Protein 2EQ8 (pdb70)

Radius of gyration: 49.79 Å; Cα contacts (8 Å, |Δi|>4): 4971; chains: 6; bounding box: 151×66×124 Å

CATH classification: 3.50.50.60 (+2 more: 3.50.50.60, 3.30.390.30)

Nearest PDB structures (foldseek):
  2eq6-assembly1_A  TM=1.001E+00  e=9.480E-101  Thermus thermophilus HB8
  6uzi-assembly2_D  TM=9.686E-01  e=4.906E-60  Elizabethkingia anophelis NUHP1
  6aon-assembly1_B  TM=9.543E-01  e=5.666E-57  Bordetella pertussis Tohama I
  1ojt-assembly1_A-2  TM=9.518E-01  e=1.299E-56  Neisseria meningitidis
  5x1y-assembly3_F  TM=9.286E-01  e=6.014E-50  Lysinibacillus sphaericus

Organism: Thermus thermophilus (strain ATCC 27634 / DSM 579 / HB8) (NCBI:txid300852)

Sequence (1918 aa):
MKTYDLIVIGTGPGGYHAAIRAAQLGLKVLAVEAGEVGGVCLNVGCIPTKALLHAAETLHHLKVAEGFGLKAKPELDLKKLGGWRDQVVKKLTGGVGTLLKGNGVELLRGFARLVGPKEVEVGGERYGAKSLILATGSEPLELKGFPFGEDVWDSTRALKVEEGLPKRLLVIGGGAVGLELGQVYRRLGAEVTLIEYMPEILPQGDPETAALLRRALEKEGIRVRTKTKAVGYEKKKDGLHVRLEPAEGGEGEEVVVDKVLVAVGRKPRTEGLGLEKAGVKVDERGFIRVNARMETSVPGVYAIGDAARPPLLAHKAMREGLIAAENAAGKDSAFDYQVPSVVYTSPEWAGVGLTEEEAKRAGYKVKVGKFPLAASGRALTLGGAEGMVKVVGDEETDLLLGVFIVGPQAGELIAEAALALEMGATLTDLALTVHPHPTLSESLMEAAEAFHKQAIHILNMKTYDLIVIGTGPGGYHAAIRAAQLGLKVLAVEAGEVGGVCLNVGCIPTKALLHAAETLHHLKVAEGFGLKAKPELDLKKLGGWRDQVVKKLTGGVGTLLKGNGVELLRGFARLVGPKEVEVGGERYGAKSLILATGSEPLELKGFPFGEDVWDSTRALKVEEGLPKRLLVIGGGAVGLELGQVYRRLGAEVTLIEYMPEILPQGDPETAALLRRALEKEGIRVRTKTKAVGYEKKKDGLHVRLEPAEGGEGEEVVVDKVLVAVGRKPRTEGLGLEKAGVKVDERGFIRVNARMETSVPGVYAIGDAARPPLLAHKAMREGLIAAENAAGKDSAFDYQVPSVVYTSPEWAGVGLTEEEAKRAGYKVKVGKFPLAASGRALTLGGAEGMVKVVGDEETDLLLGVFIVGPQAGELIAEAALALEMGATLTDLALTVHPHPTLSESLMEAAEAFHKQAIHILNPAAPSIRRLARELGVDLTRLRGTGLAGRITEEDVRRAAGMKTYDLIVIGTGPGGYHAAIRAAQLGLKVLAVEAGEVGGVCLNVGCIPTKALLHAAETLHHLKVAEGFGLKAKPELDLKKLGGWRDQVVKKLTGGVGTLLKGNGVELLRGFARLVGPKEVEVGGERYGAKSLILATGSEPLELKGFPFGEDVWDSTRALKVEEGLPKRLLVIGGGAVGLELGQVYRRLGAEVTLIEYMPEILPQGDPETAALLRRALEKEGIRVRTKTKAVGYEKKKDGLHVRLEPAEGGEGEEVVVDKVLVAVGRKPRTEGLGLEKAGVKVDERGFIRVNARMETSVPGVYAIGDAARPPLLAHKAMREGLIAAENAAGKDSAFDYQVPSVVYTSPEWAGVGLTEEEAKRAGYKVKVGKFPLAASGRALTLGGAEGMVKVVGDEETDLLLGVFIVGPQAGELIAEAALALEMGATLTDLALTVHPHPTLSESLMEAAEAFHKQAIHILNMKTYDLIVIGTGPGGYHAAIRAAQLGLKVLAVEAGEVGGVCLNVGCIPTKALLHAAETLHHLKVAEGFGLKAKPELDLKKLGGWRDQVVKKLTGGVGTLLKGNGVELLRGFARLVGPKEVEVGGERYGAKSLILATGSEPLELKGFPFGEDVWDSTRALKVEEGLPKRLLVIGGGAVGLELGQVYRRLGAEVTLIEYMPEILPQGDPETAALLRRALEKEGIRVRTKTKAVGYEKKKDGLHVRLEPAEGGEGEEVVVDKVLVAVGRKPRTEGLGLEKAGVKVDERGFIRVNARMETSVPGVYAIGDAARPPLLAHKAMREGLIAAENAAGKDSAFDYQVPSVVYTSPEWAGVGLTEEEAKRAGYKVKVGKFPLAASGRALTLGGAEGMVKVVGDEETDLLLGVFIVGPQAGELIAEAALALEMGATLTDLALTVHPHPTLSESLMEAAEAFHKQAIHILNPAAPSIRRLARELGVDLTRLRGTGLAGRITEEDVRRAAG

Structure (mmCIF, N/CA/C/O backbone):
data_2EQ8
#
_entry.id   2EQ8
#
_cell.length_a   85.758
_cell.length_b   104.082
_cell.length_c   112.856
_cell.angle_alpha   90.00
_cell.angle_beta   107.30
_cell.angle_gamma   90.00
#
_symmetry.space_group_name_H-M   'P 1 21 1'
#
loop_
_entity.id
_entity.type
_entity.pdbx_description
1 polymer 'Pyruvate dehydrogenase complex, dihydrolipoamide dehydrogenase E3 component'
2 polymer 'Pyruvate dehydrogenase complex, dihydrolipoamide acetyltransferase E2 component'
3 non-polymer 'FLAVIN-ADENINE DINUCLEOTIDE'
4 water water
#
loop_
_atom_site.group_PDB
_atom_site.id
_atom_site.type_symbol
_atom_site.label_atom_id
_atom_site.label_alt_id
_atom_site.label_comp_id
_atom_site.label_asym_id
_atom_site.label_entity_id
_atom_site.label_seq_id
_atom_site.pdbx_PDB_ins_code
_atom_site.Cartn_x
_atom_site.Cartn_y
_atom_site.Cartn_z
_atom_site.occupancy
_atom_site.B_iso_or_equiv
_atom_site.auth_seq_id
_atom_site.auth_comp_id
_atom_site.auth_asym_id
_atom_site.auth_atom_id
_atom_site.pdbx_PDB_model_num
ATOM 1 N N . MET A 1 4 ? -53.259 17.562 36.879 1.00 57.72 7 MET A N 1
ATOM 2 C CA . MET A 1 4 ? -52.414 16.469 36.323 1.00 57.41 7 MET A CA 1
ATOM 3 C C . MET A 1 4 ? -51.236 16.165 37.243 1.00 56.45 7 MET A C 1
ATOM 4 O O . MET A 1 4 ? -50.882 16.973 38.111 1.00 58.02 7 MET A O 1
ATOM 9 N N . LYS A 1 5 ? -50.651 14.986 37.034 1.00 54.22 8 LYS A N 1
ATOM 10 C CA . LYS A 1 5 ? -49.502 14.478 37.786 1.00 51.96 8 LYS A CA 1
ATOM 11 C C . LYS A 1 5 ? -49.654 12.980 38.015 1.00 48.85 8 LYS A C 1
ATOM 12 O O . LYS A 1 5 ? -50.523 12.543 38.769 1.00 48.65 8 LYS A O 1
ATOM 18 N N . THR A 1 6 ? -48.800 12.201 37.361 1.00 45.41 9 THR A N 1
ATOM 19 C CA . THR A 1 6 ? -48.837 10.749 37.476 1.00 42.63 9 THR A CA 1
ATOM 20 C C . THR A 1 6 ? -47.514 10.222 38.029 1.00 38.56 9 THR A C 1
ATOM 21 O O . THR A 1 6 ? -46.487 10.895 37.940 1.00 38.54 9 THR A O 1
ATOM 25 N N . TYR A 1 7 ? -47.534 9.020 38.598 1.00 32.94 10 TYR A N 1
ATOM 26 C CA . TYR A 1 7 ? -46.319 8.447 39.156 1.00 29.08 10 TYR A CA 1
ATOM 27 C C . TYR A 1 7 ? -46.077 7.004 38.742 1.00 27.24 10 TYR A C 1
ATOM 28 O O . TYR A 1 7 ? -47.015 6.245 38.512 1.00 25.25 10 TYR A O 1
ATOM 37 N N . ASP A 1 8 ? -44.803 6.642 38.639 1.00 23.89 11 ASP A N 1
ATOM 38 C CA . ASP A 1 8 ? -44.417 5.285 38.293 1.00 23.51 11 ASP A CA 1
ATOM 39 C C . ASP A 1 8 ? -44.363 4.503 39.593 1.00 22.26 11 ASP A C 1
ATOM 40 O O . ASP A 1 8 ? -44.581 3.291 39.614 1.00 21.68 11 ASP A O 1
ATOM 45 N N . LEU A 1 9 ? -44.078 5.214 40.680 1.00 20.71 12 LEU A N 1
ATOM 46 C CA . LEU A 1 9 ? -43.942 4.585 41.987 1.00 19.95 12 LEU A CA 1
ATOM 47 C C . LEU A 1 9 ? -44.350 5.472 43.159 1.00 20.62 12 LEU A C 1
ATOM 48 O O . LEU A 1 9 ? -44.066 6.669 43.186 1.00 21.29 12 LEU A O 1
ATOM 53 N N . ILE A 1 10 ? -45.031 4.867 44.123 1.00 22.09 13 ILE A N 1
ATOM 54 C CA . ILE A 1 10 ? -45.433 5.570 45.333 1.00 21.23 13 ILE A CA 1
ATOM 55 C C . ILE A 1 10 ? -44.792 4.803 46.479 1.00 20.69 13 ILE A C 1
ATOM 56 O O . ILE A 1 10 ? -44.961 3.588 46.590 1.00 19.80 13 ILE A O 1
ATOM 61 N N . VAL A 1 11 ? -44.032 5.510 47.307 1.00 20.27 14 VAL A N 1
ATOM 62 C CA . VAL A 1 11 ? -43.371 4.893 48.447 1.00 19.94 14 VAL A CA 1
ATOM 63 C C . VAL A 1 11 ? -44.035 5.433 49.701 1.00 19.71 14 VAL A C 1
ATOM 64 O O . VAL A 1 11 ? -44.098 6.644 49.907 1.00 19.36 14 VAL A O 1
ATOM 68 N N . ILE A 1 12 ? -44.539 4.532 50.532 1.00 19.45 15 ILE A N 1
ATOM 69 C CA . ILE A 1 12 ? -45.193 4.950 51.756 1.00 17.85 15 ILE A CA 1
ATOM 70 C C . ILE A 1 12 ? -44.204 4.822 52.902 1.00 17.58 15 ILE A C 1
ATOM 71 O O . ILE A 1 12 ? -43.879 3.715 53.337 1.00 18.27 15 ILE A O 1
ATOM 76 N N . GLY A 1 13 ? -43.726 5.973 53.368 1.00 17.84 16 GLY A N 1
ATOM 77 C CA . GLY A 1 13 ? -42.771 6.017 54.460 1.00 19.19 16 GLY A CA 1
ATOM 78 C C . GLY A 1 13 ? -41.422 6.511 53.985 1.00 17.51 16 GLY A C 1
ATOM 79 O O . GLY A 1 13 ? -40.947 6.089 52.931 1.00 18.26 16 GLY A O 1
ATOM 80 N N . THR A 1 14 ? -40.807 7.412 54.745 1.00 17.84 17 THR A N 1
ATOM 81 C CA . THR A 1 14 ? -39.499 7.935 54.374 1.00 18.60 17 THR A CA 1
ATOM 82 C C . THR A 1 14 ? -38.426 7.575 55.405 1.00 18.25 17 THR A C 1
ATOM 83 O O . THR A 1 14 ? -37.505 8.353 55.662 1.00 19.21 17 THR A O 1
ATOM 87 N N . GLY A 1 15 ? -38.560 6.397 56.004 1.00 18.69 18 GLY A N 1
ATOM 88 C CA . GLY A 1 15 ? -37.562 5.948 56.954 1.00 18.62 18 GLY A CA 1
ATOM 89 C C . GLY A 1 15 ? -36.372 5.474 56.139 1.00 18.64 18 GLY A C 1
ATOM 90 O O . GLY A 1 15 ? -36.332 5.721 54.929 1.00 19.98 18 GLY A O 1
ATOM 91 N N . PRO A 1 16 ? -35.388 4.795 56.749 1.00 19.45 19 PRO A N 1
ATOM 92 C CA . PRO A 1 16 ? -34.225 4.322 55.992 1.00 19.78 19 PRO A CA 1
ATOM 93 C C . PRO A 1 16 ? -34.622 3.532 54.748 1.00 20.79 19 PRO A C 1
ATOM 94 O O . PRO A 1 16 ? -34.062 3.732 53.668 1.00 20.02 19 PRO A O 1
ATOM 98 N N . GLY A 1 17 ? -35.589 2.635 54.907 1.00 20.47 20 GLY A N 1
ATOM 99 C CA . GLY A 1 17 ? -36.031 1.827 53.787 1.00 20.05 20 GLY A CA 1
ATOM 100 C C . GLY A 1 17 ? -36.683 2.667 52.705 1.00 19.41 20 GLY A C 1
ATOM 101 O O . GLY A 1 17 ? -36.270 2.641 51.548 1.00 17.99 20 GLY A O 1
ATOM 102 N N . GLY A 1 18 ? -37.696 3.429 53.102 1.00 20.57 21 GLY A N 1
ATOM 103 C CA . GLY A 1 18 ? -38.424 4.273 52.176 1.00 18.31 21 GLY A CA 1
ATOM 104 C C . GLY A 1 18 ? -37.615 5.308 51.413 1.00 18.96 21 GLY A C 1
ATOM 105 O O . GLY A 1 18 ? -37.746 5.409 50.188 1.00 18.72 21 GLY A O 1
ATOM 106 N N . TYR A 1 19 ? -36.777 6.082 52.096 1.00 17.29 22 TYR A N 1
ATOM 107 C CA . TYR A 1 19 ? -36.019 7.086 51.369 1.00 18.46 22 TYR A CA 1
ATOM 108 C C . TYR A 1 19 ? -34.939 6.470 50.486 1.00 18.86 22 TYR A C 1
ATOM 109 O O . TYR A 1 19 ? -34.543 7.062 49.485 1.00 19.12 22 TYR A O 1
ATOM 118 N N . HIS A 1 20 ? -34.489 5.263 50.824 1.00 17.92 23 HIS A N 1
ATOM 119 C CA . HIS A 1 20 ? -33.505 4.590 49.980 1.00 17.63 23 HIS A CA 1
ATOM 120 C C . HIS A 1 20 ? -34.227 4.061 48.741 1.00 16.70 23 HIS A C 1
ATOM 121 O O . HIS A 1 20 ? -33.686 4.073 47.634 1.00 16.26 23 HIS A O 1
ATOM 128 N N . ALA A 1 21 ? -35.457 3.596 48.931 1.00 16.78 24 ALA A N 1
ATOM 129 C CA . ALA A 1 21 ? -36.234 3.077 47.814 1.00 17.13 24 ALA A CA 1
ATOM 130 C C . ALA A 1 21 ? -36.600 4.211 46.863 1.00 19.67 24 ALA A C 1
ATOM 131 O O . ALA A 1 21 ? -36.504 4.067 45.643 1.00 21.09 24 ALA A O 1
ATOM 133 N N . ALA A 1 22 ? -37.017 5.340 47.426 1.00 18.85 25 ALA A N 1
ATOM 134 C CA . ALA A 1 22 ? -37.404 6.489 46.619 1.00 22.24 25 ALA A CA 1
ATOM 135 C C . ALA A 1 22 ? -36.229 7.008 45.800 1.00 22.36 25 ALA A C 1
ATOM 136 O O . ALA A 1 22 ? -36.352 7.237 44.594 1.00 20.70 25 ALA A O 1
ATOM 138 N N . ILE A 1 23 ? -35.089 7.192 46.461 1.00 21.40 26 ILE A N 1
ATOM 139 C CA . ILE A 1 23 ? -33.897 7.703 45.796 1.00 22.09 26 ILE A CA 1
ATOM 140 C C . ILE A 1 23 ? -33.349 6.780 44.715 1.00 21.81 26 ILE A C 1
ATOM 141 O O . ILE A 1 23 ? -33.026 7.236 43.620 1.00 22.37 26 ILE A O 1
ATOM 146 N N . ARG A 1 24 ? -33.251 5.485 45.005 1.00 21.60 27 ARG A N 1
ATOM 147 C CA . ARG A 1 24 ? -32.734 4.544 44.019 1.00 21.50 27 ARG A CA 1
ATOM 148 C C . ARG A 1 24 ? -33.678 4.475 42.812 1.00 20.99 27 ARG A C 1
ATOM 149 O O . ARG A 1 24 ? -33.233 4.413 41.669 1.00 20.41 27 ARG A O 1
ATOM 157 N N . ALA A 1 25 ? -34.981 4.511 43.071 1.00 21.75 28 ALA A N 1
ATOM 158 C CA . ALA A 1 25 ? -35.973 4.472 42.005 1.00 22.22 28 ALA A CA 1
ATOM 159 C C . ALA A 1 25 ? -35.796 5.701 41.117 1.00 23.13 28 ALA A C 1
ATOM 160 O O . ALA A 1 25 ? -35.844 5.610 39.888 1.00 21.42 28 ALA A O 1
ATOM 162 N N . ALA A 1 26 ? -35.583 6.853 41.743 1.00 22.86 29 ALA A N 1
ATOM 163 C CA . ALA A 1 26 ? -35.392 8.089 40.995 1.00 24.30 29 ALA A CA 1
ATOM 164 C C . ALA A 1 26 ? -34.122 8.013 40.152 1.00 25.45 29 ALA A C 1
ATOM 165 O O . ALA A 1 26 ? -34.082 8.523 39.032 1.00 27.07 29 ALA A O 1
ATOM 167 N N . GLN A 1 27 ? -33.087 7.372 40.689 1.00 25.59 30 GLN A N 1
ATOM 168 C CA . GLN A 1 27 ? -31.827 7.229 39.970 1.00 25.64 30 GLN A CA 1
ATOM 169 C C . GLN A 1 27 ? -32.015 6.356 38.735 1.00 26.10 30 GLN A C 1
ATOM 170 O O . GLN A 1 27 ? -31.323 6.536 37.733 1.00 25.71 30 GLN A O 1
ATOM 176 N N . LEU A 1 28 ? -32.948 5.411 38.810 1.00 24.93 31 LEU A N 1
ATOM 177 C CA . LEU A 1 28 ? -33.213 4.515 37.692 1.00 26.17 31 LEU A CA 1
ATOM 178 C C . LEU A 1 28 ? -34.251 5.071 36.705 1.00 27.18 31 LEU A C 1
ATOM 179 O O . LEU A 1 28 ? -34.714 4.364 35.807 1.00 27.00 31 LEU A O 1
ATOM 184 N N . GLY A 1 29 ? -34.608 6.339 36.880 1.00 26.25 32 GLY A N 1
ATOM 185 C CA . GLY A 1 29 ? -35.543 6.984 35.974 1.00 28.74 32 GLY A CA 1
ATOM 186 C C . GLY A 1 29 ? -37.031 6.921 36.256 1.00 28.71 32 GLY A C 1
ATOM 187 O O . GLY A 1 29 ? -37.825 7.215 35.366 1.00 30.02 32 GLY A O 1
ATOM 188 N N . LEU A 1 30 ? -37.427 6.556 37.472 1.00 28.51 33 LEU A N 1
ATOM 189 C CA . LEU A 1 30 ? -38.850 6.486 37.798 1.00 27.56 33 LEU A CA 1
ATOM 190 C C . LEU A 1 30 ? -39.339 7.787 38.424 1.00 29.15 33 LEU A C 1
ATOM 191 O O . LEU A 1 30 ? -38.576 8.477 39.099 1.00 29.95 33 LEU A O 1
ATOM 196 N N . LYS A 1 31 ? -40.603 8.134 38.180 1.00 28.73 34 LYS A N 1
ATOM 197 C CA . LYS A 1 31 ? -41.190 9.334 38.775 1.00 29.01 34 LYS A CA 1
ATOM 198 C C . LYS A 1 31 ? -41.735 8.840 40.108 1.00 27.57 34 LYS A C 1
ATOM 199 O O . LYS A 1 31 ? -42.643 8.012 40.145 1.00 23.92 34 LYS A O 1
ATOM 205 N N . VAL A 1 32 ? -41.192 9.368 41.196 1.00 26.59 35 VAL A N 1
ATOM 206 C CA . VAL A 1 32 ? -41.574 8.924 42.529 1.00 24.41 35 VAL A CA 1
ATOM 207 C C . VAL A 1 32 ? -42.345 9.897 43.402 1.00 24.09 35 VAL A C 1
ATOM 208 O O . VAL A 1 32 ? -42.106 11.098 43.387 1.00 24.80 35 VAL A O 1
ATOM 212 N N . LEU A 1 33 ? -43.275 9.343 44.170 1.00 23.62 36 LEU A N 1
ATOM 213 C CA . LEU A 1 33 ? -44.056 10.105 45.128 1.00 22.26 36 LEU A CA 1
ATOM 214 C C . LEU A 1 33 ? -43.772 9.396 46.450 1.00 21.56 36 LEU A C 1
ATOM 215 O O . LEU A 1 33 ? -43.981 8.188 46.570 1.00 19.63 36 LEU A O 1
ATOM 220 N N . ALA A 1 34 ? -43.263 10.135 47.424 1.00 20.92 37 ALA A N 1
ATOM 221 C CA . ALA A 1 34 ? -42.978 9.552 48.726 1.00 20.73 37 ALA A CA 1
ATOM 222 C C . ALA A 1 34 ? -43.955 10.179 49.711 1.00 20.76 37 ALA A C 1
ATOM 223 O O . ALA A 1 34 ? -44.112 11.395 49.747 1.00 19.53 37 ALA A O 1
ATOM 225 N N . VAL A 1 35 ? -44.626 9.345 50.496 1.00 19.68 38 VAL A N 1
ATOM 226 C CA . VAL A 1 35 ? -45.597 9.847 51.459 1.00 20.69 38 VAL A CA 1
ATOM 227 C C . VAL A 1 35 ? -45.071 9.629 52.875 1.00 20.49 38 VAL A C 1
ATOM 228 O O . VAL A 1 35 ? -44.596 8.544 53.204 1.00 17.64 38 VAL A O 1
ATOM 232 N N . GLU A 1 36 ? -45.158 10.663 53.705 1.00 21.55 39 GLU A N 1
ATOM 233 C CA . GLU A 1 36 ? -44.684 10.577 55.086 1.00 22.00 39 GLU A CA 1
ATOM 234 C C . GLU A 1 36 ? -45.715 11.174 56.043 1.00 21.28 39 GLU A C 1
ATOM 235 O O . GLU A 1 36 ? -46.064 12.348 55.933 1.00 22.82 39 GLU A O 1
ATOM 241 N N . ALA A 1 37 ? -46.196 10.358 56.978 1.00 21.74 40 ALA A N 1
ATOM 242 C CA . ALA A 1 37 ? -47.196 10.796 57.949 1.00 23.54 40 ALA A CA 1
ATOM 243 C C . ALA A 1 37 ? -46.621 11.613 59.104 1.00 24.23 40 ALA A C 1
ATOM 244 O O . ALA A 1 37 ? -47.344 12.373 59.750 1.00 24.70 40 ALA A O 1
ATOM 246 N N . GLY A 1 38 ? -45.331 11.451 59.371 1.00 24.22 41 GLY A N 1
ATOM 247 C CA . GLY A 1 38 ? -44.707 12.188 60.458 1.00 24.56 41 GLY A CA 1
ATOM 248 C C . GLY A 1 38 ? -43.423 12.879 60.042 1.00 24.31 41 GLY A C 1
ATOM 249 O O . GLY A 1 38 ? -43.399 13.613 59.057 1.00 24.28 41 GLY A O 1
ATOM 250 N N . GLU A 1 39 ? -42.347 12.644 60.786 1.00 24.08 42 GLU A N 1
ATOM 251 C CA . GLU A 1 39 ? -41.063 13.261 60.471 1.00 24.86 42 GLU A CA 1
ATOM 252 C C . GLU A 1 39 ? -40.288 12.497 59.405 1.00 24.01 42 GLU A C 1
ATOM 253 O O . GLU A 1 39 ? -40.207 11.270 59.441 1.00 24.19 42 GLU A O 1
ATOM 259 N N . VAL A 1 40 ? -39.731 13.230 58.447 1.00 22.76 43 VAL A N 1
ATOM 260 C CA . VAL A 1 40 ? -38.940 12.619 57.387 1.00 23.79 43 VAL A CA 1
ATOM 261 C C . VAL A 1 40 ? -37.733 11.946 58.046 1.00 22.74 43 VAL A C 1
ATOM 262 O O . VAL A 1 40 ? -37.177 12.468 59.013 1.00 22.44 43 VAL A O 1
ATOM 266 N N . GLY A 1 41 ? -37.344 10.781 57.541 1.00 23.57 44 GLY A N 1
ATOM 267 C CA . GLY A 1 41 ? -36.204 10.084 58.108 1.00 22.18 44 GLY A CA 1
ATOM 268 C C . GLY A 1 41 ? -36.602 8.868 58.914 1.00 21.09 44 GLY A C 1
ATOM 269 O O . GLY A 1 41 ? -35.781 7.992 59.176 1.00 20.78 44 GLY A O 1
ATOM 270 N N . GLY A 1 42 ? -37.866 8.814 59.315 1.00 20.34 45 GLY A N 1
ATOM 271 C CA . GLY A 1 42 ? -38.344 7.676 60.076 1.00 19.80 45 GLY A CA 1
ATOM 272 C C . GLY A 1 42 ? -37.800 7.553 61.487 1.00 20.12 45 GLY A C 1
ATOM 273 O O . GLY A 1 42 ? -37.239 8.501 62.054 1.00 18.68 45 GLY A O 1
ATOM 274 N N . VAL A 1 43 ? -37.963 6.360 62.047 1.00 20.09 46 VAL A N 1
ATOM 275 C CA . VAL A 1 43 ? -37.525 6.064 63.404 1.00 20.11 46 VAL A CA 1
ATOM 276 C C . VAL A 1 43 ? -36.017 6.194 63.628 1.00 20.57 46 VAL A C 1
ATOM 277 O O . VAL A 1 43 ? -35.584 6.861 64.569 1.00 20.28 46 VAL A O 1
ATOM 281 N N . CYS A 1 44 ? -35.219 5.568 62.768 1.00 17.82 47 CYS A N 1
ATOM 282 C CA . CYS A 1 44 ? -33.760 5.610 62.920 1.00 19.97 47 CYS A CA 1
ATOM 283 C C . CYS A 1 44 ? -33.174 7.008 63.116 1.00 20.29 47 CYS A C 1
ATOM 284 O O . CYS A 1 44 ? -32.377 7.222 64.028 1.00 20.19 47 CYS A O 1
ATOM 287 N N . LEU A 1 45 ? -33.567 7.957 62.271 1.00 20.25 48 LEU A N 1
ATOM 288 C CA . LEU A 1 45 ? -33.047 9.320 62.378 1.00 21.59 48 LEU A CA 1
ATOM 289 C C . LEU A 1 45 ? -33.720 10.183 63.443 1.00 20.34 48 LEU A C 1
ATOM 290 O O . LEU A 1 45 ? -33.077 11.037 64.053 1.00 22.44 48 LEU A O 1
ATOM 295 N N . ASN A 1 46 ? -35.008 9.954 63.672 1.00 20.80 49 ASN A N 1
ATOM 296 C CA . ASN A 1 46 ? -35.770 10.754 64.626 1.00 20.36 49 ASN A CA 1
ATOM 297 C C . ASN A 1 46 ? -35.826 10.302 66.076 1.00 20.23 49 ASN A C 1
ATOM 298 O O . ASN A 1 46 ? -35.616 11.112 66.984 1.00 19.51 49 ASN A O 1
ATOM 303 N N . VAL A 1 47 ? -36.128 9.029 66.302 1.00 19.67 50 VAL A N 1
ATOM 304 C CA . VAL A 1 47 ? -36.235 8.520 67.668 1.00 19.85 50 VAL A CA 1
ATOM 305 C C . VAL A 1 47 ? -35.592 7.150 67.850 1.00 19.66 50 VAL A C 1
ATOM 306 O O . VAL A 1 47 ? -35.937 6.412 68.772 1.00 21.08 50 VAL A O 1
ATOM 310 N N . GLY A 1 48 ? -34.654 6.813 66.975 1.00 18.55 51 GLY A N 1
ATOM 311 C CA . GLY A 1 48 ? -34.000 5.525 67.081 1.00 17.70 51 GLY A CA 1
ATOM 312 C C . GLY A 1 48 ? -32.484 5.596 67.093 1.00 19.19 51 GLY A C 1
ATOM 313 O O . GLY A 1 48 ? -31.877 6.125 68.020 1.00 18.73 51 GLY A O 1
ATOM 314 N N . CYS A 1 49 ? -31.878 5.058 66.042 1.00 18.55 52 CYS A N 1
ATOM 315 C CA . CYS A 1 49 ? -30.426 5.019 65.895 1.00 19.27 52 CYS A CA 1
ATOM 316 C C . CYS A 1 49 ? -29.673 6.289 66.279 1.00 20.33 52 CYS A C 1
ATOM 317 O O . CYS A 1 49 ? -28.831 6.299 67.175 1.00 19.99 52 CYS A O 1
ATOM 320 N N . ILE A 1 50 ? -29.954 7.343 65.526 1.00 18.40 53 ILE A N 1
ATOM 321 C CA . ILE A 1 50 ? -29.281 8.623 65.680 1.00 19.11 53 ILE A CA 1
ATOM 322 C C . ILE A 1 50 ? -29.320 9.266 67.064 1.00 17.85 53 ILE A C 1
ATOM 323 O O . ILE A 1 50 ? -28.271 9.510 67.659 1.00 19.22 53 ILE A O 1
ATOM 328 N N . PRO A 1 51 ? -30.517 9.563 67.593 1.00 16.72 54 PRO A N 1
ATOM 329 C CA . PRO A 1 51 ? -30.519 10.180 68.923 1.00 17.37 54 PRO A CA 1
ATOM 330 C C . PRO A 1 51 ? -29.921 9.268 69.996 1.00 16.88 54 PRO A C 1
ATOM 331 O O . PRO A 1 51 ? -29.297 9.739 70.944 1.00 17.14 54 PRO A O 1
ATOM 335 N N . THR A 1 52 ? -30.098 7.960 69.840 1.00 16.01 55 THR A N 1
ATOM 336 C CA . THR A 1 52 ? -29.557 7.025 70.816 1.00 15.99 55 THR A CA 1
ATOM 337 C C . THR A 1 52 ? -28.031 6.990 70.743 1.00 17.00 55 THR A C 1
ATOM 338 O O . THR A 1 52 ? -27.359 6.980 71.771 1.00 16.97 55 THR A O 1
ATOM 342 N N . LYS A 1 53 ? -27.484 6.982 69.530 1.00 15.19 56 LYS A N 1
ATOM 343 C CA . LYS A 1 53 ? -26.035 6.952 69.367 1.00 15.37 56 LYS A CA 1
ATOM 344 C C . LYS A 1 53 ? -25.399 8.258 69.848 1.00 17.03 56 LYS A C 1
ATOM 345 O O . LYS A 1 53 ? -24.266 8.264 70.335 1.00 14.86 56 LYS A O 1
ATOM 351 N N . ALA A 1 54 ? -26.128 9.364 69.713 1.00 16.20 57 ALA A N 1
ATOM 352 C CA . ALA A 1 54 ? -25.621 10.657 70.148 1.00 17.68 57 ALA A CA 1
ATOM 353 C C . ALA A 1 54 ? -25.522 10.664 71.670 1.00 17.99 57 ALA A C 1
ATOM 354 O O . ALA A 1 54 ? -24.535 11.127 72.237 1.00 19.87 57 ALA A O 1
ATOM 356 N N . LEU A 1 55 ? -26.549 10.150 72.331 1.00 16.89 58 LEU A N 1
ATOM 357 C CA . LEU A 1 55 ? -26.539 10.095 73.783 1.00 17.33 58 LEU A CA 1
ATOM 358 C C . LEU A 1 55 ? -25.428 9.157 74.253 1.00 16.12 58 LEU A C 1
ATOM 359 O O . LEU A 1 55 ? -24.705 9.472 75.195 1.00 16.90 58 LEU A O 1
ATOM 364 N N . LEU A 1 56 ? -25.288 8.011 73.590 1.00 16.28 59 LEU A N 1
ATOM 365 C CA . LEU A 1 56 ? -24.248 7.053 73.954 1.00 17.22 59 LEU A CA 1
ATOM 366 C C . LEU A 1 56 ? -22.857 7.665 73.833 1.00 17.61 59 LEU A C 1
ATOM 367 O O . LEU A 1 56 ? -21.979 7.395 74.657 1.00 17.81 59 LEU A O 1
ATOM 372 N N . HIS A 1 57 ? -22.646 8.488 72.810 1.00 15.02 60 HIS A N 1
ATOM 373 C CA . HIS A 1 57 ? -21.341 9.115 72.642 1.00 16.66 60 HIS A CA 1
ATOM 374 C C . HIS A 1 57 ? -21.044 10.092 73.772 1.00 15.80 60 HIS A C 1
ATOM 375 O O . HIS A 1 57 ? -19.932 10.128 74.289 1.00 19.39 60 HIS A O 1
ATOM 382 N N . ALA A 1 58 ? -22.034 10.901 74.135 1.00 17.02 61 ALA A N 1
ATOM 383 C CA . ALA A 1 58 ? -21.858 11.873 75.211 1.00 18.00 61 ALA A CA 1
ATOM 384 C C . ALA A 1 58 ? -21.529 11.156 76.514 1.00 17.41 61 ALA A C 1
ATOM 385 O O . ALA A 1 58 ? -20.630 11.566 77.247 1.00 18.85 61 ALA A O 1
ATOM 387 N N . ALA A 1 59 ? -22.264 10.087 76.796 1.00 18.46 62 ALA A N 1
ATOM 388 C CA . ALA A 1 59 ? -22.055 9.305 78.012 1.00 18.36 62 ALA A CA 1
ATOM 389 C C . ALA A 1 59 ? -20.673 8.652 78.033 1.00 18.45 62 ALA A C 1
ATOM 390 O O . ALA A 1 59 ? -20.009 8.619 79.072 1.00 18.75 62 ALA A O 1
ATOM 392 N N . GLU A 1 60 ? -20.234 8.138 76.886 1.00 17.09 63 GLU A N 1
ATOM 393 C CA . GLU A 1 60 ? -18.926 7.493 76.795 1.00 16.08 63 GLU A CA 1
ATOM 394 C C . GLU A 1 60 ? -17.814 8.522 76.956 1.00 15.00 63 GLU A C 1
ATOM 395 O O . GLU A 1 60 ? -16.758 8.228 77.518 1.00 14.57 63 GLU A O 1
ATOM 401 N N . THR A 1 61 ? -18.050 9.732 76.462 1.00 13.45 64 THR A N 1
ATOM 402 C CA . THR A 1 61 ? -17.055 10.783 76.569 1.00 12.98 64 THR A CA 1
ATOM 403 C C . THR A 1 61 ? -16.862 11.126 78.043 1.00 13.66 64 THR A C 1
ATOM 404 O O . THR A 1 61 ? -15.731 11.262 78.519 1.00 12.85 64 THR A O 1
ATOM 408 N N . LEU A 1 62 ? -17.974 11.261 78.756 1.00 14.75 65 LEU A N 1
ATOM 409 C CA . LEU A 1 62 ? -17.950 11.559 80.185 1.00 16.52 65 LEU A CA 1
ATOM 410 C C . LEU A 1 62 ? -17.315 10.389 80.939 1.00 17.02 65 LEU A C 1
ATOM 411 O O . LEU A 1 62 ? -16.408 10.570 81.746 1.00 15.69 65 LEU A O 1
ATOM 416 N N . HIS A 1 63 ? -17.802 9.186 80.661 1.00 17.73 66 HIS A N 1
ATOM 417 C CA . HIS A 1 63 ? -17.307 7.978 81.318 1.00 17.65 66 HIS A CA 1
ATOM 418 C C . HIS A 1 63 ? -15.808 7.750 81.175 1.00 18.19 66 HIS A C 1
ATOM 419 O O . HIS A 1 63 ? -15.134 7.422 82.149 1.00 18.03 66 HIS A O 1
ATOM 426 N N . HIS A 1 64 ? -15.279 7.913 79.966 1.00 17.77 67 HIS A N 1
ATOM 427 C CA . HIS A 1 64 ? -13.855 7.680 79.738 1.00 17.73 67 HIS A CA 1
ATOM 428 C C . HIS A 1 64 ? -12.925 8.627 80.495 1.00 16.25 67 HIS A C 1
ATOM 429 O O . HIS A 1 64 ? -11.734 8.348 80.629 1.00 15.71 67 HIS A O 1
ATOM 436 N N . LEU A 1 65 ? -13.452 9.745 80.982 1.00 18.24 68 LEU A N 1
ATOM 437 C CA . LEU A 1 65 ? -12.619 10.700 81.718 1.00 18.24 68 LEU A CA 1
ATOM 438 C C . LEU A 1 65 ? -12.099 10.097 83.022 1.00 20.27 68 LEU A C 1
ATOM 439 O O . LEU A 1 65 ? -11.106 10.563 83.582 1.00 21.61 68 LEU A O 1
ATOM 444 N N . LYS A 1 66 ? -12.769 9.054 83.498 1.00 21.52 69 LYS A N 1
ATOM 445 C CA . LYS A 1 66 ? -12.356 8.375 84.721 1.00 23.18 69 LYS A CA 1
ATOM 446 C C . LYS A 1 66 ? -11.038 7.653 84.436 1.00 23.16 69 LYS A C 1
ATOM 447 O O . LYS A 1 66 ? -10.093 7.716 85.228 1.00 20.59 69 LYS A O 1
ATOM 453 N N . VAL A 1 67 ? -10.975 6.977 83.292 1.00 22.08 70 VAL A N 1
ATOM 454 C CA . VAL A 1 67 ? -9.762 6.278 82.894 1.00 22.10 70 VAL A CA 1
ATOM 455 C C . VAL A 1 67 ? -8.689 7.306 82.561 1.00 21.48 70 VAL A C 1
ATOM 456 O O . VAL A 1 67 ? -7.506 7.098 82.842 1.00 23.37 70 VAL A O 1
ATOM 460 N N . ALA A 1 68 ? -9.114 8.422 81.974 1.00 19.48 71 ALA A N 1
ATOM 461 C CA . ALA A 1 68 ? -8.206 9.501 81.588 1.00 20.08 71 ALA A CA 1
ATOM 462 C C . ALA A 1 68 ? -7.470 10.112 82.781 1.00 19.04 71 ALA A C 1
ATOM 463 O O . ALA A 1 68 ? -6.346 10.601 82.639 1.00 20.31 71 ALA A O 1
ATOM 465 N N . GLU A 1 69 ? -8.100 10.101 83.950 1.00 18.81 72 GLU A N 1
ATOM 466 C CA . GLU A 1 69 ? -7.445 10.641 85.135 1.00 20.74 72 GLU A CA 1
ATOM 467 C C . GLU A 1 69 ? -6.165 9.827 85.330 1.00 19.75 72 GLU A C 1
ATOM 468 O O . GLU A 1 69 ? -5.153 10.329 85.822 1.00 17.70 72 GLU A O 1
ATOM 474 N N . GLY A 1 70 ? -6.231 8.562 84.923 1.00 18.73 73 GLY A N 1
ATOM 475 C CA . GLY A 1 70 ? -5.097 7.663 85.032 1.00 19.73 73 GLY A CA 1
ATOM 476 C C . GLY A 1 70 ? -3.892 8.098 84.223 1.00 19.69 73 GLY A C 1
ATOM 477 O O . GLY A 1 70 ? -2.761 7.712 84.538 1.00 19.72 73 GLY A O 1
ATOM 478 N N . PHE A 1 71 ? -4.109 8.866 83.158 1.00 19.18 74 PHE A N 1
ATOM 479 C CA . PHE A 1 71 ? -2.968 9.339 82.392 1.00 20.16 74 PHE A CA 1
ATOM 480 C C . PHE A 1 71 ? -2.757 10.845 82.485 1.00 20.29 74 PHE A C 1
ATOM 481 O O . PHE A 1 71 ? -2.246 11.483 81.563 1.00 19.01 74 PHE A O 1
ATOM 489 N N . GLY A 1 72 ? -3.154 11.398 83.629 1.00 20.35 75 GLY A N 1
ATOM 490 C CA . GLY A 1 72 ? -2.945 12.810 83.900 1.00 21.74 75 GLY A CA 1
ATOM 491 C C . GLY A 1 72 ? -3.992 13.841 83.540 1.00 22.34 75 GLY A C 1
ATOM 492 O O . GLY A 1 72 ? -3.770 15.028 83.764 1.00 25.25 75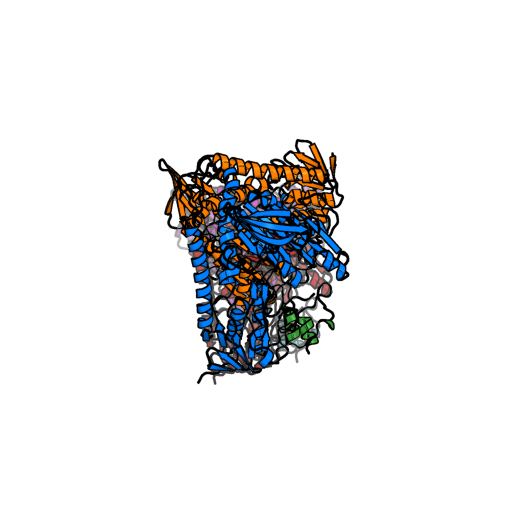 GLY A O 1
ATOM 493 N N . LEU A 1 73 ? -5.121 13.421 82.986 1.00 22.70 76 LEU A N 1
ATOM 494 C CA . LEU A 1 73 ? -6.151 14.381 82.612 1.00 24.23 76 LEU A CA 1
ATOM 495 C C . LEU A 1 73 ? -7.073 14.585 83.806 1.00 25.35 76 LEU A C 1
ATOM 496 O O . LEU A 1 73 ? -7.949 13.765 84.081 1.00 24.47 76 LEU A O 1
ATOM 501 N N . LYS A 1 74 ? -6.855 15.680 84.527 1.00 27.69 77 LYS A N 1
ATOM 502 C CA . LYS A 1 74 ? -7.657 15.984 85.701 1.00 29.76 77 LYS A CA 1
ATOM 503 C C . LYS A 1 74 ? -8.708 17.039 85.399 1.00 30.50 77 LYS A C 1
ATOM 504 O O . LYS A 1 74 ? -8.424 18.071 84.787 1.00 28.70 77 LYS A O 1
ATOM 510 N N . ALA A 1 75 ? -9.930 16.761 85.832 1.00 30.77 78 ALA A N 1
ATOM 511 C CA . ALA A 1 75 ? -11.040 17.672 85.625 1.00 32.17 78 ALA A CA 1
ATOM 512 C C . ALA A 1 75 ? -12.230 17.230 86.464 1.00 31.79 78 ALA A C 1
ATOM 513 O O . ALA A 1 75 ? -12.278 16.103 86.964 1.00 33.88 78 ALA A O 1
ATOM 515 N N . LYS A 1 76 ? -13.177 18.139 86.636 1.00 31.34 80 LYS A N 1
ATOM 516 C CA . LYS A 1 76 ? -14.389 17.861 87.384 1.00 29.98 80 LYS A CA 1
ATOM 517 C C . LYS A 1 76 ? -15.491 18.001 86.347 1.00 28.94 80 LYS A C 1
ATOM 518 O O . LYS A 1 76 ? -16.194 19.006 86.311 1.00 28.60 80 LYS A O 1
ATOM 520 N N . PRO A 1 77 ? -15.642 16.989 85.476 1.00 28.64 81 PRO A N 1
ATOM 521 C CA . PRO A 1 77 ? -16.667 17.024 84.432 1.00 28.81 81 PRO A CA 1
ATOM 522 C C . PRO A 1 77 ? -18.086 17.060 84.979 1.00 29.54 81 PRO A C 1
ATOM 523 O O . PRO A 1 77 ? -18.413 16.359 85.934 1.00 29.88 81 PRO A O 1
ATOM 527 N N . GLU A 1 78 ? -18.912 17.903 84.367 1.00 30.76 82 GLU A N 1
ATOM 528 C CA . GLU A 1 78 ? -20.315 18.061 84.741 1.00 31.95 82 GLU A CA 1
ATOM 529 C C . GLU A 1 78 ? -21.082 18.058 83.421 1.00 30.92 82 GLU A C 1
ATOM 530 O O . GLU A 1 78 ? -20.808 18.870 82.543 1.00 29.40 82 GLU A O 1
ATOM 536 N N . LEU A 1 79 ? -22.039 17.151 83.275 1.00 29.82 83 LEU A N 1
ATOM 537 C CA . LEU A 1 79 ? -22.805 17.080 82.039 1.00 29.82 83 LEU A CA 1
ATOM 538 C C . LEU A 1 79 ? -24.175 17.748 82.178 1.00 29.08 83 LEU A C 1
ATOM 539 O O . LEU A 1 79 ? -25.013 17.304 82.962 1.00 28.91 83 LEU A O 1
ATOM 544 N N . ASP A 1 80 ? -24.388 18.829 81.428 1.00 27.32 84 ASP A N 1
ATOM 545 C CA . ASP A 1 80 ? -25.664 19.543 81.458 1.00 27.26 84 ASP A CA 1
ATOM 546 C C . ASP A 1 80 ? -26.642 18.822 80.532 1.00 26.39 84 ASP A C 1
ATOM 547 O O . ASP A 1 80 ? -26.466 18.818 79.310 1.00 24.67 84 ASP A O 1
ATOM 552 N N . LEU A 1 81 ? -27.675 18.221 81.116 1.00 25.17 85 LEU A N 1
ATOM 553 C CA . LEU A 1 81 ? -28.661 17.468 80.347 1.00 24.85 85 LEU A CA 1
ATOM 554 C C . LEU A 1 81 ? -29.469 18.292 79.348 1.00 25.70 85 LEU A C 1
ATOM 555 O O . LEU A 1 81 ? -29.835 17.794 78.281 1.00 24.54 85 LEU A O 1
ATOM 560 N N . LYS A 1 82 ? -29.749 19.546 79.687 1.00 25.12 86 LYS A N 1
ATOM 561 C CA . LYS A 1 82 ? -30.514 20.406 78.790 1.00 26.95 86 LYS A CA 1
ATOM 562 C C . LYS A 1 82 ? -29.695 20.693 77.534 1.00 25.41 86 LYS A C 1
ATOM 563 O O . LYS A 1 82 ? -30.220 20.663 76.418 1.00 23.84 86 LYS A O 1
ATOM 569 N N . LYS A 1 83 ? -28.407 20.968 77.721 1.00 22.77 87 LYS A N 1
ATOM 570 C CA . LYS A 1 83 ? -27.515 21.243 76.599 1.00 22.89 87 LYS A CA 1
ATOM 571 C C . LYS A 1 83 ? -27.335 19.973 75.762 1.00 22.14 87 LYS A C 1
ATOM 572 O O . LYS A 1 83 ? -27.280 20.029 74.529 1.00 19.81 87 LYS A O 1
ATOM 578 N N . LEU A 1 84 ? -27.243 18.829 76.435 1.00 18.99 88 LEU A N 1
ATOM 579 C CA . LEU A 1 84 ? -27.091 17.553 75.741 1.00 20.14 88 LEU A CA 1
ATOM 580 C C . LEU A 1 84 ? -28.310 17.305 74.861 1.00 20.19 88 LEU A C 1
ATOM 581 O O . LEU A 1 84 ? -28.179 16.928 73.696 1.00 22.30 88 LEU A O 1
ATOM 586 N N . GLY A 1 85 ? -29.495 17.518 75.427 1.00 20.70 89 GLY A N 1
ATOM 587 C CA . GLY A 1 85 ? -30.717 17.313 74.672 1.00 22.04 89 GLY A CA 1
ATOM 588 C C . GLY A 1 85 ? -30.752 18.191 73.436 1.00 22.56 89 GLY A C 1
ATOM 589 O O . GLY A 1 85 ? -31.196 17.760 72.370 1.00 23.79 89 GLY A O 1
ATOM 590 N N . GLY A 1 86 ? -30.274 19.423 73.581 1.00 21.84 90 GLY A N 1
ATOM 591 C CA . GLY A 1 86 ? -30.258 20.353 72.468 1.00 22.92 90 GLY A CA 1
ATOM 592 C C . GLY A 1 86 ? -29.372 19.871 71.338 1.00 23.24 90 GLY A C 1
ATOM 593 O O . GLY A 1 86 ? -29.739 19.986 70.170 1.00 21.74 90 GLY A O 1
ATOM 594 N N . TRP A 1 87 ? -28.199 19.340 71.681 1.00 20.98 91 TRP A N 1
ATOM 595 C CA . TRP A 1 87 ? -27.276 18.835 70.675 1.00 22.65 91 TRP A CA 1
ATOM 596 C C . TRP A 1 87 ? -27.926 17.649 69.976 1.00 23.22 91 TRP A C 1
ATOM 597 O O . TRP A 1 87 ? -27.895 17.545 68.745 1.00 23.13 91 TRP A O 1
ATOM 608 N N . ARG A 1 88 ? -28.513 16.754 70.769 1.00 23.76 92 ARG A N 1
ATOM 609 C CA . ARG A 1 88 ? -29.200 15.588 70.224 1.00 23.64 92 ARG A CA 1
ATOM 610 C C . ARG A 1 88 ? -30.219 16.067 69.184 1.00 23.31 92 ARG A C 1
ATOM 611 O O . ARG A 1 88 ? -30.263 15.559 68.063 1.00 22.33 92 ARG A O 1
ATOM 619 N N . ASP A 1 89 ? -31.029 17.056 69.560 1.00 24.05 93 ASP A N 1
ATOM 620 C CA . ASP A 1 89 ? -32.043 17.596 68.654 1.00 24.34 93 ASP A CA 1
ATOM 621 C C . ASP A 1 89 ? -31.402 18.170 67.392 1.00 25.28 93 ASP A C 1
ATOM 622 O O . ASP A 1 89 ? -31.935 18.020 66.289 1.00 24.01 93 ASP A O 1
ATOM 627 N N . GLN A 1 90 ? -30.260 18.832 67.565 1.00 24.32 94 GLN A N 1
ATOM 628 C CA . GLN A 1 90 ? -29.530 19.425 66.453 1.00 25.28 94 GLN A CA 1
ATOM 629 C C . GLN A 1 90 ? -29.059 18.364 65.457 1.00 23.84 94 GLN A C 1
ATOM 630 O O . GLN A 1 90 ? -29.192 18.535 64.243 1.00 22.21 94 GLN A O 1
ATOM 636 N N . VAL A 1 91 ? -28.501 17.272 65.971 1.00 22.19 95 VAL A N 1
ATOM 637 C CA . VAL A 1 91 ? -28.022 16.191 65.113 1.00 21.69 95 VAL A CA 1
ATOM 638 C C . VAL A 1 91 ? -29.172 15.596 64.299 1.00 21.78 95 VAL A C 1
ATOM 639 O O . VAL A 1 91 ? -29.039 15.359 63.095 1.00 22.04 95 VAL A O 1
ATOM 643 N N . VAL A 1 92 ? -30.295 15.353 64.966 1.00 21.29 96 VAL A N 1
ATOM 644 C CA . VAL A 1 92 ? -31.473 14.786 64.318 1.00 20.95 96 VAL A CA 1
ATOM 645 C C . VAL A 1 92 ? -32.010 15.710 63.227 1.00 21.01 96 VAL A C 1
ATOM 646 O O . VAL A 1 92 ? -32.264 15.274 62.106 1.00 21.31 96 VAL A O 1
ATOM 650 N N . LYS A 1 93 ? -32.181 16.985 63.558 1.00 19.48 97 LYS A N 1
ATOM 651 C CA . LYS A 1 93 ? -32.696 17.956 62.594 1.00 23.28 97 LYS A CA 1
ATOM 652 C C . LYS A 1 93 ? -31.793 18.083 61.372 1.00 24.01 97 LYS A C 1
ATOM 653 O O . LYS A 1 93 ? -32.272 18.205 60.242 1.00 24.08 97 LYS A O 1
ATOM 659 N N . LYS A 1 94 ? -30.486 18.053 61.602 1.00 24.72 98 LYS A N 1
ATOM 660 C CA . LYS A 1 94 ? -29.514 18.166 60.524 1.00 26.22 98 LYS A CA 1
ATOM 661 C C . LYS A 1 94 ? -29.670 17.009 59.536 1.00 25.18 98 LYS A C 1
ATOM 662 O O . LYS A 1 94 ? -29.672 17.202 58.318 1.00 24.55 98 LYS A O 1
ATOM 668 N N . LEU A 1 95 ? -29.809 15.803 60.070 1.00 23.45 99 LEU A N 1
ATOM 669 C CA . LEU A 1 95 ? -29.946 14.615 59.240 1.00 22.72 99 LEU A CA 1
ATOM 670 C C . LEU A 1 95 ? -31.308 14.488 58.557 1.00 22.68 99 LEU A C 1
ATOM 671 O O . LEU A 1 95 ? -31.382 14.146 57.378 1.00 22.80 99 LEU A O 1
ATOM 676 N N . THR A 1 96 ? -32.388 14.755 59.285 1.00 22.97 100 THR A N 1
ATOM 677 C CA . THR A 1 96 ? -33.710 14.655 58.681 1.00 24.49 100 THR A CA 1
ATOM 678 C C . THR A 1 96 ? -33.856 15.720 57.596 1.00 25.05 100 THR A C 1
ATOM 679 O O . THR A 1 96 ? -34.515 15.503 56.581 1.00 24.67 100 THR A O 1
ATOM 683 N N . GLY A 1 97 ? -33.228 16.869 57.811 1.00 25.39 101 GLY A N 1
ATOM 684 C CA . GLY A 1 97 ? -33.285 17.924 56.817 1.00 25.72 101 GLY A CA 1
ATOM 685 C C . GLY A 1 97 ? -32.489 17.479 55.605 1.00 25.22 101 GLY A C 1
ATOM 686 O O . GLY A 1 97 ? -32.805 17.835 54.467 1.00 26.35 101 GLY A O 1
ATOM 687 N N . GLY A 1 98 ? -31.453 16.682 55.857 1.00 25.77 102 GLY A N 1
ATOM 688 C CA . GLY A 1 98 ? -30.609 16.184 54.786 1.00 23.35 102 GLY A CA 1
ATOM 689 C C . GLY A 1 98 ? -31.340 15.194 53.904 1.00 22.79 102 GLY A C 1
ATOM 690 O O . GLY A 1 98 ? -31.104 15.139 52.698 1.00 22.60 102 GLY A O 1
ATOM 691 N N . VAL A 1 99 ? -32.225 14.402 54.502 1.00 23.38 103 VAL A N 1
ATOM 692 C CA . VAL A 1 99 ? -32.993 13.425 53.735 1.00 22.99 103 VAL A CA 1
ATOM 693 C C . VAL A 1 99 ? -33.970 14.163 52.826 1.00 24.64 103 VAL A C 1
ATOM 694 O O . VAL A 1 99 ? -34.147 13.798 51.662 1.00 23.84 103 VAL A O 1
ATOM 698 N N . GLY A 1 100 ? -34.604 15.203 53.359 1.00 24.91 104 GLY A N 1
ATOM 699 C CA . GLY A 1 100 ? -35.538 15.973 52.556 1.00 26.71 104 GLY A CA 1
ATOM 700 C C . GLY A 1 100 ? -34.823 16.621 51.383 1.00 26.96 104 GLY A C 1
ATOM 701 O O . GLY A 1 100 ? -35.361 16.707 50.279 1.00 27.55 104 GLY A O 1
ATOM 702 N N . THR A 1 101 ? -33.597 17.072 51.621 1.00 27.35 105 THR A N 1
ATOM 703 C CA . THR A 1 101 ? -32.806 17.713 50.576 1.00 27.38 105 THR A CA 1
ATOM 704 C C . THR A 1 101 ? -32.411 16.710 49.502 1.00 25.79 105 THR A C 1
ATOM 705 O O . THR A 1 101 ? -32.395 17.036 48.318 1.00 23.90 105 THR A O 1
ATOM 709 N N . LEU A 1 102 ? -32.094 15.488 49.916 1.00 23.31 106 LEU A N 1
ATOM 710 C CA . LEU A 1 102 ? -31.725 14.449 48.969 1.00 24.30 106 LEU A CA 1
ATOM 711 C C . LEU A 1 102 ? -32.933 14.039 48.132 1.00 23.43 106 LEU A C 1
ATOM 712 O O . LEU A 1 102 ? -32.823 13.857 46.922 1.00 24.70 106 LEU A O 1
ATOM 717 N N . LEU A 1 103 ? -34.088 13.898 48.773 1.00 24.05 107 LEU A N 1
ATOM 718 C CA . LEU A 1 103 ? -35.294 13.521 48.047 1.00 22.84 107 LEU A CA 1
ATOM 719 C C . LEU A 1 103 ? -35.584 14.556 46.967 1.00 24.60 107 LEU A C 1
ATOM 720 O O . LEU A 1 103 ? -35.795 14.214 45.803 1.00 23.05 107 LEU A O 1
ATOM 725 N N . LYS A 1 104 ? -35.582 15.826 47.353 1.00 26.44 108 LYS A N 1
ATOM 726 C CA . LYS A 1 104 ? -35.851 16.886 46.394 1.00 28.43 108 LYS A CA 1
ATOM 727 C C . LYS A 1 104 ? -34.786 16.914 45.301 1.00 28.25 108 LYS A C 1
ATOM 728 O O . LYS A 1 104 ? -35.099 17.079 44.120 1.00 26.91 108 LYS A O 1
ATOM 734 N N . GLY A 1 105 ? -33.528 16.753 45.703 1.00 28.27 109 GLY A N 1
ATOM 735 C CA . GLY A 1 105 ? -32.432 16.764 44.749 1.00 28.39 109 GLY A CA 1
ATOM 736 C C . GLY A 1 105 ? -32.524 15.652 43.723 1.00 29.33 109 GLY A C 1
ATOM 737 O O . GLY A 1 105 ? -31.913 15.729 42.653 1.00 28.50 109 GLY A O 1
ATOM 738 N N . ASN A 1 106 ? -33.284 14.611 44.051 1.00 27.42 110 ASN A N 1
ATOM 739 C CA . ASN A 1 106 ? -33.466 13.475 43.153 1.00 27.14 110 ASN A CA 1
ATOM 740 C C . ASN A 1 106 ? -34.774 13.560 42.369 1.00 26.32 110 ASN A C 1
ATOM 741 O O . ASN A 1 106 ? -35.123 12.644 41.627 1.00 25.69 110 ASN A O 1
ATOM 746 N N . GLY A 1 107 ? -35.495 14.660 42.544 1.00 26.43 111 GLY A N 1
ATOM 747 C CA . GLY A 1 107 ? -36.750 14.835 41.839 1.00 27.21 111 GLY A CA 1
ATOM 748 C C . GLY A 1 107 ? -37.918 14.090 42.454 1.00 26.59 111 GLY A C 1
ATOM 749 O O . GLY A 1 107 ? -38.936 13.896 41.800 1.00 26.10 111 GLY A O 1
ATOM 750 N N . VAL A 1 108 ? -37.780 13.672 43.709 1.00 26.17 112 VAL A N 1
ATOM 751 C CA . VAL A 1 108 ? -38.854 12.951 44.386 1.00 25.30 112 VAL A CA 1
ATOM 752 C C . VAL A 1 108 ? -39.867 13.920 44.989 1.00 24.79 112 VAL A C 1
ATOM 753 O O . VAL A 1 108 ? -39.496 14.901 45.629 1.00 23.83 112 VAL A O 1
ATOM 757 N N . GLU A 1 109 ? -41.147 13.646 44.765 1.00 25.65 113 GLU A N 1
ATOM 758 C CA . GLU A 1 109 ? -42.209 14.480 45.313 1.00 27.92 113 GLU A CA 1
ATOM 759 C C . GLU A 1 109 ? -42.543 13.966 46.714 1.00 26.41 113 GLU A C 1
ATOM 760 O O . GLU A 1 109 ? -42.799 12.777 46.898 1.00 25.63 113 GLU A O 1
ATOM 766 N N . LEU A 1 110 ? -42.524 14.861 47.699 1.00 24.43 114 LEU A N 1
ATOM 767 C CA . LEU A 1 110 ? -42.836 14.487 49.077 1.00 24.88 114 LEU A CA 1
ATOM 768 C C . LEU A 1 110 ? -44.231 14.954 49.463 1.00 25.31 114 LEU A C 1
ATOM 769 O O . LEU A 1 110 ? -44.545 16.140 49.366 1.00 24.67 114 LEU A O 1
ATOM 774 N N . LEU A 1 111 ? -45.062 14.017 49.904 1.00 25.22 115 LEU A N 1
ATOM 775 C CA . LEU A 1 111 ? -46.424 14.328 50.329 1.00 24.55 115 LEU A CA 1
ATOM 776 C C . LEU A 1 111 ? -46.565 14.008 51.813 1.00 25.63 115 LEU A C 1
ATOM 777 O O . LEU A 1 111 ? -46.223 12.909 52.246 1.00 23.77 115 LEU A O 1
ATOM 782 N N . ARG A 1 112 ? -47.075 14.958 52.590 1.00 25.12 116 ARG A N 1
ATOM 783 C CA . ARG A 1 112 ? -47.246 14.731 54.017 1.00 27.25 116 ARG A CA 1
ATOM 784 C C . ARG A 1 112 ? -48.679 14.300 54.334 1.00 26.82 116 ARG A C 1
ATOM 785 O O . ARG A 1 112 ? -49.645 14.942 53.915 1.00 24.45 116 ARG A O 1
ATOM 793 N N . GLY A 1 113 ? -48.797 13.193 55.061 1.00 25.46 117 GLY A N 1
ATOM 794 C CA . GLY A 1 113 ? -50.093 12.657 55.429 1.00 23.75 117 GLY A CA 1
ATOM 795 C C . GLY A 1 113 ? -49.995 11.157 55.655 1.00 24.07 117 GLY A C 1
ATOM 796 O O . GLY A 1 113 ? -48.946 10.557 55.410 1.00 22.44 117 GLY A O 1
ATOM 797 N N . PHE A 1 114 ? -51.084 10.548 56.118 1.00 23.62 118 PHE A N 1
ATOM 798 C CA . PHE A 1 114 ? -51.114 9.109 56.376 1.00 24.37 118 PHE A CA 1
ATOM 799 C C . PHE A 1 114 ? -51.743 8.389 55.184 1.00 24.32 118 PHE A C 1
ATOM 800 O O . PHE A 1 114 ? -52.932 8.549 54.907 1.00 24.95 118 PHE A O 1
ATOM 808 N N . ALA A 1 115 ? -50.945 7.589 54.488 1.00 23.77 119 ALA A N 1
ATOM 809 C CA . ALA A 1 115 ? -51.422 6.869 53.314 1.00 23.88 119 ALA A CA 1
ATOM 810 C C . ALA A 1 115 ? -52.103 5.546 53.638 1.00 24.02 119 ALA A C 1
ATOM 811 O O . ALA A 1 115 ? -51.687 4.814 54.533 1.00 21.67 119 ALA A O 1
ATOM 813 N N . ARG A 1 116 ? -53.165 5.250 52.898 1.00 24.42 120 ARG A N 1
ATOM 814 C CA . ARG A 1 116 ? -53.900 4.002 53.065 1.00 24.02 120 ARG A CA 1
ATOM 815 C C . ARG A 1 116 ? -54.257 3.483 51.683 1.00 24.33 120 ARG A C 1
ATOM 816 O O . ARG A 1 116 ? -54.749 4.236 50.847 1.00 24.38 120 ARG A O 1
ATOM 824 N N . LEU A 1 117 ? -54.011 2.202 51.441 1.00 23.21 121 LEU A N 1
ATOM 825 C CA . LEU A 1 117 ? -54.360 1.620 50.157 1.00 24.12 121 LEU A CA 1
ATOM 826 C C . LEU A 1 117 ? -55.879 1.453 50.109 1.00 23.70 121 LEU A C 1
ATOM 827 O O . LEU A 1 117 ? -56.514 1.210 51.133 1.00 24.26 121 LEU A O 1
ATOM 832 N N . VAL A 1 118 ? -56.458 1.610 48.924 1.00 24.36 122 VAL A N 1
ATOM 833 C CA . VAL A 1 118 ? -57.895 1.433 48.744 1.00 25.43 122 VAL A CA 1
ATOM 834 C C . VAL A 1 118 ? -58.087 0.450 47.595 1.00 26.58 122 VAL A C 1
ATOM 835 O O . VAL A 1 118 ? -59.211 0.137 47.203 1.00 26.26 122 VAL A O 1
ATOM 839 N N . GLY A 1 119 ? -56.963 -0.033 47.072 1.00 26.52 123 GLY A N 1
ATOM 840 C CA . GLY A 1 119 ? -56.974 -0.982 45.975 1.00 27.79 123 GLY A CA 1
ATOM 841 C C . GLY A 1 119 ? -55.568 -1.493 45.722 1.00 28.29 123 GLY A C 1
ATOM 842 O O . GLY A 1 119 ? -54.616 -0.990 46.323 1.00 26.75 123 GLY A O 1
ATOM 843 N N . PRO A 1 120 ? -55.399 -2.492 44.839 1.00 29.10 124 PRO A N 1
ATOM 844 C CA . PRO A 1 120 ? -54.090 -3.068 44.514 1.00 28.93 124 PRO A CA 1
ATOM 845 C C . PRO A 1 120 ? -53.010 -2.054 44.145 1.00 28.74 124 PRO A C 1
ATOM 846 O O . PRO A 1 120 ? -51.843 -2.242 44.483 1.00 31.46 124 PRO A O 1
ATOM 850 N N . LYS A 1 121 ? -53.391 -0.984 43.455 1.00 27.57 125 LYS A N 1
ATOM 851 C CA . LYS A 1 121 ? -52.424 0.028 43.034 1.00 27.60 125 LYS A CA 1
ATOM 852 C C . LYS A 1 121 ? -52.896 1.455 43.269 1.00 26.58 125 LYS A C 1
ATOM 853 O O . LYS A 1 121 ? -52.483 2.374 42.561 1.00 26.22 125 LYS A O 1
ATOM 859 N N . GLU A 1 122 ? -53.758 1.647 44.257 1.00 25.99 126 GLU A N 1
ATOM 860 C CA . GLU A 1 122 ? -54.262 2.981 44.544 1.00 26.35 126 GLU A CA 1
ATOM 861 C C . GLU A 1 122 ? -54.177 3.287 46.028 1.00 24.51 126 GLU A C 1
ATOM 862 O O . GLU A 1 122 ? -54.503 2.452 46.868 1.00 24.41 126 GLU A O 1
ATOM 868 N N . VAL A 1 123 ? -53.728 4.493 46.342 1.00 24.64 127 VAL A N 1
ATOM 869 C CA . VAL A 1 123 ? -53.589 4.911 47.726 1.00 26.19 127 VAL A CA 1
ATOM 870 C C . VAL A 1 123 ? -54.413 6.166 47.949 1.00 25.94 127 VAL A C 1
ATOM 871 O O . VAL A 1 123 ? -54.642 6.940 47.025 1.00 26.90 127 VAL A O 1
ATOM 875 N N . GLU A 1 124 ? -54.868 6.357 49.178 1.00 25.35 128 GLU A N 1
ATOM 876 C CA . GLU A 1 124 ? -55.651 7.531 49.513 1.00 26.18 128 GLU A CA 1
ATOM 877 C C . GLU A 1 124 ? -54.931 8.268 50.631 1.00 24.91 128 GLU A C 1
ATOM 878 O O . GLU A 1 124 ? -54.572 7.671 51.643 1.00 23.06 128 GLU A O 1
ATOM 884 N N . VAL A 1 125 ? -54.713 9.561 50.439 1.00 24.86 129 VAL A N 1
ATOM 885 C CA . VAL A 1 125 ? -54.036 10.375 51.435 1.00 26.53 129 VAL A CA 1
ATOM 886 C C . VAL A 1 125 ? -54.822 11.666 51.628 1.00 28.62 129 VAL A C 1
ATOM 887 O O . VAL A 1 125 ? -54.938 12.470 50.706 1.00 29.63 129 VAL A O 1
ATOM 891 N N . GLY A 1 126 ? -55.367 11.854 52.826 1.00 30.18 134 GLY A N 1
ATOM 892 C CA . GLY A 1 126 ? -56.131 13.057 53.109 1.00 31.65 134 GLY A CA 1
ATOM 893 C C . GLY A 1 126 ? -57.346 13.251 52.217 1.00 32.47 134 GLY A C 1
ATOM 894 O O . GLY A 1 126 ? -57.711 14.382 51.899 1.00 32.73 134 GLY A O 1
ATOM 895 N N . GLY A 1 127 ? -57.970 12.150 51.808 1.00 32.89 135 GLY A N 1
ATOM 896 C CA . GLY A 1 127 ? -59.149 12.234 50.965 1.00 33.49 135 GLY A CA 1
ATOM 897 C C . GLY A 1 127 ? -58.859 12.266 49.475 1.00 33.65 135 GLY A C 1
ATOM 898 O O . GLY A 1 127 ? -59.783 12.227 48.664 1.00 32.55 135 GLY A O 1
ATOM 899 N N . GLU A 1 128 ? -57.581 12.337 49.113 1.00 33.09 136 GLU A N 1
ATOM 900 C CA . GLU A 1 128 ? -57.180 12.372 47.708 1.00 33.38 136 GLU A CA 1
ATOM 901 C C . GLU A 1 128 ? -56.637 11.016 47.273 1.00 31.61 136 GLU A C 1
ATOM 902 O O . GLU A 1 128 ? -56.043 10.296 48.072 1.00 29.85 136 GLU A O 1
ATOM 908 N N . ARG A 1 129 ? -56.841 10.678 46.002 1.00 30.59 137 ARG A N 1
ATOM 909 C CA . ARG A 1 129 ? -56.388 9.401 45.462 1.00 29.07 137 ARG A CA 1
ATOM 910 C C . ARG A 1 129 ? -55.152 9.532 44.582 1.00 29.25 137 ARG A C 1
ATOM 911 O O . ARG A 1 129 ? -55.025 10.478 43.808 1.00 28.30 137 ARG A O 1
ATOM 919 N N . TYR A 1 130 ? -54.249 8.566 44.708 1.00 27.89 138 TYR A N 1
ATOM 920 C CA . TYR A 1 130 ? -53.024 8.534 43.919 1.00 27.30 138 TYR A CA 1
ATOM 921 C C . TYR A 1 130 ? -52.803 7.094 43.477 1.00 25.98 138 TYR A C 1
ATOM 922 O O . TYR A 1 130 ? -53.031 6.160 44.246 1.00 27.85 138 TYR A O 1
ATOM 931 N N . GLY A 1 131 ? -52.367 6.915 42.236 1.00 27.57 139 GLY A N 1
ATOM 932 C CA . GLY A 1 131 ? -52.130 5.577 41.728 1.00 26.74 139 GLY A CA 1
ATOM 933 C C . GLY A 1 131 ? -50.747 5.436 41.129 1.00 26.12 139 GLY A C 1
ATOM 934 O O . GLY A 1 131 ? -50.123 6.431 40.766 1.00 27.55 139 GLY A O 1
ATOM 935 N N . ALA A 1 132 ? -50.266 4.201 41.028 1.00 25.61 140 ALA A N 1
ATOM 936 C CA . ALA A 1 132 ? -48.951 3.946 40.460 1.00 25.76 140 ALA A CA 1
ATOM 937 C C . ALA A 1 132 ? -48.792 2.476 40.090 1.00 26.64 140 ALA A C 1
ATOM 938 O O . ALA A 1 132 ? -49.392 1.599 40.713 1.00 26.47 140 ALA A O 1
ATOM 940 N N . LYS A 1 133 ? -47.972 2.216 39.074 1.00 25.59 141 LYS A N 1
ATOM 941 C CA . LYS A 1 133 ? -47.721 0.856 38.613 1.00 27.43 141 LYS A CA 1
ATOM 942 C C . LYS A 1 133 ? -47.018 0.066 39.713 1.00 25.50 141 LYS A C 1
ATOM 943 O O . LYS A 1 133 ? -47.184 -1.148 39.827 1.00 25.33 141 LYS A O 1
ATOM 949 N N . SER A 1 134 ? -46.235 0.765 40.530 1.00 26.75 142 SER A N 1
ATOM 950 C CA . SER A 1 134 ? -45.513 0.126 41.626 1.00 22.35 142 SER A CA 1
ATOM 951 C C . SER A 1 134 ? -45.739 0.851 42.948 1.00 20.95 142 SER A C 1
ATOM 952 O O . SER A 1 134 ? -45.813 2.076 42.990 1.00 19.82 142 SER A O 1
ATOM 955 N N . LEU A 1 135 ? -45.856 0.079 44.022 1.00 20.34 143 LEU A N 1
ATOM 956 C CA . LEU A 1 135 ? -46.036 0.627 45.362 1.00 20.48 143 LEU A CA 1
ATOM 957 C C . LEU A 1 135 ? -45.020 -0.061 46.258 1.00 19.59 143 LEU A C 1
ATOM 958 O O . LEU A 1 135 ? -44.855 -1.282 46.184 1.00 19.12 143 LEU A O 1
ATOM 963 N N . ILE A 1 136 ? -44.323 0.714 47.086 1.00 19.62 144 ILE A N 1
ATOM 964 C CA . ILE A 1 136 ? -43.360 0.136 48.018 1.00 18.79 144 ILE A CA 1
ATOM 965 C C . ILE A 1 136 ? -43.808 0.517 49.425 1.00 19.29 144 ILE A C 1
ATOM 966 O O . ILE A 1 136 ? -43.899 1.696 49.766 1.00 18.28 144 ILE A O 1
ATOM 971 N N . LEU A 1 137 ? -44.118 -0.497 50.226 1.00 19.04 145 LEU A N 1
ATOM 972 C CA . LEU A 1 137 ? -44.598 -0.290 51.582 1.00 20.23 145 LEU A CA 1
ATOM 973 C C . LEU A 1 137 ? -43.438 -0.341 52.562 1.00 20.17 145 LEU A C 1
ATOM 974 O O . LEU A 1 137 ? -42.823 -1.388 52.754 1.00 18.06 145 LEU A O 1
ATOM 979 N N . ALA A 1 138 ? -43.142 0.801 53.172 1.00 19.89 146 ALA A N 1
ATOM 980 C CA . ALA A 1 138 ? -42.041 0.911 54.125 1.00 19.83 146 ALA A CA 1
ATOM 981 C C . ALA A 1 138 ? -42.499 1.688 55.355 1.00 18.01 146 ALA A C 1
ATOM 982 O O . ALA A 1 138 ? -41.898 2.694 55.728 1.00 19.03 146 ALA A O 1
ATOM 984 N N . THR A 1 139 ? -43.554 1.193 55.988 1.00 18.74 147 THR A N 1
ATOM 985 C CA . THR A 1 139 ? -44.155 1.846 57.144 1.00 19.53 147 THR A CA 1
ATOM 986 C C . THR A 1 139 ? -43.499 1.637 58.513 1.00 20.06 147 THR A C 1
ATOM 987 O O . THR A 1 139 ? -43.964 2.177 59.519 1.00 18.84 147 THR A O 1
ATOM 991 N N . GLY A 1 140 ? -42.427 0.854 58.557 1.00 19.77 148 GLY A N 1
ATOM 992 C CA . GLY A 1 140 ? -41.727 0.632 59.814 1.00 19.93 148 GLY A CA 1
ATOM 993 C C . GLY A 1 140 ? -42.466 -0.110 60.911 1.00 21.19 148 GLY A C 1
ATOM 994 O O . GLY A 1 140 ? -43.318 -0.962 60.651 1.00 19.86 148 GLY A O 1
ATOM 995 N N . SER A 1 141 ? -42.120 0.214 62.154 1.00 20.48 149 SER A N 1
ATOM 996 C CA . SER A 1 141 ? -42.727 -0.419 63.315 1.00 19.15 149 SER A CA 1
ATOM 997 C C . SER A 1 141 ? -42.858 0.573 64.468 1.00 20.51 149 SER A C 1
ATOM 998 O O . SER A 1 141 ? -42.505 1.746 64.335 1.00 19.21 149 SER A O 1
ATOM 1001 N N . GLU A 1 142 ? -43.375 0.099 65.597 1.00 20.97 150 GLU A N 1
ATOM 1002 C CA . GLU A 1 142 ? -43.561 0.946 66.771 1.00 21.51 150 GLU A CA 1
ATOM 1003 C C . GLU A 1 142 ? -43.223 0.142 68.016 1.00 20.77 150 GLU A C 1
ATOM 1004 O O . GLU A 1 142 ? -43.125 -1.075 67.960 1.00 18.78 150 GLU A O 1
ATOM 1010 N N . PRO A 1 143 ? -43.025 0.815 69.159 1.00 21.04 151 PRO A N 1
ATOM 1011 C CA . PRO A 1 143 ? -42.699 0.073 70.378 1.00 20.44 151 PRO A CA 1
ATOM 1012 C C . PRO A 1 143 ? -43.781 -0.960 70.705 1.00 21.20 151 PRO A C 1
ATOM 1013 O O . PRO A 1 143 ? -44.971 -0.657 70.648 1.00 21.89 151 PRO A O 1
ATOM 1017 N N . LEU A 1 144 ? -43.364 -2.176 71.041 1.00 20.77 152 LEU A N 1
ATOM 1018 C CA . LEU A 1 144 ? -44.305 -3.234 71.384 1.00 23.72 152 LEU A CA 1
ATOM 1019 C C . LEU A 1 144 ? -44.751 -3.076 72.838 1.00 24.84 152 LEU A C 1
ATOM 1020 O O . LEU A 1 144 ? -43.927 -2.943 73.739 1.00 23.74 152 LEU A O 1
ATOM 1025 N N . GLU A 1 145 ? -46.061 -3.074 73.058 1.00 27.60 153 GLU A N 1
ATOM 1026 C CA . GLU A 1 145 ? -46.612 -2.938 74.403 1.00 30.21 153 GLU A CA 1
ATOM 1027 C C . GLU A 1 145 ? -46.476 -4.260 75.152 1.00 30.33 153 GLU A C 1
ATOM 1028 O O . GLU A 1 145 ? -46.617 -5.330 74.563 1.00 29.36 153 GLU A O 1
ATOM 1034 N N . LEU A 1 146 ? -46.195 -4.180 76.450 1.00 30.69 154 LEU A N 1
ATOM 1035 C CA . LEU A 1 146 ? -46.036 -5.375 77.272 1.00 30.84 154 LEU A CA 1
ATOM 1036 C C . LEU A 1 146 ? -47.209 -5.538 78.234 1.00 31.69 154 LEU A C 1
ATOM 1037 O O . LEU A 1 146 ? -47.610 -4.587 78.897 1.00 31.03 154 LEU A O 1
ATOM 1042 N N . LYS A 1 147 ? -47.743 -6.752 78.305 1.00 33.34 155 LYS A N 1
ATOM 1043 C CA . LYS A 1 147 ? -48.870 -7.057 79.178 1.00 36.68 155 LYS A CA 1
ATOM 1044 C C . LYS A 1 147 ? -48.575 -6.689 80.630 1.00 36.36 155 LYS A C 1
ATOM 1045 O O . LYS A 1 147 ? -47.619 -7.186 81.224 1.00 36.25 155 LYS A O 1
ATOM 1051 N N . GLY A 1 148 ? -49.399 -5.811 81.193 1.00 36.88 156 GLY A N 1
ATOM 1052 C CA . GLY A 1 148 ? -49.216 -5.402 82.573 1.00 37.76 156 GLY A CA 1
ATOM 1053 C C . GLY A 1 148 ? -48.379 -4.147 82.723 1.00 37.88 156 GLY A C 1
ATOM 1054 O O . GLY A 1 148 ? -48.115 -3.700 83.838 1.00 38.12 156 GLY A O 1
ATOM 1055 N N . PHE A 1 149 ? -47.963 -3.572 81.600 1.00 37.42 157 PHE A N 1
ATOM 1056 C CA . PHE A 1 149 ? -47.146 -2.365 81.623 1.00 36.65 157 PHE A CA 1
ATOM 1057 C C . PHE A 1 149 ? -47.512 -1.398 80.502 1.00 37.06 157 PHE A C 1
ATOM 1058 O O . PHE A 1 149 ? -46.664 -1.026 79.690 1.00 35.86 157 PHE A O 1
ATOM 1066 N N . PRO A 1 150 ? -48.783 -0.971 80.445 1.00 36.52 158 PRO A N 1
ATOM 1067 C CA . PRO A 1 150 ? -49.203 -0.041 79.396 1.00 35.88 158 PRO A CA 1
ATOM 1068 C C . PRO A 1 150 ? -48.416 1.260 79.487 1.00 35.70 158 PRO A C 1
ATOM 1069 O O . PRO A 1 150 ? -48.181 1.779 80.580 1.00 34.70 158 PRO A O 1
ATOM 1073 N N . PHE A 1 151 ? -48.009 1.782 78.335 1.00 34.21 159 PHE A N 1
ATOM 1074 C CA . PHE A 1 151 ? -47.237 3.014 78.286 1.00 33.57 159 PHE A CA 1
ATOM 1075 C C . PHE A 1 151 ? -47.968 4.199 78.903 1.00 34.83 159 PHE A C 1
ATOM 1076 O O . PHE A 1 151 ? -49.140 4.444 78.614 1.00 36.36 159 PHE A O 1
ATOM 1084 N N . GLY A 1 152 ? -47.261 4.930 79.759 1.00 34.57 160 GLY A N 1
ATOM 1085 C CA . GLY A 1 152 ? -47.848 6.085 80.411 1.00 35.79 160 GLY A CA 1
ATOM 1086 C C . GLY A 1 152 ? -46.779 6.988 80.986 1.00 35.75 160 GLY A C 1
ATOM 1087 O O . GLY A 1 152 ? -45.614 6.897 80.598 1.00 35.47 160 GLY A O 1
ATOM 1088 N N . GLU A 1 153 ? -47.167 7.856 81.915 1.00 35.99 161 GLU A N 1
ATOM 1089 C CA . GLU A 1 153 ? -46.228 8.783 82.540 1.00 36.96 161 GLU A CA 1
ATOM 1090 C C . GLU A 1 153 ? -45.077 8.092 83.265 1.00 35.27 161 GLU A C 1
ATOM 1091 O O . GLU A 1 153 ? -43.970 8.626 83.331 1.00 35.70 161 GLU A O 1
ATOM 1097 N N . ASP A 1 154 ? -45.337 6.908 83.810 1.00 33.85 162 ASP A N 1
ATOM 1098 C CA . ASP A 1 154 ? -44.308 6.177 84.538 1.00 33.72 162 ASP A CA 1
ATOM 1099 C C . ASP A 1 154 ? -43.749 4.987 83.768 1.00 32.14 162 ASP A C 1
ATOM 1100 O O . ASP A 1 154 ? -42.745 4.400 84.171 1.00 31.30 162 ASP A O 1
ATOM 1105 N N . VAL A 1 155 ? -44.405 4.632 82.668 1.00 30.18 163 VAL A N 1
ATOM 1106 C CA . VAL A 1 155 ? -43.956 3.516 81.839 1.00 27.81 163 VAL A CA 1
ATOM 1107 C C . VAL A 1 155 ? -43.595 4.091 80.476 1.00 26.33 163 VAL A C 1
ATOM 1108 O O . VAL A 1 155 ? -44.472 4.425 79.682 1.00 25.11 163 VAL A O 1
ATOM 1112 N N . TRP A 1 156 ? -42.297 4.201 80.217 1.00 25.91 164 TRP A N 1
ATOM 1113 C CA . TRP A 1 156 ? -41.806 4.778 78.972 1.00 23.63 164 TRP A CA 1
ATOM 1114 C C . TRP A 1 156 ? -41.497 3.784 77.868 1.00 23.00 164 TRP A C 1
ATOM 1115 O O . TRP A 1 156 ? -41.249 2.606 78.117 1.00 20.09 164 TRP A O 1
ATOM 1126 N N . ASP A 1 157 ? -41.503 4.284 76.636 1.00 22.78 165 ASP A N 1
ATOM 1127 C CA . ASP A 1 157 ? -41.106 3.474 75.499 1.00 21.98 165 ASP A CA 1
ATOM 1128 C C . ASP A 1 157 ? -39.758 4.120 75.191 1.00 21.40 165 ASP A C 1
ATOM 1129 O O . ASP A 1 157 ? -39.356 5.045 75.901 1.00 19.01 165 ASP A O 1
ATOM 1134 N N . SER A 1 158 ? -39.049 3.654 74.169 1.00 19.55 166 SER A N 1
ATOM 1135 C CA . SER A 1 158 ? -37.747 4.232 73.846 1.00 18.55 166 SER A CA 1
ATOM 1136 C C . SER A 1 158 ? -37.785 5.719 73.496 1.00 19.05 166 SER A C 1
ATOM 1137 O O . SER A 1 158 ? -36.854 6.463 73.815 1.00 18.34 166 SER A O 1
ATOM 1140 N N . THR A 1 159 ? -38.857 6.158 72.846 1.00 18.89 167 THR A N 1
ATOM 1141 C CA . THR A 1 159 ? -38.976 7.557 72.451 1.00 19.14 167 THR A CA 1
ATOM 1142 C C . THR A 1 159 ? -38.940 8.490 73.661 1.00 20.03 167 THR A C 1
ATOM 1143 O O . THR A 1 159 ? -38.205 9.478 73.670 1.00 18.26 167 THR A O 1
ATOM 1147 N N . ARG A 1 160 ? -39.728 8.171 74.679 1.00 19.88 168 ARG A N 1
ATOM 1148 C CA . ARG A 1 160 ? -39.755 8.983 75.892 1.00 21.80 168 ARG A CA 1
ATOM 1149 C C . ARG A 1 160 ? -38.408 8.923 76.605 1.00 20.33 168 ARG A C 1
ATOM 1150 O O . ARG A 1 160 ? -37.933 9.926 77.127 1.00 20.87 168 ARG A O 1
ATOM 1158 N N . ALA A 1 161 ? -37.795 7.743 76.629 1.00 21.36 169 ALA A N 1
ATOM 1159 C CA . ALA A 1 161 ? -36.507 7.569 77.297 1.00 21.44 169 ALA A CA 1
ATOM 1160 C C . ALA A 1 161 ? -35.407 8.452 76.711 1.00 22.03 169 ALA A C 1
ATOM 1161 O O . ALA A 1 161 ? -34.439 8.779 77.396 1.00 20.73 169 ALA A O 1
ATOM 1163 N N . LEU A 1 162 ? -35.553 8.838 75.447 1.00 22.23 170 LEU A N 1
ATOM 1164 C CA . LEU A 1 162 ? -34.558 9.681 74.789 1.00 22.45 170 LEU A CA 1
ATOM 1165 C C . LEU A 1 162 ? -34.448 11.074 75.407 1.00 22.66 170 LEU A C 1
ATOM 1166 O O . LEU A 1 162 ? -33.381 11.691 75.381 1.00 21.72 170 LEU A O 1
ATOM 1171 N N . LYS A 1 163 ? -35.553 11.570 75.953 1.00 24.32 171 LYS A N 1
ATOM 1172 C CA . LYS A 1 163 ? -35.579 12.898 76.560 1.00 26.20 171 LYS A CA 1
ATOM 1173 C C . LYS A 1 163 ? -34.978 12.885 77.957 1.00 26.46 171 LYS A C 1
ATOM 1174 O O . LYS A 1 163 ? -35.684 13.052 78.957 1.00 25.40 171 LYS A O 1
ATOM 1180 N N . VAL A 1 164 ? -33.664 12.692 78.017 1.00 25.90 172 VAL A N 1
ATOM 1181 C CA . VAL A 1 164 ? -32.955 12.643 79.289 1.00 26.87 172 VAL A CA 1
ATOM 1182 C C . VAL A 1 164 ? -33.017 13.969 80.032 1.00 28.08 172 VAL A C 1
ATOM 1183 O O . VAL A 1 164 ? -32.858 14.003 81.248 1.00 27.91 172 VAL A O 1
ATOM 1187 N N . GLU A 1 165 ? -33.256 15.060 79.309 1.00 29.59 173 GLU A N 1
ATOM 1188 C CA . GLU A 1 165 ? -33.320 16.373 79.943 1.00 30.58 173 GLU A CA 1
ATOM 1189 C C . GLU A 1 165 ? -34.653 16.653 80.637 1.00 31.50 173 GLU A C 1
ATOM 1190 O O . GLU A 1 165 ? -34.829 17.712 81.238 1.00 31.53 173 GLU A O 1
ATOM 1196 N N . GLU A 1 166 ? -35.586 15.709 80.559 1.00 32.20 174 GLU A N 1
ATOM 1197 C CA . GLU A 1 166 ? -36.888 15.886 81.195 1.00 35.36 174 GLU A CA 1
ATOM 1198 C C . GLU A 1 166 ? -36.948 15.260 82.585 1.00 35.76 174 GLU A C 1
ATOM 1199 O O . GLU A 1 166 ? -38.007 14.818 83.033 1.00 36.77 174 GLU A O 1
ATOM 1205 N N . GLY A 1 167 A -35.806 15.226 83.264 1.00 36.17 174 GLY A N 1
ATOM 1206 C CA . GLY A 1 167 A -35.756 14.663 84.601 1.00 36.18 174 GLY A CA 1
ATOM 1207 C C . GLY A 1 167 A -35.323 13.209 84.653 1.00 36.01 174 GLY A C 1
ATOM 1208 O O . GLY A 1 167 A -36.092 12.313 84.307 1.00 36.41 174 GLY A O 1
ATOM 1209 N N . LEU A 1 168 ? -34.090 12.971 85.089 1.00 35.28 175 LEU A N 1
ATOM 1210 C CA . LEU A 1 168 ? -33.580 11.612 85.192 1.00 34.73 175 LEU A CA 1
ATOM 1211 C C . LEU A 1 168 ? -34.141 10.953 86.442 1.00 33.25 175 LEU A C 1
ATOM 1212 O O . LEU A 1 168 ? -34.080 11.519 87.534 1.00 32.00 175 LEU A O 1
ATOM 1217 N N . PRO A 1 169 ? -34.696 9.743 86.301 1.00 31.46 176 PRO A N 1
ATOM 1218 C CA . PRO A 1 169 ? -35.251 9.043 87.460 1.00 29.93 176 PRO A CA 1
ATOM 1219 C C . PRO A 1 169 ? -34.120 8.507 88.329 1.00 29.19 176 PRO A C 1
ATOM 1220 O O . PRO A 1 169 ? -33.079 8.099 87.814 1.00 27.20 176 PRO A O 1
ATOM 1224 N N . LYS A 1 170 ? -34.314 8.516 89.645 1.00 28.09 177 LYS A N 1
ATOM 1225 C CA . LYS A 1 170 ? -33.291 8.006 90.547 1.00 27.53 177 LYS A CA 1
ATOM 1226 C C . LYS A 1 170 ? -33.095 6.522 90.289 1.00 25.83 177 LYS A C 1
ATOM 1227 O O . LYS A 1 170 ? -31.973 6.029 90.261 1.00 25.98 177 LYS A O 1
ATOM 1233 N N . ARG A 1 171 ? -34.207 5.816 90.118 1.00 25.79 178 ARG A N 1
ATOM 1234 C CA . ARG A 1 171 ? -34.182 4.380 89.887 1.00 25.40 178 ARG A CA 1
ATOM 1235 C C . ARG A 1 171 ? -34.961 4.022 88.631 1.00 24.64 178 ARG A C 1
ATOM 1236 O O . ARG A 1 171 ? -36.130 4.391 88.479 1.00 23.51 178 ARG A O 1
ATOM 1244 N N . LEU A 1 172 ? -34.304 3.290 87.739 1.00 23.45 179 LEU A N 1
ATOM 1245 C CA . LEU A 1 172 ? -34.914 2.877 86.486 1.00 23.31 179 LEU A CA 1
ATOM 1246 C C . LEU A 1 172 ? -34.882 1.367 86.299 1.00 23.62 179 LEU A C 1
ATOM 1247 O O . LEU A 1 172 ? -33.866 0.717 86.556 1.00 25.28 179 LEU A O 1
ATOM 1252 N N . LEU A 1 173 ? -36.007 0.815 85.860 1.00 22.72 180 LEU A N 1
ATOM 1253 C CA . LEU A 1 173 ? -36.111 -0.608 85.578 1.00 23.02 180 LEU A CA 1
ATOM 1254 C C . LEU A 1 173 ? -36.287 -0.747 84.067 1.00 21.68 180 LEU A C 1
ATOM 1255 O O . LEU A 1 173 ? -37.228 -0.199 83.500 1.00 20.89 180 LEU A O 1
ATOM 1260 N N . VAL A 1 174 ? -35.379 -1.464 83.418 1.00 21.25 181 VAL A N 1
ATOM 1261 C CA . VAL A 1 174 ? -35.484 -1.671 81.976 1.00 21.26 181 VAL A CA 1
ATOM 1262 C C . VAL A 1 174 ? -35.916 -3.109 81.719 1.00 21.34 181 VAL A C 1
ATOM 1263 O O . VAL A 1 174 ? -35.293 -4.046 82.216 1.00 22.68 181 VAL A O 1
ATOM 1267 N N . ILE A 1 175 ? -36.989 -3.286 80.956 1.00 20.98 182 ILE A N 1
ATOM 1268 C CA . ILE A 1 175 ? -37.470 -4.628 80.642 1.00 22.02 182 ILE A CA 1
ATOM 1269 C C . ILE A 1 175 ? -37.083 -4.926 79.205 1.00 22.05 182 ILE A C 1
ATOM 1270 O O . ILE A 1 175 ? -37.547 -4.258 78.279 1.00 22.59 182 ILE A O 1
ATOM 1275 N N . GLY A 1 176 ? -36.221 -5.924 79.029 1.00 21.01 183 GLY A N 1
ATOM 1276 C CA . GLY A 1 176 ? -35.769 -6.282 77.698 1.00 20.02 183 GLY A CA 1
ATOM 1277 C C . GLY A 1 176 ? -34.266 -6.151 77.575 1.00 19.35 183 GLY A C 1
ATOM 1278 O O . GLY A 1 176 ? -33.708 -5.068 77.750 1.00 20.16 183 GLY A O 1
ATOM 1279 N N . GLY A 1 177 ? -33.607 -7.262 77.271 1.00 19.00 184 GLY A N 1
ATOM 1280 C CA . GLY A 1 177 ? -32.163 -7.259 77.128 1.00 20.09 184 GLY A CA 1
ATOM 1281 C C . GLY A 1 177 ? -31.714 -7.247 75.677 1.00 20.12 184 GLY A C 1
ATOM 1282 O O . GLY A 1 177 ? -30.722 -7.885 75.325 1.00 20.49 184 GLY A O 1
ATOM 1283 N N . GLY A 1 178 ? -32.461 -6.536 74.836 1.00 20.41 185 GLY A N 1
ATOM 1284 C CA . GLY A 1 178 ? -32.104 -6.427 73.434 1.00 20.65 185 GLY A CA 1
ATOM 1285 C C . GLY A 1 178 ? -31.218 -5.206 73.259 1.00 20.88 185 GLY A C 1
ATOM 1286 O O . GLY A 1 178 ? -30.814 -4.589 74.242 1.00 21.05 185 GLY A O 1
ATOM 1287 N N . ALA A 1 179 ? -30.919 -4.841 72.018 1.00 20.22 186 ALA A N 1
ATOM 1288 C CA . ALA A 1 179 ? -30.064 -3.689 71.767 1.00 18.97 186 ALA A CA 1
ATOM 1289 C C . ALA A 1 179 ? -30.627 -2.402 72.374 1.00 17.68 186 ALA A C 1
ATOM 1290 O O . ALA A 1 179 ? -29.885 -1.603 72.937 1.00 17.19 186 ALA A O 1
ATOM 1292 N N . VAL A 1 180 ? -31.936 -2.207 72.261 1.00 17.78 187 VAL A N 1
ATOM 1293 C CA . VAL A 1 180 ? -32.585 -1.005 72.784 1.00 17.45 187 VAL A CA 1
ATOM 1294 C C . VAL A 1 180 ? -32.465 -0.848 74.303 1.00 17.42 187 VAL A C 1
ATOM 1295 O O . VAL A 1 180 ? -32.050 0.208 74.799 1.00 16.65 187 VAL A O 1
ATOM 1299 N N . GLY A 1 181 ? -32.840 -1.893 75.032 1.00 14.80 188 GLY A N 1
ATOM 1300 C CA . GLY A 1 181 ? -32.777 -1.858 76.484 1.00 16.43 188 GLY A CA 1
ATOM 1301 C C . GLY A 1 181 ? -31.371 -1.703 77.029 1.00 17.07 188 GLY A C 1
ATOM 1302 O O . GLY A 1 181 ? -31.143 -0.944 77.970 1.00 20.31 188 GLY A O 1
ATOM 1303 N N . LEU A 1 182 ? -30.422 -2.423 76.441 1.00 18.34 189 LEU A N 1
ATOM 1304 C CA . LEU A 1 182 ? -29.038 -2.349 76.881 1.00 17.59 189 LEU A CA 1
ATOM 1305 C C . LEU A 1 182 ? -28.456 -0.957 76.672 1.00 17.84 189 LEU A C 1
ATOM 1306 O O . LEU A 1 182 ? -27.835 -0.403 77.574 1.00 16.35 189 LEU A O 1
ATOM 1311 N N . GLU A 1 183 ? -28.665 -0.396 75.483 1.00 16.90 190 GLU A N 1
ATOM 1312 C CA . GLU A 1 183 ? -28.151 0.931 75.159 1.00 15.43 190 GLU A CA 1
ATOM 1313 C C . GLU A 1 183 ? -28.749 2.034 76.019 1.00 16.80 190 GLU A C 1
ATOM 1314 O O . GLU A 1 183 ? -28.023 2.832 76.613 1.00 19.49 190 GLU A O 1
ATOM 1320 N N . LEU A 1 184 ? -30.071 2.101 76.079 1.00 17.01 191 LEU A N 1
ATOM 1321 C CA . LEU A 1 184 ? -30.703 3.128 76.886 1.00 17.92 191 LEU A CA 1
ATOM 1322 C C . LEU A 1 184 ? -30.395 2.889 78.364 1.00 18.95 191 LEU A C 1
ATOM 1323 O O . LEU A 1 184 ? -30.270 3.836 79.139 1.00 18.62 191 LEU A O 1
ATOM 1328 N N . GLY A 1 185 ? -30.245 1.622 78.742 1.00 18.19 192 GLY A N 1
ATOM 1329 C CA . GLY A 1 185 ? -29.931 1.301 80.124 1.00 18.88 192 GLY A CA 1
ATOM 1330 C C . GLY A 1 185 ? -28.581 1.863 80.529 1.00 18.23 192 GLY A C 1
ATOM 1331 O O . GLY A 1 185 ? -28.434 2.456 81.603 1.00 19.32 192 GLY A O 1
ATOM 1332 N N . GLN A 1 186 ? -27.585 1.688 79.666 1.00 16.99 193 GLN A N 1
ATOM 1333 C CA . GLN A 1 186 ? -26.252 2.190 79.958 1.00 16.59 193 GLN A CA 1
ATOM 1334 C C . GLN A 1 186 ? -26.225 3.718 79.949 1.00 17.29 193 GLN A C 1
ATOM 1335 O O . GLN A 1 186 ? -25.522 4.333 80.749 1.00 17.53 193 GLN A O 1
ATOM 1341 N N . VAL A 1 187 ? -26.987 4.332 79.048 1.00 16.85 194 VAL A N 1
ATOM 1342 C CA . VAL A 1 187 ? -27.041 5.791 78.993 1.00 17.81 194 VAL A CA 1
ATOM 1343 C C . VAL A 1 187 ? -27.511 6.323 80.346 1.00 18.77 194 VAL A C 1
ATOM 1344 O O . VAL A 1 187 ? -26.860 7.173 80.952 1.00 19.92 194 VAL A O 1
ATOM 1348 N N . TYR A 1 188 ? -28.637 5.807 80.824 1.00 18.96 195 TYR A N 1
ATOM 1349 C CA . TYR A 1 188 ? -29.185 6.255 82.096 1.00 20.09 195 TYR A CA 1
ATOM 1350 C C . TYR A 1 188 ? -28.252 6.002 83.270 1.00 19.54 195 TYR A C 1
ATOM 1351 O O . TYR A 1 188 ? -28.117 6.855 84.150 1.00 20.60 195 TYR A O 1
ATOM 1360 N N . ARG A 1 189 ? -27.590 4.849 83.272 1.00 18.14 196 ARG A N 1
ATOM 1361 C CA . ARG A 1 189 ? -26.650 4.518 84.340 1.00 19.17 196 ARG A CA 1
ATOM 1362 C C . ARG A 1 189 ? -25.484 5.517 84.366 1.00 20.72 196 ARG A C 1
ATOM 1363 O O . ARG A 1 189 ? -25.104 6.027 85.424 1.00 17.52 196 ARG A O 1
ATOM 1371 N N . ARG A 1 190 ? -24.929 5.805 83.193 1.00 20.00 197 ARG A N 1
ATOM 1372 C CA . ARG A 1 190 ? -23.805 6.730 83.095 1.00 20.41 197 ARG A CA 1
ATOM 1373 C C . ARG A 1 190 ? -24.208 8.165 83.411 1.00 21.84 197 ARG A C 1
ATOM 1374 O O . ARG A 1 190 ? -23.355 9.019 83.665 1.00 19.92 197 ARG A O 1
ATOM 1382 N N . LEU A 1 191 ? -25.510 8.422 83.406 1.00 22.02 198 LEU A N 1
ATOM 1383 C CA . LEU A 1 191 ? -26.019 9.748 83.723 1.00 24.27 198 LEU A CA 1
ATOM 1384 C C . LEU A 1 191 ? -26.374 9.849 85.204 1.00 25.71 198 LEU A C 1
ATOM 1385 O O . LEU A 1 191 ? -26.881 10.875 85.660 1.00 26.55 198 LEU A O 1
ATOM 1390 N N . GLY A 1 192 ? -26.119 8.775 85.949 1.00 24.57 199 GLY A N 1
ATOM 1391 C CA . GLY A 1 192 ? -26.378 8.798 87.382 1.00 24.62 199 GLY A CA 1
ATOM 1392 C C . GLY A 1 192 ? -27.534 7.997 87.953 1.00 25.06 199 GLY A C 1
ATOM 1393 O O . GLY A 1 192 ? -27.676 7.902 89.173 1.00 24.93 199 GLY A O 1
ATOM 1394 N N . ALA A 1 193 ? -28.361 7.410 87.099 1.00 23.27 200 ALA A N 1
ATOM 1395 C CA . ALA A 1 193 ? -29.492 6.634 87.588 1.00 23.82 200 ALA A CA 1
ATOM 1396 C C . ALA A 1 193 ? -29.090 5.224 88.001 1.00 23.72 200 ALA A C 1
ATOM 1397 O O . ALA A 1 193 ? -28.131 4.668 87.470 1.00 22.83 200 ALA A O 1
ATOM 1399 N N . GLU A 1 194 ? -29.799 4.665 88.980 1.00 22.84 201 GLU A N 1
ATOM 1400 C CA . GLU A 1 194 ? -29.548 3.285 89.382 1.00 23.42 201 GLU A CA 1
ATOM 1401 C C . GLU A 1 194 ? -30.365 2.532 88.340 1.00 23.46 201 GLU A C 1
ATOM 1402 O O . GLU A 1 194 ? -31.503 2.903 88.056 1.00 24.91 201 GLU A O 1
ATOM 1408 N N . VAL A 1 195 ? -29.789 1.492 87.754 1.00 21.91 202 VAL A N 1
ATOM 1409 C CA . VAL A 1 195 ? -30.493 0.755 86.717 1.00 20.75 202 VAL A CA 1
ATOM 1410 C C . VAL A 1 195 ? -30.517 -0.750 86.905 1.00 19.07 202 VAL A C 1
ATOM 1411 O O . VAL A 1 195 ? -29.485 -1.377 87.127 1.00 20.45 202 VAL A O 1
ATOM 1415 N N . THR A 1 196 ? -31.715 -1.316 86.816 1.00 21.12 203 THR A N 1
ATOM 1416 C CA . THR A 1 196 ? -31.913 -2.754 86.903 1.00 22.73 203 THR A CA 1
ATOM 1417 C C . THR A 1 196 ? -32.515 -3.146 85.561 1.00 23.21 203 THR A C 1
ATOM 1418 O O . THR A 1 196 ? -33.506 -2.557 85.125 1.00 24.25 203 THR A O 1
ATOM 1422 N N . LEU A 1 197 ? -31.908 -4.124 84.900 1.00 22.51 204 LEU A N 1
ATOM 1423 C CA . LEU A 1 197 ? -32.398 -4.569 83.606 1.00 22.20 204 LEU A CA 1
ATOM 1424 C C . LEU A 1 197 ? -32.756 -6.041 83.675 1.00 22.84 204 LEU A C 1
ATOM 1425 O O . LEU A 1 197 ? -31.951 -6.862 84.112 1.00 22.56 204 LEU A O 1
ATOM 1430 N N . ILE A 1 198 ? -33.970 -6.374 83.250 1.00 23.52 205 ILE A N 1
ATOM 1431 C CA . ILE A 1 198 ? -34.401 -7.762 83.268 1.00 24.78 205 ILE A CA 1
ATOM 1432 C C . ILE A 1 198 ? -34.569 -8.314 81.859 1.00 26.35 205 ILE A C 1
ATOM 1433 O O . ILE A 1 198 ? -34.997 -7.611 80.943 1.00 25.08 205 ILE A O 1
ATOM 1438 N N . GLU A 1 199 ? -34.208 -9.580 81.697 1.00 26.58 206 GLU A N 1
ATOM 1439 C CA . GLU A 1 199 ? -34.328 -10.268 80.423 1.00 28.88 206 GLU A CA 1
ATOM 1440 C C . GLU A 1 199 ? -34.965 -11.626 80.700 1.00 30.58 206 GLU A C 1
ATOM 1441 O O . GLU A 1 199 ? -34.531 -12.356 81.593 1.00 30.10 206 GLU A O 1
ATOM 1447 N N . TYR A 1 200 ? -36.005 -11.946 79.942 1.00 32.65 207 TYR A N 1
ATOM 1448 C CA . TYR A 1 200 ? -36.722 -13.206 80.102 1.00 35.31 207 TYR A CA 1
ATOM 1449 C C . TYR A 1 200 ? -35.842 -14.404 79.768 1.00 35.03 207 TYR A C 1
ATOM 1450 O O . TYR A 1 200 ? -35.882 -15.425 80.453 1.00 34.83 207 TYR A O 1
ATOM 1459 N N . MET A 1 201 ? -35.047 -14.274 78.713 1.00 34.23 208 MET A N 1
ATOM 1460 C CA . MET A 1 201 ? -34.173 -15.354 78.285 1.00 34.11 208 MET A CA 1
ATOM 1461 C C . MET A 1 201 ? -32.989 -15.573 79.226 1.00 33.67 208 MET A C 1
ATOM 1462 O O . MET A 1 201 ? -32.718 -14.750 80.101 1.00 33.93 208 MET A O 1
ATOM 1467 N N . PRO A 1 202 ? -32.278 -16.703 79.070 1.00 33.51 209 PRO A N 1
ATOM 1468 C CA . PRO A 1 202 ? -31.120 -17.042 79.906 1.00 33.06 209 PRO A CA 1
ATOM 1469 C C . PRO A 1 202 ? -29.948 -16.073 79.784 1.00 31.56 209 PRO A C 1
ATOM 1470 O O . PRO A 1 202 ? -29.134 -15.955 80.702 1.00 30.23 209 PRO A O 1
ATOM 1474 N N . GLU A 1 203 ? -29.862 -15.389 78.648 1.00 28.80 210 GLU A N 1
ATOM 1475 C CA . GLU A 1 203 ? -28.777 -14.445 78.407 1.00 27.98 210 GLU A CA 1
ATOM 1476 C C . GLU A 1 203 ? -29.279 -13.246 77.603 1.00 26.21 210 GLU A C 1
ATOM 1477 O O . GLU A 1 203 ? -30.276 -13.349 76.887 1.00 25.58 210 GLU A O 1
ATOM 1483 N N . ILE A 1 204 ? -28.604 -12.106 77.730 1.00 25.80 211 ILE A N 1
ATOM 1484 C CA . ILE A 1 204 ? -29.010 -10.929 76.969 1.00 24.45 211 ILE A CA 1
ATOM 1485 C C . ILE A 1 204 ? -28.669 -11.194 75.504 1.00 23.88 211 ILE A C 1
ATOM 1486 O O . ILE A 1 204 ? -27.885 -12.097 75.204 1.00 24.51 211 ILE A O 1
ATOM 1491 N N . LEU A 1 205 ? -29.258 -10.415 74.599 1.00 23.44 212 LEU A N 1
ATOM 1492 C CA . LEU A 1 205 ? -29.025 -10.589 73.166 1.00 24.15 212 LEU A CA 1
ATOM 1493 C C . LEU A 1 205 ? -29.198 -12.069 72.822 1.00 25.73 212 LEU A C 1
ATOM 1494 O O . LEU A 1 205 ? -28.308 -12.692 72.240 1.00 25.80 212 LEU A O 1
ATOM 1499 N N . PRO A 1 206 ? -30.362 -12.645 73.165 1.00 28.34 213 PRO A N 1
ATOM 1500 C CA . PRO A 1 206 ? -30.656 -14.059 72.906 1.00 29.66 213 PRO A CA 1
ATOM 1501 C C . PRO A 1 206 ? -30.507 -14.530 71.466 1.00 30.40 213 PRO A C 1
ATOM 1502 O O . PRO A 1 206 ? -30.429 -15.729 71.216 1.00 31.28 213 PRO A O 1
ATOM 1506 N N . GLN A 1 207 ? -30.458 -13.592 70.524 1.00 30.38 214 GLN A N 1
ATOM 1507 C CA . GLN A 1 207 ? -30.307 -13.942 69.115 1.00 31.69 214 GLN A CA 1
ATOM 1508 C C . GLN A 1 207 ? -28.837 -13.969 68.705 1.00 30.99 214 GLN A C 1
ATOM 1509 O O . GLN A 1 207 ? -28.500 -14.322 67.571 1.00 32.63 214 GLN A O 1
ATOM 1515 N N . GLY A 1 208 ? -27.958 -13.595 69.627 1.00 28.01 215 GLY A N 1
ATOM 1516 C CA . GLY A 1 208 ? -26.544 -13.585 69.310 1.00 25.69 215 GLY A CA 1
ATOM 1517 C C . GLY A 1 208 ? -25.727 -14.583 70.106 1.00 24.78 215 GLY A C 1
ATOM 1518 O O . GLY A 1 208 ? -26.251 -15.306 70.955 1.00 24.22 215 GLY A O 1
ATOM 1519 N N . ASP A 1 209 ? -24.432 -14.615 69.820 1.00 22.32 216 ASP A N 1
ATOM 1520 C CA . ASP A 1 209 ? -23.501 -15.500 70.498 1.00 22.97 216 ASP A CA 1
ATOM 1521 C C . ASP A 1 209 ? -23.554 -15.283 72.009 1.00 23.80 216 ASP A C 1
ATOM 1522 O O . ASP A 1 209 ? -23.342 -14.169 72.498 1.00 22.72 216 ASP A O 1
ATOM 1527 N N . PRO A 1 210 ? -23.841 -16.349 72.771 1.00 24.81 217 PRO A N 1
ATOM 1528 C CA . PRO A 1 210 ? -23.915 -16.240 74.231 1.00 25.33 217 PRO A CA 1
ATOM 1529 C C . PRO A 1 210 ? -22.599 -15.873 74.919 1.00 24.42 217 PRO A C 1
ATOM 1530 O O . PRO A 1 210 ? -22.600 -15.152 75.914 1.00 26.25 217 PRO A O 1
ATOM 1534 N N . GLU A 1 211 ? -21.479 -16.348 74.385 1.00 23.93 218 GLU A N 1
ATOM 1535 C CA . GLU A 1 211 ? -20.182 -16.057 74.989 1.00 24.35 218 GLU A CA 1
ATOM 1536 C C . GLU A 1 211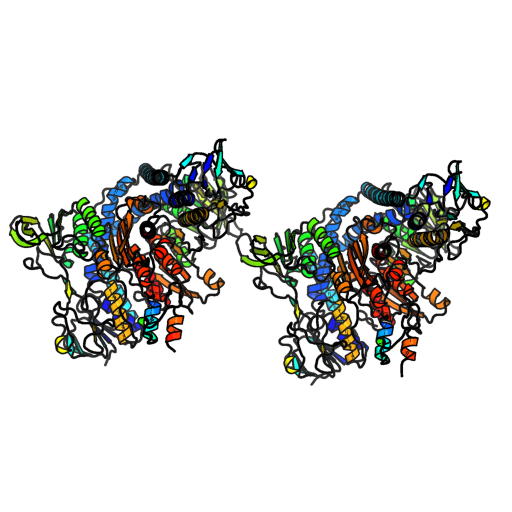 ? -19.817 -14.571 74.982 1.00 24.25 218 GLU A C 1
ATOM 1537 O O . GLU A 1 211 ? -19.461 -14.008 76.019 1.00 22.72 218 GLU A O 1
ATOM 1543 N N . THR A 1 212 ? -19.895 -13.936 73.816 1.00 22.41 219 THR A N 1
ATOM 1544 C CA . THR A 1 212 ? -19.572 -12.516 73.715 1.00 22.52 219 THR A CA 1
ATOM 1545 C C . THR A 1 212 ? -20.642 -11.665 74.381 1.00 22.42 219 THR A C 1
ATOM 1546 O O . THR A 1 212 ? -20.340 -10.620 74.955 1.00 23.51 219 THR A O 1
ATOM 1550 N N . ALA A 1 213 ? -21.892 -12.112 74.307 1.00 21.90 220 ALA A N 1
ATOM 1551 C CA . ALA A 1 213 ? -22.990 -11.379 74.927 1.00 22.59 220 ALA A CA 1
ATOM 1552 C C . ALA A 1 213 ? -22.803 -11.361 76.440 1.00 23.50 220 ALA A C 1
ATOM 1553 O O . ALA A 1 213 ? -23.053 -10.348 77.095 1.00 22.28 220 ALA A O 1
ATOM 1555 N N . ALA A 1 214 ? -22.361 -12.487 76.993 1.00 23.66 221 ALA A N 1
ATOM 1556 C CA . ALA A 1 214 ? -22.137 -12.593 78.430 1.00 24.78 221 ALA A CA 1
ATOM 1557 C C . ALA A 1 214 ? -21.059 -11.612 78.888 1.00 25.04 221 ALA A C 1
ATOM 1558 O O . ALA A 1 214 ? -21.170 -11.011 79.961 1.00 26.21 221 ALA A O 1
ATOM 1560 N N . LEU A 1 215 ? -20.016 -11.447 78.079 1.00 23.57 222 LEU A N 1
ATOM 1561 C CA . LEU A 1 215 ? -18.943 -10.524 78.424 1.00 24.51 222 LEU A CA 1
ATOM 1562 C C . LEU A 1 215 ? -19.472 -9.098 78.490 1.00 24.78 222 LEU A C 1
ATOM 1563 O O . LEU A 1 215 ? -19.011 -8.295 79.298 1.00 24.48 222 LEU A O 1
ATOM 1568 N N . LEU A 1 216 ? -20.444 -8.786 77.636 1.00 23.90 223 LEU A N 1
ATOM 1569 C CA . LEU A 1 216 ? -21.039 -7.457 77.634 1.00 21.69 223 LEU A CA 1
ATOM 1570 C C . LEU A 1 216 ? -21.837 -7.283 78.918 1.00 21.15 223 LEU A C 1
ATOM 1571 O O . LEU A 1 216 ? -21.760 -6.244 79.568 1.00 20.11 223 LEU A O 1
ATOM 1576 N N . ARG A 1 217 ? -22.607 -8.307 79.276 1.00 22.15 224 ARG A N 1
ATOM 1577 C CA . ARG A 1 217 ? -23.415 -8.251 80.488 1.00 23.33 224 ARG A CA 1
ATOM 1578 C C . ARG A 1 217 ? -22.514 -7.999 81.689 1.00 23.96 224 ARG A C 1
ATOM 1579 O O . ARG A 1 217 ? -22.792 -7.124 82.510 1.00 23.61 224 ARG A O 1
ATOM 1587 N N . ARG A 1 218 ? -21.427 -8.759 81.780 1.00 24.51 225 ARG A N 1
ATOM 1588 C CA . ARG A 1 218 ? -20.495 -8.605 82.887 1.00 25.58 225 ARG A CA 1
ATOM 1589 C C . ARG A 1 218 ? -19.913 -7.203 82.960 1.00 24.60 225 ARG A C 1
ATOM 1590 O O . ARG A 1 218 ? -19.704 -6.672 84.053 1.00 22.78 225 ARG A O 1
ATOM 1598 N N . ALA A 1 219 ? -19.663 -6.601 81.799 1.00 22.52 226 ALA A N 1
ATOM 1599 C CA . ALA A 1 219 ? -19.118 -5.247 81.747 1.00 21.98 226 ALA A CA 1
ATOM 1600 C C . ALA A 1 219 ? -20.137 -4.258 82.290 1.00 22.45 226 ALA A C 1
ATOM 1601 O O . ALA A 1 219 ? -19.787 -3.334 83.024 1.00 23.06 226 ALA A O 1
ATOM 1603 N N . LEU A 1 220 ? -21.402 -4.449 81.925 1.00 21.91 227 LEU A N 1
ATOM 1604 C CA . LEU A 1 220 ? -22.458 -3.557 82.396 1.00 21.22 227 LEU A CA 1
ATOM 1605 C C . LEU A 1 220 ? -22.673 -3.720 83.901 1.00 22.19 227 LEU A C 1
ATOM 1606 O O . LEU A 1 220 ? -22.934 -2.745 84.615 1.00 20.95 227 LEU A O 1
ATOM 1611 N N . GLU A 1 221 ? -22.571 -4.956 84.381 1.00 22.70 228 GLU A N 1
ATOM 1612 C CA . GLU A 1 221 ? -22.744 -5.230 85.804 1.00 24.47 228 GLU A CA 1
ATOM 1613 C C . GLU A 1 221 ? -21.624 -4.546 86.580 1.00 24.38 228 GLU A C 1
ATOM 1614 O O . GLU A 1 221 ? -21.822 -4.079 87.703 1.00 24.07 228 GLU A O 1
ATOM 1620 N N . LYS A 1 222 ? -20.445 -4.488 85.972 1.00 25.15 229 LYS A N 1
ATOM 1621 C CA . LYS A 1 222 ? -19.297 -3.854 86.600 1.00 26.86 229 LYS A CA 1
ATOM 1622 C C . LYS A 1 222 ? -19.566 -2.364 86.782 1.00 26.96 229 LYS A C 1
ATOM 1623 O O . LYS A 1 222 ? -19.075 -1.760 87.731 1.00 25.97 229 LYS A O 1
ATOM 1629 N N . GLU A 1 223 ? -20.352 -1.779 85.877 1.00 24.68 230 GLU A N 1
ATOM 1630 C CA . GLU A 1 223 ? -20.695 -0.362 85.970 1.00 25.48 230 GLU A CA 1
ATOM 1631 C C . GLU A 1 223 ? -21.820 -0.132 86.977 1.00 25.74 230 GLU A C 1
ATOM 1632 O O . GLU A 1 223 ? -22.216 1.007 87.227 1.00 25.35 230 GLU A O 1
ATOM 1638 N N . GLY A 1 224 ? -22.336 -1.217 87.549 1.00 25.13 231 GLY A N 1
ATOM 1639 C CA . GLY A 1 224 ? -23.388 -1.090 88.543 1.00 25.78 231 GLY A CA 1
ATOM 1640 C C . GLY A 1 224 ? -24.799 -1.371 88.070 1.00 26.65 231 GLY A C 1
ATOM 1641 O O . GLY A 1 224 ? -25.749 -1.202 88.834 1.00 27.60 231 GLY A O 1
ATOM 1642 N N . ILE A 1 225 ? -24.944 -1.782 86.814 1.00 26.77 232 ILE A N 1
ATOM 1643 C CA . ILE A 1 225 ? -26.256 -2.102 86.262 1.00 26.00 232 ILE A CA 1
ATOM 1644 C C . ILE A 1 225 ? -26.580 -3.521 86.706 1.00 26.45 232 ILE A C 1
ATOM 1645 O O . ILE A 1 225 ? -25.854 -4.459 86.375 1.00 26.08 232 ILE A O 1
ATOM 1650 N N . ARG A 1 226 ? -27.662 -3.680 87.456 1.00 25.51 233 ARG A N 1
ATOM 1651 C CA . ARG A 1 226 ? -28.041 -5.001 87.932 1.00 28.41 233 ARG A CA 1
ATOM 1652 C C . ARG A 1 226 ? -28.837 -5.704 86.842 1.00 26.90 233 ARG A C 1
ATOM 1653 O O . ARG A 1 226 ? -29.997 -5.376 86.592 1.00 26.26 233 ARG A O 1
ATOM 1661 N N . VAL A 1 227 ? -28.200 -6.669 86.189 1.00 26.35 234 VAL A N 1
ATOM 1662 C CA . VAL A 1 227 ? -28.838 -7.414 85.117 1.00 27.07 234 VAL A CA 1
ATOM 1663 C C . VAL A 1 227 ? -29.372 -8.745 85.625 1.00 29.34 234 VAL A C 1
ATOM 1664 O O . VAL A 1 227 ? -28.636 -9.541 86.211 1.00 27.83 234 VAL A O 1
ATOM 1668 N N . ARG A 1 228 ? -30.658 -8.978 85.396 1.00 31.01 235 ARG A N 1
ATOM 1669 C CA . ARG A 1 228 ? -31.291 -10.210 85.832 1.00 33.13 235 ARG A CA 1
ATOM 1670 C C . ARG A 1 228 ? -31.869 -10.999 84.663 1.00 32.57 235 ARG A C 1
ATOM 1671 O O . ARG A 1 228 ? -32.953 -10.690 84.166 1.00 31.12 235 ARG A O 1
ATOM 1679 N N . THR A 1 229 ? -31.129 -12.016 84.230 1.00 32.86 236 THR A N 1
ATOM 1680 C CA . THR A 1 229 ? -31.557 -12.875 83.129 1.00 35.05 236 THR A CA 1
ATOM 1681 C C . THR A 1 229 ? -32.526 -13.916 83.685 1.00 35.34 236 THR A C 1
ATOM 1682 O O . THR A 1 229 ? -32.695 -14.014 84.899 1.00 34.16 236 THR A O 1
ATOM 1686 N N . LYS A 1 230 ? -33.155 -14.688 82.804 1.00 36.63 237 LYS A N 1
ATOM 1687 C CA . LYS A 1 230 ? -34.114 -15.705 83.232 1.00 38.43 237 LYS A CA 1
ATOM 1688 C C . LYS A 1 230 ? -35.122 -15.085 84.193 1.00 37.93 237 LYS A C 1
ATOM 1689 O O . LYS A 1 230 ? -35.552 -15.719 85.156 1.00 39.23 237 LYS A O 1
ATOM 1695 N N . THR A 1 231 ? -35.496 -13.841 83.917 1.00 37.33 238 THR A N 1
ATOM 1696 C CA . THR A 1 231 ? -36.436 -13.114 84.760 1.00 37.11 238 THR A CA 1
ATOM 1697 C C . THR A 1 231 ? -37.451 -12.339 83.930 1.00 37.71 238 THR A C 1
ATOM 1698 O O . THR A 1 231 ? -37.108 -11.750 82.906 1.00 37.23 238 THR A O 1
ATOM 1702 N N . LYS A 1 232 ? -38.704 -12.338 84.371 1.00 38.14 239 LYS A N 1
ATOM 1703 C CA . LYS A 1 232 ? -39.735 -11.609 83.651 1.00 38.92 239 LYS A CA 1
ATOM 1704 C C . LYS A 1 232 ? -40.499 -10.678 84.576 1.00 38.65 239 LYS A C 1
ATOM 1705 O O . LYS A 1 232 ? -40.577 -10.913 85.784 1.00 37.93 239 LYS A O 1
ATOM 1711 N N . ALA A 1 233 ? -41.040 -9.608 84.003 1.00 38.18 240 ALA A N 1
ATOM 1712 C CA . ALA A 1 233 ? -41.817 -8.639 84.761 1.00 38.66 240 ALA A CA 1
ATOM 1713 C C . ALA A 1 233 ? -43.274 -9.057 84.625 1.00 38.69 240 ALA A C 1
ATOM 1714 O O . ALA A 1 233 ? -43.760 -9.281 83.517 1.00 38.38 240 ALA A O 1
ATOM 1716 N N . VAL A 1 234 ? -43.965 -9.162 85.753 1.00 40.05 241 VAL A N 1
ATOM 1717 C CA . VAL A 1 234 ? -45.359 -9.586 85.763 1.00 41.01 241 VAL A CA 1
ATOM 1718 C C . VAL A 1 234 ? -46.345 -8.427 85.822 1.00 41.01 241 VAL A C 1
ATOM 1719 O O . VAL A 1 234 ? -47.429 -8.497 85.244 1.00 42.59 241 VAL A O 1
ATOM 1723 N N . GLY A 1 235 ? -45.967 -7.365 86.523 1.00 40.46 242 GLY A N 1
ATOM 1724 C CA . GLY A 1 235 ? -46.838 -6.211 86.646 1.00 38.80 242 GLY A CA 1
ATOM 1725 C C . GLY A 1 235 ? -46.345 -5.281 87.735 1.00 38.47 242 GLY A C 1
ATOM 1726 O O . GLY A 1 235 ? -45.249 -5.461 88.255 1.00 38.08 242 GLY A O 1
ATOM 1727 N N . TYR A 1 236 ? -47.151 -4.286 88.089 1.00 38.86 243 TYR A N 1
ATOM 1728 C CA . TYR A 1 236 ? -46.751 -3.339 89.121 1.00 40.32 243 TYR A CA 1
ATOM 1729 C C . TYR A 1 236 ? -47.941 -2.532 89.624 1.00 41.09 243 TYR A C 1
ATOM 1730 O O . TYR A 1 236 ? -49.052 -2.644 89.106 1.00 42.09 243 TYR A O 1
ATOM 1739 N N . GLU A 1 237 ? -47.690 -1.711 90.636 1.00 42.00 244 GLU A N 1
ATOM 1740 C CA . GLU A 1 237 ? -48.715 -0.838 91.187 1.00 43.62 244 GLU A CA 1
ATOM 1741 C C . GLU A 1 237 ? -48.044 0.428 91.703 1.00 43.01 244 GLU A C 1
ATOM 1742 O O . GLU A 1 237 ? -47.101 0.369 92.492 1.00 43.36 244 GLU A O 1
ATOM 1748 N N . LYS A 1 238 ? -48.520 1.572 91.227 1.00 42.65 245 LYS A N 1
ATOM 1749 C CA . LYS A 1 238 ? -47.967 2.855 91.628 1.00 43.49 245 LYS A CA 1
ATOM 1750 C C . LYS A 1 238 ? -48.256 3.126 93.096 1.00 44.53 245 LYS A C 1
ATOM 1751 O O . LYS A 1 238 ? -49.392 2.997 93.554 1.00 44.85 245 LYS A O 1
ATOM 1757 N N . LYS A 1 239 ? -47.218 3.495 93.833 1.00 44.70 246 LYS A N 1
ATOM 1758 C CA . LYS A 1 239 ? -47.357 3.789 95.249 1.00 45.40 246 LYS A CA 1
ATOM 1759 C C . LYS A 1 239 ? -46.808 5.191 95.486 1.00 45.03 246 LYS A C 1
ATOM 1760 O O . LYS A 1 239 ? -46.395 5.867 94.543 1.00 43.51 246 LYS A O 1
ATOM 1766 N N . LYS A 1 240 ? -46.804 5.626 96.741 1.00 44.40 247 LYS A N 1
ATOM 1767 C CA . LYS A 1 240 ? -46.306 6.954 97.079 1.00 44.79 247 LYS A CA 1
ATOM 1768 C C . LYS A 1 240 ? -44.798 7.086 96.878 1.00 43.84 247 LYS A C 1
ATOM 1769 O O . LYS A 1 240 ? -44.316 8.111 96.392 1.00 43.01 247 LYS A O 1
ATOM 1775 N N . ASP A 1 241 ? -44.062 6.042 97.250 1.00 42.73 248 ASP A N 1
ATOM 1776 C CA . ASP A 1 241 ? -42.609 6.045 97.146 1.00 42.04 248 ASP A CA 1
ATOM 1777 C C . ASP A 1 241 ? -42.065 5.525 95.818 1.00 40.66 248 ASP A C 1
ATOM 1778 O O . ASP A 1 241 ? -40.855 5.379 95.654 1.00 39.96 248 ASP A O 1
ATOM 1783 N N . GLY A 1 242 ? -42.953 5.243 94.873 1.00 39.77 249 GLY A N 1
ATOM 1784 C CA . GLY A 1 242 ? -42.499 4.752 93.587 1.00 38.82 249 GLY A CA 1
ATOM 1785 C C . GLY A 1 242 ? -43.299 3.585 93.051 1.00 37.65 249 GLY A C 1
ATOM 1786 O O . GLY A 1 242 ? -44.343 3.230 93.593 1.00 37.99 249 GLY A O 1
ATOM 1787 N N . LEU A 1 243 ? -42.799 2.985 91.977 1.00 35.96 250 LEU A N 1
ATOM 1788 C CA . LEU A 1 243 ? -43.465 1.858 91.346 1.00 35.70 250 LEU A CA 1
ATOM 1789 C C . LEU A 1 243 ? -42.968 0.528 91.900 1.00 35.74 250 LEU A C 1
ATOM 1790 O O . LEU A 1 243 ? -41.781 0.212 91.820 1.00 33.35 250 LEU A O 1
ATOM 1795 N N . HIS A 1 244 ? -43.880 -0.250 92.472 1.00 36.13 251 HIS A N 1
ATOM 1796 C CA . HIS A 1 244 ? -43.516 -1.549 93.015 1.00 37.93 251 HIS A CA 1
ATOM 1797 C C . HIS A 1 244 ? -43.764 -2.590 91.939 1.00 37.22 251 HIS A C 1
ATOM 1798 O O . HIS A 1 244 ? -44.894 -3.039 91.744 1.00 37.93 251 HIS A O 1
ATOM 1805 N N . VAL A 1 245 ? -42.697 -2.957 91.236 1.00 36.29 252 VAL A N 1
ATOM 1806 C CA . VAL A 1 245 ? -42.769 -3.929 90.150 1.00 35.55 252 VAL A CA 1
ATOM 1807 C C . VAL A 1 245 ? -42.532 -5.356 90.636 1.00 36.33 252 VAL A C 1
ATOM 1808 O O . VAL A 1 245 ? -41.594 -5.621 91.387 1.00 36.57 252 VAL A O 1
ATOM 1812 N N . ARG A 1 246 ? -43.382 -6.276 90.193 1.00 37.83 253 ARG A N 1
ATOM 1813 C CA . ARG A 1 246 ? -43.256 -7.674 90.585 1.00 39.27 253 ARG A CA 1
ATOM 1814 C C . ARG A 1 246 ? -42.462 -8.474 89.563 1.00 38.49 253 ARG A C 1
ATOM 1815 O O . ARG A 1 246 ? -42.860 -8.590 88.405 1.00 36.48 253 ARG A O 1
ATOM 1823 N N . LEU A 1 247 ? -41.334 -9.020 90.001 1.00 38.97 254 LEU A N 1
ATOM 1824 C CA . LEU A 1 247 ? -40.488 -9.829 89.139 1.00 39.36 254 LEU A CA 1
ATOM 1825 C C . LEU A 1 247 ? -40.789 -11.286 89.439 1.00 40.53 254 LEU A C 1
ATOM 1826 O O . LEU A 1 247 ? -41.284 -11.616 90.518 1.00 40.05 254 LEU A O 1
ATOM 1831 N N . GLU A 1 248 ? -40.484 -12.159 88.488 1.00 41.97 255 GLU A N 1
ATOM 1832 C CA . GLU A 1 248 ? -40.745 -13.577 88.661 1.00 44.59 255 GLU A CA 1
ATOM 1833 C C . GLU A 1 248 ? -39.855 -14.356 87.702 1.00 46.51 255 GLU A C 1
ATOM 1834 O O . GLU A 1 248 ? -39.511 -13.864 86.627 1.00 46.52 255 GLU A O 1
ATOM 1840 N N . PRO A 1 249 ? -39.451 -15.577 88.086 1.00 47.68 256 PRO A N 1
ATOM 1841 C CA . PRO A 1 249 ? -38.597 -16.371 87.199 1.00 48.94 256 PRO A CA 1
ATOM 1842 C C . PRO A 1 249 ? -39.292 -16.555 85.854 1.00 50.43 256 PRO A C 1
ATOM 1843 O O . PRO A 1 249 ? -40.520 -16.502 85.776 1.00 50.68 256 PRO A O 1
ATOM 1847 N N . ALA A 1 250 A -38.513 -16.761 84.798 1.00 51.73 256 ALA A N 1
ATOM 1848 C CA . ALA A 1 250 A -39.081 -16.944 83.467 1.00 54.23 256 ALA A CA 1
ATOM 1849 C C . ALA A 1 250 A -40.126 -18.058 83.473 1.00 56.12 256 ALA A C 1
ATOM 1850 O O . ALA A 1 250 A -41.209 -17.912 82.902 1.00 55.70 256 ALA A O 1
ATOM 1852 N N . GLU A 1 251 B -39.793 -19.167 84.126 1.00 58.03 256 GLU A N 1
ATOM 1853 C CA . GLU A 1 251 B -40.695 -20.309 84.211 1.00 60.64 256 GLU A CA 1
ATOM 1854 C C . GLU A 1 251 B -41.794 -20.059 85.236 1.00 61.59 256 GLU A C 1
ATOM 1855 O O . GLU A 1 251 B -42.805 -20.762 85.261 1.00 61.99 256 GLU A O 1
ATOM 1861 N N . GLY A 1 252 ? -41.588 -19.054 86.080 1.00 62.65 257 GLY A N 1
ATOM 1862 C CA . GLY A 1 252 ? -42.568 -18.725 87.098 1.00 63.17 257 GLY A CA 1
ATOM 1863 C C . GLY A 1 252 ? -42.180 -19.254 88.465 1.00 63.81 257 GLY A C 1
ATOM 1864 O O . GLY A 1 252 ? -41.241 -20.043 88.589 1.00 63.87 257 GLY A O 1
ATOM 1865 N N . GLY A 1 253 ? -42.899 -18.815 89.494 1.00 64.13 258 GLY A N 1
ATOM 1866 C CA . GLY A 1 253 ? -42.611 -19.271 90.841 1.00 63.87 258 GLY A CA 1
ATOM 1867 C C . GLY A 1 253 ? -42.370 -18.152 91.835 1.00 63.70 258 GLY A C 1
ATOM 1868 O O . GLY A 1 253 ? -43.181 -17.234 91.965 1.00 63.29 258 GLY A O 1
ATOM 1869 N N . GLU A 1 254 ? -41.246 -18.238 92.539 1.00 63.98 259 GLU A N 1
ATOM 1870 C CA . GLU A 1 254 ? -40.865 -17.248 93.541 1.00 63.76 259 GLU A CA 1
ATOM 1871 C C . GLU A 1 254 ? -41.077 -15.811 93.076 1.00 62.63 259 GLU A C 1
ATOM 1872 O O . GLU A 1 254 ? -40.339 -15.309 92.228 1.00 63.08 259 GLU A O 1
ATOM 1878 N N . GLY A 1 255 ? -42.087 -15.155 93.640 1.00 61.01 260 GLY A N 1
ATOM 1879 C CA . GLY A 1 255 ? -42.368 -13.777 93.280 1.00 59.13 260 GLY A CA 1
ATOM 1880 C C . GLY A 1 255 ? -41.477 -12.813 94.043 1.00 57.61 260 GLY A C 1
ATOM 1881 O O . GLY A 1 255 ? -41.208 -13.011 95.229 1.00 57.14 260 GLY A O 1
ATOM 1882 N N . GLU A 1 256 ? -41.018 -11.767 93.363 1.00 55.96 261 GLU A N 1
ATOM 1883 C CA . GLU A 1 256 ? -40.145 -10.771 93.978 1.00 54.53 261 GLU A CA 1
ATOM 1884 C C . GLU A 1 256 ? -40.559 -9.364 93.563 1.00 53.27 261 GLU A C 1
ATOM 1885 O O . GLU A 1 256 ? -41.100 -9.170 92.478 1.00 53.17 261 GLU A O 1
ATOM 1891 N N . GLU A 1 257 ? -40.309 -8.383 94.424 1.00 51.24 262 GLU A N 1
ATOM 1892 C CA . GLU A 1 257 ? -40.662 -7.010 94.092 1.00 50.23 262 GLU A CA 1
ATOM 1893 C C . GLU A 1 257 ? -39.451 -6.091 94.126 1.00 48.50 262 GLU A C 1
ATOM 1894 O O . GLU A 1 257 ? -38.584 -6.211 94.994 1.00 48.62 262 GLU A O 1
ATOM 1900 N N . VAL A 1 258 ? -39.398 -5.177 93.166 1.00 45.73 263 VAL A N 1
ATOM 1901 C CA . VAL A 1 258 ? -38.319 -4.205 93.077 1.00 42.38 263 VAL A CA 1
ATOM 1902 C C . VAL A 1 258 ? -38.993 -2.841 93.006 1.00 39.70 263 VAL A C 1
ATOM 1903 O O . VAL A 1 258 ? -40.027 -2.690 92.357 1.00 39.81 263 VAL A O 1
ATOM 1907 N N . VAL A 1 259 ? -38.421 -1.854 93.684 1.00 37.34 264 VAL A N 1
ATOM 1908 C CA . VAL A 1 259 ? -38.999 -0.517 93.687 1.00 34.63 264 VAL A CA 1
ATOM 1909 C C . VAL A 1 259 ? -38.191 0.445 92.826 1.00 32.43 264 VAL A C 1
ATOM 1910 O O . VAL A 1 259 ? -36.997 0.636 93.045 1.00 31.27 264 VAL A O 1
ATOM 1914 N N . VAL A 1 260 ? -38.851 1.043 91.841 1.00 30.79 265 VAL A N 1
ATOM 1915 C CA . VAL A 1 260 ? -38.196 1.991 90.947 1.00 28.92 265 VAL A CA 1
ATOM 1916 C C . VAL A 1 260 ? -39.115 3.172 90.681 1.00 28.49 265 VAL A C 1
ATOM 1917 O O . VAL A 1 260 ? -40.302 3.136 91.004 1.00 28.74 265 VAL A O 1
ATOM 1921 N N . ASP A 1 261 ? -38.562 4.217 90.085 1.00 27.06 266 ASP A N 1
ATOM 1922 C CA . ASP A 1 261 ? -39.332 5.412 89.786 1.00 26.99 266 ASP A CA 1
ATOM 1923 C C . ASP A 1 261 ? -39.948 5.384 88.392 1.00 27.40 266 ASP A C 1
ATOM 1924 O O . ASP A 1 261 ? -41.039 5.916 88.178 1.00 26.83 266 ASP A O 1
ATOM 1929 N N . LYS A 1 262 ? -39.254 4.752 87.450 1.00 26.26 267 LYS A N 1
ATOM 1930 C CA . LYS A 1 262 ? -39.751 4.653 86.081 1.00 26.07 267 LYS A CA 1
ATOM 1931 C C . LYS A 1 262 ? -39.413 3.300 85.471 1.00 25.89 267 LYS A C 1
ATOM 1932 O O . LYS A 1 262 ? -38.424 2.661 85.842 1.00 24.27 267 LYS A O 1
ATOM 1938 N N . VAL A 1 263 ? -40.243 2.873 84.528 1.00 24.53 268 VAL A N 1
ATOM 1939 C CA . VAL A 1 263 ? -40.041 1.608 83.841 1.00 24.46 268 VAL A CA 1
ATOM 1940 C C . VAL A 1 263 ? -39.888 1.870 82.349 1.00 24.01 268 VAL A C 1
ATOM 1941 O O . VAL A 1 263 ? -40.679 2.608 81.761 1.00 25.01 268 VAL A O 1
ATOM 1945 N N . LEU A 1 264 ? -38.851 1.295 81.749 1.00 21.64 269 LEU A N 1
ATOM 1946 C CA . LEU A 1 264 ? -38.633 1.435 80.312 1.00 21.38 269 LEU A CA 1
ATOM 1947 C C . LEU A 1 264 ? -38.965 0.076 79.718 1.00 20.96 269 LEU A C 1
ATOM 1948 O O . LEU A 1 264 ? -38.352 -0.926 80.082 1.00 20.62 269 LEU A O 1
ATOM 1953 N N . VAL A 1 265 ? -39.944 0.039 78.822 1.00 21.73 270 VAL A N 1
ATOM 1954 C CA . VAL A 1 265 ? -40.332 -1.212 78.183 1.00 20.98 270 VAL A CA 1
ATOM 1955 C C . VAL A 1 265 ? -39.712 -1.278 76.793 1.00 20.84 270 VAL A C 1
ATOM 1956 O O . VAL A 1 265 ? -40.091 -0.520 75.901 1.00 21.13 270 VAL A O 1
ATOM 1960 N N . ALA A 1 266 ? -38.751 -2.180 76.628 1.00 20.15 271 ALA A N 1
ATOM 1961 C CA . ALA A 1 266 ? -38.061 -2.377 75.359 1.00 20.03 271 ALA A CA 1
ATOM 1962 C C . ALA A 1 266 ? -38.050 -3.871 75.046 1.00 20.35 271 ALA A C 1
ATOM 1963 O O . ALA A 1 266 ? -36.988 -4.483 74.948 1.00 22.81 271 ALA A O 1
ATOM 1965 N N . VAL A 1 267 ? -39.234 -4.454 74.889 1.00 21.11 272 VAL A N 1
ATOM 1966 C CA . VAL A 1 267 ? -39.343 -5.879 74.612 1.00 21.49 272 VAL A CA 1
ATOM 1967 C C . VAL A 1 267 ? -39.543 -6.218 73.138 1.00 24.08 272 VAL A C 1
ATOM 1968 O O . VAL A 1 267 ? -39.769 -7.376 72.790 1.00 23.89 272 VAL A O 1
ATOM 1972 N N . GLY A 1 268 ? -39.453 -5.216 72.270 1.00 22.52 273 GLY A N 1
ATOM 1973 C CA . GLY A 1 268 ? -39.627 -5.482 70.855 1.00 23.54 273 GLY A CA 1
ATOM 1974 C C . GLY A 1 268 ? -40.363 -4.393 70.104 1.00 22.99 273 GLY A C 1
ATOM 1975 O O . GLY A 1 268 ? -40.550 -3.289 70.618 1.00 23.27 273 GLY A O 1
ATOM 1976 N N . ARG A 1 269 ? -40.785 -4.717 68.886 1.00 22.25 274 ARG A N 1
ATOM 1977 C CA . ARG A 1 269 ? -41.490 -3.777 68.019 1.00 22.45 274 ARG A CA 1
ATOM 1978 C C . ARG A 1 269 ? -42.694 -4.459 67.380 1.00 23.15 274 ARG A C 1
ATOM 1979 O O . ARG A 1 269 ? -42.790 -5.684 67.364 1.00 22.48 274 ARG A O 1
ATOM 1987 N N . LYS A 1 270 ? -43.607 -3.653 66.853 1.00 22.04 275 LYS A N 1
ATOM 1988 C CA . LYS A 1 270 ? -44.796 -4.170 66.185 1.00 21.48 275 LYS A CA 1
ATOM 1989 C C . LYS A 1 270 ? -44.884 -3.499 64.814 1.00 19.13 275 LYS A C 1
ATOM 1990 O O . LYS A 1 270 ? -44.898 -2.275 64.720 1.00 18.26 275 LYS A O 1
ATOM 1996 N N . PRO A 1 271 ? -44.933 -4.294 63.734 1.00 18.27 276 PRO A N 1
ATOM 1997 C CA . PRO A 1 271 ? -45.017 -3.686 62.402 1.00 18.03 276 PRO A CA 1
ATOM 1998 C C . PRO A 1 271 ? -46.286 -2.856 62.208 1.00 19.05 276 PRO A C 1
ATOM 1999 O O . PRO A 1 271 ? -47.384 -3.271 62.595 1.00 17.78 276 PRO A O 1
ATOM 2003 N N . ARG A 1 272 ? -46.126 -1.679 61.609 1.00 19.50 277 ARG A N 1
ATOM 2004 C CA . ARG A 1 272 ? -47.250 -0.778 61.360 1.00 20.17 277 ARG A CA 1
ATOM 2005 C C . ARG A 1 272 ? -47.959 -1.172 60.068 1.00 19.55 277 ARG A C 1
ATOM 2006 O O . ARG A 1 272 ? -47.819 -0.514 59.040 1.00 20.64 277 ARG A O 1
ATOM 2014 N N . THR A 1 273 ? -48.731 -2.249 60.137 1.00 21.11 278 THR A N 1
ATOM 2015 C CA . THR A 1 273 ? -49.428 -2.758 58.964 1.00 21.94 278 THR A CA 1
ATOM 2016 C C . THR A 1 273 ? -50.944 -2.793 59.113 1.00 22.30 278 THR A C 1
ATOM 2017 O O . THR A 1 273 ? -51.649 -3.259 58.212 1.00 21.63 278 THR A O 1
ATOM 2021 N N . GLU A 1 274 ? -51.445 -2.323 60.250 1.00 20.86 279 GLU A N 1
ATOM 2022 C CA . GLU A 1 274 ? -52.886 -2.298 60.467 1.00 20.49 279 GLU A CA 1
ATOM 2023 C C . GLU A 1 274 ? -53.402 -0.932 60.045 1.00 20.86 279 GLU A C 1
ATOM 2024 O O . GLU A 1 274 ? -52.699 0.068 60.170 1.00 20.44 279 GLU A O 1
ATOM 2030 N N . GLY A 1 275 ? -54.622 -0.893 59.525 1.00 20.54 280 GLY A N 1
ATOM 2031 C CA . GLY A 1 275 ? -55.185 0.369 59.086 1.00 20.61 280 GLY A CA 1
ATOM 2032 C C . GLY A 1 275 ? -54.419 0.965 57.919 1.00 20.65 280 GLY A C 1
ATOM 2033 O O . GLY A 1 275 ? -54.439 2.176 57.710 1.00 21.33 280 GLY A O 1
ATOM 2034 N N . LEU A 1 276 ? -53.749 0.111 57.151 1.00 20.46 281 LEU A N 1
ATOM 2035 C CA . LEU A 1 276 ? -52.964 0.561 56.005 1.00 20.92 281 LEU A CA 1
ATOM 2036 C C . LEU A 1 276 ? -53.676 0.257 54.685 1.00 21.54 281 LEU A C 1
ATOM 2037 O O . LEU A 1 276 ? -53.206 0.641 53.609 1.00 22.13 281 LEU A O 1
ATOM 2042 N N . GLY A 1 277 ? -54.810 -0.432 54.775 1.00 21.80 282 GLY A N 1
ATOM 2043 C CA . GLY A 1 277 ? -55.568 -0.771 53.582 1.00 23.29 282 GLY A CA 1
ATOM 2044 C C . GLY A 1 277 ? -55.061 -2.017 52.882 1.00 23.11 282 GLY A C 1
ATOM 2045 O O . GLY A 1 277 ? -55.400 -2.271 51.728 1.00 22.61 282 GLY A O 1
ATOM 2046 N N . LEU A 1 278 ? -54.250 -2.801 53.580 1.00 23.01 283 LEU A N 1
ATOM 2047 C CA . LEU A 1 278 ? -53.709 -4.020 52.997 1.00 23.88 283 LEU A CA 1
ATOM 2048 C C . LEU A 1 278 ? -54.818 -5.001 52.636 1.00 23.84 283 LEU A C 1
ATOM 2049 O O . LEU A 1 278 ? -54.713 -5.735 51.650 1.00 24.28 283 LEU A O 1
ATOM 2054 N N . GLU A 1 279 ? -55.887 -5.001 53.424 1.00 22.10 284 GLU A N 1
ATOM 2055 C CA . GLU A 1 279 ? -56.994 -5.908 53.174 1.00 23.51 284 GLU A CA 1
ATOM 2056 C C . GLU A 1 279 ? -57.849 -5.486 51.980 1.00 23.55 284 GLU A C 1
ATOM 2057 O O . GLU A 1 279 ? -58.687 -6.254 51.513 1.00 23.93 284 GLU A O 1
ATOM 2063 N N . LYS A 1 280 ? -57.628 -4.271 51.482 1.00 22.44 285 LYS A N 1
ATOM 2064 C CA . LYS A 1 280 ? -58.362 -3.766 50.324 1.00 23.73 285 LYS A CA 1
ATOM 2065 C C . LYS A 1 280 ? -57.537 -4.014 49.062 1.00 25.29 285 LYS A C 1
ATOM 2066 O O . LYS A 1 280 ? -58.070 -4.029 47.952 1.00 23.91 285 LYS A O 1
ATOM 2072 N N . ALA A 1 281 ? -56.233 -4.204 49.247 1.00 25.55 286 ALA A N 1
ATOM 2073 C CA . ALA A 1 281 ? -55.307 -4.429 48.138 1.00 24.44 286 ALA A CA 1
ATOM 2074 C C . ALA A 1 281 ? -54.985 -5.903 47.882 1.00 24.56 286 ALA A C 1
ATOM 2075 O O . ALA A 1 281 ? -54.446 -6.250 46.831 1.00 25.35 286 ALA A O 1
ATOM 2077 N N . GLY A 1 282 ? -55.302 -6.766 48.837 1.00 23.81 287 GLY A N 1
ATOM 2078 C CA . GLY A 1 282 ? -55.018 -8.181 48.659 1.00 24.36 287 GLY A CA 1
ATOM 2079 C C . GLY A 1 282 ? -53.615 -8.572 49.095 1.00 24.76 287 GLY A C 1
ATOM 2080 O O . GLY A 1 282 ? -53.124 -9.650 48.742 1.00 24.02 287 GLY A O 1
ATOM 2081 N N . VAL A 1 283 ? -52.966 -7.698 49.861 1.00 23.47 288 VAL A N 1
ATOM 2082 C CA . VAL A 1 283 ? -51.615 -7.952 50.357 1.00 22.88 288 VAL A CA 1
ATOM 2083 C C . VAL A 1 283 ? -51.674 -8.872 51.573 1.00 24.25 288 VAL A C 1
ATOM 2084 O O . VAL A 1 283 ? -52.351 -8.571 52.560 1.00 23.34 288 VAL A O 1
ATOM 2088 N N . LYS A 1 284 ? -50.966 -9.995 51.496 1.00 23.40 289 LYS A N 1
ATOM 2089 C CA . LYS A 1 284 ? -50.948 -10.971 52.582 1.00 24.60 289 LYS A CA 1
ATOM 2090 C C . LYS A 1 284 ? -50.027 -10.561 53.727 1.00 23.14 289 LYS A C 1
ATOM 2091 O O . LYS A 1 284 ? -48.905 -10.115 53.502 1.00 21.99 289 LYS A O 1
ATOM 2097 N N . VAL A 1 285 ? -50.515 -10.723 54.952 1.00 22.36 290 VAL A N 1
ATOM 2098 C CA . VAL A 1 285 ? -49.751 -10.392 56.153 1.00 22.22 290 VAL A CA 1
ATOM 2099 C C . VAL A 1 285 ? -49.678 -11.645 57.024 1.00 21.22 290 VAL A C 1
ATOM 2100 O O . VAL A 1 285 ? -50.661 -12.379 57.120 1.00 21.25 290 VAL A O 1
ATOM 2104 N N . ASP A 1 286 ? -48.531 -11.909 57.648 1.00 20.83 291 ASP A N 1
ATOM 2105 C CA . ASP A 1 286 ? -48.427 -13.099 58.485 1.00 22.83 291 ASP A CA 1
ATOM 2106 C C . ASP A 1 286 ? -49.065 -12.879 59.856 1.00 22.80 291 ASP A C 1
ATOM 2107 O O . ASP A 1 286 ? -49.565 -11.797 60.145 1.00 24.05 291 ASP A O 1
ATOM 2112 N N . GLU A 1 287 ? -49.064 -13.908 60.694 1.00 24.11 292 GLU A N 1
ATOM 2113 C CA . GLU A 1 287 ? -49.686 -13.803 62.011 1.00 24.98 292 GLU A CA 1
ATOM 2114 C C . GLU A 1 287 ? -49.123 -12.701 62.902 1.00 24.78 292 GLU A C 1
ATOM 2115 O O . GLU A 1 287 ? -49.853 -12.106 63.694 1.00 24.83 292 GLU A O 1
ATOM 2121 N N . ARG A 1 288 ? -47.831 -12.429 62.767 1.00 25.51 293 ARG A N 1
ATOM 2122 C CA . ARG A 1 288 ? -47.166 -11.414 63.575 1.00 24.58 293 ARG A CA 1
ATOM 2123 C C . ARG A 1 288 ? -47.397 -9.993 63.064 1.00 23.67 293 ARG A C 1
ATOM 2124 O O . ARG A 1 288 ? -47.029 -9.021 63.722 1.00 21.84 293 ARG A O 1
ATOM 2132 N N . GLY A 1 289 ? -47.995 -9.873 61.885 1.00 21.47 294 GLY A N 1
ATOM 2133 C CA . GLY A 1 289 ? -48.263 -8.556 61.336 1.00 19.83 294 GLY A CA 1
ATOM 2134 C C . GLY A 1 289 ? -47.293 -8.095 60.266 1.00 19.97 294 GLY A C 1
ATOM 2135 O O . GLY A 1 289 ? -47.389 -6.963 59.790 1.00 20.19 294 GLY A O 1
ATOM 2136 N N . PHE A 1 290 ? -46.357 -8.960 59.885 1.00 19.92 295 PHE A N 1
ATOM 2137 C CA . PHE A 1 290 ? -45.387 -8.615 58.853 1.00 21.35 295 PHE A CA 1
ATOM 2138 C C . PHE A 1 290 ? -45.931 -8.903 57.457 1.00 20.95 295 PHE A C 1
ATOM 2139 O O . PHE A 1 290 ? -46.579 -9.928 57.225 1.00 20.93 295 PHE A O 1
ATOM 2147 N N . ILE A 1 291 ? -45.677 -7.989 56.531 1.00 20.04 296 ILE A N 1
ATOM 2148 C CA . ILE A 1 291 ? -46.124 -8.166 55.155 1.00 21.02 296 ILE A CA 1
ATOM 2149 C C . ILE A 1 291 ? -45.280 -9.281 54.529 1.00 23.05 296 ILE A C 1
ATOM 2150 O O . ILE A 1 291 ? -44.049 -9.226 54.544 1.00 21.46 296 ILE A O 1
ATOM 2155 N N . ARG A 1 292 ? -45.943 -10.305 54.001 1.00 23.60 297 ARG A N 1
ATOM 2156 C CA . ARG A 1 292 ? -45.232 -11.423 53.387 1.00 25.44 297 ARG A CA 1
ATOM 2157 C C . ARG A 1 292 ? -44.531 -10.995 52.105 1.00 24.68 297 ARG A C 1
ATOM 2158 O O . ARG A 1 292 ? -45.161 -10.461 51.194 1.00 23.99 297 ARG A O 1
ATOM 2166 N N . VAL A 1 293 ? -43.225 -11.229 52.035 1.00 24.78 298 VAL A N 1
ATOM 2167 C CA . VAL A 1 293 ? -42.458 -10.876 50.844 1.00 24.29 298 VAL A CA 1
ATOM 2168 C C . VAL A 1 293 ? -41.475 -11.984 50.494 1.00 23.98 298 VAL A C 1
ATOM 2169 O O . VAL A 1 293 ? -41.107 -12.791 51.348 1.00 23.92 298 VAL A O 1
ATOM 2173 N N . ASN A 1 294 ? -41.062 -12.032 49.232 1.00 24.11 299 ASN A N 1
ATOM 2174 C CA . ASN A 1 294 ? -40.087 -13.024 48.808 1.00 25.58 299 ASN A CA 1
ATOM 2175 C C . ASN A 1 294 ? -38.733 -12.324 48.722 1.00 25.59 299 ASN A C 1
ATOM 2176 O O . ASN A 1 294 ? -38.606 -11.174 49.150 1.00 23.28 299 ASN A O 1
ATOM 2181 N N . ALA A 1 295 ? -37.732 -13.006 48.173 1.00 25.14 300 ALA A N 1
ATOM 2182 C CA . ALA A 1 295 ? -36.385 -12.447 48.063 1.00 26.18 300 ALA A CA 1
ATOM 2183 C C . ALA A 1 295 ? -36.324 -11.155 47.260 1.00 26.05 300 ALA A C 1
ATOM 2184 O O . ALA A 1 295 ? -35.400 -10.353 47.423 1.00 26.37 300 ALA A O 1
ATOM 2186 N N . ARG A 1 296 ? -37.304 -10.956 46.385 1.00 25.62 301 ARG A N 1
ATOM 2187 C CA . ARG A 1 296 ? -37.352 -9.756 45.562 1.00 24.34 301 ARG A CA 1
ATOM 2188 C C . ARG A 1 296 ? -38.095 -8.647 46.300 1.00 23.42 301 ARG A C 1
ATOM 2189 O O . ARG A 1 296 ? -38.281 -7.550 45.773 1.00 22.28 301 ARG A O 1
ATOM 2197 N N . MET A 1 297 ? -38.500 -8.947 47.533 1.00 22.40 302 MET A N 1
ATOM 2198 C CA . MET A 1 297 ? -39.240 -8.009 48.374 1.00 22.01 302 MET A CA 1
ATOM 2199 C C . MET A 1 297 ? -40.668 -7.821 47.853 1.00 22.20 302 MET A C 1
ATOM 2200 O O . MET A 1 297 ? -41.371 -6.892 48.256 1.00 21.01 302 MET A O 1
ATOM 2205 N N . GLU A 1 298 ? -41.097 -8.704 46.955 1.00 22.93 303 GLU A N 1
ATOM 2206 C CA . GLU A 1 298 ? -42.444 -8.606 46.401 1.00 25.37 303 GLU A CA 1
ATOM 2207 C C . GLU A 1 298 ? -43.480 -9.236 47.313 1.00 23.93 303 GLU A C 1
ATOM 2208 O O . GLU A 1 298 ? -43.241 -10.290 47.901 1.00 24.49 303 GLU A O 1
ATOM 2214 N N . THR A 1 299 ? -44.635 -8.585 47.412 1.00 24.06 304 THR A N 1
ATOM 2215 C CA . THR A 1 299 ? -45.738 -9.077 48.228 1.00 23.77 304 THR A CA 1
ATOM 2216 C C . THR A 1 299 ? -46.566 -10.012 47.351 1.00 25.54 304 THR A C 1
ATOM 2217 O O . THR A 1 299 ? -46.172 -10.324 46.230 1.00 22.80 304 THR A O 1
ATOM 2221 N N . SER A 1 300 ? -47.722 -10.431 47.862 1.00 27.34 305 SER A N 1
ATOM 2222 C CA . SER A 1 300 ? -48.624 -11.322 47.136 1.00 27.75 305 SER A CA 1
ATOM 2223 C C . SER A 1 300 ? -49.300 -10.617 45.963 1.00 28.72 305 SER A C 1
ATOM 2224 O O . SER A 1 300 ? -50.001 -11.247 45.172 1.00 29.02 305 SER A O 1
ATOM 2227 N N . VAL A 1 301 ? -49.093 -9.308 45.859 1.00 28.53 306 VAL A N 1
ATOM 2228 C CA . VAL A 1 301 ? -49.680 -8.517 44.782 1.00 27.61 306 VAL A CA 1
ATOM 2229 C C . VAL A 1 301 ? -48.591 -8.005 43.845 1.00 28.51 306 VAL A C 1
ATOM 2230 O O . VAL A 1 301 ? -47.750 -7.199 44.244 1.00 27.30 306 VAL A O 1
ATOM 2234 N N . PRO A 1 302 ? -48.597 -8.459 42.579 1.00 29.17 307 PRO A N 1
ATOM 2235 C CA . PRO A 1 302 ? -47.581 -8.013 41.618 1.00 29.14 307 PRO A CA 1
ATOM 2236 C C . PRO A 1 302 ? -47.489 -6.490 41.590 1.00 27.41 307 PRO A C 1
ATOM 2237 O O . PRO A 1 302 ? -48.510 -5.805 41.595 1.00 29.48 307 PRO A O 1
ATOM 2241 N N . GLY A 1 303 ? -46.267 -5.967 41.575 1.00 26.46 308 GLY A N 1
ATOM 2242 C CA . GLY A 1 303 ? -46.082 -4.527 41.546 1.00 25.06 308 GLY A CA 1
ATOM 2243 C C . GLY A 1 303 ? -46.064 -3.879 42.921 1.00 23.57 308 GLY A C 1
ATOM 2244 O O . GLY A 1 303 ? -45.730 -2.702 43.056 1.00 23.38 308 GLY A O 1
ATOM 2245 N N . VAL A 1 304 ? -46.435 -4.636 43.949 1.00 22.56 309 VAL A N 1
ATOM 2246 C CA . VAL A 1 304 ? -46.437 -4.100 45.309 1.00 21.91 309 VAL A CA 1
ATOM 2247 C C . VAL A 1 304 ? -45.342 -4.770 46.126 1.00 21.37 309 VAL A C 1
ATOM 2248 O O . VAL A 1 304 ? -45.317 -5.993 46.255 1.00 21.37 309 VAL A O 1
ATOM 2252 N N . TYR A 1 305 ? -44.434 -3.964 46.667 1.00 22.03 310 TYR A N 1
ATOM 2253 C CA . TYR A 1 305 ? -43.335 -4.483 47.468 1.00 18.84 310 TYR A CA 1
ATOM 2254 C C . TYR A 1 305 ? -43.413 -3.966 48.899 1.00 19.65 310 TYR A C 1
ATOM 2255 O O . TYR A 1 305 ? -44.058 -2.954 49.173 1.00 21.12 310 TYR A O 1
ATOM 2264 N N . ALA A 1 306 ? -42.747 -4.669 49.807 1.00 18.24 311 ALA A N 1
ATOM 2265 C CA . ALA A 1 306 ? -42.701 -4.263 51.206 1.00 18.63 311 ALA A CA 1
ATOM 2266 C C . ALA A 1 306 ? -41.249 -4.426 51.654 1.00 18.89 311 ALA A C 1
ATOM 2267 O O . ALA A 1 306 ? -40.574 -5.388 51.267 1.00 19.13 311 ALA A O 1
ATOM 2269 N N . ILE A 1 307 ? -40.770 -3.487 52.462 1.00 19.33 312 ILE A N 1
ATOM 2270 C CA . ILE A 1 307 ? -39.387 -3.522 52.936 1.00 17.52 312 ILE A CA 1
ATOM 2271 C C . ILE A 1 307 ? -39.261 -3.106 54.400 1.00 17.96 312 ILE A C 1
ATOM 2272 O O . ILE A 1 307 ? -40.211 -2.594 55.000 1.00 15.97 312 ILE A O 1
ATOM 2277 N N . GLY A 1 308 ? -38.073 -3.333 54.958 1.00 16.18 313 GLY A N 1
ATOM 2278 C CA . GLY A 1 308 ? -37.791 -2.943 56.330 1.00 16.29 313 GLY A CA 1
ATOM 2279 C C . GLY A 1 308 ? -38.578 -3.609 57.433 1.00 15.99 313 GLY A C 1
ATOM 2280 O O . GLY A 1 308 ? -39.010 -4.756 57.309 1.00 16.70 313 GLY A O 1
ATOM 2281 N N . ASP A 1 309 ? -38.749 -2.872 58.531 1.00 18.76 314 ASP A N 1
ATOM 2282 C CA . ASP A 1 309 ? -39.469 -3.352 59.708 1.00 18.98 314 ASP A CA 1
ATOM 2283 C C . ASP A 1 309 ? -40.862 -3.896 59.401 1.00 20.05 314 ASP A C 1
ATOM 2284 O O . ASP A 1 309 ? -41.314 -4.841 60.045 1.00 20.45 314 ASP A O 1
ATOM 2289 N N . ALA A 1 310 ? -41.545 -3.312 58.420 1.00 20.61 315 ALA A N 1
ATOM 2290 C CA . ALA A 1 310 ? -42.891 -3.762 58.067 1.00 20.45 315 ALA A CA 1
ATOM 2291 C C . ALA A 1 310 ? -42.902 -5.106 57.340 1.00 21.49 315 ALA A C 1
ATOM 2292 O O . ALA A 1 310 ? -43.912 -5.812 57.342 1.00 21.41 315 ALA A O 1
ATOM 2294 N N . ALA A 1 311 ? -41.775 -5.458 56.731 1.00 20.14 316 ALA A N 1
ATOM 2295 C CA . ALA A 1 311 ? -41.661 -6.702 55.978 1.00 20.80 316 ALA A CA 1
ATOM 2296 C C . ALA A 1 311 ? -41.204 -7.913 56.783 1.00 20.84 316 ALA A C 1
ATOM 2297 O O . ALA A 1 311 ? -41.738 -9.007 56.609 1.00 20.66 316 ALA A O 1
ATOM 2299 N N . ARG A 1 312 ? -40.227 -7.726 57.666 1.00 21.32 317 ARG A N 1
ATOM 2300 C CA . ARG A 1 312 ? -39.711 -8.854 58.432 1.00 21.96 317 ARG A CA 1
ATOM 2301 C C . ARG A 1 312 ? -38.529 -8.477 59.315 1.00 22.09 317 ARG A C 1
ATOM 2302 O O . ARG A 1 312 ? -37.840 -7.486 59.066 1.00 20.39 317 ARG A O 1
ATOM 2310 N N . PRO A 1 313 ? -38.294 -9.259 60.378 1.00 23.06 318 PRO A N 1
ATOM 2311 C CA . PRO A 1 313 ? -37.167 -8.988 61.273 1.00 22.75 318 PRO A CA 1
ATOM 2312 C C . PRO A 1 313 ? -35.961 -9.575 60.540 1.00 22.42 318 PRO A C 1
ATOM 2313 O O . PRO A 1 313 ? -36.133 -10.322 59.577 1.00 18.67 318 PRO A O 1
ATOM 2317 N N . PRO A 1 314 ? -34.733 -9.232 60.961 1.00 21.60 319 PRO A N 1
ATOM 2318 C CA . PRO A 1 314 ? -34.418 -8.333 62.073 1.00 21.43 319 PRO A CA 1
ATOM 2319 C C . PRO A 1 314 ? -34.833 -6.901 61.737 1.00 20.92 319 PRO A C 1
ATOM 2320 O O . PRO A 1 314 ? -34.760 -6.476 60.588 1.00 20.14 319 PRO A O 1
ATOM 2324 N N . LEU A 1 315 ? -35.271 -6.168 62.750 1.00 20.03 320 LEU A N 1
ATOM 2325 C CA . LEU A 1 315 ? -35.729 -4.801 62.567 1.00 19.79 320 LEU A CA 1
ATOM 2326 C C . LEU A 1 315 ? -34.536 -3.849 62.627 1.00 20.47 320 LEU A C 1
ATOM 2327 O O . LEU A 1 315 ? -34.384 -3.075 63.572 1.00 22.30 320 LEU A O 1
ATOM 2332 N N . LEU A 1 316 ? -33.695 -3.914 61.596 1.00 20.71 321 LEU A N 1
ATOM 2333 C CA . LEU A 1 316 ? -32.489 -3.101 61.529 1.00 18.29 321 LEU A CA 1
ATOM 2334 C C . LEU A 1 316 ? -32.486 -2.132 60.355 1.00 19.11 321 LEU A C 1
ATOM 2335 O O . LEU A 1 316 ? -33.026 -2.424 59.286 1.00 18.79 321 LEU A O 1
ATOM 2340 N N . ALA A 1 317 ? -31.840 -0.993 60.571 1.00 18.55 322 ALA A N 1
ATOM 2341 C CA . ALA A 1 317 ? -31.738 0.084 59.593 1.00 18.05 322 ALA A CA 1
ATOM 2342 C C . ALA A 1 317 ? -31.002 -0.254 58.294 1.00 18.20 322 ALA A C 1
ATOM 2343 O O . ALA A 1 317 ? -31.531 -0.006 57.204 1.00 16.36 322 ALA A O 1
ATOM 2345 N N . HIS A 1 318 ? -29.784 -0.788 58.397 1.00 15.40 323 HIS A N 1
ATOM 2346 C CA . HIS A 1 318 ? -29.031 -1.120 57.196 1.00 16.93 323 HIS A CA 1
ATOM 2347 C C . HIS A 1 318 ? -29.738 -2.181 56.362 1.00 17.66 323 HIS A C 1
ATOM 2348 O O . HIS A 1 318 ? -29.575 -2.226 55.141 1.00 18.31 323 HIS A O 1
ATOM 2355 N N . LYS A 1 319 ? -30.522 -3.031 57.017 1.00 16.78 324 LYS A N 1
ATOM 2356 C CA . LYS A 1 319 ? -31.276 -4.060 56.314 1.00 18.23 324 LYS A CA 1
ATOM 2357 C C . LYS A 1 319 ? -32.395 -3.387 55.514 1.00 19.03 324 LYS A C 1
ATOM 2358 O O . LYS A 1 319 ? -32.587 -3.668 54.327 1.00 16.82 324 LYS A O 1
ATOM 2364 N N . ALA A 1 320 ? -33.121 -2.491 56.174 1.00 19.12 325 ALA A N 1
ATOM 2365 C CA . ALA A 1 320 ? -34.216 -1.763 55.541 1.00 18.87 325 ALA A CA 1
ATOM 2366 C C . ALA A 1 320 ? -33.704 -0.966 54.346 1.00 18.68 325 ALA A C 1
ATOM 2367 O O . ALA A 1 320 ? -34.359 -0.901 53.301 1.00 19.90 325 ALA A O 1
ATOM 2369 N N . MET A 1 321 ? -32.533 -0.359 54.506 1.00 19.04 326 MET A N 1
ATOM 2370 C CA . MET A 1 321 ? -31.935 0.441 53.438 1.00 18.77 326 MET A CA 1
ATOM 2371 C C . MET A 1 321 ? -31.658 -0.424 52.210 1.00 18.83 326 MET A C 1
ATOM 2372 O O . MET A 1 321 ? -31.996 -0.043 51.087 1.00 18.96 326 MET A O 1
ATOM 2377 N N . ARG A 1 322 ? -31.050 -1.587 52.425 1.00 18.27 327 ARG A N 1
ATOM 2378 C CA . ARG A 1 322 ? -30.751 -2.498 51.319 1.00 17.54 327 ARG A CA 1
ATOM 2379 C C . ARG A 1 322 ? -32.042 -3.021 50.688 1.00 18.58 327 ARG A C 1
ATOM 2380 O O . ARG A 1 322 ? -32.162 -3.096 49.463 1.00 19.08 327 ARG A O 1
ATOM 2388 N N . GLU A 1 323 ? -33.012 -3.382 51.520 1.00 15.86 328 GLU A N 1
ATOM 2389 C CA . GLU A 1 323 ? -34.274 -3.889 50.999 1.00 16.97 328 GLU A CA 1
ATOM 2390 C C . GLU A 1 323 ? -34.948 -2.815 50.139 1.00 18.20 328 GLU A C 1
ATOM 2391 O O . GLU A 1 323 ? -35.585 -3.121 49.129 1.00 18.54 328 GLU A O 1
ATOM 2397 N N . GLY A 1 324 ? -34.792 -1.555 50.533 1.00 18.40 329 GLY A N 1
ATOM 2398 C CA . GLY A 1 324 ? -35.367 -0.470 49.759 1.00 16.55 329 GLY A CA 1
ATOM 2399 C C . GLY A 1 324 ? -34.722 -0.399 48.383 1.00 18.36 329 GLY A C 1
ATOM 2400 O O . GLY A 1 324 ? -35.397 -0.158 47.378 1.00 17.60 329 GLY A O 1
ATOM 2401 N N . LEU A 1 325 ? -33.409 -0.607 48.333 1.00 17.42 330 LEU A N 1
ATOM 2402 C CA . LEU A 1 325 ? -32.684 -0.573 47.067 1.00 19.46 330 LEU A CA 1
ATOM 2403 C C . LEU A 1 325 ? -33.149 -1.707 46.156 1.00 19.09 330 LEU A C 1
ATOM 2404 O O . LEU A 1 325 ? -33.333 -1.513 44.950 1.00 20.36 330 LEU A O 1
ATOM 2409 N N . ILE A 1 326 ? -33.330 -2.891 46.733 1.00 17.91 331 ILE A N 1
ATOM 2410 C CA . ILE A 1 326 ? -33.782 -4.055 45.969 1.00 20.38 331 ILE A CA 1
ATOM 2411 C C . ILE A 1 326 ? -35.186 -3.820 45.395 1.00 19.96 331 ILE A C 1
ATOM 2412 O O . ILE A 1 326 ? -35.446 -4.089 44.219 1.00 19.14 331 ILE A O 1
ATOM 2417 N N . ALA A 1 327 ? -36.088 -3.321 46.233 1.00 19.83 332 ALA A N 1
ATOM 2418 C CA . ALA A 1 327 ? -37.464 -3.059 45.813 1.00 19.87 332 ALA A CA 1
ATOM 2419 C C . ALA A 1 327 ? -37.520 -2.008 44.701 1.00 21.26 332 ALA A C 1
ATOM 2420 O O . ALA A 1 327 ? -38.255 -2.160 43.722 1.00 20.00 332 ALA A O 1
ATOM 2422 N N . ALA A 1 328 ? -36.738 -0.945 44.857 1.00 21.50 333 ALA A N 1
ATOM 2423 C CA . ALA A 1 328 ? -36.701 0.123 43.865 1.00 23.22 333 ALA A CA 1
ATOM 2424 C C . ALA A 1 328 ? -36.168 -0.413 42.542 1.00 24.42 333 ALA A C 1
ATOM 2425 O O . ALA A 1 328 ? -36.693 -0.094 41.473 1.00 25.78 333 ALA A O 1
ATOM 2427 N N . GLU A 1 329 ? -35.122 -1.229 42.620 1.00 25.41 334 GLU A N 1
ATOM 2428 C CA . GLU A 1 329 ? -34.522 -1.797 41.419 1.00 25.87 334 GLU A CA 1
ATOM 2429 C C . GLU A 1 329 ? -35.505 -2.718 40.707 1.00 26.56 334 GLU A C 1
ATOM 2430 O O . GLU A 1 329 ? -35.609 -2.695 39.478 1.00 28.09 334 GLU A O 1
ATOM 2436 N N . ASN A 1 330 ? -36.242 -3.512 41.475 1.00 25.91 335 ASN A N 1
ATOM 2437 C CA . ASN A 1 330 ? -37.219 -4.415 40.887 1.00 27.50 335 ASN A CA 1
ATOM 2438 C C . ASN A 1 330 ? -38.405 -3.652 40.317 1.00 27.96 335 ASN A C 1
ATOM 2439 O O . ASN A 1 330 ? -38.971 -4.048 39.296 1.00 29.37 335 ASN A O 1
ATOM 2444 N N . ALA A 1 331 ? -38.779 -2.555 40.968 1.00 26.55 336 ALA A N 1
ATOM 2445 C CA . ALA A 1 331 ? -39.888 -1.744 40.480 1.00 27.10 336 ALA A CA 1
ATOM 2446 C C . ALA A 1 331 ? -39.462 -1.096 39.167 1.00 28.00 336 ALA A C 1
ATOM 2447 O O . ALA A 1 331 ? -40.297 -0.781 38.316 1.00 27.39 336 ALA A O 1
ATOM 2449 N N . ALA A 1 332 ? -38.155 -0.898 39.016 1.00 27.38 337 ALA A N 1
ATOM 2450 C CA . ALA A 1 332 ? -37.602 -0.276 37.822 1.00 27.60 337 ALA A CA 1
ATOM 2451 C C . ALA A 1 332 ? -37.374 -1.278 36.692 1.00 28.58 337 ALA A C 1
ATOM 2452 O O . ALA A 1 332 ? -36.820 -0.924 35.653 1.00 29.10 337 ALA A O 1
ATOM 2454 N N . GLY A 1 333 ? -37.792 -2.525 36.899 1.00 28.86 338 GLY A N 1
ATOM 2455 C CA . GLY A 1 333 ? -37.639 -3.537 35.867 1.00 30.51 338 GLY A CA 1
ATOM 2456 C C . GLY A 1 333 ? -36.430 -4.449 35.973 1.00 32.44 338 GLY A C 1
ATOM 2457 O O . GLY A 1 333 ? -36.268 -5.359 35.155 1.00 30.64 338 GLY A O 1
ATOM 2458 N N . LYS A 1 334 ? -35.574 -4.216 36.964 1.00 30.76 339 LYS A N 1
ATOM 2459 C CA . LYS A 1 334 ? -34.393 -5.052 37.139 1.00 32.38 339 LYS A CA 1
ATOM 2460 C C . LYS A 1 334 ? -34.790 -6.338 37.849 1.00 31.56 339 LYS A C 1
ATOM 2461 O O . LYS A 1 334 ? -35.972 -6.591 38.070 1.00 34.03 339 LYS A O 1
ATOM 2467 N N . ASP A 1 335 ? -33.807 -7.159 38.192 1.00 31.69 340 ASP A N 1
ATOM 2468 C CA . ASP A 1 335 ? -34.083 -8.401 38.895 1.00 31.60 340 ASP A CA 1
ATOM 2469 C C . ASP A 1 335 ? -33.092 -8.554 40.039 1.00 30.19 340 ASP A C 1
ATOM 2470 O O . ASP A 1 335 ? -32.072 -9.235 39.909 1.00 30.69 340 ASP A O 1
ATOM 2475 N N . SER A 1 336 ? -33.392 -7.906 41.160 1.00 28.25 341 SER A N 1
ATOM 2476 C CA . SER A 1 336 ? -32.529 -7.971 42.331 1.00 25.28 341 SER A CA 1
ATOM 2477 C C . SER A 1 336 ? -33.172 -8.815 43.421 1.00 24.35 341 SER A C 1
ATOM 2478 O O . SER A 1 336 ? -34.397 -8.927 43.492 1.00 23.78 341 SER A O 1
ATOM 2481 N N . ALA A 1 337 ? -32.341 -9.411 44.266 1.00 21.73 342 ALA A N 1
ATOM 2482 C CA . ALA A 1 337 ? -32.839 -10.234 45.356 1.00 23.32 342 ALA A CA 1
ATOM 2483 C C . ALA A 1 337 ? -32.017 -9.983 46.612 1.00 22.61 342 ALA A C 1
ATOM 2484 O O . ALA A 1 337 ? -30.838 -9.644 46.536 1.00 24.05 342 ALA A O 1
ATOM 2486 N N . PHE A 1 338 ? -32.639 -10.139 47.772 1.00 21.49 343 PHE A N 1
ATOM 2487 C CA . PHE A 1 338 ? -31.917 -9.932 49.017 1.00 21.61 343 PHE A CA 1
ATOM 2488 C C . PHE A 1 338 ? -31.403 -11.291 49.475 1.00 21.47 343 PHE A C 1
ATOM 2489 O O . PHE A 1 338 ? -32.182 -12.174 49.827 1.00 22.99 343 PHE A O 1
ATOM 2497 N N . ASP A 1 339 ? -30.086 -11.460 49.436 1.00 21.33 344 ASP A N 1
ATOM 2498 C CA . ASP A 1 339 ? -29.444 -12.706 49.842 1.00 22.49 344 ASP A CA 1
ATOM 2499 C C . ASP A 1 339 ? -28.157 -12.355 50.581 1.00 22.46 344 ASP A C 1
ATOM 2500 O O . ASP A 1 339 ? -27.160 -13.070 50.494 1.00 21.40 344 ASP A O 1
ATOM 2505 N N . TYR A 1 340 ? -28.193 -11.251 51.320 1.00 21.72 345 TYR A N 1
ATOM 2506 C CA . TYR A 1 340 ? -27.016 -10.773 52.029 1.00 19.40 345 TYR A CA 1
ATOM 2507 C C . TYR A 1 340 ? -26.930 -11.107 53.511 1.00 20.64 345 TYR A C 1
ATOM 2508 O O . TYR A 1 340 ? -27.925 -11.440 54.147 1.00 18.16 345 TYR A O 1
ATOM 2517 N N . GLN A 1 341 ? -25.712 -11.026 54.041 1.00 20.20 347 GLN A N 1
ATOM 2518 C CA . GLN A 1 341 ? -25.457 -11.268 55.456 1.00 21.97 347 GLN A CA 1
ATOM 2519 C C . GLN A 1 341 ? -25.801 -9.965 56.159 1.00 22.01 347 GLN A C 1
ATOM 2520 O O . GLN A 1 341 ? -25.357 -8.896 55.743 1.00 25.25 347 GLN A O 1
ATOM 2526 N N . VAL A 1 342 ? -26.593 -10.049 57.218 1.00 20.38 348 VAL A N 1
ATOM 2527 C CA . VAL A 1 342 ? -26.993 -8.858 57.952 1.00 19.98 348 VAL A CA 1
ATOM 2528 C C . VAL A 1 342 ? -26.336 -8.826 59.321 1.00 19.00 348 VAL A C 1
ATOM 2529 O O . VAL A 1 342 ? -26.630 -9.658 60.170 1.00 18.75 348 VAL A O 1
ATOM 2533 N N . PRO A 1 343 ? -25.427 -7.870 59.548 1.00 18.94 349 PRO A N 1
ATOM 2534 C CA . PRO A 1 343 ? -24.780 -7.809 60.860 1.00 18.89 349 PRO A CA 1
ATOM 2535 C C . PRO A 1 343 ? -25.672 -7.041 61.828 1.00 20.44 349 PRO A C 1
ATOM 2536 O O . PRO A 1 343 ? -26.576 -6.317 61.404 1.00 20.31 349 PRO A O 1
ATOM 2540 N N . SER A 1 344 ? -25.436 -7.215 63.125 1.00 20.68 350 SER A N 1
ATOM 2541 C CA . SER A 1 344 ? -26.216 -6.519 64.144 1.00 21.66 350 SER A CA 1
ATOM 2542 C C . SER A 1 344 ? -25.236 -5.929 65.144 1.00 21.21 350 SER A C 1
ATOM 2543 O O . SER A 1 344 ? -24.266 -6.582 65.535 1.00 21.74 350 SER A O 1
ATOM 2546 N N . VAL A 1 345 ? -25.484 -4.687 65.542 1.00 19.66 351 VAL A N 1
ATOM 2547 C CA . VAL A 1 345 ? -24.590 -3.993 66.458 1.00 17.24 351 VAL A CA 1
ATOM 2548 C C . VAL A 1 345 ? -25.306 -3.404 67.660 1.00 16.72 351 VAL A C 1
ATOM 2549 O O . VAL A 1 345 ? -26.432 -2.914 67.552 1.00 18.63 351 VAL A O 1
ATOM 2553 N N . VAL A 1 346 ? -24.639 -3.473 68.805 1.00 16.70 352 VAL A N 1
ATOM 2554 C CA . VAL A 1 346 ? -25.136 -2.891 70.046 1.00 16.26 352 VAL A CA 1
ATOM 2555 C C . VAL A 1 346 ? -24.075 -1.829 70.363 1.00 16.95 352 VAL A C 1
ATOM 2556 O O . VAL A 1 346 ? -22.899 -2.155 70.547 1.00 16.16 352 VAL A O 1
ATOM 2560 N N . TYR A 1 347 ? -24.486 -0.562 70.411 1.00 15.52 353 TYR A N 1
ATOM 2561 C CA . TYR A 1 347 ? -23.551 0.532 70.639 1.00 15.96 353 TYR A CA 1
ATOM 2562 C C . TYR A 1 347 ? -23.203 0.882 72.080 1.00 16.41 353 TYR A C 1
ATOM 2563 O O . TYR A 1 347 ? -22.811 2.013 72.379 1.00 17.00 353 TYR A O 1
ATOM 2572 N N . THR A 1 348 ? -23.345 -0.092 72.967 1.00 16.99 354 THR A N 1
ATOM 2573 C CA . THR A 1 348 ? -22.989 0.094 74.364 1.00 15.20 354 THR A CA 1
ATOM 2574 C C . THR A 1 348 ? -21.466 0.175 74.375 1.00 19.18 354 THR A C 1
ATOM 2575 O O . THR A 1 348 ? -20.820 0.046 73.339 1.00 17.65 354 THR A O 1
ATOM 2579 N N . SER A 1 349 ? -20.895 0.381 75.552 1.00 20.07 355 SER A N 1
ATOM 2580 C CA . SER A 1 349 ? -19.451 0.426 75.687 1.00 22.87 355 SER A CA 1
ATOM 2581 C C . SER A 1 349 ? -19.117 -0.595 76.777 1.00 22.34 355 SER A C 1
ATOM 2582 O O . SER A 1 349 ? -19.484 -0.411 77.934 1.00 22.13 355 SER A O 1
ATOM 2585 N N . PRO A 1 350 ? -18.438 -1.696 76.417 1.00 21.12 356 PRO A N 1
ATOM 2586 C CA . PRO A 1 350 ? -17.953 -2.070 75.084 1.00 19.11 356 PRO A CA 1
ATOM 2587 C C . PRO A 1 350 ? -19.086 -2.344 74.098 1.00 18.10 356 PRO A C 1
ATOM 2588 O O . PRO A 1 350 ? -20.217 -2.623 74.500 1.00 20.09 356 PRO A O 1
ATOM 2592 N N . GLU A 1 351 ? -18.792 -2.264 72.807 1.00 17.62 357 GLU A N 1
ATOM 2593 C CA . GLU A 1 351 ? -19.824 -2.526 71.811 1.00 17.25 357 GLU A CA 1
ATOM 2594 C C . GLU A 1 351 ? -19.927 -4.022 71.582 1.00 17.41 357 GLU A C 1
ATOM 2595 O O . GLU A 1 351 ? -19.017 -4.778 71.928 1.00 17.82 357 GLU A O 1
ATOM 2601 N N . TRP A 1 352 ? -21.046 -4.447 71.002 1.00 17.32 358 TRP A N 1
ATOM 2602 C CA . TRP A 1 352 ? -21.243 -5.853 70.673 1.00 17.64 358 TRP A CA 1
ATOM 2603 C C . TRP A 1 352 ? -21.653 -5.895 69.203 1.00 17.84 358 TRP A C 1
ATOM 2604 O O . TRP A 1 352 ? -22.420 -5.049 68.751 1.00 16.37 358 TRP A O 1
ATOM 2615 N N . ALA A 1 353 ? -21.137 -6.869 68.460 1.00 17.30 359 ALA A N 1
ATOM 2616 C CA . ALA A 1 353 ? -21.477 -7.001 67.045 1.00 17.26 359 ALA A CA 1
ATOM 2617 C C . ALA A 1 353 ? -21.365 -8.449 66.610 1.00 17.17 359 ALA A C 1
ATOM 2618 O O . ALA A 1 353 ? -20.516 -9.199 67.104 1.00 18.27 359 ALA A O 1
ATOM 2620 N N . GLY A 1 354 ? -22.228 -8.841 65.682 1.00 16.00 360 GLY A N 1
ATOM 2621 C CA . GLY A 1 354 ? -22.202 -10.204 65.198 1.00 15.29 360 GLY A CA 1
ATOM 2622 C C . GLY A 1 354 ? -22.754 -10.315 63.794 1.00 16.77 360 GLY A C 1
ATOM 2623 O O . GLY A 1 354 ? -23.568 -9.497 63.359 1.00 17.44 360 GLY A O 1
ATOM 2624 N N . VAL A 1 355 ? -22.295 -11.326 63.072 1.00 16.79 361 VAL A N 1
ATOM 2625 C CA . VAL A 1 355 ? -22.777 -11.548 61.720 1.00 18.24 361 VAL A CA 1
ATOM 2626 C C . VAL A 1 355 ? -22.517 -13.000 61.379 1.00 18.73 361 VAL A C 1
ATOM 2627 O O . VAL A 1 355 ? -21.509 -13.574 61.786 1.00 18.34 361 VAL A O 1
ATOM 2631 N N . GLY A 1 356 ? -23.437 -13.604 60.645 1.00 20.05 362 GLY A N 1
ATOM 2632 C CA . GLY A 1 356 ? -23.248 -14.994 60.287 1.00 20.45 362 GLY A CA 1
ATOM 2633 C C . GLY A 1 356 ? -23.871 -15.922 61.309 1.00 20.65 362 GLY A C 1
ATOM 2634 O O . GLY A 1 356 ? -24.770 -15.526 62.054 1.00 19.46 362 GLY A O 1
ATOM 2635 N N . LEU A 1 357 ? -23.364 -17.150 61.368 1.00 20.45 363 LEU A N 1
ATOM 2636 C CA . LEU A 1 357 ? -23.907 -18.166 62.255 1.00 20.29 363 LEU A CA 1
ATOM 2637 C C . LEU A 1 357 ? -23.238 -18.323 63.609 1.00 21.22 363 LEU A C 1
ATOM 2638 O O . LEU A 1 357 ? -22.013 -18.311 63.720 1.00 19.87 363 LEU A O 1
ATOM 2643 N N . THR A 1 358 ? -24.062 -18.496 64.638 1.00 21.92 364 THR A N 1
ATOM 2644 C CA . THR A 1 358 ? -23.564 -18.732 65.982 1.00 22.51 364 THR A CA 1
ATOM 2645 C C . THR A 1 358 ? -23.135 -20.199 65.950 1.00 23.67 364 THR A C 1
ATOM 2646 O O . THR A 1 358 ? -23.440 -20.911 64.985 1.00 21.84 364 THR A O 1
ATOM 2650 N N . GLU A 1 359 ? -22.443 -20.660 66.987 1.00 22.97 365 GLU A N 1
ATOM 2651 C CA . GLU A 1 359 ? -21.998 -22.054 67.019 1.00 25.68 365 GLU A CA 1
ATOM 2652 C C . GLU A 1 359 ? -23.190 -22.997 66.909 1.00 26.85 365 GLU A C 1
ATOM 2653 O O . GLU A 1 359 ? -23.144 -23.991 66.186 1.00 27.71 365 GLU A O 1
ATOM 2659 N N . GLU A 1 360 ? -24.257 -22.674 67.634 1.00 27.68 366 GLU A N 1
ATOM 2660 C CA . GLU A 1 360 ? -25.468 -23.486 67.640 1.00 30.06 366 GLU A CA 1
ATOM 2661 C C . GLU A 1 360 ? -26.116 -23.584 66.263 1.00 31.09 366 GLU A C 1
ATOM 2662 O O . GLU A 1 360 ? -26.494 -24.674 65.822 1.00 30.25 366 GLU A O 1
ATOM 2668 N N . GLU A 1 361 ? -26.242 -22.445 65.588 1.00 30.62 367 GLU A N 1
ATOM 2669 C CA . GLU A 1 361 ? -26.844 -22.398 64.261 1.00 29.88 367 GLU A CA 1
ATOM 2670 C C . GLU A 1 361 ? -25.987 -23.135 63.242 1.00 29.36 367 GLU A C 1
ATOM 2671 O O . GLU A 1 361 ? -26.509 -23.836 62.376 1.00 29.05 367 GLU A O 1
ATOM 2677 N N . ALA A 1 362 ? -24.671 -22.970 63.342 1.00 28.24 368 ALA A N 1
ATOM 2678 C CA . ALA A 1 362 ? -23.759 -23.633 62.424 1.00 28.60 368 ALA A CA 1
ATOM 2679 C C . ALA A 1 362 ? -23.897 -25.142 62.588 1.00 30.30 368 ALA A C 1
ATOM 2680 O O . ALA A 1 362 ? -23.914 -25.883 61.605 1.00 28.86 368 ALA A O 1
ATOM 2682 N N . LYS A 1 363 ? -23.995 -25.590 63.837 1.00 30.08 369 LYS A N 1
ATOM 2683 C CA . LYS A 1 363 ? -24.143 -27.012 64.127 1.00 35.01 369 LYS A CA 1
ATOM 2684 C C . LYS A 1 363 ? -25.441 -27.529 63.520 1.00 35.40 369 LYS A C 1
ATOM 2685 O O . LYS A 1 363 ? -25.465 -28.564 62.854 1.00 37.24 369 LYS A O 1
ATOM 2691 N N . ARG A 1 364 ? -26.516 -26.787 63.752 1.00 36.89 370 ARG A N 1
ATOM 2692 C CA . ARG A 1 364 ? -27.835 -27.137 63.245 1.00 38.01 370 ARG A CA 1
ATOM 2693 C C . ARG A 1 364 ? -27.826 -27.262 61.721 1.00 37.25 370 ARG A C 1
ATOM 2694 O O . ARG A 1 364 ? -28.557 -28.074 61.154 1.00 39.11 370 ARG A O 1
ATOM 2702 N N . ALA A 1 365 ? -26.993 -26.460 61.066 1.00 35.36 371 ALA A N 1
ATOM 2703 C CA . ALA A 1 365 ? -26.897 -26.470 59.610 1.00 34.14 371 ALA A CA 1
ATOM 2704 C C . ALA A 1 365 ? -26.009 -27.593 59.079 1.00 33.50 371 ALA A C 1
ATOM 2705 O O . ALA A 1 365 ? -25.829 -27.731 57.867 1.00 32.82 371 ALA A O 1
ATOM 2707 N N . GLY A 1 366 ? -25.443 -28.385 59.984 1.00 32.89 372 GLY A N 1
ATOM 2708 C CA . GLY A 1 366 ? -24.607 -29.499 59.568 1.00 32.49 372 GLY A CA 1
ATOM 2709 C C . GLY A 1 366 ? -23.110 -29.277 59.430 1.00 32.45 372 GLY A C 1
ATOM 2710 O O . GLY A 1 366 ? -22.410 -30.125 58.878 1.00 31.45 372 GLY A O 1
ATOM 2711 N N . TYR A 1 367 ? -22.597 -28.154 59.918 1.00 32.29 373 TYR A N 1
ATOM 2712 C CA . TYR A 1 367 ? -21.162 -27.910 59.814 1.00 32.33 373 TYR A CA 1
ATOM 2713 C C . TYR A 1 367 ? -20.403 -28.561 60.963 1.00 31.97 373 TYR A C 1
ATOM 2714 O O . TYR A 1 367 ? -20.969 -28.814 62.023 1.00 33.45 373 TYR A O 1
ATOM 2723 N N . LYS A 1 368 ? -19.124 -28.848 60.734 1.00 32.87 374 LYS A N 1
ATOM 2724 C CA . LYS A 1 368 ? -18.255 -29.425 61.755 1.00 33.24 374 LYS A CA 1
ATOM 2725 C C . LYS A 1 368 ? -17.712 -28.179 62.454 1.00 31.98 374 LYS A C 1
ATOM 2726 O O . LYS A 1 368 ? -16.627 -27.690 62.134 1.00 30.51 374 LYS A O 1
ATOM 2732 N N . VAL A 1 369 ? -18.483 -27.667 63.402 1.00 31.31 375 VAL A N 1
ATOM 2733 C CA . VAL A 1 369 ? -18.125 -26.447 64.110 1.00 30.40 375 VAL A CA 1
ATOM 2734 C C . VAL A 1 369 ? -16.803 -26.443 64.871 1.00 29.54 375 VAL A C 1
ATOM 2735 O O . VAL A 1 369 ? -16.494 -27.354 65.639 1.00 30.29 375 VAL A O 1
ATOM 2739 N N . LYS A 1 370 ? -16.033 -25.387 64.637 1.00 26.98 376 LYS A N 1
ATOM 2740 C CA . LYS A 1 370 ? -14.749 -25.171 65.284 1.00 25.67 376 LYS A CA 1
ATOM 2741 C C . LYS A 1 370 ? -14.659 -23.657 65.475 1.00 25.51 376 LYS A C 1
ATOM 2742 O O . LYS A 1 370 ? -15.124 -22.895 64.626 1.00 22.24 376 LYS A O 1
ATOM 2748 N N . VAL A 1 371 ? -14.078 -23.218 66.585 1.00 23.89 377 VAL A N 1
ATOM 2749 C CA . VAL A 1 371 ? -13.978 -21.784 66.844 1.00 23.80 377 VAL A CA 1
ATOM 2750 C C . VAL A 1 371 ? -12.567 -21.314 67.179 1.00 23.48 377 VAL A C 1
ATOM 2751 O O . VAL A 1 371 ? -11.706 -22.105 67.568 1.00 24.80 377 VAL A O 1
ATOM 2755 N N . GLY A 1 372 ? -12.354 -20.012 67.016 1.00 22.37 378 GLY A N 1
ATOM 2756 C CA . GLY A 1 372 ? -11.079 -19.388 67.320 1.00 22.61 378 GLY A CA 1
ATOM 2757 C C . GLY A 1 372 ? -11.412 -18.177 68.171 1.00 22.95 378 GLY A C 1
ATOM 2758 O O . GLY A 1 372 ? -12.386 -17.480 67.885 1.00 23.84 378 GLY A O 1
ATOM 2759 N N . LYS A 1 373 ? -10.631 -17.918 69.213 1.00 22.19 379 LYS A N 1
ATOM 2760 C CA . LYS A 1 373 ? -10.915 -16.781 70.087 1.00 23.52 379 LYS A CA 1
ATOM 2761 C C . LYS A 1 373 ? -9.686 -15.937 70.405 1.00 23.24 379 LYS A C 1
ATOM 2762 O O . LYS A 1 373 ? -8.596 -16.466 70.633 1.00 22.76 379 LYS A O 1
ATOM 2768 N N . PHE A 1 374 ? -9.859 -14.620 70.422 1.00 21.97 380 PHE A N 1
ATOM 2769 C CA . PHE A 1 374 ? -8.757 -13.731 70.760 1.00 20.93 380 PHE A CA 1
ATOM 2770 C C . PHE A 1 374 ? -9.246 -12.669 71.739 1.00 20.20 380 PHE A C 1
ATOM 2771 O O . PHE A 1 374 ? -10.132 -11.872 71.417 1.00 17.91 380 PHE A O 1
ATOM 2779 N N . PRO A 1 375 ? -8.677 -12.649 72.952 1.00 20.88 381 PRO A N 1
ATOM 2780 C CA . PRO A 1 375 ? -9.044 -11.689 73.998 1.00 21.84 381 PRO A CA 1
ATOM 2781 C C . PRO A 1 375 ? -8.364 -10.336 73.808 1.00 21.31 381 PRO A C 1
ATOM 2782 O O . PRO A 1 375 ? -7.172 -10.272 73.518 1.00 20.94 381 PRO A O 1
ATOM 2786 N N . LEU A 1 376 ? -9.119 -9.257 73.979 1.00 22.96 382 LEU A N 1
ATOM 2787 C CA . LEU A 1 376 ? -8.565 -7.916 73.816 1.00 26.22 382 LEU A CA 1
ATOM 2788 C C . LEU A 1 376 ? -7.471 -7.582 74.813 1.00 26.41 382 LEU A C 1
ATOM 2789 O O . LEU A 1 376 ? -6.680 -6.672 74.587 1.00 27.91 382 LEU A O 1
ATOM 2794 N N . ALA A 1 377 ? -7.423 -8.313 75.919 1.00 29.11 383 ALA A N 1
ATOM 2795 C CA . ALA A 1 377 ? -6.399 -8.071 76.926 1.00 29.29 383 ALA A CA 1
ATOM 2796 C C . ALA A 1 377 ? -5.010 -8.246 76.311 1.00 29.73 383 ALA A C 1
ATOM 2797 O O . ALA A 1 377 ? -4.026 -7.716 76.824 1.00 30.44 383 ALA A O 1
ATOM 2799 N N . ALA A 1 378 ? -4.937 -8.986 75.207 1.00 28.67 384 ALA A N 1
ATOM 2800 C CA . ALA A 1 378 ? -3.663 -9.232 74.532 1.00 29.24 384 ALA A CA 1
ATOM 2801 C C . ALA A 1 378 ? -3.405 -8.234 73.408 1.00 28.43 384 ALA A C 1
ATOM 2802 O O . ALA A 1 378 ? -2.398 -8.325 72.704 1.00 30.59 384 ALA A O 1
ATOM 2804 N N . SER A 1 379 ? -4.313 -7.276 73.251 1.00 27.18 385 SER A N 1
ATOM 2805 C CA . SER A 1 379 ? -4.190 -6.266 72.205 1.00 26.10 385 SER A CA 1
ATOM 2806 C C . SER A 1 379 ? -3.407 -5.029 72.638 1.00 24.65 385 SER A C 1
ATOM 2807 O O . SER A 1 379 ? -3.752 -4.367 73.618 1.00 23.47 385 SER A O 1
ATOM 2810 N N . GLY A 1 380 ? -2.354 -4.715 71.893 1.00 22.38 386 GLY A N 1
ATOM 2811 C CA . GLY A 1 380 ? -1.568 -3.538 72.201 1.00 22.19 386 GLY A CA 1
ATOM 2812 C C . GLY A 1 380 ? -2.385 -2.277 71.962 1.00 20.03 386 GLY A C 1
ATOM 2813 O O . GLY A 1 380 ? -2.297 -1.319 72.727 1.00 21.93 386 GLY A O 1
ATOM 2814 N N . ARG A 1 381 ? -3.186 -2.268 70.901 1.00 20.59 387 ARG A N 1
ATOM 2815 C CA . ARG A 1 381 ? -4.009 -1.099 70.601 1.00 20.32 387 ARG A CA 1
ATOM 2816 C C . ARG A 1 381 ? -5.013 -0.852 71.727 1.00 19.95 387 ARG A C 1
ATOM 2817 O O . ARG A 1 381 ? -5.196 0.280 72.174 1.00 19.48 387 ARG A O 1
ATOM 2825 N N . ALA A 1 382 ? -5.654 -1.917 72.188 1.00 19.33 388 ALA A N 1
ATOM 2826 C CA . ALA A 1 382 ? -6.639 -1.801 73.259 1.00 20.94 388 ALA A CA 1
ATOM 2827 C C . ALA A 1 382 ? -6.029 -1.132 74.493 1.00 22.09 388 ALA A C 1
ATOM 2828 O O . ALA A 1 382 ? -6.672 -0.318 75.159 1.00 21.04 388 ALA A O 1
ATOM 2830 N N . LEU A 1 383 ? -4.781 -1.471 74.790 1.00 21.88 389 LEU A N 1
ATOM 2831 C CA . LEU A 1 383 ? -4.106 -0.904 75.953 1.00 22.63 389 LEU A CA 1
ATOM 2832 C C . LEU A 1 383 ? -3.832 0.587 75.754 1.00 21.92 389 LEU A C 1
ATOM 2833 O O . LEU A 1 383 ? -3.995 1.380 76.687 1.00 21.73 389 LEU A O 1
ATOM 2838 N N . THR A 1 384 ? -3.438 0.969 74.539 1.00 20.48 390 THR A N 1
ATOM 2839 C CA . THR A 1 384 ? -3.150 2.370 74.243 1.00 20.65 390 THR A CA 1
ATOM 2840 C C . THR A 1 384 ? -4.425 3.206 74.268 1.00 19.68 390 THR A C 1
ATOM 2841 O O . THR A 1 384 ? -4.368 4.438 74.264 1.00 20.81 390 THR A O 1
ATOM 2845 N N . LEU A 1 385 ? -5.575 2.537 74.288 1.00 18.56 391 LEU A N 1
ATOM 2846 C CA . LEU A 1 385 ? -6.854 3.233 74.331 1.00 20.31 391 LEU A CA 1
ATOM 2847 C C . LEU A 1 385 ? -7.356 3.306 75.778 1.00 23.48 391 LEU A C 1
ATOM 2848 O O . LEU A 1 385 ? -8.496 3.697 76.043 1.00 23.84 391 LEU A O 1
ATOM 2853 N N . GLY A 1 386 ? -6.490 2.925 76.709 1.00 25.63 392 GLY A N 1
ATOM 2854 C CA . GLY A 1 386 ? -6.835 2.983 78.119 1.00 30.15 392 GLY A CA 1
ATOM 2855 C C . GLY A 1 386 ? -7.527 1.775 78.718 1.00 33.32 392 GLY A C 1
ATOM 2856 O O . GLY A 1 386 ? -7.905 1.799 79.888 1.00 34.23 392 GLY A O 1
ATOM 2857 N N . GLY A 1 387 ? -7.696 0.715 77.938 1.00 37.46 393 GLY A N 1
ATOM 2858 C CA . GLY A 1 387 ? -8.363 -0.459 78.471 1.00 41.20 393 GLY A CA 1
ATOM 2859 C C . GLY A 1 387 ? -8.642 -1.520 77.434 1.00 43.56 393 GLY A C 1
ATOM 2860 O O . GLY A 1 387 ? -9.221 -1.246 76.383 1.00 45.48 393 GLY A O 1
ATOM 2861 N N . ALA A 1 388 ? -8.226 -2.742 77.738 1.00 46.11 394 ALA A N 1
ATOM 2862 C CA . ALA A 1 388 ? -8.416 -3.866 76.835 1.00 46.08 394 ALA A CA 1
ATOM 2863 C C . ALA A 1 388 ? -9.445 -4.828 77.412 1.00 45.88 394 ALA A C 1
ATOM 2864 O O . ALA A 1 388 ? -9.092 -5.774 78.120 1.00 47.72 394 ALA A O 1
ATOM 2866 N N . GLU A 1 389 ? -10.716 -4.587 77.111 1.00 44.46 395 GLU A N 1
ATOM 2867 C CA . GLU A 1 389 ? -11.779 -5.446 77.614 1.00 42.20 395 GLU A CA 1
ATOM 2868 C C . GLU A 1 389 ? -12.694 -5.924 76.487 1.00 38.23 395 GLU A C 1
ATOM 2869 O O . GLU A 1 389 ? -13.462 -5.141 75.926 1.00 37.19 395 GLU A O 1
ATOM 2875 N N . GLY A 1 390 ? -12.609 -7.210 76.161 1.00 32.12 396 GLY A N 1
ATOM 2876 C CA . GLY A 1 390 ? -13.442 -7.761 75.107 1.00 28.61 396 GLY A CA 1
ATOM 2877 C C . GLY A 1 390 ? -12.830 -8.985 74.450 1.00 25.30 396 GLY A C 1
ATOM 2878 O O . GLY A 1 390 ? -11.859 -9.545 74.950 1.00 22.65 396 GLY A O 1
ATOM 2879 N N . MET A 1 391 ? -13.406 -9.411 73.331 1.00 23.77 397 MET A N 1
ATOM 2880 C CA . MET A 1 391 ? -12.890 -10.570 72.617 1.00 24.04 397 MET A CA 1
ATOM 2881 C C . MET A 1 391 ? -13.528 -10.713 71.250 1.00 22.17 397 MET A C 1
ATOM 2882 O O . MET A 1 391 ? -14.593 -10.158 70.985 1.00 20.39 397 MET A O 1
ATOM 2887 N N . VAL A 1 392 ? -12.857 -11.459 70.384 1.00 19.56 398 VAL A N 1
ATOM 2888 C CA . VAL A 1 392 ? -13.376 -11.741 69.059 1.00 19.27 398 VAL A CA 1
ATOM 2889 C C . VAL A 1 392 ? -13.455 -13.258 68.951 1.00 19.14 398 VAL A C 1
ATOM 2890 O O . VAL A 1 392 ? -12.516 -13.961 69.323 1.00 20.84 398 VAL A O 1
ATOM 2894 N N . LYS A 1 393 ? -14.583 -13.759 68.468 1.00 19.85 399 LYS A N 1
ATOM 2895 C CA . LYS A 1 393 ? -14.752 -15.191 68.286 1.00 20.02 399 LYS A CA 1
ATOM 2896 C C . LYS A 1 393 ? -15.140 -15.444 66.845 1.00 20.23 399 LYS A C 1
ATOM 2897 O O . LYS A 1 393 ? -16.070 -14.820 66.333 1.00 21.04 399 LYS A O 1
ATOM 2903 N N . VAL A 1 394 ? -14.422 -16.346 66.185 1.00 18.65 400 VAL A N 1
ATOM 2904 C CA . VAL A 1 394 ? -14.747 -16.683 64.809 1.00 18.82 400 VAL A CA 1
ATOM 2905 C C . VAL A 1 394 ? -15.271 -18.116 64.789 1.00 18.86 400 VAL A C 1
ATOM 2906 O O . VAL A 1 394 ? -14.737 -18.992 65.472 1.00 19.53 400 VAL A O 1
ATOM 2910 N N . VAL A 1 395 ? -16.336 -18.334 64.027 1.00 19.07 401 VAL A N 1
ATOM 2911 C CA . VAL A 1 395 ? -16.958 -19.650 63.900 1.00 18.84 401 VAL A CA 1
ATOM 2912 C C . VAL A 1 395 ? -16.733 -20.139 62.474 1.00 19.75 401 VAL A C 1
ATOM 2913 O O . VAL A 1 395 ? -17.029 -19.426 61.520 1.00 18.32 401 VAL A O 1
ATOM 2917 N N . GLY A 1 396 ? -16.202 -21.349 62.325 1.00 20.80 402 GLY A N 1
ATOM 2918 C CA . GLY A 1 396 ? -15.958 -21.865 60.993 1.00 22.25 402 GLY A CA 1
ATOM 2919 C C . GLY A 1 396 ? -16.128 -23.368 60.903 1.00 25.37 402 GLY A C 1
ATOM 2920 O O . GLY A 1 396 ? -16.375 -24.041 61.906 1.00 23.91 402 GLY A O 1
ATOM 2921 N N . ASP A 1 397 ? -16.006 -23.901 59.695 1.00 26.64 403 ASP A N 1
ATOM 2922 C CA . ASP A 1 397 ? -16.132 -25.337 59.508 1.00 30.25 403 ASP A CA 1
ATOM 2923 C C . ASP A 1 397 ? -14.747 -25.964 59.498 1.00 31.40 403 ASP A C 1
ATOM 2924 O O . ASP A 1 397 ? -13.884 -25.576 58.718 1.00 32.57 403 ASP A O 1
ATOM 2929 N N . GLU A 1 398 ? -14.549 -26.938 60.376 1.00 34.72 404 GLU A N 1
ATOM 2930 C CA . GLU A 1 398 ? -13.271 -27.622 60.503 1.00 37.16 404 GLU A CA 1
ATOM 2931 C C . GLU A 1 398 ? -12.813 -28.337 59.235 1.00 38.08 404 GLU A C 1
ATOM 2932 O O . GLU A 1 398 ? -11.619 -28.382 58.943 1.00 38.99 404 GLU A O 1
ATOM 2938 N N . GLU A 1 399 ? -13.756 -28.887 58.478 1.00 38.02 405 GLU A N 1
ATOM 2939 C CA . GLU A 1 399 ? -13.413 -29.622 57.264 1.00 38.66 405 GLU A CA 1
ATOM 2940 C C . GLU A 1 399 ? -13.086 -28.746 56.057 1.00 36.25 405 GLU A C 1
ATOM 2941 O O . GLU A 1 399 ? -12.108 -28.998 55.353 1.00 36.36 405 GLU A O 1
ATOM 2947 N N . THR A 1 400 ? -13.896 -27.721 55.818 1.00 32.84 406 THR A N 1
ATOM 2948 C CA . THR A 1 400 ? -13.678 -26.838 54.675 1.00 30.83 406 THR A CA 1
ATOM 2949 C C . THR A 1 400 ? -12.895 -25.567 54.992 1.00 27.88 406 THR A C 1
ATOM 2950 O O . THR A 1 400 ? -12.410 -24.904 54.081 1.00 25.78 406 THR A O 1
ATOM 2954 N N . ASP A 1 401 ? -12.791 -25.229 56.276 1.00 26.54 407 ASP A N 1
ATOM 2955 C CA . ASP A 1 401 ? -12.082 -24.028 56.728 1.00 24.83 407 ASP A CA 1
ATOM 2956 C C . ASP A 1 401 ? -12.876 -22.762 56.397 1.00 24.34 407 ASP A C 1
ATOM 2957 O O . ASP A 1 401 ? -12.391 -21.645 56.580 1.00 23.00 407 ASP A O 1
ATOM 2962 N N . LEU A 1 402 ? -14.106 -22.945 55.923 1.00 23.83 408 LEU A N 1
ATOM 2963 C CA . LEU A 1 402 ? -14.971 -21.824 55.571 1.00 24.05 408 LEU A CA 1
ATOM 2964 C C . LEU A 1 402 ? -15.429 -21.030 56.794 1.00 23.39 408 LEU A C 1
ATOM 2965 O O . LEU A 1 402 ? -15.826 -21.613 57.801 1.00 22.57 408 LEU A O 1
ATOM 2970 N N . LEU A 1 403 ? -15.376 -19.702 56.702 1.00 21.57 409 LEU A N 1
ATOM 2971 C CA . LEU A 1 403 ? -15.822 -18.839 57.798 1.00 21.57 409 LEU A CA 1
ATOM 2972 C C . LEU A 1 403 ? -17.345 -18.872 57.850 1.00 19.83 409 LEU A C 1
ATOM 2973 O O . LEU A 1 403 ? -18.007 -18.746 56.820 1.00 20.09 409 LEU A O 1
ATOM 2978 N N . LEU A 1 404 ? -17.903 -19.013 59.047 1.00 18.86 410 LEU A N 1
ATOM 2979 C CA . LEU A 1 404 ? -19.352 -19.081 59.189 1.00 21.02 410 LEU A CA 1
ATOM 2980 C C . LEU A 1 404 ? -19.974 -17.916 59.953 1.00 20.37 410 LEU A C 1
ATOM 2981 O O . LEU A 1 404 ? -21.090 -17.494 59.652 1.00 22.04 410 LEU A O 1
ATOM 2986 N N . GLY A 1 405 ? -19.262 -17.416 60.956 1.00 20.28 411 GLY A N 1
ATOM 2987 C CA . GLY A 1 405 ? -19.784 -16.312 61.740 1.00 21.68 411 GLY A CA 1
ATOM 2988 C C . GLY A 1 405 ? -18.688 -15.632 62.534 1.00 20.18 411 GLY A C 1
ATOM 2989 O O . GLY A 1 405 ? -17.628 -16.210 62.771 1.00 21.90 411 GLY A O 1
ATOM 2990 N N . VAL A 1 406 ? -18.934 -14.388 62.922 1.00 19.83 412 VAL A N 1
ATOM 2991 C CA . VAL A 1 406 ? -17.966 -13.634 63.695 1.00 17.75 412 VAL A CA 1
ATOM 2992 C C . VAL A 1 406 ? -18.716 -12.833 64.736 1.00 18.28 412 VAL A C 1
ATOM 2993 O O . VAL A 1 406 ? -19.717 -12.189 64.438 1.00 18.15 412 VAL A O 1
ATOM 2997 N N . PHE A 1 407 ? -18.236 -12.886 65.968 1.00 18.32 413 PHE A N 1
ATOM 2998 C CA . PHE A 1 407 ? -18.871 -12.149 67.042 1.00 18.93 413 PHE A CA 1
ATOM 2999 C C . PHE A 1 407 ? -17.797 -11.394 67.786 1.00 17.77 413 PHE A C 1
ATOM 3000 O O . PHE A 1 407 ? -16.731 -11.932 68.094 1.00 18.33 413 PHE A O 1
ATOM 3008 N N . ILE A 1 408 ? -18.089 -10.128 68.052 1.00 17.98 414 ILE A N 1
ATOM 3009 C CA . ILE A 1 408 ? -17.139 -9.239 68.688 1.00 18.57 414 ILE A CA 1
ATOM 3010 C C . ILE A 1 408 ? -17.718 -8.448 69.851 1.00 18.13 414 ILE A C 1
ATOM 3011 O O . ILE A 1 408 ? -18.843 -7.956 69.793 1.00 17.79 414 ILE A O 1
ATOM 3016 N N . VAL A 1 409 ? -16.943 -8.339 70.917 1.00 19.34 415 VAL A N 1
ATOM 3017 C CA . VAL A 1 409 ? -17.349 -7.534 72.052 1.00 17.68 415 VAL A CA 1
ATOM 3018 C C . VAL A 1 409 ? -16.122 -6.696 72.380 1.00 19.38 415 VAL A C 1
ATOM 3019 O O . VAL A 1 409 ? -15.021 -7.224 72.556 1.00 19.04 415 VAL A O 1
ATOM 3023 N N . GLY A 1 410 ? -16.307 -5.379 72.404 1.00 17.26 416 GLY A N 1
ATOM 3024 C CA . GLY A 1 410 ? -15.206 -4.481 72.690 1.00 19.93 416 GLY A CA 1
ATOM 3025 C C . GLY A 1 410 ? -15.381 -3.151 71.983 1.00 19.65 416 GLY A C 1
ATOM 3026 O O . GLY A 1 410 ? -16.380 -2.946 71.293 1.00 19.28 416 GLY A O 1
ATOM 3027 N N . PRO A 1 411 ? -14.431 -2.219 72.136 1.00 21.52 417 PRO A N 1
ATOM 3028 C CA . PRO A 1 411 ? -14.562 -0.922 71.468 1.00 20.85 417 PRO A CA 1
ATOM 3029 C C . PRO A 1 411 ? -14.507 -1.062 69.948 1.00 21.45 417 PRO A C 1
ATOM 3030 O O . PRO A 1 411 ? -13.768 -1.894 69.422 1.00 20.36 417 PRO A O 1
ATOM 3034 N N . GLN A 1 412 ? -15.314 -0.258 69.260 1.00 20.77 418 GLN A N 1
ATOM 3035 C CA . GLN A 1 412 ? -15.378 -0.255 67.798 1.00 20.73 418 GLN A CA 1
ATOM 3036 C C . GLN A 1 412 ? -15.857 -1.574 67.175 1.00 20.40 418 GLN A C 1
ATOM 3037 O O . GLN A 1 412 ? -15.681 -1.804 65.974 1.00 18.96 418 GLN A O 1
ATOM 3043 N N . ALA A 1 413 ? -16.476 -2.435 67.977 1.00 19.28 419 ALA A N 1
ATOM 3044 C CA . ALA A 1 413 ? -16.962 -3.711 67.458 1.00 19.01 419 ALA A CA 1
ATOM 3045 C C . ALA A 1 413 ? -17.857 -3.521 66.235 1.00 18.60 419 ALA A C 1
ATOM 3046 O O . ALA A 1 413 ? -17.818 -4.324 65.301 1.00 16.77 419 ALA A O 1
ATOM 3048 N N . GLY A 1 414 ? -18.660 -2.457 66.252 1.00 19.29 420 GLY A N 1
ATOM 3049 C CA . GLY A 1 414 ? -19.573 -2.180 65.155 1.00 19.76 420 GLY A CA 1
ATOM 3050 C C . GLY A 1 414 ? -18.894 -1.818 63.852 1.00 19.85 420 GLY A C 1
ATOM 3051 O O . GLY A 1 414 ? -19.456 -2.014 62.769 1.00 20.79 420 GLY A O 1
ATOM 3052 N N . GLU A 1 415 ? -17.682 -1.285 63.955 1.00 20.24 421 GLU A N 1
ATOM 3053 C CA . GLU A 1 415 ? -16.917 -0.897 62.781 1.00 21.13 421 GLU A CA 1
ATOM 3054 C C . GLU A 1 415 ? -16.162 -2.110 62.253 1.00 22.51 421 GLU A C 1
ATOM 3055 O O . GLU A 1 415 ? -16.035 -2.291 61.047 1.00 26.79 421 GLU A O 1
ATOM 3061 N N . LEU A 1 416 ? -15.677 -2.944 63.165 1.00 20.56 422 LEU A N 1
ATOM 3062 C CA . LEU A 1 416 ? -14.923 -4.132 62.789 1.00 21.02 422 LEU A CA 1
ATOM 3063 C C . LEU A 1 416 ? -15.785 -5.214 62.149 1.00 18.50 422 LEU A C 1
ATOM 3064 O O . LEU A 1 416 ? -15.301 -5.993 61.329 1.00 19.70 422 LEU A O 1
ATOM 3069 N N . ILE A 1 417 ? -17.062 -5.261 62.514 1.00 16.39 423 ILE A N 1
ATOM 3070 C CA . ILE A 1 417 ? -17.948 -6.277 61.973 1.00 16.60 423 ILE A CA 1
ATOM 3071 C C . ILE A 1 417 ? -18.130 -6.151 60.449 1.00 17.22 423 ILE A C 1
ATOM 3072 O O . ILE A 1 417 ? -18.417 -7.140 59.772 1.00 19.96 423 ILE A O 1
ATOM 3077 N N . ALA A 1 418 ? -17.941 -4.953 59.902 1.00 16.41 424 ALA A N 1
ATOM 3078 C CA . ALA A 1 418 ? -18.076 -4.761 58.452 1.00 16.72 424 ALA A CA 1
ATOM 3079 C C . ALA A 1 418 ? -17.086 -5.666 57.719 1.00 16.95 424 ALA A C 1
ATOM 3080 O O . ALA A 1 418 ? -17.409 -6.231 56.678 1.00 17.52 424 ALA A O 1
ATOM 3082 N N . GLU A 1 419 ? -15.874 -5.790 58.258 1.00 16.97 425 GLU A N 1
ATOM 3083 C CA . GLU A 1 419 ? -14.859 -6.648 57.646 1.00 18.02 425 GLU A CA 1
ATOM 3084 C C . GLU A 1 419 ? -15.359 -8.088 57.610 1.00 18.04 425 GLU A C 1
ATOM 3085 O O . GLU A 1 419 ? -15.160 -8.804 56.629 1.00 15.77 425 GLU A O 1
ATOM 3091 N N . ALA A 1 420 ? -16.004 -8.504 58.693 1.00 18.18 426 ALA A N 1
ATOM 3092 C CA . ALA A 1 420 ? -16.542 -9.854 58.803 1.00 18.19 426 ALA A CA 1
ATOM 3093 C C . ALA A 1 420 ? -17.657 -10.085 57.787 1.00 19.07 426 ALA A C 1
ATOM 3094 O O . ALA A 1 420 ? -17.741 -11.158 57.182 1.00 17.87 426 ALA A O 1
ATOM 3096 N N . ALA A 1 421 ? -18.514 -9.081 57.608 1.00 18.45 427 ALA A N 1
ATOM 3097 C CA . ALA A 1 421 ? -19.621 -9.181 56.653 1.00 19.68 427 ALA A CA 1
ATOM 3098 C C . ALA A 1 421 ? -19.075 -9.399 55.248 1.00 19.81 427 ALA A C 1
ATOM 3099 O O . ALA A 1 421 ? -19.570 -10.248 54.496 1.00 19.30 427 ALA A O 1
ATOM 3101 N N . LEU A 1 422 ? -18.055 -8.621 54.895 1.00 18.39 428 LEU A N 1
ATOM 3102 C CA . LEU A 1 422 ? -17.434 -8.739 53.584 1.00 20.88 428 LEU A CA 1
ATOM 3103 C C . LEU A 1 422 ? -16.810 -10.119 53.435 1.00 18.99 428 LEU A C 1
ATOM 3104 O O . LEU A 1 422 ? -16.949 -10.765 52.398 1.00 20.85 428 LEU A O 1
ATOM 3109 N N . ALA A 1 423 ? -16.115 -10.562 54.477 1.00 18.41 429 ALA A N 1
ATOM 3110 C CA . ALA A 1 423 ? -15.472 -11.870 54.469 1.00 18.26 429 ALA A CA 1
ATOM 3111 C C . ALA A 1 423 ? -16.514 -12.934 54.116 1.00 19.38 429 ALA A C 1
ATOM 3112 O O . ALA A 1 423 ? -16.290 -13.764 53.236 1.00 19.86 429 ALA A O 1
ATOM 3114 N N . LEU A 1 424 ? -17.659 -12.901 54.791 1.00 19.27 430 LEU A N 1
ATOM 3115 C CA . LEU A 1 424 ? -18.714 -13.874 54.510 1.00 19.57 430 LEU A CA 1
ATOM 3116 C C . LEU A 1 424 ? -19.255 -13.728 53.087 1.00 19.79 430 LEU A C 1
ATOM 3117 O O . LEU A 1 424 ? -19.442 -14.722 52.386 1.00 17.85 430 LEU A O 1
ATOM 3122 N N . GLU A 1 425 ? -19.500 -12.492 52.657 1.00 18.80 431 GLU A N 1
ATOM 3123 C CA . GLU A 1 425 ? -20.015 -12.258 51.314 1.00 20.77 431 GLU A CA 1
ATOM 3124 C C . GLU A 1 425 ? -19.070 -12.802 50.248 1.00 20.61 431 GLU A C 1
ATOM 3125 O O . GLU A 1 425 ? -19.515 -13.289 49.209 1.00 19.60 431 GLU A O 1
ATOM 3131 N N . MET A 1 426 ? -17.767 -12.718 50.511 1.00 21.19 432 MET A N 1
ATOM 3132 C CA . MET A 1 426 ? -16.759 -13.197 49.569 1.00 20.75 432 MET A CA 1
ATOM 3133 C C . MET A 1 426 ? -16.433 -14.675 49.760 1.00 21.73 432 MET A C 1
ATOM 3134 O O . MET A 1 426 ? -15.539 -15.199 49.101 1.00 23.88 432 MET A O 1
ATOM 3139 N N . GLY A 1 427 ? -17.144 -15.342 50.662 1.00 20.38 433 GLY A N 1
ATOM 3140 C CA . GLY A 1 427 ? -16.889 -16.755 50.900 1.00 21.35 433 GLY A CA 1
ATOM 3141 C C . GLY A 1 427 ? -15.481 -17.028 51.402 1.00 22.06 433 GLY A C 1
ATOM 3142 O O . GLY A 1 427 ? -14.835 -17.993 50.995 1.00 23.07 433 GLY A O 1
ATOM 3143 N N . ALA A 1 428 ? -15.001 -16.179 52.301 1.00 20.65 434 ALA A N 1
ATOM 3144 C CA . ALA A 1 428 ? -13.662 -16.339 52.845 1.00 21.14 434 ALA A CA 1
ATOM 3145 C C . ALA A 1 428 ? -13.534 -17.531 53.786 1.00 21.00 434 ALA A C 1
ATOM 3146 O O . ALA A 1 428 ? -14.500 -17.934 54.440 1.00 20.23 434 ALA A O 1
ATOM 3148 N N . THR A 1 429 ? -12.327 -18.086 53.841 1.00 21.32 435 THR A N 1
ATOM 3149 C CA . THR A 1 429 ? -12.013 -19.192 54.736 1.00 22.50 435 THR A CA 1
ATOM 3150 C C . THR A 1 429 ? -11.298 -18.531 55.914 1.00 21.65 435 THR A C 1
ATOM 3151 O O . THR A 1 429 ? -10.982 -17.340 55.858 1.00 19.41 435 THR A O 1
ATOM 3155 N N . LEU A 1 430 ? -11.034 -19.290 56.971 1.00 20.87 436 LEU A N 1
ATOM 3156 C CA . LEU A 1 430 ? -10.333 -18.731 58.120 1.00 20.81 436 LEU A CA 1
ATOM 3157 C C . LEU A 1 430 ? -8.916 -18.363 57.696 1.00 21.99 436 LEU A C 1
ATOM 3158 O O . LEU A 1 430 ? -8.321 -17.424 58.223 1.00 21.55 436 LEU A O 1
ATOM 3163 N N . THR A 1 431 ? -8.379 -19.107 56.732 1.00 22.05 437 THR A N 1
ATOM 3164 C CA . THR A 1 431 ? -7.035 -18.848 56.235 1.00 23.55 437 THR A CA 1
ATOM 3165 C C . THR A 1 431 ? -7.003 -17.500 55.511 1.00 22.60 437 THR A C 1
ATOM 3166 O O . THR A 1 431 ? -6.034 -16.752 55.631 1.00 23.47 437 THR A O 1
ATOM 3170 N N . ASP A 1 432 ? -8.064 -17.187 54.767 1.00 22.27 438 ASP A N 1
ATOM 3171 C CA . ASP A 1 432 ? -8.141 -15.906 54.061 1.00 22.17 438 ASP A CA 1
ATOM 3172 C C . ASP A 1 432 ? -8.118 -14.753 55.068 1.00 22.94 438 ASP A C 1
ATOM 3173 O O . ASP A 1 432 ? -7.423 -13.752 54.882 1.00 22.23 438 ASP A O 1
ATOM 3178 N N . LEU A 1 433 ? -8.896 -14.897 56.133 1.00 22.92 439 LEU A N 1
ATOM 3179 C CA . LEU A 1 433 ? -8.976 -13.865 57.162 1.00 23.12 439 LEU A CA 1
ATOM 3180 C C . LEU A 1 433 ? -7.631 -13.657 57.859 1.00 22.96 439 LEU A C 1
ATOM 3181 O O . LEU A 1 433 ? -7.198 -12.522 58.071 1.00 21.29 439 LEU A O 1
ATOM 3186 N N . ALA A 1 434 ? -6.969 -14.756 58.207 1.00 21.31 440 ALA A N 1
ATOM 3187 C CA . ALA A 1 434 ? -5.679 -14.688 58.882 1.00 21.93 440 ALA A CA 1
ATOM 3188 C C . ALA A 1 434 ? -4.558 -14.163 57.988 1.00 22.44 440 ALA A C 1
ATOM 3189 O O . ALA A 1 434 ? -3.615 -13.543 58.475 1.00 22.68 440 ALA A O 1
ATOM 3191 N N . LEU A 1 435 ? -4.652 -14.409 56.685 1.00 23.16 441 LEU A N 1
ATOM 3192 C CA . LEU A 1 435 ? -3.608 -13.958 55.771 1.00 24.29 441 LEU A CA 1
ATOM 3193 C C . LEU A 1 435 ? -3.715 -12.498 55.337 1.00 22.64 441 LEU A C 1
ATOM 3194 O O . LEU A 1 435 ? -2.788 -11.960 54.734 1.00 21.03 441 LEU A O 1
ATOM 3199 N N . THR A 1 436 ? -4.839 -11.853 55.630 1.00 21.24 442 THR A N 1
ATOM 3200 C CA . THR A 1 436 ? -4.970 -10.442 55.298 1.00 20.35 442 THR A CA 1
ATOM 3201 C C . THR A 1 436 ? -4.082 -9.721 56.311 1.00 21.09 442 THR A C 1
ATOM 3202 O O . THR A 1 436 ? -4.156 -9.996 57.505 1.00 20.36 442 THR A O 1
ATOM 3206 N N . VAL A 1 437 ? -3.223 -8.825 55.837 1.00 21.09 443 VAL A N 1
ATOM 3207 C CA . VAL A 1 437 ? -2.335 -8.103 56.737 1.00 20.40 443 VAL A CA 1
ATOM 3208 C C . VAL A 1 437 ? -3.066 -6.919 57.359 1.00 21.40 443 VAL A C 1
ATOM 3209 O O . VAL A 1 437 ? -3.286 -5.896 56.702 1.00 20.74 443 VAL A O 1
ATOM 3213 N N . HIS A 1 438 ? -3.460 -7.080 58.621 1.00 17.77 444 HIS A N 1
ATOM 3214 C CA . HIS A 1 438 ? -4.161 -6.032 59.360 1.00 18.01 444 HIS A CA 1
ATOM 3215 C C . HIS A 1 438 ? -3.135 -5.062 59.930 1.00 16.91 444 HIS A C 1
ATOM 3216 O O . HIS A 1 438 ? -2.067 -5.477 60.387 1.00 17.43 444 HIS A O 1
ATOM 3223 N N . PRO A 1 439 ? -3.447 -3.755 59.921 1.00 17.72 445 PRO A N 1
ATOM 3224 C CA . PRO A 1 439 ? -2.490 -2.777 60.450 1.00 17.67 445 PRO A CA 1
ATOM 3225 C C . PRO A 1 439 ? -2.228 -2.976 61.937 1.00 16.98 445 PRO A C 1
ATOM 3226 O O . PRO A 1 439 ? -3.128 -3.356 62.686 1.00 16.17 445 PRO A O 1
ATOM 3230 N N . HIS A 1 440 ? -0.991 -2.721 62.353 1.00 17.32 446 HIS A N 1
ATOM 3231 C CA . HIS A 1 440 ? -0.617 -2.831 63.759 1.00 18.11 446 HIS A CA 1
ATOM 3232 C C . HIS A 1 440 ? -0.115 -1.460 64.190 1.00 17.72 446 HIS A C 1
ATOM 3233 O O . HIS A 1 440 ? 0.705 -0.856 63.507 1.00 18.15 446 HIS A O 1
ATOM 3240 N N . PRO A 1 441 ? -0.594 -0.954 65.332 1.00 17.39 447 PRO A N 1
ATOM 3241 C CA . PRO A 1 441 ? -1.565 -1.587 66.224 1.00 17.18 447 PRO A CA 1
ATOM 3242 C C . PRO A 1 441 ? -2.993 -1.107 65.976 1.00 17.36 447 PRO A C 1
ATOM 3243 O O . PRO A 1 441 ? -3.248 0.095 65.905 1.00 17.15 447 PRO A O 1
ATOM 3247 N N . THR A 1 442 ? -3.918 -2.050 65.828 1.00 17.99 448 THR A N 1
ATOM 3248 C CA . THR A 1 442 ? -5.328 -1.718 65.639 1.00 16.95 448 THR A CA 1
ATOM 3249 C C . THR A 1 442 ? -6.179 -2.792 66.291 1.00 18.97 448 THR A C 1
ATOM 3250 O O . THR A 1 442 ? -5.705 -3.903 66.551 1.00 19.47 448 THR A O 1
ATOM 3254 N N . LEU A 1 443 ? -7.438 -2.461 66.554 1.00 16.24 449 LEU A N 1
ATOM 3255 C CA . LEU A 1 443 ? -8.359 -3.409 67.159 1.00 17.00 449 LEU A CA 1
ATOM 3256 C C . LEU A 1 443 ? -8.745 -4.467 66.115 1.00 17.61 449 LEU A C 1
ATOM 3257 O O . LEU A 1 443 ? -9.046 -5.613 66.462 1.00 16.46 449 LEU A O 1
ATOM 3262 N N . SER A 1 444 ? -8.726 -4.083 64.839 1.00 17.26 450 SER A N 1
ATOM 3263 C CA . SER A 1 444 ? -9.072 -5.008 63.757 1.00 18.85 450 SER A CA 1
ATOM 3264 C C . SER A 1 444 ? -8.186 -6.253 63.777 1.00 19.41 450 SER A C 1
ATOM 3265 O O . SER A 1 444 ? -8.591 -7.314 63.307 1.00 20.30 450 SER A O 1
ATOM 3268 N N . GLU A 1 445 ? -6.970 -6.112 64.304 1.00 19.71 451 GLU A N 1
ATOM 3269 C CA . GLU A 1 445 ? -6.035 -7.230 64.391 1.00 20.84 451 GLU A CA 1
ATOM 3270 C C . GLU A 1 445 ? -6.631 -8.416 65.135 1.00 20.29 451 GLU A C 1
ATOM 3271 O O . GLU A 1 445 ? -6.223 -9.558 64.923 1.00 19.39 451 GLU A O 1
ATOM 3277 N N . SER A 1 446 ? -7.589 -8.144 66.014 1.00 20.56 452 SER A N 1
ATOM 3278 C CA . SER A 1 446 ? -8.225 -9.201 66.786 1.00 21.98 452 SER A CA 1
ATOM 3279 C C . SER A 1 446 ? -8.931 -10.226 65.910 1.00 21.99 452 SER A C 1
ATOM 3280 O O . SER A 1 446 ? -9.076 -11.384 66.305 1.00 20.12 452 SER A O 1
ATOM 3283 N N . LEU A 1 447 ? -9.366 -9.811 64.723 1.00 20.91 453 LEU A N 1
ATOM 3284 C CA . LEU A 1 447 ? -10.032 -10.739 63.813 1.00 21.38 453 LEU A CA 1
ATOM 3285 C C . LEU A 1 447 ? -8.997 -11.658 63.188 1.00 20.10 453 LEU A C 1
ATOM 3286 O O . LEU A 1 447 ? -9.203 -12.865 63.087 1.00 17.97 453 LEU A O 1
ATOM 3291 N N . MET A 1 448 ? -7.886 -11.067 62.764 1.00 20.09 454 MET A N 1
ATOM 3292 C CA . MET A 1 448 ? -6.793 -11.807 62.147 1.00 18.76 454 MET A CA 1
ATOM 3293 C C . MET A 1 448 ? -6.259 -12.838 63.130 1.00 20.59 454 MET A C 1
ATOM 3294 O O . MET A 1 448 ? -6.043 -13.996 62.776 1.00 18.15 454 MET A O 1
ATOM 3299 N N . GLU A 1 449 ? -6.054 -12.409 64.372 1.00 19.16 455 GLU A N 1
ATOM 3300 C CA . GLU A 1 449 ? -5.535 -13.291 65.408 1.00 21.36 455 GLU A CA 1
ATOM 3301 C C . GLU A 1 449 ? -6.536 -14.349 65.852 1.00 20.19 455 GLU A C 1
ATOM 3302 O O . GLU A 1 449 ? -6.147 -15.459 66.229 1.00 20.71 455 GLU A O 1
ATOM 3308 N N . ALA A 1 450 ? -7.822 -14.020 65.808 1.00 17.82 456 ALA A N 1
ATOM 3309 C CA . ALA A 1 450 ? -8.837 -14.989 66.200 1.00 18.12 456 ALA A CA 1
ATOM 3310 C C . ALA A 1 450 ? -8.797 -16.112 65.166 1.00 19.01 456 ALA A C 1
ATOM 3311 O O . ALA A 1 450 ? -8.991 -17.284 65.490 1.00 19.96 456 ALA A O 1
ATOM 3313 N N . ALA A 1 451 ? -8.519 -15.743 63.920 1.00 18.91 457 ALA A N 1
ATOM 3314 C CA . ALA A 1 451 ? -8.427 -16.716 62.839 1.00 20.35 457 ALA A CA 1
ATOM 3315 C C . ALA A 1 451 ? -7.201 -17.607 63.055 1.00 21.29 457 ALA A C 1
ATOM 3316 O O . ALA A 1 451 ? -7.264 -18.822 62.867 1.00 21.07 457 ALA A O 1
ATOM 3318 N N . GLU A 1 452 ? -6.083 -16.996 63.438 1.00 19.64 458 GLU A N 1
ATOM 3319 C CA . GLU A 1 452 ? -4.861 -17.751 63.692 1.00 21.58 458 GLU A CA 1
ATOM 3320 C C . GLU A 1 452 ? -5.118 -18.729 64.842 1.00 23.05 458 GLU A C 1
ATOM 3321 O O . GLU A 1 452 ? -4.639 -19.865 64.823 1.00 21.56 458 GLU A O 1
ATOM 3327 N N . ALA A 1 453 ? -5.877 -18.274 65.837 1.00 21.56 459 ALA A N 1
ATOM 3328 C CA . ALA A 1 453 ? -6.214 -19.097 66.994 1.00 24.13 459 ALA A CA 1
ATOM 3329 C C . ALA A 1 453 ? -7.066 -20.280 66.553 1.00 24.64 459 ALA A C 1
ATOM 3330 O O . ALA A 1 453 ? -6.972 -21.370 67.116 1.00 25.08 459 ALA A O 1
ATOM 3332 N N . PHE A 1 454 ? -7.907 -20.052 65.550 1.00 23.97 460 PHE A N 1
ATOM 3333 C CA . PHE A 1 454 ? -8.757 -21.107 65.016 1.00 25.78 460 PHE A CA 1
ATOM 3334 C C . PHE A 1 454 ? -7.832 -22.221 64.525 1.00 26.73 460 PHE A C 1
ATOM 3335 O O . PHE A 1 454 ? -8.149 -23.409 64.639 1.00 26.62 460 PHE A O 1
ATOM 3343 N N . HIS A 1 455 ? -6.676 -21.824 63.999 1.00 25.92 461 HIS A N 1
ATOM 3344 C CA . HIS A 1 455 ? -5.688 -22.773 63.496 1.00 27.07 461 HIS A CA 1
ATOM 3345 C C . HIS A 1 455 ? -4.637 -23.113 64.553 1.00 27.24 461 HIS A C 1
ATOM 3346 O O . HIS A 1 455 ? -3.571 -23.648 64.240 1.00 27.92 461 HIS A O 1
ATOM 3353 N N . LYS A 1 456 ? -4.947 -22.795 65.806 1.00 25.83 462 LYS A N 1
ATOM 3354 C CA . LYS A 1 456 ? -4.053 -23.075 66.925 1.00 27.14 462 LYS A CA 1
ATOM 3355 C C . LYS A 1 456 ? -2.654 -22.466 66.812 1.00 26.75 462 LYS A C 1
ATOM 3356 O O . LYS A 1 456 ? -1.695 -23.020 67.347 1.00 27.03 462 LYS A O 1
ATOM 3362 N N . GLN A 1 457 ? -2.525 -21.331 66.129 1.00 24.67 463 GLN A N 1
ATOM 3363 C CA . GLN A 1 457 ? -1.218 -20.706 66.000 1.00 24.08 463 GLN A CA 1
ATOM 3364 C C . GLN A 1 457 ? -1.214 -19.191 66.197 1.00 24.08 463 GLN A C 1
ATOM 3365 O O . GLN A 1 457 ? -0.434 -18.480 65.566 1.00 24.52 463 GLN A O 1
ATOM 3371 N N . ALA A 1 458 ? -2.078 -18.699 67.078 1.00 23.43 464 ALA A N 1
ATOM 3372 C CA . ALA A 1 458 ? -2.117 -17.267 67.354 1.00 22.95 464 ALA A CA 1
ATOM 3373 C C . ALA A 1 458 ? -0.771 -16.915 67.989 1.00 23.69 464 ALA A C 1
ATOM 3374 O O . ALA A 1 458 ? -0.165 -17.734 68.684 1.00 22.95 464 ALA A O 1
ATOM 3376 N N . ILE A 1 459 ? -0.298 -15.699 67.748 1.00 23.37 465 ILE A N 1
ATOM 3377 C CA . ILE A 1 459 ? 0.985 -15.284 68.279 1.00 24.46 465 ILE A CA 1
ATOM 3378 C C . ILE A 1 459 ? 0.927 -14.637 69.662 1.00 25.77 465 ILE A C 1
ATOM 3379 O O . ILE A 1 459 ? 1.668 -15.031 70.560 1.00 24.40 465 ILE A O 1
ATOM 3384 N N . HIS A 1 460 ? 0.039 -13.661 69.839 1.00 26.05 466 HIS A N 1
ATOM 3385 C CA . HIS A 1 460 ? -0.049 -12.944 71.110 1.00 27.27 466 HIS A CA 1
ATOM 3386 C C . HIS A 1 460 ? -0.741 -13.623 72.281 1.00 29.05 466 HIS A C 1
ATOM 3387 O O . HIS A 1 460 ? -0.994 -12.994 73.308 1.00 29.73 466 HIS A O 1
ATOM 3394 N N . ILE A 1 461 ? -1.043 -14.906 72.129 1.00 29.83 467 ILE A N 1
ATOM 3395 C CA . ILE A 1 461 ? -1.657 -15.678 73.195 1.00 30.42 467 ILE A CA 1
ATOM 3396 C C . ILE A 1 461 ? -1.178 -17.105 73.025 1.00 32.22 467 ILE A C 1
ATOM 3397 O O . ILE A 1 461 ? -0.859 -17.526 71.916 1.00 32.94 467 ILE A O 1
ATOM 3402 N N . LEU A 1 462 ? -1.109 -17.846 74.122 1.00 33.60 468 LEU A N 1
ATOM 3403 C CA . LEU A 1 462 ? -0.676 -19.230 74.044 1.00 36.53 468 LEU A CA 1
ATOM 3404 C C . LEU A 1 462 ? -1.785 -20.051 73.388 1.00 38.52 468 LEU A C 1
ATOM 3405 O O . LEU A 1 462 ? -2.969 -19.753 73.554 1.00 38.43 468 LEU A O 1
ATOM 3410 N N . ASN A 1 463 ? -1.396 -21.070 72.627 1.00 41.25 469 ASN A N 1
ATOM 3411 C CA . ASN A 1 463 ? -2.355 -21.927 71.934 1.00 42.78 469 ASN A CA 1
ATOM 3412 C C . ASN A 1 463 ? -2.491 -23.286 72.609 1.00 44.58 469 ASN A C 1
ATOM 3413 O O . ASN A 1 463 ? -3.626 -23.633 73.000 1.00 46.21 469 ASN A O 1
ATOM 3418 N N . MET B 1 4 ? 30.460 -24.075 71.729 1.00 48.07 7 MET B N 1
ATOM 3419 C CA . MET B 1 4 ? 29.495 -23.962 70.595 1.00 46.50 7 MET B CA 1
ATOM 3420 C C . MET B 1 4 ? 28.117 -24.523 70.937 1.00 45.44 7 MET B C 1
ATOM 3421 O O . MET B 1 4 ? 27.897 -25.734 70.892 1.00 45.70 7 MET B O 1
ATOM 3426 N N . LYS B 1 5 ? 27.195 -23.633 71.287 1.00 44.29 8 LYS B N 1
ATOM 3427 C CA . LYS B 1 5 ? 25.827 -24.025 71.603 1.00 42.17 8 LYS B CA 1
ATOM 3428 C C . LYS B 1 5 ? 25.060 -23.941 70.290 1.00 39.56 8 LYS B C 1
ATOM 3429 O O . LYS B 1 5 ? 25.203 -22.967 69.553 1.00 39.57 8 LYS B O 1
ATOM 3435 N N . THR B 1 6 ? 24.259 -24.959 69.987 1.00 37.16 9 THR B N 1
ATOM 3436 C CA . THR B 1 6 ? 23.511 -24.968 68.736 1.00 35.48 9 THR B CA 1
ATOM 3437 C C . THR B 1 6 ? 21.998 -24.995 68.896 1.00 33.94 9 THR B C 1
ATOM 3438 O O . THR B 1 6 ? 21.467 -25.422 69.921 1.00 32.63 9 THR B O 1
ATOM 3442 N N . TYR B 1 7 ? 21.314 -24.525 67.858 1.00 31.73 10 TYR B N 1
ATOM 3443 C CA . TYR B 1 7 ? 19.860 -24.477 67.836 1.00 31.07 10 TYR B CA 1
ATOM 3444 C C . TYR B 1 7 ? 19.389 -24.708 66.405 1.00 29.39 10 TYR B C 1
ATOM 3445 O O . TYR B 1 7 ? 20.185 -24.685 65.470 1.00 29.98 10 TYR B O 1
ATOM 3454 N N . ASP B 1 8 ? 18.095 -24.945 66.235 1.00 29.29 11 ASP B N 1
ATOM 3455 C CA . ASP B 1 8 ? 17.548 -25.133 64.901 1.00 28.84 11 ASP B CA 1
ATOM 3456 C C . ASP B 1 8 ? 17.534 -23.765 64.243 1.00 28.35 11 ASP B C 1
ATOM 3457 O O . ASP B 1 8 ? 17.764 -23.629 63.041 1.00 28.34 11 ASP B O 1
ATOM 3462 N N . LEU B 1 9 ? 17.286 -22.741 65.050 1.00 27.40 12 LEU B N 1
ATOM 3463 C CA . LEU B 1 9 ? 17.208 -21.389 64.527 1.00 25.53 12 LEU B CA 1
ATOM 3464 C C . LEU B 1 9 ? 17.607 -20.336 65.548 1.00 24.17 12 LEU B C 1
ATOM 3465 O O . LEU B 1 9 ? 17.341 -20.473 66.740 1.00 22.14 12 LEU B O 1
ATOM 3470 N N . ILE B 1 10 ? 18.262 -19.290 65.066 1.00 24.48 13 ILE B N 1
ATOM 3471 C CA . ILE B 1 10 ? 18.668 -18.184 65.916 1.00 22.33 13 ILE B CA 1
ATOM 3472 C C . ILE B 1 10 ? 18.038 -16.929 65.327 1.00 23.08 13 ILE B C 1
ATOM 3473 O O . ILE B 1 10 ? 18.205 -16.639 64.139 1.00 21.42 13 ILE B O 1
ATOM 3478 N N . VAL B 1 11 ? 17.293 -16.200 66.152 1.00 21.72 14 VAL B N 1
ATOM 3479 C CA . VAL B 1 11 ? 16.663 -14.970 65.694 1.00 19.87 14 VAL B CA 1
ATOM 3480 C C . VAL B 1 11 ? 17.377 -13.816 66.367 1.00 19.14 14 VAL B C 1
ATOM 3481 O O . VAL B 1 11 ? 17.557 -13.811 67.589 1.00 19.89 14 VAL B O 1
ATOM 3485 N N . ILE B 1 12 ? 17.807 -12.852 65.567 1.00 18.60 15 ILE B N 1
ATOM 3486 C CA . ILE B 1 12 ? 18.481 -11.695 66.112 1.00 18.97 15 ILE B CA 1
ATOM 3487 C C . ILE B 1 12 ? 17.495 -10.539 66.099 1.00 19.00 15 ILE B C 1
ATOM 3488 O O . ILE B 1 12 ? 17.132 -10.030 65.037 1.00 18.67 15 ILE B O 1
ATOM 3493 N N . GLY B 1 13 ? 17.066 -10.137 67.292 1.00 20.13 16 GLY B N 1
ATOM 3494 C CA . GLY B 1 13 ? 16.111 -9.051 67.426 1.00 19.84 16 GLY B CA 1
ATOM 3495 C C . GLY B 1 13 ? 14.772 -9.570 67.920 1.00 19.77 16 GLY B C 1
ATOM 3496 O O . GLY B 1 13 ? 14.297 -10.601 67.447 1.00 17.97 16 GLY B O 1
ATOM 3497 N N . THR B 1 14 ? 14.164 -8.876 68.879 1.00 19.91 17 THR B N 1
ATOM 3498 C CA . THR B 1 14 ? 12.867 -9.303 69.392 1.00 19.44 17 THR B CA 1
ATOM 3499 C C . THR B 1 14 ? 11.787 -8.249 69.173 1.00 20.33 17 THR B C 1
ATOM 3500 O O . THR B 1 14 ? 10.878 -8.091 69.992 1.00 20.20 17 THR B O 1
ATOM 3504 N N . GLY B 1 15 ? 11.899 -7.520 68.066 1.00 20.42 18 GLY B N 1
ATOM 3505 C CA . GLY B 1 1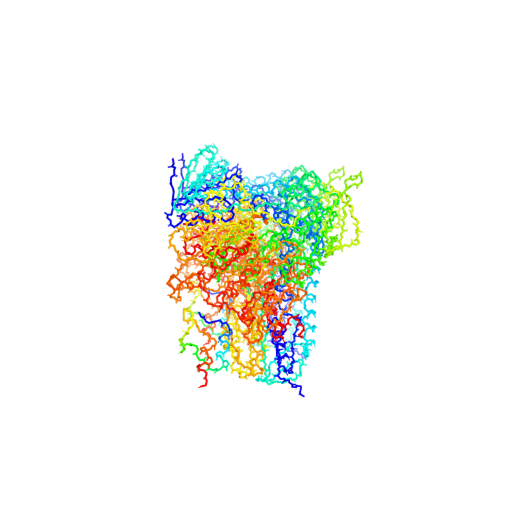5 ? 10.892 -6.529 67.740 1.00 20.26 18 GLY B CA 1
ATOM 3506 C C . GLY B 1 15 ? 9.731 -7.269 67.099 1.00 21.33 18 GLY B C 1
ATOM 3507 O O . GLY B 1 15 ? 9.729 -8.504 67.079 1.00 22.29 18 GLY B O 1
ATOM 3508 N N . PRO B 1 16 ? 8.732 -6.557 66.558 1.00 20.97 19 PRO B N 1
ATOM 3509 C CA . PRO B 1 16 ? 7.578 -7.201 65.921 1.00 19.90 19 PRO B CA 1
ATOM 3510 C C . PRO B 1 16 ? 7.954 -8.372 65.002 1.00 18.73 19 PRO B C 1
ATOM 3511 O O . PRO B 1 16 ? 7.336 -9.436 65.050 1.00 19.26 19 PRO B O 1
ATOM 3515 N N . GLY B 1 17 ? 8.973 -8.170 64.175 1.00 18.34 20 GLY B N 1
ATOM 3516 C CA . GLY B 1 17 ? 9.392 -9.214 63.258 1.00 17.95 20 GLY B CA 1
ATOM 3517 C C . GLY B 1 17 ? 10.056 -10.378 63.964 1.00 17.70 20 GLY B C 1
ATOM 3518 O O . GLY B 1 17 ? 9.649 -11.530 63.806 1.00 16.48 20 GLY B O 1
ATOM 3519 N N . GLY B 1 18 ? 11.077 -10.071 64.755 1.00 18.36 21 GLY B N 1
ATOM 3520 C CA . GLY B 1 18 ? 11.799 -11.101 65.474 1.00 18.02 21 GLY B CA 1
ATOM 3521 C C . GLY B 1 18 ? 10.977 -11.974 66.402 1.00 19.70 21 GLY B C 1
ATOM 3522 O O . GLY B 1 18 ? 11.098 -13.202 66.361 1.00 19.25 21 GLY B O 1
ATOM 3523 N N . TYR B 1 19 ? 10.136 -11.374 67.242 1.00 19.23 22 TYR B N 1
ATOM 3524 C CA . TYR B 1 19 ? 9.368 -12.194 68.164 1.00 20.99 22 TYR B CA 1
ATOM 3525 C C . TYR B 1 19 ? 8.271 -12.996 67.476 1.00 21.31 22 TYR B C 1
ATOM 3526 O O . TYR B 1 19 ? 7.843 -14.030 67.989 1.00 20.35 22 TYR B O 1
ATOM 3535 N N . HIS B 1 20 ? 7.834 -12.546 66.303 1.00 20.85 23 HIS B N 1
ATOM 3536 C CA . HIS B 1 20 ? 6.836 -13.302 65.560 1.00 20.53 23 HIS B CA 1
ATOM 3537 C C . HIS B 1 20 ? 7.543 -14.515 64.959 1.00 20.61 23 HIS B C 1
ATOM 3538 O O . HIS B 1 20 ? 7.016 -15.624 64.971 1.00 20.94 23 HIS B O 1
ATOM 3545 N N . ALA B 1 21 ? 8.748 -14.292 64.444 1.00 20.52 24 ALA B N 1
ATOM 3546 C CA . ALA B 1 21 ? 9.537 -15.363 63.857 1.00 21.64 24 ALA B CA 1
ATOM 3547 C C . ALA B 1 21 ? 9.873 -16.404 64.920 1.00 21.96 24 ALA B C 1
ATOM 3548 O O . ALA B 1 21 ? 9.707 -17.603 64.708 1.00 21.02 24 ALA B O 1
ATOM 3550 N N . ALA B 1 22 ? 10.345 -15.937 66.070 1.00 22.66 25 ALA B N 1
ATOM 3551 C CA . ALA B 1 22 ? 10.719 -16.833 67.153 1.00 22.67 25 ALA B CA 1
ATOM 3552 C C . ALA B 1 22 ? 9.546 -17.701 67.588 1.00 22.82 25 ALA B C 1
ATOM 3553 O O . ALA B 1 22 ? 9.673 -18.923 67.706 1.00 23.99 25 ALA B O 1
ATOM 3555 N N . ILE B 1 23 ? 8.402 -17.068 67.821 1.00 21.28 26 ILE B N 1
ATOM 3556 C CA . ILE B 1 23 ? 7.214 -17.785 68.263 1.00 21.65 26 ILE B CA 1
ATOM 3557 C C . ILE B 1 23 ? 6.680 -18.766 67.224 1.00 21.23 26 ILE B C 1
ATOM 3558 O O . ILE B 1 23 ? 6.425 -19.927 67.545 1.00 23.52 26 ILE B O 1
ATOM 3563 N N . ARG B 1 24 ? 6.525 -18.318 65.983 1.00 21.50 27 ARG B N 1
ATOM 3564 C CA . ARG B 1 24 ? 6.014 -19.196 64.934 1.00 23.26 27 ARG B CA 1
ATOM 3565 C C . ARG B 1 24 ? 6.930 -20.410 64.734 1.00 24.14 27 ARG B C 1
ATOM 3566 O O . ARG B 1 24 ? 6.455 -21.541 64.627 1.00 24.76 27 ARG B O 1
ATOM 3574 N N . ALA B 1 25 ? 8.239 -20.178 64.697 1.00 25.44 28 ALA B N 1
ATOM 3575 C CA . ALA B 1 25 ? 9.192 -21.274 64.528 1.00 25.65 28 ALA B CA 1
ATOM 3576 C C . ALA B 1 25 ? 9.034 -22.266 65.679 1.00 26.67 28 ALA B C 1
ATOM 3577 O O . ALA B 1 25 ? 9.052 -23.481 65.470 1.00 26.96 28 ALA B O 1
ATOM 3579 N N . ALA B 1 26 ? 8.874 -21.744 66.894 1.00 26.05 29 ALA B N 1
ATOM 3580 C CA . ALA B 1 26 ? 8.699 -22.588 68.071 1.00 26.09 29 ALA B CA 1
ATOM 3581 C C . ALA B 1 26 ? 7.415 -23.406 67.953 1.00 26.89 29 ALA B C 1
ATOM 3582 O O . ALA B 1 26 ? 7.391 -24.591 68.290 1.00 25.60 29 ALA B O 1
ATOM 3584 N N . GLN B 1 27 ? 6.345 -22.774 67.480 1.00 25.78 30 GLN B N 1
ATOM 3585 C CA . GLN B 1 27 ? 5.079 -23.478 67.317 1.00 26.15 30 GLN B CA 1
ATOM 3586 C C . GLN B 1 27 ? 5.281 -24.618 66.324 1.00 27.59 30 GLN B C 1
ATOM 3587 O O . GLN B 1 27 ? 4.638 -25.666 66.421 1.00 27.77 30 GLN B O 1
ATOM 3593 N N . LEU B 1 28 ? 6.190 -24.419 65.375 1.00 27.31 31 LEU B N 1
ATOM 3594 C CA . LEU B 1 28 ? 6.447 -25.434 64.362 1.00 28.29 31 LEU B CA 1
ATOM 3595 C C . LEU B 1 28 ? 7.476 -26.496 64.745 1.00 27.70 31 LEU B C 1
ATOM 3596 O O . LEU B 1 28 ? 7.982 -27.212 63.879 1.00 27.54 31 LEU B O 1
ATOM 3601 N N . GLY B 1 29 ? 7.786 -26.587 66.037 1.00 28.56 32 GLY B N 1
ATOM 3602 C CA . GLY B 1 29 ? 8.719 -27.593 66.518 1.00 29.30 32 GLY B CA 1
ATOM 3603 C C . GLY B 1 29 ? 10.208 -27.290 66.556 1.00 31.60 32 GLY B C 1
ATOM 3604 O O . GLY B 1 29 ? 11.000 -28.151 66.947 1.00 31.28 32 GLY B O 1
ATOM 3605 N N . LEU B 1 30 ? 10.607 -26.084 66.170 1.00 30.46 33 LEU B N 1
ATOM 3606 C CA . LEU B 1 30 ? 12.024 -25.740 66.175 1.00 30.29 33 LEU B CA 1
ATOM 3607 C C . LEU B 1 30 ? 12.554 -25.276 67.530 1.00 31.16 33 LEU B C 1
ATOM 3608 O O . LEU B 1 30 ? 11.825 -24.686 68.332 1.00 30.36 33 LEU B O 1
ATOM 3613 N N . LYS B 1 31 ? 13.827 -25.574 67.780 1.00 30.37 34 LYS B N 1
ATOM 3614 C CA . LYS B 1 31 ? 14.502 -25.159 69.004 1.00 30.53 34 LYS B CA 1
ATOM 3615 C C . LYS B 1 31 ? 15.046 -23.788 68.632 1.00 28.43 34 LYS B C 1
ATOM 3616 O O . LYS B 1 31 ? 15.896 -23.663 67.749 1.00 27.40 34 LYS B O 1
ATOM 3622 N N . VAL B 1 32 ? 14.543 -22.762 69.306 1.00 27.78 35 VAL B N 1
ATOM 3623 C CA . VAL B 1 32 ? 14.921 -21.396 68.988 1.00 24.92 35 VAL B CA 1
ATOM 3624 C C . VAL B 1 32 ? 15.626 -20.602 70.070 1.00 23.93 35 VAL B C 1
ATOM 3625 O O . VAL B 1 32 ? 15.340 -20.738 71.258 1.00 24.22 35 VAL B O 1
ATOM 3629 N N . LEU B 1 33 ? 16.550 -19.763 69.618 1.00 24.08 36 LEU B N 1
ATOM 3630 C CA . LEU B 1 33 ? 17.295 -18.860 70.472 1.00 23.74 36 LEU B CA 1
ATOM 3631 C C . LEU B 1 33 ? 17.020 -17.470 69.906 1.00 23.40 36 LEU B C 1
ATOM 3632 O O . LEU B 1 33 ? 17.215 -17.232 68.714 1.00 24.69 36 LEU B O 1
ATOM 3637 N N . ALA B 1 34 ? 16.546 -16.569 70.757 1.00 21.90 37 ALA B N 1
ATOM 3638 C CA . ALA B 1 34 ? 16.264 -15.203 70.344 1.00 21.85 37 ALA B CA 1
ATOM 3639 C C . ALA B 1 34 ? 17.257 -14.303 71.069 1.00 20.97 37 ALA B C 1
ATOM 3640 O O . ALA B 1 34 ? 17.421 -14.411 72.286 1.00 22.25 37 ALA B O 1
ATOM 3642 N N . VAL B 1 35 ? 17.925 -13.428 70.324 1.00 18.84 38 VAL B N 1
ATOM 3643 C CA . VAL B 1 35 ? 18.905 -12.517 70.913 1.00 20.37 38 VAL B CA 1
ATOM 3644 C C . VAL B 1 35 ? 18.389 -11.078 70.869 1.00 19.34 38 VAL B C 1
ATOM 3645 O O . VAL B 1 35 ? 17.859 -10.637 69.859 1.00 17.98 38 VAL B O 1
ATOM 3649 N N . GLU B 1 36 ? 18.552 -10.356 71.973 1.00 22.11 39 GLU B N 1
ATOM 3650 C CA . GLU B 1 36 ? 18.090 -8.975 72.069 1.00 21.05 39 GLU B CA 1
ATOM 3651 C C . GLU B 1 36 ? 19.134 -8.112 72.776 1.00 21.72 39 GLU B C 1
ATOM 3652 O O . GLU B 1 36 ? 19.522 -8.390 73.920 1.00 21.82 39 GLU B O 1
ATOM 3658 N N . ALA B 1 37 ? 19.585 -7.066 72.088 1.00 19.99 40 ALA B N 1
ATOM 3659 C CA . ALA B 1 37 ? 20.601 -6.158 72.622 1.00 22.01 40 ALA B CA 1
ATOM 3660 C C . ALA B 1 37 ? 20.044 -5.053 73.520 1.00 22.69 40 ALA B C 1
ATOM 3661 O O . ALA B 1 37 ? 20.781 -4.459 74.315 1.00 21.65 40 ALA B O 1
ATOM 3663 N N . GLY B 1 38 ? 18.753 -4.770 73.385 1.00 21.68 41 GLY B N 1
ATOM 3664 C CA . GLY B 1 38 ? 18.139 -3.734 74.198 1.00 22.69 41 GLY B CA 1
ATOM 3665 C C . GLY B 1 38 ? 16.891 -4.243 74.894 1.00 23.21 41 GLY B C 1
ATOM 3666 O O . GLY B 1 38 ? 16.924 -5.277 75.559 1.00 22.69 41 GLY B O 1
ATOM 3667 N N . GLU B 1 39 ? 15.785 -3.520 74.741 1.00 23.92 42 GLU B N 1
ATOM 3668 C CA . GLU B 1 39 ? 14.528 -3.917 75.361 1.00 22.87 42 GLU B CA 1
ATOM 3669 C C . GLU B 1 39 ? 13.732 -4.871 74.480 1.00 22.92 42 GLU B C 1
ATOM 3670 O O . GLU B 1 39 ? 13.612 -4.670 73.271 1.00 20.55 42 GLU B O 1
ATOM 3676 N N . VAL B 1 40 ? 13.188 -5.914 75.094 1.00 21.67 43 VAL B N 1
ATOM 3677 C CA . VAL B 1 40 ? 12.381 -6.877 74.361 1.00 23.50 43 VAL B CA 1
ATOM 3678 C C . VAL B 1 40 ? 11.183 -6.139 73.759 1.00 24.08 43 VAL B C 1
ATOM 3679 O O . VAL B 1 40 ? 10.621 -5.246 74.393 1.00 22.75 43 VAL B O 1
ATOM 3683 N N . GLY B 1 41 ? 10.800 -6.502 72.539 1.00 22.81 44 GLY B N 1
ATOM 3684 C CA . GLY B 1 41 ? 9.663 -5.847 71.917 1.00 24.66 44 GLY B CA 1
ATOM 3685 C C . GLY B 1 41 ? 10.017 -4.849 70.834 1.00 23.08 44 GLY B C 1
ATOM 3686 O O . GLY B 1 41 ? 9.136 -4.376 70.120 1.00 23.71 44 GLY B O 1
ATOM 3687 N N . GLY B 1 42 ? 11.300 -4.513 70.722 1.00 23.12 45 GLY B N 1
ATOM 3688 C CA . GLY B 1 42 ? 11.746 -3.587 69.693 1.00 22.31 45 GLY B CA 1
ATOM 3689 C C . GLY B 1 42 ? 11.240 -2.153 69.737 1.00 23.16 45 GLY B C 1
ATOM 3690 O O . GLY B 1 42 ? 10.723 -1.681 70.753 1.00 22.14 45 GLY B O 1
ATOM 3691 N N . VAL B 1 43 ? 11.405 -1.459 68.614 1.00 22.06 46 VAL B N 1
ATOM 3692 C CA . VAL B 1 43 ? 10.990 -0.062 68.476 1.00 21.95 46 VAL B CA 1
ATOM 3693 C C . VAL B 1 43 ? 9.491 0.145 68.674 1.00 21.03 46 VAL B C 1
ATOM 3694 O O . VAL B 1 43 ? 9.072 0.951 69.502 1.00 20.27 46 VAL B O 1
ATOM 3698 N N . CYS B 1 44 ? 8.687 -0.594 67.919 1.00 21.30 47 CYS B N 1
ATOM 3699 C CA . CYS B 1 44 ? 7.231 -0.470 67.983 1.00 19.57 47 CYS B CA 1
ATOM 3700 C C . CYS B 1 44 ? 6.672 -0.454 69.401 1.00 19.93 47 CYS B C 1
ATOM 3701 O O . CYS B 1 44 ? 5.871 0.414 69.756 1.00 20.93 47 CYS B O 1
ATOM 3704 N N . LEU B 1 45 ? 7.093 -1.406 70.224 1.00 18.02 48 LEU B N 1
ATOM 3705 C CA . LEU B 1 45 ? 6.591 -1.457 71.587 1.00 17.02 48 LEU B CA 1
ATOM 3706 C C . LEU B 1 45 ? 7.262 -0.496 72.557 1.00 17.00 48 LEU B C 1
ATOM 3707 O O . LEU B 1 45 ? 6.622 -0.020 73.497 1.00 18.81 48 LEU B O 1
ATOM 3712 N N . ASN B 1 46 ? 8.540 -0.205 72.332 1.00 17.00 49 ASN B N 1
ATOM 3713 C CA . ASN B 1 46 ? 9.298 0.660 73.237 1.00 17.27 49 ASN B CA 1
ATOM 3714 C C . ASN B 1 46 ? 9.399 2.149 72.915 1.00 17.55 49 ASN B C 1
ATOM 3715 O O . ASN B 1 46 ? 9.219 2.984 73.795 1.00 19.09 49 ASN B O 1
ATOM 3720 N N . VAL B 1 47 ? 9.700 2.487 71.669 1.00 17.76 50 VAL B N 1
ATOM 3721 C CA . VAL B 1 47 ? 9.863 3.894 71.308 1.00 19.38 50 VAL B CA 1
ATOM 3722 C C . VAL B 1 47 ? 9.194 4.233 69.989 1.00 20.23 50 VAL B C 1
ATOM 3723 O O . VAL B 1 47 ? 9.524 5.239 69.355 1.00 21.85 50 VAL B O 1
ATOM 3727 N N . GLY B 1 48 ? 8.238 3.404 69.587 1.00 18.90 51 GLY B N 1
ATOM 3728 C CA . GLY B 1 48 ? 7.565 3.640 68.326 1.00 20.54 51 GLY B CA 1
ATOM 3729 C C . GLY B 1 48 ? 6.055 3.653 68.415 1.00 20.99 51 GLY B C 1
ATOM 3730 O O . GLY B 1 48 ? 5.460 4.511 69.075 1.00 18.89 51 GLY B O 1
ATOM 3731 N N . CYS B 1 49 ? 5.442 2.681 67.750 1.00 18.55 52 CYS B N 1
ATOM 3732 C CA . CYS B 1 49 ? 3.994 2.552 67.699 1.00 19.39 52 CYS B CA 1
ATOM 3733 C C . CYS B 1 49 ? 3.261 2.792 69.012 1.00 18.35 52 CYS B C 1
ATOM 3734 O O . CYS B 1 49 ? 2.416 3.671 69.118 1.00 18.02 52 CYS B O 1
ATOM 3737 N N . ILE B 1 50 ? 3.578 1.959 69.995 1.00 16.50 53 ILE B N 1
ATOM 3738 C CA . ILE B 1 50 ? 2.913 1.985 71.290 1.00 17.90 53 ILE B CA 1
ATOM 3739 C C . ILE B 1 50 ? 2.945 3.285 72.081 1.00 17.95 53 ILE B C 1
ATOM 3740 O O . ILE B 1 50 ? 1.887 3.825 72.411 1.00 18.91 53 ILE B O 1
ATOM 3745 N N . PRO B 1 51 ? 4.142 3.806 72.408 1.00 17.64 54 PRO B N 1
ATOM 3746 C CA . PRO B 1 51 ? 4.130 5.057 73.168 1.00 18.61 54 PRO B CA 1
ATOM 3747 C C . PRO B 1 51 ? 3.505 6.217 72.393 1.00 18.66 54 PRO B C 1
ATOM 3748 O O . PRO B 1 51 ? 2.859 7.079 72.982 1.00 20.31 54 PRO B O 1
ATOM 3752 N N . THR B 1 52 ? 3.680 6.232 71.074 1.00 17.48 55 THR B N 1
ATOM 3753 C CA . THR B 1 52 ? 3.109 7.299 70.257 1.00 17.60 55 THR B CA 1
ATOM 3754 C C . THR B 1 52 ? 1.583 7.196 70.222 1.00 17.56 55 THR B C 1
ATOM 3755 O O . THR B 1 52 ? 0.886 8.204 70.330 1.00 17.19 55 THR B O 1
ATOM 3759 N N . LYS B 1 53 ? 1.057 5.984 70.066 1.00 16.16 56 LYS B N 1
ATOM 3760 C CA . LYS B 1 53 ? -0.393 5.817 70.038 1.00 16.51 56 LYS B CA 1
ATOM 3761 C C . LYS B 1 53 ? -0.983 6.182 71.400 1.00 18.10 56 LYS B C 1
ATOM 3762 O O . LYS B 1 53 ? -2.093 6.718 71.487 1.00 15.50 56 LYS B O 1
ATOM 3768 N N . ALA B 1 54 ? -0.234 5.893 72.462 1.00 17.40 57 ALA B N 1
ATOM 3769 C CA . ALA B 1 54 ? -0.686 6.211 73.811 1.00 18.38 57 ALA B CA 1
ATOM 3770 C C . ALA B 1 54 ? -0.818 7.728 73.942 1.00 16.38 57 ALA B C 1
ATOM 3771 O O . ALA B 1 54 ? -1.861 8.236 74.355 1.00 16.96 57 ALA B O 1
ATOM 3773 N N . LEU B 1 55 ? 0.238 8.445 73.570 1.00 16.60 58 LEU B N 1
ATOM 3774 C CA . LEU B 1 55 ? 0.227 9.897 73.646 1.00 17.54 58 LEU B CA 1
ATOM 3775 C C . LEU B 1 55 ? -0.902 10.481 72.798 1.00 18.19 58 LEU B C 1
ATOM 3776 O O . LEU B 1 55 ? -1.613 11.383 73.239 1.00 18.44 58 LEU B O 1
ATOM 3781 N N . LEU B 1 56 ? -1.084 9.955 71.592 1.00 16.93 59 LEU B N 1
ATOM 3782 C CA . LEU B 1 56 ? -2.143 10.440 70.710 1.00 16.97 59 LEU B CA 1
ATOM 3783 C C . LEU B 1 56 ? -3.532 10.238 71.297 1.00 17.73 59 LEU B C 1
ATOM 3784 O O . LEU B 1 56 ? -4.427 11.065 71.096 1.00 17.42 59 LEU B O 1
ATOM 3789 N N . HIS B 1 57 ? -3.729 9.130 72.006 1.00 16.15 60 HIS B N 1
ATOM 3790 C CA . HIS B 1 57 ? -5.029 8.876 72.602 1.00 16.24 60 HIS B CA 1
ATOM 3791 C C . HIS B 1 57 ? -5.300 9.871 73.724 1.00 15.02 60 HIS B C 1
ATOM 3792 O O . HIS B 1 57 ? -6.430 10.332 73.894 1.00 15.81 60 HIS B O 1
ATOM 3799 N N . ALA B 1 58 ? -4.271 10.196 74.498 1.00 15.89 61 ALA B N 1
ATOM 3800 C CA . ALA B 1 58 ? -4.440 11.159 75.586 1.00 17.05 61 ALA B CA 1
ATOM 3801 C C . ALA B 1 58 ? -4.735 12.541 74.999 1.00 17.04 61 ALA B C 1
ATOM 3802 O O . ALA B 1 58 ? -5.581 13.278 75.506 1.00 18.16 61 ALA B O 1
ATOM 3804 N N . ALA B 1 59 ? -4.036 12.880 73.923 1.00 17.92 62 ALA B N 1
ATOM 3805 C CA . ALA B 1 59 ? -4.211 14.175 73.268 1.00 17.75 62 ALA B CA 1
ATOM 3806 C C . ALA B 1 59 ? -5.605 14.320 72.676 1.00 18.16 62 ALA B C 1
ATOM 3807 O O . ALA B 1 59 ? -6.232 15.376 72.789 1.00 18.06 62 ALA B O 1
ATOM 3809 N N . GLU B 1 60 ? -6.083 13.262 72.031 1.00 17.24 63 GLU B N 1
ATOM 3810 C CA . GLU B 1 60 ? -7.407 13.268 71.431 1.00 18.05 63 GLU B CA 1
ATOM 3811 C C . GLU B 1 60 ? -8.470 13.368 72.514 1.00 17.35 63 GLU B C 1
ATOM 3812 O O . GLU B 1 60 ? -9.491 14.029 72.331 1.00 16.91 63 GLU B O 1
ATOM 3818 N N . THR B 1 61 ? -8.236 12.707 73.642 1.00 16.98 64 THR B N 1
ATOM 3819 C CA . THR B 1 61 ? -9.197 12.754 74.733 1.00 17.32 64 THR B CA 1
ATOM 3820 C C . THR B 1 61 ? -9.325 14.195 75.230 1.00 18.35 64 THR B C 1
ATOM 3821 O O . THR B 1 61 ? -10.432 14.690 75.444 1.00 20.70 64 THR B O 1
ATOM 3825 N N . LEU B 1 62 ? -8.192 14.866 75.407 1.00 18.20 65 LEU B N 1
ATOM 3826 C CA . LEU B 1 62 ? -8.194 16.256 75.862 1.00 18.35 65 LEU B CA 1
ATOM 3827 C C . LEU B 1 62 ? -8.840 17.148 74.801 1.00 19.45 65 LEU B C 1
ATOM 3828 O O . LEU B 1 62 ? -9.744 17.933 75.088 1.00 18.67 65 LEU B O 1
ATOM 3833 N N . HIS B 1 63 ? -8.368 17.012 73.567 1.00 19.09 66 HIS B N 1
ATOM 3834 C CA . HIS B 1 63 ? -8.883 17.790 72.444 1.00 19.44 66 HIS B CA 1
ATOM 3835 C C . HIS B 1 63 ? -10.397 17.692 72.267 1.00 18.58 66 HIS B C 1
ATOM 3836 O O . HIS B 1 63 ? -11.077 18.701 72.078 1.00 16.70 66 HIS B O 1
ATOM 3843 N N . HIS B 1 64 ? -10.923 16.472 72.322 1.00 18.54 67 HIS B N 1
ATOM 3844 C CA . HIS B 1 64 ? -12.349 16.250 72.124 1.00 18.70 67 HIS B CA 1
ATOM 3845 C C . HIS B 1 64 ? -13.252 16.973 73.118 1.00 18.87 67 HIS B C 1
ATOM 3846 O O . HIS B 1 64 ? -14.437 17.176 72.850 1.00 17.42 67 HIS B O 1
ATOM 3853 N N . LEU B 1 65 ? -12.702 17.353 74.267 1.00 20.22 68 LEU B N 1
ATOM 3854 C CA . LEU B 1 65 ? -13.491 18.051 75.276 1.00 20.18 68 LEU B CA 1
ATOM 3855 C C . LEU B 1 65 ? -14.007 19.401 74.788 1.00 20.23 68 LEU B C 1
ATOM 3856 O O . LEU B 1 65 ? -15.007 19.907 75.290 1.00 19.07 68 LEU B O 1
ATOM 3861 N N . LYS B 1 66 ? -13.327 19.986 73.809 1.00 22.73 69 LYS B N 1
ATOM 3862 C CA . LYS B 1 66 ? -13.760 21.269 73.267 1.00 24.12 69 LYS B CA 1
ATOM 3863 C C . LYS B 1 66 ? -15.078 21.068 72.520 1.00 23.67 69 LYS B C 1
ATOM 3864 O O . LYS B 1 66 ? -16.014 21.860 72.661 1.00 22.06 69 LYS B O 1
ATOM 3870 N N . VAL B 1 67 ? -15.156 19.999 71.734 1.00 21.74 70 VAL B N 1
ATOM 3871 C CA . VAL B 1 67 ? -16.381 19.692 71.006 1.00 21.53 70 VAL B CA 1
ATOM 3872 C C . VAL B 1 67 ? -17.440 19.247 72.009 1.00 20.14 70 VAL B C 1
ATOM 3873 O O . VAL B 1 67 ? -18.625 19.542 71.849 1.00 17.93 70 VAL B O 1
ATOM 3877 N N . ALA B 1 68 ? -16.996 18.555 73.057 1.00 19.48 71 ALA B N 1
ATOM 3878 C CA . ALA B 1 68 ? -17.889 18.051 74.098 1.00 19.18 71 ALA B CA 1
ATOM 3879 C C . ALA B 1 68 ? -18.642 19.152 74.838 1.00 20.23 71 ALA B C 1
ATOM 3880 O O . ALA B 1 68 ? -19.742 18.922 75.348 1.00 18.48 71 ALA B O 1
ATOM 3882 N N . GLU B 1 69 ? -18.049 20.338 74.928 1.00 20.87 72 GLU B N 1
ATOM 3883 C CA . GLU B 1 69 ? -18.728 21.442 75.601 1.00 21.87 72 GLU B CA 1
ATOM 3884 C C . GLU B 1 69 ? -20.013 21.706 74.823 1.00 20.83 72 GLU B C 1
ATOM 3885 O O . GLU B 1 69 ? -21.022 22.130 75.386 1.00 20.77 72 GLU B O 1
ATOM 3891 N N . GLY B 1 70 ? -19.953 21.433 73.522 1.00 23.00 73 GLY B N 1
ATOM 3892 C CA . GLY B 1 70 ? -21.093 21.617 72.644 1.00 21.41 73 GLY B CA 1
ATOM 3893 C C . GLY B 1 70 ? -22.284 20.761 73.030 1.00 23.27 73 GLY B C 1
ATOM 3894 O O . GLY B 1 70 ? -23.424 21.134 72.762 1.00 24.25 73 GLY B O 1
ATOM 3895 N N . PHE B 1 71 ? -22.046 19.598 73.630 1.00 21.54 74 PHE B N 1
ATOM 3896 C CA . PHE B 1 71 ? -23.177 18.790 74.049 1.00 21.58 74 PHE B CA 1
ATOM 3897 C C . PHE B 1 71 ? -23.348 18.718 75.564 1.00 21.32 74 PHE B C 1
ATOM 3898 O O . PHE B 1 71 ? -23.787 17.711 76.110 1.00 23.02 74 PHE B O 1
ATOM 3906 N N . GLY B 1 72 ? -22.996 19.812 76.233 1.00 19.96 75 GLY B N 1
ATOM 3907 C CA . GLY B 1 72 ? -23.181 19.900 77.673 1.00 20.94 75 GLY B CA 1
ATOM 3908 C C . GLY B 1 72 ? -22.092 19.450 78.620 1.00 21.77 75 GLY B C 1
ATOM 3909 O O . GLY B 1 72 ? -22.270 19.535 79.836 1.00 23.53 75 GLY B O 1
ATOM 3910 N N . LEU B 1 73 ? -20.969 18.977 78.095 1.00 21.49 76 LEU B N 1
ATOM 3911 C CA . LEU B 1 73 ? -19.894 18.527 78.962 1.00 22.81 76 LEU B CA 1
ATOM 3912 C C . LEU B 1 73 ? -19.024 19.710 79.367 1.00 22.79 76 LEU B C 1
ATOM 3913 O O . LEU B 1 73 ? -18.221 20.203 78.581 1.00 22.12 76 LEU B O 1
ATOM 3918 N N . LYS B 1 74 ? -19.209 20.170 80.599 1.00 24.55 77 LYS B N 1
ATOM 3919 C CA . LYS B 1 74 ? -18.447 21.298 81.111 1.00 25.33 77 LYS B CA 1
ATOM 3920 C C . LYS B 1 74 ? -17.269 20.779 81.917 1.00 26.25 77 LYS B C 1
ATOM 3921 O O . LYS B 1 74 ? -17.424 19.898 82.759 1.00 25.86 77 LYS B O 1
ATOM 3923 N N . ALA B 1 75 ? -16.090 21.325 81.655 1.00 26.61 78 ALA B N 1
ATOM 3924 C CA . ALA B 1 75 ? -14.901 20.893 82.366 1.00 28.09 78 ALA B CA 1
ATOM 3925 C C . ALA B 1 75 ? -13.745 21.862 82.169 1.00 27.82 78 ALA B C 1
ATOM 3926 O O . ALA B 1 75 ? -13.673 22.575 81.168 1.00 26.47 78 ALA B O 1
ATOM 3928 N N . LYS B 1 76 ? -12.849 21.884 83.147 1.00 27.53 80 LYS B N 1
ATOM 3929 C CA . LYS B 1 76 ? -11.663 22.721 83.089 1.00 28.84 80 LYS B CA 1
ATOM 3930 C C . LYS B 1 76 ? -10.498 21.742 83.169 1.00 28.38 80 LYS B C 1
ATOM 3931 O O . LYS B 1 76 ? -9.904 21.543 84.228 1.00 27.11 80 LYS B O 1
ATOM 3937 N N . PRO B 1 77 ? -10.167 21.107 82.034 1.00 28.76 81 PRO B N 1
ATOM 3938 C CA . PRO B 1 77 ? -9.081 20.129 81.938 1.00 28.41 81 PRO B CA 1
ATOM 3939 C C . PRO B 1 77 ? -7.682 20.644 82.251 1.00 30.05 81 PRO B C 1
ATOM 3940 O O . PRO B 1 77 ? -7.294 21.742 81.851 1.00 28.96 81 PRO B O 1
ATOM 3944 N N . GLU B 1 78 ? -6.935 19.825 82.982 1.00 29.98 82 GLU B N 1
ATOM 3945 C CA . GLU B 1 78 ? -5.564 20.129 83.365 1.00 31.41 82 GLU B CA 1
ATOM 3946 C C . GLU B 1 78 ? -4.795 18.822 83.180 1.00 30.28 82 GLU B C 1
ATOM 3947 O O . GLU B 1 78 ? -5.035 17.850 83.893 1.00 28.83 82 GLU B O 1
ATOM 3953 N N . LEU B 1 79 ? -3.885 18.799 82.211 1.00 27.51 83 LEU B N 1
ATOM 3954 C CA . LEU B 1 79 ? -3.113 17.595 81.921 1.00 27.72 83 LEU B CA 1
ATOM 3955 C C . LEU B 1 79 ? -1.737 17.567 82.572 1.00 26.30 83 LEU B C 1
ATOM 3956 O O . LEU B 1 79 ? -0.875 18.391 82.277 1.00 27.50 83 LEU B O 1
ATOM 3961 N N . ASP B 1 80 ? -1.546 16.602 83.465 1.00 24.51 84 ASP B N 1
ATOM 3962 C CA . ASP B 1 80 ? -0.282 16.418 84.169 1.00 23.83 84 ASP B CA 1
ATOM 3963 C C . ASP B 1 80 ? 0.639 15.612 83.253 1.00 22.84 84 ASP B C 1
ATOM 3964 O O . ASP B 1 80 ? 0.446 14.406 83.085 1.00 19.70 84 ASP B O 1
ATOM 3969 N N . LEU B 1 81 ? 1.637 16.270 82.667 1.00 23.11 85 LEU B N 1
ATOM 3970 C CA . LEU B 1 81 ? 2.561 15.602 81.746 1.00 24.01 85 LEU B CA 1
ATOM 3971 C C . LEU B 1 81 ? 3.411 14.494 82.371 1.00 22.93 85 LEU B C 1
ATOM 3972 O O . LEU B 1 81 ? 3.774 13.526 81.698 1.00 21.89 85 LEU B O 1
ATOM 3977 N N . LYS B 1 82 ? 3.746 14.630 83.647 1.00 23.65 86 LYS B N 1
ATOM 3978 C CA . LYS B 1 82 ? 4.537 13.595 84.300 1.00 24.75 86 LYS B CA 1
ATOM 3979 C C . LYS B 1 82 ? 3.671 12.347 84.456 1.00 23.53 86 LYS B C 1
ATOM 3980 O O . LYS B 1 82 ? 4.134 11.225 84.254 1.00 22.87 86 LYS B O 1
ATOM 3986 N N . LYS B 1 83 ? 2.409 12.551 84.813 1.00 21.71 87 LYS B N 1
ATOM 3987 C CA . LYS B 1 83 ? 1.479 11.443 84.983 1.00 21.90 87 LYS B CA 1
ATOM 3988 C C . LYS B 1 83 ? 1.230 10.774 83.629 1.00 23.28 87 LYS B C 1
ATOM 3989 O O . LYS B 1 83 ? 1.106 9.548 83.541 1.00 23.15 87 LYS B O 1
ATOM 3995 N N . LEU B 1 84 ? 1.152 11.587 82.577 1.00 19.66 88 LEU B N 1
ATOM 3996 C CA . LEU B 1 84 ? 0.931 11.063 81.230 1.00 19.93 88 LEU B CA 1
ATOM 3997 C C . LEU B 1 84 ? 2.104 10.186 80.819 1.00 19.55 88 LEU B C 1
ATOM 3998 O O . LEU B 1 84 ? 1.919 9.080 80.308 1.00 19.99 88 LEU B O 1
ATOM 4003 N N . GLY B 1 85 ? 3.316 10.684 81.045 1.00 20.19 89 GLY B N 1
ATOM 4004 C CA . GLY B 1 85 ? 4.502 9.919 80.706 1.00 19.82 89 GLY B CA 1
ATOM 4005 C C . GLY B 1 85 ? 4.537 8.624 81.501 1.00 20.10 89 GLY B C 1
ATOM 4006 O O . GLY B 1 85 ? 4.989 7.591 81.011 1.00 18.00 89 GLY B O 1
ATOM 4007 N N . GLY B 1 86 ? 4.057 8.681 82.739 1.00 20.30 90 GLY B N 1
ATOM 4008 C CA . GLY B 1 86 ? 4.036 7.498 83.583 1.00 21.03 90 GLY B CA 1
ATOM 4009 C C . GLY B 1 86 ? 3.130 6.424 83.012 1.00 21.45 90 GLY B C 1
ATOM 4010 O O . GLY B 1 86 ? 3.479 5.241 83.007 1.00 21.70 90 GLY B O 1
ATOM 4011 N N . TRP B 1 87 ? 1.958 6.832 82.536 1.00 21.32 91 TRP B N 1
ATOM 4012 C CA . TRP B 1 87 ? 1.010 5.895 81.948 1.00 21.98 91 TRP B CA 1
ATOM 4013 C C . TRP B 1 87 ? 1.628 5.304 80.686 1.00 20.14 91 TRP B C 1
ATOM 4014 O O . TRP B 1 87 ? 1.524 4.106 80.437 1.00 20.06 91 TRP B O 1
ATOM 4025 N N . ARG B 1 88 ? 2.273 6.156 79.894 1.00 19.96 92 ARG B N 1
ATOM 4026 C CA . ARG B 1 88 ? 2.928 5.710 78.666 1.00 19.73 92 ARG B CA 1
ATOM 4027 C C . ARG B 1 88 ? 3.925 4.604 79.003 1.00 21.61 92 ARG B C 1
ATOM 4028 O O . ARG B 1 88 ? 3.937 3.552 78.364 1.00 22.08 92 ARG B O 1
ATOM 4036 N N . ASP B 1 89 ? 4.763 4.850 80.008 1.00 21.60 93 ASP B N 1
ATOM 4037 C CA . ASP B 1 89 ? 5.760 3.867 80.421 1.00 23.37 93 ASP B CA 1
ATOM 4038 C C . ASP B 1 89 ? 5.087 2.588 80.901 1.00 23.78 93 ASP B C 1
ATOM 4039 O O . ASP B 1 89 ? 5.589 1.486 80.671 1.00 24.80 93 ASP B O 1
ATOM 4044 N N . GLN B 1 90 ? 3.946 2.747 81.564 1.00 22.86 94 GLN B N 1
ATOM 4045 C CA . GLN B 1 90 ? 3.180 1.626 82.096 1.00 23.90 94 GLN B CA 1
ATOM 4046 C C . GLN B 1 90 ? 2.661 0.723 80.981 1.00 23.65 94 GLN B C 1
ATOM 4047 O O . GLN B 1 90 ? 2.725 -0.504 81.081 1.00 22.80 94 GLN B O 1
ATOM 4053 N N . VAL B 1 91 ? 2.131 1.340 79.929 1.00 20.67 95 VAL B N 1
ATOM 4054 C CA . VAL B 1 91 ? 1.597 0.606 78.786 1.00 21.74 95 VAL B CA 1
ATOM 4055 C C . VAL B 1 91 ? 2.723 -0.171 78.107 1.00 21.89 95 VAL B C 1
ATOM 4056 O O . VAL B 1 91 ? 2.581 -1.359 77.807 1.00 22.68 95 VAL B O 1
ATOM 4060 N N . VAL B 1 92 ? 3.840 0.511 77.873 1.00 21.58 96 VAL B N 1
ATOM 4061 C CA . VAL B 1 92 ? 5.004 -0.098 77.235 1.00 22.14 96 VAL B CA 1
ATOM 4062 C C . VAL B 1 92 ? 5.530 -1.295 78.024 1.00 23.22 96 VAL B C 1
ATOM 4063 O O . VAL B 1 92 ? 5.816 -2.347 77.450 1.00 23.59 96 VAL B O 1
ATOM 4067 N N . LYS B 1 93 ? 5.658 -1.132 79.337 1.00 23.21 97 LYS B N 1
ATOM 4068 C CA . LYS B 1 93 ? 6.162 -2.206 80.186 1.00 26.00 97 LYS B CA 1
ATOM 4069 C C . LYS B 1 93 ? 5.258 -3.431 80.151 1.00 26.63 97 LYS B C 1
ATOM 4070 O O . LYS B 1 93 ? 5.732 -4.567 80.137 1.00 26.99 97 LYS B O 1
ATOM 4076 N N . LYS B 1 94 ? 3.954 -3.192 80.142 1.00 26.75 98 LYS B N 1
ATOM 4077 C CA . LYS B 1 94 ? 2.984 -4.275 80.113 1.00 27.89 98 LYS B CA 1
ATOM 4078 C C . LYS B 1 94 ? 3.141 -5.095 78.835 1.00 26.62 98 LYS B C 1
ATOM 4079 O O . LYS B 1 94 ? 3.147 -6.329 78.869 1.00 26.75 98 LYS B O 1
ATOM 4085 N N . LEU B 1 95 ? 3.272 -4.407 77.708 1.00 24.13 99 LEU B N 1
ATOM 4086 C CA . LEU B 1 95 ? 3.402 -5.080 76.422 1.00 24.20 99 LEU B CA 1
ATOM 4087 C C . LEU B 1 95 ? 4.741 -5.774 76.189 1.00 23.32 99 LEU B C 1
ATOM 4088 O O . LEU B 1 95 ? 4.776 -6.864 75.626 1.00 23.34 99 LEU B O 1
ATOM 4093 N N . THR B 1 96 ? 5.840 -5.160 76.613 1.00 22.63 100 THR B N 1
ATOM 4094 C CA . THR B 1 96 ? 7.142 -5.791 76.425 1.00 23.00 100 THR B CA 1
ATOM 4095 C C . THR B 1 96 ? 7.288 -6.985 77.373 1.00 23.73 100 THR B C 1
ATOM 4096 O O . THR B 1 96 ? 7.841 -8.022 76.998 1.00 23.08 100 THR B O 1
ATOM 4100 N N . GLY B 1 97 ? 6.786 -6.844 78.596 1.00 23.74 101 GLY B N 1
ATOM 4101 C CA . GLY B 1 97 ? 6.848 -7.950 79.535 1.00 23.87 101 GLY B CA 1
ATOM 4102 C C . GLY B 1 97 ? 5.997 -9.067 78.958 1.00 23.53 101 GLY B C 1
ATOM 4103 O O . GLY B 1 97 ? 6.305 -10.255 79.093 1.00 22.78 101 GLY B O 1
ATOM 4104 N N . GLY B 1 98 ? 4.916 -8.668 78.296 1.00 22.95 102 GLY B N 1
ATOM 4105 C CA . GLY B 1 98 ? 4.024 -9.622 77.668 1.00 22.81 102 GLY B CA 1
ATOM 4106 C C . GLY B 1 98 ? 4.727 -10.417 76.583 1.00 23.16 102 GLY B C 1
ATOM 4107 O O . GLY B 1 98 ? 4.493 -11.620 76.446 1.00 21.57 102 GLY B O 1
ATOM 4108 N N . VAL B 1 99 ? 5.575 -9.756 75.797 1.00 22.77 103 VAL B N 1
ATOM 4109 C CA . VAL B 1 99 ? 6.308 -10.451 74.741 1.00 22.23 103 VAL B CA 1
ATOM 4110 C C . VAL B 1 99 ? 7.300 -11.428 75.369 1.00 22.80 103 VAL B C 1
ATOM 4111 O O . VAL B 1 99 ? 7.527 -12.515 74.849 1.00 21.71 103 VAL B O 1
ATOM 4115 N N . GLY B 1 100 ? 7.883 -11.034 76.494 1.00 22.77 104 GLY B N 1
ATOM 4116 C CA . GLY B 1 100 ? 8.827 -11.904 77.164 1.00 23.77 104 GLY B CA 1
ATOM 4117 C C . GLY B 1 100 ? 8.161 -13.178 77.651 1.00 24.83 104 GLY B C 1
ATOM 4118 O O . GLY B 1 100 ? 8.757 -14.256 77.597 1.00 26.31 104 GLY B O 1
ATOM 4119 N N . THR B 1 101 ? 6.921 -13.061 78.116 1.00 23.71 105 THR B N 1
ATOM 4120 C CA . THR B 1 101 ? 6.185 -14.217 78.624 1.00 25.36 105 THR B CA 1
ATOM 4121 C C . THR B 1 101 ? 5.744 -15.127 77.487 1.00 24.69 105 THR B C 1
ATOM 4122 O O . THR B 1 101 ? 5.628 -16.342 77.658 1.00 22.10 105 THR B O 1
ATOM 4126 N N . LEU B 1 102 ? 5.495 -14.531 76.326 1.00 22.34 106 LEU B N 1
ATOM 4127 C CA . LEU B 1 102 ? 5.084 -15.288 75.148 1.00 22.36 106 LEU B CA 1
ATOM 4128 C C . LEU B 1 102 ? 6.269 -16.106 74.637 1.00 21.38 106 LEU B C 1
ATOM 4129 O O . LEU B 1 102 ? 6.124 -17.273 74.264 1.00 21.97 106 LEU B O 1
ATOM 4134 N N . LEU B 1 103 ? 7.446 -15.491 74.625 1.00 19.17 107 LEU B N 1
ATOM 4135 C CA . LEU B 1 103 ? 8.644 -16.183 74.171 1.00 21.27 107 LEU B CA 1
ATOM 4136 C C . LEU B 1 103 ? 8.960 -17.367 75.081 1.00 21.63 107 LEU B C 1
ATOM 4137 O O . LEU B 1 103 ? 9.214 -18.474 74.607 1.00 21.45 107 LEU B O 1
ATOM 4142 N N . LYS B 1 104 ? 8.946 -17.139 76.388 1.00 22.68 108 LYS B N 1
ATOM 4143 C CA . LYS B 1 104 ? 9.232 -18.219 77.322 1.00 24.33 108 LYS B CA 1
ATOM 4144 C C . LYS B 1 104 ? 8.116 -19.259 77.332 1.00 24.36 108 LYS B C 1
ATOM 4145 O O . LYS B 1 104 ? 8.379 -20.458 77.471 1.00 24.10 108 LYS B O 1
ATOM 4151 N N . GLY B 1 105 ? 6.876 -18.800 77.174 1.00 21.75 109 GLY B N 1
ATOM 4152 C CA . GLY B 1 105 ? 5.743 -19.708 77.162 1.00 23.32 109 GLY B CA 1
ATOM 4153 C C . GLY B 1 105 ? 5.766 -20.630 75.954 1.00 24.49 109 GLY B C 1
ATOM 4154 O O . GLY B 1 105 ? 5.176 -21.711 75.966 1.00 25.39 109 GLY B O 1
ATOM 4155 N N . ASN B 1 106 ? 6.448 -20.198 74.902 1.00 24.07 110 ASN B N 1
ATOM 4156 C CA . ASN B 1 106 ? 6.556 -20.986 73.682 1.00 24.39 110 ASN B CA 1
ATOM 4157 C C . ASN B 1 106 ? 7.832 -21.819 73.655 1.00 24.97 110 ASN B C 1
ATOM 4158 O O . ASN B 1 106 ? 8.104 -22.521 72.681 1.00 22.74 110 ASN B O 1
ATOM 4163 N N . GLY B 1 107 ? 8.614 -21.728 74.726 1.00 25.06 111 GLY B N 1
ATOM 4164 C CA . GLY B 1 107 ? 9.846 -22.490 74.806 1.00 25.21 111 GLY B CA 1
ATOM 4165 C C . GLY B 1 107 ? 11.036 -21.867 74.104 1.00 25.20 111 GLY B C 1
ATOM 4166 O O . GLY B 1 107 ? 12.027 -22.550 73.836 1.00 23.23 111 GLY B O 1
ATOM 4167 N N . VAL B 1 108 ? 10.947 -20.575 73.799 1.00 22.73 112 VAL B N 1
ATOM 4168 C CA . VAL B 1 108 ? 12.045 -19.878 73.136 1.00 21.94 112 VAL B CA 1
ATOM 4169 C C . VAL B 1 108 ? 13.070 -19.443 74.175 1.00 23.61 112 VAL B C 1
ATOM 4170 O O . VAL B 1 108 ? 12.709 -18.986 75.263 1.00 22.58 112 VAL B O 1
ATOM 4174 N N . GLU B 1 109 ? 14.346 -19.596 73.838 1.00 23.21 113 GLU B N 1
ATOM 4175 C CA . GLU B 1 109 ? 15.425 -19.204 74.729 1.00 26.05 113 GLU B CA 1
ATOM 4176 C C . GLU B 1 109 ? 15.827 -17.760 74.426 1.00 24.90 113 GLU B C 1
ATOM 4177 O O . GLU B 1 109 ? 16.143 -17.418 73.289 1.00 25.75 113 GLU B O 1
ATOM 4183 N N . LEU B 1 110 ? 15.802 -16.914 75.449 1.00 24.12 114 LEU B N 1
ATOM 4184 C CA . LEU B 1 110 ? 16.153 -15.510 75.283 1.00 23.07 114 LEU B CA 1
ATOM 4185 C C . LEU B 1 110 ? 17.533 -15.189 75.841 1.00 23.41 114 LEU B C 1
ATOM 4186 O O . LEU B 1 110 ? 17.812 -15.437 77.018 1.00 22.91 114 LEU B O 1
ATOM 4191 N N . LEU B 1 111 ? 18.382 -14.622 74.989 1.00 20.84 115 LEU B N 1
ATOM 4192 C CA . LEU B 1 111 ? 19.735 -14.238 75.361 1.00 22.74 115 LEU B CA 1
ATOM 4193 C C . LEU B 1 111 ? 19.872 -12.733 75.164 1.00 23.40 115 LEU B C 1
ATOM 4194 O O . LEU B 1 111 ? 19.591 -12.217 74.085 1.00 24.31 115 LEU B O 1
ATOM 4199 N N . ARG B 1 112 ? 20.299 -12.026 76.202 1.00 23.77 116 ARG B N 1
ATOM 4200 C CA . ARG B 1 112 ? 20.454 -10.582 76.093 1.00 23.80 116 ARG B CA 1
ATOM 4201 C C . ARG B 1 112 ? 21.893 -10.256 75.735 1.00 24.34 116 ARG B C 1
ATOM 4202 O O . ARG B 1 112 ? 22.827 -10.764 76.355 1.00 24.61 116 ARG B O 1
ATOM 4210 N N . GLY B 1 113 ? 22.060 -9.415 74.720 1.00 23.76 117 GLY B N 1
ATOM 4211 C CA . GLY B 1 113 ? 23.382 -9.028 74.268 1.00 22.48 117 GLY B CA 1
ATOM 4212 C C . GLY B 1 113 ? 23.326 -8.633 72.807 1.00 23.96 117 GLY B C 1
ATOM 4213 O O . GLY B 1 113 ? 22.283 -8.776 72.168 1.00 22.59 117 GLY B O 1
ATOM 4214 N N . PHE B 1 114 ? 24.439 -8.133 72.277 1.00 23.64 118 PHE B N 1
ATOM 4215 C CA . PHE B 1 114 ? 24.503 -7.719 70.880 1.00 23.98 118 PHE B CA 1
ATOM 4216 C C . PHE B 1 114 ? 25.096 -8.845 70.041 1.00 24.15 118 PHE B C 1
ATOM 4217 O O . PHE B 1 114 ? 26.272 -9.178 70.177 1.00 22.98 118 PHE B O 1
ATOM 4225 N N . ALA B 1 115 ? 24.272 -9.422 69.173 1.00 24.47 119 ALA B N 1
ATOM 4226 C CA . ALA B 1 115 ? 24.699 -10.513 68.315 1.00 24.11 119 ALA B CA 1
ATOM 4227 C C . ALA B 1 115 ? 25.361 -10.005 67.047 1.00 25.72 119 ALA B C 1
ATOM 4228 O O . ALA B 1 115 ? 24.930 -9.012 66.454 1.00 24.88 119 ALA B O 1
ATOM 4230 N N . ARG B 1 116 ? 26.419 -10.700 66.643 1.00 25.16 120 ARG B N 1
ATOM 4231 C CA . ARG B 1 116 ? 27.153 -10.369 65.439 1.00 25.31 120 ARG B CA 1
ATOM 4232 C C . ARG B 1 116 ? 27.573 -11.668 64.763 1.00 24.56 120 ARG B C 1
ATOM 4233 O O . ARG B 1 116 ? 28.125 -12.567 65.402 1.00 24.06 120 ARG B O 1
ATOM 4241 N N . LEU B 1 117 ? 27.296 -11.777 63.472 1.00 22.64 121 LEU B N 1
ATOM 4242 C CA . LEU B 1 117 ? 27.671 -12.980 62.745 1.00 22.79 121 LEU B CA 1
ATOM 4243 C C . LEU B 1 117 ? 29.184 -13.035 62.590 1.00 23.05 121 LEU B C 1
ATOM 4244 O O . LEU B 1 117 ? 29.845 -11.999 62.490 1.00 22.76 121 LEU B O 1
ATOM 4249 N N . VAL B 1 118 ? 29.728 -14.248 62.593 1.00 24.10 122 VAL B N 1
ATOM 4250 C CA . VAL B 1 118 ? 31.156 -14.451 62.394 1.00 24.20 122 VAL B CA 1
ATOM 4251 C C . VAL B 1 118 ? 31.286 -15.398 61.208 1.00 24.24 122 VAL B C 1
ATOM 4252 O O . VAL B 1 118 ? 32.381 -15.684 60.737 1.00 24.21 122 VAL B O 1
ATOM 4256 N N . GLY B 1 119 ? 30.140 -15.867 60.728 1.00 24.57 123 GLY B N 1
ATOM 4257 C CA . GLY B 1 119 ? 30.106 -16.773 59.597 1.00 26.63 123 GLY B CA 1
ATOM 4258 C C . GLY B 1 119 ? 28.683 -16.959 59.106 1.00 28.88 123 GLY B C 1
ATOM 4259 O O . GLY B 1 119 ? 27.743 -16.457 59.726 1.00 28.79 123 GLY B O 1
ATOM 4260 N N . PRO B 1 120 ? 28.488 -17.683 57.992 1.00 29.84 124 PRO B N 1
ATOM 4261 C CA . PRO B 1 120 ? 27.170 -17.943 57.406 1.00 29.13 124 PRO B CA 1
ATOM 4262 C C . PRO B 1 120 ? 26.127 -18.501 58.373 1.00 28.88 124 PRO B C 1
ATOM 4263 O O . PRO B 1 120 ? 24.943 -18.188 58.258 1.00 29.95 124 PRO B O 1
ATOM 4267 N N . LYS B 1 121 ? 26.567 -19.324 59.321 1.00 27.80 125 LYS B N 1
ATOM 4268 C CA . LYS B 1 121 ? 25.661 -19.942 60.280 1.00 27.73 125 LYS B CA 1
ATOM 4269 C C . LYS B 1 121 ? 26.151 -19.871 61.718 1.00 27.19 125 LYS B C 1
ATOM 4270 O O . LYS B 1 121 ? 25.770 -20.696 62.549 1.00 26.27 125 LYS B O 1
ATOM 4276 N N . GLU B 1 122 ? 26.989 -18.892 62.023 1.00 26.70 126 GLU B N 1
ATOM 4277 C CA . GLU B 1 122 ? 27.488 -18.767 63.384 1.00 26.22 126 GLU B CA 1
ATOM 4278 C C . GLU B 1 122 ? 27.417 -17.321 63.853 1.00 25.53 126 GLU B C 1
ATOM 4279 O O . GLU B 1 122 ? 27.717 -16.397 63.102 1.00 23.33 126 GLU B O 1
ATOM 4285 N N . VAL B 1 123 ? 27.008 -17.141 65.103 1.00 26.29 127 VAL B N 1
ATOM 4286 C CA . VAL B 1 123 ? 26.876 -15.814 65.687 1.00 26.70 127 VAL B CA 1
ATOM 4287 C C . VAL B 1 123 ? 27.712 -15.731 66.953 1.00 26.41 127 VAL B C 1
ATOM 4288 O O . VAL B 1 123 ? 27.898 -16.727 67.651 1.00 27.51 127 VAL B O 1
ATOM 4292 N N . GLU B 1 124 ? 28.218 -14.541 67.243 1.00 26.95 128 GLU B N 1
ATOM 4293 C CA . GLU B 1 124 ? 29.013 -14.335 68.441 1.00 26.83 128 GLU B CA 1
ATOM 4294 C C . GLU B 1 124 ? 28.298 -13.305 69.304 1.00 26.04 128 GLU B C 1
ATOM 4295 O O . GLU B 1 124 ? 27.947 -12.230 68.827 1.00 22.38 128 GLU B O 1
ATOM 4301 N N . VAL B 1 125 ? 28.069 -13.657 70.565 1.00 26.06 129 VAL B N 1
ATOM 4302 C CA . VAL B 1 125 ? 27.392 -12.775 71.508 1.00 27.05 129 VAL B CA 1
ATOM 4303 C C . VAL B 1 125 ? 28.136 -12.801 72.846 1.00 28.90 129 VAL B C 1
ATOM 4304 O O . VAL B 1 125 ? 28.288 -13.854 73.464 1.00 28.84 129 VAL B O 1
ATOM 4308 N N . GLY B 1 126 ? 28.607 -11.639 73.285 1.00 29.82 134 GLY B N 1
ATOM 4309 C CA . GLY B 1 126 ? 29.327 -11.569 74.543 1.00 32.08 134 GLY B CA 1
ATOM 4310 C C . GLY B 1 126 ? 30.559 -12.462 74.586 1.00 32.58 134 GLY B C 1
ATOM 4311 O O . GLY B 1 126 ? 30.938 -12.954 75.648 1.00 32.10 134 GLY B O 1
ATOM 4312 N N . GLY B 1 127 ? 31.179 -12.680 73.431 1.00 33.18 135 GLY B N 1
ATOM 4313 C CA . GLY B 1 127 ? 32.370 -13.508 73.379 1.00 33.53 135 GLY B CA 1
ATOM 4314 C C . GLY B 1 127 ? 32.117 -14.998 73.240 1.00 34.41 135 GLY B C 1
ATOM 4315 O O . GLY B 1 127 ? 33.063 -15.779 73.119 1.00 34.91 135 GLY B O 1
ATOM 4316 N N . GLU B 1 128 ? 30.850 -15.403 73.269 1.00 33.74 136 GLU B N 1
ATOM 4317 C CA . GLU B 1 128 ? 30.503 -16.815 73.131 1.00 32.69 136 GLU B CA 1
ATOM 4318 C C . GLU B 1 128 ? 29.959 -17.068 71.731 1.00 30.92 136 GLU B C 1
ATOM 4319 O O . GLU B 1 128 ? 29.388 -16.172 71.107 1.00 28.57 136 GLU B O 1
ATOM 4325 N N . ARG B 1 129 ? 30.141 -18.289 71.240 1.00 28.87 137 ARG B N 1
ATOM 4326 C CA . ARG B 1 129 ? 29.672 -18.647 69.908 1.00 28.94 137 ARG B CA 1
ATOM 4327 C C . ARG B 1 129 ? 28.384 -19.463 69.954 1.00 28.57 137 ARG B C 1
ATOM 4328 O O . ARG B 1 129 ? 28.208 -20.320 70.822 1.00 27.85 137 ARG B O 1
ATOM 4336 N N . TYR B 1 130 ? 27.486 -19.183 69.010 1.00 27.90 138 TYR B N 1
ATOM 4337 C CA . TYR B 1 130 ? 26.212 -19.887 68.904 1.00 27.58 138 TYR B CA 1
ATOM 4338 C C . TYR B 1 130 ? 25.984 -20.257 67.440 1.00 27.03 138 TYR B C 1
ATOM 4339 O O . TYR B 1 130 ? 26.213 -19.444 66.547 1.00 28.48 138 TYR B O 1
ATOM 4348 N N . GLY B 1 131 ? 25.535 -21.483 67.193 1.00 27.90 139 GLY B N 1
ATOM 4349 C CA . GLY B 1 131 ? 25.297 -21.909 65.824 1.00 26.52 139 GLY B CA 1
ATOM 4350 C C . GLY B 1 131 ? 23.906 -22.468 65.601 1.00 25.75 139 GLY B C 1
ATOM 4351 O O . GLY B 1 131 ? 23.235 -22.883 66.543 1.00 27.47 139 GLY B O 1
ATOM 4352 N N . ALA B 1 132 ? 23.466 -22.476 64.346 1.00 25.23 140 ALA B N 1
ATOM 4353 C CA . ALA B 1 132 ? 22.147 -22.990 64.010 1.00 26.51 140 ALA B CA 1
ATOM 4354 C C . ALA B 1 132 ? 22.051 -23.293 62.520 1.00 25.35 140 ALA B C 1
ATOM 4355 O O . ALA B 1 132 ? 22.886 -22.853 61.735 1.00 27.36 140 ALA B O 1
ATOM 4357 N N . LYS B 1 133 ? 21.029 -24.049 62.138 1.00 25.47 141 LYS B N 1
ATOM 4358 C CA . LYS B 1 133 ? 20.829 -24.406 60.739 1.00 27.81 141 LYS B CA 1
ATOM 4359 C C . LYS B 1 133 ? 20.250 -23.215 59.981 1.00 26.85 141 LYS B C 1
ATOM 4360 O O . LYS B 1 133 ? 20.508 -23.032 58.790 1.00 25.76 141 LYS B O 1
ATOM 4366 N N . SER B 1 134 ? 19.465 -22.407 60.686 1.00 26.61 142 SER B N 1
ATOM 4367 C CA . SER B 1 134 ? 18.836 -21.232 60.094 1.00 26.01 142 SER B CA 1
ATOM 4368 C C . SER B 1 134 ? 19.009 -20.000 60.976 1.00 24.51 142 SER B C 1
ATOM 4369 O O . SER B 1 134 ? 18.986 -20.101 62.199 1.00 25.18 142 SER B O 1
ATOM 4372 N N . LEU B 1 135 ? 19.181 -18.843 60.346 1.00 23.81 143 LEU B N 1
ATOM 4373 C CA . LEU B 1 135 ? 19.308 -17.581 61.071 1.00 24.55 143 LEU B CA 1
ATOM 4374 C C . LEU B 1 135 ? 18.283 -16.600 60.499 1.00 23.61 143 LEU B C 1
ATOM 4375 O O . LEU B 1 135 ? 18.033 -16.585 59.293 1.00 23.72 143 LEU B O 1
ATOM 4380 N N . ILE B 1 136 ? 17.677 -15.798 61.365 1.00 23.05 144 ILE B N 1
ATOM 4381 C CA . ILE B 1 136 ? 16.719 -14.800 60.915 1.00 20.97 144 ILE B CA 1
ATOM 4382 C C . ILE B 1 136 ? 17.174 -13.466 61.484 1.00 21.50 144 ILE B C 1
ATOM 4383 O O . ILE B 1 136 ? 17.239 -13.276 62.705 1.00 20.99 144 ILE B O 1
ATOM 4388 N N . LEU B 1 137 ? 17.519 -12.559 60.578 1.00 20.41 145 LEU B N 1
ATOM 4389 C CA . LEU B 1 137 ? 18.001 -11.233 60.934 1.00 21.15 145 LEU B CA 1
ATOM 4390 C C . LEU B 1 137 ? 16.831 -10.254 61.009 1.00 20.13 145 LEU B C 1
ATOM 4391 O O . LEU B 1 137 ? 16.260 -9.876 59.989 1.00 19.77 145 LEU B O 1
ATOM 4396 N N . ALA B 1 138 ? 16.487 -9.845 62.225 1.00 20.59 146 ALA B N 1
ATOM 4397 C CA . ALA B 1 138 ? 15.377 -8.920 62.449 1.00 18.65 146 ALA B CA 1
ATOM 4398 C C . ALA B 1 138 ? 15.850 -7.757 63.325 1.00 18.72 146 ALA B C 1
ATOM 4399 O O . ALA B 1 138 ? 15.236 -7.440 64.347 1.00 18.69 146 ALA B O 1
ATOM 4401 N N . THR B 1 139 ? 16.934 -7.115 62.899 1.00 18.05 147 THR B N 1
ATOM 4402 C CA . THR B 1 139 ? 17.548 -6.019 63.650 1.00 18.93 147 THR B CA 1
ATOM 4403 C C . THR B 1 139 ? 16.878 -4.643 63.607 1.00 19.43 147 THR B C 1
ATOM 4404 O O . THR B 1 139 ? 17.300 -3.722 64.318 1.00 19.81 147 THR B O 1
ATOM 4408 N N . GLY B 1 140 ? 15.849 -4.498 62.779 1.00 18.76 148 GLY B N 1
ATOM 4409 C CA . GLY B 1 140 ? 15.133 -3.236 62.702 1.00 18.77 148 GLY B CA 1
ATOM 4410 C C . GLY B 1 140 ? 15.895 -2.036 62.177 1.00 20.07 148 GLY B C 1
ATOM 4411 O O . GLY B 1 140 ? 16.848 -2.174 61.404 1.00 20.30 148 GLY B O 1
ATOM 4412 N N . SER B 1 141 ? 15.468 -0.847 62.599 1.00 21.02 149 SER B N 1
ATOM 4413 C CA . SER B 1 141 ? 16.092 0.396 62.162 1.00 19.26 149 SER B CA 1
ATOM 4414 C C . SER B 1 141 ? 16.237 1.411 63.297 1.00 19.50 149 SER B C 1
ATOM 4415 O O . SER B 1 141 ? 15.932 1.116 64.455 1.00 19.78 149 SER B O 1
ATOM 4418 N N . GLU B 1 142 ? 16.713 2.602 62.950 1.00 19.74 150 GLU B N 1
ATOM 4419 C CA . GLU B 1 142 ? 16.911 3.680 63.919 1.00 20.82 150 GLU B CA 1
ATOM 4420 C C . GLU B 1 142 ? 16.606 5.010 63.228 1.00 20.06 150 GLU B C 1
ATOM 4421 O O . GLU B 1 142 ? 16.492 5.062 62.005 1.00 19.24 150 GLU B O 1
ATOM 4427 N N . PRO B 1 143 ? 16.457 6.100 64.000 1.00 20.19 151 PRO B N 1
ATOM 4428 C CA . PRO B 1 143 ? 16.166 7.399 63.380 1.00 20.07 151 PRO B CA 1
ATOM 4429 C C . PRO B 1 143 ? 17.265 7.809 62.406 1.00 22.17 151 PRO B C 1
ATOM 4430 O O . PRO B 1 143 ? 18.452 7.676 62.710 1.00 20.74 151 PRO B O 1
ATOM 4434 N N . LEU B 1 144 ? 16.866 8.297 61.235 1.00 22.44 152 LEU B N 1
ATOM 4435 C CA . LEU B 1 144 ? 17.812 8.727 60.211 1.00 24.56 152 LEU B CA 1
ATOM 4436 C C . LEU B 1 144 ? 18.264 10.164 60.471 1.00 25.05 152 LEU B C 1
ATOM 4437 O O . LEU B 1 144 ? 17.442 11.053 60.687 1.00 24.55 152 LEU B O 1
ATOM 4442 N N . GLU B 1 145 ? 19.575 10.382 60.448 1.00 25.38 153 GLU B N 1
ATOM 4443 C CA . GLU B 1 145 ? 20.135 11.703 60.690 1.00 28.59 153 GLU B CA 1
ATOM 4444 C C . GLU B 1 145 ? 19.970 12.589 59.460 1.00 28.32 153 GLU B C 1
ATOM 4445 O O . GLU B 1 145 ? 19.971 12.105 58.330 1.00 28.20 153 GLU B O 1
ATOM 4451 N N . LEU B 1 146 ? 19.824 13.889 59.684 1.00 27.97 154 LEU B N 1
ATOM 4452 C CA . LEU B 1 146 ? 19.653 14.824 58.581 1.00 27.21 154 LEU B CA 1
ATOM 4453 C C . LEU B 1 146 ? 20.820 15.797 58.499 1.00 27.73 154 LEU B C 1
ATOM 4454 O O . LEU B 1 146 ? 21.133 16.487 59.466 1.00 27.01 154 LEU B O 1
ATOM 4459 N N . LYS B 1 147 ? 21.461 15.839 57.337 1.00 30.70 155 LYS B N 1
ATOM 4460 C CA . LYS B 1 147 ? 22.592 16.730 57.113 1.00 33.85 155 LYS B CA 1
ATOM 4461 C C . LYS B 1 147 ? 22.217 18.138 57.563 1.00 33.20 155 LYS B C 1
ATOM 4462 O O . LYS B 1 147 ? 21.193 18.676 57.143 1.00 32.96 155 LYS B O 1
ATOM 4468 N N . GLY B 1 148 ? 23.040 18.720 58.431 1.00 34.96 156 GLY B N 1
ATOM 4469 C CA . GLY B 1 148 ? 22.779 20.063 58.921 1.00 35.02 156 GLY B CA 1
ATOM 4470 C C . GLY B 1 148 ? 21.992 20.099 60.218 1.00 35.17 156 GLY B C 1
ATOM 4471 O O . GLY B 1 148 ? 21.813 21.162 60.816 1.00 35.09 156 GLY B O 1
ATOM 4472 N N . PHE B 1 149 ? 21.523 18.936 60.660 1.00 34.37 157 PHE B N 1
ATOM 4473 C CA . PHE B 1 149 ? 20.743 18.850 61.887 1.00 33.55 157 PHE B CA 1
ATOM 4474 C C . PHE B 1 149 ? 21.164 17.664 62.748 1.00 33.99 157 PHE B C 1
ATOM 4475 O O . PHE B 1 149 ? 20.386 16.736 62.966 1.00 33.06 157 PHE B O 1
ATOM 4483 N N . PRO B 1 150 ? 22.408 17.675 63.247 1.00 34.13 158 PRO B N 1
ATOM 4484 C CA . PRO B 1 150 ? 22.847 16.557 64.083 1.00 34.09 158 PRO B CA 1
ATOM 4485 C C . PRO B 1 150 ? 22.002 16.494 65.352 1.00 33.66 158 PRO B C 1
ATOM 4486 O O . PRO B 1 150 ? 21.670 17.524 65.933 1.00 33.83 158 PRO B O 1
ATOM 4490 N N . PHE B 1 151 ? 21.642 15.287 65.773 1.00 34.35 159 PHE B N 1
ATOM 4491 C CA . PHE B 1 151 ? 20.836 15.127 66.973 1.00 34.12 159 PHE B CA 1
ATOM 4492 C C . PHE B 1 151 ? 21.570 15.666 68.192 1.00 35.41 159 PHE B C 1
ATOM 4493 O O . PHE B 1 151 ? 22.760 15.411 68.384 1.00 35.76 159 PHE B O 1
ATOM 4501 N N . GLY B 1 152 ? 20.849 16.420 69.013 1.00 36.04 160 GLY B N 1
ATOM 4502 C CA . GLY B 1 152 ? 21.444 16.994 70.202 1.00 36.12 160 GLY B CA 1
ATOM 4503 C C . GLY B 1 152 ? 20.385 17.479 71.166 1.00 36.69 160 GLY B C 1
ATOM 4504 O O . GLY B 1 152 ? 19.231 17.053 71.100 1.00 36.87 160 GLY B O 1
ATOM 4505 N N . GLU B 1 153 ? 20.774 18.381 72.058 1.00 35.97 161 GLU B N 1
ATOM 4506 C CA . GLU B 1 153 ? 19.855 18.920 73.048 1.00 36.70 161 GLU B CA 1
ATOM 4507 C C . GLU B 1 153 ? 18.691 19.677 72.417 1.00 35.07 161 GLU B C 1
ATOM 4508 O O . GLU B 1 153 ? 17.584 19.672 72.955 1.00 35.29 161 GLU B O 1
ATOM 4514 N N . ASP B 1 154 ? 18.939 20.319 71.278 1.00 34.46 162 ASP B N 1
ATOM 4515 C CA . ASP B 1 154 ? 17.903 21.092 70.595 1.00 33.90 162 ASP B CA 1
ATOM 4516 C C . ASP B 1 154 ? 17.328 20.416 69.351 1.00 32.35 162 ASP B C 1
ATOM 4517 O O . ASP B 1 154 ? 16.314 20.865 68.812 1.00 30.95 162 ASP B O 1
ATOM 4522 N N . VAL B 1 155 ? 17.985 19.356 68.891 1.00 29.04 163 VAL B N 1
ATOM 4523 C CA . VAL B 1 155 ? 17.531 18.626 67.714 1.00 25.88 163 VAL B CA 1
ATOM 4524 C C . VAL B 1 155 ? 17.154 17.215 68.146 1.00 25.08 163 VAL B C 1
ATOM 4525 O O . VAL B 1 155 ? 18.018 16.375 68.412 1.00 24.42 163 VAL B O 1
ATOM 4529 N N . TRP B 1 156 ? 15.853 16.961 68.206 1.00 23.16 164 TRP B N 1
ATOM 4530 C CA . TRP B 1 156 ? 15.343 15.676 68.657 1.00 22.75 164 TRP B CA 1
ATOM 4531 C C . TRP B 1 156 ? 15.029 14.643 67.594 1.00 20.97 164 TRP B C 1
ATOM 4532 O O . TRP B 1 156 ? 14.774 14.969 66.440 1.00 20.22 164 TRP B O 1
ATOM 4543 N N . ASP B 1 157 ? 15.052 13.384 68.016 1.00 22.48 165 ASP B N 1
ATOM 4544 C CA . ASP B 1 157 ? 14.681 12.277 67.154 1.00 22.34 165 ASP B CA 1
ATOM 4545 C C . ASP B 1 157 ? 13.346 11.844 67.765 1.00 22.08 165 ASP B C 1
ATOM 4546 O O . ASP B 1 157 ? 12.929 12.395 68.788 1.00 22.29 165 ASP B O 1
ATOM 4551 N N . SER B 1 158 ? 12.663 10.882 67.160 1.00 20.89 166 SER B N 1
ATOM 4552 C CA . SER B 1 158 ? 11.373 10.466 67.693 1.00 19.27 166 SER B CA 1
ATOM 4553 C C . SER B 1 158 ? 11.399 9.965 69.141 1.00 19.86 166 SER B C 1
ATOM 4554 O O . SER B 1 158 ? 10.462 10.212 69.901 1.00 18.48 166 SER B O 1
ATOM 4557 N N . THR B 1 159 ? 12.462 9.265 69.527 1.00 19.31 167 THR B N 1
ATOM 4558 C CA . THR B 1 159 ? 12.565 8.738 70.885 1.00 20.20 167 THR B CA 1
ATOM 4559 C C . THR B 1 159 ? 12.548 9.856 71.929 1.00 20.97 167 THR B C 1
ATOM 4560 O O . THR B 1 159 ? 11.838 9.773 72.928 1.00 19.56 167 THR B O 1
ATOM 4564 N N . ARG B 1 160 ? 13.330 10.905 71.696 1.00 21.72 168 ARG B N 1
ATOM 4565 C CA . ARG B 1 160 ? 13.360 12.026 72.628 1.00 21.19 168 ARG B CA 1
ATOM 4566 C C . ARG B 1 160 ? 12.007 12.737 72.647 1.00 20.84 168 ARG B C 1
ATOM 4567 O O . ARG B 1 160 ? 11.534 13.157 73.703 1.00 20.27 168 ARG B O 1
ATOM 4575 N N . ALA B 1 161 ? 11.386 12.865 71.475 1.00 20.46 169 ALA B N 1
ATOM 4576 C CA . ALA B 1 161 ? 10.089 13.536 71.354 1.00 20.27 169 ALA B CA 1
ATOM 4577 C C . ALA B 1 161 ? 8.998 12.885 72.196 1.00 19.76 169 ALA B C 1
ATOM 4578 O O . ALA B 1 161 ? 8.050 13.548 72.614 1.00 19.73 169 ALA B O 1
ATOM 4580 N N . LEU B 1 162 ? 9.124 11.587 72.442 1.00 20.56 170 LEU B N 1
ATOM 4581 C CA . LEU B 1 162 ? 8.134 10.875 73.238 1.00 21.70 170 LEU B CA 1
ATOM 4582 C C . LEU B 1 162 ? 8.084 11.341 74.694 1.00 22.62 170 LEU B C 1
ATOM 4583 O O . LEU B 1 162 ? 7.032 11.280 75.334 1.00 24.66 170 LEU B O 1
ATOM 4588 N N . LYS B 1 163 ? 9.216 11.811 75.209 1.00 22.84 171 LYS B N 1
ATOM 4589 C CA . LYS B 1 163 ? 9.310 12.256 76.600 1.00 25.41 171 LYS B CA 1
ATOM 4590 C C . LYS B 1 163 ? 8.714 13.643 76.838 1.00 26.39 171 LYS B C 1
ATOM 4591 O O . LYS B 1 163 ? 9.423 14.590 77.196 1.00 26.21 171 LYS B O 1
ATOM 4597 N N . VAL B 1 164 ? 7.401 13.746 76.661 1.00 25.84 172 VAL B N 1
ATOM 4598 C CA . VAL B 1 164 ? 6.707 15.014 76.838 1.00 26.25 172 VAL B CA 1
ATOM 4599 C C . VAL B 1 164 ? 6.782 15.570 78.259 1.00 28.45 172 VAL B C 1
ATOM 4600 O O . VAL B 1 164 ? 6.532 16.757 78.468 1.00 28.58 172 VAL B O 1
ATOM 4604 N N . GLU B 1 165 ? 7.131 14.725 79.227 1.00 28.51 173 GLU B N 1
ATOM 4605 C CA . GLU B 1 165 ? 7.226 15.169 80.618 1.00 32.01 173 GLU B CA 1
ATOM 4606 C C . GLU B 1 165 ? 8.528 15.916 80.911 1.00 33.08 173 GLU B C 1
ATOM 4607 O O . GLU B 1 165 ? 8.744 16.388 82.027 1.00 33.98 173 GLU B O 1
ATOM 4613 N N . GLU B 1 166 ? 9.392 16.019 79.908 1.00 33.55 174 GLU B N 1
ATOM 4614 C CA . GLU B 1 166 ? 10.657 16.713 80.078 1.00 37.48 174 GLU B CA 1
ATOM 4615 C C . GLU B 1 166 ? 10.547 18.133 79.541 1.00 39.04 174 GLU B C 1
ATOM 4616 O O . GLU B 1 166 ? 11.508 18.695 79.023 1.00 41.24 174 GLU B O 1
ATOM 4622 N N . GLY B 1 167 A 9.355 18.705 79.678 1.00 40.75 174 GLY B N 1
ATOM 4623 C CA . GLY B 1 167 A 9.119 20.063 79.224 1.00 41.30 174 GLY B CA 1
ATOM 4624 C C . GLY B 1 167 A 8.749 20.199 77.760 1.00 40.00 174 GLY B C 1
ATOM 4625 O O . GLY B 1 167 A 9.483 19.754 76.880 1.00 41.34 174 GLY B O 1
ATOM 4626 N N . LEU B 1 168 ? 7.601 20.816 77.504 1.00 39.73 175 LEU B N 1
ATOM 4627 C CA . LEU B 1 168 ? 7.128 21.046 76.142 1.00 38.54 175 LEU B CA 1
ATOM 4628 C C . LEU B 1 168 ? 7.724 22.355 75.638 1.00 36.60 175 LEU B C 1
ATOM 4629 O O . LEU B 1 168 ? 7.684 23.365 76.337 1.00 36.59 175 LEU B O 1
ATOM 4634 N N . PRO B 1 169 ? 8.298 22.354 74.423 1.00 34.07 176 PRO B N 1
ATOM 4635 C CA . PRO B 1 169 ? 8.879 23.592 73.895 1.00 32.82 176 PRO B CA 1
ATOM 4636 C C . PRO B 1 169 ? 7.751 24.523 73.466 1.00 31.59 176 PRO B C 1
ATOM 4637 O O . PRO B 1 169 ? 6.669 24.063 73.107 1.00 31.29 176 PRO B O 1
ATOM 4641 N N . LYS B 1 170 ? 7.989 25.829 73.515 1.00 31.42 177 LYS B N 1
ATOM 4642 C CA . LYS B 1 170 ? 6.959 26.781 73.119 1.00 29.98 177 LYS B CA 1
ATOM 4643 C C . LYS B 1 170 ? 6.738 26.702 71.611 1.00 28.24 177 LYS B C 1
ATOM 4644 O O . LYS B 1 170 ? 5.612 26.815 71.126 1.00 26.20 177 LYS B O 1
ATOM 4650 N N . ARG B 1 171 ? 7.825 26.499 70.876 1.00 27.11 178 ARG B N 1
ATOM 4651 C CA . ARG B 1 171 ? 7.763 26.418 69.425 1.00 26.42 178 ARG B CA 1
ATOM 4652 C C . ARG B 1 171 ? 8.557 25.224 68.924 1.00 27.05 178 ARG B C 1
ATOM 4653 O O . ARG B 1 171 ? 9.737 25.069 69.240 1.00 28.14 178 ARG B O 1
ATOM 4661 N N . LEU B 1 172 ? 7.902 24.387 68.131 1.00 24.83 179 LEU B N 1
ATOM 4662 C CA . LEU B 1 172 ? 8.539 23.199 67.584 1.00 23.71 179 LEU B CA 1
ATOM 4663 C C . LEU B 1 172 ? 8.478 23.197 66.069 1.00 23.14 179 LEU B C 1
ATOM 4664 O O . LEU B 1 172 ? 7.474 23.578 65.476 1.00 23.58 179 LEU B O 1
ATOM 4669 N N . LEU B 1 173 ? 9.570 22.780 65.450 1.00 22.07 180 LEU B N 1
ATOM 4670 C CA . LEU B 1 173 ? 9.626 22.675 64.004 1.00 22.05 180 LEU B CA 1
ATOM 4671 C C . LEU B 1 173 ? 9.797 21.188 63.730 1.00 21.19 180 LEU B C 1
ATOM 4672 O O . LEU B 1 173 ? 10.717 20.554 64.255 1.00 21.67 180 LEU B O 1
ATOM 4677 N N . VAL B 1 174 ? 8.903 20.630 62.928 1.00 21.07 181 VAL B N 1
ATOM 4678 C CA . VAL B 1 174 ? 8.987 19.220 62.585 1.00 20.66 181 VAL B CA 1
ATOM 4679 C C . VAL B 1 174 ? 9.460 19.087 61.152 1.00 20.67 181 VAL B C 1
ATOM 4680 O O . VAL B 1 174 ? 8.887 19.685 60.241 1.00 21.24 181 VAL B O 1
ATOM 4684 N N . ILE B 1 175 ? 10.520 18.315 60.949 1.00 21.13 182 ILE B N 1
ATOM 4685 C CA . ILE B 1 175 ? 11.027 18.103 59.605 1.00 20.85 182 ILE B CA 1
ATOM 4686 C C . ILE B 1 175 ? 10.595 16.709 59.177 1.00 20.35 182 ILE B C 1
ATOM 4687 O O . ILE B 1 175 ? 11.001 15.713 59.777 1.00 20.64 182 ILE B O 1
ATOM 4692 N N . GLY B 1 176 ? 9.754 16.644 58.150 1.00 20.09 183 GLY B N 1
ATOM 4693 C CA . GLY B 1 176 ? 9.281 15.363 57.660 1.00 19.19 183 GLY B CA 1
ATOM 4694 C C . GLY B 1 176 ? 7.767 15.272 57.702 1.00 20.09 183 GLY B C 1
ATOM 4695 O O . GLY B 1 176 ? 7.161 15.430 58.762 1.00 19.34 183 GLY B O 1
ATOM 4696 N N . GLY B 1 177 ? 7.158 15.014 56.546 1.00 20.01 184 GLY B N 1
ATOM 4697 C CA . GLY B 1 177 ? 5.713 14.912 56.472 1.00 21.47 184 GLY B CA 1
ATOM 4698 C C . GLY B 1 177 ? 5.212 13.482 56.399 1.00 20.58 184 GLY B C 1
ATOM 4699 O O . GLY B 1 177 ? 4.192 13.202 55.769 1.00 22.27 184 GLY B O 1
ATOM 4700 N N . GLY B 1 178 ? 5.937 12.570 57.032 1.00 21.07 185 GLY B N 1
ATOM 4701 C CA . GLY B 1 178 ? 5.527 11.175 57.035 1.00 19.75 185 GLY B CA 1
ATOM 4702 C C . GLY B 1 178 ? 4.721 10.895 58.289 1.00 18.60 185 GLY B C 1
ATOM 4703 O O . GLY B 1 178 ? 4.434 11.811 59.058 1.00 19.06 185 GLY B O 1
ATOM 4704 N N . ALA B 1 179 ? 4.361 9.635 58.508 1.00 18.78 186 ALA B N 1
ATOM 4705 C CA . ALA B 1 179 ? 3.576 9.261 59.681 1.00 18.38 186 ALA B CA 1
ATOM 4706 C C . ALA B 1 179 ? 4.178 9.736 61.006 1.00 17.98 186 ALA B C 1
ATOM 4707 O O . ALA B 1 179 ? 3.462 10.246 61.864 1.00 18.17 186 ALA B O 1
ATOM 4709 N N . VAL B 1 180 ? 5.486 9.578 61.179 1.00 17.11 187 VAL B N 1
ATOM 4710 C CA . VAL B 1 180 ? 6.125 9.981 62.432 1.00 19.01 187 VAL B CA 1
ATOM 4711 C C . VAL B 1 180 ? 6.022 11.487 62.688 1.00 18.80 187 VAL B C 1
ATOM 4712 O O . VAL B 1 180 ? 5.613 11.912 63.769 1.00 16.57 187 VAL B O 1
ATOM 4716 N N . GLY B 1 181 ? 6.391 12.288 61.694 1.00 17.87 188 GLY B N 1
ATOM 4717 C CA . GLY B 1 181 ? 6.325 13.732 61.851 1.00 18.55 188 GLY B CA 1
ATOM 4718 C C . GLY B 1 181 ? 4.923 14.251 62.138 1.00 17.40 188 GLY B C 1
ATOM 4719 O O . GLY B 1 181 ? 4.725 15.062 63.037 1.00 17.28 188 GLY B O 1
ATOM 4720 N N . LEU B 1 182 ? 3.948 13.776 61.373 1.00 16.21 189 LEU B N 1
ATOM 4721 C CA . LEU B 1 182 ? 2.561 14.196 61.534 1.00 17.09 189 LEU B CA 1
ATOM 4722 C C . LEU B 1 182 ? 1.982 13.837 62.900 1.00 17.70 189 LEU B C 1
ATOM 4723 O O . LEU B 1 182 ? 1.340 14.662 63.549 1.00 15.66 189 LEU B O 1
ATOM 4728 N N . GLU B 1 183 ? 2.210 12.604 63.340 1.00 18.78 190 GLU B N 1
ATOM 4729 C CA . GLU B 1 183 ? 1.694 12.169 64.629 1.00 17.54 190 GLU B CA 1
ATOM 4730 C C . GLU B 1 183 ? 2.334 12.923 65.789 1.00 18.58 190 GLU B C 1
ATOM 4731 O O . GLU B 1 183 ? 1.639 13.402 66.678 1.00 18.78 190 GLU B O 1
ATOM 4737 N N . LEU B 1 184 ? 3.658 13.025 65.784 1.00 16.79 191 LEU B N 1
ATOM 4738 C CA . LEU B 1 184 ? 4.335 13.721 66.864 1.00 18.10 191 LEU B CA 1
ATOM 4739 C C . LEU B 1 184 ? 4.064 15.216 66.777 1.00 17.06 191 LEU B C 1
ATOM 4740 O O . LEU B 1 184 ? 4.020 15.902 67.793 1.00 17.13 191 LEU B O 1
ATOM 4745 N N . GLY B 1 185 ? 3.876 15.714 65.561 1.00 17.27 192 GLY B N 1
ATOM 4746 C CA . GLY B 1 185 ? 3.584 17.124 65.400 1.00 17.29 192 GLY B CA 1
ATOM 4747 C C . GLY B 1 185 ? 2.244 17.441 66.040 1.00 17.78 192 GLY B C 1
ATOM 4748 O O . GLY B 1 185 ? 2.095 18.448 66.736 1.00 17.92 192 GLY B O 1
ATOM 4749 N N . GLN B 1 186 ? 1.256 16.580 65.815 1.00 17.76 193 GLN B N 1
ATOM 4750 C CA . GLN B 1 186 ? -0.067 16.813 66.384 1.00 17.94 193 GLN B CA 1
ATOM 4751 C C . GLN B 1 186 ? -0.086 16.608 67.894 1.00 17.24 193 GLN B C 1
ATOM 4752 O O . GLN B 1 186 ? -0.823 17.291 68.604 1.00 19.12 193 GLN B O 1
ATOM 4758 N N . VAL B 1 187 ? 0.710 15.671 68.394 1.00 17.19 194 VAL B N 1
ATOM 4759 C CA . VAL B 1 187 ? 0.755 15.453 69.842 1.00 17.33 194 VAL B CA 1
ATOM 4760 C C . VAL B 1 187 ? 1.215 16.746 70.515 1.00 18.46 194 VAL B C 1
ATOM 4761 O O . VAL B 1 187 ? 0.570 17.237 71.445 1.00 19.76 194 VAL B O 1
ATOM 4765 N N . TYR B 1 188 ? 2.328 17.297 70.037 1.00 19.17 195 TYR B N 1
ATOM 4766 C CA . TYR B 1 188 ? 2.870 18.528 70.609 1.00 19.92 195 TYR B CA 1
ATOM 4767 C C . TYR B 1 188 ? 1.924 19.703 70.457 1.00 19.54 195 TYR B C 1
ATOM 4768 O O . TYR B 1 188 ? 1.777 20.513 71.375 1.00 21.37 195 TYR B O 1
ATOM 4777 N N . ARG B 1 189 ? 1.269 19.798 69.310 1.00 19.65 196 ARG B N 1
ATOM 4778 C CA . ARG B 1 189 ? 0.320 20.879 69.103 1.00 19.80 196 ARG B CA 1
ATOM 4779 C C . ARG B 1 189 ? -0.810 20.797 70.136 1.00 19.65 196 ARG B C 1
ATOM 4780 O O . ARG B 1 189 ? -1.137 21.784 70.796 1.00 19.54 196 ARG B O 1
ATOM 4788 N N . ARG B 1 190 ? -1.391 19.612 70.296 1.00 19.60 197 ARG B N 1
ATOM 4789 C CA . ARG B 1 190 ? -2.486 19.438 71.240 1.00 21.03 197 ARG B CA 1
ATOM 4790 C C . ARG B 1 190 ? -2.065 19.612 72.693 1.00 22.29 197 ARG B C 1
ATOM 4791 O O . ARG B 1 190 ? -2.893 19.926 73.554 1.00 21.86 197 ARG B O 1
ATOM 4799 N N . LEU B 1 191 ? -0.778 19.423 72.965 1.00 23.15 198 LEU B N 1
ATOM 4800 C CA . LEU B 1 191 ? -0.275 19.576 74.324 1.00 25.88 198 LEU B CA 1
ATOM 4801 C C . LEU B 1 191 ? 0.083 21.028 74.641 1.00 26.27 198 LEU B C 1
ATOM 4802 O O . LEU B 1 191 ? 0.545 21.332 75.738 1.00 29.03 198 LEU B O 1
ATOM 4807 N N . GLY B 1 192 ? -0.126 21.921 73.677 1.00 26.71 199 GLY B N 1
ATOM 4808 C CA . GLY B 1 192 ? 0.133 23.329 73.922 1.00 27.01 199 GLY B CA 1
ATOM 4809 C C . GLY B 1 192 ? 1.245 24.044 73.177 1.00 26.46 199 GLY B C 1
ATOM 4810 O O . GLY B 1 192 ? 1.442 25.240 73.383 1.00 27.99 199 GLY B O 1
ATOM 4811 N N . ALA B 1 193 ? 1.966 23.351 72.305 1.00 24.15 200 ALA B N 1
ATOM 4812 C CA . ALA B 1 193 ? 3.056 24.000 71.586 1.00 23.90 200 ALA B CA 1
ATOM 4813 C C . ALA B 1 193 ? 2.680 24.553 70.214 1.00 25.01 200 ALA B C 1
ATOM 4814 O O . ALA B 1 193 ? 1.670 24.163 69.621 1.00 23.28 200 ALA B O 1
ATOM 4816 N N . GLU B 1 194 ? 3.493 25.490 69.730 1.00 25.06 201 GLU B N 1
ATOM 4817 C CA . GLU B 1 194 ? 3.311 26.048 68.396 1.00 24.99 201 GLU B CA 1
ATOM 4818 C C . GLU B 1 194 ? 4.042 25.021 67.549 1.00 24.42 201 GLU B C 1
ATOM 4819 O O . GLU B 1 194 ? 5.129 24.580 67.919 1.00 25.52 201 GLU B O 1
ATOM 4825 N N . VAL B 1 195 ? 3.462 24.631 66.422 1.00 23.52 202 VAL B N 1
ATOM 4826 C CA . VAL B 1 195 ? 4.106 23.633 65.587 1.00 20.84 202 VAL B CA 1
ATOM 4827 C C . VAL B 1 195 ? 4.089 23.971 64.103 1.00 21.36 202 VAL B C 1
ATOM 4828 O O . VAL B 1 195 ? 3.056 24.341 63.549 1.00 21.39 202 VAL B O 1
ATOM 4832 N N . THR B 1 196 ? 5.254 23.847 63.480 1.00 22.08 203 THR B N 1
ATOM 4833 C CA . THR B 1 196 ? 5.418 24.081 62.053 1.00 23.83 203 THR B CA 1
ATOM 4834 C C . THR B 1 196 ? 6.047 22.803 61.520 1.00 23.45 203 THR B C 1
ATOM 4835 O O . THR B 1 196 ? 7.023 22.301 62.082 1.00 23.91 203 THR B O 1
ATOM 4839 N N . LEU B 1 197 ? 5.483 22.266 60.448 1.00 22.91 204 LEU B N 1
ATOM 4840 C CA . LEU B 1 197 ? 6.010 21.042 59.866 1.00 22.83 204 LEU B CA 1
ATOM 4841 C C . LEU B 1 197 ? 6.378 21.300 58.415 1.00 23.68 204 LEU B C 1
ATOM 4842 O O . LEU B 1 197 ? 5.614 21.915 57.671 1.00 24.48 204 LEU B O 1
ATOM 4847 N N . ILE B 1 198 ? 7.554 20.836 58.018 1.00 23.66 205 ILE B N 1
ATOM 4848 C CA . ILE B 1 198 ? 8.000 21.027 56.651 1.00 26.01 205 ILE B CA 1
ATOM 4849 C C . ILE B 1 198 ? 8.130 19.692 55.938 1.00 26.12 205 ILE B C 1
ATOM 4850 O O . ILE B 1 198 ? 8.549 18.696 56.530 1.00 26.49 205 ILE B O 1
ATOM 4855 N N . GLU B 1 199 ? 7.765 19.677 54.664 1.00 24.98 206 GLU B N 1
ATOM 4856 C CA . GLU B 1 199 ? 7.854 18.470 53.858 1.00 27.19 206 GLU B CA 1
ATOM 4857 C C . GLU B 1 199 ? 8.440 18.808 52.494 1.00 27.58 206 GLU B C 1
ATOM 4858 O O . GLU B 1 199 ? 7.953 19.703 51.803 1.00 27.42 206 GLU B O 1
ATOM 4864 N N . TYR B 1 200 ? 9.487 18.080 52.123 1.00 30.53 207 TYR B N 1
ATOM 4865 C CA . TYR B 1 200 ? 10.185 18.265 50.854 1.00 31.85 207 TYR B CA 1
ATOM 4866 C C . TYR B 1 200 ? 9.270 18.099 49.643 1.00 31.18 207 TYR B C 1
ATOM 4867 O O . TYR B 1 200 ? 9.279 18.928 48.731 1.00 30.10 207 TYR B O 1
ATOM 4876 N N . MET B 1 201 ? 8.488 17.024 49.635 1.00 29.13 208 MET B N 1
ATOM 4877 C CA . MET B 1 201 ? 7.588 16.744 48.523 1.00 29.27 208 MET B CA 1
ATOM 4878 C C . MET B 1 201 ? 6.407 17.714 48.423 1.00 29.50 208 MET B C 1
ATOM 4879 O O . MET B 1 201 ? 6.130 18.473 49.352 1.00 29.24 208 MET B O 1
ATOM 4884 N N . PRO B 1 202 ? 5.705 17.708 47.275 1.00 29.21 209 PRO B N 1
ATOM 4885 C CA . PRO B 1 202 ? 4.548 18.573 47.008 1.00 29.45 209 PRO B CA 1
ATOM 4886 C C . PRO B 1 202 ? 3.385 18.409 47.986 1.00 29.39 209 PRO B C 1
ATOM 4887 O O . PRO B 1 202 ? 2.570 19.317 48.149 1.00 27.69 209 PRO B O 1
ATOM 4891 N N . GLU B 1 203 ? 3.303 17.248 48.627 1.00 27.92 210 GLU B N 1
ATOM 4892 C CA . GLU B 1 203 ? 2.222 16.983 49.570 1.00 26.41 210 GLU B CA 1
ATOM 4893 C C . GLU B 1 203 ? 2.707 16.045 50.668 1.00 24.26 210 GLU B C 1
ATOM 4894 O O . GLU B 1 203 ? 3.639 15.272 50.456 1.00 21.96 210 GLU B O 1
ATOM 4900 N N . ILE B 1 204 ? 2.089 16.119 51.843 1.00 23.05 211 ILE B N 1
ATOM 4901 C CA . ILE B 1 204 ? 2.481 15.233 52.934 1.00 22.75 211 ILE B CA 1
ATOM 4902 C C . ILE B 1 204 ? 2.130 13.809 52.514 1.00 22.21 211 ILE B C 1
ATOM 4903 O O . ILE B 1 204 ? 1.376 13.614 51.557 1.00 23.70 211 ILE B O 1
ATOM 4908 N N . LEU B 1 205 ? 2.673 12.821 53.220 1.00 21.56 212 LEU B N 1
ATOM 4909 C CA . LEU B 1 205 ? 2.422 11.419 52.897 1.00 21.23 212 LEU B CA 1
ATOM 4910 C C . LEU B 1 205 ? 2.578 11.200 51.389 1.00 22.86 212 LEU B C 1
ATOM 4911 O O . LEU B 1 205 ? 1.668 10.704 50.728 1.00 23.38 212 LEU B O 1
ATOM 4916 N N . PRO B 1 206 ? 3.742 11.569 50.829 1.00 24.06 213 PRO B N 1
ATOM 4917 C CA . PRO B 1 206 ? 4.016 11.418 49.393 1.00 25.54 213 PRO B CA 1
ATOM 4918 C C . PRO B 1 206 ? 3.823 10.011 48.826 1.00 27.97 213 PRO B C 1
ATOM 4919 O O . PRO B 1 206 ? 3.674 9.841 47.616 1.00 28.35 213 PRO B O 1
ATOM 4923 N N . GLN B 1 207 ? 3.816 9.006 49.695 1.00 28.59 214 GLN B N 1
ATOM 4924 C CA . GLN B 1 207 ? 3.627 7.630 49.252 1.00 29.78 214 GLN B CA 1
ATOM 4925 C C . GLN B 1 207 ? 2.145 7.291 49.070 1.00 29.27 214 GLN B C 1
ATOM 4926 O O . GLN B 1 207 ? 1.795 6.341 48.370 1.00 28.90 214 GLN B O 1
ATOM 4932 N N . GLY B 1 208 ? 1.274 8.075 49.695 1.00 27.11 215 GLY B N 1
ATOM 4933 C CA . GLY B 1 208 ? -0.146 7.808 49.581 1.00 24.82 215 GLY B CA 1
ATOM 4934 C C . GLY B 1 208 ? -0.918 8.771 48.701 1.00 24.55 215 GLY B C 1
ATOM 4935 O O . GLY B 1 208 ? -0.364 9.726 48.149 1.00 23.35 215 GLY B O 1
ATOM 4936 N N . ASP B 1 209 ? -2.212 8.499 48.575 1.00 22.49 216 ASP B N 1
ATOM 4937 C CA . ASP B 1 209 ? -3.125 9.312 47.792 1.00 21.64 216 ASP B CA 1
ATOM 4938 C C . ASP B 1 209 ? -3.062 10.784 48.193 1.00 21.78 216 ASP B C 1
ATOM 4939 O O . ASP B 1 209 ? -3.335 11.139 49.343 1.00 18.48 216 ASP B O 1
ATOM 4944 N N . PRO B 1 210 ? -2.722 11.662 47.235 1.00 22.72 217 PRO B N 1
ATOM 4945 C CA . PRO B 1 210 ? -2.608 13.110 47.433 1.00 22.28 217 PRO B CA 1
ATOM 4946 C C . PRO B 1 210 ? -3.881 13.803 47.919 1.00 22.06 217 PRO B C 1
ATOM 4947 O O . PRO B 1 210 ? -3.817 14.728 48.733 1.00 23.15 217 PRO B O 1
ATOM 4951 N N . GLU B 1 211 ? -5.030 13.367 47.410 1.00 21.13 218 GLU B N 1
ATOM 4952 C CA . GLU B 1 211 ? -6.311 13.970 47.778 1.00 21.36 218 GLU B CA 1
ATOM 4953 C C . GLU B 1 211 ? -6.683 13.784 49.250 1.00 21.44 218 GLU B C 1
ATOM 4954 O O . GLU B 1 211 ? -7.036 14.748 49.933 1.00 20.59 218 GLU B O 1
ATOM 4960 N N . THR B 1 212 ? -6.623 12.550 49.739 1.00 19.04 219 THR B N 1
ATOM 4961 C CA . THR B 1 212 ? -6.951 12.304 51.141 1.00 19.29 219 THR B CA 1
ATOM 4962 C C . THR B 1 212 ? -5.858 12.876 52.035 1.00 19.27 219 THR B C 1
ATOM 4963 O O . THR B 1 212 ? -6.130 13.357 53.138 1.00 19.01 219 THR B O 1
ATOM 4967 N N . ALA B 1 213 ? -4.619 12.827 51.558 1.00 19.49 220 ALA B N 1
ATOM 4968 C CA . ALA B 1 213 ? -3.502 13.360 52.324 1.00 20.88 220 ALA B CA 1
ATOM 4969 C C . ALA B 1 213 ? -3.677 14.868 52.474 1.00 21.62 220 ALA B C 1
ATOM 4970 O O . ALA B 1 213 ? -3.408 15.425 53.533 1.00 20.56 220 ALA B O 1
ATOM 4972 N N . ALA B 1 214 ? -4.138 15.523 51.410 1.00 22.31 221 ALA B N 1
ATOM 4973 C CA . ALA B 1 214 ? -4.349 16.965 51.445 1.00 21.60 221 ALA B CA 1
ATOM 4974 C C . ALA B 1 214 ? -5.434 17.323 52.452 1.00 21.15 221 ALA B C 1
ATOM 4975 O O . ALA B 1 214 ? -5.333 18.336 53.145 1.00 20.65 221 ALA B O 1
ATOM 4977 N N . LEU B 1 215 ? -6.468 16.491 52.539 1.00 19.83 222 LEU B N 1
ATOM 4978 C CA . LEU B 1 215 ? -7.553 16.749 53.478 1.00 20.78 222 LEU B CA 1
ATOM 4979 C C . LEU B 1 215 ? -7.017 16.681 54.902 1.00 20.68 222 LEU B C 1
ATOM 4980 O O . LEU B 1 215 ? -7.416 17.469 55.761 1.00 19.37 222 LEU B O 1
ATOM 4985 N N . LEU B 1 216 ? -6.104 15.745 55.154 1.00 20.36 223 LEU B N 1
ATOM 4986 C CA . LEU B 1 216 ? -5.514 15.624 56.487 1.00 19.82 223 LEU B CA 1
ATOM 4987 C C . LEU B 1 216 ? -4.697 16.873 56.797 1.00 19.35 223 LEU B C 1
ATOM 4988 O O . LEU B 1 216 ? -4.747 17.406 57.909 1.00 20.40 223 LEU B O 1
ATOM 4993 N N . ARG B 1 217 ? -3.931 17.333 55.812 1.00 20.44 224 ARG B N 1
ATOM 4994 C CA . ARG B 1 217 ? -3.106 18.523 55.994 1.00 20.13 224 ARG B CA 1
ATOM 4995 C C . ARG B 1 217 ? -3.969 19.727 56.358 1.00 20.37 224 ARG B C 1
ATOM 4996 O O . ARG B 1 217 ? -3.671 20.452 57.310 1.00 19.92 224 ARG B O 1
ATOM 5004 N N . ARG B 1 218 ? -5.045 19.934 55.606 1.00 20.77 225 ARG B N 1
ATOM 5005 C CA . ARG B 1 218 ? -5.926 21.059 55.876 1.00 21.75 225 ARG B CA 1
ATOM 5006 C C . ARG B 1 218 ? -6.541 20.946 57.266 1.00 21.22 225 ARG B C 1
ATOM 5007 O O . ARG B 1 218 ? -6.714 21.948 57.952 1.00 18.65 225 ARG B O 1
ATOM 5015 N N . ALA B 1 219 ? -6.863 19.727 57.685 1.00 19.26 226 ALA B N 1
ATOM 5016 C CA . ALA B 1 219 ? -7.430 19.530 59.012 1.00 20.32 226 ALA B CA 1
ATOM 5017 C C . ALA B 1 219 ? -6.386 19.933 60.056 1.00 20.07 226 ALA B C 1
ATOM 5018 O O . ALA B 1 219 ? -6.704 20.614 61.034 1.00 20.47 226 ALA B O 1
ATOM 5020 N N . LEU B 1 220 ? -5.138 19.523 59.844 1.00 19.44 227 LEU B N 1
ATOM 5021 C CA . LEU B 1 220 ? -4.068 19.864 60.780 1.00 19.86 227 LEU B CA 1
ATOM 5022 C C . LEU B 1 220 ? -3.841 21.378 60.793 1.00 20.32 227 LEU B C 1
ATOM 5023 O O . LEU B 1 220 ? -3.584 21.976 61.842 1.00 19.98 227 LEU B O 1
ATOM 5028 N N . GLU B 1 221 ? -3.942 21.996 59.623 1.00 21.50 228 GLU B N 1
ATOM 5029 C CA . GLU B 1 221 ? -3.758 23.437 59.521 1.00 23.41 228 GLU B CA 1
ATOM 5030 C C . GLU B 1 221 ? -4.852 24.158 60.306 1.00 23.28 228 GLU B C 1
ATOM 5031 O O . GLU B 1 221 ? -4.601 25.200 60.909 1.00 24.18 228 GLU B O 1
ATOM 5037 N N . LYS B 1 222 ? -6.058 23.592 60.301 1.00 22.42 229 LYS B N 1
ATOM 5038 C CA . LYS B 1 222 ? -7.184 24.171 61.029 1.00 23.79 229 LYS B CA 1
ATOM 5039 C C . LYS B 1 222 ? -6.909 24.211 62.531 1.00 24.29 229 LYS B C 1
ATOM 5040 O O . LYS B 1 222 ? -7.441 25.069 63.237 1.00 23.37 229 LYS B O 1
ATOM 5046 N N . GLU B 1 223 ? -6.089 23.280 63.016 1.00 21.40 230 GLU B N 1
ATOM 5047 C CA . GLU B 1 223 ? -5.742 23.235 64.433 1.00 22.16 230 GLU B CA 1
ATOM 5048 C C . GLU B 1 223 ? -4.578 24.156 64.776 1.00 22.12 230 GLU B C 1
ATOM 5049 O O . GLU B 1 223 ? -4.160 24.229 65.931 1.00 22.17 230 GLU B O 1
ATOM 5055 N N . GLY B 1 224 ? -4.049 24.853 63.772 1.00 22.68 231 GLY B N 1
ATOM 5056 C CA . GLY B 1 224 ? -2.952 25.770 64.016 1.00 21.91 231 GLY B CA 1
ATOM 5057 C C . GLY B 1 224 ? -1.581 25.255 63.629 1.00 22.10 231 GLY B C 1
ATOM 5058 O O . GLY B 1 224 ? -0.589 25.958 63.790 1.00 23.32 231 GLY B O 1
ATOM 5059 N N . ILE B 1 225 ? -1.509 24.026 63.128 1.00 22.60 232 ILE B N 1
ATOM 5060 C CA . ILE B 1 225 ? -0.226 23.474 62.718 1.00 21.97 232 ILE B CA 1
ATOM 5061 C C . ILE B 1 225 ? 0.087 24.003 61.325 1.00 22.44 232 ILE B C 1
ATOM 5062 O O . ILE B 1 225 ? -0.644 23.732 60.378 1.00 24.40 232 ILE B O 1
ATOM 5067 N N . ARG B 1 226 ? 1.163 24.771 61.204 1.00 23.38 233 ARG B N 1
ATOM 5068 C CA . ARG B 1 226 ? 1.547 25.327 59.911 1.00 24.80 233 ARG B CA 1
ATOM 5069 C C . ARG B 1 226 ? 2.314 24.268 59.133 1.00 24.71 233 ARG B C 1
ATOM 5070 O O . ARG B 1 226 ? 3.361 23.808 59.580 1.00 25.27 233 ARG B O 1
ATOM 5072 N N . VAL B 1 227 ? 1.789 23.878 57.977 1.00 24.43 234 VAL B N 1
ATOM 5073 C CA . VAL B 1 227 ? 2.443 22.868 57.163 1.00 24.44 234 VAL B CA 1
ATOM 5074 C C . VAL B 1 227 ? 3.003 23.469 55.877 1.00 25.55 234 VAL B C 1
ATOM 5075 O O . VAL B 1 227 ? 2.270 24.042 55.067 1.00 26.94 234 VAL B O 1
ATOM 5079 N N . ARG B 1 228 ? 4.313 23.337 55.710 1.00 25.83 235 ARG B N 1
ATOM 5080 C CA . ARG B 1 228 ? 5.012 23.861 54.543 1.00 27.28 235 ARG B CA 1
ATOM 5081 C C . ARG B 1 228 ? 5.477 22.730 53.630 1.00 27.98 235 ARG B C 1
ATOM 5082 O O . ARG B 1 228 ? 6.442 22.032 53.941 1.00 26.54 235 ARG B O 1
ATOM 5090 N N . THR B 1 229 ? 4.789 22.556 52.505 1.00 27.99 236 THR B N 1
ATOM 5091 C CA . THR B 1 229 ? 5.137 21.520 51.539 1.00 28.54 236 THR B CA 1
ATOM 5092 C C . THR B 1 229 ? 6.102 22.087 50.502 1.00 29.08 236 THR B C 1
ATOM 5093 O O . THR B 1 229 ? 6.306 23.298 50.439 1.00 29.63 236 THR B O 1
ATOM 5097 N N . LYS B 1 230 ? 6.696 21.212 49.696 1.00 30.36 237 LYS B N 1
ATOM 5098 C CA . LYS B 1 230 ? 7.649 21.635 48.671 1.00 32.10 237 LYS B CA 1
ATOM 5099 C C . LYS B 1 230 ? 8.736 22.483 49.321 1.00 32.64 237 LYS B C 1
ATOM 5100 O O . LYS B 1 230 ? 9.304 23.375 48.692 1.00 32.04 237 LYS B O 1
ATOM 5106 N N . THR B 1 231 ? 9.024 22.191 50.583 1.00 31.94 238 THR B N 1
ATOM 5107 C CA . THR B 1 231 ? 10.020 22.938 51.340 1.00 32.80 238 THR B CA 1
ATOM 5108 C C . THR B 1 231 ? 10.979 22.004 52.068 1.00 33.57 238 THR B C 1
ATOM 5109 O O . THR B 1 231 ? 10.568 20.977 52.607 1.00 33.65 238 THR B O 1
ATOM 5113 N N . LYS B 1 232 ? 12.259 22.358 52.084 1.00 35.24 239 LYS B N 1
ATOM 5114 C CA . LYS B 1 232 ? 13.243 21.537 52.777 1.00 37.04 239 LYS B CA 1
ATOM 5115 C C . LYS B 1 232 ? 14.052 22.361 53.771 1.00 36.80 239 LYS B C 1
ATOM 5116 O O . LYS B 1 232 ? 14.288 23.552 53.562 1.00 33.85 239 LYS B O 1
ATOM 5122 N N . ALA B 1 233 ? 14.458 21.720 54.863 1.00 36.65 240 ALA B N 1
ATOM 5123 C CA . ALA B 1 233 ? 15.265 22.376 55.883 1.00 36.61 240 ALA B CA 1
ATOM 5124 C C . ALA B 1 233 ? 16.712 22.150 55.466 1.00 36.58 240 ALA B C 1
ATOM 5125 O O . ALA B 1 233 ? 17.100 21.028 55.143 1.00 36.04 240 ALA B O 1
ATOM 5127 N N . VAL B 1 234 ? 17.503 23.216 55.470 1.00 36.66 241 VAL B N 1
ATOM 5128 C CA . VAL B 1 234 ? 18.898 23.128 55.065 1.00 37.43 241 VAL B CA 1
ATOM 5129 C C . VAL B 1 234 ? 19.867 23.168 56.243 1.00 37.23 241 VAL B C 1
ATOM 5130 O O . VAL B 1 234 ? 20.893 22.490 56.236 1.00 37.92 241 VAL B O 1
ATOM 5134 N N . GLY B 1 235 ? 19.538 23.962 57.253 1.00 37.01 242 GLY B N 1
ATOM 5135 C CA . GLY B 1 235 ? 20.396 24.065 58.417 1.00 36.89 242 GLY B CA 1
ATOM 5136 C C . GLY B 1 235 ? 19.794 24.997 59.445 1.00 36.08 242 GLY B C 1
ATOM 5137 O O . GLY B 1 235 ? 18.632 25.384 59.325 1.00 37.22 242 GLY B O 1
ATOM 5138 N N . TYR B 1 236 ? 20.571 25.356 60.459 1.00 36.54 243 TYR B N 1
ATOM 5139 C CA . TYR B 1 236 ? 20.078 26.258 61.490 1.00 36.13 243 TYR B CA 1
ATOM 5140 C C . TYR B 1 236 ? 21.207 26.900 62.281 1.00 37.24 243 TYR B C 1
ATOM 5141 O O . TYR B 1 236 ? 22.344 26.426 62.267 1.00 37.10 243 TYR B O 1
ATOM 5150 N N . GLU B 1 237 ? 20.873 27.981 62.976 1.00 38.69 244 GLU B N 1
ATOM 5151 C CA . GLU B 1 237 ? 21.832 28.695 63.806 1.00 41.07 244 GLU B CA 1
ATOM 5152 C C . GLU B 1 237 ? 21.178 28.977 65.152 1.00 40.55 244 GLU B C 1
ATOM 5153 O O . GLU B 1 237 ? 20.099 29.566 65.218 1.00 41.18 244 GLU B O 1
ATOM 5159 N N . LYS B 1 238 ? 21.832 28.546 66.223 1.00 40.63 245 LYS B N 1
ATOM 5160 C CA . LYS B 1 238 ? 21.313 28.742 67.570 1.00 41.38 245 LYS B CA 1
ATOM 5161 C C . LYS B 1 238 ? 21.646 30.135 68.099 1.00 42.79 245 LYS B C 1
ATOM 5162 O O . LYS B 1 238 ? 22.813 30.475 68.285 1.00 42.84 245 LYS B O 1
ATOM 5168 N N . LYS B 1 239 ? 20.614 30.940 68.332 1.00 42.66 246 LYS B N 1
ATOM 5169 C CA . LYS B 1 239 ? 20.807 32.287 68.851 1.00 43.56 246 LYS B CA 1
ATOM 5170 C C . LYS B 1 239 ? 20.094 32.452 70.184 1.00 43.35 246 LYS B C 1
ATOM 5171 O O . LYS B 1 239 ? 19.431 31.536 70.667 1.00 44.22 246 LYS B O 1
ATOM 5177 N N . LYS B 1 240 ? 20.229 33.634 70.769 1.00 44.05 247 LYS B N 1
ATOM 5178 C CA . LYS B 1 240 ? 19.615 33.935 72.053 1.00 44.07 247 LYS B CA 1
ATOM 5179 C C . LYS B 1 240 ? 18.097 33.753 72.063 1.00 43.08 247 LYS B C 1
ATOM 5180 O O . LYS B 1 240 ? 17.534 33.276 73.047 1.00 42.92 247 LYS B O 1
ATOM 5186 N N . ASP B 1 241 ? 17.437 34.124 70.969 1.00 42.08 248 ASP B N 1
ATOM 5187 C CA . ASP B 1 241 ? 15.982 34.023 70.889 1.00 41.28 248 ASP B CA 1
ATOM 5188 C C . ASP B 1 241 ? 15.475 32.679 70.371 1.00 40.45 248 ASP B C 1
ATOM 5189 O O . ASP B 1 241 ? 14.268 32.485 70.221 1.00 40.63 248 ASP B O 1
ATOM 5194 N N . GLY B 1 242 ? 16.390 31.754 70.096 1.00 39.17 249 GLY B N 1
ATOM 5195 C CA . GLY B 1 242 ? 15.981 30.448 69.613 1.00 37.21 249 GLY B CA 1
ATOM 5196 C C . GLY B 1 242 ? 16.771 29.936 68.427 1.00 35.38 249 GLY B C 1
ATOM 5197 O O . GLY B 1 242 ? 17.801 30.497 68.061 1.00 34.62 249 GLY B O 1
ATOM 5198 N N . LEU B 1 243 ? 16.280 28.855 67.827 1.00 33.85 250 LEU B N 1
ATOM 5199 C CA . LEU B 1 243 ? 16.933 28.248 66.675 1.00 32.48 250 LEU B CA 1
ATOM 5200 C C . LEU B 1 243 ? 16.421 28.859 65.380 1.00 33.06 250 LEU B C 1
ATOM 5201 O O . LEU B 1 243 ? 15.235 28.762 65.063 1.00 32.59 250 LEU B O 1
ATOM 5206 N N . HIS B 1 244 ? 17.318 29.495 64.635 1.00 32.34 251 HIS B N 1
ATOM 5207 C CA . HIS B 1 244 ? 16.953 30.107 63.368 1.00 32.61 251 HIS B CA 1
ATOM 5208 C C . HIS B 1 244 ? 17.184 29.078 62.276 1.00 32.33 251 HIS B C 1
ATOM 5209 O O . HIS B 1 244 ? 18.313 28.858 61.836 1.00 31.54 251 HIS B O 1
ATOM 5216 N N . VAL B 1 245 ? 16.101 28.432 61.857 1.00 32.92 252 VAL B N 1
ATOM 5217 C CA . VAL B 1 245 ? 16.175 27.399 60.836 1.00 32.64 252 VAL B CA 1
ATOM 5218 C C . VAL B 1 245 ? 16.009 27.965 59.432 1.00 33.83 252 VAL B C 1
ATOM 5219 O O . VAL B 1 245 ? 15.075 28.721 59.162 1.00 34.77 252 VAL B O 1
ATOM 5223 N N . ARG B 1 246 ? 16.926 27.591 58.544 1.00 34.79 253 ARG B N 1
ATOM 5224 C CA . ARG B 1 246 ? 16.897 28.047 57.160 1.00 34.92 253 ARG B CA 1
ATOM 5225 C C . ARG B 1 246 ? 16.147 27.048 56.285 1.00 34.88 253 ARG B C 1
ATOM 5226 O O . ARG B 1 246 ? 16.486 25.860 56.239 1.00 35.02 253 ARG B O 1
ATOM 5234 N N . LEU B 1 247 ? 15.128 27.540 55.591 1.00 33.37 254 LEU B N 1
ATOM 5235 C CA . LEU B 1 247 ? 14.327 26.707 54.709 1.00 32.25 254 LEU B CA 1
ATOM 5236 C C . LEU B 1 247 ? 14.537 27.184 53.277 1.00 32.18 254 LEU B C 1
ATOM 5237 O O . LEU B 1 247 ? 14.906 28.334 53.047 1.00 32.24 254 LEU B O 1
ATOM 5242 N N . GLU B 1 248 ? 14.310 26.294 52.320 1.00 32.98 255 GLU B N 1
ATOM 5243 C CA . GLU B 1 248 ? 14.460 26.628 50.909 1.00 34.67 255 GLU B CA 1
ATOM 5244 C C . GLU B 1 248 ? 13.489 25.786 50.096 1.00 35.83 255 GLU B C 1
ATOM 5245 O O . GLU B 1 248 ? 13.013 24.750 50.563 1.00 36.30 255 GLU B O 1
ATOM 5251 N N . PRO B 1 249 ? 13.172 26.226 48.868 1.00 36.24 256 PRO B N 1
ATOM 5252 C CA . PRO B 1 249 ? 12.252 25.445 48.039 1.00 36.95 256 PRO B CA 1
ATOM 5253 C C . PRO B 1 249 ? 12.885 24.070 47.824 1.00 38.59 256 PRO B C 1
ATOM 5254 O O . PRO B 1 249 ? 14.110 23.947 47.811 1.00 38.08 256 PRO B O 1
ATOM 5258 N N . ALA B 1 250 A 12.058 23.042 47.666 1.00 39.78 256 ALA B N 1
ATOM 5259 C CA . ALA B 1 250 A 12.556 21.684 47.466 1.00 42.81 256 ALA B CA 1
ATOM 5260 C C . ALA B 1 250 A 13.692 21.630 46.446 1.00 45.07 256 ALA B C 1
ATOM 5261 O O . ALA B 1 250 A 14.739 21.028 46.697 1.00 44.88 256 ALA B O 1
ATOM 5263 N N . GLU B 1 251 B 13.481 22.267 45.299 1.00 47.23 256 GLU B N 1
ATOM 5264 C CA . GLU B 1 251 B 14.476 22.287 44.231 1.00 50.29 256 GLU B CA 1
ATOM 5265 C C . GLU B 1 251 B 15.579 23.309 44.491 1.00 50.28 256 GLU B C 1
ATOM 5266 O O . GLU B 1 251 B 16.359 23.630 43.593 1.00 51.36 256 GLU B O 1
ATOM 5272 N N . GLY B 1 252 ? 15.642 23.818 45.716 1.00 49.52 257 GLY B N 1
ATOM 5273 C CA . GLY B 1 252 ? 16.653 24.803 46.047 1.00 48.47 257 GLY B CA 1
ATOM 5274 C C . GLY B 1 252 ? 16.258 26.176 45.540 1.00 47.88 257 GLY B C 1
ATOM 5275 O O . GLY B 1 252 ? 15.450 26.297 44.617 1.00 47.49 257 GLY B O 1
ATOM 5276 N N . GLY B 1 253 ? 16.823 27.216 46.142 1.00 46.93 258 GLY B N 1
ATOM 5277 C CA . GLY B 1 253 ? 16.498 28.565 45.725 1.00 45.75 258 GLY B CA 1
ATOM 5278 C C . GLY B 1 253 ? 16.536 29.539 46.882 1.00 45.58 258 GLY B C 1
ATOM 5279 O O . GLY B 1 253 ? 17.227 29.307 47.874 1.00 45.59 258 GLY B O 1
ATOM 5280 N N . GLU B 1 254 ? 15.785 30.628 46.762 1.00 45.34 259 GLU B N 1
ATOM 5281 C CA . GLU B 1 254 ? 15.746 31.643 47.805 1.00 46.42 259 GLU B CA 1
ATOM 5282 C C . GLU B 1 254 ? 15.495 31.039 49.179 1.00 45.50 259 GLU B C 1
ATOM 5283 O O . GLU B 1 254 ? 14.621 30.190 49.349 1.00 45.09 259 GLU B O 1
ATOM 5289 N N . GLY B 1 255 ? 16.262 31.492 50.162 1.00 44.68 260 GLY B N 1
ATOM 5290 C CA . GLY B 1 255 ? 16.107 30.974 51.505 1.00 43.64 260 GLY B CA 1
ATOM 5291 C C . GLY B 1 255 ? 15.198 31.796 52.395 1.00 43.36 260 GLY B C 1
ATOM 5292 O O . GLY B 1 255 ? 15.134 33.020 52.289 1.00 42.88 260 GLY B O 1
ATOM 5293 N N . GLU B 1 256 ? 14.479 31.106 53.271 1.00 42.68 261 GLU B N 1
ATOM 5294 C CA . GLU B 1 256 ? 13.585 31.747 54.223 1.00 42.21 261 GLU B CA 1
ATOM 5295 C C . GLU B 1 256 ? 13.964 31.207 55.592 1.00 41.06 261 GLU B C 1
ATOM 5296 O O . GLU B 1 256 ? 14.634 30.180 55.695 1.00 40.69 261 GLU B O 1
ATOM 5302 N N . GLU B 1 257 ? 13.539 31.892 56.643 1.00 39.70 262 GLU B N 1
ATOM 5303 C CA . GLU B 1 257 ? 13.879 31.467 57.989 1.00 38.90 262 GLU B CA 1
ATOM 5304 C C . GLU B 1 257 ? 12.670 31.370 58.913 1.00 38.19 262 GLU B C 1
ATOM 5305 O O . GLU B 1 257 ? 11.685 32.092 58.751 1.00 37.01 262 GLU B O 1
ATOM 5311 N N . VAL B 1 258 ? 12.755 30.454 59.871 1.00 36.65 263 VAL B N 1
ATOM 5312 C CA . VAL B 1 258 ? 11.704 30.248 60.859 1.00 35.62 263 VAL B CA 1
ATOM 5313 C C . VAL B 1 258 ? 12.408 30.052 62.199 1.00 33.88 263 VAL B C 1
ATOM 5314 O O . VAL B 1 258 ? 13.457 29.414 62.259 1.00 33.55 263 VAL B O 1
ATOM 5318 N N . VAL B 1 259 ? 11.845 30.614 63.264 1.00 31.73 264 VAL B N 1
ATOM 5319 C CA . VAL B 1 259 ? 12.445 30.501 64.589 1.00 30.76 264 VAL B CA 1
ATOM 5320 C C . VAL B 1 259 ? 11.620 29.633 65.535 1.00 30.51 264 VAL B C 1
ATOM 5321 O O . VAL B 1 259 ? 10.436 29.887 65.757 1.00 29.92 264 VAL B O 1
ATOM 5325 N N . VAL B 1 260 ? 12.256 28.605 66.089 1.00 29.29 265 VAL B N 1
ATOM 5326 C CA . VAL B 1 260 ? 11.591 27.699 67.017 1.00 28.30 265 VAL B CA 1
ATOM 5327 C C . VAL B 1 260 ? 12.508 27.395 68.198 1.00 28.05 265 VAL B C 1
ATOM 5328 O O . VAL B 1 260 ? 13.677 27.777 68.196 1.00 27.99 265 VAL B O 1
ATOM 5332 N N . ASP B 1 261 ? 11.978 26.701 69.199 1.00 26.98 266 ASP B N 1
ATOM 5333 C CA . ASP B 1 261 ? 12.760 26.356 70.383 1.00 27.70 266 ASP B CA 1
ATOM 5334 C C . ASP B 1 261 ? 13.448 25.009 70.244 1.00 27.41 266 ASP B C 1
ATOM 5335 O O . ASP B 1 261 ? 14.564 24.818 70.728 1.00 25.23 266 ASP B O 1
ATOM 5340 N N . LYS B 1 262 ? 12.769 24.076 69.588 1.00 26.69 267 LYS B N 1
ATOM 5341 C CA . LYS B 1 262 ? 13.301 22.736 69.382 1.00 27.93 267 LYS B CA 1
ATOM 5342 C C . LYS B 1 262 ? 12.983 22.266 67.970 1.00 26.63 267 LYS B C 1
ATOM 5343 O O . LYS B 1 262 ? 12.076 22.785 67.321 1.00 26.50 267 LYS B O 1
ATOM 5349 N N . VAL B 1 263 ? 13.736 21.278 67.502 1.00 26.35 268 VAL B N 1
ATOM 5350 C CA . VAL B 1 263 ? 13.520 20.719 66.177 1.00 23.93 268 VAL B CA 1
ATOM 5351 C C . VAL B 1 263 ? 13.413 19.199 66.249 1.00 23.98 268 VAL B C 1
ATOM 5352 O O . VAL B 1 263 ? 14.222 18.540 66.902 1.00 24.32 268 VAL B O 1
ATOM 5356 N N . LEU B 1 264 ? 12.389 18.653 65.600 1.00 22.71 269 LEU B N 1
ATOM 5357 C CA . LEU B 1 264 ? 12.197 17.210 65.548 1.00 21.28 269 LEU B CA 1
ATOM 5358 C C . LEU B 1 264 ? 12.492 16.764 64.125 1.00 20.18 269 LEU B C 1
ATOM 5359 O O . LEU B 1 264 ? 11.848 17.215 63.177 1.00 20.08 269 LEU B O 1
ATOM 5364 N N . VAL B 1 265 ? 13.487 15.902 63.974 1.00 20.22 270 VAL B N 1
ATOM 5365 C CA . VAL B 1 265 ? 13.850 15.393 62.662 1.00 21.10 270 VAL B CA 1
ATOM 5366 C C . VAL B 1 265 ? 13.205 14.025 62.479 1.00 22.30 270 VAL B C 1
ATOM 5367 O O . VAL B 1 265 ? 13.524 13.074 63.199 1.00 22.09 270 VAL B O 1
ATOM 5371 N N . ALA B 1 266 ? 12.287 13.938 61.524 1.00 19.83 271 ALA B N 1
ATOM 5372 C CA . ALA B 1 266 ? 11.592 12.690 61.240 1.00 22.16 271 ALA B CA 1
ATOM 5373 C C . ALA B 1 266 ? 11.557 12.499 59.728 1.00 21.99 271 ALA B C 1
ATOM 5374 O O . ALA B 1 266 ? 10.485 12.476 59.120 1.00 21.79 271 ALA B O 1
ATOM 5376 N N . VAL B 1 267 ? 12.739 12.370 59.130 1.00 22.02 272 VAL B N 1
ATOM 5377 C CA . VAL B 1 267 ? 12.864 12.211 57.688 1.00 23.15 272 VAL B CA 1
ATOM 5378 C C . VAL B 1 267 ? 13.072 10.773 57.237 1.00 24.74 272 VAL B C 1
ATOM 5379 O O . VAL B 1 267 ? 13.306 10.516 56.057 1.00 27.17 272 VAL B O 1
ATOM 5383 N N . GLY B 1 268 ? 12.988 9.834 58.171 1.00 24.78 273 GLY B N 1
ATOM 5384 C CA . GLY B 1 268 ? 13.163 8.444 57.801 1.00 24.58 273 GLY B CA 1
ATOM 5385 C C . GLY B 1 268 ? 13.838 7.571 58.838 1.00 23.64 273 GLY B C 1
ATOM 5386 O O . GLY B 1 268 ? 13.978 7.947 60.003 1.00 23.34 273 GLY B O 1
ATOM 5387 N N . ARG B 1 269 ? 14.260 6.391 58.395 1.00 23.81 274 ARG B N 1
ATOM 5388 C CA . ARG B 1 269 ? 14.916 5.421 59.256 1.00 22.09 274 ARG B CA 1
ATOM 5389 C C . ARG B 1 269 ? 16.128 4.843 58.534 1.00 24.00 274 ARG B C 1
ATOM 5390 O O . ARG B 1 269 ? 16.187 4.843 57.302 1.00 23.56 274 ARG B O 1
ATOM 5398 N N . LYS B 1 270 ? 17.089 4.357 59.312 1.00 21.55 275 LYS B N 1
ATOM 5399 C CA . LYS B 1 270 ? 18.300 3.740 58.776 1.00 22.12 275 LYS B CA 1
ATOM 5400 C C . LYS B 1 270 ? 18.340 2.302 59.300 1.00 21.18 275 LYS B C 1
ATOM 5401 O O . LYS B 1 270 ? 18.344 2.084 60.508 1.00 21.33 275 LYS B O 1
ATOM 5407 N N . PRO B 1 271 ? 18.365 1.302 58.401 1.00 20.18 276 PRO B N 1
ATOM 5408 C CA . PRO B 1 271 ? 18.399 -0.085 58.877 1.00 20.68 276 PRO B CA 1
ATOM 5409 C C . PRO B 1 271 ? 19.667 -0.394 59.671 1.00 20.52 276 PRO B C 1
ATOM 5410 O O . PRO B 1 271 ? 20.765 -0.004 59.278 1.00 19.52 276 PRO B O 1
ATOM 5414 N N . ARG B 1 272 ? 19.505 -1.092 60.791 1.00 20.31 277 ARG B N 1
ATOM 5415 C CA . ARG B 1 272 ? 20.634 -1.433 61.647 1.00 19.35 277 ARG B CA 1
ATOM 5416 C C . ARG B 1 272 ? 21.339 -2.685 61.131 1.00 19.33 277 ARG B C 1
ATOM 5417 O O . ARG B 1 272 ? 21.176 -3.773 61.680 1.00 18.69 277 ARG B O 1
ATOM 5425 N N . THR B 1 273 ? 22.126 -2.510 60.074 1.00 19.77 278 THR B N 1
ATOM 5426 C CA . THR B 1 273 ? 22.848 -3.612 59.456 1.00 21.01 278 THR B CA 1
ATOM 5427 C C . THR B 1 273 ? 24.369 -3.458 59.495 1.00 21.76 278 THR B C 1
ATOM 5428 O O . THR B 1 273 ? 25.089 -4.322 59.003 1.00 21.94 278 THR B O 1
ATOM 5432 N N . GLU B 1 274 ? 24.860 -2.362 60.068 1.00 22.56 279 GLU B N 1
ATOM 5433 C CA . GLU B 1 274 ? 26.305 -2.152 60.173 1.00 22.82 279 GLU B CA 1
ATOM 5434 C C . GLU B 1 274 ? 26.799 -2.746 61.494 1.00 21.64 279 GLU B C 1
ATOM 5435 O O . GLU B 1 274 ? 26.095 -2.702 62.500 1.00 20.34 279 GLU B O 1
ATOM 5441 N N . GLY B 1 275 ? 28.005 -3.309 61.484 1.00 22.61 280 GLY B N 1
ATOM 5442 C CA . GLY B 1 275 ? 28.549 -3.907 62.692 1.00 21.94 280 GLY B CA 1
ATOM 5443 C C . GLY B 1 275 ? 27.768 -5.138 63.119 1.00 22.25 280 GLY B C 1
ATOM 5444 O O . GLY B 1 275 ? 27.759 -5.506 64.293 1.00 23.73 280 GLY B O 1
ATOM 5445 N N . LEU B 1 276 ? 27.122 -5.784 62.153 1.00 20.68 281 LEU B N 1
ATOM 5446 C CA . LEU B 1 276 ? 26.320 -6.973 62.413 1.00 20.76 281 LEU B CA 1
ATOM 5447 C C . LEU B 1 276 ? 27.008 -8.249 61.923 1.00 20.63 281 LEU B C 1
ATOM 5448 O O . LEU B 1 276 ? 26.456 -9.340 62.033 1.00 20.70 281 LEU B O 1
ATOM 5453 N N . GLY B 1 277 ? 28.218 -8.110 61.388 1.00 21.82 282 GLY B N 1
ATOM 5454 C CA . GLY B 1 277 ? 28.949 -9.271 60.900 1.00 21.04 282 GLY B CA 1
ATOM 5455 C C . GLY B 1 277 ? 28.491 -9.777 59.542 1.00 22.27 282 GLY B C 1
ATOM 5456 O O . GLY B 1 277 ? 28.892 -10.862 59.108 1.00 21.34 282 GLY B O 1
ATOM 5457 N N . LEU B 1 278 ? 27.654 -8.999 58.861 1.00 21.58 283 LEU B N 1
ATOM 5458 C CA . LEU B 1 278 ? 27.159 -9.408 57.553 1.00 22.30 283 LEU B CA 1
ATOM 5459 C C . LEU B 1 278 ? 28.304 -9.623 56.564 1.00 23.39 283 LEU B C 1
ATOM 5460 O O . LEU B 1 278 ? 28.244 -10.530 55.733 1.00 23.29 283 LEU B O 1
ATOM 5465 N N . GLU B 1 279 ? 29.345 -8.799 56.664 1.00 22.22 284 GLU B N 1
ATOM 5466 C CA . GLU B 1 279 ? 30.497 -8.910 55.773 1.00 23.28 284 GLU B CA 1
ATOM 5467 C C . GLU B 1 279 ? 31.363 -10.139 56.060 1.00 23.32 284 GLU B C 1
ATOM 5468 O O . GLU B 1 279 ? 32.302 -10.428 55.321 1.00 23.14 284 GLU B O 1
ATOM 5474 N N . LYS B 1 280 ? 31.049 -10.857 57.132 1.00 23.07 285 LYS B N 1
ATOM 5475 C CA . LYS B 1 280 ? 31.792 -12.065 57.486 1.00 23.80 285 LYS B CA 1
ATOM 5476 C C . LYS B 1 280 ? 30.978 -13.300 57.114 1.00 24.10 285 LYS B C 1
ATOM 5477 O O . LYS B 1 280 ? 31.486 -14.423 57.147 1.00 23.12 285 LYS B O 1
ATOM 5483 N N . ALA B 1 281 ? 29.713 -13.085 56.758 1.00 25.21 286 ALA B N 1
ATOM 5484 C CA . ALA B 1 281 ? 28.812 -14.182 56.413 1.00 26.48 286 ALA B CA 1
ATOM 5485 C C . ALA B 1 281 ? 28.411 -14.244 54.944 1.00 26.50 286 ALA B C 1
ATOM 5486 O O . ALA B 1 281 ? 27.795 -15.217 54.512 1.00 26.52 286 ALA B O 1
ATOM 5488 N N . GLY B 1 282 ? 28.743 -13.207 54.185 1.00 26.20 287 GLY B N 1
ATOM 5489 C CA . GLY B 1 282 ? 28.400 -13.194 52.774 1.00 27.73 287 GLY B CA 1
ATOM 5490 C C . GLY B 1 282 ? 26.996 -12.694 52.471 1.00 28.09 287 GLY B C 1
ATOM 5491 O O . GLY B 1 282 ? 26.475 -12.930 51.380 1.00 28.57 287 GLY B O 1
ATOM 5492 N N . VAL B 1 283 ? 26.381 -12.002 53.426 1.00 26.82 288 VAL B N 1
ATOM 5493 C CA . VAL B 1 283 ? 25.031 -11.472 53.230 1.00 26.54 288 VAL B CA 1
ATOM 5494 C C . VAL B 1 283 ? 25.071 -10.147 52.469 1.00 26.56 288 VAL B C 1
ATOM 5495 O O . VAL B 1 283 ? 25.648 -9.166 52.940 1.00 26.64 288 VAL B O 1
ATOM 5499 N N . LYS B 1 284 ? 24.453 -10.129 51.292 1.00 24.82 289 LYS B N 1
ATOM 5500 C CA . LYS B 1 284 ? 24.419 -8.937 50.455 1.00 26.94 289 LYS B CA 1
ATOM 5501 C C . LYS B 1 284 ? 23.485 -7.858 50.995 1.00 26.77 289 LYS B C 1
ATOM 5502 O O . LYS B 1 284 ? 22.358 -8.142 51.411 1.00 26.36 289 LYS B O 1
ATOM 5508 N N . VAL B 1 285 ? 23.965 -6.618 50.966 1.00 25.53 290 VAL B N 1
ATOM 5509 C CA . VAL B 1 285 ? 23.204 -5.467 51.439 1.00 25.35 290 VAL B CA 1
ATOM 5510 C C . VAL B 1 285 ? 23.192 -4.409 50.332 1.00 25.78 290 VAL B C 1
ATOM 5511 O O . VAL B 1 285 ? 24.206 -4.207 49.661 1.00 24.79 290 VAL B O 1
ATOM 5515 N N . ASP B 1 286 ? 22.057 -3.737 50.136 1.00 26.42 291 ASP B N 1
ATOM 5516 C CA . ASP B 1 286 ? 21.974 -2.715 49.094 1.00 26.60 291 ASP B CA 1
ATOM 5517 C C . ASP B 1 286 ? 22.580 -1.389 49.536 1.00 26.39 291 ASP B C 1
ATOM 5518 O O . ASP B 1 286 ? 22.986 -1.231 50.688 1.00 26.44 291 ASP B O 1
ATOM 5523 N N . GLU B 1 287 ? 22.632 -0.436 48.611 1.00 26.37 292 GLU B N 1
ATOM 5524 C CA . GLU B 1 287 ? 23.210 0.883 48.873 1.00 28.24 292 GLU B CA 1
ATOM 5525 C C . GLU B 1 287 ? 22.697 1.593 50.123 1.00 28.34 292 GLU B C 1
ATOM 5526 O O . GLU B 1 287 ? 23.450 2.309 50.784 1.00 26.24 292 GLU B O 1
ATOM 5532 N N . ARG B 1 288 ? 21.418 1.400 50.434 1.00 27.37 293 ARG B N 1
ATOM 5533 C CA . ARG B 1 288 ? 20.793 2.047 51.585 1.00 29.89 293 ARG B CA 1
ATOM 5534 C C . ARG B 1 288 ? 20.959 1.315 52.915 1.00 29.77 293 ARG B C 1
ATOM 5535 O O . ARG B 1 288 ? 20.596 1.846 53.966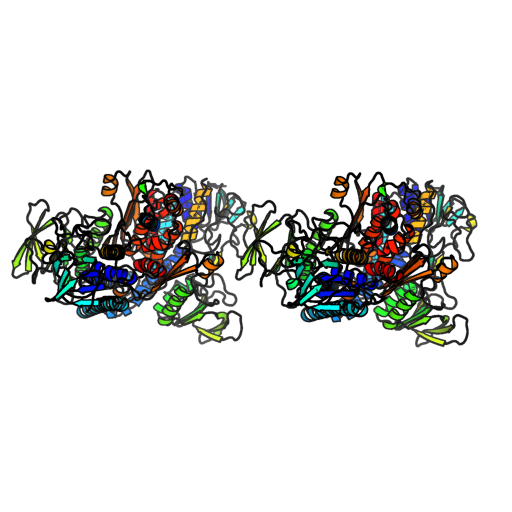 1.00 30.43 293 ARG B O 1
ATOM 5543 N N . GLY B 1 289 ? 21.494 0.100 52.877 1.00 26.34 294 GLY B N 1
ATOM 5544 C CA . GLY B 1 289 ? 21.695 -0.636 54.110 1.00 25.34 294 GLY B CA 1
ATOM 5545 C C . GLY B 1 289 ? 20.721 -1.776 54.323 1.00 25.38 294 GLY B C 1
ATOM 5546 O O . GLY B 1 289 ? 20.837 -2.522 55.296 1.00 22.69 294 GLY B O 1
ATOM 5547 N N . PHE B 1 290 ? 19.761 -1.924 53.416 1.00 22.53 295 PHE B N 1
ATOM 5548 C CA . PHE B 1 290 ? 18.786 -2.994 53.544 1.00 23.90 295 PHE B CA 1
ATOM 5549 C C . PHE B 1 290 ? 19.349 -4.327 53.070 1.00 23.32 295 PHE B C 1
ATOM 5550 O O . PHE B 1 290 ? 20.020 -4.402 52.036 1.00 24.17 295 PHE B O 1
ATOM 5558 N N . ILE B 1 291 ? 19.071 -5.377 53.835 1.00 24.22 296 ILE B N 1
ATOM 5559 C CA . ILE B 1 291 ? 19.523 -6.718 53.495 1.00 23.45 296 ILE B CA 1
ATOM 5560 C C . ILE B 1 291 ? 18.656 -7.228 52.344 1.00 25.61 296 ILE B C 1
ATOM 5561 O O . ILE B 1 291 ? 17.434 -7.334 52.477 1.00 25.87 296 ILE B O 1
ATOM 5566 N N . ARG B 1 292 ? 19.287 -7.532 51.214 1.00 27.30 297 ARG B N 1
ATOM 5567 C CA . ARG B 1 292 ? 18.563 -8.028 50.048 1.00 28.40 297 ARG B CA 1
ATOM 5568 C C . ARG B 1 292 ? 17.875 -9.350 50.367 1.00 27.87 297 ARG B C 1
ATOM 5569 O O . ARG B 1 292 ? 18.500 -10.263 50.901 1.00 27.78 297 ARG B O 1
ATOM 5577 N N . VAL B 1 293 ? 16.590 -9.446 50.032 1.00 25.95 298 VAL B N 1
ATOM 5578 C CA . VAL B 1 293 ? 15.808 -10.658 50.278 1.00 27.42 298 VAL B CA 1
ATOM 5579 C C . VAL B 1 293 ? 14.796 -10.907 49.162 1.00 27.99 298 VAL B C 1
ATOM 5580 O O . VAL B 1 293 ? 14.458 -9.992 48.414 1.00 28.10 298 VAL B O 1
ATOM 5584 N N . ASN B 1 294 ? 14.325 -12.146 49.048 1.00 28.62 299 ASN B N 1
ATOM 5585 C CA . ASN B 1 294 ? 13.313 -12.479 48.051 1.00 29.86 299 ASN B CA 1
ATOM 5586 C C . ASN B 1 294 ? 11.988 -12.690 48.786 1.00 28.78 299 ASN B C 1
ATOM 5587 O O . ASN B 1 294 ? 11.923 -12.518 50.003 1.00 28.29 299 ASN B O 1
ATOM 5592 N N . ALA B 1 295 ? 10.943 -13.069 48.054 1.00 27.77 300 ALA B N 1
ATOM 5593 C CA . ALA B 1 295 ? 9.618 -13.277 48.642 1.00 26.14 300 ALA B CA 1
ATOM 5594 C C . ALA B 1 295 ? 9.597 -14.290 49.786 1.00 26.40 300 ALA B C 1
ATOM 5595 O O . ALA B 1 295 ? 8.668 -14.305 50.601 1.00 24.11 300 ALA B O 1
ATOM 5597 N N . ARG B 1 296 ? 10.614 -15.144 49.846 1.00 25.44 301 ARG B N 1
ATOM 5598 C CA . ARG B 1 296 ? 10.691 -16.136 50.910 1.00 27.30 301 ARG B CA 1
ATOM 5599 C C . ARG B 1 296 ? 11.410 -15.523 52.107 1.00 25.23 301 ARG B C 1
ATOM 5600 O O . ARG B 1 296 ? 11.562 -16.166 53.145 1.00 24.98 301 ARG B O 1
ATOM 5608 N N . MET B 1 297 ? 11.826 -14.269 51.945 1.00 24.45 302 MET B N 1
ATOM 5609 C CA . MET B 1 297 ? 12.558 -13.520 52.965 1.00 25.71 302 MET B CA 1
ATOM 5610 C C . MET B 1 297 ? 13.986 -14.061 53.075 1.00 27.23 302 MET B C 1
ATOM 5611 O O . MET B 1 297 ? 14.671 -13.839 54.073 1.00 24.43 302 MET B O 1
ATOM 5616 N N . GLU B 1 298 ? 14.421 -14.774 52.038 1.00 28.20 303 GLU B N 1
ATOM 5617 C CA . GLU B 1 298 ? 15.759 -15.359 51.996 1.00 29.68 303 GLU B CA 1
ATOM 5618 C C . GLU B 1 298 ? 16.793 -14.349 51.516 1.00 28.56 303 GLU B C 1
ATOM 5619 O O . GLU B 1 298 ? 16.531 -13.570 50.601 1.00 28.41 303 GLU B O 1
ATOM 5625 N N . THR B 1 299 ? 17.965 -14.363 52.145 1.00 28.27 304 THR B N 1
ATOM 5626 C CA . THR B 1 299 ? 19.055 -13.465 51.776 1.00 27.58 304 THR B CA 1
ATOM 5627 C C . THR B 1 299 ? 19.889 -14.152 50.700 1.00 28.92 304 THR B C 1
ATOM 5628 O O . THR B 1 299 ? 19.488 -15.185 50.166 1.00 27.52 304 THR B O 1
ATOM 5632 N N . SER B 1 300 ? 21.052 -13.581 50.397 1.00 29.20 305 SER B N 1
ATOM 5633 C CA . SER B 1 300 ? 21.945 -14.152 49.395 1.00 31.02 305 SER B CA 1
ATOM 5634 C C . SER B 1 300 ? 22.601 -15.424 49.925 1.00 31.53 305 SER B C 1
ATOM 5635 O O . SER B 1 300 ? 23.271 -16.137 49.182 1.00 32.21 305 SER B O 1
ATOM 5638 N N . VAL B 1 301 ? 22.398 -15.701 51.210 1.00 31.21 306 VAL B N 1
ATOM 5639 C CA . VAL B 1 301 ? 22.967 -16.883 51.851 1.00 31.17 306 VAL B CA 1
ATOM 5640 C C . VAL B 1 301 ? 21.874 -17.855 52.283 1.00 31.88 306 VAL B C 1
ATOM 5641 O O . VAL B 1 301 ? 21.033 -17.525 53.119 1.00 32.26 306 VAL B O 1
ATOM 5645 N N . PRO B 1 302 ? 21.879 -19.073 51.718 1.00 32.60 307 PRO B N 1
ATOM 5646 C CA . PRO B 1 302 ? 20.900 -20.123 52.024 1.00 31.52 307 PRO B CA 1
ATOM 5647 C C . PRO B 1 302 ? 20.776 -20.398 53.523 1.00 30.53 307 PRO B C 1
ATOM 5648 O O . PRO B 1 302 ? 21.778 -20.597 54.204 1.00 29.56 307 PRO B O 1
ATOM 5652 N N . GLY B 1 303 ? 19.546 -20.412 54.028 1.00 27.57 308 GLY B N 1
ATOM 5653 C CA . GLY B 1 303 ? 19.337 -20.672 55.443 1.00 28.16 308 GLY B CA 1
ATOM 5654 C C . GLY B 1 303 ? 19.351 -19.421 56.304 1.00 26.33 308 GLY B C 1
ATOM 5655 O O . GLY B 1 303 ? 19.060 -19.479 57.503 1.00 24.90 308 GLY B O 1
ATOM 5656 N N . VAL B 1 304 ? 19.710 -18.292 55.699 1.00 25.80 309 VAL B N 1
ATOM 5657 C CA . VAL B 1 304 ? 19.739 -17.019 56.412 1.00 24.66 309 VAL B CA 1
ATOM 5658 C C . VAL B 1 304 ? 18.650 -16.115 55.848 1.00 23.69 309 VAL B C 1
ATOM 5659 O O . VAL B 1 304 ? 18.638 -15.817 54.652 1.00 24.56 309 VAL B O 1
ATOM 5663 N N . TYR B 1 305 ? 17.737 -15.682 56.712 1.00 23.23 310 TYR B N 1
ATOM 5664 C CA . TYR B 1 305 ? 16.642 -14.810 56.292 1.00 22.16 310 TYR B CA 1
ATOM 5665 C C . TYR B 1 305 ? 16.748 -13.438 56.954 1.00 21.36 310 TYR B C 1
ATOM 5666 O O . TYR B 1 305 ? 17.432 -13.279 57.966 1.00 19.89 310 TYR B O 1
ATOM 5675 N N . ALA B 1 306 ? 16.070 -12.455 56.365 1.00 20.30 311 ALA B N 1
ATOM 5676 C CA . ALA B 1 306 ? 16.040 -11.093 56.894 1.00 21.35 311 ALA B CA 1
ATOM 5677 C C . ALA B 1 306 ? 14.601 -10.595 56.770 1.00 21.84 311 ALA B C 1
ATOM 5678 O O . ALA B 1 306 ? 13.948 -10.830 55.754 1.00 22.07 311 ALA B O 1
ATOM 5680 N N . ILE B 1 307 ? 14.117 -9.915 57.807 1.00 22.06 312 ILE B N 1
ATOM 5681 C CA . ILE B 1 307 ? 12.740 -9.421 57.849 1.00 21.24 312 ILE B CA 1
ATOM 5682 C C . ILE B 1 307 ? 12.615 -8.012 58.439 1.00 21.48 312 ILE B C 1
ATOM 5683 O O . ILE B 1 307 ? 13.570 -7.466 58.996 1.00 21.31 312 ILE B O 1
ATOM 5688 N N . GLY B 1 308 ? 11.417 -7.445 58.324 1.00 21.01 313 GLY B N 1
ATOM 5689 C CA . GLY B 1 308 ? 11.147 -6.123 58.868 1.00 19.52 313 GLY B CA 1
ATOM 5690 C C . GLY B 1 308 ? 11.943 -4.960 58.307 1.00 19.18 313 GLY B C 1
ATOM 5691 O O . GLY B 1 308 ? 12.342 -4.966 57.151 1.00 18.76 313 GLY B O 1
ATOM 5692 N N . ASP B 1 309 ? 12.173 -3.956 59.149 1.00 19.10 314 ASP B N 1
ATOM 5693 C CA . ASP B 1 309 ? 12.902 -2.751 58.763 1.00 18.80 314 ASP B CA 1
ATOM 5694 C C . ASP B 1 309 ? 14.312 -3.009 58.228 1.00 18.70 314 ASP B C 1
ATOM 5695 O O . ASP B 1 309 ? 14.812 -2.253 57.402 1.00 18.14 314 ASP B O 1
ATOM 5700 N N . ALA B 1 310 ? 14.952 -4.073 58.698 1.00 17.84 315 ALA B N 1
ATOM 5701 C CA . ALA B 1 310 ? 16.310 -4.388 58.262 1.00 19.83 315 ALA B CA 1
ATOM 5702 C C . ALA B 1 310 ? 16.346 -4.934 56.839 1.00 20.30 315 ALA B C 1
ATOM 5703 O O . ALA B 1 310 ? 17.380 -4.876 56.168 1.00 21.26 315 ALA B O 1
ATOM 5705 N N . ALA B 1 311 ? 15.212 -5.453 56.384 1.00 19.13 316 ALA B N 1
ATOM 5706 C CA . ALA B 1 311 ? 15.119 -6.037 55.056 1.00 20.07 316 ALA B CA 1
ATOM 5707 C C . ALA B 1 311 ? 14.654 -5.100 53.950 1.00 21.33 316 ALA B C 1
ATOM 5708 O O . ALA B 1 311 ? 15.235 -5.090 52.863 1.00 21.82 316 ALA B O 1
ATOM 5710 N N . ARG B 1 312 ? 13.617 -4.308 54.208 1.00 20.29 317 ARG B N 1
ATOM 5711 C CA . ARG B 1 312 ? 13.112 -3.432 53.156 1.00 22.81 317 ARG B CA 1
ATOM 5712 C C . ARG B 1 312 ? 11.939 -2.567 53.593 1.00 23.62 317 ARG B C 1
ATOM 5713 O O . ARG B 1 312 ? 11.260 -2.877 54.566 1.00 23.14 317 ARG B O 1
ATOM 5721 N N . PRO B 1 313 ? 11.698 -1.456 52.877 1.00 25.13 318 PRO B N 1
ATOM 5722 C CA . PRO B 1 313 ? 10.569 -0.588 53.228 1.00 25.34 318 PRO B CA 1
ATOM 5723 C C . PRO B 1 313 ? 9.353 -1.283 52.611 1.00 25.56 318 PRO B C 1
ATOM 5724 O O . PRO B 1 313 ? 9.511 -2.175 51.775 1.00 23.99 318 PRO B O 1
ATOM 5728 N N . PRO B 1 314 ? 8.131 -0.896 53.010 1.00 24.39 319 PRO B N 1
ATOM 5729 C CA . PRO B 1 314 ? 7.848 0.145 53.998 1.00 24.19 319 PRO B CA 1
ATOM 5730 C C . PRO B 1 314 ? 8.228 -0.325 55.395 1.00 22.71 319 PRO B C 1
ATOM 5731 O O . PRO B 1 314 ? 8.135 -1.513 55.715 1.00 20.84 319 PRO B O 1
ATOM 5735 N N . LEU B 1 315 ? 8.661 0.619 56.220 1.00 21.66 320 LEU B N 1
ATOM 5736 C CA . LEU B 1 315 ? 9.082 0.314 57.581 1.00 22.09 320 LEU B CA 1
ATOM 5737 C C . LEU B 1 315 ? 7.871 0.300 58.506 1.00 21.27 320 LEU B C 1
ATOM 5738 O O . LEU B 1 315 ? 7.659 1.226 59.291 1.00 24.34 320 LEU B O 1
ATOM 5743 N N . LEU B 1 316 ? 7.085 -0.767 58.408 1.00 19.90 321 LEU B N 1
ATOM 5744 C CA . LEU B 1 316 ? 5.869 -0.914 59.196 1.00 18.81 321 LEU B CA 1
ATOM 5745 C C . LEU B 1 316 ? 5.895 -2.174 60.057 1.00 18.48 321 LEU B C 1
ATOM 5746 O O . LEU B 1 316 ? 6.519 -3.177 59.699 1.00 17.86 321 LEU B O 1
ATOM 5751 N N . ALA B 1 317 ? 5.208 -2.107 61.194 1.00 17.33 322 ALA B N 1
ATOM 5752 C CA . ALA B 1 317 ? 5.159 -3.208 62.147 1.00 18.52 322 ALA B CA 1
ATOM 5753 C C . ALA B 1 317 ? 4.423 -4.449 61.655 1.00 17.69 322 ALA B C 1
ATOM 5754 O O . ALA B 1 317 ? 4.969 -5.552 61.701 1.00 15.98 322 ALA B O 1
ATOM 5756 N N . HIS B 1 318 ? 3.183 -4.281 61.201 1.00 16.37 323 HIS B N 1
ATOM 5757 C CA . HIS B 1 318 ? 2.423 -5.428 60.720 1.00 17.67 323 HIS B CA 1
ATOM 5758 C C . HIS B 1 318 ? 3.156 -6.141 59.587 1.00 19.17 323 HIS B C 1
ATOM 5759 O O . HIS B 1 318 ? 3.058 -7.364 59.442 1.00 19.29 323 HIS B O 1
ATOM 5766 N N . LYS B 1 319 ? 3.906 -5.378 58.798 1.00 17.54 324 LYS B N 1
ATOM 5767 C CA . LYS B 1 319 ? 4.667 -5.950 57.693 1.00 19.45 324 LYS B CA 1
ATOM 5768 C C . LYS B 1 319 ? 5.775 -6.830 58.265 1.00 19.04 324 LYS B C 1
ATOM 5769 O O . LYS B 1 319 ? 5.981 -7.961 57.822 1.00 18.04 324 LYS B O 1
ATOM 5775 N N . ALA B 1 320 ? 6.490 -6.287 59.247 1.00 18.30 325 ALA B N 1
ATOM 5776 C CA . ALA B 1 320 ? 7.583 -6.998 59.901 1.00 18.84 325 ALA B CA 1
ATOM 5777 C C . ALA B 1 320 ? 7.078 -8.301 60.508 1.00 20.07 325 ALA B C 1
ATOM 5778 O O . ALA B 1 320 ? 7.732 -9.338 60.405 1.00 18.83 325 ALA B O 1
ATOM 5780 N N . MET B 1 321 ? 5.913 -8.223 61.147 1.00 20.35 326 MET B N 1
ATOM 5781 C CA . MET B 1 321 ? 5.279 -9.368 61.787 1.00 20.43 326 MET B CA 1
ATOM 5782 C C . MET B 1 321 ? 5.003 -10.479 60.779 1.00 19.87 326 MET B C 1
ATOM 5783 O O . MET B 1 321 ? 5.375 -11.630 61.001 1.00 17.98 326 MET B O 1
ATOM 5788 N N . ARG B 1 322 ? 4.351 -10.133 59.673 1.00 19.87 327 ARG B N 1
ATOM 5789 C CA . ARG B 1 322 ? 4.045 -11.126 58.659 1.00 20.83 327 ARG B CA 1
ATOM 5790 C C . ARG B 1 322 ? 5.331 -11.702 58.079 1.00 20.96 327 ARG B C 1
ATOM 5791 O O . ARG B 1 322 ? 5.420 -12.910 57.838 1.00 20.90 327 ARG B O 1
ATOM 5799 N N . GLU B 1 323 ? 6.321 -10.842 57.852 1.00 18.88 328 GLU B N 1
ATOM 5800 C CA . GLU B 1 323 ? 7.591 -11.302 57.296 1.00 19.91 328 GLU B CA 1
ATOM 5801 C C . GLU B 1 323 ? 8.256 -12.287 58.247 1.00 18.81 328 GLU B C 1
ATOM 5802 O O . GLU B 1 323 ? 8.862 -13.264 57.814 1.00 19.84 328 GLU B O 1
ATOM 5808 N N . GLY B 1 324 ? 8.128 -12.036 59.547 1.00 19.27 329 GLY B N 1
ATOM 5809 C CA . GLY B 1 324 ? 8.709 -12.936 60.528 1.00 20.20 329 GLY B CA 1
ATOM 5810 C C . GLY B 1 324 ? 8.069 -14.311 60.438 1.00 21.44 329 GLY B C 1
ATOM 5811 O O . GLY B 1 324 ? 8.757 -15.333 60.545 1.00 20.81 329 GLY B O 1
ATOM 5812 N N . LEU B 1 325 ? 6.751 -14.339 60.246 1.00 19.77 330 LEU B N 1
ATOM 5813 C CA . LEU B 1 325 ? 6.020 -15.598 60.122 1.00 21.86 330 LEU B CA 1
ATOM 5814 C C . LEU B 1 325 ? 6.477 -16.354 58.871 1.00 21.32 330 LEU B C 1
ATOM 5815 O O . LEU B 1 325 ? 6.677 -17.570 58.905 1.00 22.14 330 LEU B O 1
ATOM 5820 N N . ILE B 1 326 ? 6.648 -15.631 57.771 1.00 21.44 331 ILE B N 1
ATOM 5821 C CA . ILE B 1 326 ? 7.079 -16.249 56.521 1.00 22.57 331 ILE B CA 1
ATOM 5822 C C . ILE B 1 326 ? 8.464 -16.877 56.670 1.00 22.74 331 ILE B C 1
ATOM 5823 O O . ILE B 1 326 ? 8.676 -18.042 56.321 1.00 20.68 331 ILE B O 1
ATOM 5828 N N . ALA B 1 327 ? 9.404 -16.098 57.192 1.00 21.25 332 ALA B N 1
ATOM 5829 C CA . ALA B 1 327 ? 10.769 -16.575 57.402 1.00 22.70 332 ALA B CA 1
ATOM 5830 C C . ALA B 1 327 ? 10.803 -17.766 58.356 1.00 22.26 332 ALA B C 1
ATOM 5831 O O . ALA B 1 327 ? 11.575 -18.705 58.161 1.00 25.10 332 ALA B O 1
ATOM 5833 N N . ALA B 1 328 ? 9.971 -17.731 59.390 1.00 22.47 333 ALA B N 1
ATOM 5834 C CA . ALA B 1 328 ? 9.934 -18.819 60.361 1.00 23.74 333 ALA B CA 1
ATOM 5835 C C . ALA B 1 328 ? 9.413 -20.097 59.713 1.00 25.54 333 ALA B C 1
ATOM 5836 O O . ALA B 1 328 ? 9.977 -21.182 59.897 1.00 24.91 333 ALA B O 1
ATOM 5838 N N . GLU B 1 329 ? 8.334 -19.959 58.952 1.00 26.53 334 GLU B N 1
ATOM 5839 C CA . GLU B 1 329 ? 7.719 -21.091 58.278 1.00 27.20 334 GLU B CA 1
ATOM 5840 C C . GLU B 1 329 ? 8.687 -21.769 57.318 1.00 28.22 334 GLU B C 1
ATOM 5841 O O . GLU B 1 329 ? 8.767 -22.998 57.273 1.00 27.87 334 GLU B O 1
ATOM 5847 N N . ASN B 1 330 ? 9.432 -20.972 56.561 1.00 28.90 335 ASN B N 1
ATOM 5848 C CA . ASN B 1 330 ? 10.389 -21.530 55.620 1.00 29.89 335 ASN B CA 1
ATOM 5849 C C . ASN B 1 330 ? 11.561 -22.178 56.340 1.00 30.69 335 ASN B C 1
ATOM 5850 O O . ASN B 1 330 ? 12.082 -23.200 55.894 1.00 29.92 335 ASN B O 1
ATOM 5855 N N . ALA B 1 331 ? 11.971 -21.589 57.459 1.00 29.55 336 ALA B N 1
ATOM 5856 C CA . ALA B 1 331 ? 13.061 -22.150 58.239 1.00 29.91 336 ALA B CA 1
ATOM 5857 C C . ALA B 1 331 ? 12.590 -23.498 58.775 1.00 30.78 336 ALA B C 1
ATOM 5858 O O . ALA B 1 331 ? 13.392 -24.400 59.019 1.00 30.71 336 ALA B O 1
ATOM 5860 N N . ALA B 1 332 ? 11.277 -23.623 58.946 1.00 29.89 337 ALA B N 1
ATOM 5861 C CA . ALA B 1 332 ? 10.669 -24.847 59.455 1.00 31.45 337 ALA B CA 1
ATOM 5862 C C . ALA B 1 332 ? 10.423 -25.888 58.362 1.00 32.25 337 ALA B C 1
ATOM 5863 O O . ALA B 1 332 ? 9.916 -26.974 58.641 1.00 34.36 337 ALA B O 1
ATOM 5865 N N . GLY B 1 333 ? 10.770 -25.553 57.124 1.00 33.61 338 GLY B N 1
ATOM 5866 C CA . GLY B 1 333 ? 10.590 -26.491 56.028 1.00 35.55 338 GLY B CA 1
ATOM 5867 C C . GLY B 1 333 ? 9.408 -26.225 55.112 1.00 37.10 338 GLY B C 1
ATOM 5868 O O . GLY B 1 333 ? 9.279 -26.860 54.063 1.00 37.47 338 GLY B O 1
ATOM 5869 N N . LYS B 1 334 ? 8.543 -25.293 55.497 1.00 36.75 339 LYS B N 1
ATOM 5870 C CA . LYS B 1 334 ? 7.379 -24.971 54.683 1.00 36.95 339 LYS B CA 1
ATOM 5871 C C . LYS B 1 334 ? 7.771 -24.188 53.435 1.00 36.73 339 LYS B C 1
ATOM 5872 O O . LYS B 1 334 ? 8.927 -23.808 53.262 1.00 37.08 339 LYS B O 1
ATOM 5878 N N . ASP B 1 335 ? 6.792 -23.956 52.566 1.00 37.10 340 ASP B N 1
ATOM 5879 C CA . ASP B 1 335 ? 7.009 -23.220 51.329 1.00 37.66 340 ASP B CA 1
ATOM 5880 C C . ASP B 1 335 ? 6.124 -21.976 51.339 1.00 36.12 340 ASP B C 1
ATOM 5881 O O . ASP B 1 335 ? 5.117 -21.910 50.634 1.00 36.80 340 ASP B O 1
ATOM 5886 N N . SER B 1 336 ? 6.510 -20.994 52.148 1.00 33.29 341 SER B N 1
ATOM 5887 C CA . SER B 1 336 ? 5.756 -19.751 52.274 1.00 30.80 341 SER B CA 1
ATOM 5888 C C . SER B 1 336 ? 6.409 -18.604 51.514 1.00 29.76 341 SER B C 1
ATOM 5889 O O . SER B 1 336 ? 7.600 -18.646 51.205 1.00 29.30 341 SER B O 1
ATOM 5892 N N . ALA B 1 337 ? 5.619 -17.577 51.218 1.00 28.58 342 ALA B N 1
ATOM 5893 C CA . ALA B 1 337 ? 6.116 -16.412 50.500 1.00 25.35 342 ALA B CA 1
ATOM 5894 C C . ALA B 1 337 ? 5.288 -15.178 50.832 1.00 24.64 342 ALA B C 1
ATOM 5895 O O . ALA B 1 337 ? 4.080 -15.266 51.060 1.00 22.78 342 ALA B O 1
ATOM 5897 N N . PHE B 1 338 ? 5.947 -14.027 50.857 1.00 23.71 343 PHE B N 1
ATOM 5898 C CA . PHE B 1 338 ? 5.266 -12.781 51.153 1.00 24.14 343 PHE B CA 1
ATOM 5899 C C . PHE B 1 338 ? 4.785 -12.161 49.853 1.00 25.33 343 PHE B C 1
ATOM 5900 O O . PHE B 1 338 ? 5.580 -11.796 48.983 1.00 25.44 343 PHE B O 1
ATOM 5908 N N . ASP B 1 339 ? 3.469 -12.055 49.731 1.00 26.28 344 ASP B N 1
ATOM 5909 C CA . ASP B 1 339 ? 2.837 -11.477 48.555 1.00 28.27 344 ASP B CA 1
ATOM 5910 C C . ASP B 1 339 ? 1.485 -10.968 49.023 1.00 28.13 344 ASP B C 1
ATOM 5911 O O . ASP B 1 339 ? 0.439 -11.475 48.623 1.00 29.16 344 ASP B O 1
ATOM 5916 N N . TYR B 1 340 ? 1.521 -9.961 49.890 1.00 26.42 345 TYR B N 1
ATOM 5917 C CA . TYR B 1 340 ? 0.303 -9.398 50.449 1.00 25.11 345 TYR B CA 1
ATOM 5918 C C . TYR B 1 340 ? 0.185 -7.895 50.276 1.00 24.46 345 TYR B C 1
ATOM 5919 O O . TYR B 1 340 ? 1.166 -7.204 50.013 1.00 22.48 345 TYR B O 1
ATOM 5928 N N . GLN B 1 341 ? -1.041 -7.405 50.426 1.00 24.87 347 GLN B N 1
ATOM 5929 C CA . GLN B 1 341 ? -1.324 -5.982 50.348 1.00 25.25 347 GLN B CA 1
ATOM 5930 C C . GLN B 1 341 ? -0.954 -5.480 51.740 1.00 24.59 347 GLN B C 1
ATOM 5931 O O . GLN B 1 341 ? -1.383 -6.052 52.739 1.00 25.59 347 GLN B O 1
ATOM 5937 N N . VAL B 1 342 ? -0.145 -4.432 51.810 1.00 22.74 348 VAL B N 1
ATOM 5938 C CA . VAL B 1 342 ? 0.264 -3.894 53.095 1.00 20.22 348 VAL B CA 1
ATOM 5939 C C . VAL B 1 342 ? -0.316 -2.500 53.285 1.00 20.44 348 VAL B C 1
ATOM 5940 O O . VAL B 1 342 ? 0.039 -1.561 52.573 1.00 19.00 348 VAL B O 1
ATOM 5944 N N . PRO B 1 343 ? -1.245 -2.356 54.237 1.00 18.28 349 PRO B N 1
ATOM 5945 C CA . PRO B 1 343 ? -1.841 -1.044 54.473 1.00 17.91 349 PRO B CA 1
ATOM 5946 C C . PRO B 1 343 ? -0.891 -0.160 55.269 1.00 17.71 349 PRO B C 1
ATOM 5947 O O . PRO B 1 343 ? 0.086 -0.643 55.846 1.00 16.72 349 PRO B O 1
ATOM 5951 N N . SER B 1 344 ? -1.169 1.138 55.272 1.00 18.39 350 SER B N 1
ATOM 5952 C CA . SER B 1 344 ? -0.375 2.095 56.028 1.00 20.20 350 SER B CA 1
ATOM 5953 C C . SER B 1 344 ? -1.382 2.982 56.747 1.00 18.81 350 SER B C 1
ATOM 5954 O O . SER B 1 344 ? -2.408 3.347 56.178 1.00 21.19 350 SER B O 1
ATOM 5957 N N . VAL B 1 345 ? -1.097 3.309 58.002 1.00 17.97 351 VAL B N 1
ATOM 5958 C CA . VAL B 1 345 ? -2.001 4.128 58.798 1.00 15.94 351 VAL B CA 1
ATOM 5959 C C . VAL B 1 345 ? -1.264 5.260 59.504 1.00 15.25 351 VAL B C 1
ATOM 5960 O O . VAL B 1 345 ? -0.128 5.093 59.943 1.00 16.10 351 VAL B O 1
ATOM 5964 N N . VAL B 1 346 ? -1.917 6.414 59.596 1.00 15.93 352 VAL B N 1
ATOM 5965 C CA . VAL B 1 346 ? -1.365 7.564 60.309 1.00 16.82 352 VAL B CA 1
ATOM 5966 C C . VAL B 1 346 ? -2.392 7.794 61.409 1.00 16.32 352 VAL B C 1
ATOM 5967 O O . VAL B 1 346 ? -3.557 8.056 61.119 1.00 17.66 352 VAL B O 1
ATOM 5971 N N . TYR B 1 347 ? -1.968 7.691 62.665 1.00 16.53 353 TYR B N 1
ATOM 5972 C CA . TYR B 1 347 ? -2.896 7.822 63.782 1.00 16.75 353 TYR B CA 1
ATOM 5973 C C . TYR B 1 347 ? -3.222 9.222 64.283 1.00 18.04 353 TYR B C 1
ATOM 5974 O O . TYR B 1 347 ? -3.537 9.419 65.459 1.00 16.36 353 TYR B O 1
ATOM 5983 N N . THR B 1 348 ? -3.152 10.189 63.380 1.00 17.58 354 THR B N 1
ATOM 5984 C CA . THR B 1 348 ? -3.489 11.563 63.700 1.00 17.48 354 THR B CA 1
ATOM 5985 C C . THR B 1 348 ? -5.012 11.596 63.791 1.00 18.16 354 THR B C 1
ATOM 5986 O O . THR B 1 348 ? -5.675 10.570 63.598 1.00 17.55 354 THR B O 1
ATOM 5990 N N . SER B 1 349 ? -5.559 12.765 64.103 1.00 19.05 355 SER B N 1
ATOM 5991 C CA . SER B 1 349 ? -7.007 12.957 64.166 1.00 20.37 355 SER B CA 1
ATOM 5992 C C . SER B 1 349 ? -7.296 14.161 63.272 1.00 20.95 355 SER B C 1
ATOM 5993 O O . SER B 1 349 ? -6.901 15.285 63.585 1.00 20.45 355 SER B O 1
ATOM 5996 N N . PRO B 1 350 ? -7.972 13.936 62.134 1.00 21.03 356 PRO B N 1
ATOM 5997 C CA . PRO B 1 350 ? -8.456 12.627 61.681 1.00 19.35 356 PRO B CA 1
ATOM 5998 C C . PRO B 1 350 ? -7.308 11.683 61.313 1.00 18.55 356 PRO B C 1
ATOM 5999 O O . PRO B 1 350 ? -6.177 12.123 61.094 1.00 17.01 356 PRO B O 1
ATOM 6003 N N . GLU B 1 351 ? -7.599 10.385 61.264 1.00 16.74 357 GLU B N 1
ATOM 6004 C CA . GLU B 1 351 ? -6.592 9.405 60.896 1.00 16.43 357 GLU B CA 1
ATOM 6005 C C . GLU B 1 351 ? -6.536 9.324 59.376 1.00 16.98 357 GLU B C 1
ATOM 6006 O O . GLU B 1 351 ? -7.456 9.763 58.690 1.00 16.97 357 GLU B O 1
ATOM 6012 N N . TRP B 1 352 ? -5.448 8.766 58.858 1.00 17.22 358 TRP B N 1
ATOM 6013 C CA . TRP B 1 352 ? -5.302 8.573 57.418 1.00 16.45 358 TRP B CA 1
ATOM 6014 C C . TRP B 1 352 ? -4.952 7.100 57.261 1.00 17.03 358 TRP B C 1
ATOM 6015 O O . TRP B 1 352 ? -4.223 6.549 58.084 1.00 17.39 358 TRP B O 1
ATOM 6026 N N . ALA B 1 353 ? -5.478 6.458 56.224 1.00 16.28 359 ALA B N 1
ATOM 6027 C CA . ALA B 1 353 ? -5.170 5.056 55.987 1.00 16.58 359 ALA B CA 1
ATOM 6028 C C . ALA B 1 353 ? -5.246 4.756 54.498 1.00 18.69 359 ALA B C 1
ATOM 6029 O O . ALA B 1 353 ? -6.064 5.330 53.776 1.00 18.30 359 ALA B O 1
ATOM 6031 N N . GLY B 1 354 ? -4.386 3.853 54.044 1.00 17.83 360 GLY B N 1
ATOM 6032 C CA . GLY B 1 354 ? -4.377 3.502 52.640 1.00 18.66 360 GLY B CA 1
ATOM 6033 C C . GLY B 1 354 ? -3.822 2.120 52.368 1.00 17.95 360 GLY B C 1
ATOM 6034 O O . GLY B 1 354 ? -2.962 1.618 53.095 1.00 16.69 360 GLY B O 1
ATOM 6035 N N . VAL B 1 355 ? -4.333 1.501 51.312 1.00 18.88 361 VAL B N 1
ATOM 6036 C CA . VAL B 1 355 ? -3.875 0.190 50.901 1.00 19.46 361 VAL B CA 1
ATOM 6037 C C . VAL B 1 355 ? -4.159 0.073 49.409 1.00 21.25 361 VAL B C 1
ATOM 6038 O O . VAL B 1 355 ? -5.129 0.636 48.907 1.00 20.06 361 VAL B O 1
ATOM 6042 N N . GLY B 1 356 ? -3.292 -0.627 48.693 1.00 21.30 362 GLY B N 1
ATOM 6043 C CA . GLY B 1 356 ? -3.505 -0.780 47.267 1.00 21.64 362 GLY B CA 1
ATOM 6044 C C . GLY B 1 356 ? -2.861 0.317 46.444 1.00 21.90 362 GLY B C 1
ATOM 6045 O O . GLY B 1 356 ? -1.944 1.003 46.904 1.00 20.98 362 GLY B O 1
ATOM 6046 N N . LEU B 1 357 ? -3.364 0.492 45.227 1.00 21.25 363 LEU B N 1
ATOM 6047 C CA . LEU B 1 357 ? -2.826 1.467 44.286 1.00 20.39 363 LEU B CA 1
ATOM 6048 C C . LEU B 1 357 ? -3.475 2.844 44.305 1.00 19.53 363 LEU B C 1
ATOM 6049 O O . LEU B 1 357 ? -4.695 2.974 44.393 1.00 19.15 363 LEU B O 1
ATOM 6054 N N . THR B 1 358 ? -2.642 3.875 44.215 1.00 21.15 364 THR B N 1
ATOM 6055 C CA . THR B 1 358 ? -3.131 5.247 44.153 1.00 21.80 364 THR B CA 1
ATOM 6056 C C . THR B 1 358 ? -3.592 5.415 42.710 1.00 24.34 364 THR B C 1
ATOM 6057 O O . THR B 1 358 ? -3.332 4.547 41.874 1.00 22.95 364 THR B O 1
ATOM 6061 N N . GLU B 1 359 ? -4.266 6.522 42.412 1.00 26.25 365 GLU B N 1
ATOM 6062 C CA . GLU B 1 359 ? -4.725 6.774 41.050 1.00 28.51 365 GLU B CA 1
ATOM 6063 C C . GLU B 1 359 ? -3.567 6.738 40.052 1.00 30.77 365 GLU B C 1
ATOM 6064 O O . GLU B 1 359 ? -3.698 6.196 38.953 1.00 30.73 365 GLU B O 1
ATOM 6070 N N . GLU B 1 360 ? -2.434 7.318 40.434 1.00 32.39 366 GLU B N 1
ATOM 6071 C CA . GLU B 1 360 ? -1.264 7.353 39.561 1.00 34.00 366 GLU B CA 1
ATOM 6072 C C . GLU B 1 360 ? -0.668 5.973 39.328 1.00 34.29 366 GLU B C 1
ATOM 6073 O O . GLU B 1 360 ? -0.362 5.609 38.192 1.00 34.42 366 GLU B O 1
ATOM 6079 N N . GLU B 1 361 ? -0.511 5.201 40.399 1.00 33.79 367 GLU B N 1
ATOM 6080 C CA . GLU B 1 361 ? 0.052 3.860 40.289 1.00 33.42 367 GLU B CA 1
ATOM 6081 C C . GLU B 1 361 ? -0.836 2.959 39.434 1.00 33.76 367 GLU B C 1
ATOM 6082 O O . GLU B 1 361 ? -0.341 2.180 38.616 1.00 31.98 367 GLU B O 1
ATOM 6088 N N . ALA B 1 362 ? -2.148 3.069 39.617 1.00 33.40 368 ALA B N 1
ATOM 6089 C CA . ALA B 1 362 ? -3.082 2.265 38.841 1.00 33.93 368 ALA B CA 1
ATOM 6090 C C . ALA B 1 362 ? -2.907 2.581 37.359 1.00 35.08 368 ALA B C 1
ATOM 6091 O O . ALA B 1 362 ? -2.791 1.675 36.537 1.00 35.25 368 ALA B O 1
ATOM 6093 N N . LYS B 1 363 ? -2.884 3.870 37.026 1.00 36.80 369 LYS B N 1
ATOM 6094 C CA . LYS B 1 363 ? -2.716 4.304 35.641 1.00 39.63 369 LYS B CA 1
ATOM 6095 C C . LYS B 1 363 ? -1.423 3.754 35.051 1.00 40.60 369 LYS B C 1
ATOM 6096 O O . LYS B 1 363 ? -1.410 3.255 33.926 1.00 41.88 369 LYS B O 1
ATOM 6102 N N . ARG B 1 364 ? -0.340 3.851 35.816 1.00 41.76 370 ARG B N 1
ATOM 6103 C CA . ARG B 1 364 ? 0.961 3.359 35.378 1.00 43.45 370 ARG B CA 1
ATOM 6104 C C . ARG B 1 364 ? 0.907 1.852 35.168 1.00 43.28 370 ARG B C 1
ATOM 6105 O O . ARG B 1 364 ? 1.593 1.312 34.302 1.00 43.67 370 ARG B O 1
ATOM 6113 N N . ALA B 1 365 ? 0.086 1.182 35.970 1.00 42.19 371 ALA B N 1
ATOM 6114 C CA . ALA B 1 365 ? -0.064 -0.264 35.882 1.00 41.92 371 ALA B CA 1
ATOM 6115 C C . ALA B 1 365 ? -0.869 -0.664 34.649 1.00 40.96 371 ALA B C 1
ATOM 6116 O O . ALA B 1 365 ? -0.998 -1.849 34.345 1.00 42.68 371 ALA B O 1
ATOM 6118 N N . GLY B 1 366 ? -1.419 0.326 33.952 1.00 39.85 372 GLY B N 1
ATOM 6119 C CA . GLY B 1 366 ? -2.190 0.051 32.750 1.00 38.92 372 GLY B CA 1
ATOM 6120 C C . GLY B 1 366 ? -3.695 -0.103 32.904 1.00 37.85 372 GLY B C 1
ATOM 6121 O O . GLY B 1 366 ? -4.370 -0.505 31.957 1.00 37.00 372 GLY B O 1
ATOM 6122 N N . TYR B 1 367 ? -4.236 0.212 34.079 1.00 35.54 373 TYR B N 1
ATOM 6123 C CA . TYR B 1 367 ? -5.677 0.088 34.293 1.00 32.26 373 TYR B CA 1
ATOM 6124 C C . TYR B 1 367 ? -6.449 1.296 33.777 1.00 31.52 373 TYR B C 1
ATOM 6125 O O . TYR B 1 367 ? -5.897 2.387 33.640 1.00 31.75 373 TYR B O 1
ATOM 6134 N N . LYS B 1 368 ? -7.730 1.090 33.488 1.00 30.33 374 LYS B N 1
ATOM 6135 C CA . LYS B 1 368 ? -8.597 2.175 33.047 1.00 30.32 374 LYS B CA 1
ATOM 6136 C C . LYS B 1 368 ? -9.150 2.682 34.375 1.00 30.31 374 LYS B C 1
ATOM 6137 O O . LYS B 1 368 ? -10.185 2.222 34.855 1.00 30.43 374 LYS B O 1
ATOM 6139 N N . VAL B 1 369 ? -8.426 3.623 34.970 1.00 29.71 375 VAL B N 1
ATOM 6140 C CA . VAL B 1 369 ? -8.773 4.175 36.273 1.00 28.30 375 VAL B CA 1
ATOM 6141 C C . VAL B 1 369 ? -10.088 4.934 36.394 1.00 26.72 375 VAL B C 1
ATOM 6142 O O . VAL B 1 369 ? -10.426 5.779 35.569 1.00 26.60 375 VAL B O 1
ATOM 6146 N N . LYS B 1 370 ? -10.820 4.607 37.453 1.00 25.46 376 LYS B N 1
ATOM 6147 C CA . LYS B 1 370 ? -12.090 5.236 37.769 1.00 24.19 376 LYS B CA 1
ATOM 6148 C C . LYS B 1 370 ? -12.124 5.339 39.298 1.00 23.76 376 LYS B C 1
ATOM 6149 O O . LYS B 1 370 ? -11.575 4.478 39.995 1.00 22.18 376 LYS B O 1
ATOM 6155 N N . VAL B 1 371 ? -12.754 6.385 39.821 1.00 22.99 377 VAL B N 1
ATOM 6156 C CA . VAL B 1 371 ? -12.802 6.570 41.270 1.00 22.86 377 VAL B CA 1
ATOM 6157 C C . VAL B 1 371 ? -14.191 6.828 41.841 1.00 22.71 377 VAL B C 1
ATOM 6158 O O . VAL B 1 371 ? -15.106 7.257 41.141 1.00 22.90 377 VAL B O 1
ATOM 6162 N N . GLY B 1 372 ? -14.329 6.554 43.133 1.00 20.86 378 GLY B N 1
ATOM 6163 C CA . GLY B 1 372 ? -15.576 6.783 43.830 1.00 19.53 378 GLY B CA 1
ATOM 6164 C C . GLY B 1 372 ? -15.189 7.513 45.101 1.00 19.72 378 GLY B C 1
ATOM 6165 O O . GLY B 1 372 ? -14.222 7.120 45.755 1.00 19.38 378 GLY B O 1
ATOM 6166 N N . LYS B 1 373 ? -15.920 8.567 45.451 1.00 19.45 379 LYS B N 1
ATOM 6167 C CA . LYS B 1 373 ? -15.607 9.347 46.650 1.00 21.02 379 LYS B CA 1
ATOM 6168 C C . LYS B 1 373 ? -16.838 9.590 47.516 1.00 19.19 379 LYS B C 1
ATOM 6169 O O . LYS B 1 373 ? -17.928 9.818 47.005 1.00 19.42 379 LYS B O 1
ATOM 6175 N N . PHE B 1 374 ? -16.658 9.544 48.832 1.00 18.44 380 PHE B N 1
ATOM 6176 C CA . PHE B 1 374 ? -17.760 9.780 49.749 1.00 19.13 380 PHE B CA 1
ATOM 6177 C C . PHE B 1 374 ? -17.254 10.604 50.930 1.00 19.35 380 PHE B C 1
ATOM 6178 O O . PHE B 1 374 ? -16.357 10.169 51.655 1.00 16.38 380 PHE B O 1
ATOM 6186 N N . PRO B 1 375 ? -17.823 11.807 51.133 1.00 20.10 381 PRO B N 1
ATOM 6187 C CA . PRO B 1 375 ? -17.444 12.717 52.216 1.00 22.08 381 PRO B CA 1
ATOM 6188 C C . PRO B 1 375 ? -18.119 12.359 53.532 1.00 22.90 381 PRO B C 1
ATOM 6189 O O . PRO B 1 375 ? -19.266 11.916 53.544 1.00 21.47 381 PRO B O 1
ATOM 6193 N N . LEU B 1 376 ? -17.406 12.565 54.636 1.00 24.58 382 LEU B N 1
ATOM 6194 C CA . LEU B 1 376 ? -17.941 12.256 55.953 1.00 26.19 382 LEU B CA 1
ATOM 6195 C C . LEU B 1 376 ? -19.059 13.192 56.363 1.00 27.10 382 LEU B C 1
ATOM 6196 O O . LEU B 1 376 ? -19.842 12.868 57.254 1.00 26.18 382 LEU B O 1
ATOM 6201 N N . ALA B 1 377 ? -19.133 14.351 55.717 1.00 28.62 383 ALA B N 1
ATOM 6202 C CA . ALA B 1 377 ? -20.178 15.323 56.019 1.00 28.38 383 ALA B CA 1
ATOM 6203 C C . ALA B 1 377 ? -21.558 14.698 55.825 1.00 29.59 383 ALA B C 1
ATOM 6204 O O . ALA B 1 377 ? -22.537 15.129 56.436 1.00 27.94 383 ALA B O 1
ATOM 6206 N N . ALA B 1 378 ? -21.630 13.674 54.977 1.00 30.08 384 ALA B N 1
ATOM 6207 C CA . ALA B 1 378 ? -22.895 12.999 54.698 1.00 30.05 384 ALA B CA 1
ATOM 6208 C C . ALA B 1 378 ? -23.086 11.750 55.553 1.00 30.30 384 ALA B C 1
ATOM 6209 O O . ALA B 1 378 ? -23.951 10.923 55.258 1.00 31.49 384 ALA B O 1
ATOM 6211 N N . SER B 1 379 ? -22.291 11.625 56.614 1.00 29.47 385 SER B N 1
ATOM 6212 C CA . SER B 1 379 ? -22.353 10.464 57.501 1.00 26.90 385 SER B CA 1
ATOM 6213 C C . SER B 1 379 ? -23.106 10.721 58.809 1.00 25.94 385 SER B C 1
ATOM 6214 O O . SER B 1 379 ? -22.743 11.599 59.590 1.00 24.11 385 SER B O 1
ATOM 6217 N N . GLY B 1 380 ? -24.160 9.947 59.039 1.00 23.90 386 GLY B N 1
ATOM 6218 C CA . GLY B 1 380 ? -24.923 10.098 60.261 1.00 23.26 386 GLY B CA 1
ATOM 6219 C C . GLY B 1 380 ? -24.066 9.753 61.468 1.00 21.97 386 GLY B C 1
ATOM 6220 O O . GLY B 1 380 ? -24.129 10.424 62.502 1.00 23.78 386 GLY B O 1
ATOM 6221 N N . ARG B 1 381 ? -23.255 8.708 61.342 1.00 19.10 387 ARG B N 1
ATOM 6222 C CA . ARG B 1 381 ? -22.400 8.292 62.446 1.00 18.53 387 ARG B CA 1
ATOM 6223 C C . ARG B 1 381 ? -21.395 9.382 62.813 1.00 18.53 387 ARG B C 1
ATOM 6224 O O . ARG B 1 381 ? -21.174 9.665 63.989 1.00 17.06 387 ARG B O 1
ATOM 6232 N N . ALA B 1 382 ? -20.789 9.993 61.801 1.00 18.93 388 ALA B N 1
ATOM 6233 C CA . ALA B 1 382 ? -19.812 11.050 62.027 1.00 19.80 388 ALA B CA 1
ATOM 6234 C C . ALA B 1 382 ? -20.453 12.168 62.835 1.00 20.81 388 ALA B C 1
ATOM 6235 O O . ALA B 1 382 ? -19.838 12.723 63.750 1.00 21.66 388 ALA B O 1
ATOM 6237 N N . LEU B 1 383 ? -21.697 12.492 62.500 1.00 20.22 389 LEU B N 1
ATOM 6238 C CA . LEU B 1 383 ? -22.405 13.549 63.198 1.00 21.63 389 LEU B CA 1
ATOM 6239 C C . LEU B 1 383 ? -22.637 13.184 64.664 1.00 21.98 389 LEU B C 1
ATOM 6240 O O . LEU B 1 383 ? -22.468 14.029 65.541 1.00 21.58 389 LEU B O 1
ATOM 6245 N N . THR B 1 384 ? -23.010 11.932 64.931 1.00 20.10 390 THR B N 1
ATOM 6246 C CA . THR B 1 384 ? -23.257 11.499 66.312 1.00 21.21 390 THR B CA 1
ATOM 6247 C C . THR B 1 384 ? -21.987 11.431 67.149 1.00 20.66 390 THR B C 1
ATOM 6248 O O . THR B 1 384 ? -22.054 11.331 68.376 1.00 21.03 390 THR B O 1
ATOM 6252 N N . LEU B 1 385 ? -20.834 11.477 66.489 1.00 21.44 391 LEU B N 1
ATOM 6253 C CA . LEU B 1 385 ? -19.555 11.428 67.187 1.00 21.68 391 LEU B CA 1
ATOM 6254 C C . LEU B 1 385 ? -18.978 12.818 67.428 1.00 23.64 391 LEU B C 1
ATOM 6255 O O . LEU B 1 385 ? -17.839 12.959 67.869 1.00 22.03 391 LEU B O 1
ATOM 6260 N N . GLY B 1 386 ? -19.767 13.846 67.133 1.00 26.26 392 GLY B N 1
ATOM 6261 C CA . GLY B 1 386 ? -19.296 15.198 67.352 1.00 28.15 392 GLY B CA 1
ATOM 6262 C C . GLY B 1 386 ? -19.040 16.017 66.104 1.00 30.56 392 GLY B C 1
ATOM 6263 O O . GLY B 1 386 ? -18.701 17.196 66.205 1.00 29.58 392 GLY B O 1
ATOM 6264 N N . GLY B 1 387 ? -19.189 15.413 64.928 1.00 32.35 393 GLY B N 1
ATOM 6265 C CA . GLY B 1 387 ? -18.969 16.164 63.705 1.00 35.09 393 GLY B CA 1
ATOM 6266 C C . GLY B 1 387 ? -18.001 15.539 62.722 1.00 38.42 393 GLY B C 1
ATOM 6267 O O . GLY B 1 387 ? -16.852 15.256 63.054 1.00 38.99 393 GLY B O 1
ATOM 6268 N N . ALA B 1 388 ? -18.475 15.341 61.495 1.00 41.20 394 ALA B N 1
ATOM 6269 C CA . ALA B 1 388 ? -17.673 14.741 60.434 1.00 41.81 394 ALA B CA 1
ATOM 6270 C C . ALA B 1 388 ? -16.369 15.489 60.192 1.00 41.57 394 ALA B C 1
ATOM 6271 O O . ALA B 1 388 ? -16.108 16.520 60.813 1.00 44.67 394 ALA B O 1
ATOM 6273 N N . GLU B 1 389 ? -15.570 14.958 59.269 1.00 39.46 395 GLU B N 1
ATOM 6274 C CA . GLU B 1 389 ? -14.275 15.526 58.897 1.00 35.63 395 GLU B CA 1
ATOM 6275 C C . GLU B 1 389 ? -13.444 14.462 58.181 1.00 31.88 395 GLU B C 1
ATOM 6276 O O . GLU B 1 389 ? -12.595 13.820 58.794 1.00 30.36 395 GLU B O 1
ATOM 6278 N N . GLY B 1 390 ? -13.695 14.267 56.889 1.00 28.22 396 GLY B N 1
ATOM 6279 C CA . GLY B 1 390 ? -12.940 13.272 56.153 1.00 24.74 396 GLY B CA 1
ATOM 6280 C C . GLY B 1 390 ? -13.597 12.786 54.873 1.00 24.23 396 GLY B C 1
ATOM 6281 O O . GLY B 1 390 ? -14.582 13.357 54.401 1.00 21.55 396 GLY B O 1
ATOM 6282 N N . MET B 1 391 ? -13.048 11.717 54.309 1.00 21.37 397 MET B N 1
ATOM 6283 C CA . MET B 1 391 ? -13.584 11.161 53.079 1.00 22.62 397 MET B CA 1
ATOM 6284 C C . MET B 1 391 ? -13.003 9.787 52.793 1.00 22.58 397 MET B C 1
ATOM 6285 O O . MET B 1 391 ? -11.959 9.410 53.329 1.00 21.74 397 MET B O 1
ATOM 6290 N N . VAL B 1 392 ? -13.703 9.042 51.949 1.00 20.50 398 VAL B N 1
ATOM 6291 C CA . VAL B 1 392 ? -13.251 7.728 51.528 1.00 21.29 398 VAL B CA 1
ATOM 6292 C C . VAL B 1 392 ? -13.149 7.798 50.013 1.00 19.83 398 VAL B C 1
ATOM 6293 O O . VAL B 1 392 ? -14.039 8.320 49.348 1.00 20.41 398 VAL B O 1
ATOM 6297 N N . LYS B 1 393 ? -12.053 7.284 49.477 1.00 18.97 399 LYS B N 1
ATOM 6298 C CA . LYS B 1 393 ? -11.840 7.284 48.043 1.00 20.30 399 LYS B CA 1
ATOM 6299 C C . LYS B 1 393 ? -11.476 5.875 47.600 1.00 20.00 399 LYS B C 1
ATOM 6300 O O . LYS B 1 393 ? -10.535 5.276 48.122 1.00 21.15 399 LYS B O 1
ATOM 6306 N N . VAL B 1 394 ? -12.239 5.331 46.660 1.00 19.21 400 VAL B N 1
ATOM 6307 C CA . VAL B 1 394 ? -11.945 4.004 46.161 1.00 19.71 400 VAL B CA 1
ATOM 6308 C C . VAL B 1 394 ? -11.457 4.129 44.727 1.00 20.04 400 VAL B C 1
ATOM 6309 O O . VAL B 1 394 ? -11.995 4.911 43.946 1.00 21.23 400 VAL B O 1
ATOM 6313 N N . VAL B 1 395 ? -10.411 3.375 44.409 1.00 19.75 401 VAL B N 1
ATOM 6314 C CA . VAL B 1 395 ? -9.809 3.370 43.084 1.00 20.95 401 VAL B CA 1
ATOM 6315 C C . VAL B 1 395 ? -10.033 1.987 42.481 1.00 20.67 401 VAL B C 1
ATOM 6316 O O . VAL B 1 395 ? -9.767 0.979 43.130 1.00 19.39 401 VAL B O 1
ATOM 6320 N N . GLY B 1 396 ? -10.532 1.944 41.248 1.00 22.36 402 GLY B N 1
ATOM 6321 C CA . GLY B 1 396 ? -10.785 0.670 40.601 1.00 23.40 402 GLY B CA 1
ATOM 6322 C C . GLY B 1 396 ? -10.697 0.733 39.089 1.00 24.93 402 GLY B C 1
ATOM 6323 O O . GLY B 1 396 ? -10.448 1.793 38.517 1.00 24.23 402 GLY B O 1
ATOM 6324 N N . ASP B 1 397 ? -10.892 -0.411 38.439 1.00 26.54 403 ASP B N 1
ATOM 6325 C CA . ASP B 1 397 ? -10.841 -0.475 36.980 1.00 27.74 403 ASP B CA 1
ATOM 6326 C C . ASP B 1 397 ? -12.247 -0.354 36.408 1.00 28.81 403 ASP B C 1
ATOM 6327 O O . ASP B 1 397 ? -13.109 -1.181 36.692 1.00 28.70 403 ASP B O 1
ATOM 6332 N N . GLU B 1 398 ? -12.474 0.667 35.589 1.00 31.31 404 GLU B N 1
ATOM 6333 C CA . GLU B 1 398 ? -13.793 0.883 35.007 1.00 35.83 404 GLU B CA 1
ATOM 6334 C C . GLU B 1 398 ? -14.246 -0.251 34.094 1.00 35.75 404 GLU B C 1
ATOM 6335 O O . GLU B 1 398 ? -15.441 -0.412 33.849 1.00 36.34 404 GLU B O 1
ATOM 6341 N N . GLU B 1 399 ? -13.302 -1.044 33.603 1.00 35.97 405 GLU B N 1
ATOM 6342 C CA . GLU B 1 399 ? -13.650 -2.133 32.701 1.00 37.83 405 GLU B CA 1
ATOM 6343 C C . GLU B 1 399 ? -13.949 -3.462 33.398 1.00 36.30 405 GLU B C 1
ATOM 6344 O O . GLU B 1 399 ? -14.917 -4.138 33.048 1.00 38.05 405 GLU B O 1
ATOM 6350 N N . THR B 1 400 ? -13.136 -3.836 34.382 1.00 32.36 406 THR B N 1
ATOM 6351 C CA . THR B 1 400 ? -13.354 -5.095 35.097 1.00 30.00 406 THR B CA 1
ATOM 6352 C C . THR B 1 400 ? -14.071 -4.895 36.432 1.00 27.23 406 THR B C 1
ATOM 6353 O O . THR B 1 400 ? -14.532 -5.857 37.042 1.00 26.64 406 THR B O 1
ATOM 6357 N N . ASP B 1 401 ? -14.148 -3.645 36.876 1.00 24.58 407 ASP B N 1
ATOM 6358 C CA . ASP B 1 401 ? -14.795 -3.288 38.138 1.00 23.73 407 ASP B CA 1
ATOM 6359 C C . ASP B 1 401 ? -13.998 -3.772 39.347 1.00 23.01 407 ASP B C 1
ATOM 6360 O O . ASP B 1 401 ? -14.492 -3.761 40.473 1.00 23.13 407 ASP B O 1
ATOM 6365 N N . LEU B 1 402 ? -12.758 -4.184 39.108 1.00 22.34 408 LEU B N 1
ATOM 6366 C CA . LEU B 1 402 ? -11.897 -4.673 40.179 1.00 22.41 408 LEU B CA 1
ATOM 6367 C C . LEU B 1 402 ? -11.450 -3.544 41.104 1.00 20.92 408 LEU B C 1
ATOM 6368 O O . LEU B 1 402 ? -11.095 -2.460 40.646 1.00 19.98 408 LEU B O 1
ATOM 6373 N N . LEU B 1 403 ? -11.474 -3.797 42.408 1.00 19.20 409 LEU B N 1
ATOM 6374 C CA . LEU B 1 403 ? -11.029 -2.789 43.361 1.00 19.40 409 LEU B CA 1
ATOM 6375 C C . LEU B 1 403 ? -9.504 -2.788 43.336 1.00 18.87 409 LEU B C 1
ATOM 6376 O O . LEU B 1 403 ? -8.875 -3.842 43.457 1.00 19.93 409 LEU B O 1
ATOM 6381 N N . LEU B 1 404 ? -8.909 -1.607 43.188 1.00 18.23 410 LEU B N 1
ATOM 6382 C CA . LEU B 1 404 ? -7.457 -1.491 43.108 1.00 19.92 410 LEU B CA 1
ATOM 6383 C C . LEU B 1 404 ? -6.814 -0.836 44.323 1.00 19.57 410 LEU B C 1
ATOM 6384 O O . LEU B 1 404 ? -5.691 -1.175 44.694 1.00 19.47 410 LEU B O 1
ATOM 6389 N N . GLY B 1 405 ? -7.520 0.112 44.928 1.00 21.21 411 GLY B N 1
ATOM 6390 C CA . GLY B 1 405 ? -6.976 0.794 46.091 1.00 20.36 411 GLY B CA 1
ATOM 6391 C C . GLY B 1 405 ? -8.033 1.534 46.880 1.00 18.70 411 GLY B C 1
ATOM 6392 O O . GLY B 1 405 ? -9.089 1.879 46.352 1.00 19.51 411 GLY B O 1
ATOM 6393 N N . VAL B 1 406 ? -7.746 1.771 48.156 1.00 18.58 412 VAL B N 1
ATOM 6394 C CA . VAL B 1 406 ? -8.673 2.472 49.034 1.00 17.19 412 VAL B CA 1
ATOM 6395 C C . VAL B 1 406 ? -7.906 3.430 49.931 1.00 17.85 412 VAL B C 1
ATOM 6396 O O . VAL B 1 406 ? -6.890 3.066 50.520 1.00 17.71 412 VAL B O 1
ATOM 6400 N N . PHE B 1 407 ? -8.396 4.658 50.033 1.00 17.83 413 PHE B N 1
ATOM 6401 C CA . PHE B 1 407 ? -7.748 5.652 50.871 1.00 19.23 413 PHE B CA 1
ATOM 6402 C C . PHE B 1 407 ? -8.822 6.303 51.721 1.00 18.98 413 PHE B C 1
ATOM 6403 O O . PHE B 1 407 ? -9.886 6.679 51.226 1.00 18.82 413 PHE B O 1
ATOM 6411 N N . ILE B 1 408 ? -8.542 6.401 53.014 1.00 19.54 414 ILE B N 1
ATOM 6412 C CA . ILE B 1 408 ? -9.496 6.940 53.966 1.00 19.00 414 ILE B CA 1
ATOM 6413 C C . ILE B 1 408 ? -8.884 7.983 54.887 1.00 19.47 414 ILE B C 1
ATOM 6414 O O . ILE B 1 408 ? -7.762 7.826 55.354 1.00 16.25 414 ILE B O 1
ATOM 6419 N N . VAL B 1 409 ? -9.637 9.047 55.138 1.00 20.44 415 VAL B N 1
ATOM 6420 C CA . VAL B 1 409 ? -9.216 10.087 56.060 1.00 20.80 415 VAL B CA 1
ATOM 6421 C C . VAL B 1 409 ? -10.454 10.361 56.905 1.00 21.04 415 VAL B C 1
ATOM 6422 O O . VAL B 1 409 ? -11.537 10.654 56.382 1.00 20.75 415 VAL B O 1
ATOM 6426 N N . GLY B 1 410 ? -10.297 10.203 58.212 1.00 18.56 416 GLY B N 1
ATOM 6427 C CA . GLY B 1 410 ? -11.394 10.421 59.130 1.00 18.02 416 GLY B CA 1
ATOM 6428 C C . GLY B 1 410 ? -11.177 9.597 60.385 1.00 18.80 416 GLY B C 1
ATOM 6429 O O . GLY B 1 410 ? -10.169 8.897 60.500 1.00 18.27 416 GLY B O 1
ATOM 6430 N N . PRO B 1 411 ? -12.093 9.663 61.353 1.00 18.43 417 PRO B N 1
ATOM 6431 C CA . PRO B 1 411 ? -11.888 8.867 62.565 1.00 20.01 417 PRO B CA 1
ATOM 6432 C C . PRO B 1 411 ? -11.943 7.368 62.271 1.00 18.80 417 PRO B C 1
ATOM 6433 O O . PRO B 1 411 ? -12.685 6.924 61.397 1.00 18.46 417 PRO B O 1
ATOM 6437 N N . GLN B 1 412 ? -11.123 6.602 62.983 1.00 19.51 418 GLN B N 1
ATOM 6438 C CA . GLN B 1 412 ? -11.074 5.151 62.827 1.00 19.12 418 GLN B CA 1
ATOM 6439 C C . GLN B 1 412 ? -10.622 4.679 61.446 1.00 18.29 418 GLN B C 1
ATOM 6440 O O . GLN B 1 412 ? -10.810 3.518 61.097 1.00 16.48 418 GLN B O 1
ATOM 6446 N N . ALA B 1 413 ? -10.027 5.569 60.658 1.00 20.15 419 ALA B N 1
ATOM 6447 C CA . ALA B 1 413 ? -9.559 5.180 59.325 1.00 19.37 419 ALA B CA 1
ATOM 6448 C C . ALA B 1 413 ? -8.691 3.928 59.431 1.00 19.22 419 ALA B C 1
ATOM 6449 O O . ALA B 1 413 ? -8.777 3.022 58.600 1.00 16.97 419 ALA B O 1
ATOM 6451 N N . GLY B 1 414 ? -7.851 3.896 60.462 1.00 17.61 420 GLY B N 1
ATOM 6452 C CA . GLY B 1 414 ? -6.961 2.767 60.669 1.00 20.30 420 GLY B CA 1
ATOM 6453 C C . GLY B 1 414 ? -7.672 1.444 60.872 1.00 21.11 420 GLY B C 1
ATOM 6454 O O . GLY B 1 414 ? -7.145 0.388 60.512 1.00 18.89 420 GLY B O 1
ATOM 6455 N N . GLU B 1 415 ? -8.868 1.490 61.451 1.00 20.89 421 GLU B N 1
ATOM 6456 C CA . GLU B 1 415 ? -9.633 0.265 61.693 1.00 22.31 421 GLU B CA 1
ATOM 6457 C C . GLU B 1 415 ? -10.393 -0.173 60.446 1.00 22.20 421 GLU B C 1
ATOM 6458 O O . GLU B 1 415 ? -10.589 -1.363 60.212 1.00 22.94 421 GLU B O 1
ATOM 6464 N N . LEU B 1 416 ? -10.805 0.798 59.639 1.00 21.11 422 LEU B N 1
ATOM 6465 C CA . LEU B 1 416 ? -11.576 0.525 58.432 1.00 21.31 422 LEU B CA 1
ATOM 6466 C C . LEU B 1 416 ? -10.766 0.005 57.250 1.00 21.53 422 LEU B C 1
ATOM 6467 O O . LEU B 1 416 ? -11.299 -0.687 56.381 1.00 20.53 422 LEU B O 1
ATOM 6472 N N . ILE B 1 417 ? -9.480 0.333 57.213 1.00 21.03 423 ILE B N 1
ATOM 6473 C CA . ILE B 1 417 ? -8.633 -0.082 56.104 1.00 18.98 423 ILE B CA 1
ATOM 6474 C C . ILE B 1 417 ? -8.429 -1.599 56.028 1.00 20.59 423 ILE B C 1
ATOM 6475 O O . ILE B 1 417 ? -8.107 -2.133 54.966 1.00 21.13 423 ILE B O 1
ATOM 6480 N N . ALA B 1 418 ? -8.624 -2.297 57.141 1.00 19.21 424 ALA B N 1
ATOM 6481 C CA . ALA B 1 418 ? -8.469 -3.750 57.142 1.00 19.80 424 ALA B CA 1
ATOM 6482 C C . ALA B 1 418 ? -9.514 -4.378 56.215 1.00 20.22 424 ALA B C 1
ATOM 6483 O O . ALA B 1 418 ? -9.235 -5.365 55.534 1.00 22.30 424 ALA B O 1
ATOM 6485 N N . GLU B 1 419 ? -10.719 -3.812 56.199 1.00 20.11 425 GLU B N 1
ATOM 6486 C CA . GLU B 1 419 ? -11.777 -4.328 55.333 1.00 18.84 425 GLU B CA 1
ATOM 6487 C C . GLU B 1 419 ? -11.346 -4.150 53.883 1.00 18.57 425 GLU B C 1
ATOM 6488 O O . GLU B 1 419 ? -11.624 -4.991 53.030 1.00 17.50 425 GLU B O 1
ATOM 6494 N N . ALA B 1 420 ? -10.680 -3.034 53.611 1.00 18.19 426 ALA B N 1
ATOM 6495 C CA . ALA B 1 420 ? -10.195 -2.743 52.275 1.00 20.22 426 ALA B CA 1
ATOM 6496 C C . ALA B 1 420 ? -9.077 -3.719 51.925 1.00 20.00 426 ALA B C 1
ATOM 6497 O O . ALA B 1 420 ? -8.984 -4.183 50.789 1.00 18.47 426 ALA B O 1
ATOM 6499 N N . ALA B 1 421 ? -8.223 -4.017 52.901 1.00 19.69 427 ALA B N 1
ATOM 6500 C CA . ALA B 1 421 ? -7.122 -4.950 52.681 1.00 20.13 427 ALA B CA 1
ATOM 6501 C C . ALA B 1 421 ? -7.697 -6.319 52.327 1.00 20.39 427 ALA B C 1
ATOM 6502 O O . ALA B 1 421 ? -7.230 -6.978 51.392 1.00 20.64 427 ALA B O 1
ATOM 6504 N N . LEU B 1 422 ? -8.722 -6.737 53.068 1.00 20.16 428 LEU B N 1
ATOM 6505 C CA . LEU B 1 422 ? -9.362 -8.026 52.822 1.00 19.38 428 LEU B CA 1
ATOM 6506 C C . LEU B 1 422 ? -9.969 -8.055 51.423 1.00 19.82 428 LEU B C 1
ATOM 6507 O O . LEU B 1 422 ? -9.796 -9.024 50.680 1.00 19.52 428 LEU B O 1
ATOM 6512 N N . ALA B 1 423 ? -10.680 -6.987 51.072 1.00 18.79 429 ALA B N 1
ATOM 6513 C CA . ALA B 1 423 ? -11.311 -6.875 49.764 1.00 18.97 429 ALA B CA 1
ATOM 6514 C C . ALA B 1 423 ? -10.300 -7.109 48.639 1.00 20.80 429 ALA B C 1
ATOM 6515 O O . ALA B 1 423 ? -10.574 -7.851 47.695 1.00 19.97 429 ALA B O 1
ATOM 6517 N N . LEU B 1 424 ? -9.141 -6.460 48.734 1.00 20.79 430 LEU B N 1
ATOM 6518 C CA . LEU B 1 424 ? -8.103 -6.609 47.719 1.00 20.71 430 LEU B CA 1
ATOM 6519 C C . LEU B 1 424 ? -7.571 -8.041 47.670 1.00 22.77 430 LEU B C 1
ATOM 6520 O O . LEU B 1 424 ? -7.390 -8.600 46.591 1.00 20.67 430 LEU B O 1
ATOM 6525 N N . GLU B 1 425 ? -7.318 -8.631 48.835 1.00 21.73 431 GLU B N 1
ATOM 6526 C CA . GLU B 1 425 ? -6.821 -10.000 48.883 1.00 25.02 431 GLU B CA 1
ATOM 6527 C C . GLU B 1 425 ? -7.837 -10.970 48.270 1.00 25.52 431 GLU B C 1
ATOM 6528 O O . GLU B 1 425 ? -7.460 -11.908 47.570 1.00 27.42 431 GLU B O 1
ATOM 6534 N N . MET B 1 426 ? -9.122 -10.734 48.531 1.00 25.16 432 MET B N 1
ATOM 6535 C CA . MET B 1 426 ? -10.189 -11.596 48.017 1.00 25.13 432 MET B CA 1
ATOM 6536 C C . MET B 1 426 ? -10.554 -11.309 46.560 1.00 23.93 432 MET B C 1
ATOM 6537 O O . MET B 1 426 ? -11.424 -11.969 46.001 1.00 23.45 432 MET B O 1
ATOM 6542 N N . GLY B 1 427 ? -9.899 -10.324 45.953 1.00 22.92 433 GLY B N 1
ATOM 6543 C CA . GLY B 1 427 ? -10.194 -9.982 44.569 1.00 23.12 433 GLY B CA 1
ATOM 6544 C C . GLY B 1 427 ? -11.589 -9.400 44.391 1.00 23.82 433 GLY B C 1
ATOM 6545 O O . GLY B 1 427 ? -12.269 -9.664 43.395 1.00 22.16 433 GLY B O 1
ATOM 6546 N N . ALA B 1 428 ? -12.017 -8.594 45.354 1.00 21.40 434 ALA B N 1
ATOM 6547 C CA . ALA B 1 428 ? -13.341 -7.984 45.301 1.00 21.93 434 ALA B CA 1
ATOM 6548 C C . ALA B 1 428 ? -13.453 -6.895 44.245 1.00 21.00 434 ALA B C 1
ATOM 6549 O O . ALA B 1 428 ? -12.464 -6.269 43.875 1.00 19.28 434 ALA B O 1
ATOM 6551 N N . THR B 1 429 ? -14.673 -6.684 43.761 1.00 20.26 435 THR B N 1
ATOM 6552 C CA . THR B 1 429 ? -14.954 -5.649 42.772 1.00 19.95 435 THR B CA 1
ATOM 6553 C C . THR B 1 429 ? -15.647 -4.521 43.524 1.00 18.72 435 THR B C 1
ATOM 6554 O O . THR B 1 429 ? -16.021 -4.688 44.682 1.00 17.50 435 THR B O 1
ATOM 6558 N N . LEU B 1 430 ? -15.817 -3.373 42.878 1.00 18.96 436 LEU B N 1
ATOM 6559 C CA . LEU B 1 430 ? -16.506 -2.266 43.527 1.00 19.39 436 LEU B CA 1
ATOM 6560 C C . LEU B 1 430 ? -17.930 -2.688 43.871 1.00 19.52 436 LEU B C 1
ATOM 6561 O O . LEU B 1 430 ? -18.504 -2.235 44.858 1.00 18.23 436 LEU B O 1
ATOM 6566 N N . THR B 1 431 ? -18.508 -3.557 43.050 1.00 20.58 437 THR B N 1
ATOM 6567 C CA . THR B 1 431 ? -19.868 -4.010 43.309 1.00 20.39 437 THR B CA 1
ATOM 6568 C C . THR B 1 431 ? -19.933 -4.921 44.535 1.00 19.92 437 THR B C 1
ATOM 6569 O O . THR B 1 431 ? -20.901 -4.868 45.294 1.00 19.84 437 THR B O 1
ATOM 6573 N N . ASP B 1 432 ? -18.906 -5.746 44.737 1.00 19.16 438 ASP B N 1
ATOM 6574 C CA . ASP B 1 432 ? -18.876 -6.625 45.908 1.00 19.87 438 ASP B CA 1
ATOM 6575 C C . ASP B 1 432 ? -18.922 -5.777 47.176 1.00 20.78 438 ASP B C 1
ATOM 6576 O O . ASP B 1 432 ? -19.627 -6.096 48.136 1.00 20.39 438 ASP B O 1
ATOM 6581 N N . LEU B 1 433 ? -18.145 -4.700 47.171 1.00 20.43 439 LEU B N 1
ATOM 6582 C CA . LEU B 1 433 ? -18.072 -3.799 48.311 1.00 19.95 439 LEU B CA 1
ATOM 6583 C C . LEU B 1 433 ? -19.390 -3.052 48.505 1.00 19.64 439 LEU B C 1
ATOM 6584 O O . LEU B 1 433 ? -19.899 -2.941 49.625 1.00 18.49 439 LEU B O 1
ATOM 6589 N N . ALA B 1 434 ? -19.949 -2.547 47.411 1.00 18.83 440 ALA B N 1
ATOM 6590 C CA . ALA B 1 434 ? -21.211 -1.822 47.472 1.00 18.25 440 ALA B CA 1
ATOM 6591 C C . ALA B 1 434 ? -22.348 -2.732 47.931 1.00 17.73 440 ALA B C 1
ATOM 6592 O O . ALA B 1 434 ? -23.277 -2.277 48.602 1.00 18.44 440 ALA B O 1
ATOM 6594 N N . LEU B 1 435 ? -22.278 -4.013 47.569 1.00 18.02 441 LEU B N 1
ATOM 6595 C CA . LEU B 1 435 ? -23.326 -4.962 47.938 1.00 18.54 441 LEU B CA 1
ATOM 6596 C C . LEU B 1 435 ? -23.158 -5.620 49.301 1.00 19.70 441 LEU B C 1
ATOM 6597 O O . LEU B 1 435 ? -24.002 -6.407 49.721 1.00 21.66 441 LEU B O 1
ATOM 6602 N N . THR B 1 436 ? -22.066 -5.325 49.991 1.00 19.16 442 THR B N 1
ATOM 6603 C CA . THR B 1 436 ? -21.893 -5.887 51.321 1.00 18.66 442 THR B CA 1
ATOM 6604 C C . THR B 1 436 ? -22.711 -4.968 52.223 1.00 18.56 442 THR B C 1
ATOM 6605 O O . THR B 1 436 ? -22.627 -3.741 52.113 1.00 18.44 442 THR B O 1
ATOM 6609 N N . VAL B 1 437 ? -23.524 -5.554 53.092 1.00 19.05 443 VAL B N 1
ATOM 6610 C CA . VAL B 1 437 ? -24.360 -4.755 53.971 1.00 18.56 443 VAL B CA 1
ATOM 6611 C C . VAL B 1 437 ? -23.623 -4.276 55.212 1.00 19.25 443 VAL B C 1
ATOM 6612 O O . VAL B 1 437 ? -23.475 -5.021 56.186 1.00 19.39 443 VAL B O 1
ATOM 6616 N N . HIS B 1 438 ? -23.162 -3.029 55.170 1.00 16.77 444 HIS B N 1
ATOM 6617 C CA . HIS B 1 438 ? -22.448 -2.442 56.304 1.00 17.25 444 HIS B CA 1
ATOM 6618 C C . HIS B 1 438 ? -23.471 -1.972 57.321 1.00 17.19 444 HIS B C 1
ATOM 6619 O O . HIS B 1 438 ? -24.530 -1.461 56.961 1.00 16.98 444 HIS B O 1
ATOM 6626 N N . PRO B 1 439 ? -23.161 -2.128 58.615 1.00 17.15 445 PRO B N 1
ATOM 6627 C CA . PRO B 1 439 ? -24.093 -1.707 59.663 1.00 16.69 445 PRO B CA 1
ATOM 6628 C C . PRO B 1 439 ? -24.344 -0.199 59.680 1.00 16.25 445 PRO B C 1
ATOM 6629 O O . PRO B 1 439 ? -23.443 0.589 59.400 1.00 16.09 445 PRO B O 1
ATOM 6633 N N . HIS B 1 440 ? -25.581 0.184 59.986 1.00 16.49 446 HIS B N 1
ATOM 6634 C CA . HIS B 1 440 ? -25.971 1.588 60.065 1.00 17.35 446 HIS B CA 1
ATOM 6635 C C . HIS B 1 440 ? -26.422 1.880 61.494 1.00 17.19 446 HIS B C 1
ATOM 6636 O O . HIS B 1 440 ? -27.228 1.141 62.056 1.00 20.81 446 HIS B O 1
ATOM 6643 N N . PRO B 1 441 ? -25.921 2.967 62.095 1.00 16.90 447 PRO B N 1
ATOM 6644 C CA . PRO B 1 441 ? -24.970 3.900 61.488 1.00 16.99 447 PRO B CA 1
ATOM 6645 C C . PRO B 1 441 ? -23.539 3.600 61.917 1.00 17.38 447 PRO B C 1
ATOM 6646 O O . PRO B 1 441 ? -23.277 3.375 63.103 1.00 17.47 447 PRO B O 1
ATOM 6650 N N . THR B 1 442 ? -22.620 3.571 60.956 1.00 16.59 448 THR B N 1
ATOM 6651 C CA . THR B 1 442 ? -21.209 3.338 61.262 1.00 16.54 448 THR B CA 1
ATOM 6652 C C . THR B 1 442 ? -20.336 4.084 60.268 1.00 17.72 448 THR B C 1
ATOM 6653 O O . THR B 1 442 ? -20.777 4.429 59.169 1.00 18.29 448 THR B O 1
ATOM 6657 N N . LEU B 1 443 ? -19.094 4.335 60.658 1.00 18.08 449 LEU B N 1
ATOM 6658 C CA . LEU B 1 443 ? -18.158 5.015 59.781 1.00 16.99 449 LEU B CA 1
ATOM 6659 C C . LEU B 1 443 ? -17.812 4.105 58.600 1.00 18.17 449 LEU B C 1
ATOM 6660 O O . LEU B 1 443 ? -17.512 4.591 57.504 1.00 17.72 449 LEU B O 1
ATOM 6665 N N . SER B 1 444 ? -17.873 2.789 58.815 1.00 17.23 450 SER B N 1
ATOM 6666 C CA . SER B 1 444 ? -17.553 1.825 57.759 1.00 18.65 450 SER B CA 1
ATOM 6667 C C . SER B 1 444 ? -18.446 1.994 56.529 1.00 18.92 450 SER B C 1
ATOM 6668 O O . SER B 1 444 ? -18.054 1.635 55.418 1.00 18.58 450 SER B O 1
ATOM 6671 N N . GLU B 1 445 ? -19.646 2.531 56.727 1.00 18.55 451 GLU B N 1
ATOM 6672 C CA . GLU B 1 445 ? -20.572 2.751 55.618 1.00 19.14 451 GLU B CA 1
ATOM 6673 C C . GLU B 1 445 ? -19.971 3.626 54.523 1.00 19.74 451 GLU B C 1
ATOM 6674 O O . GLU B 1 445 ? -20.367 3.532 53.359 1.00 19.35 451 GLU B O 1
ATOM 6680 N N . SER B 1 446 ? -19.024 4.482 54.892 1.00 17.25 452 SER B N 1
ATOM 6681 C CA . SER B 1 446 ? -18.405 5.363 53.912 1.00 18.81 452 SER B CA 1
ATOM 6682 C C . SER B 1 446 ? -17.708 4.590 52.799 1.00 19.02 452 SER B C 1
ATOM 6683 O O . SER B 1 446 ? -17.632 5.061 51.664 1.00 17.57 452 SER B O 1
ATOM 6686 N N . LEU B 1 447 ? -17.207 3.402 53.119 1.00 18.04 453 LEU B N 1
ATOM 6687 C CA . LEU B 1 447 ? -16.540 2.582 52.117 1.00 19.99 453 LEU B CA 1
ATOM 6688 C C . LEU B 1 447 ? -17.593 2.029 51.158 1.00 19.70 453 LEU B C 1
ATOM 6689 O O . LEU B 1 447 ? -17.381 1.983 49.945 1.00 20.18 453 LEU B O 1
ATOM 6694 N N . MET B 1 448 ? -18.727 1.613 51.718 1.00 19.36 454 MET B N 1
ATOM 6695 C CA . MET B 1 448 ? -19.837 1.067 50.944 1.00 19.05 454 MET B CA 1
ATOM 6696 C C . MET B 1 448 ? -20.415 2.126 50.005 1.00 19.04 454 MET B C 1
ATOM 6697 O O . MET B 1 448 ? -20.696 1.845 48.838 1.00 18.24 454 MET B O 1
ATOM 6702 N N . GLU B 1 449 ? -20.581 3.346 50.512 1.00 18.19 455 GLU B N 1
ATOM 6703 C CA . GLU B 1 449 ? -21.140 4.427 49.704 1.00 18.40 455 GLU B CA 1
ATOM 6704 C C . GLU B 1 449 ? -20.147 4.982 48.682 1.00 18.14 455 GLU B C 1
ATOM 6705 O O . GLU B 1 449 ? -20.550 5.480 47.625 1.00 19.48 455 GLU B O 1
ATOM 6711 N N . ALA B 1 450 ? -18.854 4.905 48.988 1.00 17.32 456 ALA B N 1
ATOM 6712 C CA . ALA B 1 450 ? -17.840 5.363 48.044 1.00 18.31 456 ALA B CA 1
ATOM 6713 C C . ALA B 1 450 ? -17.931 4.409 46.854 1.00 18.56 456 ALA B C 1
ATOM 6714 O O . ALA B 1 450 ? -17.787 4.812 45.698 1.00 20.10 456 ALA B O 1
ATOM 6716 N N . ALA B 1 451 ? -18.179 3.136 47.153 1.00 19.54 457 ALA B N 1
ATOM 6717 C CA . ALA B 1 451 ? -18.323 2.120 46.117 1.00 20.48 457 ALA B CA 1
ATOM 6718 C C . ALA B 1 451 ? -19.591 2.414 45.294 1.00 21.01 457 ALA B C 1
ATOM 6719 O O . ALA B 1 451 ? -19.602 2.229 44.075 1.00 20.78 457 ALA B O 1
ATOM 6721 N N . GLU B 1 452 ? -20.650 2.871 45.964 1.00 21.35 458 GLU B N 1
ATOM 6722 C CA . GLU B 1 452 ? -21.907 3.222 45.287 1.00 21.41 458 GLU B CA 1
ATOM 6723 C C . GLU B 1 452 ? -21.626 4.426 44.383 1.00 20.44 458 GLU B C 1
ATOM 6724 O O . GLU B 1 452 ? -22.072 4.477 43.234 1.00 20.28 458 GLU B O 1
ATOM 6730 N N . ALA B 1 453 ? -20.893 5.397 44.922 1.00 18.84 459 ALA B N 1
ATOM 6731 C CA . ALA B 1 453 ? -20.539 6.610 44.187 1.00 18.93 459 ALA B CA 1
ATOM 6732 C C . ALA B 1 453 ? -19.719 6.306 42.931 1.00 20.41 459 ALA B C 1
ATOM 6733 O O . ALA B 1 453 ? -19.836 7.003 41.925 1.00 21.55 459 ALA B O 1
ATOM 6735 N N . PHE B 1 454 ? -18.882 5.275 43.004 1.00 21.94 460 PHE B N 1
ATOM 6736 C CA . PHE B 1 454 ? -18.054 4.851 41.876 1.00 23.01 460 PHE B CA 1
ATOM 6737 C C . PHE B 1 454 ? -18.971 4.513 40.699 1.00 24.45 460 PHE B C 1
ATOM 6738 O O . PHE B 1 454 ? -18.611 4.715 39.535 1.00 25.58 460 PHE B O 1
ATOM 6746 N N . HIS B 1 455 ? -20.160 4.004 41.011 1.00 23.88 461 HIS B N 1
ATOM 6747 C CA . HIS B 1 455 ? -21.137 3.650 39.986 1.00 24.85 461 HIS B CA 1
ATOM 6748 C C . HIS B 1 455 ? -22.237 4.703 39.870 1.00 23.37 461 HIS B C 1
ATOM 6749 O O . HIS B 1 455 ? -23.327 4.430 39.365 1.00 23.29 461 HIS B O 1
ATOM 6756 N N . LYS B 1 456 ? -21.940 5.902 40.359 1.00 22.88 462 LYS B N 1
ATOM 6757 C CA . LYS B 1 456 ? -22.863 7.033 40.296 1.00 24.04 462 LYS B CA 1
ATOM 6758 C C . LYS B 1 456 ? -24.231 6.806 40.932 1.00 24.05 462 LYS B C 1
ATOM 6759 O O . LYS B 1 456 ? -25.219 7.396 40.492 1.00 22.25 462 LYS B O 1
ATOM 6765 N N . GLN B 1 457 ? -24.305 5.960 41.955 1.00 22.12 463 GLN B N 1
ATOM 6766 C CA . GLN B 1 457 ? -25.588 5.725 42.604 1.00 21.86 463 GLN B CA 1
ATOM 6767 C C . GLN B 1 457 ? -25.567 5.791 44.130 1.00 20.82 463 GLN B C 1
ATOM 6768 O O . GLN B 1 457 ? -26.359 5.117 44.785 1.00 20.24 463 GLN B O 1
ATOM 6774 N N . ALA B 1 458 ? -24.672 6.603 44.691 1.00 20.32 464 ALA B N 1
ATOM 6775 C CA . ALA B 1 458 ? -24.605 6.756 46.146 1.00 20.37 464 ALA B CA 1
ATOM 6776 C C . ALA B 1 458 ? -25.941 7.358 46.564 1.00 20.79 464 ALA B C 1
ATOM 6777 O O . ALA B 1 458 ? -26.527 8.154 45.828 1.00 21.76 464 ALA B O 1
ATOM 6779 N N . ILE B 1 459 ? -26.418 6.981 47.743 1.00 19.65 465 ILE B N 1
ATOM 6780 C CA . ILE B 1 459 ? -27.706 7.452 48.236 1.00 21.86 465 ILE B CA 1
ATOM 6781 C C . ILE B 1 459 ? -27.661 8.758 49.018 1.00 21.99 465 ILE B C 1
ATOM 6782 O O . ILE B 1 459 ? -28.490 9.645 48.800 1.00 21.69 465 ILE B O 1
ATOM 6787 N N . HIS B 1 460 ? -26.694 8.880 49.924 1.00 22.07 466 HIS B N 1
ATOM 6788 C CA . HIS B 1 460 ? -26.600 10.069 50.762 1.00 22.99 466 HIS B CA 1
ATOM 6789 C C . HIS B 1 460 ? -25.909 11.301 50.198 1.00 23.65 466 HIS B C 1
ATOM 6790 O O . HIS B 1 460 ? -25.689 12.273 50.915 1.00 21.35 466 HIS B O 1
ATOM 6797 N N . ILE B 1 461 ? -25.548 11.263 48.922 1.00 23.98 467 ILE B N 1
ATOM 6798 C CA . ILE B 1 461 ? -24.947 12.432 48.291 1.00 26.92 467 ILE B CA 1
ATOM 6799 C C . ILE B 1 461 ? -25.492 12.490 46.881 1.00 28.22 467 ILE B C 1
ATOM 6800 O O . ILE B 1 461 ? -25.870 11.464 46.318 1.00 27.76 467 ILE B O 1
ATOM 6805 N N . LEU B 1 462 ? -25.569 13.690 46.324 1.00 29.55 468 LEU B N 1
ATOM 6806 C CA . LEU B 1 462 ? -26.053 13.838 44.963 1.00 32.81 468 LEU B CA 1
ATOM 6807 C C . LEU B 1 462 ? -24.926 13.395 44.046 1.00 33.87 468 LEU B C 1
ATOM 6808 O O . LEU B 1 462 ? -23.776 13.789 44.233 1.00 35.60 468 LEU B O 1
ATOM 6813 N N . ASN B 1 463 ? -25.256 12.565 43.063 1.00 34.17 469 ASN B N 1
ATOM 6814 C CA . ASN B 1 463 ? -24.261 12.054 42.129 1.00 34.21 469 ASN B CA 1
ATOM 6815 C C . ASN B 1 463 ? -24.116 12.977 40.922 1.00 35.54 469 ASN B C 1
ATOM 6816 O O . ASN B 1 463 ? -22.981 13.426 40.652 1.00 37.02 469 ASN B O 1
ATOM 6821 N N . PRO C 2 1 ? -19.544 -19.669 49.287 1.00 40.35 130 PRO C N 1
ATOM 6822 C CA . PRO C 2 1 ? -20.526 -19.074 48.348 1.00 38.39 130 PRO C CA 1
ATOM 6823 C C . PRO C 2 1 ? -19.869 -18.102 47.374 1.00 36.28 130 PRO C C 1
ATOM 6824 O O . PRO C 2 1 ? -18.668 -17.839 47.466 1.00 38.43 130 PRO C O 1
ATOM 6828 N N . ALA C 2 2 ? -20.654 -17.575 46.439 1.00 32.76 131 ALA C N 1
ATOM 6829 C CA . ALA C 2 2 ? -20.130 -16.648 45.442 1.00 28.40 131 ALA C CA 1
ATOM 6830 C C . ALA C 2 2 ? -20.249 -15.200 45.895 1.00 25.29 131 ALA C C 1
ATOM 6831 O O . ALA C 2 2 ? -21.146 -14.846 46.658 1.00 24.10 131 ALA C O 1
ATOM 6833 N N . ALA C 2 3 ? -19.326 -14.371 45.422 1.00 23.20 132 ALA C N 1
ATOM 6834 C CA . ALA C 2 3 ? -19.308 -12.955 45.764 1.00 22.79 132 ALA C CA 1
ATOM 6835 C C . ALA C 2 3 ? -20.580 -12.256 45.280 1.00 22.22 132 ALA C C 1
ATOM 6836 O O . ALA C 2 3 ? -21.169 -12.645 44.275 1.00 21.29 132 ALA C O 1
ATOM 6838 N N . PRO C 2 4 ? -21.015 -11.204 45.994 1.00 21.56 133 PRO C N 1
ATOM 6839 C CA . PRO C 2 4 ? -22.219 -10.446 45.643 1.00 19.50 133 PRO C CA 1
ATOM 6840 C C . PRO C 2 4 ? -22.335 -10.085 44.161 1.00 19.30 133 PRO C C 1
ATOM 6841 O O . PRO C 2 4 ? -23.395 -10.237 43.564 1.00 18.81 133 PRO C O 1
ATOM 6845 N N . SER C 2 5 ? -21.238 -9.616 43.581 1.00 19.18 134 SER C N 1
ATOM 6846 C CA . SER C 2 5 ? -21.209 -9.208 42.179 1.00 21.87 134 SER C CA 1
ATOM 6847 C C . SER C 2 5 ? -21.502 -10.358 41.221 1.00 20.87 134 SER C C 1
ATOM 6848 O O . SER C 2 5 ? -22.132 -10.172 40.174 1.00 22.06 134 SER C O 1
ATOM 6851 N N . ILE C 2 6 ? -21.018 -11.541 41.574 1.00 19.57 135 ILE C N 1
ATOM 6852 C CA . ILE C 2 6 ? -21.233 -12.730 40.757 1.00 20.28 135 ILE C CA 1
ATOM 6853 C C . ILE C 2 6 ? -22.673 -13.213 40.902 1.00 19.03 135 ILE C C 1
ATOM 6854 O O . ILE C 2 6 ? -23.306 -13.620 39.926 1.00 16.95 135 ILE C O 1
ATOM 6859 N N . ARG C 2 7 ? -23.192 -13.160 42.124 1.00 18.27 136 ARG C N 1
ATOM 6860 C CA . ARG C 2 7 ? -24.563 -13.582 42.363 1.00 19.77 136 ARG C CA 1
ATOM 6861 C C . ARG C 2 7 ? -25.505 -12.649 41.607 1.00 20.39 136 ARG C C 1
ATOM 6862 O O . ARG C 2 7 ? -26.483 -13.091 41.000 1.00 20.34 136 ARG C O 1
ATOM 6870 N N . ARG C 2 8 ? -25.201 -11.354 41.642 1.00 20.84 137 ARG C N 1
ATOM 6871 C CA . ARG C 2 8 ? -26.029 -10.364 40.964 1.00 21.21 137 ARG C CA 1
ATOM 6872 C C . ARG C 2 8 ? -25.948 -10.536 39.447 1.00 20.65 137 ARG C C 1
ATOM 6873 O O . ARG C 2 8 ? -26.965 -10.489 38.759 1.00 21.37 137 ARG C O 1
ATOM 6881 N N . LEU C 2 9 ? -24.742 -10.749 38.931 1.00 20.94 138 LEU C N 1
ATOM 6882 C CA . LEU C 2 9 ? -24.547 -10.934 37.494 1.00 21.29 138 LEU C CA 1
ATOM 6883 C C . LEU C 2 9 ? -25.318 -12.170 37.015 1.00 20.97 138 LEU C C 1
ATOM 6884 O O . LEU C 2 9 ? -25.895 -12.173 35.930 1.00 20.59 138 LEU C O 1
ATOM 6889 N N . ALA C 2 10 ? -25.328 -13.218 37.831 1.00 20.79 139 ALA C N 1
ATOM 6890 C CA . ALA C 2 10 ? -26.028 -14.450 37.471 1.00 22.20 139 ALA C CA 1
ATOM 6891 C C . ALA C 2 10 ? -27.532 -14.201 37.310 1.00 22.49 139 ALA C C 1
ATOM 6892 O O . ALA C 2 10 ? -28.167 -14.733 36.395 1.00 20.83 139 ALA C O 1
ATOM 6894 N N . ARG C 2 11 ? -28.100 -13.387 38.193 1.00 22.78 140 ARG C N 1
ATOM 6895 C CA . ARG C 2 11 ? -29.520 -13.073 38.108 1.00 22.47 140 ARG C CA 1
ATOM 6896 C C . ARG C 2 11 ? -29.774 -12.284 36.832 1.00 24.25 140 ARG C C 1
ATOM 6897 O O . ARG C 2 11 ? -30.756 -12.514 36.124 1.00 24.73 140 ARG C O 1
ATOM 6905 N N . GLU C 2 12 ? -28.884 -11.343 36.554 1.00 23.81 141 GLU C N 1
ATOM 6906 C CA . GLU C 2 12 ? -29.006 -10.505 35.370 1.00 27.44 141 GLU C CA 1
ATOM 6907 C C . GLU C 2 12 ? -28.970 -11.340 34.091 1.00 27.04 141 GLU C C 1
ATOM 6908 O O . GLU C 2 12 ? -29.784 -11.146 33.191 1.00 28.15 141 GLU C O 1
ATOM 6914 N N . LEU C 2 13 ? -28.027 -12.274 34.020 1.00 25.94 142 LEU C N 1
ATOM 6915 C CA . LEU C 2 13 ? -27.873 -13.116 32.837 1.00 26.41 142 LEU C CA 1
ATOM 6916 C C . LEU C 2 13 ? -28.742 -14.369 32.816 1.00 25.89 142 LEU C C 1
ATOM 6917 O O . LEU C 2 13 ? -28.673 -15.149 31.870 1.00 26.62 142 LEU C O 1
ATOM 6922 N N . GLY C 2 14 ? -29.556 -14.556 33.852 1.00 26.09 143 GLY C N 1
ATOM 6923 C CA . GLY C 2 14 ? -30.429 -15.718 33.919 1.00 25.22 143 GLY C CA 1
ATOM 6924 C C . GLY C 2 14 ? -29.680 -17.025 34.101 1.00 26.41 143 GLY C C 1
ATOM 6925 O O . GLY C 2 14 ? -30.103 -18.078 33.610 1.00 26.13 143 GLY C O 1
ATOM 6926 N N . VAL C 2 15 ? -28.558 -16.960 34.808 1.00 22.77 144 VAL C N 1
ATOM 6927 C CA . VAL C 2 15 ? -27.740 -18.140 35.053 1.00 22.82 144 VAL C CA 1
ATOM 6928 C C . VAL C 2 15 ? -28.009 -18.657 36.459 1.00 21.64 144 VAL C C 1
ATOM 6929 O O . VAL C 2 15 ? -28.074 -17.877 37.405 1.00 18.76 144 VAL C O 1
ATOM 6933 N N . ASP C 2 16 ? -28.183 -19.969 36.585 1.00 21.51 145 ASP C N 1
ATOM 6934 C CA . ASP C 2 16 ? -28.436 -20.585 37.885 1.00 21.44 145 ASP C CA 1
ATOM 6935 C C . ASP C 2 16 ? -27.102 -21.075 38.433 1.00 20.93 145 ASP C C 1
ATOM 6936 O O . ASP C 2 16 ? -26.569 -22.084 37.974 1.00 20.76 145 ASP C O 1
ATOM 6941 N N . LEU C 2 17 ? -26.561 -20.365 39.417 1.00 21.50 146 LEU C N 1
ATOM 6942 C CA . LEU C 2 17 ? -25.272 -20.735 39.987 1.00 22.02 146 LEU C CA 1
ATOM 6943 C C . LEU C 2 17 ? -25.207 -22.150 40.560 1.00 23.86 146 LEU C C 1
ATOM 6944 O O . LEU C 2 17 ? -24.149 -22.773 40.523 1.00 22.86 146 LEU C O 1
ATOM 6949 N N . THR C 2 18 ? -26.321 -22.659 41.083 1.00 23.86 147 THR C N 1
ATOM 6950 C CA . THR C 2 18 ? -26.313 -24.001 41.666 1.00 27.48 147 THR C CA 1
ATOM 6951 C C . THR C 2 18 ? -26.080 -25.096 40.633 1.00 29.23 147 THR C C 1
ATOM 6952 O O . THR C 2 18 ? -25.840 -26.248 40.997 1.00 32.96 147 THR C O 1
ATOM 6956 N N . ARG C 2 19 ? -26.156 -24.742 39.351 1.00 29.55 148 ARG C N 1
ATOM 6957 C CA . ARG C 2 19 ? -25.942 -25.710 38.277 1.00 30.63 148 ARG C CA 1
ATOM 6958 C C . ARG C 2 19 ? -24.536 -25.592 37.707 1.00 31.61 148 ARG C C 1
ATOM 6959 O O . ARG C 2 19 ? -24.155 -26.355 36.815 1.00 32.06 148 ARG C O 1
ATOM 6967 N N . LEU C 2 20 ? -23.764 -24.639 38.223 1.00 30.72 149 LEU C N 1
ATOM 6968 C CA . LEU C 2 20 ? -22.412 -24.408 37.728 1.00 31.71 149 LEU C CA 1
ATOM 6969 C C . LEU C 2 20 ? -21.306 -24.940 38.617 1.00 31.57 149 LEU C C 1
ATOM 6970 O O . LEU C 2 20 ? -21.460 -25.052 39.831 1.00 33.00 149 LEU C O 1
ATOM 6975 N N . ARG C 2 21 ? -20.181 -25.252 37.987 1.00 30.89 150 ARG C N 1
ATOM 6976 C CA . ARG C 2 21 ? -18.998 -25.725 38.683 1.00 31.45 150 ARG C CA 1
ATOM 6977 C C . ARG C 2 21 ? -17.928 -24.663 38.439 1.00 29.08 150 ARG C C 1
ATOM 6978 O O . ARG C 2 21 ? -17.449 -24.505 37.323 1.00 28.77 150 ARG C O 1
ATOM 6986 N N . GLY C 2 22 ? -17.573 -23.921 39.482 1.00 27.87 151 GLY C N 1
ATOM 6987 C CA . GLY C 2 22 ? -16.568 -22.884 39.337 1.00 26.63 151 GLY C CA 1
ATOM 6988 C C . GLY C 2 22 ? -15.211 -23.411 38.902 1.00 27.46 151 GLY C C 1
ATOM 6989 O O . GLY C 2 22 ? -14.818 -24.522 39.263 1.00 26.60 151 GLY C O 1
ATOM 6990 N N . THR C 2 23 ? -14.494 -22.611 38.121 1.00 26.72 152 THR C N 1
ATOM 6991 C CA . THR C 2 23 ? -13.169 -22.989 37.640 1.00 30.02 152 THR C CA 1
ATOM 6992 C C . THR C 2 23 ? -12.100 -22.178 38.366 1.00 31.46 152 THR C C 1
ATOM 6993 O O . THR C 2 23 ? -10.917 -22.240 38.025 1.00 30.33 152 THR C O 1
ATOM 6997 N N . GLY C 2 24 ? -12.534 -21.413 39.365 1.00 33.68 153 GLY C N 1
ATOM 6998 C CA . GLY C 2 24 ? -11.615 -20.599 40.138 1.00 35.96 153 GLY C CA 1
ATOM 6999 C C . GLY C 2 24 ? -10.798 -21.427 41.111 1.00 37.97 153 GLY C C 1
ATOM 7000 O O . GLY C 2 24 ? -10.871 -22.656 41.097 1.00 36.52 153 GLY C O 1
ATOM 7001 N N . LEU C 2 25 ? -10.032 -20.750 41.963 1.00 39.68 154 LEU C N 1
ATOM 7002 C CA . LEU C 2 25 ? -9.172 -21.408 42.946 1.00 42.54 154 LEU C CA 1
ATOM 7003 C C . LEU C 2 25 ? -9.704 -22.735 43.480 1.00 42.73 154 LEU C C 1
ATOM 7004 O O . LEU C 2 25 ? -9.386 -23.795 42.943 1.00 45.90 154 LEU C O 1
ATOM 7009 N N . ALA C 2 26 ? -10.508 -22.680 44.537 1.00 41.94 155 ALA C N 1
ATOM 7010 C CA . ALA C 2 26 ? -11.061 -23.893 45.133 1.00 39.85 155 ALA C CA 1
ATOM 7011 C C . ALA C 2 26 ? -12.485 -24.147 44.647 1.00 39.16 155 ALA C C 1
ATOM 7012 O O . ALA C 2 26 ? -13.390 -24.404 45.444 1.00 38.83 155 ALA C O 1
ATOM 7014 N N . GLY C 2 27 ? -12.677 -24.081 43.334 1.00 36.79 156 GLY C N 1
ATOM 7015 C CA . GLY C 2 27 ? -13.999 -24.293 42.776 1.00 35.46 156 GLY C CA 1
ATOM 7016 C C . GLY C 2 27 ? -14.794 -23.002 42.786 1.00 33.51 156 GLY C C 1
ATOM 7017 O O . GLY C 2 27 ? -16.000 -22.999 42.541 1.00 34.07 156 GLY C O 1
ATOM 7018 N N . ARG C 2 28 ? -14.113 -21.897 43.074 1.00 32.40 157 ARG C N 1
ATOM 7019 C CA . ARG C 2 28 ? -14.760 -20.590 43.115 1.00 31.93 157 ARG C CA 1
ATOM 7020 C C . ARG C 2 28 ? -15.335 -20.221 41.754 1.00 29.10 157 ARG C C 1
ATOM 7021 O O . ARG C 2 28 ? -14.669 -20.359 40.729 1.00 29.29 157 ARG C O 1
ATOM 7029 N N . ILE C 2 29 ? -16.579 -19.756 41.747 1.00 27.64 158 ILE C N 1
ATOM 7030 C CA . ILE C 2 29 ? -17.231 -19.362 40.506 1.00 26.54 158 ILE C CA 1
ATOM 7031 C C . ILE C 2 29 ? -16.724 -17.982 40.096 1.00 26.89 158 ILE C C 1
ATOM 7032 O O . ILE C 2 29 ? -16.792 -17.034 40.878 1.00 27.21 158 ILE C O 1
ATOM 7037 N N . THR C 2 30 ? -16.208 -17.878 38.874 1.00 27.00 159 THR C N 1
ATOM 7038 C CA . THR C 2 30 ? -15.683 -16.612 38.365 1.00 27.58 159 THR C CA 1
ATOM 7039 C C . THR C 2 30 ? -16.719 -15.907 37.507 1.00 27.48 159 THR C C 1
ATOM 7040 O O . THR C 2 30 ? -17.737 -16.493 37.134 1.00 26.50 159 THR C O 1
ATOM 7044 N N . GLU C 2 31 ? -16.459 -14.643 37.196 1.00 26.36 160 GLU C N 1
ATOM 7045 C CA . GLU C 2 31 ? -17.379 -13.882 36.370 1.00 28.29 160 GLU C CA 1
ATOM 7046 C C . GLU C 2 31 ? -17.457 -14.541 35.004 1.00 27.48 160 GLU C C 1
ATOM 7047 O O . GLU C 2 31 ? -18.534 -14.655 34.421 1.00 26.82 160 GLU C O 1
ATOM 7053 N N . GLU C 2 32 ? -16.310 -14.976 34.494 1.00 27.73 161 GLU C N 1
ATOM 7054 C CA . GLU C 2 32 ? -16.283 -15.617 33.191 1.00 29.46 161 GLU C CA 1
ATOM 7055 C C . GLU C 2 32 ? -17.045 -16.938 33.218 1.00 27.24 161 GLU C C 1
ATOM 7056 O O . GLU C 2 32 ? -17.593 -17.358 32.204 1.00 25.39 161 GLU C O 1
ATOM 7062 N N . ASP C 2 33 ? -17.085 -17.587 34.379 1.00 26.13 162 ASP C N 1
ATOM 7063 C CA . ASP C 2 33 ? -17.829 -18.836 34.514 1.00 24.23 162 ASP C CA 1
ATOM 7064 C C . ASP C 2 33 ? -19.297 -18.525 34.249 1.00 23.42 162 ASP C C 1
ATOM 7065 O O . ASP C 2 33 ? -19.991 -19.265 33.553 1.00 21.82 162 ASP C O 1
ATOM 7070 N N . VAL C 2 34 ? -19.769 -17.422 34.816 1.00 19.98 163 VAL C N 1
ATOM 7071 C CA . VAL C 2 34 ? -21.161 -17.029 34.651 1.00 19.70 163 VAL C CA 1
ATOM 7072 C C . VAL C 2 34 ? -21.454 -16.647 33.203 1.00 20.75 163 VAL C C 1
ATOM 7073 O O . VAL C 2 34 ? -22.446 -17.089 32.622 1.00 19.58 163 VAL C O 1
ATOM 7077 N N . ARG C 2 35 ? -20.582 -15.827 32.625 1.00 20.42 164 ARG C N 1
ATOM 7078 C CA . ARG C 2 35 ? -20.760 -15.391 31.244 1.00 22.76 164 ARG C CA 1
ATOM 7079 C C . ARG C 2 35 ? -20.691 -16.565 30.278 1.00 22.50 164 ARG C C 1
ATOM 7080 O O . ARG C 2 35 ? -21.425 -16.608 29.292 1.00 22.78 164 ARG C O 1
ATOM 7088 N N . ARG C 2 36 ? -19.818 -17.521 30.569 1.00 22.31 165 ARG C N 1
ATOM 7089 C CA . ARG C 2 36 ? -19.679 -18.691 29.712 1.00 25.49 165 ARG C CA 1
ATOM 7090 C C . ARG C 2 36 ? -20.966 -19.513 29.734 1.00 25.16 165 ARG C C 1
ATOM 7091 O O . ARG C 2 36 ? -21.437 -19.978 28.696 1.00 22.71 165 ARG C O 1
ATOM 7099 N N . ALA C 2 37 ? -21.542 -19.678 30.920 1.00 24.46 166 ALA C N 1
ATOM 7100 C CA . ALA C 2 37 ? -22.777 -20.443 31.064 1.00 25.07 166 ALA C CA 1
ATOM 7101 C C . ALA C 2 37 ? -23.976 -19.729 30.451 1.00 25.08 166 ALA C C 1
ATOM 7102 O O . ALA C 2 37 ? -24.918 -20.372 29.991 1.00 23.87 166 ALA C O 1
ATOM 7104 N N . ALA C 2 38 ? -23.935 -18.400 30.447 1.00 25.21 167 ALA C N 1
ATOM 7105 C CA . ALA C 2 38 ? -25.027 -17.586 29.917 1.00 26.92 167 ALA C CA 1
ATOM 7106 C C . ALA C 2 38 ? -25.314 -17.762 28.430 1.00 29.53 167 ALA C C 1
ATOM 7107 O O . ALA C 2 38 ? -26.458 -17.623 27.998 1.00 30.81 167 ALA C O 1
ATOM 7109 N N . GLY C 2 39 ? -24.293 -18.054 27.636 1.00 31.24 168 GLY C N 1
ATOM 7110 C CA . GLY C 2 39 ? -24.545 -18.209 26.216 1.00 35.92 168 GLY C CA 1
ATOM 7111 C C . GLY C 2 39 ? -23.541 -19.063 25.480 1.00 38.22 168 GLY C C 1
ATOM 7112 O O . GLY C 2 39 ? -23.943 -20.119 24.945 1.00 39.06 168 GLY C O 1
ATOM 7113 N N . MET D 1 4 ? 2.827 16.292 -14.895 1.00 52.34 7 MET D N 1
ATOM 7114 C CA . MET D 1 4 ? 3.420 15.069 -14.275 1.00 51.97 7 MET D CA 1
ATOM 7115 C C . MET D 1 4 ? 4.927 15.050 -14.510 1.00 49.59 7 MET D C 1
ATOM 7116 O O . MET D 1 4 ? 5.393 14.702 -15.599 1.00 49.60 7 MET D O 1
ATOM 7121 N N . LYS D 1 5 ? 5.683 15.428 -13.485 1.00 47.77 8 LYS D N 1
ATOM 7122 C CA . LYS D 1 5 ? 7.140 15.458 -13.571 1.00 44.94 8 LYS D CA 1
ATOM 7123 C C . LYS D 1 5 ? 7.728 14.053 -13.654 1.00 42.67 8 LYS D C 1
ATOM 7124 O O . LYS D 1 5 ? 7.464 13.211 -12.794 1.00 41.25 8 LYS D O 1
ATOM 7130 N N . THR D 1 6 ? 8.520 13.805 -14.694 1.00 40.63 9 THR D N 1
ATOM 7131 C CA . THR D 1 6 ? 9.156 12.503 -14.884 1.00 39.05 9 THR D CA 1
ATOM 7132 C C . THR D 1 6 ? 10.679 12.634 -14.942 1.00 36.13 9 THR D C 1
ATOM 7133 O O . THR D 1 6 ? 11.211 13.678 -15.322 1.00 35.94 9 THR D O 1
ATOM 7137 N N . TYR D 1 7 ? 11.372 11.568 -14.554 1.00 32.17 10 TYR D N 1
ATOM 7138 C CA . TYR D 1 7 ? 12.831 11.554 -14.549 1.00 27.01 10 TYR D CA 1
ATOM 7139 C C . TYR D 1 7 ? 13.322 10.178 -14.970 1.00 24.53 10 TYR D C 1
ATOM 7140 O O . TYR D 1 7 ? 12.528 9.258 -15.182 1.00 24.11 10 TYR D O 1
ATOM 7149 N N . ASP D 1 8 ? 14.636 10.040 -15.106 1.00 21.29 11 ASP D N 1
ATOM 7150 C CA . ASP D 1 8 ? 15.221 8.752 -15.441 1.00 20.05 11 ASP D CA 1
ATOM 7151 C C . ASP D 1 8 ? 15.253 7.942 -14.147 1.00 21.12 11 ASP D C 1
ATOM 7152 O O . ASP D 1 8 ? 15.047 6.726 -14.142 1.00 19.30 11 ASP D O 1
ATOM 7157 N N . LEU D 1 9 ? 15.494 8.641 -13.043 1.00 19.74 12 LEU D N 1
ATOM 7158 C CA . LEU D 1 9 ? 15.602 7.987 -11.749 1.00 18.88 12 LEU D CA 1
ATOM 7159 C C . LEU D 1 9 ? 15.177 8.856 -10.576 1.00 18.81 12 LEU D C 1
ATOM 7160 O O . LEU D 1 9 ? 15.436 10.058 -10.544 1.00 18.90 12 LEU D O 1
ATOM 7165 N N . ILE D 1 10 ? 14.520 8.227 -9.612 1.00 19.53 13 ILE D N 1
ATOM 7166 C CA . ILE D 1 10 ? 14.108 8.906 -8.397 1.00 17.71 13 ILE D CA 1
ATOM 7167 C C . ILE D 1 10 ? 14.731 8.104 -7.269 1.00 18.49 13 ILE D C 1
ATOM 7168 O O . ILE D 1 10 ? 14.537 6.888 -7.169 1.00 17.08 13 ILE D O 1
ATOM 7173 N N . VAL D 1 11 ? 15.515 8.784 -6.445 1.00 17.57 14 VAL D N 1
ATOM 7174 C CA . VAL D 1 11 ? 16.168 8.139 -5.321 1.00 17.70 14 VAL D CA 1
ATOM 7175 C C . VAL D 1 11 ? 15.496 8.660 -4.065 1.00 18.41 14 VAL D C 1
ATOM 7176 O O . VAL D 1 11 ? 15.431 9.872 -3.848 1.00 18.72 14 VAL D O 1
ATOM 7180 N N . ILE D 1 12 ? 14.977 7.749 -3.249 1.00 18.09 15 ILE D N 1
ATOM 7181 C CA . ILE D 1 12 ? 14.326 8.148 -2.015 1.00 17.71 15 ILE D CA 1
ATOM 7182 C C . ILE D 1 12 ? 15.325 7.999 -0.878 1.00 17.81 15 ILE D C 1
ATOM 7183 O O . ILE D 1 12 ? 15.694 6.882 -0.509 1.00 17.55 15 ILE D O 1
ATOM 7188 N N . GLY D 1 13 ? 15.763 9.140 -0.348 1.00 17.22 16 GLY D N 1
ATOM 7189 C CA . GLY D 1 13 ? 16.731 9.171 0.736 1.00 17.36 16 GLY D CA 1
ATOM 7190 C C . GLY D 1 13 ? 18.085 9.692 0.275 1.00 17.29 16 GLY D C 1
ATOM 7191 O O . GLY D 1 13 ? 18.567 9.301 -0.789 1.00 17.76 16 GLY D O 1
ATOM 7192 N N . THR D 1 14 ? 18.698 10.580 1.058 1.00 16.67 17 THR D N 1
ATOM 7193 C CA . THR D 1 14 ? 20.008 11.123 0.704 1.00 16.96 17 THR D CA 1
ATOM 7194 C C . THR D 1 14 ? 21.103 10.764 1.708 1.00 17.32 17 THR D C 1
ATOM 7195 O O . THR D 1 14 ? 22.036 11.538 1.937 1.00 17.62 17 THR D O 1
ATOM 7199 N N . GLY D 1 15 ? 20.984 9.593 2.321 1.00 17.00 18 GLY D N 1
ATOM 7200 C CA . GLY D 1 15 ? 22.017 9.157 3.239 1.00 17.34 18 GLY D CA 1
ATOM 7201 C C . GLY D 1 15 ? 23.160 8.626 2.388 1.00 17.32 18 GLY D C 1
ATOM 7202 O O . GLY D 1 15 ? 23.141 8.807 1.170 1.00 17.24 18 GLY D O 1
ATOM 7203 N N . PRO D 1 16 ? 24.172 7.981 2.988 1.00 18.10 19 PRO D N 1
ATOM 7204 C CA . PRO D 1 16 ? 25.318 7.430 2.257 1.00 19.24 19 PRO D CA 1
ATOM 7205 C C . PRO D 1 16 ? 24.918 6.668 0.987 1.00 17.66 19 PRO D C 1
ATOM 7206 O O . PRO D 1 16 ? 25.484 6.887 -0.081 1.00 17.82 19 PRO D O 1
ATOM 7210 N N . GLY D 1 17 ? 23.932 5.787 1.103 1.00 19.56 20 GLY D N 1
ATOM 7211 C CA . GLY D 1 17 ? 23.498 5.026 -0.057 1.00 18.29 20 GLY D CA 1
ATOM 7212 C C . GLY D 1 17 ? 22.838 5.905 -1.109 1.00 18.20 20 GLY D C 1
ATOM 7213 O O . GLY D 1 17 ? 23.241 5.927 -2.278 1.00 17.21 20 GLY D O 1
ATOM 7214 N N . GLY D 1 18 ? 21.827 6.645 -0.678 1.00 17.76 21 GLY D N 1
ATOM 7215 C CA . GLY D 1 18 ? 21.095 7.516 -1.576 1.00 19.20 21 GLY D CA 1
ATOM 7216 C C . GLY D 1 18 ? 21.891 8.571 -2.321 1.00 18.43 21 GLY D C 1
ATOM 7217 O O . GLY D 1 18 ? 21.760 8.683 -3.540 1.00 19.22 21 GLY D O 1
ATOM 7218 N N . TYR D 1 19 ? 22.714 9.349 -1.621 1.00 16.92 22 TYR D N 1
ATOM 7219 C CA . TYR D 1 19 ? 23.460 10.381 -2.318 1.00 18.97 22 TYR D CA 1
ATOM 7220 C C . TYR D 1 19 ? 24.531 9.790 -3.234 1.00 19.38 22 TYR D C 1
ATOM 7221 O O . TYR D 1 19 ? 24.897 10.396 -4.244 1.00 17.92 22 TYR D O 1
ATOM 7230 N N . HIS D 1 20 ? 24.999 8.588 -2.912 1.00 18.54 23 HIS D N 1
ATOM 7231 C CA . HIS D 1 20 ? 25.972 7.923 -3.771 1.00 17.99 23 HIS D CA 1
ATOM 7232 C C . HIS D 1 20 ? 25.267 7.459 -5.045 1.00 17.91 23 HIS D C 1
ATOM 7233 O O . HIS D 1 20 ? 25.809 7.572 -6.144 1.00 17.78 23 HIS D O 1
ATOM 7240 N N . ALA D 1 21 ? 24.053 6.938 -4.890 1.00 18.13 24 ALA D N 1
ATOM 7241 C CA . ALA D 1 21 ? 23.274 6.464 -6.028 1.00 19.36 24 ALA D CA 1
ATOM 7242 C C . ALA D 1 21 ? 22.923 7.631 -6.946 1.00 19.51 24 ALA D C 1
ATOM 7243 O O . ALA D 1 21 ? 23.041 7.531 -8.168 1.00 21.35 24 ALA D O 1
ATOM 7245 N N . ALA D 1 22 ? 22.498 8.739 -6.345 1.00 20.39 25 ALA D N 1
ATOM 7246 C CA . ALA D 1 22 ? 22.120 9.930 -7.097 1.00 20.45 25 ALA D CA 1
ATOM 7247 C C . ALA D 1 22 ? 23.284 10.477 -7.916 1.00 20.54 25 ALA D C 1
ATOM 7248 O O . ALA D 1 22 ? 23.140 10.744 -9.111 1.00 18.44 25 ALA D O 1
ATOM 7250 N N . ILE D 1 23 ? 24.434 10.648 -7.270 1.00 18.71 26 ILE D N 1
ATOM 7251 C CA . ILE D 1 23 ? 25.616 11.168 -7.948 1.00 20.03 26 ILE D CA 1
ATOM 7252 C C . ILE D 1 23 ? 26.157 10.232 -9.029 1.00 19.13 26 ILE D C 1
ATOM 7253 O O . ILE D 1 23 ? 26.441 10.669 -10.143 1.00 20.75 26 ILE D O 1
ATOM 7258 N N . ARG D 1 24 ? 26.305 8.950 -8.717 1.00 20.12 27 ARG D N 1
ATOM 7259 C CA . ARG D 1 24 ? 26.818 8.010 -9.713 1.00 19.35 27 ARG D CA 1
ATOM 7260 C C . ARG D 1 24 ? 25.887 7.957 -10.928 1.00 19.62 27 ARG D C 1
ATOM 7261 O O . ARG D 1 24 ? 26.342 7.915 -12.074 1.00 19.61 27 ARG D O 1
ATOM 7269 N N . ALA D 1 25 ? 24.582 7.974 -10.674 1.00 20.38 28 ALA D N 1
ATOM 7270 C CA . ALA D 1 25 ? 23.596 7.942 -11.746 1.00 20.36 28 ALA D CA 1
ATOM 7271 C C . ALA D 1 25 ? 23.712 9.209 -12.597 1.00 20.84 28 ALA D C 1
ATOM 7272 O O . ALA D 1 25 ? 23.591 9.161 -13.824 1.00 20.41 28 ALA D O 1
ATOM 7274 N N . ALA D 1 26 ? 23.938 10.343 -11.941 1.00 20.32 29 ALA D N 1
ATOM 7275 C CA . ALA D 1 26 ? 24.083 11.606 -12.645 1.00 21.57 29 ALA D CA 1
ATOM 7276 C C . ALA D 1 26 ? 25.345 11.560 -13.502 1.00 23.24 29 ALA D C 1
ATOM 7277 O O . ALA D 1 26 ? 25.345 12.026 -14.642 1.00 22.61 29 ALA D O 1
ATOM 7279 N N . GLN D 1 27 ? 26.418 10.994 -12.949 1.00 23.03 30 GLN D N 1
ATOM 7280 C CA . GLN D 1 27 ? 27.680 10.882 -13.675 1.00 22.64 30 GLN D CA 1
ATOM 7281 C C . GLN D 1 27 ? 27.496 10.052 -14.936 1.00 23.56 30 GLN D C 1
ATOM 7282 O O . GLN D 1 27 ? 28.170 10.280 -15.946 1.00 23.05 30 GLN D O 1
ATOM 7288 N N . LEU D 1 28 ? 26.587 9.083 -14.871 1.00 20.66 31 LEU D N 1
ATOM 7289 C CA . LEU D 1 28 ? 26.323 8.212 -16.006 1.00 22.42 31 LEU D CA 1
ATOM 7290 C C . LEU D 1 28 ? 25.318 8.821 -16.989 1.00 22.21 31 LEU D C 1
ATOM 7291 O O . LEU D 1 28 ? 24.890 8.169 -17.942 1.00 22.05 31 LEU D O 1
ATOM 7296 N N . GLY D 1 29 ? 24.947 10.073 -16.742 1.00 22.80 32 GLY D N 1
ATOM 7297 C CA . GLY D 1 29 ? 24.035 10.771 -17.633 1.00 24.33 32 GLY D CA 1
ATOM 7298 C C . GLY D 1 29 ? 22.543 10.731 -17.373 1.00 25.22 32 GLY D C 1
ATOM 7299 O O . GLY D 1 29 ? 21.771 11.171 -18.223 1.00 25.98 32 GLY D O 1
ATOM 7300 N N . LEU D 1 30 ? 22.115 10.230 -16.218 1.00 24.40 33 LEU D N 1
ATOM 7301 C CA . LEU D 1 30 ? 20.685 10.170 -15.934 1.00 23.47 33 LEU D CA 1
ATOM 7302 C C . LEU D 1 30 ? 20.140 11.465 -15.337 1.00 23.95 33 LEU D C 1
ATOM 7303 O O . LEU D 1 30 ? 20.869 12.216 -14.690 1.00 23.73 33 LEU D O 1
ATOM 7308 N N . LYS D 1 31 ? 18.862 11.731 -15.592 1.00 22.96 34 LYS D N 1
ATOM 7309 C CA . LYS D 1 31 ? 18.181 12.901 -15.045 1.00 24.35 34 LYS D CA 1
ATOM 7310 C C . LYS D 1 31 ? 17.650 12.356 -13.724 1.00 23.75 34 LYS D C 1
ATOM 7311 O O . LYS D 1 31 ? 16.755 11.508 -13.707 1.00 22.73 34 LYS D O 1
ATOM 7317 N N . VAL D 1 32 ? 18.207 12.844 -12.624 1.00 22.45 35 VAL D N 1
ATOM 7318 C CA . VAL D 1 32 ? 17.853 12.346 -11.303 1.00 21.48 35 VAL D CA 1
ATOM 7319 C C . VAL D 1 32 ? 17.141 13.302 -10.361 1.00 22.00 35 VAL D C 1
ATOM 7320 O O . VAL D 1 32 ? 17.433 14.497 -10.319 1.00 22.88 35 VAL D O 1
ATOM 7324 N N . LEU D 1 33 ? 16.200 12.747 -9.606 1.00 20.31 36 LEU D N 1
ATOM 7325 C CA . LEU D 1 33 ? 15.471 13.486 -8.590 1.00 20.84 36 LEU D CA 1
ATOM 7326 C C . LEU D 1 33 ? 15.776 12.743 -7.289 1.00 20.26 36 LEU D C 1
ATOM 7327 O O . LEU D 1 33 ? 15.603 11.528 -7.213 1.00 21.36 36 LEU D O 1
ATOM 7332 N N . ALA D 1 34 ? 16.256 13.466 -6.285 1.00 20.80 37 ALA D N 1
ATOM 7333 C CA . ALA D 1 34 ? 16.556 12.868 -4.986 1.00 21.76 37 ALA D CA 1
ATOM 7334 C C . ALA D 1 34 ? 15.578 13.472 -3.987 1.00 21.20 37 ALA D C 1
ATOM 7335 O O . ALA D 1 34 ? 15.416 14.693 -3.930 1.00 22.57 37 ALA D O 1
ATOM 7337 N N . VAL D 1 35 ? 14.922 12.618 -3.206 1.00 20.82 38 VAL D N 1
ATOM 7338 C CA . VAL D 1 35 ? 13.944 13.080 -2.223 1.00 19.79 38 VAL D CA 1
ATOM 7339 C C . VAL D 1 35 ? 14.460 12.839 -0.809 1.00 20.32 38 VAL D C 1
ATOM 7340 O O . VAL D 1 35 ? 14.950 11.755 -0.497 1.00 18.16 38 VAL D O 1
ATOM 7344 N N . GLU D 1 36 ? 14.347 13.853 0.045 1.00 20.46 39 GLU D N 1
ATOM 7345 C CA . GLU D 1 36 ? 14.817 13.743 1.422 1.00 20.46 39 GLU D CA 1
ATOM 7346 C C . GLU D 1 36 ? 13.795 14.335 2.388 1.00 21.16 39 GLU D C 1
ATOM 7347 O O . GLU D 1 36 ? 13.441 15.512 2.291 1.00 22.01 39 GLU D O 1
ATOM 7353 N N . ALA D 1 37 ? 13.328 13.508 3.320 1.00 21.07 40 ALA D N 1
ATOM 7354 C CA . ALA D 1 37 ? 12.330 13.927 4.305 1.00 23.32 40 ALA D CA 1
ATOM 7355 C C . ALA D 1 37 ? 12.909 14.736 5.461 1.00 22.99 40 ALA D C 1
ATOM 7356 O O . ALA D 1 37 ? 12.180 15.457 6.145 1.00 23.07 40 ALA D O 1
ATOM 7358 N N . GLY D 1 38 ? 14.212 14.608 5.687 1.00 23.36 41 GLY D N 1
ATOM 7359 C CA . GLY D 1 38 ? 14.842 15.338 6.772 1.00 24.48 41 GLY D CA 1
ATOM 7360 C C . GLY D 1 38 ? 16.132 16.022 6.369 1.00 24.10 41 GLY D C 1
ATOM 7361 O O . GLY D 1 38 ? 16.189 16.719 5.354 1.00 26.10 41 GLY D O 1
ATOM 7362 N N . GLU D 1 39 ? 17.175 15.820 7.165 1.00 23.31 42 GLU D N 1
ATOM 7363 C CA . GLU D 1 39 ? 18.468 16.423 6.888 1.00 24.63 42 GLU D CA 1
ATOM 7364 C C . GLU D 1 39 ? 19.230 15.650 5.822 1.00 23.49 42 GLU D C 1
ATOM 7365 O O . GLU D 1 39 ? 19.308 14.425 5.869 1.00 23.23 42 GLU D O 1
ATOM 7371 N N . VAL D 1 40 ? 19.777 16.379 4.858 1.00 21.94 43 VAL D N 1
ATOM 7372 C CA . VAL D 1 40 ? 20.558 15.782 3.789 1.00 21.51 43 VAL D CA 1
ATOM 7373 C C . VAL D 1 40 ? 21.778 15.109 4.415 1.00 22.52 43 VAL D C 1
ATOM 7374 O O . VAL D 1 40 ? 22.373 15.641 5.351 1.00 21.13 43 VAL D O 1
ATOM 7378 N N . GLY D 1 41 ? 22.142 13.938 3.906 1.00 21.81 44 GLY D N 1
ATOM 7379 C CA . GLY D 1 41 ? 23.294 13.237 4.445 1.00 22.20 44 GLY D CA 1
ATOM 7380 C C . GLY D 1 41 ? 22.940 11.996 5.239 1.00 21.09 44 GLY D C 1
ATOM 7381 O O . GLY D 1 41 ? 23.808 11.168 5.519 1.00 22.29 44 GLY D O 1
ATOM 7382 N N . GLY D 1 42 ? 21.672 11.873 5.620 1.00 20.23 45 GLY D N 1
ATOM 7383 C CA . GLY D 1 42 ? 21.236 10.706 6.366 1.00 19.31 45 GLY D CA 1
ATOM 7384 C C . GLY D 1 42 ? 21.750 10.589 7.789 1.00 20.20 45 GLY D C 1
ATOM 7385 O O . GLY D 1 42 ? 22.268 11.551 8.370 1.00 17.81 45 GLY D O 1
ATOM 7386 N N . VAL D 1 43 ? 21.608 9.386 8.341 1.00 18.72 46 VAL D N 1
ATOM 7387 C CA . VAL D 1 43 ? 22.025 9.085 9.705 1.00 20.58 46 VAL D CA 1
ATOM 7388 C C . VAL D 1 43 ? 23.527 9.242 9.926 1.00 20.68 46 VAL D C 1
ATOM 7389 O O . VAL D 1 43 ? 23.956 9.895 10.879 1.00 20.51 46 VAL D O 1
ATOM 7393 N N . CYS D 1 44 ? 24.323 8.650 9.043 1.00 18.56 47 CYS D N 1
ATOM 7394 C CA . CYS D 1 44 ? 25.776 8.708 9.169 1.00 19.22 47 CYS D CA 1
ATOM 7395 C C . CYS D 1 44 ? 26.333 10.116 9.353 1.00 20.53 47 CYS D C 1
ATOM 7396 O O . CYS D 1 44 ? 27.109 10.351 10.271 1.00 20.13 47 CYS D O 1
ATOM 7399 N N . LEU D 1 45 ? 25.937 11.055 8.500 1.00 19.30 48 LEU D N 1
ATOM 7400 C CA . LEU D 1 45 ? 26.452 12.418 8.621 1.00 22.73 48 LEU D CA 1
ATOM 7401 C C . LEU D 1 45 ? 25.803 13.269 9.714 1.00 21.79 48 LEU D C 1
ATOM 7402 O O . LEU D 1 45 ? 26.453 14.136 10.298 1.00 23.72 48 LEU D O 1
ATOM 7407 N N . ASN D 1 46 ? 24.534 13.011 9.999 1.00 22.07 49 ASN D N 1
ATOM 7408 C CA . ASN D 1 46 ? 23.794 13.795 10.985 1.00 21.96 49 ASN D CA 1
ATOM 7409 C C . ASN D 1 46 ? 23.736 13.312 12.426 1.00 21.33 49 ASN D C 1
ATOM 7410 O O . ASN D 1 46 ? 23.992 14.089 13.342 1.00 22.81 49 ASN D O 1
ATOM 7415 N N . VAL D 1 47 ? 23.383 12.049 12.634 1.00 20.64 50 VAL D N 1
ATOM 7416 C CA . VAL D 1 47 ? 23.269 11.522 13.990 1.00 19.96 50 VAL D CA 1
ATOM 7417 C C . VAL D 1 47 ? 23.924 10.161 14.146 1.00 19.88 50 VAL D C 1
ATOM 7418 O O . VAL D 1 47 ? 23.587 9.401 15.057 1.00 20.06 50 VAL D O 1
ATOM 7422 N N . GLY D 1 48 ? 24.866 9.852 13.263 1.00 17.58 51 GLY D N 1
ATOM 7423 C CA . GLY D 1 48 ? 25.524 8.565 13.338 1.00 17.17 51 GLY D CA 1
ATOM 7424 C C . GLY D 1 48 ? 27.037 8.619 13.343 1.00 18.17 51 GLY D C 1
ATOM 7425 O O . GLY D 1 48 ? 27.653 9.107 14.289 1.00 18.41 51 GLY D O 1
ATOM 7426 N N . CYS D 1 49 ? 27.632 8.119 12.265 1.00 16.91 52 CYS D N 1
ATOM 7427 C CA . CYS D 1 49 ? 29.081 8.076 12.121 1.00 18.52 52 CYS D CA 1
ATOM 7428 C C . CYS D 1 49 ? 29.826 9.353 12.498 1.00 19.16 52 CYS D C 1
ATOM 7429 O O . CYS D 1 49 ? 30.646 9.378 13.414 1.00 19.97 52 CYS D O 1
ATOM 7432 N N . ILE D 1 50 ? 29.563 10.399 11.724 1.00 18.60 53 ILE D N 1
ATOM 7433 C CA . ILE D 1 50 ? 30.241 11.673 11.888 1.00 18.86 53 ILE D CA 1
ATOM 7434 C C . ILE D 1 50 ? 30.226 12.294 13.287 1.00 17.65 53 ILE D C 1
ATOM 7435 O O . ILE D 1 50 ? 31.285 12.494 13.876 1.00 19.64 53 ILE D O 1
ATOM 7440 N N . PRO D 1 51 ? 29.044 12.617 13.833 1.00 16.56 54 PRO D N 1
ATOM 7441 C CA . PRO D 1 51 ? 29.054 13.210 15.177 1.00 16.39 54 PRO D CA 1
ATOM 7442 C C . PRO D 1 51 ? 29.651 12.286 16.240 1.00 16.74 54 PRO D C 1
ATOM 7443 O O . PRO D 1 51 ? 30.280 12.748 17.189 1.00 18.99 54 PRO D O 1
ATOM 7447 N N . THR D 1 52 ? 29.462 10.981 16.079 1.00 16.76 55 THR D N 1
ATOM 7448 C CA . THR D 1 52 ? 30.008 10.026 17.033 1.00 17.84 55 THR D CA 1
ATOM 7449 C C . THR D 1 52 ? 31.534 10.014 16.953 1.00 18.48 55 THR D C 1
ATOM 7450 O O . THR D 1 52 ? 32.221 10.031 17.978 1.00 18.56 55 THR D O 1
ATOM 7454 N N . LYS D 1 53 ? 32.066 9.995 15.736 1.00 16.59 56 LYS D N 1
ATOM 7455 C CA . LYS D 1 53 ? 33.513 9.991 15.559 1.00 14.85 56 LYS D CA 1
ATOM 7456 C C . LYS D 1 53 ? 34.139 11.290 16.062 1.00 16.72 56 LYS D C 1
ATOM 7457 O O . LYS D 1 53 ? 35.247 11.281 16.609 1.00 15.85 56 LYS D O 1
ATOM 7463 N N . ALA D 1 54 ? 33.435 12.406 15.875 1.00 15.09 57 ALA D N 1
ATOM 7464 C CA . ALA D 1 54 ? 33.935 13.693 16.334 1.00 17.85 57 ALA D CA 1
ATOM 7465 C C . ALA D 1 54 ? 34.049 13.657 17.861 1.00 18.18 57 ALA D C 1
ATOM 7466 O O . ALA D 1 54 ? 35.055 14.078 18.430 1.00 19.81 57 ALA D O 1
ATOM 7468 N N . LEU D 1 55 ? 33.017 13.146 18.522 1.00 17.09 58 LEU D N 1
ATOM 7469 C CA . LEU D 1 55 ? 33.036 13.049 19.978 1.00 17.94 58 LEU D CA 1
ATOM 7470 C C . LEU D 1 55 ? 34.157 12.119 20.460 1.00 16.71 58 LEU D C 1
ATOM 7471 O O . LEU D 1 55 ? 34.886 12.453 21.393 1.00 17.02 58 LEU D O 1
ATOM 7476 N N . LEU D 1 56 ? 34.301 10.961 19.819 1.00 18.08 59 LEU D N 1
ATOM 7477 C CA . LEU D 1 56 ? 35.348 10.013 20.194 1.00 18.15 59 LEU D CA 1
ATOM 7478 C C . LEU D 1 56 ? 36.740 10.633 20.066 1.00 18.51 59 LEU D C 1
ATOM 7479 O O . LEU D 1 56 ? 37.622 10.367 20.887 1.00 18.10 59 LEU D O 1
ATOM 7484 N N . HIS D 1 57 ? 36.939 11.463 19.045 1.00 18.30 60 HIS D N 1
ATOM 7485 C CA . HIS D 1 57 ? 38.237 12.099 18.849 1.00 18.00 60 HIS D CA 1
ATOM 7486 C C . HIS D 1 57 ? 38.534 13.058 19.987 1.00 19.16 60 HIS D C 1
ATOM 7487 O O . HIS D 1 57 ? 39.638 13.064 20.531 1.00 19.70 60 HIS D O 1
ATOM 7494 N N . ALA D 1 58 ? 37.551 13.884 20.330 1.00 19.95 61 ALA D N 1
ATOM 7495 C CA . ALA D 1 58 ? 37.723 14.838 21.417 1.00 22.05 61 ALA D CA 1
ATOM 7496 C C . ALA D 1 58 ? 38.026 14.074 22.700 1.00 21.09 61 ALA D C 1
ATOM 7497 O O . ALA D 1 58 ? 38.917 14.446 23.456 1.00 21.12 61 ALA D O 1
ATOM 7499 N N . ALA D 1 59 ? 37.277 13.000 22.930 1.00 22.11 62 ALA D N 1
ATOM 7500 C CA . ALA D 1 59 ? 37.452 12.171 24.120 1.00 20.35 62 ALA D CA 1
ATOM 7501 C C . ALA D 1 59 ? 38.835 11.514 24.177 1.00 19.77 62 ALA D C 1
ATOM 7502 O O . ALA D 1 59 ? 39.435 11.407 25.248 1.00 20.00 62 ALA D O 1
ATOM 7504 N N . GLU D 1 60 ? 39.345 11.084 23.027 1.00 18.60 63 GLU D N 1
ATOM 7505 C CA . GLU D 1 60 ? 40.661 10.445 22.961 1.00 18.55 63 GLU D CA 1
ATOM 7506 C C . GLU D 1 60 ? 41.760 11.482 23.159 1.00 17.74 63 GLU D C 1
ATOM 7507 O O . GLU D 1 60 ? 42.784 11.198 23.786 1.00 17.50 63 GLU D O 1
ATOM 7513 N N . THR D 1 61 ? 41.550 12.685 22.630 1.00 17.73 64 THR D N 1
ATOM 7514 C CA . THR D 1 61 ? 42.540 13.750 22.775 1.00 17.69 64 THR D CA 1
ATOM 7515 C C . THR D 1 61 ? 42.696 14.073 24.258 1.00 20.85 64 THR D C 1
ATOM 7516 O O . THR D 1 61 ? 43.812 14.214 24.763 1.00 22.00 64 THR D O 1
ATOM 7520 N N . LEU D 1 62 ? 41.567 14.188 24.948 1.00 20.74 65 LEU D N 1
ATOM 7521 C CA . LEU D 1 62 ? 41.563 14.477 26.377 1.00 21.88 65 LEU D CA 1
ATOM 7522 C C . LEU D 1 62 ? 42.211 13.328 27.149 1.00 22.12 65 LEU D C 1
ATOM 7523 O O . LEU D 1 62 ? 43.130 13.537 27.947 1.00 20.36 65 LEU D O 1
ATOM 7528 N N . HIS D 1 63 ? 41.734 12.114 26.888 1.00 21.44 66 HIS D N 1
ATOM 7529 C CA . HIS D 1 63 ? 42.226 10.915 27.553 1.00 21.98 66 HIS D CA 1
ATOM 7530 C C . HIS D 1 63 ? 43.726 10.674 27.451 1.00 21.38 66 HIS D C 1
ATOM 7531 O O . HIS D 1 63 ? 44.363 10.347 28.448 1.00 22.04 66 HIS D O 1
ATOM 7538 N N . HIS D 1 64 ? 44.287 10.821 26.252 1.00 20.60 67 HIS D N 1
ATOM 7539 C CA . HIS D 1 64 ? 45.716 10.587 26.038 1.00 20.17 67 HIS D CA 1
ATOM 7540 C C . HIS D 1 64 ? 46.618 11.564 26.784 1.00 20.52 67 HIS D C 1
ATOM 7541 O O . HIS D 1 64 ? 47.816 11.314 26.940 1.00 18.96 67 HIS D O 1
ATOM 7548 N N . LEU D 1 65 ? 46.060 12.684 27.230 1.00 20.47 68 LEU D N 1
ATOM 7549 C CA . LEU D 1 65 ? 46.861 13.661 27.953 1.00 20.45 68 LEU D CA 1
ATOM 7550 C C . LEU D 1 65 ? 47.356 13.082 29.276 1.00 22.96 68 LEU D C 1
ATOM 7551 O O . LEU D 1 65 ? 48.362 13.544 29.826 1.00 21.76 68 LEU D O 1
ATOM 7556 N N . LYS D 1 66 ? 46.651 12.067 29.776 1.00 23.25 69 LYS D N 1
ATOM 7557 C CA . LYS D 1 66 ? 47.032 11.391 31.017 1.00 24.34 69 LYS D CA 1
ATOM 7558 C C . LYS D 1 66 ? 48.349 10.664 30.767 1.00 24.80 69 LYS D C 1
ATOM 7559 O O . LYS D 1 66 ? 49.331 10.851 31.493 1.00 22.84 69 LYS D O 1
ATOM 7565 N N . VAL D 1 67 ? 48.363 9.831 29.730 1.00 22.99 70 VAL D N 1
ATOM 7566 C CA . VAL D 1 67 ? 49.562 9.088 29.366 1.00 23.23 70 VAL D CA 1
ATOM 7567 C C . VAL D 1 67 ? 50.669 10.063 28.994 1.00 22.39 70 VAL D C 1
ATOM 7568 O O . VAL D 1 67 ? 51.845 9.808 29.252 1.00 22.22 70 VAL D O 1
ATOM 7572 N N . ALA D 1 68 ? 50.285 11.188 28.397 1.00 21.58 71 ALA D N 1
ATOM 7573 C CA . ALA D 1 68 ? 51.251 12.203 27.985 1.00 21.88 71 ALA D CA 1
ATOM 7574 C C . ALA D 1 68 ? 52.040 12.786 29.156 1.00 22.49 71 ALA D C 1
ATOM 7575 O O . ALA D 1 68 ? 53.146 13.296 28.967 1.00 21.53 71 ALA D O 1
ATOM 7577 N N . GLU D 1 69 ? 51.476 12.725 30.362 1.00 23.47 72 GLU D N 1
ATOM 7578 C CA . GLU D 1 69 ? 52.186 13.238 31.530 1.00 24.17 72 GLU D CA 1
ATOM 7579 C C . GLU D 1 69 ? 53.476 12.435 31.657 1.00 23.47 72 GLU D C 1
ATOM 7580 O O . GLU D 1 69 ? 54.488 12.933 32.144 1.00 23.32 72 GLU D O 1
ATOM 7586 N N . GLY D 1 70 ? 53.422 11.189 31.198 1.00 23.49 73 GLY D N 1
ATOM 7587 C CA . GLY D 1 70 ? 54.575 10.307 31.248 1.00 22.20 73 GLY D CA 1
ATOM 7588 C C . GLY D 1 70 ? 55.759 10.800 30.437 1.00 22.33 73 GLY D C 1
ATOM 7589 O O . GLY D 1 70 ? 56.899 10.427 30.723 1.00 20.83 73 GLY D O 1
ATOM 7590 N N . PHE D 1 71 ? 55.513 11.600 29.401 1.00 19.73 74 PHE D N 1
ATOM 7591 C CA . PHE D 1 71 ? 56.640 12.127 28.648 1.00 21.33 74 PHE D CA 1
ATOM 7592 C C . PHE D 1 71 ? 56.820 13.636 28.810 1.00 21.56 74 PHE D C 1
ATOM 7593 O O . PHE D 1 71 ? 57.288 14.332 27.910 1.00 21.42 74 PHE D O 1
ATOM 7601 N N . GLY D 1 72 ? 56.452 14.127 29.991 1.00 22.74 75 GLY D N 1
ATOM 7602 C CA . GLY D 1 72 ? 56.632 15.536 30.304 1.00 24.14 75 GLY D CA 1
ATOM 7603 C C . GLY D 1 72 ? 55.568 16.556 29.948 1.00 26.84 75 GLY D C 1
ATOM 7604 O O . GLY D 1 72 ? 55.758 17.747 30.208 1.00 27.30 75 GLY D O 1
ATOM 7605 N N . LEU D 1 73 ? 54.453 16.126 29.370 1.00 26.58 76 LEU D N 1
ATOM 7606 C CA . LEU D 1 73 ? 53.412 17.079 29.005 1.00 28.71 76 LEU D CA 1
ATOM 7607 C C . LEU D 1 73 ? 52.497 17.318 30.197 1.00 30.21 76 LEU D C 1
ATOM 7608 O O . LEU D 1 73 ? 51.706 16.451 30.574 1.00 29.60 76 LEU D O 1
ATOM 7613 N N . LYS D 1 74 ? 52.616 18.494 30.796 1.00 32.24 77 LYS D N 1
ATOM 7614 C CA . LYS D 1 74 ? 51.794 18.834 31.943 1.00 34.85 77 LYS D CA 1
ATOM 7615 C C . LYS D 1 74 ? 50.816 19.929 31.558 1.00 36.19 77 LYS D C 1
ATOM 7616 O O . LYS D 1 74 ? 51.199 21.068 31.285 1.00 36.20 77 LYS D O 1
ATOM 7618 N N . ALA D 1 75 ? 49.546 19.563 31.514 1.00 37.65 78 ALA D N 1
ATOM 7619 C CA . ALA D 1 75 ? 48.497 20.504 31.182 1.00 39.60 78 ALA D CA 1
ATOM 7620 C C . ALA D 1 75 ? 47.362 20.244 32.153 1.00 40.20 78 ALA D C 1
ATOM 7621 O O . ALA D 1 75 ? 47.241 19.151 32.707 1.00 42.10 78 ALA D O 1
ATOM 7623 N N . LYS D 1 76 ? 46.547 21.260 32.382 1.00 40.27 80 LYS D N 1
ATOM 7624 C CA . LYS D 1 76 ? 45.410 21.125 33.272 1.00 40.64 80 LYS D CA 1
ATOM 7625 C C . LYS D 1 76 ? 44.213 21.228 32.344 1.00 38.63 80 LYS D C 1
ATOM 7626 O O . LYS D 1 76 ? 43.503 22.232 32.334 1.00 38.22 80 LYS D O 1
ATOM 7632 N N . PRO D 1 77 ? 43.989 20.177 31.534 1.00 37.48 81 PRO D N 1
ATOM 7633 C CA . PRO D 1 77 ? 42.885 20.127 30.577 1.00 36.56 81 PRO D CA 1
ATOM 7634 C C . PRO D 1 77 ? 41.509 20.234 31.209 1.00 35.06 81 PRO D C 1
ATOM 7635 O O . PRO D 1 77 ? 41.213 19.577 32.205 1.00 34.97 81 PRO D O 1
ATOM 7639 N N . GLU D 1 78 ? 40.681 21.085 30.613 1.00 33.66 82 GLU D N 1
ATOM 7640 C CA . GLU D 1 78 ? 39.313 21.309 31.057 1.00 32.10 82 GLU D CA 1
ATOM 7641 C C . GLU D 1 78 ? 38.482 21.342 29.777 1.00 31.81 82 GLU D C 1
ATOM 7642 O O . GLU D 1 78 ? 38.635 22.248 28.957 1.00 31.37 82 GLU D O 1
ATOM 7644 N N . LEU D 1 79 ? 37.617 20.346 29.606 1.00 30.90 83 LEU D N 1
ATOM 7645 C CA . LEU D 1 79 ? 36.783 20.239 28.410 1.00 31.82 83 LEU D CA 1
ATOM 7646 C C . LEU D 1 79 ? 35.398 20.878 28.535 1.00 30.44 83 LEU D C 1
ATOM 7647 O O . LEU D 1 79 ? 34.561 20.428 29.318 1.00 30.57 83 LEU D O 1
ATOM 7652 N N . ASP D 1 80 ? 35.174 21.929 27.751 1.00 28.77 84 ASP D N 1
ATOM 7653 C CA . ASP D 1 80 ? 33.903 22.653 27.731 1.00 28.76 84 ASP D CA 1
ATOM 7654 C C . ASP D 1 80 ? 32.924 21.899 26.834 1.00 27.36 84 ASP D C 1
ATOM 7655 O O . ASP D 1 80 ? 33.041 21.939 25.611 1.00 25.68 84 ASP D O 1
ATOM 7660 N N . LEU D 1 81 ? 31.959 21.216 27.444 1.00 26.38 85 LEU D N 1
ATOM 7661 C CA . LEU D 1 81 ? 30.982 20.437 26.686 1.00 26.91 85 LEU D CA 1
ATOM 7662 C C . LEU D 1 81 ? 30.153 21.266 25.705 1.00 27.38 85 LEU D C 1
ATOM 7663 O O . LEU D 1 81 ? 29.803 20.787 24.625 1.00 25.54 85 LEU D O 1
ATOM 7668 N N . LYS D 1 82 ? 29.841 22.505 26.072 1.00 25.63 86 LYS D N 1
ATOM 7669 C CA . LYS D 1 82 ? 29.058 23.367 25.193 1.00 27.31 86 LYS D CA 1
ATOM 7670 C C . LYS D 1 82 ? 29.852 23.627 23.918 1.00 26.77 86 LYS D C 1
ATOM 7671 O O . LYS D 1 82 ? 29.314 23.565 22.808 1.00 25.34 86 LYS D O 1
ATOM 7677 N N . LYS D 1 83 ? 31.139 23.909 24.088 1.00 24.57 87 LYS D N 1
ATOM 7678 C CA . LYS D 1 83 ? 32.031 24.170 22.965 1.00 26.29 87 LYS D CA 1
ATOM 7679 C C . LYS D 1 83 ? 32.187 22.897 22.124 1.00 24.76 87 LYS D C 1
ATOM 7680 O O . LYS D 1 83 ? 32.240 22.952 20.891 1.00 21.36 87 LYS D O 1
ATOM 7686 N N . LEU D 1 84 ? 32.262 21.756 22.801 1.00 23.32 88 LEU D N 1
ATOM 7687 C CA . LEU D 1 84 ? 32.395 20.470 22.124 1.00 24.31 88 LEU D CA 1
ATOM 7688 C C . LEU D 1 84 ? 31.167 20.232 21.254 1.00 24.60 88 LEU D C 1
ATOM 7689 O O . LEU D 1 84 ? 31.285 19.843 20.092 1.00 24.22 88 LEU D O 1
ATOM 7694 N N . GLY D 1 85 ? 29.988 20.470 21.824 1.00 24.97 89 GLY D N 1
ATOM 7695 C CA . GLY D 1 85 ? 28.757 20.289 21.076 1.00 24.22 89 GLY D CA 1
ATOM 7696 C C . GLY D 1 85 ? 28.743 21.141 19.818 1.00 24.60 89 GLY D C 1
ATOM 7697 O O . GLY D 1 85 ? 28.352 20.677 18.743 1.00 23.39 89 GLY D O 1
ATOM 7698 N N . GLY D 1 86 ? 29.185 22.390 19.953 1.00 22.82 90 GLY D N 1
ATOM 7699 C CA . GLY D 1 86 ? 29.217 23.300 18.825 1.00 22.01 90 GLY D CA 1
ATOM 7700 C C . GLY D 1 86 ? 30.141 22.860 17.704 1.00 22.75 90 GLY D C 1
ATOM 7701 O O . GLY D 1 86 ? 29.801 23.000 16.528 1.00 21.09 90 GLY D O 1
ATOM 7702 N N . TRP D 1 87 ? 31.314 22.340 18.056 1.00 20.61 91 TRP D N 1
ATOM 7703 C CA . TRP D 1 87 ? 32.251 21.878 17.042 1.00 22.57 91 TRP D CA 1
ATOM 7704 C C . TRP D 1 87 ? 31.624 20.695 16.312 1.00 23.02 91 TRP D C 1
ATOM 7705 O O . TRP D 1 87 ? 31.682 20.607 15.082 1.00 23.60 91 TRP D O 1
ATOM 7716 N N . ARG D 1 88 ? 31.028 19.787 17.080 1.00 23.49 92 ARG D N 1
ATOM 7717 C CA . ARG D 1 88 ? 30.358 18.619 16.511 1.00 23.34 92 ARG D CA 1
ATOM 7718 C C . ARG D 1 88 ? 29.334 19.116 15.490 1.00 23.08 92 ARG D C 1
ATOM 7719 O O . ARG D 1 88 ? 29.270 18.614 14.366 1.00 21.53 92 ARG D O 1
ATOM 7727 N N . ASP D 1 89 ? 28.544 20.115 15.887 1.00 22.50 93 ASP D N 1
ATOM 7728 C CA . ASP D 1 89 ? 27.525 20.686 15.011 1.00 23.02 93 ASP D CA 1
ATOM 7729 C C . ASP D 1 89 ? 28.145 21.268 13.748 1.00 23.67 93 ASP D C 1
ATOM 7730 O O . ASP D 1 89 ? 27.591 21.134 12.658 1.00 24.59 93 ASP D O 1
ATOM 7735 N N . GLN D 1 90 ? 29.298 21.913 13.904 1.00 24.39 94 GLN D N 1
ATOM 7736 C CA . GLN D 1 90 ? 30.014 22.518 12.787 1.00 25.71 94 GLN D CA 1
ATOM 7737 C C . GLN D 1 90 ? 30.470 21.455 11.785 1.00 23.84 94 GLN D C 1
ATOM 7738 O O . GLN D 1 90 ? 30.303 21.616 10.578 1.00 22.34 94 GLN D O 1
ATOM 7744 N N . VAL D 1 91 ? 31.051 20.369 12.286 1.00 22.23 95 VAL D N 1
ATOM 7745 C CA . VAL D 1 91 ? 31.514 19.290 11.415 1.00 22.22 95 VAL D CA 1
ATOM 7746 C C . VAL D 1 91 ? 30.345 18.726 10.608 1.00 21.91 95 VAL D C 1
ATOM 7747 O O . VAL D 1 91 ? 30.439 18.558 9.389 1.00 21.37 95 VAL D O 1
ATOM 7751 N N . VAL D 1 92 ? 29.240 18.452 11.294 1.00 21.38 96 VAL D N 1
ATOM 7752 C CA . VAL D 1 92 ? 28.049 17.910 10.647 1.00 21.96 96 VAL D CA 1
ATOM 7753 C C . VAL D 1 92 ? 27.509 18.840 9.563 1.00 22.73 96 VAL D C 1
ATOM 7754 O O . VAL D 1 92 ? 27.210 18.399 8.450 1.00 24.21 96 VAL D O 1
ATOM 7758 N N . LYS D 1 93 ? 27.383 20.123 9.888 1.00 21.72 97 LYS D N 1
ATOM 7759 C CA . LYS D 1 93 ? 26.863 21.100 8.935 1.00 23.94 97 LYS D CA 1
ATOM 7760 C C . LYS D 1 93 ? 27.748 21.238 7.701 1.00 23.60 97 LYS D C 1
ATOM 7761 O O . LYS D 1 93 ? 27.251 21.392 6.585 1.00 25.14 97 LYS D O 1
ATOM 7767 N N . LYS D 1 94 ? 29.059 21.186 7.907 1.00 24.09 98 LYS D N 1
ATOM 7768 C CA . LYS D 1 94 ? 30.013 21.301 6.814 1.00 25.13 98 LYS D CA 1
ATOM 7769 C C . LYS D 1 94 ? 29.837 20.129 5.848 1.00 25.29 98 LYS D C 1
ATOM 7770 O O . LYS D 1 94 ? 29.776 20.313 4.628 1.00 24.88 98 LYS D O 1
ATOM 7776 N N . LEU D 1 95 ? 29.751 18.923 6.397 1.00 22.00 99 LEU D N 1
ATOM 7777 C CA . LEU D 1 95 ? 29.586 17.733 5.572 1.00 22.63 99 LEU D CA 1
ATOM 7778 C C . LEU D 1 95 ? 28.216 17.646 4.897 1.00 22.95 99 LEU D C 1
ATOM 7779 O O . LEU D 1 95 ? 28.132 17.371 3.700 1.00 23.53 99 LEU D O 1
ATOM 7784 N N . THR D 1 96 ? 27.144 17.884 5.647 1.00 24.24 100 THR D N 1
ATOM 7785 C CA . THR D 1 96 ? 25.810 17.827 5.058 1.00 26.18 100 THR D CA 1
ATOM 7786 C C . THR D 1 96 ? 25.678 18.895 3.972 1.00 26.70 100 THR D C 1
ATOM 7787 O O . THR D 1 96 ? 25.065 18.664 2.932 1.00 26.72 100 THR D O 1
ATOM 7791 N N . GLY D 1 97 ? 26.268 20.061 4.212 1.00 26.27 101 GLY D N 1
ATOM 7792 C CA . GLY D 1 97 ? 26.217 21.119 3.218 1.00 26.11 101 GLY D CA 1
ATOM 7793 C C . GLY D 1 97 ? 27.029 20.700 2.003 1.00 26.26 101 GLY D C 1
ATOM 7794 O O . GLY D 1 97 ? 26.719 21.068 0.867 1.00 26.34 101 GLY D O 1
ATOM 7795 N N . GLY D 1 98 ? 28.072 19.912 2.250 1.00 25.54 102 GLY D N 1
ATOM 7796 C CA . GLY D 1 98 ? 28.922 19.439 1.176 1.00 24.07 102 GLY D CA 1
ATOM 7797 C C . GLY D 1 98 ? 28.200 18.446 0.286 1.00 23.63 102 GLY D C 1
ATOM 7798 O O . GLY D 1 98 ? 28.413 18.422 -0.929 1.00 23.09 102 GLY D O 1
ATOM 7799 N N . VAL D 1 99 ? 27.350 17.615 0.884 1.00 23.82 103 VAL D N 1
ATOM 7800 C CA . VAL D 1 99 ? 26.594 16.637 0.107 1.00 23.42 103 VAL D CA 1
ATOM 7801 C C . VAL D 1 99 ? 25.620 17.396 -0.789 1.00 24.26 103 VAL D C 1
ATOM 7802 O 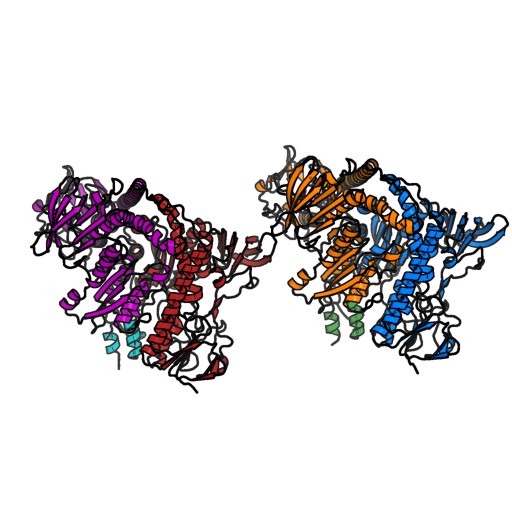O . VAL D 1 99 ? 25.466 17.076 -1.971 1.00 21.60 103 VAL D O 1
ATOM 7806 N N . GLY D 1 100 ? 24.973 18.408 -0.217 1.00 23.48 104 GLY D N 1
ATOM 7807 C CA . GLY D 1 100 ? 24.031 19.207 -0.979 1.00 24.43 104 GLY D CA 1
ATOM 7808 C C . GLY D 1 100 ? 24.703 19.909 -2.147 1.00 25.31 104 GLY D C 1
ATOM 7809 O O . GLY D 1 100 ? 24.127 20.028 -3.230 1.00 25.50 104 GLY D O 1
ATOM 7810 N N . THR D 1 101 ? 25.924 20.382 -1.922 1.00 24.87 105 THR D N 1
ATOM 7811 C CA . THR D 1 101 ? 26.685 21.073 -2.955 1.00 26.54 105 THR D CA 1
ATOM 7812 C C . THR D 1 101 ? 27.092 20.099 -4.048 1.00 25.30 105 THR D C 1
ATOM 7813 O O . THR D 1 101 ? 27.110 20.446 -5.231 1.00 25.54 105 THR D O 1
ATOM 7817 N N . LEU D 1 102 ? 27.420 18.877 -3.646 1.00 23.28 106 LEU D N 1
ATOM 7818 C CA . LEU D 1 102 ? 27.810 17.844 -4.593 1.00 22.47 106 LEU D CA 1
ATOM 7819 C C . LEU D 1 102 ? 26.614 17.444 -5.460 1.00 22.05 106 LEU D C 1
ATOM 7820 O O . LEU D 1 102 ? 26.754 17.222 -6.660 1.00 21.62 106 LEU D O 1
ATOM 7825 N N . LEU D 1 103 ? 25.439 17.351 -4.847 1.00 22.65 107 LEU D N 1
ATOM 7826 C CA . LEU D 1 103 ? 24.238 16.984 -5.586 1.00 22.77 107 LEU D CA 1
ATOM 7827 C C . LEU D 1 103 ? 23.961 18.025 -6.658 1.00 24.37 107 LEU D C 1
ATOM 7828 O O . LEU D 1 103 ? 23.756 17.690 -7.825 1.00 23.60 107 LEU D O 1
ATOM 7833 N N . LYS D 1 104 ? 23.968 19.292 -6.261 1.00 25.26 108 LYS D N 1
ATOM 7834 C CA . LYS D 1 104 ? 23.726 20.372 -7.203 1.00 27.30 108 LYS D CA 1
ATOM 7835 C C . LYS D 1 104 ? 24.824 20.397 -8.265 1.00 26.76 108 LYS D C 1
ATOM 7836 O O . LYS D 1 104 ? 24.553 20.595 -9.451 1.00 25.19 108 LYS D O 1
ATOM 7842 N N . GLY D 1 105 ? 26.062 20.192 -7.829 1.00 24.62 109 GLY D N 1
ATOM 7843 C CA . GLY D 1 105 ? 27.184 20.200 -8.750 1.00 24.59 109 GLY D CA 1
ATOM 7844 C C . GLY D 1 105 ? 27.071 19.128 -9.813 1.00 24.79 109 GLY D C 1
ATOM 7845 O O . GLY D 1 105 ? 27.592 19.286 -10.919 1.00 22.62 109 GLY D O 1
ATOM 7846 N N . ASN D 1 106 ? 26.384 18.039 -9.477 1.00 23.91 110 ASN D N 1
ATOM 7847 C CA . ASN D 1 106 ? 26.192 16.921 -10.396 1.00 23.25 110 ASN D CA 1
ATOM 7848 C C . ASN D 1 106 ? 24.888 17.003 -11.177 1.00 23.75 110 ASN D C 1
ATOM 7849 O O . ASN D 1 106 ? 24.553 16.085 -11.923 1.00 23.39 110 ASN D O 1
ATOM 7854 N N . GLY D 1 107 ? 24.152 18.093 -10.993 1.00 23.56 111 GLY D N 1
ATOM 7855 C CA . GLY D 1 107 ? 22.897 18.264 -11.703 1.00 23.25 111 GLY D CA 1
ATOM 7856 C C . GLY D 1 107 ? 21.718 17.492 -11.137 1.00 22.73 111 GLY D C 1
ATOM 7857 O O . GLY D 1 107 ? 20.706 17.329 -11.816 1.00 21.43 111 GLY D O 1
ATOM 7858 N N . VAL D 1 108 ? 21.834 17.009 -9.902 1.00 20.76 112 VAL D N 1
ATOM 7859 C CA . VAL D 1 108 ? 20.735 16.267 -9.291 1.00 21.02 112 VAL D CA 1
ATOM 7860 C C . VAL D 1 108 ? 19.718 17.238 -8.709 1.00 22.42 112 VAL D C 1
ATOM 7861 O O . VAL D 1 108 ? 20.085 18.229 -8.077 1.00 22.35 112 VAL D O 1
ATOM 7865 N N . GLU D 1 109 ? 18.438 16.958 -8.925 1.00 23.48 113 GLU D N 1
ATOM 7866 C CA . GLU D 1 109 ? 17.390 17.805 -8.374 1.00 25.76 113 GLU D CA 1
ATOM 7867 C C . GLU D 1 109 ? 17.046 17.275 -6.985 1.00 24.49 113 GLU D C 1
ATOM 7868 O O . GLU D 1 109 ? 16.810 16.083 -6.817 1.00 24.95 113 GLU D O 1
ATOM 7874 N N . LEU D 1 110 ? 17.032 18.159 -5.993 1.00 22.63 114 LEU D N 1
ATOM 7875 C CA . LEU D 1 110 ? 16.715 17.763 -4.624 1.00 23.52 114 LEU D CA 1
ATOM 7876 C C . LEU D 1 110 ? 15.319 18.226 -4.222 1.00 23.74 114 LEU D C 1
ATOM 7877 O O . LEU D 1 110 ? 14.985 19.404 -4.364 1.00 24.04 114 LEU D O 1
ATOM 7882 N N . LEU D 1 111 ? 14.513 17.300 -3.716 1.00 22.62 115 LEU D N 1
ATOM 7883 C CA . LEU D 1 111 ? 13.160 17.613 -3.267 1.00 23.14 115 LEU D CA 1
ATOM 7884 C C . LEU D 1 111 ? 13.030 17.253 -1.791 1.00 24.27 115 LEU D C 1
ATOM 7885 O O . LEU D 1 111 ? 13.400 16.154 -1.379 1.00 22.13 115 LEU D O 1
ATOM 7890 N N . ARG D 1 112 ? 12.510 18.180 -0.995 1.00 23.14 116 ARG D N 1
ATOM 7891 C CA . ARG D 1 112 ? 12.339 17.923 0.427 1.00 26.25 116 ARG D CA 1
ATOM 7892 C C . ARG D 1 112 ? 10.904 17.489 0.700 1.00 25.86 116 ARG D C 1
ATOM 7893 O O . ARG D 1 112 ? 9.948 18.138 0.265 1.00 25.18 116 ARG D O 1
ATOM 7901 N N . GLY D 1 113 ? 10.763 16.374 1.408 1.00 24.18 117 GLY D N 1
ATOM 7902 C CA . GLY D 1 113 ? 9.449 15.853 1.733 1.00 22.60 117 GLY D CA 1
ATOM 7903 C C . GLY D 1 113 ? 9.527 14.355 1.936 1.00 21.99 117 GLY D C 1
ATOM 7904 O O . GLY D 1 113 ? 10.565 13.748 1.662 1.00 20.33 117 GLY D O 1
ATOM 7905 N N . PHE D 1 114 ? 8.440 13.759 2.416 1.00 22.08 118 PHE D N 1
ATOM 7906 C CA . PHE D 1 114 ? 8.389 12.319 2.656 1.00 23.49 118 PHE D CA 1
ATOM 7907 C C . PHE D 1 114 ? 7.768 11.632 1.444 1.00 23.24 118 PHE D C 1
ATOM 7908 O O . PHE D 1 114 ? 6.594 11.845 1.133 1.00 24.07 118 PHE D O 1
ATOM 7916 N N . ALA D 1 115 ? 8.555 10.808 0.762 1.00 23.78 119 ALA D N 1
ATOM 7917 C CA . ALA D 1 115 ? 8.072 10.112 -0.425 1.00 23.04 119 ALA D CA 1
ATOM 7918 C C . ALA D 1 115 ? 7.429 8.764 -0.116 1.00 24.67 119 ALA D C 1
ATOM 7919 O O . ALA D 1 115 ? 7.858 8.043 0.785 1.00 21.71 119 ALA D O 1
ATOM 7921 N N . ARG D 1 116 ? 6.384 8.445 -0.873 1.00 23.82 120 ARG D N 1
ATOM 7922 C CA . ARG D 1 116 ? 5.671 7.178 -0.740 1.00 23.43 120 ARG D CA 1
ATOM 7923 C C . ARG D 1 116 ? 5.305 6.723 -2.145 1.00 23.17 120 ARG D C 1
ATOM 7924 O O . ARG D 1 116 ? 4.868 7.526 -2.965 1.00 22.99 120 ARG D O 1
ATOM 7932 N N . LEU D 1 117 ? 5.484 5.440 -2.427 1.00 22.43 121 LEU D N 1
ATOM 7933 C CA . LEU D 1 117 ? 5.123 4.917 -3.732 1.00 21.85 121 LEU D CA 1
ATOM 7934 C C . LEU D 1 117 ? 3.605 4.762 -3.779 1.00 22.69 121 LEU D C 1
ATOM 7935 O O . LEU D 1 117 ? 2.967 4.508 -2.752 1.00 20.94 121 LEU D O 1
ATOM 7940 N N . VAL D 1 118 ? 3.027 4.941 -4.962 1.00 21.83 122 VAL D N 1
ATOM 7941 C CA . VAL D 1 118 ? 1.585 4.784 -5.144 1.00 23.32 122 VAL D CA 1
ATOM 7942 C C . VAL D 1 118 ? 1.391 3.808 -6.294 1.00 24.04 122 VAL D C 1
ATOM 7943 O O . VAL D 1 118 ? 0.267 3.470 -6.668 1.00 23.32 122 VAL D O 1
ATOM 7947 N N . GLY D 1 119 ? 2.518 3.358 -6.836 1.00 23.90 123 GLY D N 1
ATOM 7948 C CA . GLY D 1 119 ? 2.525 2.410 -7.931 1.00 24.65 123 GLY D CA 1
ATOM 7949 C C . GLY D 1 119 ? 3.936 1.881 -8.096 1.00 23.70 123 GLY D C 1
ATOM 7950 O O . GLY D 1 119 ? 4.838 2.331 -7.391 1.00 22.88 123 GLY D O 1
ATOM 7951 N N . PRO D 1 120 ? 4.167 0.929 -9.013 1.00 24.93 124 PRO D N 1
ATOM 7952 C CA . PRO D 1 120 ? 5.502 0.365 -9.234 1.00 24.81 124 PRO D CA 1
ATOM 7953 C C . PRO D 1 120 ? 6.566 1.399 -9.602 1.00 25.23 124 PRO D C 1
ATOM 7954 O O . PRO D 1 120 ? 7.717 1.287 -9.184 1.00 27.16 124 PRO D O 1
ATOM 7958 N N . LYS D 1 121 ? 6.180 2.407 -10.377 1.00 24.33 125 LYS D N 1
ATOM 7959 C CA . LYS D 1 121 ? 7.130 3.427 -10.815 1.00 23.54 125 LYS D CA 1
ATOM 7960 C C . LYS D 1 121 ? 6.666 4.850 -10.570 1.00 24.29 125 LYS D C 1
ATOM 7961 O O . LYS D 1 121 ? 7.111 5.777 -11.253 1.00 25.35 125 LYS D O 1
ATOM 7967 N N . GLU D 1 122 ? 5.766 5.032 -9.610 1.00 24.02 126 GLU D N 1
ATOM 7968 C CA . GLU D 1 122 ? 5.262 6.366 -9.317 1.00 24.56 126 GLU D CA 1
ATOM 7969 C C . GLU D 1 122 ? 5.398 6.662 -7.835 1.00 23.94 126 GLU D C 1
ATOM 7970 O O . GLU D 1 122 ? 5.098 5.821 -6.990 1.00 23.69 126 GLU D O 1
ATOM 7976 N N . VAL D 1 123 ? 5.860 7.866 -7.527 1.00 24.06 127 VAL D N 1
ATOM 7977 C CA . VAL D 1 123 ? 6.052 8.276 -6.146 1.00 26.03 127 VAL D CA 1
ATOM 7978 C C . VAL D 1 123 ? 5.219 9.509 -5.847 1.00 25.88 127 VAL D C 1
ATOM 7979 O O . VAL D 1 123 ? 5.003 10.351 -6.719 1.00 27.30 127 VAL D O 1
ATOM 7983 N N . GLU D 1 124 ? 4.745 9.616 -4.613 1.00 25.14 128 GLU D N 1
ATOM 7984 C CA . GLU D 1 124 ? 3.950 10.770 -4.229 1.00 26.10 128 GLU D CA 1
ATOM 7985 C C . GLU D 1 124 ? 4.642 11.516 -3.095 1.00 25.25 128 GLU D C 1
ATOM 7986 O O . GLU D 1 124 ? 5.014 10.920 -2.084 1.00 22.84 128 GLU D O 1
ATOM 7992 N N . VAL D 1 125 ? 4.827 12.820 -3.272 1.00 25.09 129 VAL D N 1
ATOM 7993 C CA . VAL D 1 125 ? 5.467 13.641 -2.251 1.00 25.33 129 VAL D CA 1
ATOM 7994 C C . VAL D 1 125 ? 4.657 14.918 -2.076 1.00 27.41 129 VAL D C 1
ATOM 7995 O O . VAL D 1 125 ? 4.490 15.685 -3.020 1.00 27.98 129 VAL D O 1
ATOM 7999 N N . GLY D 1 126 ? 4.145 15.133 -0.870 1.00 29.45 134 GLY D N 1
ATOM 8000 C CA . GLY D 1 126 ? 3.362 16.326 -0.599 1.00 31.63 134 GLY D CA 1
ATOM 8001 C C . GLY D 1 126 ? 2.127 16.481 -1.470 1.00 32.61 134 GLY D C 1
ATOM 8002 O O . GLY D 1 126 ? 1.674 17.599 -1.708 1.00 34.21 134 GLY D O 1
ATOM 8003 N N . GLY D 1 127 ? 1.585 15.365 -1.951 1.00 33.23 135 GLY D N 1
ATOM 8004 C CA . GLY D 1 127 ? 0.396 15.420 -2.786 1.00 34.39 135 GLY D CA 1
ATOM 8005 C C . GLY D 1 127 ? 0.670 15.433 -4.280 1.00 35.26 135 GLY D C 1
ATOM 8006 O O . GLY D 1 127 ? -0.254 15.290 -5.084 1.00 35.41 135 GLY D O 1
ATOM 8007 N N . GLU D 1 128 ? 1.935 15.606 -4.657 1.00 34.96 136 GLU D N 1
ATOM 8008 C CA . GLU D 1 128 ? 2.321 15.634 -6.065 1.00 34.33 136 GLU D CA 1
ATOM 8009 C C . GLU D 1 128 ? 2.853 14.272 -6.503 1.00 32.78 136 GLU D C 1
ATOM 8010 O O . GLU D 1 128 ? 3.387 13.519 -5.691 1.00 30.69 136 GLU D O 1
ATOM 8016 N N . ARG D 1 129 ? 2.708 13.963 -7.789 1.00 29.91 137 ARG D N 1
ATOM 8017 C CA . ARG D 1 129 ? 3.159 12.683 -8.326 1.00 28.93 137 ARG D CA 1
ATOM 8018 C C . ARG D 1 129 ? 4.381 12.816 -9.226 1.00 29.74 137 ARG D C 1
ATOM 8019 O O . ARG D 1 129 ? 4.441 13.699 -10.083 1.00 29.64 137 ARG D O 1
ATOM 8027 N N . TYR D 1 130 ? 5.347 11.924 -9.029 1.00 27.21 138 TYR D N 1
ATOM 8028 C CA . TYR D 1 130 ? 6.570 11.915 -9.822 1.00 27.70 138 TYR D CA 1
ATOM 8029 C C . TYR D 1 130 ? 6.808 10.501 -10.352 1.00 28.72 138 TYR D C 1
ATOM 8030 O O . TYR D 1 130 ? 6.660 9.524 -9.617 1.00 29.31 138 TYR D O 1
ATOM 8039 N N . GLY D 1 131 ? 7.167 10.397 -11.627 1.00 28.17 139 GLY D N 1
ATOM 8040 C CA . GLY D 1 131 ? 7.423 9.097 -12.221 1.00 27.96 139 GLY D CA 1
ATOM 8041 C C . GLY D 1 131 ? 8.846 9.015 -12.738 1.00 27.18 139 GLY D C 1
ATOM 8042 O O . GLY D 1 131 ? 9.479 10.047 -12.973 1.00 28.70 139 GLY D O 1
ATOM 8043 N N . ALA D 1 132 ? 9.354 7.798 -12.914 1.00 24.95 140 ALA D N 1
ATOM 8044 C CA . ALA D 1 132 ? 10.713 7.603 -13.416 1.00 25.45 140 ALA D CA 1
ATOM 8045 C C . ALA D 1 132 ? 10.901 6.197 -13.980 1.00 25.37 140 ALA D C 1
ATOM 8046 O O . ALA D 1 132 ? 10.154 5.279 -13.639 1.00 26.16 140 ALA D O 1
ATOM 8048 N N . LYS D 1 133 ? 11.895 6.032 -14.850 1.00 25.75 141 LYS D N 1
ATOM 8049 C CA . LYS D 1 133 ? 12.171 4.728 -15.440 1.00 26.75 141 LYS D CA 1
ATOM 8050 C C . LYS D 1 133 ? 12.656 3.777 -14.358 1.00 25.52 141 LYS D C 1
ATOM 8051 O O . LYS D 1 133 ? 12.413 2.572 -14.422 1.00 23.06 141 LYS D O 1
ATOM 8057 N N . SER D 1 134 ? 13.350 4.330 -13.365 1.00 24.05 142 SER D N 1
ATOM 8058 C CA . SER D 1 134 ? 13.889 3.526 -12.270 1.00 21.11 142 SER D CA 1
ATOM 8059 C C . SER D 1 134 ? 13.713 4.216 -10.923 1.00 20.48 142 SER D C 1
ATOM 8060 O O . SER D 1 134 ? 13.659 5.441 -10.849 1.00 18.40 142 SER D O 1
ATOM 8063 N N . LEU D 1 135 ? 13.635 3.415 -9.865 1.00 18.99 143 LEU D N 1
ATOM 8064 C CA . LEU D 1 135 ? 13.501 3.929 -8.508 1.00 19.10 143 LEU D CA 1
ATOM 8065 C C . LEU D 1 135 ? 14.546 3.261 -7.617 1.00 18.78 143 LEU D C 1
ATOM 8066 O O . LEU D 1 135 ? 14.770 2.051 -7.720 1.00 19.81 143 LEU D O 1
ATOM 8071 N N . ILE D 1 136 ? 15.197 4.048 -6.762 1.00 16.87 144 ILE D N 1
ATOM 8072 C CA . ILE D 1 136 ? 16.166 3.501 -5.814 1.00 15.57 144 ILE D CA 1
ATOM 8073 C C . ILE D 1 136 ? 15.691 3.867 -4.404 1.00 15.53 144 ILE D C 1
ATOM 8074 O O . ILE D 1 136 ? 15.541 5.044 -4.049 1.00 14.68 144 ILE D O 1
ATOM 8079 N N . LEU D 1 137 ? 15.416 2.834 -3.617 1.00 14.71 145 LEU D N 1
ATOM 8080 C CA . LEU D 1 137 ? 14.917 3.006 -2.261 1.00 16.74 145 LEU D CA 1
ATOM 8081 C C . LEU D 1 137 ? 16.054 2.914 -1.253 1.00 16.02 145 LEU D C 1
ATOM 8082 O O . LEU D 1 137 ? 16.604 1.838 -1.028 1.00 16.05 145 LEU D O 1
ATOM 8087 N N . ALA D 1 138 ? 16.390 4.049 -0.645 1.00 17.98 146 ALA D N 1
ATOM 8088 C CA . ALA D 1 138 ? 17.470 4.131 0.336 1.00 17.46 146 ALA D CA 1
ATOM 8089 C C . ALA D 1 138 ? 16.981 4.874 1.582 1.00 17.60 146 ALA D C 1
ATOM 8090 O O . ALA D 1 138 ? 17.563 5.879 1.986 1.00 17.80 146 ALA D O 1
ATOM 8092 N N . THR D 1 139 ? 15.924 4.353 2.195 1.00 17.33 147 THR D N 1
ATOM 8093 C CA . THR D 1 139 ? 15.308 4.978 3.362 1.00 16.11 147 THR D CA 1
ATOM 8094 C C . THR D 1 139 ? 15.971 4.744 4.723 1.00 17.52 147 THR D C 1
ATOM 8095 O O . THR D 1 139 ? 15.518 5.276 5.741 1.00 16.82 147 THR D O 1
ATOM 8099 N N . GLY D 1 140 ? 17.034 3.950 4.740 1.00 16.39 148 GLY D N 1
ATOM 8100 C CA . GLY D 1 140 ? 17.756 3.702 5.976 1.00 17.49 148 GLY D CA 1
ATOM 8101 C C . GLY D 1 140 ? 17.021 2.984 7.091 1.00 17.92 148 GLY D C 1
ATOM 8102 O O . GLY D 1 140 ? 16.098 2.201 6.850 1.00 16.07 148 GLY D O 1
ATOM 8103 N N . SER D 1 141 ? 17.441 3.262 8.324 1.00 19.14 149 SER D N 1
ATOM 8104 C CA . SER D 1 141 ? 16.857 2.631 9.504 1.00 17.71 149 SER D CA 1
ATOM 8105 C C . SER D 1 141 ? 16.685 3.597 10.678 1.00 19.74 149 SER D C 1
ATOM 8106 O O . SER D 1 141 ? 17.010 4.782 10.576 1.00 18.41 149 SER D O 1
ATOM 8109 N N . GLU D 1 142 ? 16.172 3.081 11.791 1.00 19.83 150 GLU D N 1
ATOM 8110 C CA . GLU D 1 142 ? 15.956 3.894 12.984 1.00 21.86 150 GLU D CA 1
ATOM 8111 C C . GLU D 1 142 ? 16.274 3.065 14.224 1.00 21.49 150 GLU D C 1
ATOM 8112 O O . GLU D 1 142 ? 16.303 1.838 14.167 1.00 21.66 150 GLU D O 1
ATOM 8118 N N . PRO D 1 143 ? 16.536 3.727 15.360 1.00 22.47 151 PRO D N 1
ATOM 8119 C CA . PRO D 1 143 ? 16.846 2.994 16.589 1.00 23.25 151 PRO D CA 1
ATOM 8120 C C . PRO D 1 143 ? 15.773 1.953 16.907 1.00 23.74 151 PRO D C 1
ATOM 8121 O O . PRO D 1 143 ? 14.581 2.246 16.846 1.00 24.48 151 PRO D O 1
ATOM 8125 N N . LEU D 1 144 ? 16.202 0.739 17.235 1.00 24.05 152 LEU D N 1
ATOM 8126 C CA . LEU D 1 144 ? 15.277 -0.339 17.570 1.00 27.07 152 LEU D CA 1
ATOM 8127 C C . LEU D 1 144 ? 14.834 -0.196 19.025 1.00 28.29 152 LEU D C 1
ATOM 8128 O O . LEU D 1 144 ? 15.664 -0.047 19.921 1.00 26.14 152 LEU D O 1
ATOM 8133 N N . GLU D 1 145 ? 13.525 -0.234 19.250 1.00 31.75 153 GLU D N 1
ATOM 8134 C CA . GLU D 1 145 ? 12.969 -0.104 20.595 1.00 34.12 153 GLU D CA 1
ATOM 8135 C C . GLU D 1 145 ? 13.175 -1.389 21.387 1.00 34.46 153 GLU D C 1
ATOM 8136 O O . GLU D 1 145 ? 13.092 -2.485 20.838 1.00 34.29 153 GLU D O 1
ATOM 8142 N N . LEU D 1 146 ? 13.437 -1.248 22.682 1.00 35.60 154 LEU D N 1
ATOM 8143 C CA . LEU D 1 146 ? 13.658 -2.400 23.547 1.00 35.79 154 LEU D CA 1
ATOM 8144 C C . LEU D 1 146 ? 12.450 -2.604 24.459 1.00 36.61 154 LEU D C 1
ATOM 8145 O O . LEU D 1 146 ? 11.963 -1.661 25.079 1.00 34.93 154 LEU D O 1
ATOM 8150 N N . LYS D 1 147 ? 11.981 -3.846 24.534 1.00 37.16 155 LYS D N 1
ATOM 8151 C CA . LYS D 1 147 ? 10.832 -4.205 25.358 1.00 39.78 155 LYS D CA 1
ATOM 8152 C C . LYS D 1 147 ? 11.126 -3.910 26.829 1.00 39.48 155 LYS D C 1
ATOM 8153 O O . LYS D 1 147 ? 12.070 -4.453 27.402 1.00 38.97 155 LYS D O 1
ATOM 8159 N N . GLY D 1 148 ? 10.315 -3.045 27.430 1.00 40.48 156 GLY D N 1
ATOM 8160 C CA . GLY D 1 148 ? 10.503 -2.694 28.826 1.00 40.29 156 GLY D CA 1
ATOM 8161 C C . GLY D 1 148 ? 11.345 -1.444 28.997 1.00 40.75 156 GLY D C 1
ATOM 8162 O O . GLY D 1 148 ? 11.606 -1.003 30.118 1.00 40.94 156 GLY D O 1
ATOM 8163 N N . PHE D 1 149 ? 11.765 -0.862 27.880 1.00 39.46 157 PHE D N 1
ATOM 8164 C CA . PHE D 1 149 ? 12.589 0.336 27.919 1.00 39.16 157 PHE D CA 1
ATOM 8165 C C . PHE D 1 149 ? 12.202 1.349 26.849 1.00 39.44 157 PHE D C 1
ATOM 8166 O O . PHE D 1 149 ? 13.039 1.769 26.049 1.00 38.11 157 PHE D O 1
ATOM 8174 N N . PRO D 1 150 ? 10.925 1.758 26.821 1.00 38.81 158 PRO D N 1
ATOM 8175 C CA . PRO D 1 150 ? 10.485 2.733 25.820 1.00 38.33 158 PRO D CA 1
ATOM 8176 C C . PRO D 1 150 ? 11.297 4.023 25.913 1.00 37.67 158 PRO D C 1
ATOM 8177 O O . PRO D 1 150 ? 11.612 4.491 27.005 1.00 37.00 158 PRO D O 1
ATOM 8181 N N . PHE D 1 151 ? 11.643 4.588 24.761 1.00 36.97 159 PHE D N 1
ATOM 8182 C CA . PHE D 1 151 ? 12.424 5.817 24.722 1.00 36.48 159 PHE D CA 1
ATOM 8183 C C . PHE D 1 151 ? 11.702 6.980 25.392 1.00 37.28 159 PHE D C 1
ATOM 8184 O O . PHE D 1 151 ? 10.492 7.148 25.238 1.00 37.86 159 PHE D O 1
ATOM 8192 N N . GLY D 1 152 ? 12.455 7.779 26.140 1.00 36.75 160 GLY D N 1
ATOM 8193 C CA . GLY D 1 152 ? 11.878 8.919 26.827 1.00 37.88 160 GLY D CA 1
ATOM 8194 C C . GLY D 1 152 ? 12.950 9.830 27.391 1.00 37.50 160 GLY D C 1
ATOM 8195 O O . GLY D 1 152 ? 14.098 9.786 26.957 1.00 37.05 160 GLY D O 1
ATOM 8196 N N . GLU D 1 153 ? 12.578 10.655 28.364 1.00 38.40 161 GLU D N 1
ATOM 8197 C CA . GLU D 1 153 ? 13.519 11.584 28.982 1.00 38.73 161 GLU D CA 1
ATOM 8198 C C . GLU D 1 153 ? 14.662 10.889 29.716 1.00 36.94 161 GLU D C 1
ATOM 8199 O O . GLU D 1 153 ? 15.765 11.426 29.811 1.00 37.53 161 GLU D O 1
ATOM 8205 N N . ASP D 1 154 ? 14.395 9.696 30.231 1.00 36.08 162 ASP D N 1
ATOM 8206 C CA . ASP D 1 154 ? 15.397 8.939 30.973 1.00 36.43 162 ASP D CA 1
ATOM 8207 C C . ASP D 1 154 ? 15.972 7.778 30.177 1.00 35.34 162 ASP D C 1
ATOM 8208 O O . ASP D 1 154 ? 16.964 7.173 30.581 1.00 36.02 162 ASP D O 1
ATOM 8213 N N . VAL D 1 155 ? 15.337 7.462 29.054 1.00 33.80 163 VAL D N 1
ATOM 8214 C CA . VAL D 1 155 ? 15.791 6.372 28.201 1.00 31.84 163 VAL D CA 1
ATOM 8215 C C . VAL D 1 155 ? 16.108 6.970 26.837 1.00 30.51 163 VAL D C 1
ATOM 8216 O O . VAL D 1 155 ? 15.210 7.368 26.093 1.00 29.20 163 VAL D O 1
ATOM 8220 N N . TRP D 1 156 ? 17.395 7.033 26.519 1.00 27.86 164 TRP D N 1
ATOM 8221 C CA . TRP D 1 156 ? 17.845 7.622 25.269 1.00 25.61 164 TRP D CA 1
ATOM 8222 C C . TRP D 1 156 ? 18.157 6.628 24.159 1.00 24.31 164 TRP D C 1
ATOM 8223 O O . TRP D 1 156 ? 18.400 5.446 24.405 1.00 21.75 164 TRP D O 1
ATOM 8234 N N . ASP D 1 157 ? 18.138 7.131 22.929 1.00 25.32 165 ASP D N 1
ATOM 8235 C CA . ASP D 1 157 ? 18.517 6.332 21.777 1.00 23.27 165 ASP D CA 1
ATOM 8236 C C . ASP D 1 157 ? 19.857 6.980 21.432 1.00 23.22 165 ASP D C 1
ATOM 8237 O O . ASP D 1 157 ? 20.265 7.920 22.112 1.00 22.50 165 ASP D O 1
ATOM 8242 N N . SER D 1 158 ? 20.556 6.495 20.414 1.00 21.74 166 SER D N 1
ATOM 8243 C CA . SER D 1 158 ? 21.850 7.082 20.077 1.00 20.20 166 SER D CA 1
ATOM 8244 C C . SER D 1 158 ? 21.802 8.571 19.739 1.00 20.90 166 SER D C 1
ATOM 8245 O O . SER D 1 158 ? 22.739 9.310 20.034 1.00 20.98 166 SER D O 1
ATOM 8248 N N . THR D 1 159 ? 20.713 9.022 19.134 1.00 20.59 167 THR D N 1
ATOM 8249 C CA . THR D 1 159 ? 20.610 10.427 18.756 1.00 21.25 167 THR D CA 1
ATOM 8250 C C . THR D 1 159 ? 20.619 11.367 19.962 1.00 21.99 167 THR D C 1
ATOM 8251 O O . THR D 1 159 ? 21.284 12.401 19.947 1.00 20.13 167 THR D O 1
ATOM 8255 N N . ARG D 1 160 ? 19.883 11.010 21.006 1.00 22.46 168 ARG D N 1
ATOM 8256 C CA . ARG D 1 160 ? 19.848 11.843 22.204 1.00 22.74 168 ARG D CA 1
ATOM 8257 C C . ARG D 1 160 ? 21.213 11.825 22.890 1.00 22.33 168 ARG D C 1
ATOM 8258 O O . ARG D 1 160 ? 21.694 12.858 23.355 1.00 23.85 168 ARG D O 1
ATOM 8266 N N . ALA D 1 161 ? 21.834 10.650 22.936 1.00 22.87 169 ALA D N 1
ATOM 8267 C CA . ALA D 1 161 ? 23.136 10.478 23.577 1.00 23.05 169 ALA D CA 1
ATOM 8268 C C . ALA D 1 161 ? 24.224 11.376 23.000 1.00 24.32 169 ALA D C 1
ATOM 8269 O O . ALA D 1 161 ? 25.182 11.716 23.695 1.00 22.85 169 ALA D O 1
ATOM 8271 N N . LEU D 1 162 ? 24.083 11.753 21.732 1.00 22.56 170 LEU D N 1
ATOM 8272 C CA . LEU D 1 162 ? 25.064 12.622 21.087 1.00 24.56 170 LEU D CA 1
ATOM 8273 C C . LEU D 1 162 ? 25.125 14.007 21.725 1.00 24.44 170 LEU D C 1
ATOM 8274 O O . LEU D 1 162 ? 26.158 14.670 21.682 1.00 23.09 170 LEU D O 1
ATOM 8279 N N . LYS D 1 163 ? 24.016 14.440 22.315 1.00 26.10 171 LYS D N 1
ATOM 8280 C CA . LYS D 1 163 ? 23.951 15.756 22.935 1.00 27.32 171 LYS D CA 1
ATOM 8281 C C . LYS D 1 163 ? 24.586 15.786 24.322 1.00 28.15 171 LYS D C 1
ATOM 8282 O O . LYS D 1 163 ? 23.898 15.952 25.329 1.00 27.54 171 LYS D O 1
ATOM 8288 N N . VAL D 1 164 ? 25.908 15.639 24.362 1.00 28.20 172 VAL D N 1
ATOM 8289 C CA . VAL D 1 164 ? 26.639 15.651 25.621 1.00 29.02 172 VAL D CA 1
ATOM 8290 C C . VAL D 1 164 ? 26.594 17.019 26.298 1.00 29.76 172 VAL D C 1
ATOM 8291 O O . VAL D 1 164 ? 26.873 17.127 27.491 1.00 30.35 172 VAL D O 1
ATOM 8295 N N . GLU D 1 165 ? 26.248 18.061 25.545 1.00 29.58 173 GLU D N 1
ATOM 8296 C CA . GLU D 1 165 ? 26.188 19.407 26.115 1.00 31.59 173 GLU D CA 1
ATOM 8297 C C . GLU D 1 165 ? 24.891 19.681 26.873 1.00 32.72 173 GLU D C 1
ATOM 8298 O O . GLU D 1 165 ? 24.730 20.740 27.479 1.00 33.58 173 GLU D O 1
ATOM 8304 N N . GLU D 1 166 ? 23.967 18.727 26.837 1.00 34.31 174 GLU D N 1
ATOM 8305 C CA . GLU D 1 166 ? 22.693 18.879 27.528 1.00 36.61 174 GLU D CA 1
ATOM 8306 C C . GLU D 1 166 ? 22.730 18.192 28.886 1.00 38.28 174 GLU D C 1
ATOM 8307 O O . GLU D 1 166 ? 21.773 17.529 29.290 1.00 38.96 174 GLU D O 1
ATOM 8313 N N . GLY D 1 167 A 23.848 18.358 29.587 1.00 39.31 174 GLY D N 1
ATOM 8314 C CA . GLY D 1 167 A 24.005 17.757 30.899 1.00 41.12 174 GLY D CA 1
ATOM 8315 C C . GLY D 1 167 A 24.172 16.248 30.867 1.00 40.63 174 GLY D C 1
ATOM 8316 O O . GLY D 1 167 A 23.235 15.519 30.545 1.00 42.71 174 GLY D O 1
ATOM 8317 N N . LEU D 1 168 ? 25.368 15.774 31.199 1.00 39.48 175 LEU D N 1
ATOM 8318 C CA . LEU D 1 168 ? 25.628 14.343 31.212 1.00 38.83 175 LEU D CA 1
ATOM 8319 C C . LEU D 1 168 ? 25.303 13.743 32.579 1.00 36.56 175 LEU D C 1
ATOM 8320 O O . LEU D 1 168 ? 25.460 14.395 33.612 1.00 36.17 175 LEU D O 1
ATOM 8325 N N . PRO D 1 169 ? 24.838 12.486 32.597 1.00 34.80 176 PRO D N 1
ATOM 8326 C CA . PRO D 1 169 ? 24.478 11.779 33.829 1.00 32.69 176 PRO D CA 1
ATOM 8327 C C . PRO D 1 169 ? 25.687 11.334 34.643 1.00 32.13 176 PRO D C 1
ATOM 8328 O O . PRO D 1 169 ? 26.776 11.147 34.103 1.00 29.26 176 PRO D O 1
ATOM 8332 N N . LYS D 1 170 ? 25.492 11.166 35.947 1.00 30.82 177 LYS D N 1
ATOM 8333 C CA . LYS D 1 170 ? 26.574 10.716 36.807 1.00 30.30 177 LYS D CA 1
ATOM 8334 C C . LYS D 1 170 ? 26.793 9.236 36.542 1.00 28.32 177 LYS D C 1
ATOM 8335 O O . LYS D 1 170 ? 27.923 8.752 36.564 1.00 26.98 177 LYS D O 1
ATOM 8341 N N . ARG D 1 171 ? 25.695 8.527 36.294 1.00 26.83 178 ARG D N 1
ATOM 8342 C CA . ARG D 1 171 ? 25.732 7.092 36.038 1.00 26.77 178 ARG D CA 1
ATOM 8343 C C . ARG D 1 171 ? 24.898 6.755 34.807 1.00 26.64 178 ARG D C 1
ATOM 8344 O O . ARG D 1 171 ? 23.736 7.154 34.697 1.00 25.45 178 ARG D O 1
ATOM 8352 N N . LEU D 1 172 ? 25.495 6.007 33.890 1.00 25.28 179 LEU D N 1
ATOM 8353 C CA . LEU D 1 172 ? 24.818 5.622 32.664 1.00 25.25 179 LEU D CA 1
ATOM 8354 C C . LEU D 1 172 ? 24.854 4.119 32.450 1.00 24.69 179 LEU D C 1
ATOM 8355 O O . LEU D 1 172 ? 25.876 3.476 32.672 1.00 25.88 179 LEU D O 1
ATOM 8360 N N . LEU D 1 173 ? 23.720 3.561 32.045 1.00 24.16 180 LEU D N 1
ATOM 8361 C CA . LEU D 1 173 ? 23.633 2.143 31.745 1.00 25.58 180 LEU D CA 1
ATOM 8362 C C . LEU D 1 173 ? 23.438 2.054 30.241 1.00 24.35 180 LEU D C 1
ATOM 8363 O O . LEU D 1 173 ? 22.493 2.624 29.704 1.00 24.42 180 LEU D O 1
ATOM 8368 N N . VAL D 1 174 ? 24.338 1.356 29.563 1.00 24.47 181 VAL D N 1
ATOM 8369 C CA . VAL D 1 174 ? 24.226 1.192 28.120 1.00 24.45 181 VAL D CA 1
ATOM 8370 C C . VAL D 1 174 ? 23.775 -0.235 27.872 1.00 22.81 181 VAL D C 1
ATOM 8371 O O . VAL D 1 174 ? 24.344 -1.171 28.425 1.00 22.68 181 VAL D O 1
ATOM 8375 N N . ILE D 1 175 ? 22.745 -0.403 27.052 1.00 24.58 182 ILE D N 1
ATOM 8376 C CA . ILE D 1 175 ? 22.250 -1.735 26.750 1.00 24.61 182 ILE D CA 1
ATOM 8377 C C . ILE D 1 175 ? 22.603 -2.057 25.309 1.00 25.91 182 ILE D C 1
ATOM 8378 O O . ILE D 1 175 ? 22.104 -1.420 24.376 1.00 26.44 182 ILE D O 1
ATOM 8383 N N . GLY D 1 176 ? 23.476 -3.044 25.138 1.00 24.72 183 GLY D N 1
ATOM 8384 C CA . GLY D 1 176 ? 23.902 -3.435 23.808 1.00 23.15 183 GLY D CA 1
ATOM 8385 C C . GLY D 1 176 ? 25.408 -3.339 23.677 1.00 22.28 183 GLY D C 1
ATOM 8386 O O . GLY D 1 176 ? 25.986 -2.277 23.898 1.00 23.15 183 GLY D O 1
ATOM 8387 N N . GLY D 1 177 ? 26.039 -4.450 23.316 1.00 21.13 184 GLY D N 1
ATOM 8388 C CA . GLY D 1 177 ? 27.481 -4.485 23.160 1.00 20.26 184 GLY D CA 1
ATOM 8389 C C . GLY D 1 177 ? 27.929 -4.406 21.711 1.00 20.46 184 GLY D C 1
ATOM 8390 O O . GLY D 1 177 ? 28.943 -4.999 21.332 1.00 21.83 184 GLY D O 1
ATOM 8391 N N . GLY D 1 178 ? 27.165 -3.683 20.900 1.00 19.90 185 GLY D N 1
ATOM 8392 C CA . GLY D 1 178 ? 27.508 -3.512 19.499 1.00 21.27 185 GLY D CA 1
ATOM 8393 C C . GLY D 1 178 ? 28.368 -2.267 19.364 1.00 21.53 185 GLY D C 1
ATOM 8394 O O . GLY D 1 178 ? 28.700 -1.643 20.371 1.00 21.92 185 GLY D O 1
ATOM 8395 N N . ALA D 1 179 ? 28.718 -1.889 18.137 1.00 19.15 186 ALA D N 1
ATOM 8396 C CA . ALA D 1 179 ? 29.558 -0.713 17.917 1.00 18.10 186 ALA D CA 1
ATOM 8397 C C . ALA D 1 179 ? 28.971 0.568 18.505 1.00 17.94 186 ALA D C 1
ATOM 8398 O O . ALA D 1 179 ? 29.698 1.377 19.076 1.00 19.08 186 ALA D O 1
ATOM 8400 N N . VAL D 1 180 ? 27.664 0.760 18.367 1.00 17.95 187 VAL D N 1
ATOM 8401 C CA . VAL D 1 180 ? 27.024 1.968 18.888 1.00 17.32 187 VAL D CA 1
ATOM 8402 C C . VAL D 1 180 ? 27.124 2.068 20.410 1.00 18.39 187 VAL D C 1
ATOM 8403 O O . VAL D 1 180 ? 27.467 3.122 20.950 1.00 17.72 187 VAL D O 1
ATOM 8407 N N . GLY D 1 181 ? 26.810 0.973 21.094 1.00 16.19 188 GLY D N 1
ATOM 8408 C CA . GLY D 1 181 ? 26.876 0.963 22.545 1.00 17.71 188 GLY D CA 1
ATOM 8409 C C . GLY D 1 181 ? 28.288 1.142 23.072 1.00 18.60 188 GLY D C 1
ATOM 8410 O O . GLY D 1 181 ? 28.519 1.912 24.002 1.00 17.68 188 GLY D O 1
ATOM 8411 N N . LEU D 1 182 ? 29.240 0.431 22.480 1.00 18.54 189 LEU D N 1
ATOM 8412 C CA . LEU D 1 182 ? 30.623 0.528 22.921 1.00 18.29 189 LEU D CA 1
ATOM 8413 C C . LEU D 1 182 ? 31.200 1.934 22.731 1.00 18.24 189 LEU D C 1
ATOM 8414 O O . LEU D 1 182 ? 31.815 2.483 23.643 1.00 16.50 189 LEU D O 1
ATOM 8419 N N . GLU D 1 183 ? 30.989 2.519 21.554 1.00 17.91 190 GLU D N 1
ATOM 8420 C CA . GLU D 1 183 ? 31.497 3.858 21.262 1.00 16.16 190 GLU D CA 1
ATOM 8421 C C . GLU D 1 183 ? 30.902 4.934 22.170 1.00 17.66 190 GLU D C 1
ATOM 8422 O O . GLU D 1 183 ? 31.635 5.718 22.779 1.00 18.21 190 GLU D O 1
ATOM 8428 N N . LEU D 1 184 ? 29.579 4.978 22.264 1.00 16.81 191 LEU D N 1
ATOM 8429 C CA . LEU D 1 184 ? 28.934 5.975 23.110 1.00 20.25 191 LEU D CA 1
ATOM 8430 C C . LEU D 1 184 ? 29.246 5.706 24.586 1.00 19.76 191 LEU D C 1
ATOM 8431 O O . LEU D 1 184 ? 29.313 6.632 25.398 1.00 19.89 191 LEU D O 1
ATOM 8436 N N . GLY D 1 185 ? 29.450 4.438 24.928 1.00 18.74 192 GLY D N 1
ATOM 8437 C CA . GLY D 1 185 ? 29.782 4.104 26.300 1.00 19.24 192 GLY D CA 1
ATOM 8438 C C . GLY D 1 185 ? 31.121 4.716 26.678 1.00 19.26 192 GLY D C 1
ATOM 8439 O O . GLY D 1 185 ? 31.264 5.335 27.736 1.00 19.85 192 GLY D O 1
ATOM 8440 N N . GLN D 1 186 ? 32.113 4.556 25.807 1.00 18.82 193 GLN D N 1
ATOM 8441 C CA . GLN D 1 186 ? 33.434 5.108 26.077 1.00 17.98 193 GLN D CA 1
ATOM 8442 C C . GLN D 1 186 ? 33.444 6.638 26.070 1.00 18.26 193 GLN D C 1
ATOM 8443 O O . GLN D 1 186 ? 34.169 7.259 26.852 1.00 17.69 193 GLN D O 1
ATOM 8449 N N . VAL D 1 187 ? 32.653 7.253 25.195 1.00 17.65 194 VAL D N 1
ATOM 8450 C CA . VAL D 1 187 ? 32.599 8.715 25.154 1.00 19.21 194 VAL D CA 1
ATOM 8451 C C . VAL D 1 187 ? 32.141 9.225 26.519 1.00 20.76 194 VAL D C 1
ATOM 8452 O O . VAL D 1 187 ? 32.796 10.066 27.138 1.00 21.71 194 VAL D O 1
ATOM 8456 N N . TYR D 1 188 ? 31.019 8.696 26.991 1.00 20.59 195 TYR D N 1
ATOM 8457 C CA . TYR D 1 188 ? 30.468 9.109 28.274 1.00 21.52 195 TYR D CA 1
ATOM 8458 C C . TYR D 1 188 ? 31.406 8.846 29.444 1.00 20.37 195 TYR D C 1
ATOM 8459 O O . TYR D 1 188 ? 31.483 9.655 30.370 1.00 21.03 195 TYR D O 1
ATOM 8468 N N . ARG D 1 189 ? 32.126 7.729 29.401 1.00 19.55 196 ARG D N 1
ATOM 8469 C CA . ARG D 1 189 ? 33.069 7.400 30.467 1.00 21.16 196 ARG D CA 1
ATOM 8470 C C . ARG D 1 189 ? 34.229 8.392 30.490 1.00 21.95 196 ARG D C 1
ATOM 8471 O O . ARG D 1 189 ? 34.663 8.839 31.555 1.00 21.45 196 ARG D O 1
ATOM 8479 N N . ARG D 1 190 ? 34.727 8.728 29.307 1.00 21.87 197 ARG D N 1
ATOM 8480 C CA . ARG D 1 190 ? 35.839 9.660 29.182 1.00 22.06 197 ARG D CA 1
ATOM 8481 C C . ARG D 1 190 ? 35.401 11.089 29.462 1.00 22.69 197 ARG D C 1
ATOM 8482 O O . ARG D 1 190 ? 36.231 11.977 29.674 1.00 22.35 197 ARG D O 1
ATOM 8490 N N . LEU D 1 191 ? 34.091 11.305 29.471 1.00 21.61 198 LEU D N 1
ATOM 8491 C CA . LEU D 1 191 ? 33.550 12.630 29.742 1.00 24.52 198 LEU D CA 1
ATOM 8492 C C . LEU D 1 191 ? 33.134 12.780 31.204 1.00 25.51 198 LEU D C 1
ATOM 8493 O O . LEU D 1 191 ? 32.475 13.752 31.574 1.00 26.21 198 LEU D O 1
ATOM 8498 N N . GLY D 1 192 ? 33.505 11.801 32.026 1.00 25.16 199 GLY D N 1
ATOM 8499 C CA . GLY D 1 192 ? 33.200 11.876 33.446 1.00 27.07 199 GLY D CA 1
ATOM 8500 C C . GLY D 1 192 ? 32.059 11.063 34.032 1.00 27.26 199 GLY D C 1
ATOM 8501 O O . GLY D 1 192 ? 31.839 11.106 35.242 1.00 27.84 199 GLY D O 1
ATOM 8502 N N . ALA D 1 193 ? 31.326 10.322 33.210 1.00 24.94 200 ALA D N 1
ATOM 8503 C CA . ALA D 1 193 ? 30.222 9.533 33.742 1.00 25.71 200 ALA D CA 1
ATOM 8504 C C . ALA D 1 193 ? 30.647 8.132 34.160 1.00 24.46 200 ALA D C 1
ATOM 8505 O O . ALA D 1 193 ? 31.626 7.591 33.649 1.00 22.93 200 ALA D O 1
ATOM 8507 N N . GLU D 1 194 ? 29.927 7.556 35.119 1.00 23.81 201 GLU D N 1
ATOM 8508 C CA . GLU D 1 194 ? 30.214 6.189 35.530 1.00 25.02 201 GLU D CA 1
ATOM 8509 C C . GLU D 1 194 ? 29.403 5.387 34.520 1.00 24.45 201 GLU D C 1
ATOM 8510 O O . GLU D 1 194 ? 28.228 5.678 34.303 1.00 25.67 201 GLU D O 1
ATOM 8516 N N . VAL D 1 195 ? 30.021 4.401 33.881 1.00 22.95 202 VAL D N 1
ATOM 8517 C CA . VAL D 1 195 ? 29.309 3.630 32.872 1.00 21.49 202 VAL D CA 1
ATOM 8518 C C . VAL D 1 195 ? 29.293 2.121 33.066 1.00 21.73 202 VAL D C 1
ATOM 8519 O O . VAL D 1 195 ? 30.317 1.503 33.361 1.00 21.70 202 VAL D O 1
ATOM 8523 N N . THR D 1 196 ? 28.106 1.547 32.891 1.00 21.71 203 THR D N 1
ATOM 8524 C CA . THR D 1 196 ? 27.877 0.112 32.988 1.00 22.11 203 THR D CA 1
ATOM 8525 C C . THR D 1 196 ? 27.230 -0.306 31.668 1.00 22.45 203 THR D C 1
ATOM 8526 O O . THR D 1 196 ? 26.212 0.261 31.265 1.00 23.88 203 THR D O 1
ATOM 8530 N N . LEU D 1 197 ? 27.818 -1.290 30.997 1.00 22.88 204 LEU D N 1
ATOM 8531 C CA . LEU D 1 197 ? 27.289 -1.758 29.719 1.00 23.90 204 LEU D CA 1
ATOM 8532 C C . LEU D 1 197 ? 26.906 -3.235 29.774 1.00 25.06 204 LEU D C 1
ATOM 8533 O O . LEU D 1 197 ? 27.682 -4.074 30.230 1.00 25.90 204 LEU D O 1
ATOM 8538 N N . ILE D 1 198 ? 25.706 -3.549 29.300 1.00 25.78 205 ILE D N 1
ATOM 8539 C CA . ILE D 1 198 ? 25.227 -4.922 29.312 1.00 27.27 205 ILE D CA 1
ATOM 8540 C C . ILE D 1 198 ? 25.083 -5.526 27.919 1.00 27.15 205 ILE D C 1
ATOM 8541 O O . ILE D 1 198 ? 24.663 -4.857 26.978 1.00 25.93 205 ILE D O 1
ATOM 8546 N N . GLU D 1 199 ? 25.438 -6.801 27.801 1.00 27.46 206 GLU D N 1
ATOM 8547 C CA . GLU D 1 199 ? 25.349 -7.524 26.536 1.00 29.35 206 GLU D CA 1
ATOM 8548 C C . GLU D 1 199 ? 24.778 -8.922 26.769 1.00 30.60 206 GLU D C 1
ATOM 8549 O O . GLU D 1 199 ? 25.332 -9.710 27.536 1.00 29.36 206 GLU D O 1
ATOM 8555 N N . TYR D 1 200 ? 23.672 -9.219 26.096 1.00 33.21 207 TYR D N 1
ATOM 8556 C CA . TYR D 1 200 ? 23.007 -10.511 26.222 1.00 35.37 207 TYR D CA 1
ATOM 8557 C C . TYR D 1 200 ? 23.912 -11.678 25.835 1.00 35.00 207 TYR D C 1
ATOM 8558 O O . TYR D 1 200 ? 23.967 -12.687 26.534 1.00 35.80 207 TYR D O 1
ATOM 8567 N N . MET D 1 201 ? 24.620 -11.542 24.720 1.00 34.91 208 MET D N 1
ATOM 8568 C CA . MET D 1 201 ? 25.502 -12.602 24.251 1.00 34.23 208 MET D CA 1
ATOM 8569 C C . MET D 1 201 ? 26.698 -12.820 25.175 1.00 33.83 208 MET D C 1
ATOM 8570 O O . MET D 1 201 ? 26.974 -12.000 26.051 1.00 33.70 208 MET D O 1
ATOM 8575 N N . PRO D 1 202 ? 27.415 -13.941 24.998 1.00 33.44 209 PRO D N 1
ATOM 8576 C CA . PRO D 1 202 ? 28.586 -14.282 25.813 1.00 32.84 209 PRO D CA 1
ATOM 8577 C C . PRO D 1 202 ? 29.740 -13.285 25.730 1.00 31.83 209 PRO D C 1
ATOM 8578 O O . PRO D 1 202 ? 30.555 -13.198 26.650 1.00 29.99 209 PRO D O 1
ATOM 8582 N N . GLU D 1 203 ? 29.806 -12.539 24.629 1.00 29.97 210 GLU D N 1
ATOM 8583 C CA . GLU D 1 203 ? 30.880 -11.571 24.427 1.00 29.13 210 GLU D CA 1
ATOM 8584 C C . GLU D 1 203 ? 30.383 -10.364 23.627 1.00 27.79 210 GLU D C 1
ATOM 8585 O O . GLU D 1 203 ? 29.401 -10.467 22.889 1.00 28.55 210 GLU D O 1
ATOM 8591 N N . ILE D 1 204 ? 31.046 -9.219 23.780 1.00 26.35 211 ILE D N 1
ATOM 8592 C CA . ILE D 1 204 ? 30.644 -8.026 23.032 1.00 24.23 211 ILE D CA 1
ATOM 8593 C C . ILE D 1 204 ? 30.974 -8.284 21.566 1.00 23.54 211 ILE D C 1
ATOM 8594 O O . ILE D 1 204 ? 31.783 -9.159 21.266 1.00 22.76 211 ILE D O 1
ATOM 8599 N N . LEU D 1 205 ? 30.353 -7.531 20.662 1.00 22.52 212 LEU D N 1
ATOM 8600 C CA . LEU D 1 205 ? 30.591 -7.707 19.228 1.00 22.19 212 LEU D CA 1
ATOM 8601 C C . LEU D 1 205 ? 30.433 -9.182 18.867 1.00 23.62 212 LEU D C 1
ATOM 8602 O O . LEU D 1 205 ? 31.335 -9.788 18.287 1.00 20.67 212 LEU D O 1
ATOM 8607 N N . PRO D 1 206 ? 29.273 -9.772 19.198 1.00 24.87 213 PRO D N 1
ATOM 8608 C CA . PRO D 1 206 ? 28.981 -11.184 18.925 1.00 27.00 213 PRO D CA 1
ATOM 8609 C C . PRO D 1 206 ? 29.123 -11.605 17.468 1.00 28.61 213 PRO D C 1
ATOM 8610 O O . PRO D 1 206 ? 29.249 -12.795 17.177 1.00 29.66 213 PRO D O 1
ATOM 8614 N N . GLN D 1 207 ? 29.108 -10.635 16.557 1.00 29.07 214 GLN D N 1
ATOM 8615 C CA . GLN D 1 207 ? 29.244 -10.927 15.132 1.00 30.19 214 GLN D CA 1
ATOM 8616 C C . GLN D 1 207 ? 30.710 -11.005 14.705 1.00 30.19 214 GLN D C 1
ATOM 8617 O O . GLN D 1 207 ? 31.026 -11.486 13.613 1.00 30.81 214 GLN D O 1
ATOM 8623 N N . GLY D 1 208 ? 31.608 -10.533 15.564 1.00 26.44 215 GLY D N 1
ATOM 8624 C CA . GLY D 1 208 ? 33.017 -10.566 15.217 1.00 25.39 215 GLY D CA 1
ATOM 8625 C C . GLY D 1 208 ? 33.819 -11.576 16.015 1.00 25.59 215 GLY D C 1
ATOM 8626 O O . GLY D 1 208 ? 33.281 -12.288 16.863 1.00 26.06 215 GLY D O 1
ATOM 8627 N N . ASP D 1 209 ? 35.114 -11.639 15.730 1.00 24.85 216 ASP D N 1
ATOM 8628 C CA . ASP D 1 209 ? 36.024 -12.544 16.416 1.00 24.20 216 ASP D CA 1
ATOM 8629 C C . ASP D 1 209 ? 35.958 -12.316 17.925 1.00 24.51 216 ASP D C 1
ATOM 8630 O O . ASP D 1 209 ? 36.154 -11.198 18.396 1.00 22.44 216 ASP D O 1
ATOM 8635 N N . PRO D 1 210 ? 35.682 -13.376 18.704 1.00 24.91 217 PRO D N 1
ATOM 8636 C CA . PRO D 1 210 ? 35.605 -13.215 20.162 1.00 25.19 217 PRO D CA 1
ATOM 8637 C C . PRO D 1 210 ? 36.923 -12.893 20.862 1.00 23.23 217 PRO D C 1
ATOM 8638 O O . PRO D 1 210 ? 36.935 -12.229 21.899 1.00 24.35 217 PRO D O 1
ATOM 8642 N N . GLU D 1 211 ? 38.032 -13.353 20.295 1.00 22.59 218 GLU D N 1
ATOM 8643 C CA . GLU D 1 211 ? 39.337 -13.121 20.901 1.00 23.86 218 GLU D CA 1
ATOM 8644 C C . GLU D 1 211 ? 39.739 -11.649 20.901 1.00 24.05 218 GLU D C 1
ATOM 8645 O O . GLU D 1 211 ? 40.123 -11.103 21.941 1.00 22.56 218 GLU D O 1
ATOM 8651 N N . THR D 1 212 ? 39.655 -11.005 19.739 1.00 20.85 219 THR D N 1
ATOM 8652 C CA . THR D 1 212 ? 40.008 -9.594 19.646 1.00 21.78 219 THR D CA 1
ATOM 8653 C C . THR D 1 212 ? 38.958 -8.747 20.343 1.00 20.86 219 THR D C 1
ATOM 8654 O O . THR D 1 212 ? 39.275 -7.708 20.920 1.00 21.10 219 THR D O 1
ATOM 8658 N N . ALA D 1 213 ? 37.707 -9.197 20.288 1.00 20.99 220 ALA D N 1
ATOM 8659 C CA . ALA D 1 213 ? 36.609 -8.485 20.932 1.00 21.82 220 ALA D CA 1
ATOM 8660 C C . ALA D 1 213 ? 36.802 -8.480 22.445 1.00 21.56 220 ALA D C 1
ATOM 8661 O O . ALA D 1 213 ? 36.562 -7.470 23.109 1.00 21.40 220 ALA D O 1
ATOM 8663 N N . ALA D 1 214 ? 37.224 -9.621 22.986 1.00 21.52 221 ALA D N 1
ATOM 8664 C CA . ALA D 1 214 ? 37.457 -9.741 24.422 1.00 21.47 221 ALA D CA 1
ATOM 8665 C C . ALA D 1 214 ? 38.535 -8.760 24.860 1.00 22.16 221 ALA D C 1
ATOM 8666 O O . ALA D 1 214 ? 38.416 -8.135 25.914 1.00 22.60 221 ALA D O 1
ATOM 8668 N N . LEU D 1 215 ? 39.583 -8.623 24.051 1.00 21.46 222 LEU D N 1
ATOM 8669 C CA . LEU D 1 215 ? 40.671 -7.701 24.367 1.00 23.62 222 LEU D CA 1
ATOM 8670 C C . LEU D 1 215 ? 40.177 -6.264 24.429 1.00 22.57 222 LEU D C 1
ATOM 8671 O O . LEU D 1 215 ? 40.658 -5.475 25.242 1.00 22.95 222 LEU D O 1
ATOM 8676 N N . LEU D 1 216 ? 39.225 -5.920 23.566 1.00 22.15 223 LEU D N 1
ATOM 8677 C CA . LEU D 1 216 ? 38.665 -4.576 23.577 1.00 19.81 223 LEU D CA 1
ATOM 8678 C C . LEU D 1 216 ? 37.872 -4.399 24.874 1.00 19.61 223 LEU D C 1
ATOM 8679 O O . LEU D 1 216 ? 37.946 -3.352 25.523 1.00 18.00 223 LEU D O 1
ATOM 8684 N N . ARG D 1 217 ? 37.108 -5.422 25.250 1.00 19.20 224 ARG D N 1
ATOM 8685 C CA . ARG D 1 217 ? 36.328 -5.345 26.478 1.00 19.65 224 ARG D CA 1
ATOM 8686 C C . ARG D 1 217 ? 37.248 -5.085 27.671 1.00 19.56 224 ARG D C 1
ATOM 8687 O O . ARG D 1 217 ? 36.976 -4.206 28.482 1.00 21.19 224 ARG D O 1
ATOM 8695 N N . ARG D 1 218 ? 38.341 -5.835 27.770 1.00 21.71 225 ARG D N 1
ATOM 8696 C CA . ARG D 1 218 ? 39.271 -5.649 28.880 1.00 22.80 225 ARG D CA 1
ATOM 8697 C C . ARG D 1 218 ? 39.862 -4.248 28.895 1.00 22.69 225 ARG D C 1
ATOM 8698 O O . ARG D 1 218 ? 40.103 -3.686 29.961 1.00 20.60 225 ARG D O 1
ATOM 8706 N N . ALA D 1 219 ? 40.091 -3.675 27.715 1.00 21.51 226 ALA D N 1
ATOM 8707 C CA . ALA D 1 219 ? 40.635 -2.321 27.643 1.00 21.07 226 ALA D CA 1
ATOM 8708 C C . ALA D 1 219 ? 39.596 -1.347 28.180 1.00 20.19 226 ALA D C 1
ATOM 8709 O O . ALA D 1 219 ? 39.916 -0.435 28.941 1.00 20.84 226 ALA D O 1
ATOM 8711 N N . LEU D 1 220 ? 38.345 -1.534 27.777 1.00 19.79 227 LEU D N 1
ATOM 8712 C CA . LEU D 1 220 ? 37.288 -0.657 28.245 1.00 20.02 227 LEU D CA 1
ATOM 8713 C C . LEU D 1 220 ? 37.109 -0.844 29.755 1.00 20.65 227 LEU D C 1
ATOM 8714 O O . LEU D 1 220 ? 36.854 0.116 30.485 1.00 19.85 227 LEU D O 1
ATOM 8719 N N . GLU D 1 221 ? 37.257 -2.079 30.226 1.00 19.96 228 GLU D N 1
ATOM 8720 C CA . GLU D 1 221 ? 37.107 -2.344 31.655 1.00 23.15 228 GLU D CA 1
ATOM 8721 C C . GLU D 1 221 ? 38.204 -1.651 32.467 1.00 23.67 228 GLU D C 1
ATOM 8722 O O . GLU D 1 221 ? 37.978 -1.238 33.602 1.00 24.14 228 GLU D O 1
ATOM 8728 N N . LYS D 1 222 ? 39.386 -1.512 31.876 1.00 24.39 229 LYS D N 1
ATOM 8729 C CA . LYS D 1 222 ? 40.503 -0.862 32.552 1.00 25.35 229 LYS D CA 1
ATOM 8730 C C . LYS D 1 222 ? 40.193 0.610 32.821 1.00 25.62 229 LYS D C 1
ATOM 8731 O O . LYS D 1 222 ? 40.649 1.173 33.822 1.00 24.60 229 LYS D O 1
ATOM 8737 N N . GLU D 1 223 ? 39.417 1.227 31.933 1.00 23.32 230 GLU D N 1
ATOM 8738 C CA . GLU D 1 223 ? 39.046 2.631 32.087 1.00 24.92 230 GLU D CA 1
ATOM 8739 C C . GLU D 1 223 ? 37.885 2.809 33.061 1.00 25.62 230 GLU D C 1
ATOM 8740 O O . GLU D 1 223 ? 37.383 3.916 33.244 1.00 26.48 230 GLU D O 1
ATOM 8746 N N . GLY D 1 224 ? 37.450 1.715 33.677 1.00 25.99 231 GLY D N 1
ATOM 8747 C CA . GLY D 1 224 ? 36.371 1.808 34.641 1.00 23.98 231 GLY D CA 1
ATOM 8748 C C . GLY D 1 224 ? 34.981 1.492 34.131 1.00 25.25 231 GLY D C 1
ATOM 8749 O O . GLY D 1 224 ? 34.001 1.670 34.854 1.00 24.32 231 GLY D O 1
ATOM 8750 N N . ILE D 1 225 ? 34.882 1.035 32.887 1.00 24.43 232 ILE D N 1
ATOM 8751 C CA . ILE D 1 225 ? 33.585 0.690 32.323 1.00 23.88 232 ILE D CA 1
ATOM 8752 C C . ILE D 1 225 ? 33.225 -0.715 32.788 1.00 24.29 232 ILE D C 1
ATOM 8753 O O . ILE D 1 225 ? 33.978 -1.657 32.565 1.00 24.69 232 ILE D O 1
ATOM 8758 N N . ARG D 1 226 ? 32.080 -0.853 33.447 1.00 25.29 233 ARG D N 1
ATOM 8759 C CA . ARG D 1 226 ? 31.663 -2.159 33.937 1.00 27.88 233 ARG D CA 1
ATOM 8760 C C . ARG D 1 226 ? 30.904 -2.887 32.835 1.00 27.49 233 ARG D C 1
ATOM 8761 O O . ARG D 1 226 ? 29.759 -2.547 32.536 1.00 27.57 233 ARG D O 1
ATOM 8769 N N . VAL D 1 227 ? 31.538 -3.891 32.241 1.00 26.40 234 VAL D N 1
ATOM 8770 C CA . VAL D 1 227 ? 30.903 -4.649 31.173 1.00 27.14 234 VAL D CA 1
ATOM 8771 C C . VAL D 1 227 ? 30.351 -5.964 31.697 1.00 28.84 234 VAL D C 1
ATOM 8772 O O . VAL D 1 227 ? 31.080 -6.778 32.264 1.00 30.93 234 VAL D O 1
ATOM 8776 N N . ARG D 1 228 ? 29.053 -6.157 31.504 1.00 29.20 235 ARG D N 1
ATOM 8777 C CA . ARG D 1 228 ? 28.374 -7.364 31.948 1.00 29.93 235 ARG D CA 1
ATOM 8778 C C . ARG D 1 228 ? 27.892 -8.152 30.738 1.00 29.07 235 ARG D C 1
ATOM 8779 O O . ARG D 1 228 ? 26.871 -7.813 30.146 1.00 27.46 235 ARG D O 1
ATOM 8787 N N . THR D 1 229 ? 28.628 -9.198 30.376 1.00 29.33 236 THR D N 1
ATOM 8788 C CA . THR D 1 229 ? 28.254 -10.038 29.245 1.00 32.12 236 THR D CA 1
ATOM 8789 C C . THR D 1 229 ? 27.284 -11.117 29.724 1.00 34.60 236 THR D C 1
ATOM 8790 O O . THR D 1 229 ? 27.113 -11.314 30.929 1.00 33.84 236 THR D O 1
ATOM 8794 N N . LYS D 1 230 ? 26.656 -11.814 28.780 1.00 35.46 237 LYS D N 1
ATOM 8795 C CA . LYS D 1 230 ? 25.696 -12.861 29.115 1.00 37.46 237 LYS D CA 1
ATOM 8796 C C . LYS D 1 230 ? 24.691 -12.321 30.124 1.00 37.14 237 LYS D C 1
ATOM 8797 O O . LYS D 1 230 ? 24.299 -13.015 31.062 1.00 37.17 237 LYS D O 1
ATOM 8803 N N . THR D 1 231 ? 24.279 -11.075 29.916 1.00 36.24 238 THR D N 1
ATOM 8804 C CA . THR D 1 231 ? 23.333 -10.413 30.803 1.00 36.48 238 THR D CA 1
ATOM 8805 C C . THR D 1 231 ? 22.311 -9.603 30.015 1.00 37.47 238 THR D C 1
ATOM 8806 O O . THR D 1 231 ? 22.641 -9.003 28.992 1.00 36.18 238 THR D O 1
ATOM 8810 N N . LYS D 1 232 ? 21.070 -9.586 30.493 1.00 38.22 239 LYS D N 1
ATOM 8811 C CA . LYS D 1 232 ? 20.022 -8.831 29.816 1.00 39.68 239 LYS D CA 1
ATOM 8812 C C . LYS D 1 232 ? 19.302 -7.885 30.765 1.00 40.18 239 LYS D C 1
ATOM 8813 O O . LYS D 1 232 ? 19.236 -8.124 31.973 1.00 39.91 239 LYS D O 1
ATOM 8819 N N . ALA D 1 233 ? 18.774 -6.800 30.210 1.00 40.41 240 ALA D N 1
ATOM 8820 C CA . ALA D 1 233 ? 18.028 -5.825 30.991 1.00 41.39 240 ALA D CA 1
ATOM 8821 C C . ALA D 1 233 ? 16.564 -6.215 30.848 1.00 42.53 240 ALA D C 1
ATOM 8822 O O . ALA D 1 233 ? 16.057 -6.340 29.734 1.00 42.71 240 ALA D O 1
ATOM 8824 N N . VAL D 1 234 ? 15.894 -6.416 31.977 1.00 43.41 241 VAL D N 1
ATOM 8825 C CA . VAL D 1 234 ? 14.493 -6.821 31.975 1.00 44.43 241 VAL D CA 1
ATOM 8826 C C . VAL D 1 234 ? 13.538 -5.632 31.992 1.00 43.94 241 VAL D C 1
ATOM 8827 O O . VAL D 1 234 ? 12.568 -5.593 31.237 1.00 44.58 241 VAL D O 1
ATOM 8831 N N . GLY D 1 235 ? 13.819 -4.666 32.859 1.00 43.49 242 GLY D N 1
ATOM 8832 C CA . GLY D 1 235 ? 12.976 -3.491 32.961 1.00 42.03 242 GLY D CA 1
ATOM 8833 C C . GLY D 1 235 ? 13.473 -2.600 34.079 1.00 42.23 242 GLY D C 1
ATOM 8834 O O . GLY D 1 235 ? 14.521 -2.870 34.664 1.00 42.57 242 GLY D O 1
ATOM 8835 N N . TYR D 1 236 ? 12.732 -1.542 34.385 1.00 42.05 243 TYR D N 1
ATOM 8836 C CA . TYR D 1 236 ? 13.137 -0.630 35.447 1.00 43.22 243 TYR D CA 1
ATOM 8837 C C . TYR D 1 236 ? 11.946 0.157 35.986 1.00 44.28 243 TYR D C 1
ATOM 8838 O O . TYR D 1 236 ? 10.826 0.036 35.489 1.00 44.88 243 TYR D O 1
ATOM 8847 N N . GLU D 1 237 ? 12.211 0.969 37.005 1.00 45.58 244 GLU D N 1
ATOM 8848 C CA . GLU D 1 237 ? 11.198 1.818 37.618 1.00 46.23 244 GLU D CA 1
ATOM 8849 C C . GLU D 1 237 ? 11.895 3.055 38.178 1.00 45.30 244 GLU D C 1
ATOM 8850 O O . GLU D 1 237 ? 12.868 2.950 38.922 1.00 45.33 244 GLU D O 1
ATOM 8856 N N . LYS D 1 238 ? 11.396 4.225 37.797 1.00 45.15 245 LYS D N 1
ATOM 8857 C CA . LYS D 1 238 ? 11.964 5.495 38.230 1.00 44.87 245 LYS D CA 1
ATOM 8858 C C . LYS D 1 238 ? 11.791 5.716 39.732 1.00 46.48 245 LYS D C 1
ATOM 8859 O O . LYS D 1 238 ? 10.736 5.428 40.295 1.00 45.46 245 LYS D O 1
ATOM 8865 N N . LYS D 1 239 ? 12.844 6.221 40.370 1.00 48.08 246 LYS D N 1
ATOM 8866 C CA . LYS D 1 239 ? 12.841 6.501 41.804 1.00 49.70 246 LYS D CA 1
ATOM 8867 C C . LYS D 1 239 ? 13.400 7.899 42.040 1.00 50.51 246 LYS D C 1
ATOM 8868 O O . LYS D 1 239 ? 13.717 8.618 41.093 1.00 51.20 246 LYS D O 1
ATOM 8874 N N . LYS D 1 240 ? 13.526 8.275 43.308 1.00 50.30 247 LYS D N 1
ATOM 8875 C CA . LYS D 1 240 ? 14.060 9.584 43.663 1.00 50.66 247 LYS D CA 1
ATOM 8876 C C . LYS D 1 240 ? 15.574 9.614 43.481 1.00 49.84 247 LYS D C 1
ATOM 8877 O O . LYS D 1 240 ? 16.140 10.631 43.080 1.00 49.78 247 LYS D O 1
ATOM 8883 N N . ASP D 1 241 ? 16.223 8.491 43.774 1.00 48.32 248 ASP D N 1
ATOM 8884 C CA . ASP D 1 241 ? 17.674 8.394 43.660 1.00 48.35 248 ASP D CA 1
ATOM 8885 C C . ASP D 1 241 ? 18.126 7.869 42.300 1.00 47.31 248 ASP D C 1
ATOM 8886 O O . ASP D 1 241 ? 19.286 7.493 42.128 1.00 47.40 248 ASP D O 1
ATOM 8891 N N . GLY D 1 242 ? 17.210 7.845 41.337 1.00 45.73 249 GLY D N 1
ATOM 8892 C CA . GLY D 1 242 ? 17.558 7.370 40.012 1.00 44.60 249 GLY D CA 1
ATOM 8893 C C . GLY D 1 242 ? 16.739 6.191 39.517 1.00 43.64 249 GLY D C 1
ATOM 8894 O O . GLY D 1 242 ? 15.758 5.784 40.143 1.00 43.58 249 GLY D O 1
ATOM 8895 N N . LEU D 1 243 ? 17.157 5.638 38.383 1.00 41.79 250 LEU D N 1
ATOM 8896 C CA . LEU D 1 243 ? 16.475 4.508 37.767 1.00 41.23 250 LEU D CA 1
ATOM 8897 C C . LEU D 1 243 ? 17.031 3.181 38.264 1.00 41.61 250 LEU D C 1
ATOM 8898 O O . LEU D 1 243 ? 18.229 2.921 38.153 1.00 42.34 250 LEU D O 1
ATOM 8903 N N . HIS D 1 244 ? 16.163 2.340 38.812 1.00 42.13 251 HIS D N 1
ATOM 8904 C CA . HIS D 1 244 ? 16.596 1.039 39.297 1.00 42.94 251 HIS D CA 1
ATOM 8905 C C . HIS D 1 244 ? 16.350 0.007 38.211 1.00 43.15 251 HIS D C 1
ATOM 8906 O O . HIS D 1 244 ? 15.239 -0.500 38.059 1.00 43.92 251 HIS D O 1
ATOM 8913 N N . VAL D 1 245 ? 17.398 -0.293 37.452 1.00 42.73 252 VAL D N 1
ATOM 8914 C CA . VAL D 1 245 ? 17.302 -1.255 36.367 1.00 42.45 252 VAL D CA 1
ATOM 8915 C C . VAL D 1 245 ? 17.452 -2.688 36.856 1.00 42.75 252 VAL D C 1
ATOM 8916 O O . VAL D 1 245 ? 18.406 -3.032 37.553 1.00 41.10 252 VAL D O 1
ATOM 8920 N N . ARG D 1 246 ? 16.496 -3.520 36.468 1.00 43.71 253 ARG D N 1
ATOM 8921 C CA . ARG D 1 246 ? 16.484 -4.923 36.846 1.00 45.48 253 ARG D CA 1
ATOM 8922 C C . ARG D 1 246 ? 17.306 -5.739 35.854 1.00 45.51 253 ARG D C 1
ATOM 8923 O O . ARG D 1 246 ? 16.914 -5.902 34.700 1.00 44.72 253 ARG D O 1
ATOM 8931 N N . LEU D 1 247 ? 18.453 -6.237 36.302 1.00 46.39 254 LEU D N 1
ATOM 8932 C CA . LEU D 1 247 ? 19.311 -7.053 35.454 1.00 46.91 254 LEU D CA 1
ATOM 8933 C C . LEU D 1 247 ? 18.961 -8.513 35.684 1.00 48.52 254 LEU D C 1
ATOM 8934 O O . LEU D 1 247 ? 18.282 -8.847 36.654 1.00 49.06 254 LEU D O 1
ATOM 8939 N N . GLU D 1 248 ? 19.432 -9.382 34.797 1.00 49.80 255 GLU D N 1
ATOM 8940 C CA . GLU D 1 248 ? 19.134 -10.802 34.903 1.00 51.48 255 GLU D CA 1
ATOM 8941 C C . GLU D 1 248 ? 19.958 -11.591 33.887 1.00 52.13 255 GLU D C 1
ATOM 8942 O O . GLU D 1 248 ? 20.175 -11.134 32.767 1.00 52.05 255 GLU D O 1
ATOM 8948 N N . PRO D 1 249 ? 20.433 -12.786 34.271 1.00 53.18 256 PRO D N 1
ATOM 8949 C CA . PRO D 1 249 ? 21.233 -13.626 33.373 1.00 54.36 256 PRO D CA 1
ATOM 8950 C C . PRO D 1 249 ? 20.553 -13.835 32.021 1.00 56.01 256 PRO D C 1
ATOM 8951 O O . PRO D 1 249 ? 19.325 -13.845 31.930 1.00 55.22 256 PRO D O 1
ATOM 8955 N N . ALA D 1 250 A 21.357 -13.997 30.973 1.00 57.50 256 ALA D N 1
ATOM 8956 C CA . ALA D 1 250 A 20.829 -14.201 29.629 1.00 59.53 256 ALA D CA 1
ATOM 8957 C C . ALA D 1 250 A 19.831 -15.350 29.628 1.00 61.23 256 ALA D C 1
ATOM 8958 O O . ALA D 1 250 A 18.692 -15.195 29.185 1.00 61.30 256 ALA D O 1
ATOM 8960 N N . GLU D 1 251 B 20.267 -16.502 30.127 1.00 63.02 256 GLU D N 1
ATOM 8961 C CA . GLU D 1 251 B 19.416 -17.683 30.197 1.00 65.34 256 GLU D CA 1
ATOM 8962 C C . GLU D 1 251 B 18.236 -17.415 31.121 1.00 65.90 256 GLU D C 1
ATOM 8963 O O . GLU D 1 251 B 17.225 -18.116 31.078 1.00 66.54 256 GLU D O 1
ATOM 8969 N N . GLY D 1 252 ? 18.375 -16.391 31.957 1.00 66.47 257 GLY D N 1
ATOM 8970 C CA . GLY D 1 252 ? 17.315 -16.037 32.881 1.00 66.86 257 GLY D CA 1
ATOM 8971 C C . GLY D 1 252 ? 17.572 -16.551 34.283 1.00 67.05 257 GLY D C 1
ATOM 8972 O O . GLY D 1 252 ? 18.513 -17.312 34.514 1.00 67.12 257 GLY D O 1
ATOM 8973 N N . GLY D 1 253 ? 16.735 -16.128 35.225 1.00 67.42 258 GLY D N 1
ATOM 8974 C CA . GLY D 1 253 ? 16.889 -16.568 36.598 1.00 67.27 258 GLY D CA 1
ATOM 8975 C C . GLY D 1 253 ? 17.193 -15.451 37.576 1.00 66.79 258 GLY D C 1
ATOM 8976 O O . GLY D 1 253 ? 16.545 -14.404 37.562 1.00 66.50 258 GLY D O 1
ATOM 8977 N N . GLU D 1 254 ? 18.184 -15.689 38.431 1.00 67.13 259 GLU D N 1
ATOM 8978 C CA . GLU D 1 254 ? 18.607 -14.728 39.445 1.00 67.28 259 GLU D CA 1
ATOM 8979 C C . GLU D 1 254 ? 18.439 -13.275 39.028 1.00 66.50 259 GLU D C 1
ATOM 8980 O O . GLU D 1 254 ? 18.729 -12.902 37.894 1.00 67.09 259 GLU D O 1
ATOM 8986 N N . GLY D 1 255 ? 17.964 -12.457 39.958 1.00 65.21 260 GLY D N 1
ATOM 8987 C CA . GLY D 1 255 ? 17.777 -11.050 39.671 1.00 62.97 260 GLY D CA 1
ATOM 8988 C C . GLY D 1 255 ? 18.932 -10.234 40.216 1.00 61.42 260 GLY D C 1
ATOM 8989 O O . GLY D 1 255 ? 19.733 -10.725 41.011 1.00 61.54 260 GLY D O 1
ATOM 8990 N N . GLU D 1 256 ? 19.017 -8.985 39.777 1.00 59.67 261 GLU D N 1
ATOM 8991 C CA . GLU D 1 256 ? 20.065 -8.072 40.213 1.00 57.64 261 GLU D CA 1
ATOM 8992 C C . GLU D 1 256 ? 19.725 -6.682 39.707 1.00 55.80 261 GLU D C 1
ATOM 8993 O O . GLU D 1 256 ? 19.478 -6.493 38.519 1.00 55.86 261 GLU D O 1
ATOM 8999 N N . GLU D 1 257 ? 19.708 -5.706 40.603 1.00 53.00 262 GLU D N 1
ATOM 9000 C CA . GLU D 1 257 ? 19.391 -4.350 40.194 1.00 50.37 262 GLU D CA 1
ATOM 9001 C C . GLU D 1 257 ? 20.632 -3.471 40.184 1.00 47.60 262 GLU D C 1
ATOM 9002 O O . GLU D 1 257 ? 21.575 -3.690 40.942 1.00 47.83 262 GLU D O 1
ATOM 9008 N N . VAL D 1 258 ? 20.620 -2.480 39.304 1.00 43.65 263 VAL D N 1
ATOM 9009 C CA . VAL D 1 258 ? 21.712 -1.534 39.192 1.00 39.65 263 VAL D CA 1
ATOM 9010 C C . VAL D 1 258 ? 21.032 -0.174 39.113 1.00 37.65 263 VAL D C 1
ATOM 9011 O O . VAL D 1 258 ? 20.048 -0.013 38.390 1.00 38.89 263 VAL D O 1
ATOM 9015 N N . VAL D 1 259 ? 21.533 0.794 39.871 1.00 34.37 264 VAL D N 1
ATOM 9016 C CA . VAL D 1 259 ? 20.943 2.128 39.879 1.00 32.20 264 VAL D CA 1
ATOM 9017 C C . VAL D 1 259 ? 21.730 3.103 39.012 1.00 31.21 264 VAL D C 1
ATOM 9018 O O . VAL D 1 259 ? 22.923 3.308 39.225 1.00 29.05 264 VAL D O 1
ATOM 9022 N N . VAL D 1 260 ? 21.055 3.699 38.033 1.00 29.30 265 VAL D N 1
ATOM 9023 C CA . VAL D 1 260 ? 21.685 4.669 37.147 1.00 28.71 265 VAL D CA 1
ATOM 9024 C C . VAL D 1 260 ? 20.765 5.866 36.970 1.00 28.66 265 VAL D C 1
ATOM 9025 O O . VAL D 1 260 ? 19.607 5.833 37.388 1.00 29.25 265 VAL D O 1
ATOM 9029 N N . ASP D 1 261 ? 21.277 6.921 36.346 1.00 27.75 266 ASP D N 1
ATOM 9030 C CA . ASP D 1 261 ? 20.493 8.131 36.130 1.00 27.53 266 ASP D CA 1
ATOM 9031 C C . ASP D 1 261 ? 19.836 8.158 34.752 1.00 29.05 266 ASP D C 1
ATOM 9032 O O . ASP D 1 261 ? 18.751 8.722 34.581 1.00 27.73 266 ASP D O 1
ATOM 9037 N N . LYS D 1 262 ? 20.494 7.543 33.773 1.00 27.47 267 LYS D N 1
ATOM 9038 C CA . LYS D 1 262 ? 19.968 7.494 32.412 1.00 27.10 267 LYS D CA 1
ATOM 9039 C C . LYS D 1 262 ? 20.284 6.152 31.776 1.00 27.38 267 LYS D C 1
ATOM 9040 O O . LYS D 1 262 ? 21.233 5.473 32.171 1.00 25.84 267 LYS D O 1
ATOM 9046 N N . VAL D 1 263 ? 19.487 5.779 30.783 1.00 26.06 268 VAL D N 1
ATOM 9047 C CA . VAL D 1 263 ? 19.688 4.526 30.076 1.00 26.22 268 VAL D CA 1
ATOM 9048 C C . VAL D 1 263 ? 19.830 4.768 28.575 1.00 26.04 268 VAL D C 1
ATOM 9049 O O . VAL D 1 263 ? 19.039 5.500 27.982 1.00 26.25 268 VAL D O 1
ATOM 9053 N N . LEU D 1 264 ? 20.850 4.161 27.977 1.00 25.21 269 LEU D N 1
ATOM 9054 C CA . LEU D 1 264 ? 21.070 4.268 26.540 1.00 24.14 269 LEU D CA 1
ATOM 9055 C C . LEU D 1 264 ? 20.719 2.922 25.930 1.00 23.33 269 LEU D C 1
ATOM 9056 O O . LEU D 1 264 ? 21.331 1.903 26.258 1.00 22.17 269 LEU D O 1
ATOM 9061 N N . VAL D 1 265 ? 19.727 2.912 25.050 1.00 22.38 270 VAL D N 1
ATOM 9062 C CA . VAL D 1 265 ? 19.313 1.680 24.403 1.00 22.56 270 VAL D CA 1
ATOM 9063 C C . VAL D 1 265 ? 19.904 1.603 22.999 1.00 22.97 270 VAL D C 1
ATOM 9064 O O . VAL D 1 265 ? 19.488 2.332 22.104 1.00 22.58 270 VAL D O 1
ATOM 9068 N N . ALA D 1 266 ? 20.878 0.718 22.823 1.00 22.76 271 ALA D N 1
ATOM 9069 C CA . ALA D 1 266 ? 21.537 0.525 21.537 1.00 22.29 271 ALA D CA 1
ATOM 9070 C C . ALA D 1 266 ? 21.555 -0.967 21.222 1.00 22.20 271 ALA D C 1
ATOM 9071 O O . ALA D 1 266 ? 22.618 -1.593 21.173 1.00 22.87 271 ALA D O 1
ATOM 9073 N N . VAL D 1 267 ? 20.376 -1.543 21.020 1.00 22.44 272 VAL D N 1
ATOM 9074 C CA . VAL D 1 267 ? 20.285 -2.963 20.724 1.00 22.72 272 VAL D CA 1
ATOM 9075 C C . VAL D 1 267 ? 20.008 -3.270 19.259 1.00 24.54 272 VAL D C 1
ATOM 9076 O O . VAL D 1 267 ? 19.653 -4.395 18.916 1.00 25.70 272 VAL D O 1
ATOM 9080 N N . GLY D 1 268 ? 20.185 -2.279 18.393 1.00 23.63 273 GLY D N 1
ATOM 9081 C CA . GLY D 1 268 ? 19.948 -2.517 16.979 1.00 24.60 273 GLY D CA 1
ATOM 9082 C C . GLY D 1 268 ? 19.145 -1.447 16.269 1.00 22.74 273 GLY D C 1
ATOM 9083 O O . GLY D 1 268 ? 18.856 -0.389 16.833 1.00 24.00 273 GLY D O 1
ATOM 9084 N N . ARG D 1 269 ? 18.774 -1.736 15.024 1.00 21.77 274 ARG D N 1
ATOM 9085 C CA . ARG D 1 269 ? 18.021 -0.802 14.195 1.00 21.97 274 ARG D CA 1
ATOM 9086 C C . ARG D 1 269 ? 16.837 -1.492 13.514 1.00 22.48 274 ARG D C 1
ATOM 9087 O O . ARG D 1 269 ? 16.764 -2.720 13.463 1.00 21.82 274 ARG D O 1
ATOM 9095 N N . LYS D 1 270 ? 15.915 -0.688 12.994 1.00 20.72 275 LYS D N 1
ATOM 9096 C CA . LYS D 1 270 ? 14.746 -1.202 12.286 1.00 21.76 275 LYS D CA 1
ATOM 9097 C C . LYS D 1 270 ? 14.659 -0.484 10.934 1.00 18.90 275 LYS D C 1
ATOM 9098 O O . LYS D 1 270 ? 14.678 0.743 10.875 1.00 18.18 275 LYS D O 1
ATOM 9104 N N . PRO D 1 271 ? 14.572 -1.241 9.829 1.00 18.44 276 PRO D N 1
ATOM 9105 C CA . PRO D 1 271 ? 14.488 -0.577 8.523 1.00 17.05 276 PRO D CA 1
ATOM 9106 C C . PRO D 1 271 ? 13.215 0.242 8.328 1.00 17.82 276 PRO D C 1
ATOM 9107 O O . PRO D 1 271 ? 12.118 -0.186 8.692 1.00 17.81 276 PRO D O 1
ATOM 9111 N N . ARG D 1 272 ? 13.371 1.423 7.743 1.00 19.35 277 ARG D N 1
ATOM 9112 C CA . ARG D 1 272 ? 12.244 2.318 7.497 1.00 20.70 277 ARG D CA 1
ATOM 9113 C C . ARG D 1 272 ? 11.565 1.958 6.180 1.00 20.78 277 ARG D C 1
ATOM 9114 O O . ARG D 1 272 ? 11.721 2.649 5.176 1.00 22.53 277 ARG D O 1
ATOM 9122 N N . THR D 1 273 ? 10.797 0.874 6.206 1.00 20.98 278 THR D N 1
ATOM 9123 C CA . THR D 1 273 ? 10.107 0.376 5.025 1.00 20.90 278 THR D CA 1
ATOM 9124 C C . THR D 1 273 ? 8.591 0.321 5.184 1.00 20.73 278 THR D C 1
ATOM 9125 O O . THR D 1 273 ? 7.884 -0.113 4.269 1.00 21.35 278 THR D O 1
ATOM 9129 N N . GLU D 1 274 ? 8.089 0.725 6.347 1.00 20.93 279 GLU D N 1
ATOM 9130 C CA . GLU D 1 274 ? 6.647 0.735 6.571 1.00 20.16 279 GLU D CA 1
ATOM 9131 C C . GLU D 1 274 ? 6.109 2.112 6.192 1.00 20.84 279 GLU D C 1
ATOM 9132 O O . GLU D 1 274 ? 6.777 3.120 6.404 1.00 21.64 279 GLU D O 1
ATOM 9138 N N . GLY D 1 275 ? 4.909 2.152 5.625 1.00 20.93 280 GLY D N 1
ATOM 9139 C CA . GLY D 1 275 ? 4.330 3.426 5.227 1.00 20.98 280 GLY D CA 1
ATOM 9140 C C . GLY D 1 275 ? 5.126 4.076 4.107 1.00 20.68 280 GLY D C 1
ATOM 9141 O O . GLY D 1 275 ? 5.182 5.300 3.997 1.00 19.33 280 GLY D O 1
ATOM 9142 N N . LEU D 1 276 ? 5.749 3.241 3.282 1.00 19.50 281 LEU D N 1
ATOM 9143 C CA . LEU D 1 276 ? 6.560 3.696 2.160 1.00 20.46 281 LEU D CA 1
ATOM 9144 C C . LEU D 1 276 ? 5.850 3.362 0.848 1.00 21.27 281 LEU D C 1
ATOM 9145 O O . LEU D 1 276 ? 6.346 3.664 -0.238 1.00 22.67 281 LEU D O 1
ATOM 9150 N N . GLY D 1 277 ? 4.685 2.733 0.962 1.00 20.27 282 GLY D N 1
ATOM 9151 C CA . GLY D 1 277 ? 3.914 2.379 -0.216 1.00 21.28 282 GLY D CA 1
ATOM 9152 C C . GLY D 1 277 ? 4.425 1.172 -0.971 1.00 22.41 282 GLY D C 1
ATOM 9153 O O . GLY D 1 277 ? 4.029 0.941 -2.116 1.00 23.95 282 GLY D O 1
ATOM 9154 N N . LEU D 1 278 ? 5.298 0.393 -0.340 1.00 21.34 283 LEU D N 1
ATOM 9155 C CA . LEU D 1 278 ? 5.844 -0.789 -0.988 1.00 21.28 283 LEU D CA 1
ATOM 9156 C C . LEU D 1 278 ? 4.742 -1.769 -1.362 1.00 21.30 283 LEU D C 1
ATOM 9157 O O . LEU D 1 278 ? 4.838 -2.455 -2.378 1.00 21.31 283 LEU D O 1
ATOM 9162 N N . GLU D 1 279 ? 3.690 -1.824 -0.551 1.00 19.29 284 GLU D N 1
ATOM 9163 C CA . GLU D 1 279 ? 2.594 -2.733 -0.829 1.00 22.21 284 GLU D CA 1
ATOM 9164 C C . GLU D 1 279 ? 1.732 -2.274 -2.008 1.00 23.09 284 GLU D C 1
ATOM 9165 O O . GLU D 1 279 ? 0.886 -3.020 -2.493 1.00 23.22 284 GLU D O 1
ATOM 9171 N N . LYS D 1 280 ? 1.958 -1.049 -2.475 1.00 23.43 285 LYS D N 1
ATOM 9172 C CA . LYS D 1 280 ? 1.210 -0.519 -3.610 1.00 23.04 285 LYS D CA 1
ATOM 9173 C C . LYS D 1 280 ? 2.034 -0.719 -4.881 1.00 25.00 285 LYS D C 1
ATOM 9174 O O . LYS D 1 280 ? 1.501 -0.696 -5.995 1.00 23.72 285 LYS D O 1
ATOM 9180 N N . ALA D 1 281 ? 3.337 -0.916 -4.701 1.00 24.69 286 ALA D N 1
ATOM 9181 C CA . ALA D 1 281 ? 4.252 -1.097 -5.824 1.00 24.14 286 ALA D CA 1
ATOM 9182 C C . ALA D 1 281 ? 4.560 -2.561 -6.133 1.00 24.71 286 ALA D C 1
ATOM 9183 O O . ALA D 1 281 ? 5.061 -2.881 -7.214 1.00 25.77 286 ALA D O 1
ATOM 9185 N N . GLY D 1 282 ? 4.271 -3.450 -5.189 1.00 23.04 287 GLY D N 1
ATOM 9186 C CA . GLY D 1 282 ? 4.544 -4.857 -5.416 1.00 22.79 287 GLY D CA 1
ATOM 9187 C C . GLY D 1 282 ? 5.946 -5.254 -4.992 1.00 21.87 287 GLY D C 1
ATOM 9188 O O . GLY D 1 282 ? 6.442 -6.316 -5.371 1.00 22.39 287 GLY D O 1
ATOM 9189 N N . VAL D 1 283 ? 6.582 -4.396 -4.199 1.00 21.64 288 VAL D N 1
ATOM 9190 C CA . VAL D 1 283 ? 7.933 -4.643 -3.703 1.00 20.50 288 VAL D CA 1
ATOM 9191 C C . VAL D 1 283 ? 7.865 -5.562 -2.485 1.00 20.28 288 VAL D C 1
ATOM 9192 O O . VAL D 1 283 ? 7.205 -5.244 -1.493 1.00 19.75 288 VAL D O 1
ATOM 9196 N N . LYS D 1 284 ? 8.553 -6.697 -2.565 1.00 20.03 289 LYS D N 1
ATOM 9197 C CA . LYS D 1 284 ? 8.554 -7.675 -1.485 1.00 21.03 289 LYS D CA 1
ATOM 9198 C C . LYS D 1 284 ? 9.497 -7.330 -0.340 1.00 19.99 289 LYS D C 1
ATOM 9199 O O . LYS D 1 284 ? 10.632 -6.904 -0.558 1.00 20.77 289 LYS D O 1
ATOM 9205 N N . VAL D 1 285 ? 9.009 -7.530 0.879 1.00 18.79 290 VAL D N 1
ATOM 9206 C CA . VAL D 1 285 ? 9.763 -7.246 2.098 1.00 20.03 290 VAL D CA 1
ATOM 9207 C C . VAL D 1 285 ? 9.840 -8.516 2.943 1.00 19.72 290 VAL D C 1
ATOM 9208 O O . VAL D 1 285 ? 8.869 -9.269 3.008 1.00 20.91 290 VAL D O 1
ATOM 9212 N N . ASP D 1 286 ? 10.982 -8.767 3.582 1.00 20.18 291 ASP D N 1
ATOM 9213 C CA . ASP D 1 286 ? 11.104 -9.972 4.395 1.00 20.93 291 ASP D CA 1
ATOM 9214 C C . ASP D 1 286 ? 10.506 -9.765 5.781 1.00 20.61 291 ASP D C 1
ATOM 9215 O O . ASP D 1 286 ? 10.075 -8.665 6.118 1.00 21.12 291 ASP D O 1
ATOM 9220 N N . GLU D 1 287 ? 10.473 -10.826 6.579 1.00 20.88 292 GLU D N 1
ATOM 9221 C CA . GLU D 1 287 ? 9.873 -10.759 7.907 1.00 21.02 292 GLU D CA 1
ATOM 9222 C C . GLU D 1 287 ? 10.418 -9.670 8.818 1.00 21.28 292 GLU D C 1
ATOM 9223 O O . GLU D 1 287 ? 9.676 -9.109 9.621 1.00 23.09 292 GLU D O 1
ATOM 9229 N N . ARG D 1 288 ? 11.706 -9.372 8.690 1.00 20.89 293 ARG D N 1
ATOM 9230 C CA . ARG D 1 288 ? 12.351 -8.367 9.527 1.00 22.99 293 ARG D CA 1
ATOM 9231 C C . ARG D 1 288 ? 12.139 -6.937 9.033 1.00 21.65 293 ARG D C 1
ATOM 9232 O O . ARG D 1 288 ? 12.581 -5.987 9.671 1.00 19.69 293 ARG D O 1
ATOM 9240 N N . GLY D 1 289 ? 11.474 -6.789 7.894 1.00 19.66 294 GLY D N 1
ATOM 9241 C CA . GLY D 1 289 ? 11.216 -5.460 7.365 1.00 18.73 294 GLY D CA 1
ATOM 9242 C C . GLY D 1 289 ? 12.187 -4.973 6.305 1.00 18.68 294 GLY D C 1
ATOM 9243 O O . GLY D 1 289 ? 12.074 -3.835 5.837 1.00 16.76 294 GLY D O 1
ATOM 9244 N N . PHE D 1 290 ? 13.143 -5.816 5.924 1.00 16.61 295 PHE D N 1
ATOM 9245 C CA . PHE D 1 290 ? 14.113 -5.436 4.905 1.00 18.26 295 PHE D CA 1
ATOM 9246 C C . PHE D 1 290 ? 13.578 -5.696 3.505 1.00 18.97 295 PHE D C 1
ATOM 9247 O O . PHE D 1 290 ? 12.937 -6.717 3.254 1.00 18.32 295 PHE D O 1
ATOM 9255 N N . ILE D 1 291 ? 13.842 -4.766 2.595 1.00 18.96 296 ILE D N 1
ATOM 9256 C CA . ILE D 1 291 ? 13.405 -4.917 1.212 1.00 19.72 296 ILE D CA 1
ATOM 9257 C C . ILE D 1 291 ? 14.274 -5.991 0.555 1.00 22.50 296 ILE D C 1
ATOM 9258 O O . ILE D 1 291 ? 15.499 -5.867 0.502 1.00 21.93 296 ILE D O 1
ATOM 9263 N N . ARG D 1 292 ? 13.635 -7.050 0.069 1.00 22.48 297 ARG D N 1
ATOM 9264 C CA . ARG D 1 292 ? 14.341 -8.155 -0.574 1.00 24.13 297 ARG D CA 1
ATOM 9265 C C . ARG D 1 292 ? 15.022 -7.705 -1.865 1.00 22.79 297 ARG D C 1
ATOM 9266 O O . ARG D 1 292 ? 14.385 -7.125 -2.740 1.00 20.32 297 ARG D O 1
ATOM 9274 N N . VAL D 1 293 ? 16.314 -7.986 -1.983 1.00 20.95 298 VAL D N 1
ATOM 9275 C CA . VAL D 1 293 ? 17.061 -7.609 -3.175 1.00 21.63 298 VAL D CA 1
ATOM 9276 C C . VAL D 1 293 ? 18.013 -8.721 -3.587 1.00 22.90 298 VAL D C 1
ATOM 9277 O O . VAL D 1 293 ? 18.391 -9.558 -2.764 1.00 23.32 298 VAL D O 1
ATOM 9281 N N . ASN D 1 294 ? 18.384 -8.733 -4.865 1.00 22.10 299 ASN D N 1
ATOM 9282 C CA . ASN D 1 294 ? 19.326 -9.721 -5.370 1.00 24.58 299 ASN D CA 1
ATOM 9283 C C . ASN D 1 294 ? 20.693 -9.040 -5.476 1.00 24.40 299 ASN D C 1
ATOM 9284 O O . ASN D 1 294 ? 20.857 -7.909 -5.009 1.00 22.82 299 ASN D O 1
ATOM 9289 N N . ALA D 1 295 ? 21.660 -9.713 -6.092 1.00 23.70 300 ALA D N 1
ATOM 9290 C CA . ALA D 1 295 ? 23.013 -9.171 -6.228 1.00 25.26 300 ALA D CA 1
ATOM 9291 C C . ALA D 1 295 ? 23.108 -7.823 -6.949 1.00 25.22 300 ALA D C 1
ATOM 9292 O O . ALA D 1 295 ? 24.067 -7.072 -6.734 1.00 23.23 300 ALA D O 1
ATOM 9294 N N . ARG D 1 296 ? 22.131 -7.520 -7.805 1.00 22.95 301 ARG D N 1
ATOM 9295 C CA . ARG D 1 296 ? 22.123 -6.250 -8.527 1.00 23.00 301 ARG D CA 1
ATOM 9296 C C . ARG D 1 296 ? 21.382 -5.199 -7.702 1.00 20.63 301 ARG D C 1
ATOM 9297 O O . ARG D 1 296 ? 21.162 -4.077 -8.164 1.00 20.61 301 ARG D O 1
ATOM 9305 N N . MET D 1 297 ? 21.008 -5.577 -6.482 1.00 19.33 302 MET D N 1
ATOM 9306 C CA . MET D 1 297 ? 20.266 -4.703 -5.569 1.00 19.81 302 MET D CA 1
ATOM 9307 C C . MET D 1 297 ? 18.843 -4.466 -6.084 1.00 20.35 302 MET D C 1
ATOM 9308 O O . MET D 1 297 ? 18.149 -3.554 -5.623 1.00 18.24 302 MET D O 1
ATOM 9313 N N . GLU D 1 298 ? 18.405 -5.288 -7.034 1.00 21.11 303 GLU D N 1
ATOM 9314 C CA . GLU D 1 298 ? 17.073 -5.113 -7.599 1.00 22.06 303 GLU D CA 1
ATOM 9315 C C . GLU D 1 298 ? 16.006 -5.830 -6.783 1.00 20.85 303 GLU D C 1
ATOM 9316 O O . GLU D 1 298 ? 16.202 -6.958 -6.329 1.00 20.82 303 GLU D O 1
ATOM 9322 N N . THR D 1 299 ? 14.874 -5.158 -6.605 1.00 22.14 304 THR D N 1
ATOM 9323 C CA . THR D 1 299 ? 13.752 -5.698 -5.847 1.00 21.79 304 THR D CA 1
ATOM 9324 C C . THR D 1 299 ? 12.939 -6.650 -6.726 1.00 23.23 304 THR D C 1
ATOM 9325 O O . THR D 1 299 ? 13.365 -7.013 -7.823 1.00 20.85 304 THR D O 1
ATOM 9329 N N . SER D 1 300 ? 11.759 -7.028 -6.239 1.00 23.92 305 SER D N 1
ATOM 9330 C CA . SER D 1 300 ? 10.863 -7.918 -6.970 1.00 25.18 305 SER D CA 1
ATOM 9331 C C . SER D 1 300 ? 10.231 -7.206 -8.167 1.00 25.81 305 SER D C 1
ATOM 9332 O O . SER D 1 300 ? 9.576 -7.830 -9.001 1.00 25.75 305 SER D O 1
ATOM 9335 N N . VAL D 1 301 ? 10.426 -5.894 -8.243 1.00 26.24 306 VAL D N 1
ATOM 9336 C CA . VAL D 1 301 ? 9.891 -5.099 -9.344 1.00 24.46 306 VAL D CA 1
ATOM 9337 C C . VAL D 1 301 ? 11.040 -4.605 -10.210 1.00 24.54 306 VAL D C 1
ATOM 9338 O O . VAL D 1 301 ? 11.886 -3.845 -9.745 1.00 23.08 306 VAL D O 1
ATOM 9342 N N . PRO D 1 302 ? 11.087 -5.033 -11.485 1.00 25.19 307 PRO D N 1
ATOM 9343 C CA . PRO D 1 302 ? 12.160 -4.605 -12.388 1.00 24.51 307 PRO D CA 1
ATOM 9344 C C . PRO D 1 302 ? 12.268 -3.085 -12.452 1.00 23.60 307 PRO D C 1
ATOM 9345 O O . PRO D 1 302 ? 11.264 -2.386 -12.599 1.00 22.86 307 PRO D O 1
ATOM 9349 N N . GLY D 1 303 ? 13.490 -2.577 -12.333 1.00 22.53 308 GLY D N 1
ATOM 9350 C CA . GLY D 1 303 ? 13.689 -1.138 -12.386 1.00 21.95 308 GLY D CA 1
ATOM 9351 C C . GLY D 1 303 ? 13.599 -0.473 -11.025 1.00 20.63 308 GLY D C 1
ATOM 9352 O O . GLY D 1 303 ? 13.812 0.735 -10.896 1.00 21.36 308 GLY D O 1
ATOM 9353 N N . VAL D 1 304 ? 13.261 -1.252 -10.007 1.00 21.13 309 VAL D N 1
ATOM 9354 C CA . VAL D 1 304 ? 13.170 -0.724 -8.651 1.00 21.51 309 VAL D CA 1
ATOM 9355 C C . VAL D 1 304 ? 14.214 -1.437 -7.795 1.00 20.67 309 VAL D C 1
ATOM 9356 O O . VAL D 1 304 ? 14.198 -2.662 -7.670 1.00 20.51 309 VAL D O 1
ATOM 9360 N N . TYR D 1 305 ? 15.131 -0.664 -7.223 1.00 20.80 310 TYR D N 1
ATOM 9361 C CA . TYR D 1 305 ? 16.195 -1.221 -6.393 1.00 18.47 310 TYR D CA 1
ATOM 9362 C C . TYR D 1 305 ? 16.114 -0.705 -4.956 1.00 18.31 310 TYR D C 1
ATOM 9363 O O . TYR D 1 305 ? 15.477 0.309 -4.684 1.00 20.13 310 TYR D O 1
ATOM 9372 N N . ALA D 1 306 ? 16.771 -1.414 -4.044 1.00 16.43 311 ALA D N 1
ATOM 9373 C CA . ALA D 1 306 ? 16.829 -1.019 -2.638 1.00 18.22 311 ALA D CA 1
ATOM 9374 C C . ALA D 1 306 ? 18.286 -1.141 -2.195 1.00 17.48 311 ALA D C 1
ATOM 9375 O O . ALA D 1 306 ? 18.990 -2.069 -2.604 1.00 17.04 311 ALA D O 1
ATOM 9377 N N . ILE D 1 307 ? 18.736 -0.207 -1.360 1.00 18.31 312 ILE D N 1
ATOM 9378 C CA . ILE D 1 307 ? 20.120 -0.218 -0.894 1.00 16.95 312 ILE D CA 1
ATOM 9379 C C . ILE D 1 307 ? 20.265 0.185 0.578 1.00 16.01 312 ILE D C 1
ATOM 9380 O O . ILE D 1 307 ? 19.326 0.679 1.195 1.00 16.80 312 ILE D O 1
ATOM 9385 N N . GLY D 1 308 ? 21.457 -0.039 1.126 1.00 17.40 313 GLY D N 1
ATOM 9386 C CA . GLY D 1 308 ? 21.736 0.332 2.505 1.00 16.98 313 GLY D CA 1
ATOM 9387 C C . GLY D 1 308 ? 20.990 -0.409 3.596 1.00 16.61 313 GLY D C 1
ATOM 9388 O O . GLY D 1 308 ? 20.637 -1.577 3.448 1.00 16.82 313 GLY D O 1
ATOM 9389 N N . ASP D 1 309 ? 20.761 0.286 4.708 1.00 19.42 314 ASP D N 1
ATOM 9390 C CA . ASP D 1 309 ? 20.065 -0.277 5.861 1.00 18.46 314 ASP D CA 1
ATOM 9391 C C . ASP D 1 309 ? 18.667 -0.789 5.517 1.00 18.57 314 ASP D C 1
ATOM 9392 O O . ASP D 1 309 ? 18.194 -1.752 6.116 1.00 18.41 314 ASP D O 1
ATOM 9397 N N . ALA D 1 310 ? 18.009 -0.151 4.552 1.00 17.33 315 ALA D N 1
ATOM 9398 C CA . ALA D 1 310 ? 16.660 -0.561 4.163 1.00 18.35 315 ALA D CA 1
ATOM 9399 C C . ALA D 1 310 ? 16.631 -1.885 3.400 1.00 20.04 315 ALA D C 1
ATOM 9400 O O . ALA D 1 310 ? 15.595 -2.550 3.343 1.00 20.48 315 ALA D O 1
ATOM 9402 N N . ALA D 1 311 ? 17.767 -2.263 2.819 1.00 19.62 316 ALA D N 1
ATOM 9403 C CA . ALA D 1 311 ? 17.858 -3.493 2.038 1.00 19.44 316 ALA D CA 1
ATOM 9404 C C . ALA D 1 311 ? 18.324 -4.711 2.824 1.00 19.62 316 ALA D C 1
ATOM 9405 O O . ALA D 1 311 ? 17.790 -5.806 2.650 1.00 19.61 316 ALA D O 1
ATOM 9407 N N . ARG D 1 312 ? 19.315 -4.536 3.689 1.00 19.64 317 ARG D N 1
ATOM 9408 C CA . ARG D 1 312 ? 19.809 -5.672 4.457 1.00 20.43 317 ARG D CA 1
ATOM 9409 C C . ARG D 1 312 ? 20.993 -5.306 5.329 1.00 20.93 317 ARG D C 1
ATOM 9410 O O . ARG D 1 312 ? 21.673 -4.309 5.084 1.00 20.03 317 ARG D O 1
ATOM 9418 N N . PRO D 1 313 ? 21.232 -6.100 6.384 1.00 21.45 318 PRO D N 1
ATOM 9419 C CA . PRO D 1 313 ? 22.354 -5.882 7.300 1.00 21.30 318 PRO D CA 1
ATOM 9420 C C . PRO D 1 313 ? 23.567 -6.491 6.580 1.00 21.48 318 PRO D C 1
ATOM 9421 O O . PRO D 1 313 ? 23.401 -7.239 5.615 1.00 20.38 318 PRO D O 1
ATOM 9425 N N . PRO D 1 314 ? 24.792 -6.172 7.024 1.00 20.91 319 PRO D N 1
ATOM 9426 C CA . PRO D 1 314 ? 25.087 -5.282 8.147 1.00 20.41 319 PRO D CA 1
ATOM 9427 C C . PRO D 1 314 ? 24.676 -3.849 7.815 1.00 19.38 319 PRO D C 1
ATOM 9428 O O . PRO D 1 314 ? 24.689 -3.438 6.655 1.00 19.09 319 PRO D O 1
ATOM 9432 N N . LEU D 1 315 ? 24.319 -3.094 8.843 1.00 16.48 320 LEU D N 1
ATOM 9433 C CA . LEU D 1 315 ? 23.867 -1.725 8.674 1.00 18.12 320 LEU D CA 1
ATOM 9434 C C . LEU D 1 315 ? 25.055 -0.778 8.763 1.00 19.23 320 LEU D C 1
ATOM 9435 O O . LEU D 1 315 ? 25.232 -0.074 9.757 1.00 18.99 320 LEU D O 1
ATOM 9440 N N . LEU D 1 316 ? 25.861 -0.770 7.701 1.00 19.25 321 LEU D N 1
ATOM 9441 C CA . LEU D 1 316 ? 27.069 0.039 7.641 1.00 17.66 321 LEU D CA 1
ATOM 9442 C C . LEU D 1 316 ? 27.047 1.050 6.505 1.00 18.72 321 LEU D C 1
ATOM 9443 O O . LEU D 1 316 ? 26.458 0.812 5.446 1.00 17.27 321 LEU D O 1
ATOM 9448 N N . ALA D 1 317 ? 27.721 2.171 6.734 1.00 18.02 322 ALA D N 1
ATOM 9449 C CA . ALA D 1 317 ? 27.782 3.258 5.766 1.00 18.15 322 ALA D CA 1
ATOM 9450 C C . ALA D 1 317 ? 28.503 2.932 4.454 1.00 17.96 322 ALA D C 1
ATOM 9451 O O . ALA D 1 317 ? 27.976 3.205 3.370 1.00 14.95 322 ALA D O 1
ATOM 9453 N N . HIS D 1 318 ? 29.703 2.361 4.536 1.00 17.51 323 HIS D N 1
ATOM 9454 C CA . HIS D 1 318 ? 30.447 2.044 3.319 1.00 16.51 323 HIS D CA 1
ATOM 9455 C C . HIS D 1 318 ? 29.723 1.000 2.472 1.00 17.02 323 HIS D C 1
ATOM 9456 O O . HIS D 1 318 ? 29.830 1.005 1.245 1.00 17.33 323 HIS D O 1
ATOM 9463 N N . LYS D 1 319 ? 28.980 0.113 3.123 1.00 15.62 324 LYS D N 1
ATOM 9464 C CA . LYS D 1 319 ? 28.224 -0.906 2.408 1.00 17.02 324 LYS D CA 1
ATOM 9465 C C . LYS D 1 319 ? 27.112 -0.223 1.618 1.00 16.88 324 LYS D C 1
ATOM 9466 O O . LYS D 1 319 ? 26.928 -0.484 0.429 1.00 15.88 324 LYS D O 1
ATOM 9472 N N . ALA D 1 320 ? 26.379 0.660 2.288 1.00 16.70 325 ALA D N 1
ATOM 9473 C CA . ALA D 1 320 ? 25.289 1.389 1.656 1.00 17.45 325 ALA D CA 1
ATOM 9474 C C . ALA D 1 320 ? 25.806 2.209 0.477 1.00 18.13 325 ALA D C 1
ATOM 9475 O O . ALA D 1 320 ? 25.164 2.271 -0.572 1.00 17.38 325 ALA D O 1
ATOM 9477 N N . MET D 1 321 ? 26.968 2.835 0.654 1.00 18.00 326 MET D N 1
ATOM 9478 C CA . MET D 1 321 ? 27.570 3.658 -0.394 1.00 17.44 326 MET D CA 1
ATOM 9479 C C . MET D 1 321 ? 27.853 2.842 -1.655 1.00 17.54 326 MET D C 1
ATOM 9480 O O . MET D 1 321 ? 27.531 3.275 -2.766 1.00 16.52 326 MET D O 1
ATOM 9485 N N . ARG D 1 322 ? 28.452 1.666 -1.482 1.00 16.75 327 ARG D N 1
ATOM 9486 C CA . ARG D 1 322 ? 28.762 0.790 -2.608 1.00 18.26 327 ARG D CA 1
ATOM 9487 C C . ARG D 1 322 ? 27.481 0.268 -3.246 1.00 18.34 327 ARG D C 1
ATOM 9488 O O . ARG D 1 322 ? 27.374 0.213 -4.467 1.00 17.91 327 ARG D O 1
ATOM 9496 N N . GLU D 1 323 ? 26.518 -0.133 -2.422 1.00 17.42 328 GLU D N 1
ATOM 9497 C CA . GLU D 1 323 ? 25.252 -0.626 -2.950 1.00 17.73 328 GLU D CA 1
ATOM 9498 C C . GLU D 1 323 ? 24.595 0.492 -3.771 1.00 17.38 328 GLU D C 1
ATOM 9499 O O . GLU D 1 323 ? 23.970 0.236 -4.794 1.00 17.68 328 GLU D O 1
ATOM 9505 N N . GLY D 1 324 ? 24.759 1.735 -3.330 1.00 17.03 329 GLY D N 1
ATOM 9506 C CA . GLY D 1 324 ? 24.200 2.852 -4.071 1.00 16.89 329 GLY D CA 1
ATOM 9507 C C . GLY D 1 324 ? 24.830 2.964 -5.453 1.00 19.63 329 GLY D C 1
ATOM 9508 O O . GLY D 1 324 ? 24.144 3.225 -6.447 1.00 16.40 329 GLY D O 1
ATOM 9509 N N . LEU D 1 325 ? 26.142 2.766 -5.526 1.00 18.70 330 LEU D N 1
ATOM 9510 C CA . LEU D 1 325 ? 26.831 2.844 -6.806 1.00 19.83 330 LEU D CA 1
ATOM 9511 C C . LEU D 1 325 ? 26.363 1.721 -7.725 1.00 20.04 330 LEU D C 1
ATOM 9512 O O . LEU D 1 325 ? 26.166 1.929 -8.923 1.00 18.56 330 LEU D O 1
ATOM 9517 N N . ILE D 1 326 ? 26.184 0.531 -7.162 1.00 20.64 331 ILE D N 1
ATOM 9518 C CA . ILE D 1 326 ? 25.736 -0.615 -7.950 1.00 22.14 331 ILE D CA 1
ATOM 9519 C C . ILE D 1 326 ? 24.329 -0.371 -8.501 1.00 22.08 331 ILE D C 1
ATOM 9520 O O . ILE D 1 326 ? 24.063 -0.632 -9.677 1.00 20.70 331 ILE D O 1
ATOM 9525 N N . ALA D 1 327 ? 23.437 0.138 -7.653 1.00 19.32 332 ALA D N 1
ATOM 9526 C CA . ALA D 1 327 ? 22.060 0.416 -8.064 1.00 20.12 332 ALA D CA 1
ATOM 9527 C C . ALA D 1 327 ? 22.006 1.496 -9.142 1.00 20.30 332 ALA D C 1
ATOM 9528 O O . ALA D 1 327 ? 21.272 1.370 -10.127 1.00 20.40 332 ALA D O 1
ATOM 9530 N N . ALA D 1 328 ? 22.778 2.559 -8.945 1.00 20.60 333 ALA D N 1
ATOM 9531 C CA . ALA D 1 328 ? 22.828 3.661 -9.895 1.00 19.81 333 ALA D CA 1
ATOM 9532 C C . ALA D 1 328 ? 23.295 3.138 -11.249 1.00 21.95 333 ALA D C 1
ATOM 9533 O O . ALA D 1 328 ? 22.697 3.436 -12.286 1.00 23.87 333 ALA D O 1
ATOM 9535 N N . GLU D 1 329 ? 24.368 2.354 -11.224 1.00 21.12 334 GLU D N 1
ATOM 9536 C CA . GLU D 1 329 ? 24.937 1.782 -12.436 1.00 24.98 334 GLU D CA 1
ATOM 9537 C C . GLU D 1 329 ? 23.921 0.931 -13.183 1.00 25.25 334 GLU D C 1
ATOM 9538 O O . GLU D 1 329 ? 23.780 1.046 -14.404 1.00 24.44 334 GLU D O 1
ATOM 9544 N N . ASN D 1 330 ? 23.201 0.088 -12.453 1.00 24.92 335 ASN D N 1
ATOM 9545 C CA . ASN D 1 330 ? 22.210 -0.759 -13.089 1.00 24.84 335 ASN D CA 1
ATOM 9546 C C . ASN D 1 330 ? 21.034 0.039 -13.624 1.00 25.35 335 ASN D C 1
ATOM 9547 O O . ASN D 1 330 ? 20.480 -0.305 -14.664 1.00 25.15 335 ASN D O 1
ATOM 9552 N N . ALA D 1 331 ? 20.657 1.108 -12.929 1.00 23.48 336 ALA D N 1
ATOM 9553 C CA . ALA D 1 331 ? 19.548 1.936 -13.394 1.00 25.33 336 ALA D CA 1
ATOM 9554 C C . ALA D 1 331 ? 19.967 2.611 -14.693 1.00 25.63 336 ALA D C 1
ATOM 9555 O O . ALA D 1 331 ? 19.131 2.937 -15.538 1.00 26.55 336 ALA D O 1
ATOM 9557 N N . ALA D 1 332 ? 21.271 2.823 -14.838 1.00 25.32 337 ALA D N 1
ATOM 9558 C CA . ALA D 1 332 ? 21.822 3.475 -16.017 1.00 25.44 337 ALA D CA 1
ATOM 9559 C C . ALA D 1 332 ? 22.062 2.501 -17.163 1.00 26.54 337 ALA D C 1
ATOM 9560 O O . ALA D 1 332 ? 22.652 2.869 -18.175 1.00 26.98 337 ALA D O 1
ATOM 9562 N N . GLY D 1 333 ? 21.620 1.257 -17.000 1.00 27.85 338 GLY D N 1
ATOM 9563 C CA . GLY D 1 333 ? 21.784 0.278 -18.060 1.00 29.38 338 GLY D CA 1
ATOM 9564 C C . GLY D 1 333 ? 22.941 -0.696 -17.933 1.00 29.92 338 GLY D C 1
ATOM 9565 O O . GLY D 1 333 ? 23.092 -1.585 -18.770 1.00 29.65 338 GLY D O 1
ATOM 9566 N N . LYS D 1 334 ? 23.767 -0.544 -16.904 1.00 28.30 339 LYS D N 1
ATOM 9567 C CA . LYS D 1 334 ? 24.897 -1.455 -16.725 1.00 28.35 339 LYS D CA 1
ATOM 9568 C C . LYS D 1 334 ? 24.420 -2.746 -16.067 1.00 27.69 339 LYS D C 1
ATOM 9569 O O . LYS D 1 334 ? 23.220 -2.972 -15.930 1.00 27.27 339 LYS D O 1
ATOM 9575 N N . ASP D 1 335 ? 25.362 -3.594 -15.674 1.00 27.49 340 ASP D N 1
ATOM 9576 C CA . ASP D 1 335 ? 25.032 -4.852 -15.017 1.00 28.97 340 ASP D CA 1
ATOM 9577 C C . ASP D 1 335 ? 26.073 -5.147 -13.935 1.00 27.47 340 ASP D C 1
ATOM 9578 O O . ASP D 1 335 ? 26.926 -6.022 -14.088 1.00 28.74 340 ASP D O 1
ATOM 9583 N N . SER D 1 336 ? 25.995 -4.392 -12.843 1.00 26.41 341 SER D N 1
ATOM 9584 C CA . SER D 1 336 ? 26.923 -4.540 -11.727 1.00 22.96 341 SER D CA 1
ATOM 9585 C C . SER D 1 336 ? 26.287 -5.360 -10.620 1.00 22.13 341 SER D C 1
ATOM 9586 O O . SER D 1 336 ? 25.066 -5.350 -10.451 1.00 21.52 341 SER D O 1
ATOM 9589 N N . ALA D 1 337 ? 27.119 -6.061 -9.858 1.00 20.30 342 ALA D N 1
ATOM 9590 C CA . ALA D 1 337 ? 26.626 -6.876 -8.760 1.00 21.64 342 ALA D CA 1
ATOM 9591 C C . ALA D 1 337 ? 27.440 -6.608 -7.503 1.00 22.12 342 ALA D C 1
ATOM 9592 O O . ALA D 1 337 ? 28.598 -6.191 -7.577 1.00 22.41 342 ALA D O 1
ATOM 9594 N N . PHE D 1 338 ? 26.829 -6.833 -6.349 1.00 20.84 343 PHE D N 1
ATOM 9595 C CA . PHE D 1 338 ? 27.529 -6.640 -5.091 1.00 20.33 343 PHE D CA 1
ATOM 9596 C C . PHE D 1 338 ? 28.016 -8.002 -4.610 1.00 19.67 343 PHE D C 1
ATOM 9597 O O . PHE D 1 338 ? 27.214 -8.866 -4.256 1.00 18.94 343 PHE D O 1
ATOM 9605 N N . ASP D 1 339 ? 29.332 -8.188 -4.612 1.00 19.94 344 ASP D N 1
ATOM 9606 C CA . ASP D 1 339 ? 29.947 -9.436 -4.175 1.00 21.50 344 ASP D CA 1
ATOM 9607 C C . ASP D 1 339 ? 31.234 -9.098 -3.423 1.00 21.12 344 ASP D C 1
ATOM 9608 O O . ASP D 1 339 ? 32.216 -9.835 -3.487 1.00 19.81 344 ASP D O 1
ATOM 9613 N N . TYR D 1 340 ? 31.215 -7.984 -2.697 1.00 20.23 345 TYR D N 1
ATOM 9614 C CA . TYR D 1 340 ? 32.401 -7.522 -1.983 1.00 19.77 345 TYR D CA 1
ATOM 9615 C C . TYR D 1 340 ? 32.483 -7.859 -0.508 1.00 20.21 345 TYR D C 1
ATOM 9616 O O . TYR D 1 340 ? 31.472 -8.117 0.140 1.00 19.59 345 TYR D O 1
ATOM 9625 N N . GLN D 1 341 ? 33.709 -7.851 0.009 1.00 20.49 347 GLN D N 1
ATOM 9626 C CA . GLN D 1 341 ? 33.956 -8.103 1.426 1.00 21.90 347 GLN D CA 1
ATOM 9627 C C . GLN D 1 341 ? 33.596 -6.801 2.127 1.00 21.16 347 GLN D C 1
ATOM 9628 O O . GLN D 1 341 ? 33.982 -5.727 1.673 1.00 23.92 347 GLN D O 1
ATOM 9634 N N . VAL D 1 342 ? 32.848 -6.889 3.219 1.00 19.99 348 VAL D N 1
ATOM 9635 C CA . VAL D 1 342 ? 32.444 -5.695 3.950 1.00 18.78 348 VAL D CA 1
ATOM 9636 C C . VAL D 1 342 ? 33.097 -5.688 5.320 1.00 18.43 348 VAL D C 1
ATOM 9637 O O . VAL D 1 342 ? 32.779 -6.517 6.168 1.00 18.18 348 VAL D O 1
ATOM 9641 N N . PRO D 1 343 ? 34.041 -4.765 5.547 1.00 18.55 349 PRO D N 1
ATOM 9642 C CA . PRO D 1 343 ? 34.687 -4.729 6.862 1.00 17.92 349 PRO D CA 1
ATOM 9643 C C . PRO D 1 343 ? 33.801 -4.009 7.875 1.00 19.10 349 PRO D C 1
ATOM 9644 O O . PRO D 1 343 ? 32.847 -3.327 7.504 1.00 18.76 349 PRO D O 1
ATOM 9648 N N . SER D 1 344 ? 34.106 -4.175 9.157 1.00 18.66 350 SER D N 1
ATOM 9649 C CA . SER D 1 344 ? 33.336 -3.520 10.206 1.00 21.14 350 SER D CA 1
ATOM 9650 C C . SER D 1 344 ? 34.317 -2.924 11.196 1.00 21.74 350 SER D C 1
ATOM 9651 O O . SER D 1 344 ? 35.310 -3.558 11.551 1.00 22.69 350 SER D O 1
ATOM 9654 N N . VAL D 1 345 ? 34.036 -1.701 11.634 1.00 21.66 351 VAL D N 1
ATOM 9655 C CA . VAL D 1 345 ? 34.917 -1.003 12.558 1.00 17.84 351 VAL D CA 1
ATOM 9656 C C . VAL D 1 345 ? 34.198 -0.406 13.760 1.00 16.89 351 VAL D C 1
ATOM 9657 O O . VAL D 1 345 ? 33.065 0.071 13.659 1.00 18.47 351 VAL D O 1
ATOM 9661 N N . VAL D 1 346 ? 34.873 -0.457 14.902 1.00 17.18 352 VAL D N 1
ATOM 9662 C CA . VAL D 1 346 ? 34.378 0.126 16.140 1.00 16.42 352 VAL D CA 1
ATOM 9663 C C . VAL D 1 346 ? 35.448 1.181 16.442 1.00 16.82 352 VAL D C 1
ATOM 9664 O O . VAL D 1 346 ? 36.630 0.847 16.567 1.00 16.45 352 VAL D O 1
ATOM 9668 N N . TYR D 1 347 ? 35.042 2.447 16.532 1.00 14.96 353 TYR D N 1
ATOM 9669 C CA . TYR D 1 347 ? 35.988 3.539 16.750 1.00 16.54 353 TYR D CA 1
ATOM 9670 C C . TYR D 1 347 ? 36.351 3.892 18.187 1.00 17.24 353 TYR D C 1
ATOM 9671 O O . TYR D 1 347 ? 36.710 5.038 18.497 1.00 15.69 353 TYR D O 1
ATOM 9680 N N . THR D 1 348 ? 36.261 2.902 19.061 1.00 17.02 354 THR D N 1
ATOM 9681 C CA . THR D 1 348 ? 36.642 3.082 20.452 1.00 17.11 354 THR D CA 1
ATOM 9682 C C . THR D 1 348 ? 38.170 3.152 20.436 1.00 18.45 354 THR D C 1
ATOM 9683 O O . THR D 1 348 ? 38.788 3.048 19.375 1.00 17.16 354 THR D O 1
ATOM 9687 N N . SER D 1 349 ? 38.771 3.341 21.608 1.00 18.10 355 SER D N 1
ATOM 9688 C CA . SER D 1 349 ? 40.223 3.361 21.740 1.00 19.03 355 SER D CA 1
ATOM 9689 C C . SER D 1 349 ? 40.545 2.316 22.804 1.00 18.97 355 SER D C 1
ATOM 9690 O O . SER D 1 349 ? 40.199 2.489 23.970 1.00 18.44 355 SER D O 1
ATOM 9693 N N . PRO D 1 350 ? 41.181 1.203 22.411 1.00 19.33 356 PRO D N 1
ATOM 9694 C CA . PRO D 1 350 ? 41.610 0.873 21.049 1.00 18.93 356 PRO D CA 1
ATOM 9695 C C . PRO D 1 350 ? 40.448 0.621 20.088 1.00 17.94 356 PRO D C 1
ATOM 9696 O O . PRO D 1 350 ? 39.311 0.397 20.504 1.00 17.01 356 PRO D O 1
ATOM 9700 N N . GLU D 1 351 ? 40.738 0.670 18.795 1.00 17.65 357 GLU D N 1
ATOM 9701 C CA . GLU D 1 351 ? 39.710 0.419 17.798 1.00 15.87 357 GLU D CA 1
ATOM 9702 C C . GLU D 1 351 ? 39.629 -1.079 17.562 1.00 16.84 357 GLU D C 1
ATOM 9703 O O . GLU D 1 351 ? 40.556 -1.821 17.888 1.00 16.16 357 GLU D O 1
ATOM 9709 N N . TRP D 1 352 ? 38.508 -1.518 17.002 1.00 17.10 358 TRP D N 1
ATOM 9710 C CA . TRP D 1 352 ? 38.322 -2.921 16.669 1.00 16.66 358 TRP D CA 1
ATOM 9711 C C . TRP D 1 352 ? 37.917 -2.940 15.200 1.00 15.97 358 TRP D C 1
ATOM 9712 O O . TRP D 1 352 ? 37.175 -2.070 14.753 1.00 16.40 358 TRP D O 1
ATOM 9723 N N . ALA D 1 353 ? 38.409 -3.920 14.452 1.00 15.69 359 ALA D N 1
ATOM 9724 C CA . ALA D 1 353 ? 38.066 -4.032 13.040 1.00 15.60 359 ALA D CA 1
ATOM 9725 C C . ALA D 1 353 ? 38.168 -5.476 12.578 1.00 16.00 359 ALA D C 1
ATOM 9726 O O . ALA D 1 353 ? 39.035 -6.235 13.026 1.00 16.71 359 ALA D O 1
ATOM 9728 N N . GLY D 1 354 ? 37.268 -5.855 11.681 1.00 16.17 360 GLY D N 1
ATOM 9729 C CA . GLY D 1 354 ? 37.279 -7.206 11.168 1.00 16.69 360 GLY D CA 1
ATOM 9730 C C . GLY D 1 354 ? 36.717 -7.277 9.762 1.00 17.70 360 GLY D C 1
ATOM 9731 O O . GLY D 1 354 ? 35.895 -6.451 9.357 1.00 17.56 360 GLY D O 1
ATOM 9732 N N . VAL D 1 355 ? 37.181 -8.261 9.006 1.00 17.29 361 VAL D N 1
ATOM 9733 C CA . VAL D 1 355 ? 36.699 -8.469 7.654 1.00 17.01 361 VAL D CA 1
ATOM 9734 C C . VAL D 1 355 ? 36.947 -9.936 7.339 1.00 18.42 361 VAL D C 1
ATOM 9735 O O . VAL D 1 355 ? 37.902 -10.535 7.832 1.00 17.53 361 VAL D O 1
ATOM 9739 N N . GLY D 1 356 ? 36.073 -10.527 6.541 1.00 18.93 362 GLY D N 1
ATOM 9740 C CA . GLY D 1 356 ? 36.260 -11.923 6.203 1.00 19.50 362 GLY D CA 1
ATOM 9741 C C . GLY D 1 356 ? 35.639 -12.852 7.225 1.00 18.72 362 GLY D C 1
ATOM 9742 O O . GLY D 1 356 ? 34.760 -12.450 7.987 1.00 17.42 362 GLY D O 1
ATOM 9743 N N . LEU D 1 357 ? 36.132 -14.087 7.262 1.00 18.98 363 LEU D N 1
ATOM 9744 C CA . LEU D 1 357 ? 35.595 -15.114 8.144 1.00 20.09 363 LEU D CA 1
ATOM 9745 C C . LEU D 1 357 ? 36.251 -15.289 9.504 1.00 19.27 363 LEU D C 1
ATOM 9746 O O . LEU D 1 357 ? 37.474 -15.270 9.628 1.00 20.26 363 LEU D O 1
ATOM 9751 N N . THR D 1 358 ? 35.422 -15.475 10.525 1.00 21.25 364 THR D N 1
ATOM 9752 C CA . THR D 1 358 ? 35.925 -15.727 11.869 1.00 21.18 364 THR D CA 1
ATOM 9753 C C . THR D 1 358 ? 36.396 -17.180 11.828 1.00 22.53 364 THR D C 1
ATOM 9754 O O . THR D 1 358 ? 36.127 -17.890 10.853 1.00 21.51 364 THR D O 1
ATOM 9758 N N . GLU D 1 359 ? 37.086 -17.633 12.867 1.00 21.39 365 GLU D N 1
ATOM 9759 C CA . GLU D 1 359 ? 37.545 -19.019 12.898 1.00 23.91 365 GLU D CA 1
ATOM 9760 C C . GLU D 1 359 ? 36.349 -19.963 12.788 1.00 23.31 365 GLU D C 1
ATOM 9761 O O . GLU D 1 359 ? 36.390 -20.959 12.068 1.00 23.57 365 GLU D O 1
ATOM 9767 N N . GLU D 1 360 ? 35.289 -19.632 13.518 1.00 24.20 366 GLU D N 1
ATOM 9768 C CA . GLU D 1 360 ? 34.065 -20.427 13.541 1.00 27.01 366 GLU D CA 1
ATOM 9769 C C . GLU D 1 360 ? 33.417 -20.544 12.165 1.00 27.29 366 GLU D C 1
ATOM 9770 O O . GLU D 1 360 ? 33.059 -21.640 11.730 1.00 25.67 366 GLU D O 1
ATOM 9776 N N . GLU D 1 361 ? 33.267 -19.413 11.481 1.00 26.92 367 GLU D N 1
ATOM 9777 C CA . GLU D 1 361 ? 32.657 -19.401 10.156 1.00 26.04 367 GLU D CA 1
ATOM 9778 C C . GLU D 1 361 ? 33.517 -20.116 9.123 1.00 26.70 367 GLU D C 1
ATOM 9779 O O . GLU D 1 361 ? 32.991 -20.785 8.232 1.00 26.33 367 GLU D O 1
ATOM 9785 N N . ALA D 1 362 ? 34.837 -19.973 9.236 1.00 26.74 368 ALA D N 1
ATOM 9786 C CA . ALA D 1 362 ? 35.754 -20.622 8.304 1.00 26.14 368 ALA D CA 1
ATOM 9787 C C . ALA D 1 362 ? 35.654 -22.135 8.461 1.00 28.40 368 ALA D C 1
ATOM 9788 O O . ALA D 1 362 ? 35.684 -22.877 7.480 1.00 27.44 368 ALA D O 1
ATOM 9790 N N . LYS D 1 363 ? 35.544 -22.588 9.705 1.00 29.69 369 LYS D N 1
ATOM 9791 C CA . LYS D 1 363 ? 35.422 -24.012 9.985 1.00 32.59 369 LYS D CA 1
ATOM 9792 C C . LYS D 1 363 ? 34.112 -24.511 9.387 1.00 33.78 369 LYS D C 1
ATOM 9793 O O . LYS D 1 363 ? 34.068 -25.550 8.728 1.00 34.35 369 LYS D O 1
ATOM 9799 N N . ARG D 1 364 ? 33.050 -23.746 9.614 1.00 35.73 370 ARG D N 1
ATOM 9800 C CA . ARG D 1 364 ? 31.723 -24.081 9.113 1.00 36.74 370 ARG D CA 1
ATOM 9801 C C . ARG D 1 364 ? 31.723 -24.175 7.588 1.00 35.64 370 ARG D C 1
ATOM 9802 O O . ARG D 1 364 ? 30.979 -24.966 7.008 1.00 36.09 370 ARG D O 1
ATOM 9810 N N . ALA D 1 365 ? 32.565 -23.371 6.942 1.00 33.96 371 ALA D N 1
ATOM 9811 C CA . ALA D 1 365 ? 32.653 -23.373 5.484 1.00 32.41 371 ALA D CA 1
ATOM 9812 C C . ALA D 1 365 ? 33.525 -24.508 4.952 1.00 31.69 371 ALA D C 1
ATOM 9813 O O . ALA D 1 365 ? 33.738 -24.620 3.747 1.00 31.73 371 ALA D O 1
ATOM 9815 N N . GLY D 1 366 ? 34.040 -25.340 5.849 1.00 31.11 372 GLY D N 1
ATOM 9816 C CA . GLY D 1 366 ? 34.858 -26.463 5.422 1.00 31.97 372 GLY D CA 1
ATOM 9817 C C . GLY D 1 366 ? 36.348 -26.237 5.231 1.00 32.14 372 GLY D C 1
ATOM 9818 O O . GLY D 1 366 ? 37.034 -27.090 4.666 1.00 30.78 372 GLY D O 1
ATOM 9819 N N . TYR D 1 367 ? 36.867 -25.102 5.689 1.00 31.17 373 TYR D N 1
ATOM 9820 C CA . TYR D 1 367 ? 38.293 -24.845 5.542 1.00 30.39 373 TYR D CA 1
ATOM 9821 C C . TYR D 1 367 ? 39.070 -25.512 6.673 1.00 30.76 373 TYR D C 1
ATOM 9822 O O . TYR D 1 367 ? 38.520 -25.763 7.745 1.00 32.05 373 TYR D O 1
ATOM 9831 N N . LYS D 1 368 ? 40.343 -25.806 6.418 1.00 30.55 374 LYS D N 1
ATOM 9832 C CA . LYS D 1 368 ? 41.230 -26.391 7.422 1.00 31.05 374 LYS D CA 1
ATOM 9833 C C . LYS D 1 368 ? 41.809 -25.162 8.132 1.00 29.91 374 LYS D C 1
ATOM 9834 O O . LYS D 1 368 ? 42.893 -24.681 7.790 1.00 29.85 374 LYS D O 1
ATOM 9840 N N . VAL D 1 369 ? 41.073 -24.667 9.120 1.00 29.87 375 VAL D N 1
ATOM 9841 C CA . VAL D 1 369 ? 41.438 -23.462 9.858 1.00 28.30 375 VAL D CA 1
ATOM 9842 C C . VAL D 1 369 ? 42.760 -23.433 10.617 1.00 26.68 375 VAL D C 1
ATOM 9843 O O . VAL D 1 369 ? 43.082 -24.334 11.390 1.00 25.31 375 VAL D O 1
ATOM 9847 N N . LYS D 1 370 ? 43.513 -22.362 10.391 1.00 24.79 376 LYS D N 1
ATOM 9848 C CA . LYS D 1 370 ? 44.795 -22.139 11.048 1.00 23.18 376 LYS D CA 1
ATOM 9849 C C . LYS D 1 370 ? 44.874 -20.634 11.286 1.00 23.24 376 LYS D C 1
ATOM 9850 O O . LYS D 1 370 ? 44.408 -19.852 10.459 1.00 19.96 376 LYS D O 1
ATOM 9856 N N . VAL D 1 371 ? 45.441 -20.222 12.414 1.00 22.15 377 VAL D N 1
ATOM 9857 C CA . VAL D 1 371 ? 45.533 -18.796 12.701 1.00 21.69 377 VAL D CA 1
ATOM 9858 C C . VAL D 1 371 ? 46.938 -18.312 13.027 1.00 21.54 377 VAL D C 1
ATOM 9859 O O . VAL D 1 371 ? 47.818 -19.092 13.399 1.00 21.96 377 VAL D O 1
ATOM 9863 N N . GLY D 1 372 ? 47.130 -17.008 12.864 1.00 21.10 378 GLY D N 1
ATOM 9864 C CA . GLY D 1 372 ? 48.401 -16.371 13.160 1.00 21.14 378 GLY D CA 1
ATOM 9865 C C . GLY D 1 372 ? 48.065 -15.165 14.019 1.00 20.07 378 GLY D C 1
ATOM 9866 O O . GLY D 1 372 ? 47.120 -14.439 13.711 1.00 20.82 378 GLY D O 1
ATOM 9867 N N . LYS D 1 373 ? 48.810 -14.950 15.098 1.00 19.98 379 LYS D N 1
ATOM 9868 C CA . LYS D 1 373 ? 48.529 -13.821 15.989 1.00 21.31 379 LYS D CA 1
ATOM 9869 C C . LYS D 1 373 ? 49.772 -13.008 16.312 1.00 20.98 379 LYS D C 1
ATOM 9870 O O . LYS D 1 373 ? 50.852 -13.562 16.524 1.00 21.38 379 LYS D O 1
ATOM 9876 N N . PHE D 1 374 ? 49.616 -11.690 16.356 1.00 19.64 380 PHE D N 1
ATOM 9877 C CA . PHE D 1 374 ? 50.733 -10.825 16.698 1.00 18.07 380 PHE D CA 1
ATOM 9878 C C . PHE D 1 374 ? 50.265 -9.756 17.676 1.00 18.26 380 PHE D C 1
ATOM 9879 O O . PHE D 1 374 ? 49.422 -8.918 17.349 1.00 17.08 380 PHE D O 1
ATOM 9887 N N . PRO D 1 375 ? 50.807 -9.778 18.901 1.00 18.46 381 PRO D N 1
ATOM 9888 C CA . PRO D 1 375 ? 50.459 -8.824 19.958 1.00 19.04 381 PRO D CA 1
ATOM 9889 C C . PRO D 1 375 ? 51.162 -7.480 19.800 1.00 19.42 381 PRO D C 1
ATOM 9890 O O . PRO D 1 375 ? 52.350 -7.431 19.479 1.00 19.12 381 PRO D O 1
ATOM 9894 N N . LEU D 1 376 ? 50.428 -6.393 20.026 1.00 21.09 382 LEU D N 1
ATOM 9895 C CA . LEU D 1 376 ? 51.000 -5.055 19.909 1.00 24.14 382 LEU D CA 1
ATOM 9896 C C . LEU D 1 376 ? 52.111 -4.799 20.917 1.00 24.27 382 LEU D C 1
ATOM 9897 O O . LEU D 1 376 ? 52.915 -3.879 20.749 1.00 21.89 382 LEU D O 1
ATOM 9902 N N . ALA D 1 377 ? 52.160 -5.614 21.964 1.00 25.51 383 ALA D N 1
ATOM 9903 C CA . ALA D 1 377 ? 53.200 -5.456 22.973 1.00 26.62 383 ALA D CA 1
ATOM 9904 C C . ALA D 1 377 ? 54.583 -5.554 22.326 1.00 27.04 383 ALA D C 1
ATOM 9905 O O . ALA D 1 377 ? 55.559 -5.036 22.857 1.00 29.21 383 ALA D O 1
ATOM 9907 N N . ALA D 1 378 ? 54.663 -6.217 21.173 1.00 27.27 384 ALA D N 1
ATOM 9908 C CA . ALA D 1 378 ? 55.934 -6.376 20.469 1.00 27.61 384 ALA D CA 1
ATOM 9909 C C . ALA D 1 378 ? 56.112 -5.356 19.346 1.00 28.28 384 ALA D C 1
ATOM 9910 O O . ALA D 1 378 ? 57.013 -5.487 18.514 1.00 30.24 384 ALA D O 1
ATOM 9912 N N . SER D 1 379 ? 55.256 -4.338 19.327 1.00 26.77 385 SER D N 1
ATOM 9913 C CA . SER D 1 379 ? 55.319 -3.307 18.296 1.00 24.91 385 SER D CA 1
ATOM 9914 C C . SER D 1 379 ? 56.148 -2.109 18.740 1.00 24.60 385 SER D C 1
ATOM 9915 O O . SER D 1 379 ? 55.889 -1.511 19.784 1.00 23.74 385 SER D O 1
ATOM 9918 N N . GLY D 1 380 ? 57.157 -1.768 17.946 1.00 22.93 386 GLY D N 1
ATOM 9919 C CA . GLY D 1 380 ? 57.981 -0.623 18.276 1.00 22.57 386 GLY D CA 1
ATOM 9920 C C . GLY D 1 380 ? 57.177 0.651 18.086 1.00 21.19 386 GLY D C 1
ATOM 9921 O O . GLY D 1 380 ? 57.316 1.606 18.854 1.00 23.89 386 GLY D O 1
ATOM 9922 N N . ARG D 1 381 ? 56.323 0.668 17.067 1.00 20.21 387 ARG D N 1
ATOM 9923 C CA . ARG D 1 381 ? 55.501 1.844 16.793 1.00 19.70 387 ARG D CA 1
ATOM 9924 C C . ARG D 1 381 ? 54.490 2.058 17.916 1.00 18.93 387 ARG D C 1
ATOM 9925 O O . ARG D 1 381 ? 54.261 3.183 18.354 1.00 16.86 387 ARG D O 1
ATOM 9933 N N . ALA D 1 382 ? 53.890 0.975 18.393 1.00 17.94 388 ALA D N 1
ATOM 9934 C CA . ALA D 1 382 ? 52.909 1.082 19.469 1.00 18.45 388 ALA D CA 1
ATOM 9935 C C . ALA D 1 382 ? 53.515 1.726 20.713 1.00 19.51 388 ALA D C 1
ATOM 9936 O O . ALA D 1 382 ? 52.868 2.526 21.397 1.00 19.17 388 ALA D O 1
ATOM 9938 N N . LEU D 1 383 ? 54.762 1.384 21.011 1.00 19.84 389 LEU D N 1
ATOM 9939 C CA . LEU D 1 383 ? 55.414 1.944 22.190 1.00 21.53 389 LEU D CA 1
ATOM 9940 C C . LEU D 1 383 ? 55.714 3.436 21.995 1.00 21.15 389 LEU D C 1
ATOM 9941 O O . LEU D 1 383 ? 55.573 4.232 22.932 1.00 20.50 389 LEU D O 1
ATOM 9946 N N . THR D 1 384 ? 56.095 3.824 20.780 1.00 19.71 390 THR D N 1
ATOM 9947 C CA . THR D 1 384 ? 56.408 5.229 20.514 1.00 20.51 390 THR D CA 1
ATOM 9948 C C . THR D 1 384 ? 55.154 6.094 20.536 1.00 19.56 390 THR D C 1
ATOM 9949 O O . THR D 1 384 ? 55.245 7.320 20.540 1.00 18.99 390 THR D O 1
ATOM 9953 N N . LEU D 1 385 ? 53.988 5.452 20.528 1.00 19.67 391 LEU D N 1
ATOM 9954 C CA . LEU D 1 385 ? 52.723 6.169 20.568 1.00 22.55 391 LEU D CA 1
ATOM 9955 C C . LEU D 1 385 ? 52.221 6.249 22.007 1.00 25.08 391 LEU D C 1
ATOM 9956 O O . LEU D 1 385 ? 51.098 6.681 22.260 1.00 25.12 391 LEU D O 1
ATOM 9961 N N . GLY D 1 386 ? 53.067 5.830 22.946 1.00 28.47 392 GLY D N 1
ATOM 9962 C CA . GLY D 1 386 ? 52.712 5.884 24.354 1.00 29.95 392 GLY D CA 1
ATOM 9963 C C . GLY D 1 386 ? 52.039 4.650 24.927 1.00 33.50 392 GLY D C 1
ATOM 9964 O O . GLY D 1 386 ? 51.570 4.671 26.067 1.00 32.80 392 GLY D O 1
ATOM 9965 N N . GLY D 1 387 ? 51.988 3.569 24.159 1.00 35.86 393 GLY D N 1
ATOM 9966 C CA . GLY D 1 387 ? 51.346 2.366 24.662 1.00 41.49 393 GLY D CA 1
ATOM 9967 C C . GLY D 1 387 ? 51.060 1.347 23.581 1.00 44.28 393 GLY D C 1
ATOM 9968 O O . GLY D 1 387 ? 50.670 1.698 22.468 1.00 46.17 393 GLY D O 1
ATOM 9969 N N . ALA D 1 388 ? 51.245 0.076 23.916 1.00 46.27 394 ALA D N 1
ATOM 9970 C CA . ALA D 1 388 ? 51.027 -1.002 22.961 1.00 45.82 394 ALA D CA 1
ATOM 9971 C C . ALA D 1 388 ? 50.001 -2.005 23.466 1.00 44.98 394 ALA D C 1
ATOM 9972 O O . ALA D 1 388 ? 50.365 -3.019 24.068 1.00 47.24 394 ALA D O 1
ATOM 9974 N N . GLU D 1 389 ? 48.724 -1.730 23.221 1.00 43.39 395 GLU D N 1
ATOM 9975 C CA . GLU D 1 389 ? 47.670 -2.634 23.661 1.00 41.05 395 GLU D CA 1
ATOM 9976 C C . GLU D 1 389 ? 46.768 -3.069 22.508 1.00 36.42 395 GLU D C 1
ATOM 9977 O O . GLU D 1 389 ? 45.965 -2.286 22.005 1.00 36.25 395 GLU D O 1
ATOM 9983 N N . GLY D 1 390 ? 46.902 -4.325 22.096 1.00 30.63 396 GLY D N 1
ATOM 9984 C CA . GLY D 1 390 ? 46.091 -4.831 21.004 1.00 27.63 396 GLY D CA 1
ATOM 9985 C C . GLY D 1 390 ? 46.660 -6.094 20.384 1.00 24.29 396 GLY D C 1
ATOM 9986 O O . GLY D 1 390 ? 47.543 -6.732 20.951 1.00 22.48 396 GLY D O 1
ATOM 9987 N N . MET D 1 391 ? 46.149 -6.463 19.215 1.00 22.15 397 MET D N 1
ATOM 9988 C CA . MET D 1 391 ? 46.634 -7.653 18.533 1.00 21.58 397 MET D CA 1
ATOM 9989 C C . MET D 1 391 ? 45.998 -7.796 17.163 1.00 19.22 397 MET D C 1
ATOM 9990 O O . MET D 1 391 ? 44.931 -7.248 16.899 1.00 17.87 397 MET D O 1
ATOM 9995 N N . VAL D 1 392 ? 46.671 -8.542 16.298 1.00 18.39 398 VAL D N 1
ATOM 9996 C CA . VAL D 1 392 ? 46.157 -8.819 14.972 1.00 18.42 398 VAL D CA 1
ATOM 9997 C C . VAL D 1 392 ? 46.068 -10.332 14.842 1.00 19.12 398 VAL D C 1
ATOM 9998 O O . VAL D 1 392 ? 47.019 -11.049 15.159 1.00 19.06 398 VAL D O 1
ATOM 10002 N N . LYS D 1 393 ? 44.913 -10.815 14.405 1.00 17.45 399 LYS D N 1
ATOM 10003 C CA . LYS D 1 393 ? 44.741 -12.237 14.204 1.00 17.89 399 LYS D CA 1
ATOM 10004 C C . LYS D 1 393 ? 44.312 -12.442 12.759 1.00 16.97 399 LYS D C 1
ATOM 10005 O O . LYS D 1 393 ? 43.390 -11.783 12.277 1.00 16.44 399 LYS D O 1
ATOM 10011 N N . VAL D 1 394 ? 45.012 -13.325 12.058 1.00 16.90 400 VAL D N 1
ATOM 10012 C CA . VAL D 1 394 ? 44.658 -13.623 10.682 1.00 17.55 400 VAL D CA 1
ATOM 10013 C C . VAL D 1 394 ? 44.185 -15.068 10.644 1.00 18.38 400 VAL D C 1
ATOM 10014 O O . VAL D 1 394 ? 44.751 -15.937 11.310 1.00 18.69 400 VAL D O 1
ATOM 10018 N N . VAL D 1 395 ? 43.120 -15.298 9.887 1.00 19.01 401 VAL D N 1
ATOM 10019 C CA . VAL D 1 395 ? 42.525 -16.619 9.736 1.00 19.82 401 VAL D CA 1
ATOM 10020 C C . VAL D 1 395 ? 42.741 -17.087 8.304 1.00 20.64 401 VAL D C 1
ATOM 10021 O O . VAL D 1 395 ? 42.445 -16.355 7.362 1.00 20.18 401 VAL D O 1
ATOM 10025 N N . GLY D 1 396 ? 43.257 -18.301 8.139 1.00 21.27 402 GLY D N 1
ATOM 10026 C CA . GLY D 1 396 ? 43.486 -18.806 6.798 1.00 22.75 402 GLY D CA 1
ATOM 10027 C C . GLY D 1 396 ? 43.351 -20.312 6.687 1.00 25.10 402 GLY D C 1
ATOM 10028 O O . GLY D 1 396 ? 43.143 -21.005 7.686 1.00 23.06 402 GLY D O 1
ATOM 10029 N N . ASP D 1 397 ? 43.457 -20.820 5.464 1.00 26.21 403 ASP D N 1
ATOM 10030 C CA . ASP D 1 397 ? 43.364 -22.252 5.245 1.00 28.08 403 ASP D CA 1
ATOM 10031 C C . ASP D 1 397 ? 44.765 -22.840 5.187 1.00 29.79 403 ASP D C 1
ATOM 10032 O O . ASP D 1 397 ? 45.602 -22.417 4.389 1.00 30.88 403 ASP D O 1
ATOM 10037 N N . GLU D 1 398 ? 45.007 -23.820 6.049 1.00 32.50 404 GLU D N 1
ATOM 10038 C CA . GLU D 1 398 ? 46.296 -24.489 6.147 1.00 34.60 404 GLU D CA 1
ATOM 10039 C C . GLU D 1 398 ? 46.724 -25.173 4.850 1.00 35.78 404 GLU D C 1
ATOM 10040 O O . GLU D 1 398 ? 47.902 -25.156 4.492 1.00 36.34 404 GLU D O 1
ATOM 10046 N N . GLU D 1 399 ? 45.767 -25.777 4.153 1.00 35.48 405 GLU D N 1
ATOM 10047 C CA . GLU D 1 399 ? 46.046 -26.479 2.898 1.00 36.26 405 GLU D CA 1
ATOM 10048 C C . GLU D 1 399 ? 46.421 -25.563 1.738 1.00 33.52 405 GLU D C 1
ATOM 10049 O O . GLU D 1 399 ? 47.468 -25.731 1.110 1.00 33.31 405 GLU D O 1
ATOM 10055 N N . THR D 1 400 ? 45.563 -24.590 1.458 1.00 30.61 406 THR D N 1
ATOM 10056 C CA . THR D 1 400 ? 45.794 -23.676 0.349 1.00 27.94 406 THR D CA 1
ATOM 10057 C C . THR D 1 400 ? 46.564 -22.402 0.708 1.00 26.26 406 THR D C 1
ATOM 10058 O O . THR D 1 400 ? 47.041 -21.700 -0.180 1.00 24.88 406 THR D O 1
ATOM 10062 N N . ASP D 1 401 ? 46.684 -22.111 2.002 1.00 24.36 407 ASP D N 1
ATOM 10063 C CA . ASP D 1 401 ? 47.384 -20.912 2.481 1.00 22.81 407 ASP D CA 1
ATOM 10064 C C . ASP D 1 401 ? 46.574 -19.652 2.165 1.00 22.55 407 ASP D C 1
ATOM 10065 O O . ASP D 1 401 ? 47.075 -18.532 2.279 1.00 20.56 407 ASP D O 1
ATOM 10070 N N . LEU D 1 402 ? 45.313 -19.836 1.780 1.00 21.31 408 LEU D N 1
ATOM 10071 C CA . LEU D 1 402 ? 44.456 -18.703 1.447 1.00 22.18 408 LEU D CA 1
ATOM 10072 C C . LEU D 1 402 ? 44.058 -17.892 2.677 1.00 20.88 408 LEU D C 1
ATOM 10073 O O . LEU D 1 402 ? 43.772 -18.454 3.737 1.00 19.76 408 LEU D O 1
ATOM 10078 N N . LEU D 1 403 ? 44.049 -16.569 2.541 1.00 20.50 409 LEU D N 1
ATOM 10079 C CA . LEU D 1 403 ? 43.638 -15.717 3.651 1.00 19.87 409 LEU D CA 1
ATOM 10080 C C . LEU D 1 403 ? 42.116 -15.749 3.655 1.00 18.58 409 LEU D C 1
ATOM 10081 O O . LEU D 1 403 ? 41.488 -15.597 2.607 1.00 18.77 409 LEU D O 1
ATOM 10086 N N . LEU D 1 404 ? 41.531 -15.940 4.833 1.00 18.42 410 LEU D N 1
ATOM 10087 C CA . LEU D 1 404 ? 40.081 -16.025 4.971 1.00 19.93 410 LEU D CA 1
ATOM 10088 C C . LEU D 1 404 ? 39.468 -14.892 5.794 1.00 19.78 410 LEU D C 1
ATOM 10089 O O . LEU D 1 404 ? 38.359 -14.436 5.508 1.00 21.38 410 LEU D O 1
ATOM 10094 N N . GLY D 1 405 ? 40.182 -14.449 6.824 1.00 19.95 411 GLY D N 1
ATOM 10095 C CA . GLY D 1 405 ? 39.674 -13.377 7.663 1.00 21.09 411 GLY D CA 1
ATOM 10096 C C . GLY D 1 405 ? 40.780 -12.664 8.423 1.00 20.02 411 GLY D C 1
ATOM 10097 O O . GLY D 1 405 ? 41.868 -13.211 8.609 1.00 21.08 411 GLY D O 1
ATOM 10098 N N . VAL D 1 406 ? 40.507 -11.436 8.849 1.00 19.32 412 VAL D N 1
ATOM 10099 C CA . VAL D 1 406 ? 41.482 -10.648 9.597 1.00 17.71 412 VAL D CA 1
ATOM 10100 C C . VAL D 1 406 ? 40.743 -9.860 10.668 1.00 17.62 412 VAL D C 1
ATOM 10101 O O . VAL D 1 406 ? 39.705 -9.252 10.403 1.00 19.46 412 VAL D O 1
ATOM 10105 N N . PHE D 1 407 ? 41.277 -9.882 11.882 1.00 17.47 413 PHE D N 1
ATOM 10106 C CA . PHE D 1 407 ? 40.662 -9.169 12.995 1.00 18.74 413 PHE D CA 1
ATOM 10107 C C . PHE D 1 407 ? 41.739 -8.405 13.732 1.00 17.64 413 PHE D C 1
ATOM 10108 O O . PHE D 1 407 ? 42.787 -8.949 14.065 1.00 19.08 413 PHE D O 1
ATOM 10116 N N . ILE D 1 408 ? 41.464 -7.128 13.968 1.00 19.19 414 ILE D N 1
ATOM 10117 C CA . ILE D 1 408 ? 42.426 -6.238 14.582 1.00 17.94 414 ILE D CA 1
ATOM 10118 C C . ILE D 1 408 ? 41.875 -5.463 15.769 1.00 19.27 414 ILE D C 1
ATOM 10119 O O . ILE D 1 408 ? 40.757 -4.949 15.730 1.00 18.41 414 ILE D O 1
ATOM 10124 N N . VAL D 1 409 ? 42.655 -5.402 16.839 1.00 17.61 415 VAL D N 1
ATOM 10125 C CA . VAL D 1 409 ? 42.258 -4.610 17.987 1.00 17.74 415 VAL D CA 1
ATOM 10126 C C . VAL D 1 409 ? 43.494 -3.777 18.307 1.00 16.94 415 VAL D C 1
ATOM 10127 O O . VAL D 1 409 ? 44.588 -4.309 18.473 1.00 18.36 415 VAL D O 1
ATOM 10131 N N . GLY D 1 410 ? 43.327 -2.461 18.323 1.00 16.21 416 GLY D N 1
ATOM 10132 C CA . GLY D 1 410 ? 44.445 -1.582 18.608 1.00 16.99 416 GLY D CA 1
ATOM 10133 C C . GLY D 1 410 ? 44.233 -0.228 17.960 1.00 17.64 416 GLY D C 1
ATOM 10134 O O . GLY D 1 410 ? 43.222 -0.021 17.293 1.00 18.04 416 GLY D O 1
ATOM 10135 N N . PRO D 1 411 ? 45.152 0.727 18.148 1.00 18.90 417 PRO D N 1
ATOM 10136 C CA . PRO D 1 411 ? 44.932 2.027 17.513 1.00 18.86 417 PRO D CA 1
ATOM 10137 C C . PRO D 1 411 ? 44.995 1.908 15.992 1.00 17.95 417 PRO D C 1
ATOM 10138 O O . PRO D 1 411 ? 45.741 1.082 15.460 1.00 18.11 417 PRO D O 1
ATOM 10142 N N . GLN D 1 412 ? 44.184 2.707 15.304 1.00 19.11 418 GLN D N 1
ATOM 10143 C CA . GLN D 1 412 ? 44.158 2.719 13.840 1.00 18.86 418 GLN D CA 1
ATOM 10144 C C . GLN D 1 412 ? 43.677 1.407 13.211 1.00 19.67 418 GLN D C 1
ATOM 10145 O O . GLN D 1 412 ? 43.840 1.187 12.004 1.00 19.50 418 GLN D O 1
ATOM 10151 N N . ALA D 1 413 ? 43.074 0.539 14.017 1.00 18.65 419 ALA D N 1
ATOM 10152 C CA . ALA D 1 413 ? 42.577 -0.733 13.501 1.00 18.17 419 ALA D CA 1
ATOM 10153 C C . ALA D 1 413 ? 41.686 -0.529 12.274 1.00 17.70 419 ALA D C 1
ATOM 10154 O O . ALA D 1 413 ? 41.739 -1.314 11.327 1.00 17.91 419 ALA D O 1
ATOM 10156 N N . GLY D 1 414 ? 40.871 0.526 12.302 1.00 17.33 420 GLY D N 1
ATOM 10157 C CA . GLY D 1 414 ? 39.967 0.816 11.201 1.00 18.29 420 GLY D CA 1
ATOM 10158 C C . GLY D 1 414 ? 40.648 1.197 9.897 1.00 18.68 420 GLY D C 1
ATOM 10159 O O . GLY D 1 414 ? 40.091 1.003 8.812 1.00 19.05 420 GLY D O 1
ATOM 10160 N N . GLU D 1 415 ? 41.849 1.753 9.998 1.00 17.67 421 GLU D N 1
ATOM 10161 C CA . GLU D 1 415 ? 42.604 2.148 8.812 1.00 19.49 421 GLU D CA 1
ATOM 10162 C C . GLU D 1 415 ? 43.346 0.936 8.279 1.00 20.51 421 GLU D C 1
ATOM 10163 O O . GLU D 1 415 ? 43.488 0.765 7.071 1.00 22.56 421 GLU D O 1
ATOM 10169 N N . LEU D 1 416 ? 43.813 0.093 9.192 1.00 19.10 422 LEU D N 1
ATOM 10170 C CA . LEU D 1 416 ? 44.561 -1.101 8.822 1.00 20.56 422 LEU D CA 1
ATOM 10171 C C . LEU D 1 416 ? 43.697 -2.187 8.183 1.00 19.94 422 LEU D C 1
ATOM 10172 O O . LEU D 1 416 ? 44.191 -2.989 7.386 1.00 19.54 422 LEU D O 1
ATOM 10177 N N . ILE D 1 417 ? 42.409 -2.205 8.517 1.00 18.01 423 ILE D N 1
ATOM 10178 C CA . ILE D 1 417 ? 41.516 -3.221 7.981 1.00 16.98 423 ILE D CA 1
ATOM 10179 C C . ILE D 1 417 ? 41.300 -3.096 6.469 1.00 18.38 423 ILE D C 1
ATOM 10180 O O . ILE D 1 417 ? 40.924 -4.068 5.811 1.00 19.91 423 ILE D O 1
ATOM 10185 N N . ALA D 1 418 ? 41.546 -1.911 5.917 1.00 16.76 424 ALA D N 1
ATOM 10186 C CA . ALA D 1 418 ? 41.391 -1.704 4.478 1.00 16.58 424 ALA D CA 1
ATOM 10187 C C . ALA D 1 418 ? 42.403 -2.560 3.719 1.00 16.29 424 ALA D C 1
ATOM 10188 O O . ALA D 1 418 ? 42.117 -3.046 2.627 1.00 18.37 424 ALA D O 1
ATOM 10190 N N . GLU D 1 419 ? 43.593 -2.738 4.288 1.00 16.90 425 GLU D N 1
ATOM 10191 C CA . GLU D 1 419 ? 44.617 -3.560 3.638 1.00 17.19 425 GLU D CA 1
ATOM 10192 C C . GLU D 1 419 ? 44.139 -5.011 3.622 1.00 18.18 425 GLU D C 1
ATOM 10193 O O . GLU D 1 419 ? 44.379 -5.761 2.667 1.00 16.45 425 GLU D O 1
ATOM 10199 N N . ALA D 1 420 ? 43.460 -5.400 4.694 1.00 17.01 426 ALA D N 1
ATOM 10200 C CA . ALA D 1 420 ? 42.949 -6.758 4.813 1.00 17.92 426 ALA D CA 1
ATOM 10201 C C . ALA D 1 420 ? 41.824 -6.972 3.814 1.00 17.89 426 ALA D C 1
ATOM 10202 O O . ALA D 1 420 ? 41.716 -8.049 3.222 1.00 17.51 426 ALA D O 1
ATOM 10204 N N . ALA D 1 421 ? 40.989 -5.949 3.630 1.00 17.58 427 ALA D N 1
ATOM 10205 C CA . ALA D 1 421 ? 39.875 -6.033 2.688 1.00 18.81 427 ALA D CA 1
ATOM 10206 C C . ALA D 1 421 ? 40.424 -6.230 1.280 1.00 20.16 427 ALA D C 1
ATOM 10207 O O . ALA D 1 421 ? 39.940 -7.084 0.528 1.00 19.62 427 ALA D O 1
ATOM 10209 N N . LEU D 1 422 ? 41.426 -5.427 0.924 1.00 17.53 428 LEU D N 1
ATOM 10210 C CA . LEU D 1 422 ? 42.054 -5.534 -0.393 1.00 18.08 428 LEU D CA 1
ATOM 10211 C C . LEU D 1 422 ? 42.648 -6.925 -0.577 1.00 17.74 428 LEU D C 1
ATOM 10212 O O . LEU D 1 422 ? 42.503 -7.540 -1.637 1.00 17.32 428 LEU D O 1
ATOM 10217 N N . ALA D 1 423 ? 43.325 -7.413 0.458 1.00 15.94 429 ALA D N 1
ATOM 10218 C CA . ALA D 1 423 ? 43.944 -8.729 0.415 1.00 16.09 429 ALA D CA 1
ATOM 10219 C C . ALA D 1 423 ? 42.910 -9.789 0.053 1.00 16.60 429 ALA D C 1
ATOM 10220 O O . ALA D 1 423 ? 43.154 -10.626 -0.813 1.00 18.24 429 ALA D O 1
ATOM 10222 N N . LEU D 1 424 ? 41.753 -9.740 0.706 1.00 17.28 430 LEU D N 1
ATOM 10223 C CA . LEU D 1 424 ? 40.686 -10.702 0.437 1.00 17.69 430 LEU D CA 1
ATOM 10224 C C . LEU D 1 424 ? 40.131 -10.544 -0.977 1.00 17.47 430 LEU D C 1
ATOM 10225 O O . LEU D 1 424 ? 39.887 -11.532 -1.663 1.00 16.25 430 LEU D O 1
ATOM 10230 N N . GLU D 1 425 ? 39.921 -9.303 -1.405 1.00 16.88 431 GLU D N 1
ATOM 10231 C CA . GLU D 1 425 ? 39.401 -9.051 -2.746 1.00 18.14 431 GLU D CA 1
ATOM 10232 C C . GLU D 1 425 ? 40.358 -9.576 -3.811 1.00 18.60 431 GLU D C 1
ATOM 10233 O O . GLU D 1 425 ? 39.928 -10.051 -4.865 1.00 18.41 431 GLU D O 1
ATOM 10239 N N . MET D 1 426 ? 41.656 -9.492 -3.535 1.00 19.37 432 MET D N 1
ATOM 10240 C CA . MET D 1 426 ? 42.665 -9.953 -4.482 1.00 20.05 432 MET D CA 1
ATOM 10241 C C . MET D 1 426 ? 42.962 -11.448 -4.351 1.00 20.25 432 MET D C 1
ATOM 10242 O O . MET D 1 426 ? 43.757 -11.994 -5.114 1.00 19.85 432 MET D O 1
ATOM 10247 N N . GLY D 1 427 ? 42.325 -12.104 -3.386 1.00 20.31 433 GLY D N 1
ATOM 10248 C CA . GLY D 1 427 ? 42.546 -13.529 -3.193 1.00 21.33 433 GLY D CA 1
ATOM 10249 C C . GLY D 1 427 ? 43.956 -13.825 -2.729 1.00 21.89 433 GLY D C 1
ATOM 10250 O O . GLY D 1 427 ? 44.592 -14.779 -3.177 1.00 22.15 433 GLY D O 1
ATOM 10251 N N . ALA D 1 428 ? 44.445 -13.006 -1.808 1.00 19.70 434 ALA D N 1
ATOM 10252 C CA . ALA D 1 428 ? 45.789 -13.170 -1.285 1.00 18.75 434 ALA D CA 1
ATOM 10253 C C . ALA D 1 428 ? 45.930 -14.362 -0.353 1.00 17.47 434 ALA D C 1
ATOM 10254 O O . ALA D 1 428 ? 44.972 -14.778 0.301 1.00 17.70 434 ALA D O 1
ATOM 10256 N N . THR D 1 429 ? 47.142 -14.903 -0.302 1.00 18.97 435 THR D N 1
ATOM 10257 C CA . THR D 1 429 ? 47.465 -16.015 0.581 1.00 19.46 435 THR D CA 1
ATOM 10258 C C . THR D 1 429 ? 48.179 -15.379 1.766 1.00 19.75 435 THR D C 1
ATOM 10259 O O . THR D 1 429 ? 48.495 -14.188 1.731 1.00 19.63 435 THR D O 1
ATOM 10263 N N . LEU D 1 430 ? 48.440 -16.157 2.811 1.00 19.97 436 LEU D N 1
ATOM 10264 C CA . LEU D 1 430 ? 49.147 -15.619 3.965 1.00 19.97 436 LEU D CA 1
ATOM 10265 C C . LEU D 1 430 ? 50.551 -15.225 3.525 1.00 20.26 436 LEU D C 1
ATOM 10266 O O . LEU D 1 430 ? 51.122 -14.254 4.021 1.00 20.22 436 LEU D O 1
ATOM 10271 N N . THR D 1 431 ? 51.103 -15.983 2.583 1.00 20.73 437 THR D N 1
ATOM 10272 C CA . THR D 1 431 ? 52.438 -15.697 2.080 1.00 21.36 437 THR D CA 1
ATOM 10273 C C . THR D 1 431 ? 52.465 -14.350 1.348 1.00 20.82 437 THR D C 1
ATOM 10274 O O . THR D 1 431 ? 53.466 -13.631 1.413 1.00 20.90 437 THR D O 1
ATOM 10278 N N . ASP D 1 432 ? 51.374 -14.007 0.662 1.00 21.02 438 ASP D N 1
ATOM 10279 C CA . ASP D 1 432 ? 51.296 -12.724 -0.047 1.00 21.92 438 ASP D CA 1
ATOM 10280 C C . ASP D 1 432 ? 51.329 -11.588 0.970 1.00 21.90 438 ASP D C 1
ATOM 10281 O O . ASP D 1 432 ? 52.010 -10.582 0.786 1.00 22.17 438 ASP D O 1
ATOM 10286 N N . LEU D 1 433 ? 50.568 -11.760 2.043 1.00 20.99 439 LEU D N 1
ATOM 10287 C CA . LEU D 1 433 ? 50.489 -10.765 3.104 1.00 21.44 439 LEU D CA 1
ATOM 10288 C C . LEU D 1 433 ? 51.843 -10.591 3.792 1.00 21.06 439 LEU D C 1
ATOM 10289 O O . LEU D 1 433 ? 52.291 -9.468 4.031 1.00 18.74 439 LEU D O 1
ATOM 10294 N N . ALA D 1 434 ? 52.501 -11.706 4.100 1.00 20.00 440 ALA D N 1
ATOM 10295 C CA . ALA D 1 434 ? 53.794 -11.664 4.773 1.00 19.81 440 ALA D CA 1
ATOM 10296 C C . ALA D 1 434 ? 54.922 -11.115 3.908 1.00 20.43 440 ALA D C 1
ATOM 10297 O O . ALA D 1 434 ? 55.859 -10.503 4.423 1.00 19.71 440 ALA D O 1
ATOM 10299 N N . LEU D 1 435 ? 54.842 -11.333 2.599 1.00 21.65 441 LEU D N 1
ATOM 10300 C CA . LEU D 1 435 ? 55.898 -10.865 1.714 1.00 23.30 441 LEU D CA 1
ATOM 10301 C C . LEU D 1 435 ? 55.789 -9.387 1.318 1.00 20.95 441 LEU D C 1
ATOM 10302 O O . LEU D 1 435 ? 56.731 -8.822 0.769 1.00 18.58 441 LEU D O 1
ATOM 10307 N N . THR D 1 436 ? 54.648 -8.762 1.587 1.00 18.19 442 THR D N 1
ATOM 10308 C CA . THR D 1 436 ? 54.509 -7.338 1.286 1.00 18.76 442 THR D CA 1
ATOM 10309 C C . THR D 1 436 ? 55.383 -6.633 2.320 1.00 18.76 442 THR D C 1
ATOM 10310 O O . THR D 1 436 ? 55.281 -6.911 3.514 1.00 18.85 442 THR D O 1
ATOM 10314 N N . VAL D 1 437 ? 56.268 -5.752 1.865 1.00 19.98 443 VAL D N 1
ATOM 10315 C CA . VAL D 1 437 ? 57.146 -5.037 2.778 1.00 19.39 443 VAL D CA 1
ATOM 10316 C C . VAL D 1 437 ? 56.410 -3.860 3.411 1.00 20.07 443 VAL D C 1
ATOM 10317 O O . VAL D 1 437 ? 56.168 -2.835 2.760 1.00 19.45 443 VAL D O 1
ATOM 10321 N N . HIS D 1 438 ? 56.037 -4.022 4.677 1.00 16.78 444 HIS D N 1
ATOM 10322 C CA . HIS D 1 438 ? 55.336 -2.972 5.407 1.00 17.35 444 HIS D CA 1
ATOM 10323 C C . HIS D 1 438 ? 56.382 -2.033 5.990 1.00 15.96 444 HIS D C 1
ATOM 10324 O O . HIS D 1 438 ? 57.446 -2.480 6.423 1.00 16.43 444 HIS D O 1
ATOM 10331 N N . PRO D 1 439 ? 56.091 -0.721 6.017 1.00 17.05 445 PRO D N 1
ATOM 10332 C CA . PRO D 1 439 ? 57.042 0.258 6.556 1.00 16.33 445 PRO D CA 1
ATOM 10333 C C . PRO D 1 439 ? 57.314 0.029 8.042 1.00 17.10 445 PRO D C 1
ATOM 10334 O O . PRO D 1 439 ? 56.414 -0.367 8.787 1.00 17.36 445 PRO D O 1
ATOM 10338 N N . HIS D 1 440 ? 58.549 0.287 8.462 1.00 16.81 446 HIS D N 1
ATOM 10339 C CA . HIS D 1 440 ? 58.930 0.148 9.863 1.00 17.21 446 HIS D CA 1
ATOM 10340 C C . HIS D 1 440 ? 59.406 1.513 10.348 1.00 16.16 446 HIS D C 1
ATOM 10341 O O . HIS D 1 440 ? 60.216 2.152 9.693 1.00 19.32 446 HIS D O 1
ATOM 10348 N N . PRO D 1 441 ? 58.930 1.966 11.517 1.00 17.01 447 PRO D N 1
ATOM 103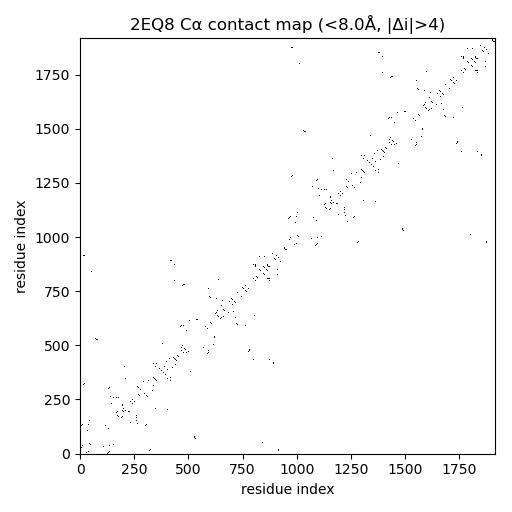49 C CA . PRO D 1 441 ? 57.984 1.301 12.410 1.00 16.04 447 PRO D CA 1
ATOM 10350 C C . PRO D 1 441 ? 56.548 1.783 12.195 1.00 16.54 447 PRO D C 1
ATOM 10351 O O . PRO D 1 441 ? 56.280 2.986 12.194 1.00 16.92 447 PRO D O 1
ATOM 10355 N N . THR D 1 442 ? 55.627 0.849 11.992 1.00 16.13 448 THR D N 1
ATOM 10356 C CA . THR D 1 442 ? 54.221 1.211 11.838 1.00 16.03 448 THR D CA 1
ATOM 10357 C C . THR D 1 442 ? 53.352 0.139 12.475 1.00 17.31 448 THR D C 1
ATOM 10358 O O . THR D 1 442 ? 53.798 -0.986 12.705 1.00 18.37 448 THR D O 1
ATOM 10362 N N . LEU D 1 443 ? 52.109 0.492 12.768 1.00 16.35 449 LEU D N 1
ATOM 10363 C CA . LEU D 1 443 ? 51.180 -0.458 13.356 1.00 17.00 449 LEU D CA 1
ATOM 10364 C C . LEU D 1 443 ? 50.792 -1.479 12.280 1.00 18.96 449 LEU D C 1
ATOM 10365 O O . LEU D 1 443 ? 50.484 -2.631 12.590 1.00 16.23 449 LEU D O 1
ATOM 10370 N N . SER D 1 444 ? 50.840 -1.060 11.013 1.00 16.98 450 SER D N 1
ATOM 10371 C CA . SER D 1 444 ? 50.484 -1.944 9.901 1.00 18.23 450 SER D CA 1
ATOM 10372 C C . SER D 1 444 ? 51.342 -3.213 9.874 1.00 18.05 450 SER D C 1
ATOM 10373 O O . SER D 1 444 ? 50.904 -4.257 9.395 1.00 18.70 450 SER D O 1
ATOM 10376 N N . GLU D 1 445 ? 52.567 -3.115 10.380 1.00 18.75 451 GLU D N 1
ATOM 10377 C CA . GLU D 1 445 ? 53.474 -4.258 10.421 1.00 19.51 451 GLU D CA 1
ATOM 10378 C C . GLU D 1 445 ? 52.861 -5.458 11.126 1.00 19.94 451 GLU D C 1
ATOM 10379 O O . GLU D 1 445 ? 53.194 -6.604 10.812 1.00 19.79 451 GLU D O 1
ATOM 10385 N N . SER D 1 446 ? 51.986 -5.191 12.093 1.00 18.56 452 SER D N 1
ATOM 10386 C CA . SER D 1 446 ? 51.319 -6.252 12.842 1.00 19.16 452 SER D CA 1
ATOM 10387 C C . SER D 1 446 ? 50.624 -7.257 11.935 1.00 18.91 452 SER D C 1
ATOM 10388 O O . SER D 1 446 ? 50.514 -8.435 12.279 1.00 18.17 452 SER D O 1
ATOM 10391 N N . LEU D 1 447 ? 50.139 -6.793 10.787 1.00 18.74 453 LEU D N 1
ATOM 10392 C CA . LEU D 1 447 ? 49.471 -7.690 9.848 1.00 18.47 453 LEU D CA 1
ATOM 10393 C C . LEU D 1 447 ? 50.506 -8.595 9.202 1.00 17.84 453 LEU D C 1
ATOM 10394 O O . LEU D 1 447 ? 50.319 -9.806 9.098 1.00 18.42 453 LEU D O 1
ATOM 10399 N N . MET D 1 448 ? 51.602 -7.992 8.764 1.00 17.82 454 MET D N 1
ATOM 10400 C CA . MET D 1 448 ? 52.684 -8.727 8.128 1.00 16.33 454 MET D CA 1
ATOM 10401 C C . MET D 1 448 ? 53.238 -9.782 9.082 1.00 17.42 454 MET D C 1
ATOM 10402 O O . MET D 1 448 ? 53.498 -10.923 8.689 1.00 15.57 454 MET D O 1
ATOM 10407 N N . GLU D 1 449 ? 53.403 -9.400 10.344 1.00 14.70 455 GLU D N 1
ATOM 10408 C CA . GLU D 1 449 ? 53.948 -10.313 11.336 1.00 18.08 455 GLU D CA 1
ATOM 10409 C C . GLU D 1 449 ? 52.976 -11.399 11.758 1.00 16.68 455 GLU D C 1
ATOM 10410 O O . GLU D 1 449 ? 53.386 -12.524 12.056 1.00 17.46 455 GLU D O 1
ATOM 10416 N N . ALA D 1 450 ? 51.691 -11.071 11.787 1.00 15.95 456 ALA D N 1
ATOM 10417 C CA . ALA D 1 450 ? 50.689 -12.060 12.144 1.00 15.20 456 ALA D CA 1
ATOM 10418 C C . ALA D 1 450 ? 50.713 -13.145 11.070 1.00 17.04 456 ALA D C 1
ATOM 10419 O O . ALA D 1 450 ? 50.495 -14.319 11.362 1.00 17.85 456 ALA D O 1
ATOM 10421 N N . ALA D 1 451 ? 50.985 -12.743 9.829 1.00 17.32 457 ALA D N 1
ATOM 10422 C CA . ALA D 1 451 ? 51.062 -13.683 8.708 1.00 17.94 457 ALA D CA 1
ATOM 10423 C C . ALA D 1 451 ? 52.292 -14.581 8.861 1.00 20.04 457 ALA D C 1
ATOM 10424 O O . ALA D 1 451 ? 52.241 -15.783 8.582 1.00 19.66 457 ALA D O 1
ATOM 10426 N N . GLU D 1 452 ? 53.398 -13.991 9.304 1.00 18.49 458 GLU D N 1
ATOM 10427 C CA . GLU D 1 452 ? 54.627 -14.743 9.519 1.00 19.57 458 GLU D CA 1
ATOM 10428 C C . GLU D 1 452 ? 54.380 -15.717 10.670 1.00 19.70 458 GLU D C 1
ATOM 10429 O O . GLU D 1 452 ? 54.879 -16.843 10.664 1.00 18.75 458 GLU D O 1
ATOM 10435 N N . ALA D 1 453 ? 53.605 -15.272 11.655 1.00 19.21 459 ALA D N 1
ATOM 10436 C CA . ALA D 1 453 ? 53.285 -16.109 12.809 1.00 20.43 459 ALA D CA 1
ATOM 10437 C C . ALA D 1 453 ? 52.444 -17.293 12.361 1.00 20.77 459 ALA D C 1
ATOM 10438 O O . ALA D 1 453 ? 52.550 -18.382 12.916 1.00 22.89 459 ALA D O 1
ATOM 10440 N N . PHE D 1 454 ? 51.603 -17.067 11.357 1.00 20.43 460 PHE D N 1
ATOM 10441 C CA . PHE D 1 454 ? 50.747 -18.115 10.805 1.00 21.89 460 PHE D CA 1
ATOM 10442 C C . PHE D 1 454 ? 51.656 -19.231 10.291 1.00 23.24 460 PHE D C 1
ATOM 10443 O O . PHE D 1 454 ? 51.333 -20.415 10.400 1.00 23.43 460 PHE D O 1
ATOM 10451 N N . HIS D 1 455 ? 52.804 -18.839 9.747 1.00 22.87 461 HIS D N 1
ATOM 10452 C CA . HIS D 1 455 ? 53.781 -19.788 9.222 1.00 23.74 461 HIS D CA 1
ATOM 10453 C C . HIS D 1 455 ? 54.837 -20.126 10.269 1.00 23.25 461 HIS D C 1
ATOM 10454 O O . HIS D 1 455 ? 55.913 -20.626 9.942 1.00 24.57 461 HIS D O 1
ATOM 10461 N N . LYS D 1 456 ? 54.523 -19.838 11.528 1.00 23.62 462 LYS D N 1
ATOM 10462 C CA . LYS D 1 456 ? 55.413 -20.123 12.649 1.00 24.49 462 LYS D CA 1
ATOM 10463 C C . LYS D 1 456 ? 56.815 -19.531 12.530 1.00 24.52 462 LYS D C 1
ATOM 10464 O O . LYS D 1 456 ? 57.774 -20.115 13.038 1.00 23.76 462 LYS D O 1
ATOM 10470 N N . GLN D 1 457 ? 56.947 -18.380 11.874 1.00 20.89 463 GLN D N 1
ATOM 10471 C CA . GLN D 1 457 ? 58.264 -17.766 11.737 1.00 20.80 463 GLN D CA 1
ATOM 10472 C C . GLN D 1 457 ? 58.292 -16.253 11.961 1.00 20.27 463 GLN D C 1
ATOM 10473 O O . GLN D 1 457 ? 59.068 -15.543 11.323 1.00 22.18 463 GLN D O 1
ATOM 10479 N N . ALA D 1 458 ? 57.455 -15.761 12.868 1.00 19.84 464 ALA D N 1
ATOM 10480 C CA . ALA D 1 458 ? 57.447 -14.333 13.169 1.00 19.36 464 ALA D CA 1
ATOM 10481 C C . ALA D 1 458 ? 58.805 -14.013 13.791 1.00 19.23 464 ALA D C 1
ATOM 10482 O O . ALA D 1 458 ? 59.423 -14.870 14.429 1.00 18.00 464 ALA D O 1
ATOM 10484 N N . ILE D 1 459 ? 59.267 -12.782 13.603 1.00 18.36 465 ILE D N 1
ATOM 10485 C CA . ILE D 1 459 ? 60.560 -12.368 14.122 1.00 18.67 465 ILE D CA 1
ATOM 10486 C C . ILE D 1 459 ? 60.512 -11.719 15.504 1.00 19.66 465 ILE D C 1
ATOM 10487 O O . ILE D 1 459 ? 61.320 -12.046 16.373 1.00 17.61 465 ILE D O 1
ATOM 10492 N N . HIS D 1 460 ? 59.561 -10.810 15.703 1.00 19.17 466 HIS D N 1
ATOM 10493 C CA . HIS D 1 460 ? 59.447 -10.077 16.959 1.00 19.98 466 HIS D CA 1
ATOM 10494 C C . HIS D 1 460 ? 58.771 -10.754 18.142 1.00 21.40 466 HIS D C 1
ATOM 10495 O O . HIS D 1 460 ? 58.561 -10.130 19.176 1.00 20.93 466 HIS D O 1
ATOM 10502 N N . ILE D 1 461 ? 58.420 -12.024 17.987 1.00 22.25 467 ILE D N 1
ATOM 10503 C CA . ILE D 1 461 ? 57.840 -12.803 19.077 1.00 22.27 467 ILE D CA 1
ATOM 10504 C C . ILE D 1 461 ? 58.360 -14.214 18.870 1.00 23.12 467 ILE D C 1
ATOM 10505 O O . ILE D 1 461 ? 58.715 -14.585 17.754 1.00 21.30 467 ILE D O 1
ATOM 10510 N N . LEU D 1 462 ? 58.435 -14.990 19.942 1.00 22.82 468 LEU D N 1
ATOM 10511 C CA . LEU D 1 462 ? 58.903 -16.360 19.819 1.00 24.31 468 LEU D CA 1
ATOM 10512 C C . LEU D 1 462 ? 57.754 -17.185 19.244 1.00 24.51 468 LEU D C 1
ATOM 10513 O O . LEU D 1 462 ? 56.586 -16.902 19.518 1.00 22.54 468 LEU D O 1
ATOM 10518 N N . ASN D 1 463 ? 58.084 -18.187 18.434 1.00 25.36 469 ASN D N 1
ATOM 10519 C CA . ASN D 1 463 ? 57.067 -19.033 17.819 1.00 26.64 469 ASN D CA 1
ATOM 10520 C C . ASN D 1 463 ? 56.975 -20.376 18.540 1.00 27.90 469 ASN D C 1
ATOM 10521 O O . ASN D 1 463 ? 55.885 -20.701 19.058 1.00 29.87 469 ASN D O 1
ATOM 10526 N N . MET E 1 4 ? 89.854 -21.006 17.736 1.00 45.56 7 MET E N 1
ATOM 10527 C CA . MET E 1 4 ? 88.986 -20.815 16.538 1.00 44.89 7 MET E CA 1
ATOM 10528 C C . MET E 1 4 ? 87.604 -21.423 16.755 1.00 43.68 7 MET E C 1
ATOM 10529 O O . MET E 1 4 ? 87.430 -22.637 16.656 1.00 43.84 7 MET E O 1
ATOM 10534 N N . LYS E 1 5 ? 86.626 -20.577 17.064 1.00 41.94 8 LYS E N 1
ATOM 10535 C CA . LYS E 1 5 ? 85.259 -21.039 17.272 1.00 39.92 8 LYS E CA 1
ATOM 10536 C C . LYS E 1 5 ? 84.556 -21.020 15.919 1.00 37.92 8 LYS E C 1
ATOM 10537 O O . LYS E 1 5 ? 84.722 -20.075 15.146 1.00 37.45 8 LYS E O 1
ATOM 10543 N N . THR E 1 6 ? 83.778 -22.060 15.632 1.00 34.86 9 THR E N 1
ATOM 10544 C CA . THR E 1 6 ? 83.071 -22.146 14.360 1.00 33.19 9 THR E CA 1
ATOM 10545 C C . THR E 1 6 ? 81.552 -22.183 14.509 1.00 31.22 9 THR E C 1
ATOM 10546 O O . THR E 1 6 ? 81.017 -22.684 15.502 1.00 31.00 9 THR E O 1
ATOM 10550 N N . TYR E 1 7 ? 80.863 -21.642 13.509 1.00 28.11 10 TYR E N 1
ATOM 10551 C CA . TYR E 1 7 ? 79.406 -21.597 13.505 1.00 26.18 10 TYR E CA 1
ATOM 10552 C C . TYR E 1 7 ? 78.906 -21.774 12.075 1.00 24.34 10 TYR E C 1
ATOM 10553 O O . TYR E 1 7 ? 79.691 -21.721 11.129 1.00 25.06 10 TYR E O 1
ATOM 10562 N N . ASP E 1 8 ? 77.606 -22.000 11.915 1.00 24.23 11 ASP E N 1
ATOM 10563 C CA . ASP E 1 8 ? 77.040 -22.133 10.579 1.00 24.32 11 ASP E CA 1
ATOM 10564 C C . ASP E 1 8 ? 77.006 -20.748 9.942 1.00 23.72 11 ASP E C 1
ATOM 10565 O O . ASP E 1 8 ? 77.228 -20.586 8.739 1.00 24.73 11 ASP E O 1
ATOM 10570 N N . LEU E 1 9 ? 76.737 -19.746 10.771 1.00 22.79 12 LEU E N 1
ATOM 10571 C CA . LEU E 1 9 ? 76.642 -18.369 10.308 1.00 21.31 12 LEU E CA 1
ATOM 10572 C C . LEU E 1 9 ? 77.103 -17.369 11.358 1.00 19.57 12 LEU E C 1
ATOM 10573 O O . LEU E 1 9 ? 76.891 -17.564 12.552 1.00 18.81 12 LEU E O 1
ATOM 10578 N N . ILE E 1 10 ? 77.746 -16.303 10.897 1.00 19.89 13 ILE E N 1
ATOM 10579 C CA . ILE E 1 10 ? 78.181 -15.228 11.775 1.00 17.95 13 ILE E CA 1
ATOM 10580 C C . ILE E 1 10 ? 77.580 -13.959 11.183 1.00 19.28 13 ILE E C 1
ATOM 10581 O O . ILE E 1 10 ? 77.818 -13.633 10.014 1.00 20.05 13 ILE E O 1
ATOM 10586 N N . VAL E 1 11 ? 76.784 -13.261 11.983 1.00 18.88 14 VAL E N 1
ATOM 10587 C CA . VAL E 1 11 ? 76.168 -12.022 11.531 1.00 17.91 14 VAL E CA 1
ATOM 10588 C C . VAL E 1 11 ? 76.859 -10.880 12.252 1.00 18.63 14 VAL E C 1
ATOM 10589 O O . VAL E 1 11 ? 76.996 -10.900 13.476 1.00 18.48 14 VAL E O 1
ATOM 10593 N N . ILE E 1 12 ? 77.305 -9.891 11.489 1.00 18.54 15 ILE E N 1
ATOM 10594 C CA . ILE E 1 12 ? 77.975 -8.746 12.075 1.00 17.55 15 ILE E CA 1
ATOM 10595 C C . ILE E 1 12 ? 76.999 -7.583 12.078 1.00 17.44 15 ILE E C 1
ATOM 10596 O O . ILE E 1 12 ? 76.645 -7.059 11.022 1.00 15.69 15 ILE E O 1
ATOM 10601 N N . GLY E 1 13 ? 76.573 -7.194 13.277 1.00 15.95 16 GLY E N 1
ATOM 10602 C CA . GLY E 1 13 ? 75.624 -6.107 13.438 1.00 15.09 16 GLY E CA 1
ATOM 10603 C C . GLY E 1 13 ? 74.283 -6.634 13.914 1.00 14.85 16 GLY E C 1
ATOM 10604 O O . GLY E 1 13 ? 73.806 -7.656 13.417 1.00 15.53 16 GLY E O 1
ATOM 10605 N N . THR E 1 14 ? 73.662 -5.957 14.875 1.00 15.56 17 THR E N 1
ATOM 10606 C CA . THR E 1 14 ? 72.366 -6.408 15.369 1.00 15.73 17 THR E CA 1
ATOM 10607 C C . THR E 1 14 ? 71.288 -5.354 15.216 1.00 16.57 17 THR E C 1
ATOM 10608 O O . THR E 1 14 ? 70.402 -5.222 16.063 1.00 16.40 17 THR E O 1
ATOM 10612 N N . GLY E 1 15 ? 71.375 -4.588 14.133 1.00 17.36 18 GLY E N 1
ATOM 10613 C CA . GLY E 1 15 ? 70.357 -3.594 13.869 1.00 16.77 18 GLY E CA 1
ATOM 10614 C C . GLY E 1 15 ? 69.221 -4.318 13.161 1.00 17.66 18 GLY E C 1
ATOM 10615 O O . GLY E 1 15 ? 69.241 -5.554 13.075 1.00 17.69 18 GLY E O 1
ATOM 10616 N N . PRO E 1 16 ? 68.219 -3.592 12.642 1.00 17.03 19 PRO E N 1
ATOM 10617 C CA . PRO E 1 16 ? 67.077 -4.191 11.941 1.00 17.31 19 PRO E CA 1
ATOM 10618 C C . PRO E 1 16 ? 67.460 -5.347 11.008 1.00 17.57 19 PRO E C 1
ATOM 10619 O O . PRO E 1 16 ? 66.829 -6.406 11.022 1.00 17.70 19 PRO E O 1
ATOM 10623 N N . GLY E 1 17 ? 68.501 -5.142 10.207 1.00 18.31 20 GLY E N 1
ATOM 10624 C CA . GLY E 1 17 ? 68.924 -6.173 9.275 1.00 16.57 20 GLY E CA 1
ATOM 10625 C C . GLY E 1 17 ? 69.576 -7.363 9.943 1.00 17.17 20 GLY E C 1
ATOM 10626 O O . GLY E 1 17 ? 69.149 -8.503 9.762 1.00 15.92 20 GLY E O 1
ATOM 10627 N N . GLY E 1 18 ? 70.621 -7.093 10.716 1.00 18.19 21 GLY E N 1
ATOM 10628 C CA . GLY E 1 18 ? 71.334 -8.152 11.399 1.00 16.81 21 GLY E CA 1
ATOM 10629 C C . GLY E 1 18 ? 70.517 -9.016 12.341 1.00 16.40 21 GLY E C 1
ATOM 10630 O O . GLY E 1 18 ? 70.650 -10.238 12.314 1.00 18.09 21 GLY E O 1
ATOM 10631 N N . TYR E 1 19 ? 69.669 -8.425 13.177 1.00 17.01 22 TYR E N 1
ATOM 10632 C CA . TYR E 1 19 ? 68.918 -9.273 14.095 1.00 18.49 22 TYR E CA 1
ATOM 10633 C C . TYR E 1 19 ? 67.838 -10.076 13.378 1.00 16.93 22 TYR E C 1
ATOM 10634 O O . TYR E 1 19 ? 67.442 -11.147 13.836 1.00 18.12 22 TYR E O 1
ATOM 10643 N N . HIS E 1 20 ? 67.380 -9.579 12.233 1.00 17.06 23 HIS E N 1
ATOM 10644 C CA . HIS E 1 20 ? 66.402 -10.328 11.461 1.00 18.02 23 HIS E CA 1
ATOM 10645 C C . HIS E 1 20 ? 67.120 -11.527 10.842 1.00 16.67 23 HIS E C 1
ATOM 10646 O O . HIS E 1 20 ? 66.600 -12.643 10.842 1.00 17.44 23 HIS E O 1
ATOM 10653 N N . ALA E 1 21 ? 68.323 -11.290 10.326 1.00 17.53 24 ALA E N 1
ATOM 10654 C CA . ALA E 1 21 ? 69.107 -12.352 9.705 1.00 18.30 24 ALA E CA 1
ATOM 10655 C C . ALA E 1 21 ? 69.466 -13.430 10.723 1.00 19.74 24 ALA E C 1
ATOM 10656 O O . ALA E 1 21 ? 69.369 -14.623 10.435 1.00 19.49 24 ALA E O 1
ATOM 10658 N N . ALA E 1 22 ? 69.867 -13.009 11.919 1.00 18.92 25 ALA E N 1
ATOM 10659 C CA . ALA E 1 22 ? 70.247 -13.952 12.967 1.00 20.03 25 ALA E CA 1
ATOM 10660 C C . ALA E 1 22 ? 69.074 -14.823 13.411 1.00 20.33 25 ALA E C 1
ATOM 10661 O O . ALA E 1 22 ? 69.197 -16.047 13.498 1.00 20.55 25 ALA E O 1
ATOM 10663 N N . ILE E 1 23 ? 67.942 -14.185 13.692 1.00 19.27 26 ILE E N 1
ATOM 10664 C CA . ILE E 1 23 ? 66.742 -14.889 14.129 1.00 19.75 26 ILE E CA 1
ATOM 10665 C C . ILE E 1 23 ? 66.197 -15.843 13.062 1.00 20.66 26 ILE E C 1
ATOM 10666 O O . ILE E 1 23 ? 65.904 -17.005 13.351 1.00 19.87 26 ILE E O 1
ATOM 10671 N N . ARG E 1 24 ? 66.072 -15.365 11.831 1.00 19.01 27 ARG E N 1
ATOM 10672 C CA . ARG E 1 24 ? 65.555 -16.218 10.768 1.00 20.85 27 ARG E CA 1
ATOM 10673 C C . ARG E 1 24 ? 66.486 -17.411 10.545 1.00 21.56 27 ARG E C 1
ATOM 10674 O O . ARG E 1 24 ? 66.023 -18.543 10.402 1.00 22.76 27 ARG E O 1
ATOM 10682 N N . ALA E 1 25 ? 67.793 -17.165 10.537 1.00 20.31 28 ALA E N 1
ATOM 10683 C CA . ALA E 1 25 ? 68.765 -18.238 10.345 1.00 21.25 28 ALA E CA 1
ATOM 10684 C C . ALA E 1 25 ? 68.623 -19.273 11.461 1.00 22.12 28 ALA E C 1
ATOM 10685 O O . ALA E 1 25 ? 68.726 -20.481 11.220 1.00 22.10 28 ALA E O 1
ATOM 10687 N N . ALA E 1 26 ? 68.377 -18.792 12.677 1.00 21.90 29 ALA E N 1
ATOM 10688 C CA . ALA E 1 26 ? 68.201 -19.667 13.832 1.00 23.65 29 ALA E CA 1
ATOM 10689 C C . ALA E 1 26 ? 66.918 -20.494 13.703 1.00 24.62 29 ALA E C 1
ATOM 10690 O O . ALA E 1 26 ? 66.906 -21.690 14.001 1.00 24.07 29 ALA E O 1
ATOM 10692 N N . GLN E 1 27 ? 65.836 -19.858 13.264 1.00 24.77 30 GLN E N 1
ATOM 10693 C CA . GLN E 1 27 ? 64.567 -20.560 13.098 1.00 24.92 30 GLN E CA 1
ATOM 10694 C C . GLN E 1 27 ? 64.741 -21.671 12.072 1.00 25.73 30 GLN E C 1
ATOM 10695 O O . GLN E 1 27 ? 64.042 -22.685 12.113 1.00 25.46 30 GLN E O 1
ATOM 10701 N N . LEU E 1 28 ? 65.678 -21.477 11.151 1.00 24.46 31 LEU E N 1
ATOM 10702 C CA . LEU E 1 28 ? 65.922 -22.463 10.112 1.00 25.89 31 LEU E CA 1
ATOM 10703 C C . LEU E 1 28 ? 66.945 -23.529 10.498 1.00 25.07 31 LEU E C 1
ATOM 10704 O O . LEU E 1 28 ? 67.424 -24.271 9.642 1.00 25.47 31 LEU E O 1
ATOM 10709 N N . GLY E 1 29 ? 67.282 -23.588 11.783 1.00 24.52 32 GLY E N 1
ATOM 10710 C CA . GLY E 1 29 ? 68.211 -24.597 12.272 1.00 26.28 32 GLY E CA 1
ATOM 10711 C C . GLY E 1 29 ? 69.703 -24.316 12.273 1.00 26.53 32 GLY E C 1
ATOM 10712 O O . GLY E 1 29 ? 70.494 -25.213 12.566 1.00 26.01 32 GLY E O 1
ATOM 10713 N N . LEU E 1 30 ? 70.111 -23.091 11.957 1.00 25.11 33 LEU E N 1
ATOM 10714 C CA . LEU E 1 30 ? 71.533 -22.785 11.935 1.00 26.22 33 LEU E CA 1
ATOM 10715 C C . LEU E 1 30 ? 72.075 -22.362 13.294 1.00 26.42 33 LEU E C 1
ATOM 10716 O O . LEU E 1 30 ? 71.353 -21.805 14.124 1.00 26.59 33 LEU E O 1
ATOM 10721 N N . LYS E 1 31 ? 73.351 -22.658 13.522 1.00 26.58 34 LYS E N 1
ATOM 10722 C CA . LYS E 1 31 ? 74.026 -22.269 14.753 1.00 26.46 34 LYS E CA 1
ATOM 10723 C C . LYS E 1 31 ? 74.601 -20.904 14.394 1.00 24.49 34 LYS E C 1
ATOM 10724 O O . LYS E 1 31 ? 75.524 -20.798 13.588 1.00 23.51 34 LYS E O 1
ATOM 10730 N N . VAL E 1 32 ? 74.036 -19.865 14.995 1.00 24.24 35 VAL E N 1
ATOM 10731 C CA . VAL E 1 32 ? 74.421 -18.490 14.702 1.00 22.22 35 VAL E CA 1
ATOM 10732 C C . VAL E 1 32 ? 75.146 -17.715 15.795 1.00 22.40 35 VAL E C 1
ATOM 10733 O O . VAL E 1 32 ? 74.872 -17.874 16.983 1.00 21.37 35 VAL E O 1
ATOM 10737 N N . LEU E 1 33 ? 76.070 -16.867 15.356 1.00 21.20 36 LEU E N 1
ATOM 10738 C CA . LEU E 1 33 ? 76.814 -15.980 16.234 1.00 20.73 36 LEU E CA 1
ATOM 10739 C C . LEU E 1 33 ? 76.520 -14.579 15.696 1.00 20.63 36 LEU E C 1
ATOM 10740 O O . LEU E 1 33 ? 76.668 -14.326 14.498 1.00 22.26 36 LEU E O 1
ATOM 10745 N N . ALA E 1 34 ? 76.087 -13.686 16.576 1.00 20.17 37 ALA E N 1
ATOM 10746 C CA . ALA E 1 34 ? 75.792 -12.316 16.198 1.00 19.92 37 ALA E CA 1
ATOM 10747 C C . ALA E 1 34 ? 76.793 -11.443 16.935 1.00 18.59 37 ALA E C 1
ATOM 10748 O O . ALA E 1 34 ? 76.993 -11.606 18.138 1.00 19.68 37 ALA E O 1
ATOM 10750 N N . VAL E 1 35 ? 77.441 -10.532 16.220 1.00 17.37 38 VAL E N 1
ATOM 10751 C CA . VAL E 1 35 ? 78.415 -9.653 16.853 1.00 18.58 38 VAL E CA 1
ATOM 10752 C C . VAL E 1 35 ? 77.909 -8.213 16.803 1.00 19.37 38 VAL E C 1
ATOM 10753 O O . VAL E 1 35 ? 77.436 -7.743 15.766 1.00 18.48 38 VAL E O 1
ATOM 10757 N N . GLU E 1 36 ? 78.012 -7.521 17.933 1.00 19.89 39 GLU E N 1
ATOM 10758 C CA . GLU E 1 36 ? 77.556 -6.138 18.042 1.00 20.26 39 GLU E CA 1
ATOM 10759 C C . GLU E 1 36 ? 78.599 -5.295 18.774 1.00 21.04 39 GLU E C 1
ATOM 10760 O O . GLU E 1 36 ? 78.946 -5.585 19.923 1.00 20.10 39 GLU E O 1
ATOM 10766 N N . ALA E 1 37 ? 79.090 -4.253 18.104 1.00 19.71 40 ALA E N 1
ATOM 10767 C CA . ALA E 1 37 ? 80.108 -3.367 18.674 1.00 20.35 40 ALA E CA 1
ATOM 10768 C C . ALA E 1 37 ? 79.555 -2.296 19.616 1.00 21.18 40 ALA E C 1
ATOM 10769 O O . ALA E 1 37 ? 80.270 -1.810 20.491 1.00 20.18 40 ALA E O 1
ATOM 10771 N N . GLY E 1 38 ? 78.295 -1.919 19.427 1.00 20.20 41 GLY E N 1
ATOM 10772 C CA . GLY E 1 38 ? 77.698 -0.905 20.280 1.00 20.55 41 GLY E CA 1
ATOM 10773 C C . GLY E 1 38 ? 76.444 -1.409 20.964 1.00 20.47 41 GLY E C 1
ATOM 10774 O O . GLY E 1 38 ? 76.459 -2.459 21.599 1.00 21.98 41 GLY E O 1
ATOM 10775 N N . GLU E 1 39 ? 75.353 -0.661 20.836 1.00 20.68 42 GLU E N 1
ATOM 10776 C CA . GLU E 1 39 ? 74.086 -1.051 21.443 1.00 20.78 42 GLU E CA 1
ATOM 10777 C C . GLU E 1 39 ? 73.295 -2.013 20.565 1.00 20.23 42 GLU E C 1
ATOM 10778 O O . GLU E 1 39 ? 73.174 -1.815 19.357 1.00 18.45 42 GLU E O 1
ATOM 10784 N N . VAL E 1 40 ? 72.755 -3.056 21.182 1.00 19.74 43 VAL E N 1
ATOM 10785 C CA . VAL E 1 40 ? 71.953 -4.030 20.449 1.00 21.41 43 VAL E CA 1
ATOM 10786 C C . VAL E 1 40 ? 70.740 -3.317 19.850 1.00 21.02 43 VAL E C 1
ATOM 10787 O O . VAL E 1 40 ? 70.129 -2.472 20.505 1.00 20.29 43 VAL E O 1
ATOM 10791 N N . GLY E 1 41 ? 70.392 -3.647 18.610 1.00 20.33 44 GLY E N 1
ATOM 10792 C CA . GLY E 1 41 ? 69.232 -3.019 17.996 1.00 20.16 44 GLY E CA 1
ATOM 10793 C C . GLY E 1 41 ? 69.557 -2.005 16.918 1.00 19.51 44 GLY E C 1
ATOM 10794 O O . GLY E 1 41 ? 68.663 -1.532 16.218 1.00 19.78 44 GLY E O 1
ATOM 10795 N N . GLY E 1 42 ? 70.833 -1.658 16.798 1.00 19.01 45 GLY E N 1
ATOM 10796 C CA . GLY E 1 42 ? 71.259 -0.717 15.776 1.00 18.32 45 GLY E CA 1
ATOM 10797 C C . GLY E 1 42 ? 70.779 0.723 15.881 1.00 19.50 45 GLY E C 1
ATOM 10798 O O . GLY E 1 42 ? 70.290 1.180 16.918 1.00 17.34 45 GLY E O 1
ATOM 10799 N N . VAL E 1 43 ? 70.929 1.439 14.773 1.00 18.66 46 VAL E N 1
ATOM 10800 C CA . VAL E 1 43 ? 70.538 2.835 14.684 1.00 18.19 46 VAL E CA 1
ATOM 10801 C C . VAL E 1 43 ? 69.035 3.038 14.854 1.00 16.86 46 VAL E C 1
ATOM 10802 O O . VAL E 1 43 ? 68.602 3.852 15.660 1.00 15.38 46 VAL E O 1
ATOM 10806 N N . CYS E 1 44 ? 68.239 2.293 14.096 1.00 14.96 47 CYS E N 1
ATOM 10807 C CA . CYS E 1 44 ? 66.787 2.435 14.157 1.00 13.17 47 CYS E CA 1
ATOM 10808 C C . CYS E 1 44 ? 66.230 2.405 15.567 1.00 13.64 47 CYS E C 1
ATOM 10809 O O . CYS E 1 44 ? 65.439 3.269 15.944 1.00 14.70 47 CYS E O 1
ATOM 10812 N N . LEU E 1 45 ? 66.641 1.423 16.361 1.00 12.93 48 LEU E N 1
ATOM 10813 C CA . LEU E 1 45 ? 66.131 1.333 17.724 1.00 13.20 48 LEU E CA 1
ATOM 10814 C C . LEU E 1 45 ? 66.793 2.282 18.711 1.00 13.77 48 LEU E C 1
ATOM 10815 O O . LEU E 1 45 ? 66.151 2.738 19.655 1.00 18.16 48 LEU E O 1
ATOM 10820 N N . ASN E 1 46 ? 68.067 2.592 18.493 1.00 15.73 49 ASN E N 1
ATOM 10821 C CA . ASN E 1 46 ? 68.808 3.442 19.426 1.00 15.40 49 ASN E CA 1
ATOM 10822 C C . ASN E 1 46 ? 68.893 4.937 19.156 1.00 17.24 49 ASN E C 1
ATOM 10823 O O . ASN E 1 46 ? 68.685 5.740 20.063 1.00 14.97 49 ASN E O 1
ATOM 10828 N N . VAL E 1 47 ? 69.228 5.312 17.928 1.00 15.53 50 VAL E N 1
ATOM 10829 C CA . VAL E 1 47 ? 69.368 6.732 17.603 1.00 17.09 50 VAL E CA 1
ATOM 10830 C C . VAL E 1 47 ? 68.705 7.093 16.280 1.00 16.90 50 VAL E C 1
ATOM 10831 O O . VAL E 1 47 ? 69.027 8.113 15.671 1.00 17.94 50 VAL E O 1
ATOM 10835 N N . GLY E 1 48 ? 67.766 6.266 15.841 1.00 14.27 51 GLY E N 1
ATOM 10836 C CA . GLY E 1 48 ? 67.101 6.546 14.583 1.00 16.02 51 GLY E CA 1
ATOM 10837 C C . GLY E 1 48 ? 65.593 6.583 14.671 1.00 16.98 51 GLY E C 1
ATOM 10838 O O . GLY E 1 48 ? 65.011 7.429 15.357 1.00 15.81 51 GLY E O 1
ATOM 10839 N N . CYS E 1 49 ? 64.963 5.641 13.978 1.00 17.23 52 CYS E N 1
ATOM 10840 C CA . CYS E 1 49 ? 63.510 5.534 13.920 1.00 16.85 52 CYS E CA 1
ATOM 10841 C C . CYS E 1 49 ? 62.779 5.766 15.232 1.00 16.90 52 CYS E C 1
ATOM 10842 O O . CYS E 1 49 ? 61.964 6.673 15.367 1.00 19.20 52 CYS E O 1
ATOM 10845 N N . ILE E 1 50 ? 63.054 4.882 16.179 1.00 15.26 53 ILE E N 1
ATOM 10846 C CA . ILE E 1 50 ? 62.399 4.885 17.475 1.00 16.22 53 ILE E CA 1
ATOM 10847 C C . ILE E 1 50 ? 62.461 6.178 18.282 1.00 15.76 53 ILE E C 1
ATOM 10848 O O . ILE E 1 50 ? 61.421 6.764 18.594 1.00 16.32 53 ILE E O 1
ATOM 10853 N N . PRO E 1 51 ? 63.666 6.641 18.647 1.00 15.54 54 PRO E N 1
ATOM 10854 C CA . PRO E 1 51 ? 63.648 7.887 19.418 1.00 15.30 54 PRO E CA 1
ATOM 10855 C C . PRO E 1 51 ? 63.026 9.056 18.656 1.00 16.21 54 PRO E C 1
ATOM 10856 O O . PRO E 1 51 ? 62.357 9.896 19.251 1.00 16.65 54 PRO E O 1
ATOM 10860 N N . THR E 1 52 ? 63.229 9.101 17.342 1.00 16.09 55 THR E N 1
ATOM 10861 C CA . THR E 1 52 ? 62.659 10.178 16.542 1.00 16.78 55 THR E CA 1
ATOM 10862 C C . THR E 1 52 ? 61.130 10.109 16.501 1.00 16.75 55 THR E C 1
ATOM 10863 O O . THR E 1 52 ? 60.453 11.135 16.618 1.00 17.71 55 THR E O 1
ATOM 10867 N N . LYS E 1 53 ? 60.580 8.907 16.336 1.00 13.94 56 LYS E N 1
ATOM 10868 C CA . LYS E 1 53 ? 59.128 8.756 16.293 1.00 14.55 56 LYS E CA 1
ATOM 10869 C C . LYS E 1 53 ? 58.548 9.099 17.662 1.00 16.93 56 LYS E C 1
ATOM 10870 O O . LYS E 1 53 ? 57.468 9.683 17.761 1.00 16.02 56 LYS E O 1
ATOM 10876 N N . ALA E 1 54 ? 59.271 8.737 18.722 1.00 17.30 57 ALA E N 1
ATOM 10877 C CA . ALA E 1 54 ? 58.818 9.028 20.082 1.00 17.55 57 ALA E CA 1
ATOM 10878 C C . ALA E 1 54 ? 58.687 10.547 20.244 1.00 16.43 57 ALA E C 1
ATOM 10879 O O . ALA E 1 54 ? 57.645 11.044 20.670 1.00 17.28 57 ALA E O 1
ATOM 10881 N N . LEU E 1 55 ? 59.745 11.276 19.898 1.00 16.88 58 LEU E N 1
ATOM 10882 C CA . LEU E 1 55 ? 59.736 12.736 19.987 1.00 16.51 58 LEU E CA 1
ATOM 10883 C C . LEU E 1 55 ? 58.624 13.340 19.127 1.00 16.55 58 LEU E C 1
ATOM 10884 O O . LEU E 1 55 ? 57.895 14.227 19.569 1.00 17.63 58 LEU E O 1
ATOM 10889 N N . LEU E 1 56 ? 58.497 12.868 17.892 1.00 16.19 59 LEU E N 1
ATOM 10890 C CA . LEU E 1 56 ? 57.455 13.369 17.005 1.00 14.92 59 LEU E CA 1
ATOM 10891 C C . LEU E 1 56 ? 56.070 13.166 17.606 1.00 16.88 59 LEU E C 1
ATOM 10892 O O . LEU E 1 56 ? 55.185 14.007 17.438 1.00 16.45 59 LEU E O 1
ATOM 10897 N N . HIS E 1 57 ? 55.869 12.050 18.305 1.00 15.98 60 HIS E N 1
ATOM 10898 C CA . HIS E 1 57 ? 54.571 11.797 18.906 1.00 16.37 60 HIS E CA 1
ATOM 10899 C C . HIS E 1 57 ? 54.286 12.777 20.036 1.00 16.82 60 HIS E C 1
ATOM 10900 O O . HIS E 1 57 ? 53.164 13.255 20.181 1.00 17.91 60 HIS E O 1
ATOM 10907 N N . ALA E 1 58 ? 55.296 13.064 20.848 1.00 18.16 61 ALA E N 1
ATOM 10908 C CA . ALA E 1 58 ? 55.113 13.998 21.949 1.00 19.46 61 ALA E CA 1
ATOM 10909 C C . ALA E 1 58 ? 54.839 15.390 21.387 1.00 19.22 61 ALA E C 1
ATOM 10910 O O . ALA E 1 58 ? 54.016 16.126 21.922 1.00 19.98 61 ALA E O 1
ATOM 10912 N N . ALA E 1 59 ? 55.522 15.738 20.300 1.00 19.68 62 ALA E N 1
ATOM 10913 C CA . ALA E 1 59 ? 55.359 17.054 19.679 1.00 18.42 62 ALA E CA 1
ATOM 10914 C C . ALA E 1 59 ? 53.983 17.212 19.043 1.00 18.89 62 ALA E C 1
ATOM 10915 O O . ALA E 1 59 ? 53.381 18.283 19.107 1.00 19.63 62 ALA E O 1
ATOM 10917 N N . GLU E 1 60 ? 53.490 16.141 18.426 1.00 17.89 63 GLU E N 1
ATOM 10918 C CA . GLU E 1 60 ? 52.177 16.148 17.792 1.00 18.82 63 GLU E CA 1
ATOM 10919 C C . GLU E 1 60 ? 51.100 16.262 18.868 1.00 17.52 63 GLU E C 1
ATOM 10920 O O . GLU E 1 60 ? 50.093 16.943 18.687 1.00 16.96 63 GLU E O 1
ATOM 10926 N N . THR E 1 61 ? 51.314 15.582 19.988 1.00 16.17 64 THR E N 1
ATOM 10927 C CA . THR E 1 61 ? 50.363 15.629 21.088 1.00 15.29 64 THR E CA 1
ATOM 10928 C C . THR E 1 61 ? 50.261 17.074 21.596 1.00 16.47 64 THR E C 1
ATOM 10929 O O . THR E 1 61 ? 49.173 17.573 21.874 1.00 18.37 64 THR E O 1
ATOM 10933 N N . LEU E 1 62 ? 51.402 17.741 21.705 1.00 16.90 65 LEU E N 1
ATOM 10934 C CA . LEU E 1 62 ? 51.432 19.128 22.171 1.00 19.97 65 LEU E CA 1
ATOM 10935 C C . LEU E 1 62 ? 50.776 20.034 21.134 1.00 19.03 65 LEU E C 1
ATOM 10936 O O . LEU E 1 62 ? 49.874 20.813 21.451 1.00 20.72 65 LEU E O 1
ATOM 10941 N N . HIS E 1 63 ? 51.221 19.905 19.889 1.00 19.46 66 HIS E N 1
ATOM 10942 C CA . HIS E 1 63 ? 50.711 20.709 18.781 1.00 21.00 66 HIS E CA 1
ATOM 10943 C C . HIS E 1 63 ? 49.200 20.606 18.551 1.00 21.21 66 HIS E C 1
ATOM 10944 O O . HIS E 1 63 ? 48.545 21.610 18.266 1.00 19.89 66 HIS E O 1
ATOM 10951 N N . HIS E 1 64 ? 48.648 19.400 18.669 1.00 20.21 67 HIS E N 1
ATOM 10952 C CA . HIS E 1 64 ? 47.221 19.204 18.435 1.00 20.84 67 HIS E CA 1
ATOM 10953 C C . HIS E 1 64 ? 46.342 19.955 19.424 1.00 21.14 67 HIS E C 1
ATOM 10954 O O . HIS E 1 64 ? 45.176 20.225 19.143 1.00 21.10 67 HIS E O 1
ATOM 10961 N N . LEU E 1 65 ? 46.896 20.300 20.580 1.00 22.08 68 LEU E N 1
ATOM 10962 C CA . LEU E 1 65 ? 46.125 21.023 21.584 1.00 21.95 68 LEU E CA 1
ATOM 10963 C C . LEU E 1 65 ? 45.626 22.368 21.059 1.00 22.76 68 LEU E C 1
ATOM 10964 O O . LEU E 1 65 ? 44.625 22.896 21.543 1.00 23.41 68 LEU E O 1
ATOM 10969 N N . LYS E 1 66 ? 46.323 22.922 20.072 1.00 23.48 69 LYS E N 1
ATOM 10970 C CA . LYS E 1 66 ? 45.923 24.204 19.498 1.00 25.85 69 LYS E CA 1
ATOM 10971 C C . LYS E 1 66 ? 44.606 24.053 18.742 1.00 24.27 69 LYS E C 1
ATOM 10972 O O . LYS E 1 66 ? 43.714 24.889 18.866 1.00 24.18 69 LYS E O 1
ATOM 10978 N N . VAL E 1 67 ? 44.484 22.982 17.964 1.00 23.29 70 VAL E N 1
ATOM 10979 C CA . VAL E 1 67 ? 43.251 22.715 17.233 1.00 23.71 70 VAL E CA 1
ATOM 10980 C C . VAL E 1 67 ? 42.186 22.297 18.243 1.00 20.95 70 VAL E C 1
ATOM 10981 O O . VAL E 1 67 ? 41.036 22.724 18.157 1.00 21.36 70 VAL E O 1
ATOM 10985 N N . ALA E 1 68 ? 42.591 21.475 19.210 1.00 20.09 71 ALA E N 1
ATOM 10986 C CA . ALA E 1 68 ? 41.695 20.963 20.248 1.00 20.58 71 ALA E CA 1
ATOM 10987 C C . ALA E 1 68 ? 40.973 22.069 21.008 1.00 22.48 71 ALA E C 1
ATOM 10988 O O . ALA E 1 68 ? 39.859 21.880 21.507 1.00 20.16 71 ALA E O 1
ATOM 10990 N N . GLU E 1 69 ? 41.623 23.220 21.108 1.00 24.88 72 GLU E N 1
ATOM 10991 C CA . GLU E 1 69 ? 41.037 24.363 21.790 1.00 28.11 72 GLU E CA 1
ATOM 10992 C C . GLU E 1 69 ? 39.727 24.640 21.058 1.00 27.48 72 GLU E C 1
ATOM 10993 O O . GLU E 1 69 ? 38.728 25.043 21.658 1.00 26.14 72 GLU E O 1
ATOM 10999 N N . GLY E 1 70 ? 39.754 24.388 19.751 1.00 27.19 73 GLY E N 1
ATOM 11000 C CA . GLY E 1 70 ? 38.595 24.590 18.902 1.00 26.28 73 GLY E CA 1
ATOM 11001 C C . GLY E 1 70 ? 37.379 23.774 19.296 1.00 26.43 73 GLY E C 1
ATOM 11002 O O . GLY E 1 70 ? 36.254 24.191 19.026 1.00 27.46 73 GLY E O 1
ATOM 11003 N N . PHE E 1 71 ? 37.572 22.604 19.903 1.00 24.60 74 PHE E N 1
ATOM 11004 C CA . PHE E 1 71 ? 36.406 21.837 20.321 1.00 25.75 74 PHE E CA 1
ATOM 11005 C C . PHE E 1 71 ? 36.197 21.809 21.831 1.00 25.88 74 PHE E C 1
ATOM 11006 O O . PHE E 1 71 ? 35.637 20.862 22.379 1.00 27.39 74 PHE E O 1
ATOM 11014 N N . GLY E 1 72 ? 36.646 22.871 22.495 1.00 25.69 75 GLY E N 1
ATOM 11015 C CA . GLY E 1 72 ? 36.451 22.985 23.928 1.00 26.78 75 GLY E CA 1
ATOM 11016 C C . GLY E 1 72 ? 37.537 22.490 24.857 1.00 28.19 75 GLY E C 1
ATOM 11017 O O . GLY E 1 72 ? 37.368 22.538 26.077 1.00 28.99 75 GLY E O 1
ATOM 11018 N N . LEU E 1 73 ? 38.646 22.008 24.311 1.00 28.10 76 LEU E N 1
ATOM 11019 C CA . LEU E 1 73 ? 39.717 21.526 25.166 1.00 28.81 76 LEU E CA 1
ATOM 11020 C C . LEU E 1 73 ? 40.570 22.698 25.634 1.00 29.01 76 LEU E C 1
ATOM 11021 O O . LEU E 1 73 ? 41.366 23.242 24.874 1.00 27.20 76 LEU E O 1
ATOM 11026 N N . LYS E 1 74 ? 40.379 23.100 26.887 1.00 30.36 77 LYS E N 1
ATOM 11027 C CA . LYS E 1 74 ? 41.144 24.203 27.451 1.00 31.21 77 LYS E CA 1
ATOM 11028 C C . LYS E 1 74 ? 42.339 23.616 28.187 1.00 31.97 77 LYS E C 1
ATOM 11029 O O . LYS E 1 74 ? 42.199 22.649 28.936 1.00 32.06 77 LYS E O 1
ATOM 11031 N N . ALA E 1 75 ? 43.514 24.194 27.971 1.00 32.21 78 ALA E N 1
ATOM 11032 C CA . ALA E 1 75 ? 44.715 23.697 28.622 1.00 32.45 78 ALA E CA 1
ATOM 11033 C C . ALA E 1 75 ? 45.899 24.629 28.418 1.00 32.68 78 ALA E C 1
ATOM 11034 O O . ALA E 1 75 ? 46.047 25.242 27.362 1.00 33.16 78 ALA E O 1
ATOM 11036 N N . LYS E 1 76 ? 46.736 24.730 29.444 1.00 33.07 80 LYS E N 1
ATOM 11037 C CA . LYS E 1 76 ? 47.935 25.559 29.395 1.00 32.54 80 LYS E CA 1
ATOM 11038 C C . LYS E 1 76 ? 49.109 24.581 29.453 1.00 31.87 80 LYS E C 1
ATOM 11039 O O . LYS E 1 76 ? 49.644 24.298 30.520 1.00 29.92 80 LYS E O 1
ATOM 11041 N N . PRO E 1 77 ? 49.515 24.046 28.291 1.00 32.37 81 PRO E N 1
ATOM 11042 C CA . PRO E 1 77 ? 50.616 23.086 28.178 1.00 32.45 81 PRO E CA 1
ATOM 11043 C C . PRO E 1 77 ? 52.009 23.552 28.592 1.00 33.47 81 PRO E C 1
ATOM 11044 O O . PRO E 1 77 ? 52.449 24.646 28.244 1.00 35.04 81 PRO E O 1
ATOM 11048 N N . GLU E 1 78 ? 52.687 22.692 29.347 1.00 33.42 82 GLU E N 1
ATOM 11049 C CA . GLU E 1 78 ? 54.048 22.928 29.820 1.00 33.47 82 GLU E CA 1
ATOM 11050 C C . GLU E 1 78 ? 54.782 21.614 29.577 1.00 33.03 82 GLU E C 1
ATOM 11051 O O . GLU E 1 78 ? 54.407 20.577 30.130 1.00 33.72 82 GLU E O 1
ATOM 11057 N N . LEU E 1 79 ? 55.817 21.650 28.746 1.00 30.86 83 LEU E N 1
ATOM 11058 C CA . LEU E 1 79 ? 56.557 20.435 28.423 1.00 30.06 83 LEU E CA 1
ATOM 11059 C C . LEU E 1 79 ? 57.916 20.334 29.098 1.00 28.98 83 LEU E C 1
ATOM 11060 O O . LEU E 1 79 ? 58.819 21.124 28.828 1.00 29.39 83 LEU E O 1
ATOM 11065 N N . ASP E 1 80 ? 58.047 19.348 29.978 1.00 27.68 84 ASP E N 1
ATOM 11066 C CA . ASP E 1 80 ? 59.291 19.099 30.694 1.00 26.67 84 ASP E CA 1
ATOM 11067 C C . ASP E 1 80 ? 60.185 18.295 29.752 1.00 27.04 84 ASP E C 1
ATOM 11068 O O . ASP E 1 80 ? 59.953 17.106 29.537 1.00 25.13 84 ASP E O 1
ATOM 11073 N N . LEU E 1 81 ? 61.207 18.941 29.198 1.00 24.87 85 LEU E N 1
ATOM 11074 C CA . LEU E 1 81 ? 62.107 18.274 28.264 1.00 26.85 85 LEU E CA 1
ATOM 11075 C C . LEU E 1 81 ? 62.921 17.151 28.892 1.00 27.76 85 LEU E C 1
ATOM 11076 O O . LEU E 1 81 ? 63.264 16.173 28.227 1.00 25.02 85 LEU E O 1
ATOM 11081 N N . LYS E 1 82 ? 63.229 17.297 30.175 1.00 28.63 86 LYS E N 1
ATOM 11082 C CA . LYS E 1 82 ? 63.996 16.292 30.893 1.00 30.28 86 LYS E CA 1
ATOM 11083 C C . LYS E 1 82 ? 63.192 14.996 30.947 1.00 28.48 86 LYS E C 1
ATOM 11084 O O . LYS E 1 82 ? 63.713 13.918 30.661 1.00 28.93 86 LYS E O 1
ATOM 11090 N N . LYS E 1 83 ? 61.919 15.108 31.310 1.00 26.53 87 LYS E N 1
ATOM 11091 C CA . LYS E 1 83 ? 61.041 13.947 31.401 1.00 26.22 87 LYS E CA 1
ATOM 11092 C C . LYS E 1 83 ? 60.762 13.358 30.015 1.00 24.84 87 LYS E C 1
ATOM 11093 O O . LYS E 1 83 ? 60.554 12.147 29.866 1.00 24.30 87 LYS E O 1
ATOM 11099 N N . LEU E 1 84 ? 60.759 14.217 29.003 1.00 22.83 88 LEU E N 1
ATOM 11100 C CA . LEU E 1 84 ? 60.518 13.767 27.638 1.00 21.00 88 LEU E CA 1
ATOM 11101 C C . LEU E 1 84 ? 61.689 12.898 27.215 1.00 21.18 88 LEU E C 1
ATOM 11102 O O . LEU E 1 84 ? 61.512 11.816 26.633 1.00 19.61 88 LEU E O 1
ATOM 11107 N N . GLY E 1 85 ? 62.891 13.381 27.512 1.00 20.22 89 GLY E N 1
ATOM 11108 C CA . GLY E 1 85 ? 64.085 12.632 27.177 1.00 20.10 89 GLY E CA 1
ATOM 11109 C C . GLY E 1 85 ? 64.076 11.310 27.918 1.00 19.69 89 GLY E C 1
ATOM 11110 O O . GLY E 1 85 ? 64.455 10.275 27.368 1.00 18.33 89 GLY E O 1
ATOM 11111 N N . GLY E 1 86 ? 63.634 11.344 29.172 1.00 18.58 90 GLY E N 1
ATOM 11112 C CA . GLY E 1 86 ? 63.581 10.131 29.973 1.00 20.22 90 GLY E CA 1
ATOM 11113 C C . GLY E 1 86 ? 62.652 9.074 29.399 1.00 19.83 90 GLY E C 1
ATOM 11114 O O . GLY E 1 86 ? 62.950 7.884 29.446 1.00 20.38 90 GLY E O 1
ATOM 11115 N N . TRP E 1 87 ? 61.518 9.506 28.860 1.00 18.13 91 TRP E N 1
ATOM 11116 C CA . TRP E 1 87 ? 60.555 8.586 28.266 1.00 19.87 91 TRP E CA 1
ATOM 11117 C C . TRP E 1 87 ? 61.150 8.019 26.973 1.00 18.80 91 TRP E C 1
ATOM 11118 O O . TRP E 1 87 ? 61.044 6.823 26.696 1.00 18.90 91 TRP E O 1
ATOM 11129 N N . ARG E 1 88 ? 61.782 8.889 26.190 1.00 19.90 92 ARG E N 1
ATOM 11130 C CA . ARG E 1 88 ? 62.425 8.482 24.945 1.00 20.48 92 ARG E CA 1
ATOM 11131 C C . ARG E 1 88 ? 63.441 7.381 25.263 1.00 20.67 92 ARG E C 1
ATOM 11132 O O . ARG E 1 88 ? 63.501 6.352 24.582 1.00 18.80 92 ARG E O 1
ATOM 11140 N N . ASP E 1 89 ? 64.240 7.601 26.303 1.00 19.37 93 ASP E N 1
ATOM 11141 C CA . ASP E 1 89 ? 65.238 6.612 26.704 1.00 19.93 93 ASP E CA 1
ATOM 11142 C C . ASP E 1 89 ? 64.570 5.312 27.131 1.00 19.14 93 ASP E C 1
ATOM 11143 O O . ASP E 1 89 ? 65.066 4.228 26.843 1.00 21.15 93 ASP E O 1
ATOM 11148 N N . GLN E 1 90 ? 63.444 5.430 27.824 1.00 18.21 94 GLN E N 1
ATOM 11149 C CA . GLN E 1 90 ? 62.694 4.270 28.301 1.00 20.67 94 GLN E CA 1
ATOM 11150 C C . GLN E 1 90 ? 62.187 3.396 27.153 1.00 20.79 94 GLN E C 1
ATOM 11151 O O . GLN E 1 90 ? 62.265 2.166 27.208 1.00 19.61 94 GLN E O 1
ATOM 11157 N N . VAL E 1 91 ? 61.645 4.045 26.127 1.00 17.80 95 VAL E N 1
ATOM 11158 C CA . VAL E 1 91 ? 61.122 3.351 24.960 1.00 17.59 95 VAL E CA 1
ATOM 11159 C C . VAL E 1 91 ? 62.262 2.585 24.301 1.00 17.31 95 VAL E C 1
ATOM 11160 O O . VAL E 1 91 ? 62.134 1.396 23.995 1.00 19.53 95 VAL E O 1
ATOM 11164 N N . VAL E 1 92 ? 63.383 3.271 24.101 1.00 17.02 96 VAL E N 1
ATOM 11165 C CA . VAL E 1 92 ? 64.559 2.663 23.484 1.00 18.68 96 VAL E CA 1
ATOM 11166 C C . VAL E 1 92 ? 65.060 1.446 24.266 1.00 19.21 96 VAL E C 1
ATOM 11167 O O . VAL E 1 92 ? 65.357 0.404 23.680 1.00 17.54 96 VAL E O 1
ATOM 11171 N N . LYS E 1 93 ? 65.151 1.578 25.585 1.00 19.15 97 LYS E N 1
ATOM 11172 C CA . LYS E 1 93 ? 65.646 0.483 26.416 1.00 20.22 97 LYS E CA 1
ATOM 11173 C C . LYS E 1 93 ? 64.746 -0.744 26.338 1.00 19.79 97 LYS E C 1
ATOM 11174 O O . LYS E 1 93 ? 65.225 -1.882 26.305 1.00 20.13 97 LYS E O 1
ATOM 11180 N N . LYS E 1 94 ? 63.443 -0.498 26.310 1.00 19.39 98 LYS E N 1
ATOM 11181 C CA . LYS E 1 94 ? 62.443 -1.555 26.243 1.00 22.32 98 LYS E CA 1
ATOM 11182 C C . LYS E 1 94 ? 62.599 -2.351 24.950 1.00 22.16 98 LYS E C 1
ATOM 11183 O O . LYS E 1 94 ? 62.609 -3.583 24.958 1.00 19.98 98 LYS E O 1
ATOM 11189 N N . LEU E 1 95 ? 62.729 -1.637 23.838 1.00 20.36 99 LEU E N 1
ATOM 11190 C CA . LEU E 1 95 ? 62.862 -2.275 22.535 1.00 20.08 99 LEU E CA 1
ATOM 11191 C C . LEU E 1 95 ? 64.207 -2.955 22.284 1.00 20.92 99 LEU E C 1
ATOM 11192 O O . LEU E 1 95 ? 64.249 -4.030 21.683 1.00 19.27 99 LEU E O 1
ATOM 11197 N N . THR E 1 96 ? 65.304 -2.350 22.732 1.00 18.33 100 THR E N 1
ATOM 11198 C CA . THR E 1 96 ? 66.606 -2.976 22.524 1.00 18.91 100 THR E CA 1
ATOM 11199 C C . THR E 1 96 ? 66.709 -4.196 23.440 1.00 20.07 100 THR E C 1
ATOM 11200 O O . THR E 1 96 ? 67.304 -5.210 23.075 1.00 18.82 100 THR E O 1
ATOM 11204 N N . GLY E 1 97 ? 66.119 -4.097 24.627 1.00 21.18 101 GLY E N 1
ATOM 11205 C CA . GLY E 1 97 ? 66.138 -5.221 25.549 1.00 19.99 101 GLY E CA 1
ATOM 11206 C C . GLY E 1 97 ? 65.346 -6.358 24.921 1.00 20.53 101 GLY E C 1
ATOM 11207 O O . GLY E 1 97 ? 65.706 -7.531 25.051 1.00 18.85 101 GLY E O 1
ATOM 11208 N N . GLY E 1 98 ? 64.266 -5.996 24.229 1.00 19.24 102 GLY E N 1
ATOM 11209 C CA . GLY E 1 98 ? 63.421 -6.972 23.559 1.00 18.40 102 GLY E CA 1
ATOM 11210 C C . GLY E 1 98 ? 64.170 -7.725 22.478 1.00 18.40 102 GLY E C 1
ATOM 11211 O O . GLY E 1 98 ? 63.968 -8.925 22.295 1.00 17.69 102 GLY E O 1
ATOM 11212 N N . VAL E 1 99 ? 65.031 -7.027 21.744 1.00 17.98 103 VAL E N 1
ATOM 11213 C CA . VAL E 1 99 ? 65.812 -7.678 20.702 1.00 18.91 103 VAL E CA 1
ATOM 11214 C C . VAL E 1 99 ? 66.789 -8.652 21.358 1.00 18.32 103 VAL E C 1
ATOM 11215 O O . VAL E 1 99 ? 66.989 -9.763 20.871 1.00 17.26 103 VAL E O 1
ATOM 11219 N N . GLY E 1 100 ? 67.386 -8.238 22.471 1.00 18.46 104 GLY E N 1
ATOM 11220 C CA . GLY E 1 100 ? 68.307 -9.113 23.172 1.00 18.73 104 GLY E CA 1
ATOM 11221 C C . GLY E 1 100 ? 67.598 -10.389 23.592 1.00 19.04 104 GLY E C 1
ATOM 11222 O O . GLY E 1 100 ? 68.139 -11.490 23.453 1.00 20.18 104 GLY E O 1
ATOM 11223 N N . THR E 1 101 ? 66.378 -10.238 24.098 1.00 19.83 105 THR E N 1
ATOM 11224 C CA . THR E 1 101 ? 65.566 -11.372 24.540 1.00 21.32 105 THR E CA 1
ATOM 11225 C C . THR E 1 101 ? 65.181 -12.294 23.389 1.00 21.72 105 THR E C 1
ATOM 11226 O O . THR E 1 101 ? 65.151 -13.521 23.538 1.00 19.05 105 THR E O 1
ATOM 11230 N N . LEU E 1 102 ? 64.875 -11.695 22.244 1.00 21.11 106 LEU E N 1
ATOM 11231 C CA . LEU E 1 102 ? 64.506 -12.450 21.053 1.00 20.24 106 LEU E CA 1
ATOM 11232 C C . LEU E 1 102 ? 65.696 -13.281 20.592 1.00 18.94 106 LEU E C 1
ATOM 11233 O O . LEU E 1 102 ? 65.557 -14.471 20.302 1.00 21.06 106 LEU E O 1
ATOM 11238 N N . LEU E 1 103 ? 66.867 -12.658 20.532 1.00 16.47 107 LEU E N 1
ATOM 11239 C CA . LEU E 1 103 ? 68.072 -13.360 20.109 1.00 18.18 107 LEU E CA 1
ATOM 11240 C C . LEU E 1 103 ? 68.372 -14.536 21.037 1.00 19.30 107 LEU E C 1
ATOM 11241 O O . LEU E 1 103 ? 68.677 -15.636 20.574 1.00 19.61 107 LEU E O 1
ATOM 11246 N N . LYS E 1 104 ? 68.277 -14.304 22.343 1.00 19.76 108 LYS E N 1
ATOM 11247 C CA . LYS E 1 104 ? 68.550 -15.351 23.324 1.00 23.60 108 LYS E CA 1
ATOM 11248 C C . LYS E 1 104 ? 67.534 -16.480 23.222 1.00 23.45 108 LYS E C 1
ATOM 11249 O O . LYS E 1 104 ? 67.900 -17.656 23.151 1.00 23.12 108 LYS E O 1
ATOM 11255 N N . GLY E 1 105 ? 66.257 -16.115 23.208 1.00 23.13 109 GLY E N 1
ATOM 11256 C CA . GLY E 1 105 ? 65.202 -17.108 23.115 1.00 24.70 109 GLY E CA 1
ATOM 11257 C C . GLY E 1 105 ? 65.253 -17.935 21.844 1.00 23.22 109 GLY E C 1
ATOM 11258 O O . GLY E 1 105 ? 64.684 -19.026 21.779 1.00 24.31 109 GLY E O 1
ATOM 11259 N N . ASN E 1 106 ? 65.929 -17.415 20.825 1.00 23.13 110 ASN E N 1
ATOM 11260 C CA . ASN E 1 106 ? 66.056 -18.119 19.553 1.00 22.80 110 ASN E CA 1
ATOM 11261 C C . ASN E 1 106 ? 67.323 -18.955 19.492 1.00 21.24 110 ASN E C 1
ATOM 11262 O O . ASN E 1 106 ? 67.581 -19.632 18.495 1.00 20.63 110 ASN E O 1
ATOM 11267 N N . GLY E 1 107 ? 68.120 -18.894 20.552 1.00 22.12 111 GLY E N 1
ATOM 11268 C CA . GLY E 1 107 ? 69.348 -19.667 20.589 1.00 22.07 111 GLY E CA 1
ATOM 11269 C C . GLY E 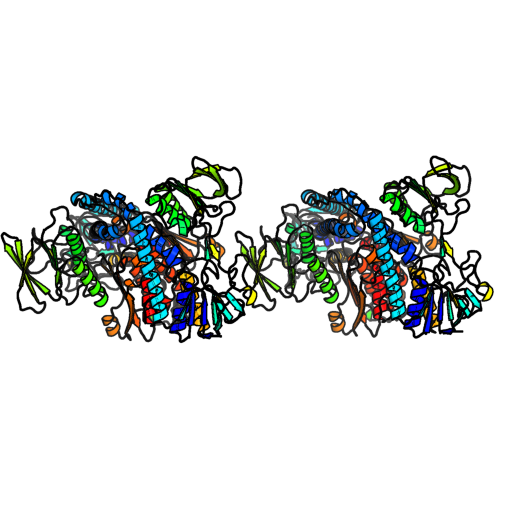1 107 ? 70.537 -19.027 19.891 1.00 22.68 111 GLY E C 1
ATOM 11270 O O . GLY E 1 107 ? 71.520 -19.706 19.594 1.00 21.00 111 GLY E O 1
ATOM 11271 N N . VAL E 1 108 ? 70.460 -17.728 19.615 1.00 22.16 112 VAL E N 1
ATOM 11272 C CA . VAL E 1 108 ? 71.572 -17.040 18.964 1.00 20.54 112 VAL E CA 1
ATOM 11273 C C . VAL E 1 108 ? 72.609 -16.631 20.002 1.00 21.12 112 VAL E C 1
ATOM 11274 O O . VAL E 1 108 ? 72.261 -16.192 21.100 1.00 21.44 112 VAL E O 1
ATOM 11278 N N . GLU E 1 109 ? 73.882 -16.787 19.657 1.00 21.00 113 GLU E N 1
ATOM 11279 C CA . GLU E 1 109 ? 74.963 -16.404 20.555 1.00 23.15 113 GLU E CA 1
ATOM 11280 C C . GLU E 1 109 ? 75.319 -14.948 20.271 1.00 22.08 113 GLU E C 1
ATOM 11281 O O . GLU E 1 109 ? 75.553 -14.572 19.123 1.00 21.73 113 GLU E O 1
ATOM 11287 N N . LEU E 1 110 ? 75.356 -14.132 21.318 1.00 22.08 114 LEU E N 1
ATOM 11288 C CA . LEU E 1 110 ? 75.679 -12.717 21.168 1.00 22.27 114 LEU E CA 1
ATOM 11289 C C . LEU E 1 110 ? 77.064 -12.383 21.708 1.00 23.52 114 LEU E C 1
ATOM 11290 O O . LEU E 1 110 ? 77.367 -12.647 22.874 1.00 22.09 114 LEU E O 1
ATOM 11295 N N . LEU E 1 111 ? 77.899 -11.801 20.851 1.00 20.89 115 LEU E N 1
ATOM 11296 C CA . LEU E 1 111 ? 79.250 -11.411 21.232 1.00 21.29 115 LEU E CA 1
ATOM 11297 C C . LEU E 1 111 ? 79.384 -9.902 21.107 1.00 22.20 115 LEU E C 1
ATOM 11298 O O . LEU E 1 111 ? 79.139 -9.334 20.042 1.00 22.58 115 LEU E O 1
ATOM 11303 N N . ARG E 1 112 ? 79.768 -9.247 22.194 1.00 21.62 116 ARG E N 1
ATOM 11304 C CA . ARG E 1 112 ? 79.932 -7.801 22.157 1.00 22.90 116 ARG E CA 1
ATOM 11305 C C . ARG E 1 112 ? 81.365 -7.469 21.760 1.00 22.96 116 ARG E C 1
ATOM 11306 O O . ARG E 1 112 ? 82.321 -7.944 22.380 1.00 23.18 116 ARG E O 1
ATOM 11314 N N . GLY E 1 113 ? 81.508 -6.675 20.702 1.00 22.37 117 GLY E N 1
ATOM 11315 C CA . GLY E 1 113 ? 82.826 -6.288 20.229 1.00 21.22 117 GLY E CA 1
ATOM 11316 C C . GLY E 1 113 ? 82.807 -5.853 18.774 1.00 20.76 117 GLY E C 1
ATOM 11317 O O . GLY E 1 113 ? 81.785 -5.977 18.097 1.00 19.75 117 GLY E O 1
ATOM 11318 N N . PHE E 1 114 ? 83.937 -5.348 18.287 1.00 19.15 118 PHE E N 1
ATOM 11319 C CA . PHE E 1 114 ? 84.026 -4.893 16.904 1.00 21.62 118 PHE E CA 1
ATOM 11320 C C . PHE E 1 114 ? 84.628 -5.980 16.016 1.00 20.58 118 PHE E C 1
ATOM 11321 O O . PHE E 1 114 ? 85.809 -6.292 16.122 1.00 20.45 118 PHE E O 1
ATOM 11329 N N . ALA E 1 115 ? 83.805 -6.543 15.138 1.00 20.39 119 ALA E N 1
ATOM 11330 C CA . ALA E 1 115 ? 84.240 -7.603 14.237 1.00 20.21 119 ALA E CA 1
ATOM 11331 C C . ALA E 1 115 ? 84.923 -7.076 12.979 1.00 21.56 119 ALA E C 1
ATOM 11332 O O . ALA E 1 115 ? 84.470 -6.101 12.375 1.00 23.18 119 ALA E O 1
ATOM 11334 N N . ARG E 1 116 ? 86.018 -7.728 12.596 1.00 19.99 120 ARG E N 1
ATOM 11335 C CA . ARG E 1 116 ? 86.762 -7.370 11.392 1.00 21.04 120 ARG E CA 1
ATOM 11336 C C . ARG E 1 116 ? 87.124 -8.663 10.660 1.00 20.79 120 ARG E C 1
ATOM 11337 O O . ARG E 1 116 ? 87.639 -9.603 11.266 1.00 20.56 120 ARG E O 1
ATOM 11345 N N . LEU E 1 117 ? 86.844 -8.724 9.363 1.00 20.54 121 LEU E N 1
ATOM 11346 C CA . LEU E 1 117 ? 87.185 -9.920 8.604 1.00 21.65 121 LEU E CA 1
ATOM 11347 C C . LEU E 1 117 ? 88.705 -9.983 8.456 1.00 22.76 121 LEU E C 1
ATOM 11348 O O . LEU E 1 117 ? 89.367 -8.946 8.362 1.00 21.98 121 LEU E O 1
ATOM 11353 N N . VAL E 1 118 ? 89.253 -11.195 8.471 1.00 24.39 122 VAL E N 1
ATOM 11354 C CA . VAL E 1 118 ? 90.691 -11.394 8.283 1.00 24.36 122 VAL E CA 1
ATOM 11355 C C . VAL E 1 118 ? 90.845 -12.330 7.093 1.00 24.71 122 VAL E C 1
ATOM 11356 O O . VAL E 1 118 ? 91.945 -12.556 6.587 1.00 24.60 122 VAL E O 1
ATOM 11360 N N . GLY E 1 119 ? 89.711 -12.856 6.648 1.00 25.24 123 GLY E N 1
ATOM 11361 C CA . GLY E 1 119 ? 89.685 -13.755 5.512 1.00 25.79 123 GLY E CA 1
ATOM 11362 C C . GLY E 1 119 ? 88.268 -13.859 4.986 1.00 26.31 123 GLY E C 1
ATOM 11363 O O . GLY E 1 119 ? 87.352 -13.262 5.558 1.00 28.00 123 GLY E O 1
ATOM 11364 N N . PRO E 1 120 ? 88.048 -14.612 3.899 1.00 26.75 124 PRO E N 1
ATOM 11365 C CA . PRO E 1 120 ? 86.723 -14.789 3.296 1.00 26.29 124 PRO E CA 1
ATOM 11366 C C . PRO E 1 120 ? 85.664 -15.373 4.231 1.00 25.46 124 PRO E C 1
ATOM 11367 O O . PRO E 1 120 ? 84.482 -15.043 4.122 1.00 26.64 124 PRO E O 1
ATOM 11371 N N . LYS E 1 121 ? 86.083 -16.234 5.151 1.00 23.50 125 LYS E N 1
ATOM 11372 C CA . LYS E 1 121 ? 85.148 -16.869 6.070 1.00 23.52 125 LYS E CA 1
ATOM 11373 C C . LYS E 1 121 ? 85.628 -16.853 7.511 1.00 23.87 125 LYS E C 1
ATOM 11374 O O . LYS E 1 121 ? 85.225 -17.690 8.316 1.00 23.54 125 LYS E O 1
ATOM 11380 N N . GLU E 1 122 ? 86.489 -15.900 7.841 1.00 23.62 126 GLU E N 1
ATOM 11381 C CA . GLU E 1 122 ? 87.000 -15.803 9.199 1.00 23.38 126 GLU E CA 1
ATOM 11382 C C . GLU E 1 122 ? 86.911 -14.364 9.678 1.00 22.01 126 GLU E C 1
ATOM 11383 O O . GLU E 1 122 ? 87.192 -13.431 8.927 1.00 21.72 126 GLU E O 1
ATOM 11389 N N . VAL E 1 123 ? 86.518 -14.197 10.935 1.00 23.64 127 VAL E N 1
ATOM 11390 C CA . VAL E 1 123 ? 86.370 -12.877 11.528 1.00 23.65 127 VAL E CA 1
ATOM 11391 C C . VAL E 1 123 ? 87.199 -12.795 12.797 1.00 23.56 127 VAL E C 1
ATOM 11392 O O . VAL E 1 123 ? 87.377 -13.793 13.491 1.00 24.10 127 VAL E O 1
ATOM 11396 N N . GLU E 1 124 ? 87.713 -11.607 13.095 1.00 23.70 128 GLU E N 1
ATOM 11397 C CA . GLU E 1 124 ? 88.508 -11.413 14.297 1.00 24.82 128 GLU E CA 1
ATOM 11398 C C . GLU E 1 124 ? 87.785 -10.420 15.204 1.00 24.91 128 GLU E C 1
ATOM 11399 O O . GLU E 1 124 ? 87.389 -9.337 14.770 1.00 22.72 128 GLU E O 1
ATOM 11405 N N . VAL E 1 125 ? 87.592 -10.810 16.460 1.00 25.12 129 VAL E N 1
ATOM 11406 C CA . VAL E 1 125 ? 86.915 -9.963 17.428 1.00 25.00 129 VAL E CA 1
ATOM 11407 C C . VAL E 1 125 ? 87.666 -10.006 18.750 1.00 26.89 129 VAL E C 1
ATOM 11408 O O . VAL E 1 125 ? 87.811 -11.066 19.349 1.00 26.95 129 VAL E O 1
ATOM 11412 N N . GLY E 1 126 ? 88.140 -8.851 19.202 1.00 27.58 134 GLY E N 1
ATOM 11413 C CA . GLY E 1 126 ? 88.872 -8.804 20.454 1.00 29.60 134 GLY E CA 1
ATOM 11414 C C . GLY E 1 126 ? 90.116 -9.675 20.425 1.00 30.77 134 GLY E C 1
ATOM 11415 O O . GLY E 1 126 ? 90.539 -10.200 21.454 1.00 31.77 134 GLY E O 1
ATOM 11416 N N . GLY E 1 127 ? 90.704 -9.837 19.244 1.00 30.11 135 GLY E N 1
ATOM 11417 C CA . GLY E 1 127 ? 91.903 -10.650 19.130 1.00 31.51 135 GLY E CA 1
ATOM 11418 C C . GLY E 1 127 ? 91.649 -12.144 19.029 1.00 31.34 135 GLY E C 1
ATOM 11419 O O . GLY E 1 127 ? 92.591 -12.932 18.952 1.00 32.83 135 GLY E O 1
ATOM 11420 N N . GLU E 1 128 ? 90.381 -12.541 19.037 1.00 29.93 136 GLU E N 1
ATOM 11421 C CA . GLU E 1 128 ? 90.022 -13.954 18.928 1.00 29.73 136 GLU E CA 1
ATOM 11422 C C . GLU E 1 128 ? 89.482 -14.200 17.523 1.00 29.01 136 GLU E C 1
ATOM 11423 O O . GLU E 1 128 ? 88.932 -13.291 16.900 1.00 28.33 136 GLU E O 1
ATOM 11429 N N . ARG E 1 129 ? 89.635 -15.423 17.025 1.00 27.18 137 ARG E N 1
ATOM 11430 C CA . ARG E 1 129 ? 89.160 -15.756 15.686 1.00 26.91 137 ARG E CA 1
ATOM 11431 C C . ARG E 1 129 ? 87.871 -16.576 15.706 1.00 27.03 137 ARG E C 1
ATOM 11432 O O . ARG E 1 129 ? 87.668 -17.421 16.586 1.00 25.17 137 ARG E O 1
ATOM 11440 N N . TYR E 1 130 ? 87.001 -16.312 14.731 1.00 25.70 138 TYR E N 1
ATOM 11441 C CA . TYR E 1 130 ? 85.729 -17.018 14.594 1.00 25.41 138 TYR E CA 1
ATOM 11442 C C . TYR E 1 130 ? 85.487 -17.309 13.119 1.00 25.25 138 TYR E C 1
ATOM 11443 O O . TYR E 1 130 ? 85.672 -16.439 12.271 1.00 26.48 138 TYR E O 1
ATOM 11452 N N . GLY E 1 131 ? 85.069 -18.532 12.813 1.00 25.36 139 GLY E N 1
ATOM 11453 C CA . GLY E 1 131 ? 84.818 -18.889 11.430 1.00 24.88 139 GLY E CA 1
ATOM 11454 C C . GLY E 1 131 ? 83.427 -19.454 11.225 1.00 24.63 139 GLY E C 1
ATOM 11455 O O . GLY E 1 131 ? 82.792 -19.917 12.170 1.00 24.67 139 GLY E O 1
ATOM 11456 N N . ALA E 1 132 ? 82.948 -19.413 9.985 1.00 23.88 140 ALA E N 1
ATOM 11457 C CA . ALA E 1 132 ? 81.627 -19.932 9.668 1.00 23.89 140 ALA E CA 1
ATOM 11458 C C . ALA E 1 132 ? 81.508 -20.253 8.190 1.00 24.10 140 ALA E C 1
ATOM 11459 O O . ALA E 1 132 ? 82.292 -19.772 7.373 1.00 23.95 140 ALA E O 1
ATOM 11461 N N . LYS E 1 133 ? 80.515 -21.066 7.852 1.00 24.59 141 LYS E N 1
ATOM 11462 C CA . LYS E 1 133 ? 80.283 -21.448 6.470 1.00 27.59 141 LYS E CA 1
ATOM 11463 C C . LYS E 1 133 ? 79.743 -20.241 5.710 1.00 26.96 141 LYS E C 1
ATOM 11464 O O . LYS E 1 133 ? 79.960 -20.099 4.510 1.00 27.22 141 LYS E O 1
ATOM 11470 N N . SER E 1 134 ? 79.035 -19.365 6.413 1.00 26.58 142 SER E N 1
ATOM 11471 C CA . SER E 1 134 ? 78.491 -18.175 5.773 1.00 26.60 142 SER E CA 1
ATOM 11472 C C . SER E 1 134 ? 78.554 -16.966 6.701 1.00 25.44 142 SER E C 1
ATOM 11473 O O . SER E 1 134 ? 78.481 -17.105 7.920 1.00 23.40 142 SER E O 1
ATOM 11476 N N . LEU E 1 135 ? 78.710 -15.784 6.111 1.00 22.97 143 LEU E N 1
ATOM 11477 C CA . LEU E 1 135 ? 78.773 -14.538 6.870 1.00 22.11 143 LEU E CA 1
ATOM 11478 C C . LEU E 1 135 ? 77.746 -13.566 6.316 1.00 20.95 143 LEU E C 1
ATOM 11479 O O . LEU E 1 135 ? 77.503 -13.534 5.108 1.00 19.88 143 LEU E O 1
ATOM 11484 N N . ILE E 1 136 ? 77.136 -12.786 7.200 1.00 19.42 144 ILE E N 1
ATOM 11485 C CA . ILE E 1 136 ? 76.166 -11.782 6.780 1.00 18.43 144 ILE E CA 1
ATOM 11486 C C . ILE E 1 136 ? 76.641 -10.467 7.381 1.00 18.41 144 ILE E C 1
ATOM 11487 O O . ILE E 1 136 ? 76.694 -10.304 8.600 1.00 17.06 144 ILE E O 1
ATOM 11492 N N . LEU E 1 137 ? 77.013 -9.548 6.499 1.00 18.10 145 LEU E N 1
ATOM 11493 C CA . LEU E 1 137 ? 77.519 -8.242 6.885 1.00 18.71 145 LEU E CA 1
ATOM 11494 C C . LEU E 1 137 ? 76.354 -7.264 6.968 1.00 17.84 145 LEU E C 1
ATOM 11495 O O . LEU E 1 137 ? 75.758 -6.914 5.954 1.00 16.34 145 LEU E O 1
ATOM 11500 N N . ALA E 1 138 ? 76.039 -6.826 8.184 1.00 18.35 146 ALA E N 1
ATOM 11501 C CA . ALA E 1 138 ? 74.929 -5.905 8.414 1.00 17.34 146 ALA E CA 1
ATOM 11502 C C . ALA E 1 138 ? 75.385 -4.762 9.324 1.00 17.05 146 ALA E C 1
ATOM 11503 O O . ALA E 1 138 ? 74.770 -4.482 10.354 1.00 17.04 146 ALA E O 1
ATOM 11505 N N . THR E 1 139 ? 76.449 -4.086 8.907 1.00 16.42 147 THR E N 1
ATOM 11506 C CA . THR E 1 139 ? 77.059 -3.009 9.683 1.00 16.41 147 THR E CA 1
ATOM 11507 C C . THR E 1 139 ? 76.417 -1.617 9.653 1.00 16.58 147 THR E C 1
ATOM 11508 O O . THR E 1 139 ? 76.922 -0.687 10.288 1.00 19.23 147 THR E O 1
ATOM 11512 N N . GLY E 1 140 ? 75.318 -1.469 8.924 1.00 17.16 148 GLY E N 1
ATOM 11513 C CA . GLY E 1 140 ? 74.629 -0.191 8.871 1.00 15.53 148 GLY E CA 1
ATOM 11514 C C . GLY E 1 140 ? 75.402 0.986 8.307 1.00 17.43 148 GLY E C 1
ATOM 11515 O O . GLY E 1 140 ? 76.333 0.824 7.517 1.00 17.72 148 GLY E O 1
ATOM 11516 N N . SER E 1 141 ? 75.002 2.186 8.717 1.00 18.02 149 SER E N 1
ATOM 11517 C CA . SER E 1 141 ? 75.645 3.411 8.253 1.00 16.68 149 SER E CA 1
ATOM 11518 C C . SER E 1 141 ? 75.807 4.398 9.406 1.00 17.33 149 SER E C 1
ATOM 11519 O O . SER E 1 141 ? 75.491 4.085 10.557 1.00 17.29 149 SER E O 1
ATOM 11522 N N . GLU E 1 142 ? 76.312 5.586 9.086 1.00 17.00 150 GLU E N 1
ATOM 11523 C CA . GLU E 1 142 ? 76.530 6.635 10.078 1.00 18.98 150 GLU E CA 1
ATOM 11524 C C . GLU E 1 142 ? 76.220 7.980 9.426 1.00 17.71 150 GLU E C 1
ATOM 11525 O O . GLU E 1 142 ? 76.099 8.064 8.208 1.00 16.98 150 GLU E O 1
ATOM 11531 N N . PRO E 1 143 ? 76.070 9.045 10.227 1.00 19.81 151 PRO E N 1
ATOM 11532 C CA . PRO E 1 143 ? 75.771 10.348 9.626 1.00 20.49 151 PRO E CA 1
ATOM 11533 C C . PRO E 1 143 ? 76.854 10.781 8.648 1.00 21.17 151 PRO E C 1
ATOM 11534 O O . PRO E 1 143 ? 78.045 10.632 8.923 1.00 21.04 151 PRO E O 1
ATOM 11538 N N . LEU E 1 144 ? 76.434 11.317 7.507 1.00 21.69 152 LEU E N 1
ATOM 11539 C CA . LEU E 1 144 ? 77.368 11.779 6.491 1.00 23.25 152 LEU E CA 1
ATOM 11540 C C . LEU E 1 144 ? 77.831 13.202 6.794 1.00 24.16 152 LEU E C 1
ATOM 11541 O O . LEU E 1 144 ? 77.014 14.100 7.002 1.00 21.46 152 LEU E O 1
ATOM 11546 N N . GLU E 1 145 ? 79.146 13.399 6.827 1.00 24.44 153 GLU E N 1
ATOM 11547 C CA . GLU E 1 145 ? 79.709 14.716 7.094 1.00 27.87 153 GLU E CA 1
ATOM 11548 C C . GLU E 1 145 ? 79.597 15.565 5.833 1.00 26.63 153 GLU E C 1
ATOM 11549 O O . GLU E 1 145 ? 79.676 15.048 4.721 1.00 26.97 153 GLU E O 1
ATOM 11555 N N . LEU E 1 146 ? 79.405 16.865 6.012 1.00 26.34 154 LEU E N 1
ATOM 11556 C CA . LEU E 1 146 ? 79.282 17.781 4.883 1.00 25.86 154 LEU E CA 1
ATOM 11557 C C . LEU E 1 146 ? 80.455 18.752 4.872 1.00 25.51 154 LEU E C 1
ATOM 11558 O O . LEU E 1 146 ? 80.728 19.410 5.873 1.00 23.35 154 LEU E O 1
ATOM 11563 N N . LYS E 1 147 ? 81.153 18.824 3.744 1.00 28.84 155 LYS E N 1
ATOM 11564 C CA . LYS E 1 147 ? 82.292 19.725 3.614 1.00 31.29 155 LYS E CA 1
ATOM 11565 C C . LYS E 1 147 ? 81.896 21.116 4.099 1.00 30.87 155 LYS E C 1
ATOM 11566 O O . LYS E 1 147 ? 80.851 21.643 3.716 1.00 30.56 155 LYS E O 1
ATOM 11572 N N . GLY E 1 148 ? 82.727 21.692 4.960 1.00 33.01 156 GLY E N 1
ATOM 11573 C CA . GLY E 1 148 ? 82.456 23.017 5.485 1.00 32.95 156 GLY E CA 1
ATOM 11574 C C . GLY E 1 148 ? 81.667 23.001 6.776 1.00 33.73 156 GLY E C 1
ATOM 11575 O O . GLY E 1 148 ? 81.522 24.031 7.433 1.00 33.02 156 GLY E O 1
ATOM 11576 N N . PHE E 1 149 ? 81.161 21.832 7.152 1.00 33.20 157 PHE E N 1
ATOM 11577 C CA . PHE E 1 149 ? 80.371 21.718 8.369 1.00 32.22 157 PHE E CA 1
ATOM 11578 C C . PHE E 1 149 ? 80.784 20.528 9.226 1.00 32.38 157 PHE E C 1
ATOM 11579 O O . PHE E 1 149 ? 80.019 19.584 9.401 1.00 31.80 157 PHE E O 1
ATOM 11587 N N . PRO E 1 150 ? 82.007 20.561 9.776 1.00 33.04 158 PRO E N 1
ATOM 11588 C CA . PRO E 1 150 ? 82.467 19.451 10.614 1.00 32.89 158 PRO E CA 1
ATOM 11589 C C . PRO E 1 150 ? 81.606 19.367 11.868 1.00 31.75 158 PRO E C 1
ATOM 11590 O O . PRO E 1 150 ? 81.238 20.390 12.436 1.00 30.67 158 PRO E O 1
ATOM 11594 N N . PHE E 1 151 ? 81.276 18.153 12.296 1.00 31.27 159 PHE E N 1
ATOM 11595 C CA . PHE E 1 151 ? 80.451 17.986 13.486 1.00 31.73 159 PHE E CA 1
ATOM 11596 C C . PHE E 1 151 ? 81.157 18.518 14.728 1.00 33.12 159 PHE E C 1
ATOM 11597 O O . PHE E 1 151 ? 82.374 18.407 14.864 1.00 33.92 159 PHE E O 1
ATOM 11605 N N . GLY E 1 152 ? 80.380 19.106 15.629 1.00 34.46 160 GLY E N 1
ATOM 11606 C CA . GLY E 1 152 ? 80.939 19.651 16.849 1.00 35.81 160 GLY E CA 1
ATOM 11607 C C . GLY E 1 152 ? 79.843 20.171 17.751 1.00 36.36 160 GLY E C 1
ATOM 11608 O O . GLY E 1 152 ? 78.676 19.811 17.587 1.00 37.12 160 GLY E O 1
ATOM 11609 N N . GLU E 1 153 ? 80.214 21.022 18.702 1.00 37.45 161 GLU E N 1
ATOM 11610 C CA . GLU E 1 153 ? 79.252 21.591 19.640 1.00 36.85 161 GLU E CA 1
ATOM 11611 C C . GLU E 1 153 ? 78.127 22.364 18.963 1.00 34.94 161 GLU E C 1
ATOM 11612 O O . GLU E 1 153 ? 76.985 22.329 19.423 1.00 33.53 161 GLU E O 1
ATOM 11618 N N . ASP E 1 154 ? 78.451 23.058 17.875 1.00 33.98 162 ASP E N 1
ATOM 11619 C CA . ASP E 1 154 ? 77.462 23.861 17.162 1.00 32.84 162 ASP E CA 1
ATOM 11620 C C . ASP E 1 154 ? 76.921 23.217 15.883 1.00 31.10 162 ASP E C 1
ATOM 11621 O O . ASP E 1 154 ? 75.922 23.675 15.332 1.00 30.96 162 ASP E O 1
ATOM 11626 N N . VAL E 1 155 ? 77.584 22.171 15.404 1.00 28.28 163 VAL E N 1
ATOM 11627 C CA . VAL E 1 155 ? 77.140 21.480 14.199 1.00 26.61 163 VAL E CA 1
ATOM 11628 C C . VAL E 1 155 ? 76.767 20.057 14.597 1.00 25.65 163 VAL E C 1
ATOM 11629 O O . VAL E 1 155 ? 77.634 19.204 14.803 1.00 23.37 163 VAL E O 1
ATOM 11633 N N . TRP E 1 156 ? 75.466 19.813 14.707 1.00 24.08 164 TRP E N 1
ATOM 11634 C CA . TRP E 1 156 ? 74.959 18.516 15.130 1.00 23.59 164 TRP E CA 1
ATOM 11635 C C . TRP E 1 156 ? 74.630 17.522 14.035 1.00 22.38 164 TRP E C 1
ATOM 11636 O O . TRP E 1 156 ? 74.400 17.882 12.878 1.00 21.63 164 TRP E O 1
ATOM 11647 N N . ASP E 1 157 ? 74.600 16.255 14.432 1.00 22.56 165 ASP E N 1
ATOM 11648 C CA . ASP E 1 157 ? 74.212 15.180 13.540 1.00 20.71 165 ASP E CA 1
ATOM 11649 C C . ASP E 1 157 ? 72.885 14.731 14.146 1.00 19.93 165 ASP E C 1
ATOM 11650 O O . ASP E 1 157 ? 72.492 15.234 15.200 1.00 19.19 165 ASP E O 1
ATOM 11655 N N . SER E 1 158 ? 72.185 13.805 13.502 1.00 18.63 166 SER E N 1
ATOM 11656 C CA . SER E 1 158 ? 70.897 13.363 14.026 1.00 17.90 166 SER E CA 1
ATOM 11657 C C . SER E 1 158 ? 70.931 12.851 15.466 1.00 18.26 166 SER E C 1
ATOM 11658 O O . SER E 1 158 ? 70.007 13.101 16.241 1.00 18.90 166 SER E O 1
ATOM 11661 N N . THR E 1 159 ? 71.990 12.136 15.828 1.00 18.52 167 THR E N 1
ATOM 11662 C CA . THR E 1 159 ? 72.104 11.585 17.177 1.00 18.84 167 THR E CA 1
ATOM 11663 C C . THR E 1 159 ? 72.098 12.670 18.254 1.00 19.72 167 THR E C 1
ATOM 11664 O O . THR E 1 159 ? 71.413 12.544 19.270 1.00 19.61 167 THR E O 1
ATOM 11668 N N . ARG E 1 160 ? 72.851 13.741 18.035 1.00 20.60 168 ARG E N 1
ATOM 11669 C CA . ARG E 1 160 ? 72.887 14.831 19.003 1.00 20.36 168 ARG E CA 1
ATOM 11670 C C . ARG E 1 160 ? 71.543 15.564 19.018 1.00 20.45 168 ARG E C 1
ATOM 11671 O O . ARG E 1 160 ? 71.074 16.001 20.068 1.00 19.79 168 ARG E O 1
ATOM 11679 N N . ALA E 1 161 ? 70.920 15.687 17.850 1.00 20.19 169 ALA E N 1
ATOM 11680 C CA . ALA E 1 161 ? 69.641 16.386 17.750 1.00 19.69 169 ALA E CA 1
ATOM 11681 C C . ALA E 1 161 ? 68.538 15.736 18.580 1.00 18.98 169 ALA E C 1
ATOM 11682 O O . ALA E 1 161 ? 67.611 16.412 19.029 1.00 16.42 169 ALA E O 1
ATOM 11684 N N . LEU E 1 162 ? 68.640 14.430 18.800 1.00 19.65 170 LEU E N 1
ATOM 11685 C CA . LEU E 1 162 ? 67.640 13.725 19.591 1.00 20.71 170 LEU E CA 1
ATOM 11686 C C . LEU E 1 162 ? 67.598 14.190 21.049 1.00 22.14 170 LEU E C 1
ATOM 11687 O O . LEU E 1 162 ? 66.540 14.180 21.676 1.00 23.53 170 LEU E O 1
ATOM 11692 N N . LYS E 1 163 ? 68.744 14.598 21.584 1.00 23.91 171 LYS E N 1
ATOM 11693 C CA . LYS E 1 163 ? 68.836 15.038 22.978 1.00 24.43 171 LYS E CA 1
ATOM 11694 C C . LYS E 1 163 ? 68.257 16.434 23.212 1.00 25.15 171 LYS E C 1
ATOM 11695 O O . LYS E 1 163 ? 68.990 17.384 23.509 1.00 24.68 171 LYS E O 1
ATOM 11701 N N . VAL E 1 164 ? 66.938 16.549 23.094 1.00 25.86 172 VAL E N 1
ATOM 11702 C CA . VAL E 1 164 ? 66.266 17.829 23.278 1.00 26.67 172 VAL E CA 1
ATOM 11703 C C . VAL E 1 164 ? 66.324 18.320 24.723 1.00 29.07 172 VAL E C 1
ATOM 11704 O O . VAL E 1 164 ? 66.066 19.495 24.987 1.00 29.54 172 VAL E O 1
ATOM 11708 N N . GLU E 1 165 ? 66.657 17.427 25.653 1.00 28.90 173 GLU E N 1
ATOM 11709 C CA . GLU E 1 165 ? 66.736 17.811 27.060 1.00 30.27 173 GLU E CA 1
ATOM 11710 C C . GLU E 1 165 ? 68.018 18.578 27.352 1.00 31.67 173 GLU E C 1
ATOM 11711 O O . GLU E 1 165 ? 68.181 19.135 28.437 1.00 29.86 173 GLU E O 1
ATOM 11717 N N . GLU E 1 166 ? 68.925 18.605 26.380 1.00 32.88 174 GLU E N 1
ATOM 11718 C CA . GLU E 1 166 ? 70.184 19.313 26.543 1.00 36.10 174 GLU E CA 1
ATOM 11719 C C . GLU E 1 166 ? 70.071 20.740 26.019 1.00 38.00 174 GLU E C 1
ATOM 11720 O O . GLU E 1 166 ? 71.019 21.288 25.458 1.00 39.41 174 GLU E O 1
ATOM 11726 N N . GLY E 1 167 A 68.897 21.334 26.210 1.00 39.63 174 GLY E N 1
ATOM 11727 C CA . GLY E 1 167 A 68.665 22.698 25.768 1.00 39.27 174 GLY E CA 1
ATOM 11728 C C . GLY E 1 167 A 68.329 22.834 24.296 1.00 38.80 174 GLY E C 1
ATOM 11729 O O . GLY E 1 167 A 69.068 22.360 23.438 1.00 40.07 174 GLY E O 1
ATOM 11730 N N . LEU E 1 168 ? 67.211 23.490 24.002 1.00 38.22 175 LEU E N 1
ATOM 11731 C CA . LEU E 1 168 ? 66.788 23.698 22.621 1.00 37.33 175 LEU E CA 1
ATOM 11732 C C . LEU E 1 168 ? 67.343 25.020 22.110 1.00 35.32 175 LEU E C 1
ATOM 11733 O O . LEU E 1 168 ? 67.315 26.024 22.818 1.00 35.80 175 LEU E O 1
ATOM 11738 N N . PRO E 1 169 ? 67.858 25.038 20.871 1.00 33.27 176 PRO E N 1
ATOM 11739 C CA . PRO E 1 169 ? 68.414 26.263 20.290 1.00 31.95 176 PRO E CA 1
ATOM 11740 C C . PRO E 1 169 ? 67.303 27.246 19.928 1.00 31.30 176 PRO E C 1
ATOM 11741 O O . PRO E 1 169 ? 66.191 26.840 19.603 1.00 31.44 176 PRO E O 1
ATOM 11745 N N . LYS E 1 170 ? 67.596 28.538 19.999 1.00 29.69 177 LYS E N 1
ATOM 11746 C CA . LYS E 1 170 ? 66.600 29.543 19.654 1.00 28.90 177 LYS E CA 1
ATOM 11747 C C . LYS E 1 170 ? 66.358 29.482 18.150 1.00 26.58 177 LYS E C 1
ATOM 11748 O O . LYS E 1 170 ? 65.225 29.558 17.682 1.00 26.32 177 LYS E O 1
ATOM 11754 N N . ARG E 1 171 ? 67.444 29.339 17.402 1.00 26.21 178 ARG E N 1
ATOM 11755 C CA . ARG E 1 171 ? 67.380 29.279 15.954 1.00 26.38 178 ARG E CA 1
ATOM 11756 C C . ARG E 1 171 ? 68.167 28.075 15.453 1.00 26.24 178 ARG E C 1
ATOM 11757 O O . ARG E 1 171 ? 69.327 27.881 15.816 1.00 25.35 178 ARG E O 1
ATOM 11765 N N . LEU E 1 172 ? 67.527 27.274 14.612 1.00 25.36 179 LEU E N 1
ATOM 11766 C CA . LEU E 1 172 ? 68.159 26.084 14.065 1.00 23.73 179 LEU E CA 1
ATOM 11767 C C . LEU E 1 172 ? 68.128 26.094 12.547 1.00 23.64 179 LEU E C 1
ATOM 11768 O O . LEU E 1 172 ? 67.136 26.491 11.940 1.00 24.29 179 LEU E O 1
ATOM 11773 N N . LEU E 1 173 ? 69.228 25.666 11.943 1.00 23.44 180 LEU E N 1
ATOM 11774 C CA . LEU E 1 173 ? 69.320 25.563 10.496 1.00 23.72 180 LEU E CA 1
ATOM 11775 C C . LEU E 1 173 ? 69.468 24.074 10.214 1.00 22.87 180 LEU E C 1
ATOM 11776 O O . LEU E 1 173 ? 70.344 23.422 10.779 1.00 22.15 180 LEU E O 1
ATOM 11781 N N . VAL E 1 174 ? 68.602 23.536 9.362 1.00 21.64 181 VAL E N 1
ATOM 11782 C CA . VAL E 1 174 ? 68.668 22.124 9.011 1.00 21.81 181 VAL E CA 1
ATOM 11783 C C . VAL E 1 174 ? 69.128 22.014 7.568 1.00 21.54 181 VAL E C 1
ATOM 11784 O O . VAL E 1 174 ? 68.530 22.607 6.678 1.00 24.30 181 VAL E O 1
ATOM 11788 N N . ILE E 1 175 ? 70.201 21.272 7.336 1.00 19.95 182 ILE E N 1
ATOM 11789 C CA . ILE E 1 175 ? 70.689 21.097 5.980 1.00 20.31 182 ILE E CA 1
ATOM 11790 C C . ILE E 1 175 ? 70.254 19.706 5.530 1.00 20.31 182 ILE E C 1
ATOM 11791 O O . ILE E 1 175 ? 70.690 18.698 6.092 1.00 19.54 182 ILE E O 1
ATOM 11796 N N . GLY E 1 176 ? 69.376 19.663 4.531 1.00 20.27 183 GLY E N 1
ATOM 11797 C CA . GLY E 1 176 ? 68.881 18.395 4.026 1.00 19.77 183 GLY E CA 1
ATOM 11798 C C . GLY E 1 176 ? 67.365 18.317 4.087 1.00 19.00 183 GLY E C 1
ATOM 11799 O O . GLY E 1 176 ? 66.768 18.498 5.146 1.00 21.01 183 GLY E O 1
ATOM 11800 N N . GLY E 1 177 ? 66.745 18.051 2.943 1.00 19.50 184 GLY E N 1
ATOM 11801 C CA . GLY E 1 177 ? 65.298 17.956 2.872 1.00 20.04 184 GLY E CA 1
ATOM 11802 C C . GLY E 1 177 ? 64.823 16.519 2.745 1.00 19.65 184 GLY E C 1
ATOM 11803 O O . GLY E 1 177 ? 63.837 16.236 2.062 1.00 19.73 184 GLY E O 1
ATOM 11804 N N . GLY E 1 178 ? 65.543 15.611 3.395 1.00 20.46 185 GLY E N 1
ATOM 11805 C CA . GLY E 1 178 ? 65.172 14.208 3.375 1.00 19.78 185 GLY E CA 1
ATOM 11806 C C . GLY E 1 178 ? 64.351 13.925 4.619 1.00 18.07 185 GLY E C 1
ATOM 11807 O O . GLY E 1 178 ? 64.083 14.833 5.397 1.00 16.94 185 GLY E O 1
ATOM 11808 N N . ALA E 1 179 ? 63.957 12.673 4.820 1.00 17.49 186 ALA E N 1
ATOM 11809 C CA . ALA E 1 179 ? 63.154 12.299 5.984 1.00 17.99 186 ALA E CA 1
ATOM 11810 C C . ALA E 1 179 ? 63.747 12.761 7.316 1.00 16.79 186 ALA E C 1
ATOM 11811 O O . ALA E 1 179 ? 63.027 13.268 8.181 1.00 17.33 186 ALA E O 1
ATOM 11813 N N . VAL E 1 180 ? 65.055 12.587 7.481 1.00 17.03 187 VAL E N 1
ATOM 11814 C CA . VAL E 1 180 ? 65.726 12.965 8.726 1.00 17.80 187 VAL E CA 1
ATOM 11815 C C . VAL E 1 180 ? 65.622 14.464 9.031 1.00 17.41 187 VAL E C 1
ATOM 11816 O O . VAL E 1 180 ? 65.215 14.845 10.117 1.00 15.99 187 VAL E O 1
ATOM 11820 N N . GLY E 1 181 ? 65.987 15.306 8.069 1.00 18.00 188 GLY E N 1
ATOM 11821 C CA . GLY E 1 181 ? 65.911 16.746 8.279 1.00 16.31 188 GLY E CA 1
ATOM 11822 C C . GLY E 1 181 ? 64.503 17.257 8.535 1.00 16.55 188 GLY E C 1
ATOM 11823 O O . GLY E 1 181 ? 64.277 18.075 9.431 1.00 17.99 188 GLY E O 1
ATOM 11824 N N . LEU E 1 182 ? 63.544 16.775 7.751 1.00 15.78 189 LEU E N 1
ATOM 11825 C CA . LEU E 1 182 ? 62.155 17.198 7.905 1.00 15.68 189 LEU E CA 1
ATOM 11826 C C . LEU E 1 182 ? 61.564 16.841 9.270 1.00 17.55 189 LEU E C 1
ATOM 11827 O O . LEU E 1 182 ? 60.923 17.673 9.916 1.00 15.53 189 LEU E O 1
ATOM 11832 N N . GLU E 1 183 ? 61.783 15.602 9.705 1.00 15.96 190 GLU E N 1
ATOM 11833 C CA . GLU E 1 183 ? 61.264 15.136 10.988 1.00 16.90 190 GLU E CA 1
ATOM 11834 C C . GLU E 1 183 ? 61.876 15.860 12.181 1.00 16.61 190 GLU E C 1
ATOM 11835 O O . GLU E 1 183 ? 61.158 16.348 13.055 1.00 17.71 190 GLU E O 1
ATOM 11841 N N . LEU E 1 184 ? 63.201 15.929 12.222 1.00 16.82 191 LEU E N 1
ATOM 11842 C CA . LEU E 1 184 ? 63.869 16.602 13.325 1.00 18.36 191 LEU E CA 1
ATOM 11843 C C . LEU E 1 184 ? 63.601 18.105 13.238 1.00 18.14 191 LEU E C 1
ATOM 11844 O O . LEU E 1 184 ? 63.494 18.780 14.256 1.00 18.51 191 LEU E O 1
ATOM 11849 N N . GLY E 1 185 ? 63.476 18.614 12.016 1.00 18.55 192 GLY E N 1
ATOM 11850 C CA . GLY E 1 185 ? 63.190 20.023 11.841 1.00 17.71 192 GLY E CA 1
ATOM 11851 C C . GLY E 1 185 ? 61.841 20.341 12.460 1.00 19.26 192 GLY E C 1
ATOM 11852 O O . GLY E 1 185 ? 61.697 21.326 13.182 1.00 18.89 192 GLY E O 1
ATOM 11853 N N . GLN E 1 186 ? 60.843 19.498 12.198 1.00 20.17 193 GLN E N 1
ATOM 11854 C CA . GLN E 1 186 ? 59.516 19.743 12.749 1.00 18.01 193 GLN E CA 1
ATOM 11855 C C . GLN E 1 186 ? 59.491 19.528 14.251 1.00 17.56 193 GLN E C 1
ATOM 11856 O O . GLN E 1 186 ? 58.751 20.206 14.961 1.00 19.47 193 GLN E O 1
ATOM 11862 N N . VAL E 1 187 ? 60.299 18.592 14.742 1.00 16.27 194 VAL E N 1
ATOM 11863 C CA . VAL E 1 187 ? 60.354 18.350 16.180 1.00 17.25 194 VAL E CA 1
ATOM 11864 C C . VAL E 1 187 ? 60.794 19.634 16.889 1.00 17.66 194 VAL E C 1
ATOM 11865 O O . VAL E 1 187 ? 60.146 20.093 17.828 1.00 17.85 194 VAL E O 1
ATOM 11869 N N . TYR E 1 188 ? 61.902 20.203 16.430 1.00 19.02 195 TYR E N 1
ATOM 11870 C CA . TYR E 1 188 ? 62.430 21.424 17.032 1.00 20.62 195 TYR E CA 1
ATOM 11871 C C . TYR E 1 188 ? 61.476 22.607 16.894 1.00 20.71 195 TYR E C 1
ATOM 11872 O O . TYR E 1 188 ? 61.296 23.382 17.837 1.00 22.84 195 TYR E O 1
ATOM 11881 N N . ARG E 1 189 ? 60.848 22.732 15.732 1.00 19.77 196 ARG E N 1
ATOM 11882 C CA . ARG E 1 189 ? 59.896 23.814 15.504 1.00 20.86 196 ARG E CA 1
ATOM 11883 C C . ARG E 1 189 ? 58.756 23.758 16.522 1.00 20.38 196 ARG E C 1
ATOM 11884 O O . ARG E 1 189 ? 58.394 24.768 17.135 1.00 18.71 196 ARG E O 1
ATOM 11892 N N . ARG E 1 190 ? 58.205 22.566 16.719 1.00 20.51 197 ARG E N 1
ATOM 11893 C CA . ARG E 1 190 ? 57.098 22.388 17.644 1.00 21.05 197 ARG E CA 1
ATOM 11894 C C . ARG E 1 190 ? 57.494 22.539 19.104 1.00 22.24 197 ARG E C 1
ATOM 11895 O O . ARG E 1 190 ? 56.657 22.866 19.954 1.00 19.69 197 ARG E O 1
ATOM 11903 N N . LEU E 1 191 ? 58.768 22.309 19.398 1.00 23.58 198 LEU E N 1
ATOM 11904 C CA . LEU E 1 191 ? 59.245 22.439 20.768 1.00 26.34 198 LEU E CA 1
ATOM 11905 C C . LEU E 1 191 ? 59.623 23.884 21.090 1.00 25.65 198 LEU E C 1
ATOM 11906 O O . LEU E 1 191 ? 60.064 24.178 22.197 1.00 28.09 198 LEU E O 1
ATOM 11911 N N . GLY E 1 192 ? 59.462 24.779 20.116 1.00 27.05 199 GLY E N 1
ATOM 11912 C CA . GLY E 1 192 ? 59.737 26.188 20.360 1.00 26.66 199 GLY E CA 1
ATOM 11913 C C . GLY E 1 192 ? 60.834 26.921 19.612 1.00 26.39 199 GLY E C 1
ATOM 11914 O O . GLY E 1 192 ? 60.978 28.131 19.780 1.00 28.45 199 GLY E O 1
ATOM 11915 N N . ALA E 1 193 ? 61.600 26.226 18.783 1.00 24.66 200 ALA E N 1
ATOM 11916 C CA . ALA E 1 193 ? 62.683 26.882 18.063 1.00 25.34 200 ALA E CA 1
ATOM 11917 C C . ALA E 1 193 ? 62.300 27.417 16.691 1.00 24.35 200 ALA E C 1
ATOM 11918 O O . ALA E 1 193 ? 61.283 27.035 16.120 1.00 23.44 200 ALA E O 1
ATOM 11920 N N . GLU E 1 194 ? 63.120 28.332 16.182 1.00 25.20 201 GLU E N 1
ATOM 11921 C CA . GLU E 1 194 ? 62.928 28.880 14.849 1.00 25.27 201 GLU E CA 1
ATOM 11922 C C . GLU E 1 194 ? 63.661 27.860 13.997 1.00 24.44 201 GLU E C 1
ATOM 11923 O O . GLU E 1 194 ? 64.728 27.388 14.387 1.00 24.66 201 GLU E O 1
ATOM 11929 N N . VAL E 1 195 ? 63.100 27.507 12.848 1.00 22.58 202 VAL E N 1
ATOM 11930 C CA . VAL E 1 195 ? 63.746 26.519 12.004 1.00 21.29 202 VAL E CA 1
ATOM 11931 C C . VAL E 1 195 ? 63.744 26.867 10.524 1.00 21.31 202 VAL E C 1
ATOM 11932 O O . VAL E 1 195 ? 62.710 27.185 9.948 1.00 22.44 202 VAL E O 1
ATOM 11936 N N . THR E 1 196 ? 64.924 26.800 9.920 1.00 22.39 203 THR E N 1
ATOM 11937 C CA . THR E 1 196 ? 65.090 27.049 8.497 1.00 22.65 203 THR E CA 1
ATOM 11938 C C . THR E 1 196 ? 65.719 25.772 7.955 1.00 22.64 203 THR E C 1
ATOM 11939 O O . THR E 1 196 ? 66.693 25.268 8.512 1.00 24.34 203 THR E O 1
ATOM 11943 N N . LEU E 1 197 ? 65.156 25.238 6.881 1.00 22.14 204 LEU E N 1
ATOM 11944 C CA . LEU E 1 197 ? 65.687 24.015 6.302 1.00 22.89 204 LEU E CA 1
ATOM 11945 C C . LEU E 1 197 ? 66.043 24.250 4.848 1.00 23.57 204 LEU E C 1
ATOM 11946 O O . LEU E 1 197 ? 65.251 24.811 4.093 1.00 24.41 204 LEU E O 1
ATOM 11951 N N . ILE E 1 198 ? 67.235 23.822 4.453 1.00 23.69 205 ILE E N 1
ATOM 11952 C CA . ILE E 1 198 ? 67.661 24.008 3.079 1.00 24.82 205 ILE E CA 1
ATOM 11953 C C . ILE E 1 198 ? 67.789 22.679 2.355 1.00 24.69 205 ILE E C 1
ATOM 11954 O O . ILE E 1 198 ? 68.212 21.676 2.932 1.00 23.65 205 ILE E O 1
ATOM 11959 N N . GLU E 1 199 ? 67.415 22.682 1.084 1.00 23.56 206 GLU E N 1
ATOM 11960 C CA . GLU E 1 199 ? 67.487 21.490 0.261 1.00 26.50 206 GLU E CA 1
ATOM 11961 C C . GLU E 1 199 ? 68.086 21.835 -1.098 1.00 27.61 206 GLU E C 1
ATOM 11962 O O . GLU E 1 199 ? 67.595 22.717 -1.799 1.00 27.94 206 GLU E O 1
ATOM 11968 N N . TYR E 1 200 ? 69.152 21.130 -1.454 1.00 29.31 207 TYR E N 1
ATOM 11969 C CA . TYR E 1 200 ? 69.852 21.335 -2.718 1.00 31.22 207 TYR E CA 1
ATOM 11970 C C . TYR E 1 200 ? 68.943 21.162 -3.933 1.00 31.40 207 TYR E C 1
ATOM 11971 O O . TYR E 1 200 ? 68.949 21.993 -4.846 1.00 29.92 207 TYR E O 1
ATOM 11980 N N . MET E 1 201 ? 68.168 20.082 -3.942 1.00 28.74 208 MET E N 1
ATOM 11981 C CA . MET E 1 201 ? 67.273 19.793 -5.055 1.00 27.09 208 MET E CA 1
ATOM 11982 C C . MET E 1 201 ? 66.090 20.761 -5.172 1.00 27.08 208 MET E C 1
ATOM 11983 O O . MET E 1 201 ? 65.783 21.502 -4.238 1.00 25.97 208 MET E O 1
ATOM 11988 N N . PRO E 1 202 ? 65.420 20.774 -6.339 1.00 26.64 209 PRO E N 1
ATOM 11989 C CA . PRO E 1 202 ? 64.269 21.648 -6.602 1.00 27.47 209 PRO E CA 1
ATOM 11990 C C . PRO E 1 202 ? 63.103 21.507 -5.620 1.00 27.53 209 PRO E C 1
ATOM 11991 O O . PRO E 1 202 ? 62.320 22.439 -5.438 1.00 27.76 209 PRO E O 1
ATOM 11995 N N . GLU E 1 203 ? 62.992 20.344 -4.987 1.00 26.68 210 GLU E N 1
ATOM 11996 C CA . GLU E 1 203 ? 61.909 20.089 -4.043 1.00 24.10 210 GLU E CA 1
ATOM 11997 C C . GLU E 1 203 ? 62.382 19.128 -2.955 1.00 23.41 210 GLU E C 1
ATOM 11998 O O . GLU E 1 203 ? 63.296 18.343 -3.179 1.00 22.63 210 GLU E O 1
ATOM 12004 N N . ILE E 1 204 ? 61.773 19.196 -1.775 1.00 22.09 211 ILE E N 1
ATOM 12005 C CA . ILE E 1 204 ? 62.163 18.291 -0.699 1.00 22.19 211 ILE E CA 1
ATOM 12006 C C . ILE E 1 204 ? 61.773 16.875 -1.124 1.00 21.50 211 ILE E C 1
ATOM 12007 O O . ILE E 1 204 ? 60.995 16.704 -2.064 1.00 21.19 211 ILE E O 1
ATOM 12012 N N . LEU E 1 205 ? 62.311 15.869 -0.438 1.00 21.43 212 LEU E N 1
ATOM 12013 C CA . LEU E 1 205 ? 62.032 14.477 -0.776 1.00 21.20 212 LEU E CA 1
ATOM 12014 C C . LEU E 1 205 ? 62.221 14.261 -2.281 1.00 22.96 212 LEU E C 1
ATOM 12015 O O . LEU E 1 205 ? 61.328 13.771 -2.965 1.00 21.99 212 LEU E O 1
ATOM 12020 N N . PRO E 1 206 ? 63.403 14.616 -2.811 1.00 25.42 213 PRO E N 1
ATOM 12021 C CA . PRO E 1 206 ? 63.706 14.468 -4.239 1.00 26.61 213 PRO E CA 1
ATOM 12022 C C . PRO E 1 206 ? 63.503 13.071 -4.820 1.00 28.87 213 PRO E C 1
ATOM 12023 O O . PRO E 1 206 ? 63.401 12.907 -6.038 1.00 27.56 213 PRO E O 1
ATOM 12027 N N . GLN E 1 207 ? 63.439 12.066 -3.954 1.00 29.20 214 GLN E N 1
ATOM 12028 C CA . GLN E 1 207 ? 63.250 10.696 -4.410 1.00 30.52 214 GLN E CA 1
ATOM 12029 C C . GLN E 1 207 ? 61.778 10.367 -4.639 1.00 29.56 214 GLN E C 1
ATOM 12030 O O . GLN E 1 207 ? 61.449 9.410 -5.343 1.00 29.53 214 GLN E O 1
ATOM 12036 N N . GLY E 1 208 ? 60.894 11.165 -4.050 1.00 27.81 215 GLY E N 1
ATOM 12037 C CA . GLY E 1 208 ? 59.473 10.910 -4.199 1.00 26.00 215 GLY E CA 1
ATOM 12038 C C . GLY E 1 208 ? 58.687 11.887 -5.054 1.00 25.45 215 GLY E C 1
ATOM 12039 O O . GLY E 1 208 ? 59.227 12.857 -5.598 1.00 23.19 215 GLY E O 1
ATOM 12040 N N . ASP E 1 209 ? 57.393 11.612 -5.168 1.00 22.50 216 ASP E N 1
ATOM 12041 C CA . ASP E 1 209 ? 56.472 12.434 -5.933 1.00 21.03 216 ASP E CA 1
ATOM 12042 C C . ASP E 1 209 ? 56.559 13.905 -5.518 1.00 21.01 216 ASP E C 1
ATOM 12043 O O . ASP E 1 209 ? 56.343 14.246 -4.352 1.00 16.99 216 ASP E O 1
ATOM 12048 N N . PRO E 1 210 ? 56.863 14.796 -6.477 1.00 20.39 217 PRO E N 1
ATOM 12049 C CA . PRO E 1 210 ? 56.991 16.242 -6.252 1.00 20.50 217 PRO E CA 1
ATOM 12050 C C . PRO E 1 210 ? 55.730 16.929 -5.743 1.00 19.15 217 PRO E C 1
ATOM 12051 O O . PRO E 1 210 ? 55.800 17.826 -4.898 1.00 20.82 217 PRO E O 1
ATOM 12055 N N . GLU E 1 211 ? 54.580 16.515 -6.265 1.00 20.32 218 GLU E N 1
ATOM 12056 C CA . GLU E 1 211 ? 53.302 17.108 -5.878 1.00 20.41 218 GLU E CA 1
ATOM 12057 C C . GLU E 1 211 ? 52.964 16.903 -4.399 1.00 19.78 218 GLU E C 1
ATOM 12058 O O . GLU E 1 211 ? 52.659 17.864 -3.685 1.00 17.82 218 GLU E O 1
ATOM 12064 N N . THR E 1 212 ? 53.007 15.657 -3.932 1.00 18.81 219 THR E N 1
ATOM 12065 C CA . THR E 1 212 ? 52.710 15.390 -2.529 1.00 18.87 219 THR E CA 1
ATOM 12066 C C . THR E 1 212 ? 53.801 15.953 -1.630 1.00 19.18 219 THR E C 1
ATOM 12067 O O . THR E 1 212 ? 53.524 16.437 -0.532 1.00 21.04 219 THR E O 1
ATOM 12071 N N . ALA E 1 213 ? 55.044 15.905 -2.098 1.00 19.53 220 ALA E N 1
ATOM 12072 C CA . ALA E 1 213 ? 56.155 16.433 -1.320 1.00 19.68 220 ALA E CA 1
ATOM 12073 C C . ALA E 1 213 ? 55.983 17.943 -1.167 1.00 20.33 220 ALA E C 1
ATOM 12074 O O . ALA E 1 213 ? 56.261 18.506 -0.113 1.00 19.50 220 ALA E O 1
ATOM 12076 N N . ALA E 1 214 ? 55.512 18.590 -2.228 1.00 20.67 221 ALA E N 1
ATOM 12077 C CA . ALA E 1 214 ? 55.293 20.030 -2.206 1.00 19.93 221 ALA E CA 1
ATOM 12078 C C . ALA E 1 214 ? 54.226 20.377 -1.178 1.00 19.98 221 ALA E C 1
ATOM 12079 O O . ALA E 1 214 ? 54.348 21.365 -0.452 1.00 20.85 221 ALA E O 1
ATOM 12081 N N . LEU E 1 215 ? 53.182 19.557 -1.114 1.00 18.13 222 LEU E N 1
ATOM 12082 C CA . LEU E 1 215 ? 52.099 19.799 -0.176 1.00 19.39 222 LEU E CA 1
ATOM 12083 C C . LEU E 1 215 ? 52.665 19.729 1.236 1.00 18.15 222 LEU E C 1
ATOM 12084 O O . LEU E 1 215 ? 52.314 20.540 2.096 1.00 16.39 222 LEU E O 1
ATOM 12089 N N . LEU E 1 216 ? 53.548 18.761 1.472 1.00 17.08 223 LEU E N 1
ATOM 12090 C CA . LEU E 1 216 ? 54.174 18.623 2.780 1.00 17.82 223 LEU E CA 1
ATOM 12091 C C . LEU E 1 216 ? 54.967 19.895 3.095 1.00 17.35 223 LEU E C 1
ATOM 12092 O O . LEU E 1 216 ? 54.841 20.466 4.179 1.00 20.55 223 LEU E O 1
ATOM 12097 N N . ARG E 1 217 ? 55.791 20.336 2.151 1.00 17.89 224 ARG E N 1
ATOM 12098 C CA . ARG E 1 217 ? 56.585 21.546 2.370 1.00 19.71 224 ARG E CA 1
ATOM 12099 C C . ARG E 1 217 ? 55.706 22.741 2.737 1.00 19.74 224 ARG E C 1
ATOM 12100 O O . ARG E 1 217 ? 55.996 23.462 3.696 1.00 20.72 224 ARG E O 1
ATOM 12108 N N . ARG E 1 218 ? 54.632 22.955 1.981 1.00 20.74 225 ARG E N 1
ATOM 12109 C CA . ARG E 1 218 ? 53.747 24.081 2.269 1.00 21.82 225 ARG E CA 1
ATOM 12110 C C . ARG E 1 218 ? 53.127 23.973 3.656 1.00 21.07 225 ARG E C 1
ATOM 12111 O O . ARG E 1 218 ? 52.930 24.981 4.327 1.00 20.68 225 ARG E O 1
ATOM 12119 N N . ALA E 1 219 ? 52.828 22.753 4.094 1.00 22.01 226 ALA E N 1
ATOM 12120 C CA . ALA E 1 219 ? 52.243 22.560 5.420 1.00 20.84 226 ALA E CA 1
ATOM 12121 C C . ALA E 1 219 ? 53.265 22.960 6.477 1.00 21.19 226 ALA E C 1
ATOM 12122 O O . ALA E 1 219 ? 52.935 23.629 7.458 1.00 21.83 226 ALA E O 1
ATOM 12124 N N . LEU E 1 220 ? 54.511 22.547 6.274 1.00 20.26 227 LEU E N 1
ATOM 12125 C CA . LEU E 1 220 ? 55.575 22.876 7.211 1.00 20.99 227 LEU E CA 1
ATOM 12126 C C . LEU E 1 220 ? 55.803 24.389 7.220 1.00 20.92 227 LEU E C 1
ATOM 12127 O O . LEU E 1 220 ? 56.009 24.990 8.277 1.00 19.72 227 LEU E O 1
ATOM 12132 N N . GLU E 1 221 ? 55.760 24.997 6.038 1.00 21.70 228 GLU E N 1
ATOM 12133 C CA . GLU E 1 221 ? 55.944 26.443 5.921 1.00 23.52 228 GLU E CA 1
ATOM 12134 C C . GLU E 1 221 ? 54.832 27.148 6.697 1.00 24.22 228 GLU E C 1
ATOM 12135 O O . GLU E 1 221 ? 55.062 28.185 7.326 1.00 24.75 228 GLU E O 1
ATOM 12141 N N . LYS E 1 222 ? 53.631 26.574 6.663 1.00 25.25 229 LYS E N 1
ATOM 12142 C CA . LYS E 1 222 ? 52.490 27.141 7.379 1.00 26.05 229 LYS E CA 1
ATOM 12143 C C . LYS E 1 222 ? 52.758 27.203 8.879 1.00 26.11 229 LYS E C 1
ATOM 12144 O O . LYS E 1 222 ? 52.254 28.092 9.564 1.00 25.25 229 LYS E O 1
ATOM 12150 N N . GLU E 1 223 ? 53.544 26.255 9.387 1.00 24.97 230 GLU E N 1
ATOM 12151 C CA . GLU E 1 223 ? 53.884 26.220 10.807 1.00 24.22 230 GLU E CA 1
ATOM 12152 C C . GLU E 1 223 ? 55.041 27.156 11.152 1.00 24.33 230 GLU E C 1
ATOM 12153 O O . GLU E 1 223 ? 55.408 27.300 12.320 1.00 25.22 230 GLU E O 1
ATOM 12159 N N . GLY E 1 224 ? 55.617 27.790 10.136 1.00 23.80 231 GLY E N 1
ATOM 12160 C CA . GLY E 1 224 ? 56.711 28.709 10.382 1.00 24.50 231 GLY E CA 1
ATOM 12161 C C . GLY E 1 224 ? 58.077 28.182 9.991 1.00 23.97 231 GLY E C 1
ATOM 12162 O O . GLY E 1 224 ? 59.076 28.881 10.141 1.00 23.77 231 GLY E O 1
ATOM 12163 N N . ILE E 1 225 ? 58.135 26.948 9.501 1.00 23.47 232 ILE E N 1
ATOM 12164 C CA . ILE E 1 225 ? 59.408 26.384 9.082 1.00 22.91 232 ILE E CA 1
ATOM 12165 C C . ILE E 1 225 ? 59.743 26.944 7.701 1.00 24.70 232 ILE E C 1
ATOM 12166 O O . ILE E 1 225 ? 59.043 26.681 6.721 1.00 23.72 232 ILE E O 1
ATOM 12171 N N . ARG E 1 226 ? 60.808 27.733 7.640 1.00 24.90 233 ARG E N 1
ATOM 12172 C CA . ARG E 1 226 ? 61.257 28.338 6.392 1.00 27.68 233 ARG E CA 1
ATOM 12173 C C . ARG E 1 226 ? 62.023 27.300 5.579 1.00 27.28 233 ARG E C 1
ATOM 12174 O O . ARG E 1 226 ? 63.080 26.837 5.998 1.00 26.80 233 ARG E O 1
ATOM 12182 N N . VAL E 1 227 ? 61.491 26.937 4.416 1.00 27.23 234 VAL E N 1
ATOM 12183 C CA . VAL E 1 227 ? 62.138 25.938 3.578 1.00 27.14 234 VAL E CA 1
ATOM 12184 C C . VAL E 1 227 ? 62.722 26.545 2.305 1.00 28.79 234 VAL E C 1
ATOM 12185 O O . VAL E 1 227 ? 62.014 27.179 1.524 1.00 30.22 234 VAL E O 1
ATOM 12189 N N . ARG E 1 228 ? 64.021 26.338 2.112 1.00 27.54 235 ARG E N 1
ATOM 12190 C CA . ARG E 1 228 ? 64.739 26.853 0.952 1.00 28.75 235 ARG E CA 1
ATOM 12191 C C . ARG E 1 228 ? 65.188 25.712 0.048 1.00 27.96 235 ARG E C 1
ATOM 12192 O O . ARG E 1 228 ? 66.163 25.024 0.346 1.00 26.71 235 ARG E O 1
ATOM 12200 N N . THR E 1 229 ? 64.479 25.517 -1.055 1.00 26.94 236 THR E N 1
ATOM 12201 C CA . THR E 1 229 ? 64.822 24.469 -2.005 1.00 29.21 236 THR E CA 1
ATOM 12202 C C . THR E 1 229 ? 65.794 25.035 -3.040 1.00 29.74 236 THR E C 1
ATOM 12203 O O . THR E 1 229 ? 66.014 26.242 -3.091 1.00 29.77 236 THR E O 1
ATOM 12207 N N . LYS E 1 230 ? 66.375 24.160 -3.856 1.00 30.67 237 LYS E N 1
ATOM 12208 C CA . LYS E 1 230 ? 67.318 24.574 -4.892 1.00 33.24 237 LYS E CA 1
ATOM 12209 C C . LYS E 1 230 ? 68.404 25.442 -4.267 1.00 32.68 237 LYS E C 1
ATOM 12210 O O . LYS E 1 230 ? 68.947 26.350 -4.903 1.00 29.84 237 LYS E O 1
ATOM 12216 N N . THR E 1 231 ? 68.724 25.141 -3.013 1.00 31.71 238 THR E N 1
ATOM 12217 C CA . THR E 1 231 ? 69.717 25.897 -2.268 1.00 30.77 238 THR E CA 1
ATOM 12218 C C . THR E 1 231 ? 70.678 24.981 -1.525 1.00 32.58 238 THR E C 1
ATOM 12219 O O . THR E 1 231 ? 70.278 23.940 -1.004 1.00 31.32 238 THR E O 1
ATOM 12223 N N . LYS E 1 232 ? 71.948 25.368 -1.471 1.00 32.74 239 LYS E N 1
ATOM 12224 C CA . LYS E 1 232 ? 72.941 24.562 -0.773 1.00 35.54 239 LYS E CA 1
ATOM 12225 C C . LYS E 1 232 ? 73.727 25.393 0.228 1.00 34.78 239 LYS E C 1
ATOM 12226 O O . LYS E 1 232 ? 73.927 26.594 0.032 1.00 33.22 239 LYS E O 1
ATOM 12232 N N . ALA E 1 233 ? 74.159 24.743 1.304 1.00 34.29 240 ALA E N 1
ATOM 12233 C CA . ALA E 1 233 ? 74.963 25.393 2.332 1.00 34.54 240 ALA E CA 1
ATOM 12234 C C . ALA E 1 233 ? 76.401 25.142 1.904 1.00 34.25 240 ALA E C 1
ATOM 12235 O O . ALA E 1 233 ? 76.750 24.022 1.539 1.00 34.99 240 ALA E O 1
ATOM 12237 N N . VAL E 1 234 ? 77.233 26.177 1.945 1.00 33.77 241 VAL E N 1
ATOM 12238 C CA . VAL E 1 234 ? 78.623 26.047 1.522 1.00 33.50 241 VAL E CA 1
ATOM 12239 C C . VAL E 1 234 ? 79.629 26.149 2.664 1.00 33.06 241 VAL E C 1
ATOM 12240 O O . VAL E 1 234 ? 80.748 25.648 2.561 1.00 33.14 241 VAL E O 1
ATOM 12244 N N . GLY E 1 235 ? 79.231 26.801 3.750 1.00 31.93 242 GLY E N 1
ATOM 12245 C CA . GLY E 1 235 ? 80.119 26.946 4.886 1.00 31.32 242 GLY E CA 1
ATOM 12246 C C . GLY E 1 235 ? 79.533 27.906 5.899 1.00 31.31 242 GLY E C 1
ATOM 12247 O O . GLY E 1 235 ? 78.392 28.341 5.754 1.00 31.24 242 GLY E O 1
ATOM 12248 N N . TYR E 1 236 ? 80.305 28.236 6.928 1.00 31.45 243 TYR E N 1
ATOM 12249 C CA . TYR E 1 236 ? 79.830 29.159 7.948 1.00 32.59 243 TYR E CA 1
ATOM 12250 C C . TYR E 1 236 ? 80.970 29.755 8.766 1.00 33.69 243 TYR E C 1
ATOM 12251 O O . TYR E 1 236 ? 82.109 29.285 8.722 1.00 31.83 243 TYR E O 1
ATOM 12260 N N . GLU E 1 237 ? 80.637 30.800 9.514 1.00 34.77 244 GLU E N 1
ATOM 12261 C CA . GLU E 1 237 ? 81.586 31.475 10.382 1.00 36.49 244 GLU E CA 1
ATOM 12262 C C . GLU E 1 237 ? 80.895 31.722 11.714 1.00 35.12 244 GLU E C 1
ATOM 12263 O O . GLU E 1 237 ? 79.799 32.277 11.760 1.00 34.85 244 GLU E O 1
ATOM 12269 N N . LYS E 1 238 ? 81.532 31.297 12.797 1.00 36.08 245 LYS E N 1
ATOM 12270 C CA . LYS E 1 238 ? 80.974 31.481 14.127 1.00 35.47 245 LYS E CA 1
ATOM 12271 C C . LYS E 1 238 ? 81.275 32.893 14.615 1.00 36.62 245 LYS E C 1
ATOM 12272 O O . LYS E 1 238 ? 82.435 33.274 14.749 1.00 36.90 245 LYS E O 1
ATOM 12278 N N . LYS E 1 239 ? 80.227 33.673 14.860 1.00 36.37 246 LYS E N 1
ATOM 12279 C CA . LYS E 1 239 ? 80.397 35.033 15.356 1.00 37.95 246 LYS E CA 1
ATOM 12280 C C . LYS E 1 239 ? 79.754 35.124 16.728 1.00 38.19 246 LYS E C 1
ATOM 12281 O O . LYS E 1 239 ? 79.204 34.140 17.223 1.00 38.67 246 LYS E O 1
ATOM 12287 N N . LYS E 1 240 ? 79.824 36.295 17.348 1.00 39.22 247 LYS E N 1
ATOM 12288 C CA . LYS E 1 240 ? 79.251 36.469 18.677 1.00 40.58 247 LYS E CA 1
ATOM 12289 C C . LYS E 1 240 ? 77.727 36.377 18.690 1.00 39.91 247 LYS E C 1
ATOM 12290 O O . LYS E 1 240 ? 77.137 35.978 19.692 1.00 40.14 247 LYS E O 1
ATOM 12296 N N . ASP E 1 241 ? 77.095 36.738 17.576 1.00 38.98 248 ASP E N 1
ATOM 12297 C CA . ASP E 1 241 ? 75.638 36.706 17.480 1.00 38.54 248 ASP E CA 1
ATOM 12298 C C . ASP E 1 241 ? 75.114 35.388 16.909 1.00 38.70 248 ASP E C 1
ATOM 12299 O O . ASP E 1 241 ? 73.919 35.256 16.637 1.00 37.98 248 ASP E O 1
ATOM 12304 N N . GLY E 1 242 ? 76.009 34.419 16.734 1.00 38.27 249 GLY E N 1
ATOM 12305 C CA . GLY E 1 242 ? 75.609 33.126 16.208 1.00 36.20 249 GLY E CA 1
ATOM 12306 C C . GLY E 1 242 ? 76.427 32.657 15.017 1.00 35.67 249 GLY E C 1
ATOM 12307 O O . GLY E 1 242 ? 77.464 33.237 14.685 1.00 34.32 249 GLY E O 1
ATOM 12308 N N . LEU E 1 243 ? 75.954 31.594 14.376 1.00 33.01 250 LEU E N 1
ATOM 12309 C CA . LEU E 1 243 ? 76.629 31.030 13.215 1.00 32.21 250 LEU E CA 1
ATOM 12310 C C . LEU E 1 243 ? 76.113 31.676 11.940 1.00 31.36 250 LEU E C 1
ATOM 12311 O O . LEU E 1 243 ? 74.918 31.635 11.656 1.00 31.69 250 LEU E O 1
ATOM 12316 N N . HIS E 1 244 ? 77.016 32.276 11.173 1.00 30.92 251 HIS E N 1
ATOM 12317 C CA . HIS E 1 244 ? 76.642 32.916 9.922 1.00 31.64 251 HIS E CA 1
ATOM 12318 C C . HIS E 1 244 ? 76.894 31.926 8.797 1.00 32.55 251 HIS E C 1
ATOM 12319 O O . HIS E 1 244 ? 78.024 31.758 8.338 1.00 31.50 251 HIS E O 1
ATOM 12326 N N . VAL E 1 245 ? 75.825 31.265 8.366 1.00 33.09 252 VAL E N 1
ATOM 12327 C CA . VAL E 1 245 ? 75.911 30.257 7.320 1.00 33.03 252 VAL E CA 1
ATOM 12328 C C . VAL E 1 245 ? 75.721 30.846 5.930 1.00 34.28 252 VAL E C 1
ATOM 12329 O O . VAL E 1 245 ? 74.747 31.554 5.679 1.00 36.08 252 VAL E O 1
ATOM 12333 N N . ARG E 1 246 ? 76.657 30.547 5.032 1.00 35.78 253 ARG E N 1
ATOM 12334 C CA . ARG E 1 246 ? 76.596 31.040 3.658 1.00 36.03 253 ARG E CA 1
ATOM 12335 C C . ARG E 1 246 ? 75.866 30.044 2.768 1.00 35.53 253 ARG E C 1
ATOM 12336 O O . ARG E 1 246 ? 76.205 28.857 2.733 1.00 35.31 253 ARG E O 1
ATOM 12344 N N . LEU E 1 247 ? 74.863 30.540 2.052 1.00 33.91 254 LEU E N 1
ATOM 12345 C CA . LEU E 1 247 ? 74.073 29.721 1.146 1.00 33.33 254 LEU E CA 1
ATOM 12346 C C . LEU E 1 247 ? 74.332 30.192 -0.282 1.00 33.10 254 LEU E C 1
ATOM 12347 O O . LEU E 1 247 ? 74.788 31.311 -0.503 1.00 33.30 254 LEU E O 1
ATOM 12352 N N . GLU E 1 248 ? 74.043 29.327 -1.245 1.00 33.73 255 GLU E N 1
ATOM 12353 C CA . GLU E 1 248 ? 74.220 29.645 -2.657 1.00 33.60 255 GLU E CA 1
ATOM 12354 C C . GLU E 1 248 ? 73.244 28.802 -3.459 1.00 34.31 255 GLU E C 1
ATOM 12355 O O . GLU E 1 248 ? 72.806 27.746 -2.999 1.00 34.12 255 GLU E O 1
ATOM 12361 N N . PRO E 1 249 ? 72.879 29.258 -4.667 1.00 34.12 256 PRO E N 1
ATOM 12362 C CA . PRO E 1 249 ? 71.951 28.475 -5.482 1.00 34.55 256 PRO E CA 1
ATOM 12363 C C . PRO E 1 249 ? 72.593 27.105 -5.697 1.00 35.76 256 PRO E C 1
ATOM 12364 O O . PRO E 1 249 ? 73.816 27.004 -5.793 1.00 34.83 256 PRO E O 1
ATOM 12368 N N . ALA E 1 250 A 71.778 26.058 -5.756 1.00 36.63 256 ALA E N 1
ATOM 12369 C CA . ALA E 1 250 A 72.292 24.705 -5.941 1.00 39.02 256 ALA E CA 1
ATOM 12370 C C . ALA E 1 250 A 73.424 24.637 -6.966 1.00 40.27 256 ALA E C 1
ATOM 12371 O O . ALA E 1 250 A 74.485 24.065 -6.701 1.00 39.71 256 ALA E O 1
ATOM 12373 N N . GLU E 1 251 B 73.193 25.230 -8.132 1.00 41.40 256 GLU E N 1
ATOM 12374 C CA . GLU E 1 251 B 74.173 25.228 -9.212 1.00 43.27 256 GLU E CA 1
ATOM 12375 C C . GLU E 1 251 B 75.341 26.178 -8.959 1.00 43.10 256 GLU E C 1
ATOM 12376 O O . GLU E 1 251 B 76.253 26.278 -9.778 1.00 43.73 256 GLU E O 1
ATOM 12382 N N . GLY E 1 252 ? 75.314 26.870 -7.825 1.00 41.91 257 GLY E N 1
ATOM 12383 C CA . GLY E 1 252 ? 76.376 27.807 -7.512 1.00 41.61 257 GLY E CA 1
ATOM 12384 C C . GLY E 1 252 ? 76.005 29.191 -8.009 1.00 41.86 257 GLY E C 1
ATOM 12385 O O . GLY E 1 252 ? 75.227 29.330 -8.954 1.00 41.66 257 GLY E O 1
ATOM 12386 N N . GLY E 1 253 ? 76.554 30.221 -7.376 1.00 41.16 258 GLY E N 1
ATOM 12387 C CA . GLY E 1 253 ? 76.243 31.577 -7.786 1.00 40.63 258 GLY E CA 1
ATOM 12388 C C . GLY E 1 253 ? 76.235 32.533 -6.612 1.00 40.14 258 GLY E C 1
ATOM 12389 O O . GLY E 1 253 ? 76.872 32.273 -5.593 1.00 38.52 258 GLY E O 1
ATOM 12390 N N . GLU E 1 254 ? 75.507 33.638 -6.751 1.00 40.17 259 GLU E N 1
ATOM 12391 C CA . GLU E 1 254 ? 75.436 34.638 -5.694 1.00 41.26 259 GLU E CA 1
ATOM 12392 C C . GLU E 1 254 ? 75.159 34.014 -4.333 1.00 40.69 259 GLU E C 1
ATOM 12393 O O . GLU E 1 254 ? 74.249 33.201 -4.180 1.00 39.98 259 GLU E O 1
ATOM 12399 N N . GLY E 1 255 ? 75.951 34.408 -3.344 1.00 40.31 260 GLY E N 1
ATOM 12400 C CA . GLY E 1 255 ? 75.778 33.870 -2.011 1.00 40.76 260 GLY E CA 1
ATOM 12401 C C . GLY E 1 255 ? 74.878 34.710 -1.131 1.00 40.67 260 GLY E C 1
ATOM 12402 O O . GLY E 1 255 ? 74.700 35.907 -1.356 1.00 40.53 260 GLY E O 1
ATOM 12403 N N . GLU E 1 256 ? 74.294 34.064 -0.130 1.00 40.85 261 GLU E N 1
ATOM 12404 C CA . GLU E 1 256 ? 73.421 34.730 0.826 1.00 41.01 261 GLU E CA 1
ATOM 12405 C C . GLU E 1 256 ? 73.775 34.193 2.205 1.00 40.16 261 GLU E C 1
ATOM 12406 O O . GLU E 1 256 ? 74.495 33.200 2.324 1.00 38.38 261 GLU E O 1
ATOM 12412 N N . GLU E 1 257 ? 73.272 34.844 3.245 1.00 38.18 262 GLU E N 1
ATOM 12413 C CA . GLU E 1 257 ? 73.586 34.426 4.600 1.00 38.14 262 GLU E CA 1
ATOM 12414 C C . GLU E 1 257 ? 72.371 34.351 5.519 1.00 37.10 262 GLU E C 1
ATOM 12415 O O . GLU E 1 257 ? 71.422 35.121 5.389 1.00 36.36 262 GLU E O 1
ATOM 12421 N N . VAL E 1 258 ? 72.414 33.398 6.444 1.00 35.65 263 VAL E N 1
ATOM 12422 C CA . VAL E 1 258 ? 71.347 33.207 7.415 1.00 34.79 263 VAL E CA 1
ATOM 12423 C C . VAL E 1 258 ? 72.038 32.967 8.747 1.00 33.44 263 VAL E C 1
ATOM 12424 O O . VAL E 1 258 ? 73.063 32.284 8.804 1.00 34.06 263 VAL E O 1
ATOM 12428 N N . VAL E 1 259 ? 71.495 33.536 9.815 1.00 31.87 264 VAL E N 1
ATOM 12429 C CA . VAL E 1 259 ? 72.099 33.376 11.129 1.00 30.71 264 VAL E CA 1
ATOM 12430 C C . VAL E 1 259 ? 71.262 32.510 12.059 1.00 30.55 264 VAL E C 1
ATOM 12431 O O . VAL E 1 259 ? 70.070 32.751 12.251 1.00 28.68 264 VAL E O 1
ATOM 12435 N N . VAL E 1 260 ? 71.905 31.497 12.633 1.00 30.46 265 VAL E N 1
ATOM 12436 C CA . VAL E 1 260 ? 71.251 30.576 13.556 1.00 30.27 265 VAL E CA 1
ATOM 12437 C C . VAL E 1 260 ? 72.167 30.251 14.730 1.00 29.95 265 VAL E C 1
ATOM 12438 O O . VAL E 1 260 ? 73.335 30.638 14.745 1.00 29.89 265 VAL E O 1
ATOM 12442 N N . ASP E 1 261 ? 71.630 29.528 15.708 1.00 29.13 266 ASP E N 1
ATOM 12443 C CA . ASP E 1 261 ? 72.392 29.157 16.891 1.00 28.03 266 ASP E CA 1
ATOM 12444 C C . ASP E 1 261 ? 73.097 27.817 16.741 1.00 28.85 266 ASP E C 1
ATOM 12445 O O . ASP E 1 261 ? 74.241 27.653 17.161 1.00 26.04 266 ASP E O 1
ATOM 12450 N N . LYS E 1 262 ? 72.402 26.857 16.146 1.00 28.69 267 LYS E N 1
ATOM 12451 C CA . LYS E 1 262 ? 72.963 25.532 15.923 1.00 28.54 267 LYS E CA 1
ATOM 12452 C C . LYS E 1 262 ? 72.614 25.078 14.514 1.00 26.53 267 LYS E C 1
ATOM 12453 O O . LYS E 1 262 ? 71.664 25.577 13.915 1.00 25.34 267 LYS E O 1
ATOM 12459 N N . VAL E 1 263 ? 73.396 24.145 13.982 1.00 24.69 268 VAL E N 1
ATOM 12460 C CA . VAL E 1 263 ? 73.155 23.606 12.650 1.00 22.22 268 VAL E CA 1
ATOM 12461 C C . VAL E 1 263 ? 73.025 22.089 12.737 1.00 22.70 268 VAL E C 1
ATOM 12462 O O . VAL E 1 263 ? 73.787 21.436 13.448 1.00 22.18 268 VAL E O 1
ATOM 12466 N N . LEU E 1 264 ? 72.038 21.539 12.039 1.00 22.03 269 LEU E N 1
ATOM 12467 C CA . LEU E 1 264 ? 71.838 20.091 12.009 1.00 21.05 269 LEU E CA 1
ATOM 12468 C C . LEU E 1 264 ? 72.132 19.632 10.592 1.00 21.71 269 LEU E C 1
ATOM 12469 O O . LEU E 1 264 ? 71.465 20.054 9.649 1.00 21.90 269 LEU E O 1
ATOM 12474 N N . VAL E 1 265 ? 73.143 18.787 10.434 1.00 21.86 270 VAL E N 1
ATOM 12475 C CA . VAL E 1 265 ? 73.482 18.285 9.115 1.00 21.69 270 VAL E CA 1
ATOM 12476 C C . VAL E 1 265 ? 72.814 16.932 8.906 1.00 22.45 270 VAL E C 1
ATOM 12477 O O . VAL E 1 265 ? 73.128 15.966 9.603 1.00 22.34 270 VAL E O 1
ATOM 12481 N N . ALA E 1 266 ? 71.886 16.881 7.953 1.00 20.74 271 ALA E N 1
ATOM 12482 C CA . ALA E 1 266 ? 71.161 15.657 7.620 1.00 20.75 271 ALA E CA 1
ATOM 12483 C C . ALA E 1 266 ? 71.166 15.489 6.102 1.00 19.83 271 ALA E C 1
ATOM 12484 O O . ALA E 1 266 ? 70.111 15.437 5.473 1.00 20.84 271 ALA E O 1
ATOM 12486 N N . VAL E 1 267 ? 72.359 15.397 5.519 1.00 19.38 272 VAL E N 1
ATOM 12487 C CA . VAL E 1 267 ? 72.493 15.266 4.071 1.00 19.93 272 VAL E CA 1
ATOM 12488 C C . VAL E 1 267 ? 72.680 13.834 3.590 1.00 21.32 272 VAL E C 1
ATOM 12489 O O . VAL E 1 267 ? 72.969 13.598 2.418 1.00 24.36 272 VAL E O 1
ATOM 12493 N N . GLY E 1 268 ? 72.517 12.876 4.492 1.00 21.59 273 GLY E N 1
ATOM 12494 C CA . GLY E 1 268 ? 72.666 11.492 4.095 1.00 21.16 273 GLY E CA 1
ATOM 12495 C C . GLY E 1 268 ? 73.375 10.615 5.104 1.00 20.30 273 GLY E C 1
ATOM 12496 O O . GLY E 1 268 ? 73.555 10.986 6.265 1.00 18.56 273 GLY E O 1
ATOM 12497 N N . ARG E 1 269 ? 73.789 9.443 4.639 1.00 20.52 274 ARG E N 1
ATOM 12498 C CA . ARG E 1 269 ? 74.465 8.470 5.483 1.00 20.71 274 ARG E CA 1
ATOM 12499 C C . ARG E 1 269 ? 75.671 7.875 4.764 1.00 21.30 274 ARG E C 1
ATOM 12500 O O . ARG E 1 269 ? 75.727 7.853 3.536 1.00 22.03 274 ARG E O 1
ATOM 12508 N N . LYS E 1 270 ? 76.633 7.395 5.543 1.00 19.83 275 LYS E N 1
ATOM 12509 C CA . LYS E 1 270 ? 77.830 6.776 4.993 1.00 19.68 275 LYS E CA 1
ATOM 12510 C C . LYS E 1 270 ? 77.857 5.337 5.498 1.00 19.02 275 LYS E C 1
ATOM 12511 O O . LYS E 1 270 ? 77.822 5.103 6.703 1.00 18.17 275 LYS E O 1
ATOM 12517 N N . PRO E 1 271 ? 77.908 4.353 4.586 1.00 18.55 276 PRO E N 1
ATOM 12518 C CA . PRO E 1 271 ? 77.935 2.960 5.046 1.00 18.65 276 PRO E CA 1
ATOM 12519 C C . PRO E 1 271 ? 79.203 2.621 5.827 1.00 19.07 276 PRO E C 1
ATOM 12520 O O . PRO E 1 271 ? 80.302 3.021 5.442 1.00 17.82 276 PRO E O 1
ATOM 12524 N N . ARG E 1 272 ? 79.043 1.886 6.927 1.00 17.49 277 ARG E N 1
ATOM 12525 C CA . ARG E 1 272 ? 80.178 1.513 7.763 1.00 17.54 277 ARG E CA 1
ATOM 12526 C C . ARG E 1 272 ? 80.883 0.283 7.211 1.00 17.97 277 ARG E C 1
ATOM 12527 O O . ARG E 1 272 ? 80.739 -0.829 7.731 1.00 18.37 277 ARG E O 1
ATOM 12535 N N . THR E 1 273 ? 81.661 0.496 6.156 1.00 18.39 278 THR E N 1
ATOM 12536 C CA . THR E 1 273 ? 82.373 -0.589 5.505 1.00 18.61 278 THR E CA 1
ATOM 12537 C C . THR E 1 273 ? 83.890 -0.424 5.531 1.00 19.46 278 THR E C 1
ATOM 12538 O O . THR E 1 273 ? 84.613 -1.260 5.005 1.00 18.64 278 THR E O 1
ATOM 12542 N N . GLU E 1 274 ? 84.367 0.659 6.137 1.00 20.53 279 GLU E N 1
ATOM 12543 C CA . GLU E 1 274 ? 85.805 0.905 6.238 1.00 21.02 279 GLU E CA 1
ATOM 12544 C C . GLU E 1 274 ? 86.339 0.309 7.538 1.00 21.71 279 GLU E C 1
ATOM 12545 O O . GLU E 1 274 ? 85.677 0.364 8.574 1.00 20.29 279 GLU E O 1
ATOM 12551 N N . GLY E 1 275 ? 87.538 -0.261 7.483 1.00 21.71 280 GLY E N 1
ATOM 12552 C CA . GLY E 1 275 ? 88.119 -0.861 8.671 1.00 21.87 280 GLY E CA 1
ATOM 12553 C C . GLY E 1 275 ? 87.344 -2.095 9.100 1.00 21.44 280 GLY E C 1
ATOM 12554 O O . GLY E 1 275 ? 87.405 -2.504 10.259 1.00 20.54 280 GLY E O 1
ATOM 12555 N N . LEU E 1 276 ? 86.620 -2.689 8.154 1.00 19.79 281 LEU E N 1
ATOM 12556 C CA . LEU E 1 276 ? 85.812 -3.879 8.413 1.00 19.04 281 LEU E CA 1
ATOM 12557 C C . LEU E 1 276 ? 86.512 -5.149 7.939 1.00 18.09 281 LEU E C 1
ATOM 12558 O O . LEU E 1 276 ? 85.990 -6.248 8.106 1.00 17.99 281 LEU E O 1
ATOM 12563 N N . GLY E 1 277 ? 87.692 -4.989 7.344 1.00 18.45 282 GLY E N 1
ATOM 12564 C CA . GLY E 1 277 ? 88.448 -6.134 6.863 1.00 18.95 282 GLY E CA 1
ATOM 12565 C C . GLY E 1 277 ? 88.017 -6.640 5.495 1.00 20.02 282 GLY E C 1
ATOM 12566 O O . GLY E 1 277 ? 88.440 -7.713 5.061 1.00 20.58 282 GLY E O 1
ATOM 12567 N N . LEU E 1 278 ? 87.178 -5.875 4.804 1.00 20.54 283 LEU E N 1
ATOM 12568 C CA . LEU E 1 278 ? 86.708 -6.295 3.488 1.00 20.04 283 LEU E CA 1
ATOM 12569 C C . LEU E 1 278 ? 87.853 -6.492 2.494 1.00 21.94 283 LEU E C 1
ATOM 12570 O O . LEU E 1 278 ? 87.785 -7.372 1.632 1.00 21.32 283 LEU E O 1
ATOM 12575 N N . GLU E 1 279 ? 88.898 -5.675 2.615 1.00 19.81 284 GLU E N 1
ATOM 12576 C CA . GLU E 1 279 ? 90.054 -5.768 1.724 1.00 21.33 284 GLU E CA 1
ATOM 12577 C C . GLU E 1 279 ? 90.902 -7.014 1.997 1.00 21.30 284 GLU E C 1
ATOM 12578 O O . GLU E 1 279 ? 91.835 -7.314 1.254 1.00 20.35 284 GLU E O 1
ATOM 12584 N N . LYS E 1 280 ? 90.589 -7.723 3.075 1.00 21.92 285 LYS E N 1
ATOM 12585 C CA . LYS E 1 280 ? 91.311 -8.941 3.428 1.00 21.73 285 LYS E CA 1
ATOM 12586 C C . LYS E 1 280 ? 90.511 -10.170 3.008 1.00 22.76 285 LYS E C 1
ATOM 12587 O O . LYS E 1 280 ? 91.028 -11.289 3.016 1.00 22.22 285 LYS E O 1
ATOM 12593 N N . ALA E 1 281 ? 89.249 -9.956 2.639 1.00 23.58 286 ALA E N 1
ATOM 12594 C CA . ALA E 1 281 ? 88.365 -11.052 2.255 1.00 23.37 286 ALA E CA 1
ATOM 12595 C C . ALA E 1 281 ? 87.967 -11.090 0.781 1.00 23.91 286 ALA E C 1
ATOM 12596 O O . ALA E 1 281 ? 87.371 -12.068 0.330 1.00 24.32 286 ALA E O 1
ATOM 12598 N N . GLY E 1 282 ? 88.277 -10.033 0.039 1.00 22.90 287 GLY E N 1
ATOM 12599 C CA . GLY E 1 282 ? 87.923 -9.998 -1.372 1.00 24.49 287 GLY E CA 1
ATOM 12600 C C . GLY E 1 282 ? 86.519 -9.475 -1.651 1.00 24.39 287 GLY E C 1
ATOM 12601 O O . GLY E 1 282 ? 85.994 -9.640 -2.754 1.00 25.03 287 GLY E O 1
ATOM 12602 N N . VAL E 1 283 ? 85.906 -8.839 -0.661 1.00 22.81 288 VAL E N 1
ATOM 12603 C CA . VAL E 1 283 ? 84.557 -8.299 -0.829 1.00 22.63 288 VAL E CA 1
ATOM 12604 C C . VAL E 1 283 ? 84.591 -6.961 -1.564 1.00 22.59 288 VAL E C 1
ATOM 12605 O O . VAL E 1 283 ? 85.177 -5.991 -1.081 1.00 22.65 288 VAL E O 1
ATOM 12609 N N . LYS E 1 284 ? 83.959 -6.917 -2.733 1.00 21.59 289 LYS E N 1
ATOM 12610 C CA . LYS E 1 284 ? 83.921 -5.702 -3.545 1.00 23.68 289 LYS E CA 1
ATOM 12611 C C . LYS E 1 284 ? 82.983 -4.627 -3.005 1.00 22.77 289 LYS E C 1
ATOM 12612 O O . LYS E 1 284 ? 81.834 -4.900 -2.647 1.00 22.16 289 LYS E O 1
ATOM 12618 N N . VAL E 1 285 ? 83.491 -3.399 -2.970 1.00 21.90 290 VAL E N 1
ATOM 12619 C CA . VAL E 1 285 ? 82.749 -2.242 -2.486 1.00 21.44 290 VAL E CA 1
ATOM 12620 C C . VAL E 1 285 ? 82.756 -1.181 -3.590 1.00 22.26 290 VAL E C 1
ATOM 12621 O O . VAL E 1 285 ? 83.750 -1.034 -4.296 1.00 21.18 290 VAL E O 1
ATOM 12625 N N . ASP E 1 286 ? 81.659 -0.443 -3.747 1.00 22.98 291 ASP E N 1
ATOM 12626 C CA . ASP E 1 286 ? 81.611 0.579 -4.785 1.00 24.81 291 ASP E CA 1
ATOM 12627 C C . ASP E 1 286 ? 82.172 1.923 -4.322 1.00 24.12 291 ASP E C 1
ATOM 12628 O O . ASP E 1 286 ? 82.533 2.093 -3.157 1.00 23.76 291 ASP E O 1
ATOM 12633 N N . GLU E 1 287 ? 82.244 2.874 -5.247 1.00 25.07 292 GLU E N 1
ATOM 12634 C CA . GLU E 1 287 ? 82.781 4.200 -4.958 1.00 26.49 292 GLU E CA 1
ATOM 12635 C C . GLU E 1 287 ? 82.218 4.864 -3.707 1.00 26.97 292 GLU E C 1
ATOM 12636 O O . GLU E 1 287 ? 82.922 5.617 -3.032 1.00 25.50 292 GLU E O 1
ATOM 12642 N N . ARG E 1 288 ? 80.951 4.594 -3.410 1.00 27.08 293 ARG E N 1
ATOM 12643 C CA . ARG E 1 288 ? 80.291 5.201 -2.259 1.00 28.88 293 ARG E CA 1
ATOM 12644 C C . ARG E 1 288 ? 80.464 4.441 -0.949 1.00 28.06 293 ARG E C 1
ATOM 12645 O O . ARG E 1 288 ? 80.079 4.932 0.109 1.00 29.32 293 ARG E O 1
ATOM 12653 N N . GLY E 1 289 ? 81.033 3.243 -1.015 1.00 26.28 294 GLY E N 1
ATOM 12654 C CA . GLY E 1 289 ? 81.237 2.477 0.202 1.00 24.80 294 GLY E CA 1
ATOM 12655 C C . GLY E 1 289 ? 80.229 1.362 0.412 1.00 25.02 294 GLY E C 1
ATOM 12656 O O . GLY E 1 289 ? 80.297 0.637 1.406 1.00 23.73 294 GLY E O 1
ATOM 12657 N N . PHE E 1 290 ? 79.288 1.213 -0.513 1.00 23.05 295 PHE E N 1
ATOM 12658 C CA . PHE E 1 290 ? 78.294 0.159 -0.378 1.00 21.68 295 PHE E CA 1
ATOM 12659 C C . PHE E 1 290 ? 78.846 -1.173 -0.868 1.00 22.66 295 PHE E C 1
ATOM 12660 O O . PHE E 1 290 ? 79.489 -1.247 -1.925 1.00 21.10 295 PHE E O 1
ATOM 12668 N N . ILE E 1 291 ? 78.600 -2.224 -0.092 1.00 21.40 296 ILE E N 1
ATOM 12669 C CA . ILE E 1 291 ? 79.049 -3.562 -0.461 1.00 20.57 296 ILE E CA 1
ATOM 12670 C C . ILE E 1 291 ? 78.168 -4.049 -1.618 1.00 21.48 296 ILE E C 1
ATOM 12671 O O . ILE E 1 291 ? 76.941 -4.087 -1.501 1.00 21.74 296 ILE E O 1
ATOM 12676 N N . ARG E 1 292 ? 78.796 -4.409 -2.734 1.00 22.26 297 ARG E N 1
ATOM 12677 C CA . ARG E 1 292 ? 78.071 -4.880 -3.911 1.00 23.44 297 ARG E CA 1
ATOM 12678 C C . ARG E 1 292 ? 77.399 -6.227 -3.662 1.00 23.24 297 ARG E C 1
ATOM 12679 O O . ARG E 1 292 ? 78.041 -7.168 -3.202 1.00 22.45 297 ARG E O 1
ATOM 12687 N N . VAL E 1 293 ? 76.103 -6.311 -3.961 1.00 21.72 298 VAL E N 1
ATOM 12688 C CA . VAL E 1 293 ? 75.347 -7.554 -3.785 1.00 23.70 298 VAL E CA 1
ATOM 12689 C C . VAL E 1 293 ? 74.364 -7.749 -4.934 1.00 23.94 298 VAL E C 1
ATOM 12690 O O . VAL E 1 293 ? 74.074 -6.808 -5.675 1.00 24.72 298 VAL E O 1
ATOM 12694 N N . ASN E 1 294 ? 73.860 -8.971 -5.079 1.00 23.93 299 ASN E N 1
ATOM 12695 C CA . ASN E 1 294 ? 72.862 -9.273 -6.100 1.00 25.47 299 ASN E CA 1
ATOM 12696 C C . ASN E 1 294 ? 71.529 -9.438 -5.371 1.00 25.47 299 ASN E C 1
ATOM 12697 O O . ASN E 1 294 ? 71.442 -9.174 -4.170 1.00 25.16 299 ASN E O 1
ATOM 12702 N N . ALA E 1 295 ? 70.500 -9.882 -6.086 1.00 25.42 300 ALA E N 1
ATOM 12703 C CA . ALA E 1 295 ? 69.171 -10.059 -5.498 1.00 25.31 300 ALA E CA 1
ATOM 12704 C C . ALA E 1 295 ? 69.129 -11.057 -4.339 1.00 25.47 300 ALA E C 1
ATOM 12705 O O . ALA E 1 295 ? 68.229 -11.006 -3.494 1.00 23.63 300 ALA E O 1
ATOM 12707 N N . ARG E 1 296 ? 70.092 -11.970 -4.302 1.00 24.32 301 ARG E N 1
ATOM 12708 C CA . ARG E 1 296 ? 70.145 -12.963 -3.239 1.00 25.15 301 ARG E CA 1
ATOM 12709 C C . ARG E 1 296 ? 70.880 -12.382 -2.037 1.00 22.78 301 ARG E C 1
ATOM 12710 O O . ARG E 1 296 ? 71.043 -13.051 -1.024 1.00 21.16 301 ARG E O 1
ATOM 12718 N N . MET E 1 297 ? 71.299 -11.126 -2.169 1.00 21.49 302 MET E N 1
ATOM 12719 C CA . MET E 1 297 ? 72.049 -10.406 -1.143 1.00 21.77 302 MET E CA 1
ATOM 12720 C C . MET E 1 297 ? 73.484 -10.938 -1.058 1.00 23.26 302 MET E C 1
ATOM 12721 O O . MET E 1 297 ? 74.191 -10.674 -0.086 1.00 20.71 302 MET E O 1
ATOM 12726 N N . GLU E 1 298 ? 73.911 -11.683 -2.077 1.00 22.62 303 GLU E N 1
ATOM 12727 C CA . GLU E 1 298 ? 75.263 -12.239 -2.095 1.00 24.97 303 GLU E CA 1
ATOM 12728 C C . GLU E 1 298 ? 76.301 -11.248 -2.600 1.00 24.30 303 GLU E C 1
ATOM 12729 O O . GLU E 1 298 ? 76.067 -10.527 -3.576 1.00 22.84 303 GLU E O 1
ATOM 12735 N N . THR E 1 299 ? 77.455 -11.230 -1.936 1.00 23.72 304 THR E N 1
ATOM 12736 C CA . THR E 1 299 ? 78.559 -10.351 -2.308 1.00 23.96 304 THR E CA 1
ATOM 12737 C C . THR E 1 299 ? 79.383 -11.046 -3.385 1.00 24.99 304 THR E C 1
ATOM 12738 O O . THR E 1 299 ? 78.986 -12.089 -3.900 1.00 24.40 304 THR E O 1
ATOM 12742 N N . SER E 1 300 ? 80.534 -10.461 -3.709 1.00 25.52 305 SER E N 1
ATOM 12743 C CA . SER E 1 300 ? 81.435 -11.016 -4.712 1.00 27.17 305 SER E CA 1
ATOM 12744 C C . SER E 1 300 ? 82.086 -12.299 -4.204 1.00 27.47 305 SER E C 1
ATOM 12745 O O . SER E 1 300 ? 82.751 -13.007 -4.957 1.00 29.14 305 SER E O 1
ATOM 12748 N N . VAL E 1 301 ? 81.895 -12.590 -2.922 1.00 26.92 306 VAL E N 1
ATOM 12749 C CA . VAL E 1 301 ? 82.468 -13.782 -2.309 1.00 26.88 306 VAL E CA 1
ATOM 12750 C C . VAL E 1 301 ? 81.365 -14.756 -1.926 1.00 27.84 306 VAL E C 1
ATOM 12751 O O . VAL E 1 301 ? 80.485 -14.431 -1.128 1.00 25.65 306 VAL E O 1
ATOM 12755 N N . PRO E 1 302 ? 81.396 -15.970 -2.498 1.00 28.92 307 PRO E N 1
ATOM 12756 C CA . PRO E 1 302 ? 80.389 -16.993 -2.208 1.00 28.97 307 PRO E CA 1
ATOM 12757 C C . PRO E 1 302 ? 80.262 -17.244 -0.705 1.00 27.15 307 PRO E C 1
ATOM 12758 O O . PRO E 1 302 ? 81.264 -17.421 -0.018 1.00 28.63 307 PRO E O 1
ATOM 12762 N N . GLY E 1 303 ? 79.032 -17.251 -0.200 1.00 25.26 308 GLY E N 1
ATOM 12763 C CA . GLY E 1 303 ? 78.820 -17.496 1.217 1.00 23.74 308 GLY E CA 1
ATOM 12764 C C . GLY E 1 303 ? 78.855 -16.250 2.085 1.00 22.23 308 GLY E C 1
ATOM 12765 O O . GLY E 1 303 ? 78.572 -16.306 3.283 1.00 21.55 308 GLY E O 1
ATOM 12766 N N . VAL E 1 304 ? 79.212 -15.121 1.489 1.00 23.13 309 VAL E N 1
ATOM 12767 C CA . VAL E 1 304 ? 79.257 -13.865 2.232 1.00 22.04 309 VAL E CA 1
ATOM 12768 C C . VAL E 1 304 ? 78.168 -12.954 1.684 1.00 21.28 309 VAL E C 1
ATOM 12769 O O . VAL E 1 304 ? 78.157 -12.635 0.496 1.00 21.23 309 VAL E O 1
ATOM 12773 N N . TYR E 1 305 ? 77.245 -12.554 2.553 1.00 20.75 310 TYR E N 1
ATOM 12774 C CA . TYR E 1 305 ? 76.143 -11.683 2.161 1.00 19.14 310 TYR E CA 1
ATOM 12775 C C . TYR E 1 305 ? 76.264 -10.316 2.840 1.00 17.77 310 TYR E C 1
ATOM 12776 O O . TYR E 1 305 ? 76.992 -10.161 3.820 1.00 18.15 310 TYR E O 1
ATOM 12785 N N . ALA E 1 306 ? 75.547 -9.335 2.302 1.00 17.88 311 ALA E N 1
ATOM 12786 C CA . ALA E 1 306 ? 75.524 -7.986 2.856 1.00 17.67 311 ALA E CA 1
ATOM 12787 C C . ALA E 1 306 ? 74.075 -7.516 2.747 1.00 16.66 311 ALA E C 1
ATOM 12788 O O . ALA E 1 306 ? 73.411 -7.776 1.744 1.00 18.57 311 ALA E O 1
ATOM 12790 N N . ILE E 1 307 ? 73.591 -6.840 3.786 1.00 16.99 312 ILE E N 1
ATOM 12791 C CA . ILE E 1 307 ? 72.207 -6.364 3.843 1.00 16.00 312 ILE E CA 1
ATOM 12792 C C . ILE E 1 307 ? 72.079 -4.967 4.459 1.00 15.71 312 ILE E C 1
ATOM 12793 O O . ILE E 1 307 ? 73.029 -4.427 5.028 1.00 16.73 312 ILE E O 1
ATOM 12798 N N . GLY E 1 308 ? 70.883 -4.400 4.355 1.00 17.07 313 GLY E N 1
ATOM 12799 C CA . GLY E 1 308 ? 70.616 -3.091 4.924 1.00 17.12 313 GLY E CA 1
ATOM 12800 C C . GLY E 1 308 ? 71.432 -1.934 4.377 1.00 16.98 313 GLY E C 1
ATOM 12801 O O . GLY E 1 308 ? 71.811 -1.918 3.208 1.00 16.27 313 GLY E O 1
ATOM 12802 N N . ASP E 1 309 ? 71.694 -0.959 5.243 1.00 16.42 314 ASP E N 1
ATOM 12803 C CA . ASP E 1 309 ? 72.447 0.243 4.888 1.00 17.41 314 ASP E CA 1
ATOM 12804 C C . ASP E 1 309 ? 73.856 -0.021 4.357 1.00 18.29 314 ASP E C 1
ATOM 12805 O O . ASP E 1 309 ? 74.359 0.740 3.536 1.00 18.83 314 ASP E O 1
ATOM 12810 N N . ALA E 1 310 ? 74.489 -1.097 4.818 1.00 16.49 315 ALA E N 1
ATOM 12811 C CA . ALA E 1 310 ? 75.846 -1.422 4.379 1.00 17.29 315 ALA E CA 1
ATOM 12812 C C . ALA E 1 310 ? 75.873 -1.935 2.946 1.00 18.19 315 ALA E C 1
ATOM 12813 O O . ALA E 1 310 ? 76.902 -1.878 2.269 1.00 18.73 315 ALA E O 1
ATOM 12815 N N . ALA E 1 311 ? 74.733 -2.430 2.486 1.00 17.98 316 ALA E N 1
ATOM 12816 C CA . ALA E 1 311 ? 74.640 -2.975 1.147 1.00 16.11 316 ALA E CA 1
ATOM 12817 C C . ALA E 1 311 ? 74.180 -1.989 0.084 1.00 17.53 316 ALA E C 1
ATOM 12818 O O . ALA E 1 311 ? 74.771 -1.928 -0.991 1.00 18.37 316 ALA E O 1
ATOM 12820 N N . ARG E 1 312 ? 73.142 -1.208 0.369 1.00 17.69 317 ARG E N 1
ATOM 12821 C CA . ARG E 1 312 ? 72.641 -0.291 -0.652 1.00 19.98 317 ARG E CA 1
ATOM 12822 C C . ARG E 1 312 ? 71.469 0.577 -0.204 1.00 21.41 317 ARG E C 1
ATOM 12823 O O . ARG E 1 312 ? 70.803 0.282 0.788 1.00 19.63 317 ARG E O 1
ATOM 12831 N N . PRO E 1 313 ? 71.213 1.677 -0.937 1.00 22.51 318 PRO E N 1
ATOM 12832 C CA . PRO E 1 313 ? 70.099 2.574 -0.618 1.00 22.74 318 PRO E CA 1
ATOM 12833 C C . PRO E 1 313 ? 68.871 1.891 -1.244 1.00 22.63 318 PRO E C 1
ATOM 12834 O O . PRO E 1 313 ? 69.020 0.984 -2.068 1.00 21.91 318 PRO E O 1
ATOM 12838 N N . PRO E 1 314 ? 67.653 2.286 -0.845 1.00 22.75 319 PRO E N 1
ATOM 12839 C CA . PRO E 1 314 ? 67.360 3.320 0.149 1.00 21.88 319 PRO E CA 1
ATOM 12840 C C . PRO E 1 314 ? 67.748 2.801 1.526 1.00 21.33 319 PRO E C 1
ATOM 12841 O O . PRO E 1 314 ? 67.673 1.601 1.789 1.00 19.89 319 PRO E O 1
ATOM 12845 N N . LEU E 1 315 ? 68.165 3.707 2.400 1.00 20.03 320 LEU E N 1
ATOM 12846 C CA . LEU E 1 315 ? 68.596 3.332 3.739 1.00 20.57 320 LEU E CA 1
ATOM 12847 C C . LEU E 1 315 ? 67.404 3.309 4.691 1.00 18.47 320 LEU E C 1
ATOM 12848 O O . LEU E 1 315 ? 67.237 4.198 5.530 1.00 20.25 320 LEU E O 1
ATOM 12853 N N . LEU E 1 316 ? 66.586 2.269 4.547 1.00 18.63 321 LEU E N 1
ATOM 12854 C CA . LEU E 1 316 ? 65.370 2.099 5.338 1.00 17.20 321 LEU E CA 1
ATOM 12855 C C . LEU E 1 316 ? 65.400 0.827 6.181 1.00 16.31 321 LEU E C 1
ATOM 12856 O O . LEU E 1 316 ? 65.992 -0.178 5.786 1.00 15.61 321 LEU E O 1
ATOM 12861 N N . ALA E 1 317 ? 64.744 0.888 7.338 1.00 16.32 322 ALA E N 1
ATOM 12862 C CA . ALA E 1 317 ? 64.695 -0.220 8.287 1.00 17.57 322 ALA E CA 1
ATOM 12863 C C . ALA E 1 317 ? 63.943 -1.452 7.797 1.00 16.47 322 ALA E C 1
ATOM 12864 O O . ALA E 1 317 ? 64.448 -2.571 7.901 1.00 16.16 322 ALA E O 1
ATOM 12866 N N . HIS E 1 318 ? 62.735 -1.260 7.275 1.00 15.43 323 HIS E N 1
ATOM 12867 C CA . HIS E 1 318 ? 61.964 -2.397 6.794 1.00 16.46 323 HIS E CA 1
ATOM 12868 C C . HIS E 1 318 ? 62.682 -3.094 5.645 1.00 17.20 323 HIS E C 1
ATOM 12869 O O . HIS E 1 318 ? 62.565 -4.309 5.477 1.00 16.41 323 HIS E O 1
ATOM 12876 N N . LYS E 1 319 ? 63.430 -2.325 4.859 1.00 15.90 324 LYS E N 1
ATOM 12877 C CA . LYS E 1 319 ? 64.193 -2.895 3.752 1.00 17.39 324 LYS E CA 1
ATOM 12878 C C . LYS E 1 319 ? 65.314 -3.750 4.335 1.00 16.58 324 LYS E C 1
ATOM 12879 O O . LYS E 1 319 ? 65.531 -4.882 3.910 1.00 17.98 324 LYS E O 1
ATOM 12885 N N . ALA E 1 320 ? 66.032 -3.199 5.307 1.00 16.18 325 ALA E N 1
ATOM 12886 C CA . ALA E 1 320 ? 67.120 -3.929 5.941 1.00 16.22 325 ALA E CA 1
ATOM 12887 C C . ALA E 1 320 ? 66.594 -5.232 6.550 1.00 16.68 325 ALA E C 1
ATOM 12888 O O . ALA E 1 320 ? 67.236 -6.273 6.449 1.00 16.49 325 ALA E O 1
ATOM 12890 N N . MET E 1 321 ? 65.422 -5.158 7.174 1.00 15.80 326 MET E N 1
ATOM 12891 C CA . MET E 1 321 ? 64.808 -6.319 7.805 1.00 17.71 326 MET E CA 1
ATOM 12892 C C . MET E 1 321 ? 64.535 -7.428 6.794 1.00 17.64 326 MET E C 1
ATOM 12893 O O . MET E 1 321 ? 64.905 -8.581 7.019 1.00 16.62 326 MET E O 1
ATOM 12898 N N . ARG E 1 322 ? 63.894 -7.076 5.680 1.00 17.65 327 ARG E N 1
ATOM 12899 C CA . ARG E 1 322 ? 63.582 -8.049 4.640 1.00 17.94 327 ARG E CA 1
ATOM 12900 C C . ARG E 1 322 ? 64.856 -8.621 4.029 1.00 18.74 327 ARG E C 1
ATOM 12901 O O . ARG E 1 322 ? 64.949 -9.825 3.772 1.00 19.06 327 ARG E O 1
ATOM 12909 N N . GLU E 1 323 ? 65.835 -7.755 3.786 1.00 17.57 328 GLU E N 1
ATOM 12910 C CA . GLU E 1 323 ? 67.099 -8.201 3.211 1.00 17.80 328 GLU E CA 1
ATOM 12911 C C . GLU E 1 323 ? 67.766 -9.202 4.152 1.00 17.17 328 GLU E C 1
ATOM 12912 O O . GLU E 1 323 ? 68.414 -10.154 3.711 1.00 16.39 328 GLU E O 1
ATOM 12918 N N . GLY E 1 324 ? 67.595 -8.989 5.452 1.00 15.91 329 GLY E N 1
ATOM 12919 C CA . GLY E 1 324 ? 68.159 -9.911 6.421 1.00 17.18 329 GLY E CA 1
ATOM 12920 C C . GLY E 1 324 ? 67.520 -11.285 6.309 1.00 15.94 329 GLY E C 1
ATOM 12921 O O . GLY E 1 324 ? 68.206 -12.307 6.417 1.00 16.70 329 GLY E O 1
ATOM 12922 N N . LEU E 1 325 ? 66.205 -11.312 6.102 1.00 15.89 330 LEU E N 1
ATOM 12923 C CA . LEU E 1 325 ? 65.471 -12.567 5.966 1.00 18.07 330 LEU E CA 1
ATOM 12924 C C . LEU E 1 325 ? 65.928 -13.303 4.713 1.00 18.09 330 LEU E C 1
ATOM 12925 O O . LEU E 1 325 ? 66.074 -14.524 4.714 1.00 19.71 330 LEU E O 1
ATOM 12930 N N . ILE E 1 326 ? 66.159 -12.552 3.646 1.00 17.85 331 ILE E N 1
ATOM 12931 C CA . ILE E 1 326 ? 66.605 -13.136 2.389 1.00 18.68 331 ILE E CA 1
ATOM 12932 C C . ILE E 1 326 ? 67.990 -13.765 2.552 1.00 20.08 331 ILE E C 1
ATOM 12933 O O . ILE E 1 326 ? 68.211 -14.912 2.158 1.00 19.06 331 ILE E O 1
ATOM 12938 N N . ALA E 1 327 ? 68.914 -13.014 3.148 1.00 18.28 332 ALA E N 1
ATOM 12939 C CA . ALA E 1 327 ? 70.276 -13.496 3.359 1.00 19.11 332 ALA E CA 1
ATOM 12940 C C . ALA E 1 327 ? 70.303 -14.716 4.273 1.00 19.70 332 ALA E C 1
ATOM 12941 O O . ALA E 1 327 ? 71.055 -15.661 4.035 1.00 20.46 332 ALA E O 1
ATOM 12943 N N . ALA E 1 328 ? 69.490 -14.692 5.322 1.00 19.02 333 ALA E N 1
ATOM 12944 C CA . ALA E 1 328 ? 69.438 -15.812 6.253 1.00 19.76 333 ALA E CA 1
ATOM 12945 C C . ALA E 1 328 ? 68.918 -17.062 5.546 1.00 21.05 333 ALA E C 1
ATOM 12946 O O . ALA E 1 328 ? 69.452 -18.157 5.719 1.00 21.70 333 ALA E O 1
ATOM 12948 N N . GLU E 1 329 ? 67.871 -16.887 4.747 1.00 20.51 334 GLU E N 1
ATOM 12949 C CA . GLU E 1 329 ? 67.266 -18.005 4.032 1.00 21.04 334 GLU E CA 1
ATOM 12950 C C . GLU E 1 329 ? 68.221 -18.650 3.042 1.00 21.56 334 GLU E C 1
ATOM 12951 O O . GLU E 1 329 ? 68.262 -19.878 2.919 1.00 20.86 334 GLU E O 1
ATOM 12957 N N . ASN E 1 330 ? 69.000 -17.830 2.347 1.00 22.27 335 ASN E N 1
ATOM 12958 C CA . ASN E 1 330 ? 69.956 -18.353 1.385 1.00 24.15 335 ASN E CA 1
ATOM 12959 C C . ASN E 1 330 ? 71.132 -19.016 2.084 1.00 25.41 335 ASN E C 1
ATOM 12960 O O . ASN E 1 330 ? 71.679 -20.002 1.590 1.00 23.94 335 ASN E O 1
ATOM 12965 N N . ALA E 1 331 ? 71.515 -18.481 3.239 1.00 25.34 336 ALA E N 1
ATOM 12966 C CA . ALA E 1 331 ? 72.607 -19.067 4.000 1.00 25.97 336 ALA E CA 1
ATOM 12967 C C . ALA E 1 331 ? 72.136 -20.431 4.498 1.00 27.55 336 ALA E C 1
ATOM 12968 O O . ALA E 1 331 ? 72.939 -21.337 4.714 1.00 26.61 336 ALA E O 1
ATOM 12970 N N . ALA E 1 332 ? 70.823 -20.567 4.668 1.00 28.01 337 ALA E N 1
ATOM 12971 C CA . ALA E 1 332 ? 70.227 -21.809 5.146 1.00 29.42 337 ALA E CA 1
ATOM 12972 C C . ALA E 1 332 ? 69.894 -22.808 4.032 1.00 30.99 337 ALA E C 1
ATOM 12973 O O . ALA E 1 332 ? 69.258 -23.830 4.284 1.00 33.71 337 ALA E O 1
ATOM 12975 N N . GLY E 1 333 ? 70.307 -22.506 2.805 1.00 32.61 338 GLY E N 1
ATOM 12976 C CA . GLY E 1 333 ? 70.065 -23.421 1.702 1.00 33.93 338 GLY E CA 1
ATOM 12977 C C . GLY E 1 333 ? 68.847 -23.180 0.833 1.00 35.42 338 GLY E C 1
ATOM 12978 O O . GLY E 1 333 ? 68.644 -23.890 -0.150 1.00 35.66 338 GLY E O 1
ATOM 12979 N N . LYS E 1 334 ? 68.028 -22.192 1.178 1.00 36.07 339 LYS E N 1
ATOM 12980 C CA . LYS E 1 334 ? 66.840 -21.910 0.382 1.00 35.39 339 LYS E CA 1
ATOM 12981 C C . LYS E 1 334 ? 67.175 -21.100 -0.867 1.00 35.97 339 LYS E C 1
ATOM 12982 O O . LYS E 1 334 ? 68.319 -20.693 -1.072 1.00 37.08 339 LYS E O 1
ATOM 12988 N N . ASP E 1 335 ? 66.170 -20.879 -1.707 1.00 35.49 340 ASP E N 1
ATOM 12989 C CA . ASP E 1 335 ? 66.355 -20.117 -2.932 1.00 35.78 340 ASP E CA 1
ATOM 12990 C C . ASP E 1 335 ? 65.508 -18.853 -2.854 1.00 34.44 340 ASP E C 1
ATOM 12991 O O . ASP E 1 335 ? 64.444 -18.765 -3.465 1.00 33.78 340 ASP E O 1
ATOM 12996 N N . SER E 1 336 ? 65.994 -17.877 -2.095 1.00 31.57 341 SER E N 1
ATOM 12997 C CA . SER E 1 336 ? 65.284 -16.618 -1.911 1.00 28.83 341 SER E CA 1
ATOM 12998 C C . SER E 1 336 ? 65.926 -15.466 -2.671 1.00 27.20 341 SER E C 1
ATOM 12999 O O . SER E 1 336 ? 67.099 -15.520 -3.041 1.00 27.50 341 SER E O 1
ATOM 13002 N N . ALA E 1 337 ? 65.146 -14.415 -2.892 1.00 25.80 342 ALA E N 1
ATOM 13003 C CA . ALA E 1 337 ? 65.633 -13.245 -3.604 1.00 23.19 342 ALA E CA 1
ATOM 13004 C C . ALA E 1 337 ? 64.800 -12.023 -3.251 1.00 21.86 342 ALA E C 1
ATOM 13005 O O . ALA E 1 337 ? 63.589 -12.124 -3.048 1.00 20.31 342 ALA E O 1
ATOM 13007 N N . PHE E 1 338 ? 65.454 -10.867 -3.180 1.00 20.61 343 PHE E N 1
ATOM 13008 C CA . PHE E 1 338 ? 64.765 -9.625 -2.868 1.00 20.94 343 PHE E CA 1
ATOM 13009 C C . PHE E 1 338 ? 64.272 -9.001 -4.169 1.00 21.46 343 PHE E C 1
ATOM 13010 O O . PHE E 1 338 ? 65.058 -8.651 -5.050 1.00 22.30 343 PHE E O 1
ATOM 13018 N N . ASP E 1 339 ? 62.957 -8.884 -4.285 1.00 23.64 344 ASP E N 1
ATOM 13019 C CA . ASP E 1 339 ? 62.322 -8.303 -5.459 1.00 25.08 344 ASP E CA 1
ATOM 13020 C C . ASP E 1 339 ? 60.968 -7.827 -4.970 1.00 25.23 344 ASP E C 1
ATOM 13021 O O . ASP E 1 339 ? 59.928 -8.378 -5.331 1.00 26.50 344 ASP E O 1
ATOM 13026 N N . TYR E 1 340 ? 60.999 -6.800 -4.126 1.00 22.56 345 TYR E N 1
ATOM 13027 C CA . TYR E 1 340 ? 59.786 -6.256 -3.538 1.00 22.13 345 TYR E CA 1
ATOM 13028 C C . TYR E 1 340 ? 59.657 -4.747 -3.684 1.00 22.25 345 TYR E C 1
ATOM 13029 O O . TYR E 1 340 ? 60.636 -4.041 -3.930 1.00 22.46 345 TYR E O 1
ATOM 13038 N N . GLN E 1 341 ? 58.428 -4.272 -3.525 1.00 22.33 347 GLN E N 1
ATOM 13039 C CA . GLN E 1 341 ? 58.124 -2.852 -3.573 1.00 23.16 347 GLN E CA 1
ATOM 13040 C C . GLN E 1 341 ? 58.470 -2.353 -2.172 1.00 23.04 347 GLN E C 1
ATOM 13041 O O . GLN E 1 341 ? 57.940 -2.856 -1.182 1.00 22.93 347 GLN E O 1
ATOM 13047 N N . VAL E 1 342 ? 59.365 -1.378 -2.086 1.00 21.16 348 VAL E N 1
ATOM 13048 C CA . VAL E 1 342 ? 59.766 -0.839 -0.798 1.00 19.16 348 VAL E CA 1
ATOM 13049 C C . VAL E 1 342 ? 59.184 0.558 -0.599 1.00 19.50 348 VAL E C 1
ATOM 13050 O O . VAL E 1 342 ? 59.556 1.501 -1.291 1.00 20.93 348 VAL E O 1
ATOM 13054 N N . PRO E 1 343 ? 58.240 0.698 0.337 1.00 17.01 349 PRO E N 1
ATOM 13055 C CA . PRO E 1 343 ? 57.630 2.000 0.602 1.00 17.70 349 PRO E CA 1
ATOM 13056 C C . PRO E 1 343 ? 58.590 2.901 1.376 1.00 17.19 349 PRO E C 1
ATOM 13057 O O . PRO E 1 343 ? 59.585 2.434 1.939 1.00 16.55 349 PRO E O 1
ATOM 13061 N N . SER E 1 344 ? 58.287 4.193 1.391 1.00 17.96 350 SER E N 1
ATOM 13062 C CA . SER E 1 344 ? 59.093 5.179 2.102 1.00 18.97 350 SER E CA 1
ATOM 13063 C C . SER E 1 344 ? 58.130 6.057 2.903 1.00 16.47 350 SER E C 1
ATOM 13064 O O . SER E 1 344 ? 57.092 6.460 2.391 1.00 20.34 350 SER E O 1
ATOM 13067 N N . VAL E 1 345 ? 58.470 6.352 4.154 1.00 15.52 351 VAL E N 1
ATOM 13068 C CA . VAL E 1 345 ? 57.595 7.155 4.999 1.00 14.40 351 VAL E CA 1
ATOM 13069 C C . VAL E 1 345 ? 58.325 8.279 5.722 1.00 14.08 351 VAL E C 1
ATOM 13070 O O . VAL E 1 345 ? 59.468 8.121 6.143 1.00 14.38 351 VAL E O 1
ATOM 13074 N N . VAL E 1 346 ? 57.652 9.418 5.844 1.00 14.51 352 VAL E N 1
ATOM 13075 C CA . VAL E 1 346 ? 58.186 10.569 6.569 1.00 15.68 352 VAL E CA 1
ATOM 13076 C C . VAL E 1 346 ? 57.147 10.799 7.663 1.00 15.56 352 VAL E C 1
ATOM 13077 O O . VAL E 1 346 ? 55.979 11.081 7.371 1.00 15.84 352 VAL E O 1
ATOM 13081 N N . TYR E 1 347 ? 57.561 10.663 8.920 1.00 14.50 353 TYR E N 1
ATOM 13082 C CA . TYR E 1 347 ? 56.631 10.799 10.034 1.00 15.90 353 TYR E CA 1
ATOM 13083 C C . TYR E 1 347 ? 56.335 12.211 10.533 1.00 17.23 353 TYR E C 1
ATOM 13084 O O . TYR E 1 347 ? 56.038 12.414 11.705 1.00 15.02 353 TYR E O 1
ATOM 13093 N N . THR E 1 348 ? 56.415 13.181 9.633 1.00 17.44 354 THR E N 1
ATOM 13094 C CA . THR E 1 348 ? 56.095 14.563 9.960 1.00 17.05 354 THR E CA 1
ATOM 13095 C C . THR E 1 348 ? 54.570 14.619 10.063 1.00 18.23 354 THR E C 1
ATOM 13096 O O . THR E 1 348 ? 53.897 13.603 9.888 1.00 17.37 354 THR E O 1
ATOM 13100 N N . SER E 1 349 ? 54.038 15.799 10.370 1.00 19.05 355 SER E N 1
ATOM 13101 C CA . SER E 1 349 ? 52.597 16.023 10.444 1.00 19.54 355 SER E CA 1
ATOM 13102 C C . SER E 1 349 ? 52.297 17.210 9.525 1.00 20.37 355 SER E C 1
ATOM 13103 O O . SER E 1 349 ? 52.696 18.339 9.811 1.00 20.30 355 SER E O 1
ATOM 13106 N N . PRO E 1 350 ? 51.615 16.964 8.393 1.00 19.34 356 PRO E N 1
ATOM 13107 C CA . PRO E 1 350 ? 51.121 15.659 7.937 1.00 18.79 356 PRO E CA 1
ATOM 13108 C C . PRO E 1 350 ? 52.260 14.706 7.573 1.00 16.98 356 PRO E C 1
ATOM 13109 O O . PRO E 1 350 ? 53.384 15.136 7.316 1.00 17.40 356 PRO E O 1
ATOM 13113 N N . GLU E 1 351 ? 51.960 13.412 7.559 1.00 15.52 357 GLU E N 1
ATOM 13114 C CA . GLU E 1 351 ? 52.939 12.404 7.193 1.00 14.85 357 GLU E CA 1
ATOM 13115 C C . GLU E 1 351 ? 52.988 12.321 5.669 1.00 16.44 357 GLU E C 1
ATOM 13116 O O . GLU E 1 351 ? 52.058 12.756 4.990 1.00 15.22 357 GLU E O 1
ATOM 13122 N N . TRP E 1 352 ? 54.077 11.771 5.140 1.00 16.88 358 TRP E N 1
ATOM 13123 C CA . TRP E 1 352 ? 54.226 11.585 3.699 1.00 16.22 358 TRP E CA 1
ATOM 13124 C C . TRP E 1 352 ? 54.586 10.120 3.520 1.00 17.52 358 TRP E C 1
ATOM 13125 O O . TRP E 1 352 ? 55.312 9.559 4.339 1.00 17.42 358 TRP E O 1
ATOM 13136 N N . ALA E 1 353 ? 54.068 9.495 2.468 1.00 15.44 359 ALA E N 1
ATOM 13137 C CA . ALA E 1 353 ? 54.377 8.091 2.204 1.00 17.28 359 ALA E CA 1
ATOM 13138 C C . ALA E 1 353 ? 54.283 7.827 0.710 1.00 17.98 359 ALA E C 1
ATOM 13139 O O . ALA E 1 353 ? 53.437 8.398 0.025 1.00 17.71 359 ALA E O 1
ATOM 13141 N N . GLY E 1 354 ? 55.151 6.955 0.216 1.00 17.75 360 GLY E N 1
ATOM 13142 C CA . GLY E 1 354 ? 55.143 6.639 -1.195 1.00 18.69 360 GLY E CA 1
ATOM 13143 C C . GLY E 1 354 ? 55.657 5.245 -1.477 1.00 18.33 360 GLY E C 1
ATOM 13144 O O . GLY E 1 354 ? 56.480 4.708 -0.743 1.00 19.64 360 GLY E O 1
ATOM 13145 N N . VAL E 1 355 ? 55.158 4.651 -2.550 1.00 18.64 361 VAL E N 1
ATOM 13146 C CA . VAL E 1 355 ? 55.591 3.329 -2.943 1.00 18.37 361 VAL E CA 1
ATOM 13147 C C . VAL E 1 355 ? 55.293 3.179 -4.424 1.00 19.89 361 VAL E C 1
ATOM 13148 O O . VAL E 1 355 ? 54.290 3.691 -4.922 1.00 18.49 361 VAL E O 1
ATOM 13152 N N . GLY E 1 356 ? 56.180 2.497 -5.133 1.00 18.11 362 GLY E N 1
ATOM 13153 C CA . GLY E 1 356 ? 55.967 2.318 -6.552 1.00 20.04 362 GLY E CA 1
ATOM 13154 C C . GLY E 1 356 ? 56.621 3.409 -7.372 1.00 20.71 362 GLY E C 1
ATOM 13155 O O . GLY E 1 356 ? 57.553 4.080 -6.918 1.00 20.62 362 GLY E O 1
ATOM 13156 N N . LEU E 1 357 ? 56.105 3.605 -8.578 1.00 20.35 363 LEU E N 1
ATOM 13157 C CA . LEU E 1 357 ? 56.658 4.578 -9.506 1.00 20.19 363 LEU E CA 1
ATOM 13158 C C . LEU E 1 357 ? 56.035 5.968 -9.482 1.00 19.30 363 LEU E C 1
ATOM 13159 O O . LEU E 1 357 ? 54.821 6.120 -9.373 1.00 19.24 363 LEU E O 1
ATOM 13164 N N . THR E 1 358 ? 56.888 6.982 -9.580 1.00 21.19 364 THR E N 1
ATOM 13165 C CA . THR E 1 358 ? 56.428 8.363 -9.639 1.00 20.89 364 THR E CA 1
ATOM 13166 C C . THR E 1 358 ? 55.954 8.541 -11.081 1.00 23.10 364 THR E C 1
ATOM 13167 O O . THR E 1 358 ? 56.196 7.676 -11.919 1.00 21.58 364 THR E O 1
ATOM 13171 N N . GLU E 1 359 ? 55.283 9.648 -11.382 1.00 25.44 365 GLU E N 1
ATOM 13172 C CA . GLU E 1 359 ? 54.826 9.874 -12.748 1.00 28.10 365 GLU E CA 1
ATOM 13173 C C . GLU E 1 359 ? 56.004 9.821 -13.724 1.00 28.31 365 GLU E C 1
ATOM 13174 O O . GLU E 1 359 ? 55.914 9.209 -14.789 1.00 27.25 365 GLU E O 1
ATOM 13180 N N . GLU E 1 360 ? 57.108 10.461 -13.350 1.00 30.31 366 GLU E N 1
ATOM 13181 C CA . GLU E 1 360 ? 58.302 10.493 -14.193 1.00 33.13 366 GLU E CA 1
ATOM 13182 C C . GLU E 1 360 ? 58.882 9.106 -14.437 1.00 33.31 366 GLU E C 1
ATOM 13183 O O . GLU E 1 360 ? 59.214 8.752 -15.569 1.00 32.76 366 GLU E O 1
ATOM 13189 N N . GLU E 1 361 ? 59.009 8.320 -13.373 1.00 33.06 367 GLU E N 1
ATOM 13190 C CA . GLU E 1 361 ? 59.562 6.977 -13.494 1.00 32.39 367 GLU E CA 1
ATOM 13191 C C . GLU E 1 361 ? 58.659 6.079 -14.329 1.00 32.67 367 GLU E C 1
ATOM 13192 O O . GLU E 1 361 ? 59.144 5.234 -15.082 1.00 31.79 367 GLU E O 1
ATOM 13198 N N . ALA E 1 362 ? 57.346 6.263 -14.197 1.00 31.19 368 ALA E N 1
ATOM 13199 C CA . ALA E 1 362 ? 56.394 5.467 -14.958 1.00 31.72 368 ALA E CA 1
ATOM 13200 C C . ALA E 1 362 ? 56.553 5.794 -16.439 1.00 32.44 368 ALA E C 1
ATOM 13201 O O . ALA E 1 362 ? 56.560 4.899 -17.280 1.00 31.50 368 ALA E O 1
ATOM 13203 N N . LYS E 1 363 ? 56.680 7.081 -16.751 1.00 34.13 369 LYS E N 1
ATOM 13204 C CA . LYS E 1 363 ? 56.852 7.503 -18.137 1.00 38.08 369 LYS E CA 1
ATOM 13205 C C . LYS E 1 363 ? 58.118 6.870 -18.701 1.00 38.68 369 LYS E C 1
ATOM 13206 O O . LYS E 1 363 ? 58.109 6.317 -19.800 1.00 39.44 369 LYS E O 1
ATOM 13212 N N . ARG E 1 364 ? 59.202 6.950 -17.934 1.00 40.11 370 ARG E N 1
ATOM 13213 C CA . ARG E 1 364 ? 60.481 6.383 -18.346 1.00 42.10 370 ARG E CA 1
ATOM 13214 C C . ARG E 1 364 ? 60.369 4.877 -18.544 1.00 42.05 370 ARG E C 1
ATOM 13215 O O . ARG E 1 364 ? 61.014 4.310 -19.426 1.00 41.98 370 ARG E O 1
ATOM 13223 N N . ALA E 1 365 ? 59.549 4.234 -17.717 1.00 40.90 371 ALA E N 1
ATOM 13224 C CA . ALA E 1 365 ? 59.356 2.793 -17.800 1.00 40.02 371 ALA E CA 1
ATOM 13225 C C . ALA E 1 365 ? 58.576 2.416 -19.057 1.00 39.47 371 ALA E C 1
ATOM 13226 O O . ALA E 1 365 ? 58.487 1.242 -19.411 1.00 40.75 371 ALA E O 1
ATOM 13228 N N . GLY E 1 366 ? 58.000 3.415 -19.719 1.00 38.52 372 GLY E N 1
ATOM 13229 C CA . GLY E 1 366 ? 57.258 3.157 -20.940 1.00 37.97 372 GLY E CA 1
ATOM 13230 C C . GLY E 1 366 ? 55.758 2.963 -20.808 1.00 36.95 372 GLY E C 1
ATOM 13231 O O . GLY E 1 366 ? 55.119 2.461 -21.731 1.00 37.23 372 GLY E O 1
ATOM 13232 N N . TYR E 1 367 ? 55.183 3.351 -19.675 1.00 34.68 373 TYR E N 1
ATOM 13233 C CA . TYR E 1 367 ? 53.742 3.206 -19.490 1.00 32.24 373 TYR E CA 1
ATOM 13234 C C . TYR E 1 367 ? 53.007 4.446 -19.992 1.00 30.94 373 TYR E C 1
ATOM 13235 O O . TYR E 1 367 ? 53.601 5.514 -20.130 1.00 31.36 373 TYR E O 1
ATOM 13244 N N . LYS E 1 368 ? 51.717 4.291 -20.279 1.00 30.36 374 LYS E N 1
ATOM 13245 C CA . LYS E 1 368 ? 50.885 5.411 -20.709 1.00 29.97 374 LYS E CA 1
ATOM 13246 C C . LYS E 1 368 ? 50.356 5.928 -19.378 1.00 29.29 374 LYS E C 1
ATOM 13247 O O . LYS E 1 368 ? 49.348 5.445 -18.867 1.00 29.24 374 LYS E O 1
ATOM 13249 N N . VAL E 1 369 ? 51.055 6.907 -18.818 1.00 29.53 375 VAL E N 1
ATOM 13250 C CA . VAL E 1 369 ? 50.711 7.456 -17.512 1.00 28.40 375 VAL E CA 1
ATOM 13251 C C . VAL E 1 369 ? 49.387 8.192 -17.358 1.00 27.93 375 VAL E C 1
ATOM 13252 O O . VAL E 1 369 ? 49.017 9.045 -18.165 1.00 25.58 375 VAL E O 1
ATOM 13256 N N . LYS E 1 370 ? 48.679 7.842 -16.291 1.00 25.39 376 LYS E N 1
ATOM 13257 C CA . LYS E 1 370 ? 47.413 8.464 -15.954 1.00 23.84 376 LYS E CA 1
ATOM 13258 C C . LYS E 1 370 ? 47.405 8.562 -14.433 1.00 22.92 376 LYS E C 1
ATOM 13259 O O . LYS E 1 370 ? 47.949 7.693 -13.748 1.00 23.07 376 LYS E O 1
ATOM 13265 N N . VAL E 1 371 ? 46.813 9.623 -13.904 1.00 23.45 377 VAL E N 1
ATOM 13266 C CA . VAL E 1 371 ? 46.781 9.817 -12.460 1.00 21.92 377 VAL E CA 1
ATOM 13267 C C . VAL E 1 371 ? 45.385 10.065 -11.907 1.00 21.05 377 VAL E C 1
ATOM 13268 O O . VAL E 1 371 ? 44.464 10.440 -12.632 1.00 20.35 377 VAL E O 1
ATOM 13272 N N . GLY E 1 372 ? 45.252 9.847 -10.603 1.00 18.43 378 GLY E N 1
ATOM 13273 C CA . GLY E 1 372 ? 44.001 10.071 -9.911 1.00 17.26 378 GLY E CA 1
ATOM 13274 C C . GLY E 1 372 ? 44.395 10.798 -8.642 1.00 18.16 378 GLY E C 1
ATOM 13275 O O . GLY E 1 372 ? 45.394 10.431 -8.020 1.00 17.65 378 GLY E O 1
ATOM 13276 N N . LYS E 1 373 ? 43.641 11.828 -8.263 1.00 17.11 379 LYS E N 1
ATOM 13277 C CA . LYS E 1 373 ? 43.957 12.599 -7.061 1.00 18.66 379 LYS E CA 1
ATOM 13278 C C . LYS E 1 373 ? 42.723 12.832 -6.200 1.00 17.06 379 LYS E C 1
ATOM 13279 O O . LYS E 1 373 ? 41.641 13.083 -6.715 1.00 18.96 379 LYS E O 1
ATOM 13285 N N . PHE E 1 374 ? 42.887 12.746 -4.884 1.00 17.28 380 PHE E N 1
ATOM 13286 C CA . PHE E 1 374 ? 41.779 12.996 -3.975 1.00 19.11 380 PHE E CA 1
ATOM 13287 C C . PHE E 1 374 ? 42.292 13.806 -2.783 1.00 19.77 380 PHE E C 1
ATOM 13288 O O . PHE E 1 374 ? 43.176 13.354 -2.059 1.00 18.62 380 PHE E O 1
ATOM 13296 N N . PRO E 1 375 ? 41.739 15.016 -2.566 1.00 21.69 381 PRO E N 1
ATOM 13297 C CA . PRO E 1 375 ? 42.144 15.895 -1.462 1.00 21.79 381 PRO E CA 1
ATOM 13298 C C . PRO E 1 375 ? 41.474 15.539 -0.140 1.00 21.06 381 PRO E C 1
ATOM 13299 O O . PRO E 1 375 ? 40.319 15.130 -0.119 1.00 19.12 381 PRO E O 1
ATOM 13303 N N . LEU E 1 376 ? 42.201 15.695 0.963 1.00 22.93 382 LEU E N 1
ATOM 13304 C CA . LEU E 1 376 ? 41.643 15.382 2.269 1.00 23.71 382 LEU E CA 1
ATOM 13305 C C . LEU E 1 376 ? 40.539 16.344 2.671 1.00 24.80 382 LEU E C 1
ATOM 13306 O O . LEU E 1 376 ? 39.762 16.047 3.572 1.00 24.38 382 LEU E O 1
ATOM 13311 N N . ALA E 1 377 ? 40.470 17.494 2.005 1.00 25.94 383 ALA E N 1
ATOM 13312 C CA . ALA E 1 377 ? 39.432 18.477 2.302 1.00 26.62 383 ALA E CA 1
ATOM 13313 C C . ALA E 1 377 ? 38.048 17.861 2.094 1.00 28.31 383 ALA E C 1
ATOM 13314 O O . ALA E 1 377 ? 37.068 18.287 2.706 1.00 28.46 383 ALA E O 1
ATOM 13316 N N . ALA E 1 378 ? 37.972 16.851 1.230 1.00 29.24 384 ALA E N 1
ATOM 13317 C CA . ALA E 1 378 ? 36.702 16.189 0.950 1.00 29.23 384 ALA E CA 1
ATOM 13318 C C . ALA E 1 378 ? 36.502 14.939 1.801 1.00 29.18 384 ALA E C 1
ATOM 13319 O O . ALA E 1 378 ? 35.565 14.174 1.569 1.00 30.15 384 ALA E O 1
ATOM 13321 N N . SER E 1 379 ? 37.372 14.741 2.789 1.00 28.69 385 SER E N 1
ATOM 13322 C CA . SER E 1 379 ? 37.295 13.573 3.668 1.00 27.63 385 SER E CA 1
ATOM 13323 C C . SER E 1 379 ? 36.528 13.816 4.965 1.00 26.54 385 SER E C 1
ATOM 13324 O O . SER E 1 379 ? 36.890 14.681 5.764 1.00 26.09 385 SER E O 1
ATOM 13327 N N . GLY E 1 380 ? 35.470 13.040 5.173 1.00 25.80 386 GLY E N 1
ATOM 13328 C CA . GLY E 1 380 ? 34.689 13.178 6.387 1.00 25.30 386 GLY E CA 1
ATOM 13329 C C . GLY E 1 380 ? 35.509 12.807 7.615 1.00 23.64 386 GLY E C 1
ATOM 13330 O O . GLY E 1 380 ? 35.423 13.470 8.651 1.00 22.87 386 GLY E O 1
ATOM 13331 N N . ARG E 1 381 ? 36.312 11.754 7.506 1.00 20.24 387 ARG E N 1
ATOM 13332 C CA . ARG E 1 381 ? 37.131 11.319 8.633 1.00 20.59 387 ARG E CA 1
ATOM 13333 C C . ARG E 1 381 ? 38.121 12.416 9.024 1.00 20.19 387 ARG E C 1
ATOM 13334 O O . ARG E 1 381 ? 38.297 12.717 10.205 1.00 20.13 387 ARG E O 1
ATOM 13342 N N . ALA E 1 382 ? 38.754 13.021 8.025 1.00 20.80 388 ALA E N 1
ATOM 13343 C CA . ALA E 1 382 ? 39.727 14.082 8.263 1.00 21.58 388 ALA E CA 1
ATOM 13344 C C . ALA E 1 382 ? 39.107 15.232 9.050 1.00 22.83 388 ALA E C 1
ATOM 13345 O O . ALA E 1 382 ? 39.757 15.833 9.919 1.00 20.73 388 ALA E O 1
ATOM 13347 N N . LEU E 1 383 ? 37.847 15.534 8.756 1.00 22.01 389 LEU E N 1
ATOM 13348 C CA . LEU E 1 383 ? 37.163 16.614 9.453 1.00 24.37 389 LEU E CA 1
ATOM 13349 C C . LEU E 1 383 ? 36.895 16.238 10.913 1.00 22.36 389 LEU E C 1
ATOM 13350 O O . LEU E 1 383 ? 37.040 17.073 11.803 1.00 23.15 389 LEU E O 1
ATOM 13355 N N . THR E 1 384 ? 36.519 14.985 11.164 1.00 21.90 390 THR E N 1
ATOM 13356 C CA . THR E 1 384 ? 36.244 14.545 12.535 1.00 22.15 390 THR E CA 1
ATOM 13357 C C . THR E 1 384 ? 37.505 14.464 13.386 1.00 22.02 390 THR E C 1
ATOM 13358 O O . THR E 1 384 ? 37.429 14.323 14.606 1.00 21.78 390 THR E O 1
ATOM 13362 N N . LEU E 1 385 ? 38.662 14.543 12.737 1.00 22.05 391 LEU E N 1
ATOM 13363 C CA . LEU E 1 385 ? 39.940 14.492 13.434 1.00 23.29 391 LEU E CA 1
ATOM 13364 C C . LEU E 1 385 ? 40.506 15.897 13.586 1.00 26.18 391 LEU E C 1
ATOM 13365 O O . LEU E 1 385 ? 41.642 16.068 14.026 1.00 24.09 391 LEU E O 1
ATOM 13370 N N . GLY E 1 386 ? 39.702 16.893 13.219 1.00 28.72 392 GLY E N 1
ATOM 13371 C CA . GLY E 1 386 ? 40.130 18.278 13.300 1.00 33.00 392 GLY E CA 1
ATOM 13372 C C . GLY E 1 386 ? 40.555 18.759 11.926 1.00 36.83 392 GLY E C 1
ATOM 13373 O O . GLY E 1 386 ? 40.101 18.229 10.912 1.00 36.37 392 GLY E O 1
ATOM 13374 N N . GLY E 1 387 ? 41.420 19.766 11.877 1.00 40.47 393 GLY E N 1
ATOM 13375 C CA . GLY E 1 387 ? 41.882 20.256 10.590 1.00 43.77 393 GLY E CA 1
ATOM 13376 C C . GLY E 1 387 ? 42.215 19.100 9.658 1.00 45.06 393 GLY E C 1
ATOM 13377 O O . GLY E 1 387 ? 42.701 18.060 10.099 1.00 45.95 393 GLY E O 1
ATOM 13378 N N . ALA E 1 388 ? 41.956 19.281 8.368 1.00 45.77 394 ALA E N 1
ATOM 13379 C CA . ALA E 1 388 ? 42.217 18.240 7.379 1.00 45.78 394 ALA E CA 1
ATOM 13380 C C . ALA E 1 388 ? 43.049 18.771 6.218 1.00 44.91 394 ALA E C 1
ATOM 13381 O O . ALA E 1 388 ? 42.583 19.619 5.456 1.00 47.57 394 ALA E O 1
ATOM 13383 N N . GLU E 1 389 ? 44.273 18.273 6.077 1.00 41.34 395 GLU E N 1
ATOM 13384 C CA . GLU E 1 389 ? 45.132 18.722 4.989 1.00 39.08 395 GLU E CA 1
ATOM 13385 C C . GLU E 1 389 ? 46.014 17.615 4.422 1.00 34.05 395 GLU E C 1
ATOM 13386 O O . GLU E 1 389 ? 46.785 16.979 5.141 1.00 31.60 395 GLU E O 1
ATOM 13392 N N . GLY E 1 390 ? 45.897 17.397 3.118 1.00 28.46 396 GLY E N 1
ATOM 13393 C CA . GLY E 1 390 ? 46.686 16.369 2.472 1.00 24.91 396 GLY E CA 1
ATOM 13394 C C . GLY E 1 390 ? 46.036 15.891 1.191 1.00 22.18 396 GLY E C 1
ATOM 13395 O O . GLY E 1 390 ? 45.063 16.481 0.722 1.00 20.46 396 GLY E O 1
ATOM 13396 N N . MET E 1 391 ? 46.567 14.817 0.623 1.00 19.83 397 MET E N 1
ATOM 13397 C CA . MET E 1 391 ? 46.016 14.280 -0.614 1.00 20.80 397 MET E CA 1
ATOM 13398 C C . MET E 1 391 ? 46.576 12.903 -0.907 1.00 20.09 397 MET E C 1
ATOM 13399 O O . MET E 1 391 ? 47.581 12.481 -0.336 1.00 20.02 397 MET E O 1
ATOM 13404 N N . VAL E 1 392 ? 45.906 12.205 -1.809 1.00 17.43 398 VAL E N 1
ATOM 13405 C CA . VAL E 1 392 ? 46.353 10.896 -2.236 1.00 16.65 398 VAL E CA 1
ATOM 13406 C C . VAL E 1 392 ? 46.423 10.965 -3.750 1.00 16.06 398 VAL E C 1
ATOM 13407 O O . VAL E 1 392 ? 45.502 11.462 -4.394 1.00 16.69 398 VAL E O 1
ATOM 13411 N N . LYS E 1 393 ? 47.530 10.504 -4.310 1.00 15.41 399 LYS E N 1
ATOM 13412 C CA . LYS E 1 393 ? 47.683 10.475 -5.755 1.00 17.37 399 LYS E CA 1
ATOM 13413 C C . LYS E 1 393 ? 48.015 9.056 -6.170 1.00 17.64 399 LYS E C 1
ATOM 13414 O O . LYS E 1 393 ? 48.921 8.438 -5.613 1.00 20.21 399 LYS E O 1
ATOM 13420 N N . VAL E 1 394 ? 47.265 8.533 -7.134 1.00 17.08 400 VAL E N 1
ATOM 13421 C CA . VAL E 1 394 ? 47.527 7.204 -7.640 1.00 16.30 400 VAL E CA 1
ATOM 13422 C C . VAL E 1 394 ? 48.035 7.344 -9.072 1.00 17.29 400 VAL E C 1
ATOM 13423 O O . VAL E 1 394 ? 47.516 8.146 -9.852 1.00 17.67 400 VAL E O 1
ATOM 13427 N N . VAL E 1 395 ? 49.078 6.581 -9.384 1.00 18.39 401 VAL E N 1
ATOM 13428 C CA . VAL E 1 395 ? 49.703 6.577 -10.702 1.00 19.78 401 VAL E CA 1
ATOM 13429 C C . VAL E 1 395 ? 49.468 5.212 -11.347 1.00 20.33 401 VAL E C 1
ATOM 13430 O O . VAL E 1 395 ? 49.772 4.182 -10.747 1.00 21.92 401 VAL E O 1
ATOM 13434 N N . GLY E 1 396 ? 48.935 5.203 -12.565 1.00 21.36 402 GLY E N 1
ATOM 13435 C CA . GLY E 1 396 ? 48.681 3.942 -13.236 1.00 21.20 402 GLY E CA 1
ATOM 13436 C C . GLY E 1 396 ? 48.814 4.006 -14.746 1.00 22.45 402 GLY E C 1
ATOM 13437 O O . GLY E 1 396 ? 49.123 5.054 -15.314 1.00 22.22 402 GLY E O 1
ATOM 13438 N N . ASP E 1 397 ? 48.592 2.872 -15.396 1.00 24.65 403 ASP E N 1
ATOM 13439 C CA . ASP E 1 397 ? 48.669 2.797 -16.850 1.00 26.71 403 ASP E CA 1
ATOM 13440 C C . ASP E 1 397 ? 47.244 2.836 -17.385 1.00 28.47 403 ASP E C 1
ATOM 13441 O O . ASP E 1 397 ? 46.442 1.961 -17.072 1.00 28.08 403 ASP E O 1
ATOM 13446 N N . GLU E 1 398 ? 46.922 3.838 -18.196 1.00 31.13 404 GLU E N 1
ATOM 13447 C CA . GLU E 1 398 ? 45.565 3.940 -18.718 1.00 33.92 404 GLU E CA 1
ATOM 13448 C C . GLU E 1 398 ? 45.216 2.834 -19.710 1.00 33.68 404 GLU E C 1
ATOM 13449 O O . GLU E 1 398 ? 44.039 2.552 -19.933 1.00 34.59 404 GLU E O 1
ATOM 13455 N N . GLU E 1 399 ? 46.227 2.205 -20.302 1.00 33.01 405 GLU E N 1
ATOM 13456 C CA . GLU E 1 399 ? 45.969 1.133 -21.259 1.00 33.79 405 GLU E CA 1
ATOM 13457 C C . GLU E 1 399 ? 45.570 -0.167 -20.570 1.00 32.36 405 GLU E C 1
ATOM 13458 O O . GLU E 1 399 ? 44.569 -0.783 -20.935 1.00 33.10 405 GLU E O 1
ATOM 13464 N N . THR E 1 400 ? 46.347 -0.573 -19.570 1.00 29.25 406 THR E N 1
ATOM 13465 C CA . THR E 1 400 ? 46.081 -1.812 -18.847 1.00 27.80 406 THR E CA 1
ATOM 13466 C C . THR E 1 400 ? 45.391 -1.614 -17.496 1.00 26.36 406 THR E C 1
ATOM 13467 O O . THR E 1 400 ? 44.966 -2.582 -16.876 1.00 23.76 406 THR E O 1
ATOM 13471 N N . ASP E 1 401 ? 45.299 -0.366 -17.044 1.00 23.75 407 ASP E N 1
ATOM 13472 C CA . ASP E 1 401 ? 44.669 -0.032 -15.762 1.00 24.22 407 ASP E CA 1
ATOM 13473 C C . ASP E 1 401 ? 45.483 -0.524 -14.561 1.00 23.01 407 ASP E C 1
ATOM 13474 O O . ASP E 1 401 ? 44.995 -0.528 -13.430 1.00 22.08 407 ASP E O 1
ATOM 13479 N N . LEU E 1 402 ? 46.725 -0.929 -14.803 1.00 21.43 408 LEU E N 1
ATOM 13480 C CA . LEU E 1 402 ? 47.586 -1.409 -13.724 1.00 21.52 408 LEU E CA 1
ATOM 13481 C C . LEU E 1 402 ? 48.035 -0.278 -12.799 1.00 20.68 408 LEU E C 1
ATOM 13482 O O . LEU E 1 402 ? 48.393 0.809 -13.260 1.00 18.91 408 LEU E O 1
ATOM 13487 N N . LEU E 1 403 ? 48.011 -0.535 -11.493 1.00 18.81 409 LEU E N 1
ATOM 13488 C CA . LEU E 1 403 ? 48.460 0.458 -10.522 1.00 19.05 409 LEU E CA 1
ATOM 13489 C C . LEU E 1 403 ? 49.988 0.444 -10.564 1.00 18.25 409 LEU E C 1
ATOM 13490 O O . LEU E 1 403 ? 50.604 -0.624 -10.505 1.00 18.09 409 LEU E O 1
ATOM 13495 N N . LEU E 1 404 ? 50.594 1.625 -10.658 1.00 17.40 410 LEU E N 1
ATOM 13496 C CA . LEU E 1 404 ? 52.044 1.740 -10.747 1.00 19.23 410 LEU E CA 1
ATOM 13497 C C . LEU E 1 404 ? 52.696 2.410 -9.542 1.00 18.83 410 LEU E C 1
ATOM 13498 O O . LEU E 1 404 ? 53.845 2.114 -9.209 1.00 19.80 410 LEU E O 1
ATOM 13503 N N . GLY E 1 405 ? 51.973 3.322 -8.903 1.00 18.47 411 GLY E N 1
ATOM 13504 C CA . GLY E 1 405 ? 52.525 4.010 -7.749 1.00 18.32 411 GLY E CA 1
ATOM 13505 C C . GLY E 1 405 ? 51.475 4.737 -6.936 1.00 16.41 411 GLY E C 1
ATOM 13506 O O . GLY E 1 405 ? 50.420 5.101 -7.444 1.00 17.27 411 GLY E O 1
ATOM 13507 N N . VAL E 1 406 ? 51.755 4.930 -5.653 1.00 17.62 412 VAL E N 1
ATOM 13508 C CA . VAL E 1 406 ? 50.830 5.631 -4.778 1.00 16.05 412 VAL E CA 1
ATOM 13509 C C . VAL E 1 406 ? 51.625 6.545 -3.863 1.00 17.44 412 VAL E C 1
ATOM 13510 O O . VAL E 1 406 ? 52.662 6.157 -3.330 1.00 16.67 412 VAL E O 1
ATOM 13514 N N . PHE E 1 407 ? 51.130 7.765 -3.691 1.00 16.92 413 PHE E N 1
ATOM 13515 C CA . PHE E 1 407 ? 51.786 8.741 -2.839 1.00 18.10 413 PHE E CA 1
ATOM 13516 C C . PHE E 1 407 ? 50.715 9.393 -1.994 1.00 18.21 413 PHE E C 1
ATOM 13517 O O . PHE E 1 407 ? 49.664 9.804 -2.493 1.00 18.80 413 PHE E O 1
ATOM 13525 N N . ILE E 1 408 ? 50.982 9.453 -0.697 1.00 18.25 414 ILE E N 1
ATOM 13526 C CA . ILE E 1 408 ? 50.030 9.995 0.252 1.00 18.84 414 ILE E CA 1
ATOM 13527 C C . ILE E 1 408 ? 50.645 11.034 1.166 1.00 19.01 414 ILE E C 1
ATOM 13528 O O . ILE E 1 408 ? 51.774 10.878 1.629 1.00 18.61 414 ILE E O 1
ATOM 13533 N N . VAL E 1 409 ? 49.900 12.105 1.408 1.00 18.45 415 VAL E N 1
ATOM 13534 C CA . VAL E 1 409 ? 50.343 13.128 2.336 1.00 18.58 415 VAL E CA 1
ATOM 13535 C C . VAL E 1 409 ? 49.113 13.418 3.181 1.00 19.77 415 VAL E C 1
ATOM 13536 O O . VAL E 1 409 ? 48.027 13.690 2.662 1.00 19.94 415 VAL E O 1
ATOM 13540 N N . GLY E 1 410 ? 49.280 13.286 4.491 1.00 17.42 416 GLY E N 1
ATOM 13541 C CA . GLY E 1 410 ? 48.189 13.518 5.412 1.00 17.93 416 GLY E CA 1
ATOM 13542 C C . GLY E 1 410 ? 48.384 12.687 6.663 1.00 18.44 416 GLY E C 1
ATOM 13543 O O . GLY E 1 410 ? 49.384 11.978 6.789 1.00 17.82 416 GLY E O 1
ATOM 13544 N N . PRO E 1 411 ? 47.458 12.758 7.624 1.00 19.04 417 PRO E N 1
ATOM 13545 C CA . PRO E 1 411 ? 47.675 11.942 8.818 1.00 18.84 417 PRO E CA 1
ATOM 13546 C C . PRO E 1 411 ? 47.615 10.444 8.509 1.00 19.00 417 PRO E C 1
ATOM 13547 O O . PRO E 1 411 ? 46.878 10.007 7.618 1.00 18.89 417 PRO E O 1
ATOM 13551 N N . GLN E 1 412 ? 48.425 9.673 9.228 1.00 19.39 418 GLN E N 1
ATOM 13552 C CA . GLN E 1 412 ? 48.473 8.219 9.078 1.00 18.98 418 GLN E CA 1
ATOM 13553 C C . GLN E 1 412 ? 48.901 7.737 7.690 1.00 18.17 418 GLN E C 1
ATOM 13554 O O . GLN E 1 412 ? 48.648 6.588 7.321 1.00 16.92 418 GLN E O 1
ATOM 13560 N N . ALA E 1 413 ? 49.553 8.608 6.925 1.00 18.98 419 ALA E N 1
ATOM 13561 C CA . ALA E 1 413 ? 50.013 8.240 5.587 1.00 17.58 419 ALA E CA 1
ATOM 13562 C C . ALA E 1 413 ? 50.858 6.969 5.664 1.00 18.06 419 ALA E C 1
ATOM 13563 O O . ALA E 1 413 ? 50.732 6.073 4.828 1.00 16.29 419 ALA E O 1
ATOM 13565 N N . GLY E 1 414 ? 51.730 6.917 6.667 1.00 17.41 420 GLY E N 1
ATOM 13566 C CA . GLY E 1 414 ? 52.604 5.769 6.847 1.00 17.82 420 GLY E CA 1
ATOM 13567 C C . GLY E 1 414 ? 51.877 4.458 7.079 1.00 19.09 420 GLY E C 1
ATOM 13568 O O . GLY E 1 414 ? 52.384 3.387 6.734 1.00 17.19 420 GLY E O 1
ATOM 13569 N N . GLU E 1 415 ? 50.690 4.535 7.672 1.00 18.32 421 GLU E N 1
ATOM 13570 C CA . GLU E 1 415 ? 49.904 3.337 7.944 1.00 19.71 421 GLU E CA 1
ATOM 13571 C C . GLU E 1 415 ? 49.121 2.885 6.720 1.00 20.61 421 GLU E C 1
ATOM 13572 O O . GLU E 1 415 ? 48.855 1.696 6.552 1.00 20.64 421 GLU E O 1
ATOM 13578 N N . LEU E 1 416 ? 48.770 3.844 5.866 1.00 19.58 422 LEU E N 1
ATOM 13579 C CA . LEU E 1 416 ? 47.983 3.582 4.661 1.00 20.01 422 LEU E CA 1
ATOM 13580 C C . LEU E 1 416 ? 48.779 3.083 3.458 1.00 20.23 422 LEU E C 1
ATOM 13581 O O . LEU E 1 416 ? 48.229 2.419 2.576 1.00 20.69 422 LEU E O 1
ATOM 13586 N N . ILE E 1 417 ? 50.067 3.404 3.412 1.00 19.56 423 ILE E N 1
ATOM 13587 C CA . ILE E 1 417 ? 50.892 2.999 2.283 1.00 19.34 423 ILE E CA 1
ATOM 13588 C C . ILE E 1 417 ? 51.051 1.479 2.175 1.00 19.81 423 ILE E C 1
ATOM 13589 O O . ILE E 1 417 ? 51.331 0.956 1.099 1.00 20.44 423 ILE E O 1
ATOM 13594 N N . ALA E 1 418 ? 50.868 0.771 3.286 1.00 18.31 424 ALA E N 1
ATOM 13595 C CA . ALA E 1 418 ? 50.980 -0.685 3.275 1.00 17.28 424 ALA E CA 1
ATOM 13596 C C . ALA E 1 418 ? 49.937 -1.294 2.330 1.00 17.41 424 ALA E C 1
ATOM 13597 O O . ALA E 1 418 ? 50.216 -2.276 1.640 1.00 18.00 424 ALA E O 1
ATOM 13599 N N . GLU E 1 419 ? 48.735 -0.716 2.309 1.00 18.18 425 GLU E N 1
ATOM 13600 C CA . GLU E 1 419 ? 47.667 -1.207 1.432 1.00 18.08 425 GLU E CA 1
ATOM 13601 C C . GLU E 1 419 ? 48.106 -1.056 -0.021 1.00 18.26 425 GLU E C 1
ATOM 13602 O O . GLU E 1 419 ? 47.830 -1.917 -0.860 1.00 14.82 425 GLU E O 1
ATOM 13608 N N . ALA E 1 420 ? 48.775 0.056 -0.312 1.00 17.80 426 ALA E N 1
ATOM 13609 C CA . ALA E 1 420 ? 49.264 0.321 -1.660 1.00 20.12 426 ALA E CA 1
ATOM 13610 C C . ALA E 1 420 ? 50.388 -0.652 -2.009 1.00 18.73 426 ALA E C 1
ATOM 13611 O O . ALA E 1 420 ? 50.477 -1.116 -3.142 1.00 17.36 426 ALA E O 1
ATOM 13613 N N . ALA E 1 421 ? 51.244 -0.950 -1.034 1.00 17.90 427 ALA E N 1
ATOM 13614 C CA . ALA E 1 421 ? 52.353 -1.884 -1.244 1.00 18.33 427 ALA E CA 1
ATOM 13615 C C . ALA E 1 421 ? 51.792 -3.254 -1.627 1.00 18.48 427 ALA E C 1
ATOM 13616 O O . ALA E 1 421 ? 52.298 -3.914 -2.537 1.00 18.18 427 ALA E O 1
ATOM 13618 N N . LEU E 1 422 ? 50.742 -3.672 -0.926 1.00 17.36 428 LEU E N 1
ATOM 13619 C CA . LEU E 1 422 ? 50.103 -4.957 -1.194 1.00 17.68 428 LEU E CA 1
ATOM 13620 C C . LEU E 1 422 ? 49.491 -4.935 -2.594 1.00 17.91 428 LEU E C 1
ATOM 13621 O O . LEU E 1 422 ? 49.700 -5.855 -3.388 1.00 17.57 428 LEU E O 1
ATOM 13626 N N . ALA E 1 423 ? 48.735 -3.880 -2.891 1.00 17.65 429 ALA E N 1
ATOM 13627 C CA . ALA E 1 423 ? 48.107 -3.731 -4.204 1.00 16.81 429 ALA E CA 1
ATOM 13628 C C . ALA E 1 423 ? 49.138 -3.948 -5.310 1.00 18.09 429 ALA E C 1
ATOM 13629 O O . ALA E 1 423 ? 48.904 -4.712 -6.248 1.00 19.46 429 ALA E O 1
ATOM 13631 N N . LEU E 1 424 ? 50.282 -3.279 -5.199 1.00 18.19 430 LEU E N 1
ATOM 13632 C CA . LEU E 1 424 ? 51.333 -3.420 -6.202 1.00 18.92 430 LEU E CA 1
ATOM 13633 C C . LEU E 1 424 ? 51.867 -4.851 -6.280 1.00 20.34 430 LEU E C 1
ATOM 13634 O O . LEU E 1 424 ? 52.052 -5.393 -7.373 1.00 17.61 430 LEU E O 1
ATOM 13639 N N . GLU E 1 425 ? 52.109 -5.461 -5.124 1.00 19.25 431 GLU E N 1
ATOM 13640 C CA . GLU E 1 425 ? 52.617 -6.828 -5.086 1.00 21.36 431 GLU E CA 1
ATOM 13641 C C . GLU E 1 425 ? 51.603 -7.805 -5.685 1.00 21.80 431 GLU E C 1
ATOM 13642 O O . GLU E 1 425 ? 51.984 -8.818 -6.266 1.00 21.80 431 GLU E O 1
ATOM 13648 N N . MET E 1 426 ? 50.315 -7.496 -5.543 1.00 21.60 432 MET E N 1
ATOM 13649 C CA . MET E 1 426 ? 49.255 -8.361 -6.062 1.00 21.95 432 MET E CA 1
ATOM 13650 C C . MET E 1 426 ? 48.889 -8.045 -7.513 1.00 21.48 432 MET E C 1
ATOM 13651 O O . MET E 1 426 ? 47.991 -8.669 -8.070 1.00 22.18 432 MET E O 1
ATOM 13656 N N . GLY E 1 427 ? 49.578 -7.081 -8.119 1.00 20.08 433 GLY E N 1
ATOM 13657 C CA . GLY E 1 427 ? 49.279 -6.711 -9.495 1.00 21.03 433 GLY E CA 1
ATOM 13658 C C . GLY E 1 427 ? 47.873 -6.150 -9.629 1.00 21.81 433 GLY E C 1
ATOM 13659 O O . GLY E 1 427 ? 47.167 -6.421 -10.602 1.00 22.87 433 GLY E O 1
ATOM 13660 N N . ALA E 1 428 ? 47.460 -5.360 -8.646 1.00 19.89 434 ALA E N 1
ATOM 13661 C CA . ALA E 1 428 ? 46.130 -4.769 -8.654 1.00 19.91 434 ALA E CA 1
ATOM 13662 C C . ALA E 1 428 ? 46.018 -3.649 -9.674 1.00 18.87 434 ALA E C 1
ATOM 13663 O O . ALA E 1 428 ? 47.011 -3.014 -10.025 1.00 18.91 434 ALA E O 1
ATOM 13665 N N . THR E 1 429 ? 44.795 -3.423 -10.143 1.00 18.95 435 THR E N 1
ATOM 13666 C CA . THR E 1 429 ? 44.499 -2.368 -11.101 1.00 18.67 435 THR E CA 1
ATOM 13667 C C . THR E 1 429 ? 43.808 -1.248 -10.329 1.00 19.30 435 THR E C 1
ATOM 13668 O O . THR E 1 429 ? 43.432 -1.427 -9.168 1.00 16.85 435 THR E O 1
ATOM 13672 N N . LEU E 1 430 ? 43.649 -0.089 -10.962 1.00 19.23 436 LEU E N 1
ATOM 13673 C CA . LEU E 1 430 ? 42.973 1.020 -10.305 1.00 19.31 436 LEU E CA 1
ATOM 13674 C C . LEU E 1 430 ? 41.542 0.609 -9.972 1.00 19.86 436 LEU E C 1
ATOM 13675 O O . LEU E 1 430 ? 40.986 1.014 -8.949 1.00 18.83 436 LEU E O 1
ATOM 13680 N N . THR E 1 431 ? 40.944 -0.202 -10.838 1.00 19.22 437 THR E N 1
ATOM 13681 C CA . THR E 1 431 ? 39.584 -0.661 -10.601 1.00 18.17 437 THR E CA 1
ATOM 13682 C C . THR E 1 431 ? 39.535 -1.568 -9.371 1.00 18.18 437 THR E C 1
ATOM 13683 O O . THR E 1 431 ? 38.608 -1.469 -8.571 1.00 19.64 437 THR E O 1
ATOM 13687 N N . ASP E 1 432 ? 40.529 -2.442 -9.211 1.00 19.52 438 ASP E N 1
ATOM 13688 C CA . ASP E 1 432 ? 40.569 -3.325 -8.044 1.00 19.07 438 ASP E CA 1
ATOM 13689 C C . ASP E 1 432 ? 40.558 -2.492 -6.757 1.00 19.89 438 ASP E C 1
ATOM 13690 O O . ASP E 1 432 ? 39.867 -2.817 -5.792 1.00 20.44 438 ASP E O 1
ATOM 13695 N N . LEU E 1 433 ? 41.335 -1.414 -6.755 1.00 19.25 439 LEU E N 1
ATOM 13696 C CA . LEU E 1 433 ? 41.417 -0.535 -5.600 1.00 18.66 439 LEU E CA 1
ATOM 13697 C C . LEU E 1 433 ? 40.098 0.196 -5.370 1.00 18.55 439 LEU E C 1
ATOM 13698 O O . LEU E 1 433 ? 39.607 0.278 -4.245 1.00 18.36 439 LEU E O 1
ATOM 13703 N N . ALA E 1 434 ? 39.518 0.715 -6.447 1.00 18.70 440 ALA E N 1
ATOM 13704 C CA . ALA E 1 434 ? 38.262 1.448 -6.368 1.00 18.85 440 ALA E CA 1
ATOM 13705 C C . ALA E 1 434 ? 37.105 0.565 -5.921 1.00 18.23 440 ALA E C 1
ATOM 13706 O O . ALA E 1 434 ? 36.181 1.037 -5.259 1.00 18.44 440 ALA E O 1
ATOM 13708 N N . LEU E 1 435 ? 37.154 -0.713 -6.290 1.00 18.30 441 LEU E N 1
ATOM 13709 C CA . LEU E 1 435 ? 36.091 -1.647 -5.942 1.00 19.09 441 LEU E CA 1
ATOM 13710 C C . LEU E 1 435 ? 36.263 -2.352 -4.603 1.00 19.05 441 LEU E C 1
ATOM 13711 O O . LEU E 1 435 ? 35.403 -3.132 -4.196 1.00 20.20 441 LEU E O 1
ATOM 13716 N N . THR E 1 436 ? 37.376 -2.103 -3.927 1.00 17.70 442 THR E N 1
ATOM 13717 C CA . THR E 1 436 ? 37.575 -2.702 -2.616 1.00 16.50 442 THR E CA 1
ATOM 13718 C C . THR E 1 436 ? 36.790 -1.791 -1.678 1.00 18.07 442 THR E C 1
ATOM 13719 O O . THR E 1 436 ? 36.908 -0.566 -1.744 1.00 17.73 442 THR E O 1
ATOM 13723 N N . VAL E 1 437 ? 35.967 -2.379 -0.822 1.00 17.12 443 VAL E N 1
ATOM 13724 C CA . VAL E 1 437 ? 35.173 -1.573 0.084 1.00 17.35 443 VAL E CA 1
ATOM 13725 C C . VAL E 1 437 ? 35.956 -1.134 1.317 1.00 17.25 443 VAL E C 1
ATOM 13726 O O . VAL E 1 437 ? 36.194 -1.930 2.233 1.00 19.15 443 VAL E O 1
ATOM 13730 N N . HIS E 1 438 ? 36.371 0.129 1.324 1.00 16.34 444 HIS E N 1
ATOM 13731 C CA . HIS E 1 438 ? 37.102 0.690 2.458 1.00 16.40 444 HIS E CA 1
ATOM 13732 C C . HIS E 1 438 ? 36.051 1.172 3.449 1.00 16.29 444 HIS E C 1
ATOM 13733 O O . HIS E 1 438 ? 35.026 1.724 3.059 1.00 16.72 444 HIS E O 1
ATOM 13740 N N . PRO E 1 439 ? 36.296 0.979 4.749 1.00 16.21 445 PRO E N 1
ATOM 13741 C CA . PRO E 1 439 ? 35.318 1.417 5.748 1.00 17.28 445 PRO E CA 1
ATOM 13742 C C . PRO E 1 439 ? 35.112 2.931 5.779 1.00 16.14 445 PRO E C 1
ATOM 13743 O O . PRO E 1 439 ? 36.040 3.694 5.518 1.00 16.93 445 PRO E O 1
ATOM 13747 N N . HIS E 1 440 ? 33.883 3.349 6.079 1.00 16.33 446 HIS E N 1
ATOM 13748 C CA . HIS E 1 440 ? 33.530 4.764 6.179 1.00 16.54 446 HIS E CA 1
ATOM 13749 C C . HIS E 1 440 ? 33.082 5.029 7.615 1.00 17.04 446 HIS E C 1
ATOM 13750 O O . HIS E 1 440 ? 32.262 4.295 8.159 1.00 17.77 446 HIS E O 1
ATOM 13757 N N . PRO E 1 441 ? 33.604 6.093 8.239 1.00 15.86 447 PRO E N 1
ATOM 13758 C CA . PRO E 1 441 ? 34.569 7.015 7.645 1.00 16.84 447 PRO E CA 1
ATOM 13759 C C . PRO E 1 441 ? 35.996 6.702 8.079 1.00 16.65 447 PRO E C 1
ATOM 13760 O O . PRO E 1 441 ? 36.256 6.505 9.264 1.00 17.28 447 PRO E O 1
ATOM 13764 N N . THR E 1 442 ? 36.915 6.655 7.121 1.00 17.06 448 THR E N 1
ATOM 13765 C CA . THR E 1 442 ? 38.320 6.420 7.434 1.00 16.56 448 THR E CA 1
ATOM 13766 C C . THR E 1 442 ? 39.187 7.191 6.448 1.00 18.79 448 THR E C 1
ATOM 13767 O O . THR E 1 442 ? 38.733 7.586 5.371 1.00 20.73 448 THR E O 1
ATOM 13771 N N . LEU E 1 443 ? 40.438 7.408 6.826 1.00 17.51 449 LEU E N 1
ATOM 13772 C CA . LEU E 1 443 ? 41.377 8.103 5.960 1.00 18.12 449 LEU E CA 1
ATOM 13773 C C . LEU E 1 443 ? 41.722 7.202 4.768 1.00 17.08 449 LEU E C 1
ATOM 13774 O O . LEU E 1 443 ? 42.031 7.694 3.679 1.00 16.22 449 LEU E O 1
ATOM 13779 N N . SER E 1 444 ? 41.658 5.885 4.973 1.00 15.94 450 SER E N 1
ATOM 13780 C CA . SER E 1 444 ? 41.972 4.927 3.909 1.00 17.03 450 SER E CA 1
ATOM 13781 C C . SER E 1 444 ? 41.073 5.121 2.686 1.00 17.72 450 SER E C 1
ATOM 13782 O O . SER E 1 444 ? 41.451 4.775 1.562 1.00 17.27 450 SER E O 1
ATOM 13785 N N . GLU E 1 445 ? 39.880 5.661 2.906 1.00 15.95 451 GLU E N 1
ATOM 13786 C CA . GLU E 1 445 ? 38.954 5.894 1.806 1.00 17.23 451 GLU E CA 1
ATOM 13787 C C . GLU E 1 445 ? 39.554 6.770 0.711 1.00 19.42 451 GLU E C 1
ATOM 13788 O O . GLU E 1 445 ? 39.182 6.649 -0.460 1.00 18.91 451 GLU E O 1
ATOM 13794 N N . SER E 1 446 ? 40.480 7.651 1.087 1.00 16.61 452 SER E N 1
ATOM 13795 C CA . SER E 1 446 ? 41.103 8.541 0.111 1.00 18.15 452 SER E CA 1
ATOM 13796 C C . SER E 1 446 ? 41.782 7.769 -1.005 1.00 19.60 452 SER E C 1
ATOM 13797 O O . SER E 1 446 ? 41.848 8.239 -2.143 1.00 18.72 452 SER E O 1
ATOM 13800 N N . LEU E 1 447 ? 42.281 6.581 -0.677 1.00 18.10 453 LEU E N 1
ATOM 13801 C CA . LEU E 1 447 ? 42.942 5.739 -1.667 1.00 19.65 453 LEU E CA 1
ATOM 13802 C C . LEU E 1 447 ? 41.894 5.206 -2.638 1.00 19.05 453 LEU E C 1
ATOM 13803 O O . LEU E 1 447 ? 42.099 5.194 -3.854 1.00 17.03 453 LEU E O 1
ATOM 13808 N N . MET E 1 448 ? 40.770 4.767 -2.084 1.00 16.45 454 MET E N 1
ATOM 13809 C CA . MET E 1 448 ? 39.669 4.238 -2.878 1.00 17.60 454 MET E CA 1
ATOM 13810 C C . MET E 1 448 ? 39.120 5.320 -3.812 1.00 17.59 454 MET E C 1
ATOM 13811 O O . MET E 1 448 ? 38.885 5.069 -4.996 1.00 16.39 454 MET E O 1
ATOM 13816 N N . GLU E 1 449 ? 38.931 6.529 -3.288 1.00 16.67 455 GLU E N 1
ATOM 13817 C CA . GLU E 1 449 ? 38.399 7.614 -4.104 1.00 17.41 455 GLU E CA 1
ATOM 13818 C C . GLU E 1 449 ? 39.395 8.171 -5.122 1.00 16.85 455 GLU E C 1
ATOM 13819 O O . GLU E 1 449 ? 38.990 8.633 -6.190 1.00 18.61 455 GLU E O 1
ATOM 13825 N N . ALA E 1 450 ? 40.691 8.123 -4.815 1.00 15.14 456 ALA E N 1
ATOM 13826 C CA . ALA E 1 450 ? 41.694 8.598 -5.767 1.00 15.34 456 ALA E CA 1
ATOM 13827 C C . ALA E 1 450 ? 41.632 7.672 -6.982 1.00 17.89 456 ALA E C 1
ATOM 13828 O O . ALA E 1 450 ? 41.808 8.106 -8.125 1.00 18.89 456 ALA E O 1
ATOM 13830 N N . ALA E 1 451 ? 41.379 6.393 -6.725 1.00 17.62 457 ALA E N 1
ATOM 13831 C CA . ALA E 1 451 ? 41.268 5.403 -7.792 1.00 18.56 457 ALA E CA 1
ATOM 13832 C C . ALA E 1 451 ? 40.004 5.676 -8.613 1.00 18.72 457 ALA E C 1
ATOM 13833 O O . ALA E 1 451 ? 39.995 5.489 -9.831 1.00 20.13 457 ALA E O 1
ATOM 13835 N N . GLU E 1 452 ? 38.940 6.115 -7.947 1.00 17.92 458 GLU E N 1
ATOM 13836 C CA . GLU E 1 452 ? 37.699 6.451 -8.639 1.00 19.34 458 GLU E CA 1
ATOM 13837 C C . GLU E 1 452 ? 37.944 7.720 -9.463 1.00 19.10 458 GLU E C 1
ATOM 13838 O O . GLU E 1 452 ? 37.469 7.840 -10.600 1.00 18.87 458 GLU E O 1
ATOM 13844 N N . ALA E 1 453 ? 38.693 8.661 -8.892 1.00 16.79 459 ALA E N 1
ATOM 13845 C CA . ALA E 1 453 ? 38.996 9.909 -9.589 1.00 19.13 459 ALA E CA 1
ATOM 13846 C C . ALA E 1 453 ? 39.829 9.613 -10.833 1.00 18.76 459 ALA E C 1
ATOM 13847 O O . ALA E 1 453 ? 39.749 10.324 -11.831 1.00 20.12 459 ALA E O 1
ATOM 13849 N N . PHE E 1 454 ? 40.634 8.560 -10.761 1.00 20.63 460 PHE E N 1
ATOM 13850 C CA . PHE E 1 454 ? 41.466 8.141 -11.882 1.00 21.02 460 PHE E CA 1
ATOM 13851 C C . PHE E 1 454 ? 40.552 7.858 -13.082 1.00 22.68 460 PHE E C 1
ATOM 13852 O O . PHE E 1 454 ? 40.906 8.148 -14.228 1.00 21.57 460 PHE E O 1
ATOM 13860 N N . HIS E 1 455 ? 39.376 7.300 -12.802 1.00 22.29 461 HIS E N 1
ATOM 13861 C CA . HIS E 1 455 ? 38.392 6.978 -13.831 1.00 23.49 461 HIS E CA 1
ATOM 13862 C C . HIS E 1 455 ? 37.291 8.028 -13.926 1.00 22.40 461 HIS E C 1
ATOM 13863 O O . HIS E 1 455 ? 36.194 7.756 -14.417 1.00 19.85 461 HIS E O 1
ATOM 13870 N N . LYS E 1 456 ? 37.586 9.220 -13.424 1.00 20.68 462 LYS E N 1
ATOM 13871 C CA . LYS E 1 456 ? 36.658 10.339 -13.489 1.00 21.53 462 LYS E CA 1
ATOM 13872 C C . LYS E 1 456 ? 35.285 10.099 -12.883 1.00 20.67 462 LYS E C 1
ATOM 13873 O O . LYS E 1 456 ? 34.289 10.596 -13.403 1.00 18.52 462 LYS E O 1
ATOM 13879 N N . GLN E 1 457 ? 35.211 9.336 -11.800 1.00 19.30 463 GLN E N 1
ATOM 13880 C CA . GLN E 1 457 ? 33.921 9.110 -11.162 1.00 19.47 463 GLN E CA 1
ATOM 13881 C C . GLN E 1 457 ? 33.960 9.133 -9.641 1.00 19.56 463 GLN E C 1
ATOM 13882 O O . GLN E 1 457 ? 33.172 8.448 -8.995 1.00 21.59 463 GLN E O 1
ATOM 13888 N N . ALA E 1 458 ? 34.875 9.916 -9.071 1.00 19.73 464 ALA E N 1
ATOM 13889 C CA . ALA E 1 458 ? 34.959 10.038 -7.613 1.00 19.11 464 ALA E CA 1
ATOM 13890 C C . ALA E 1 458 ? 33.623 10.640 -7.181 1.00 19.85 464 ALA E C 1
ATOM 13891 O O . ALA E 1 458 ? 33.041 11.441 -7.909 1.00 22.01 464 ALA E O 1
ATOM 13893 N N . ILE E 1 459 ? 33.147 10.266 -6.000 1.00 18.79 465 ILE E N 1
ATOM 13894 C CA . ILE E 1 459 ? 31.862 10.740 -5.505 1.00 19.61 465 ILE E CA 1
ATOM 13895 C C . ILE E 1 459 ? 31.911 12.035 -4.701 1.00 20.45 465 ILE E C 1
ATOM 13896 O O . ILE E 1 459 ? 31.120 12.951 -4.944 1.00 19.07 465 ILE E O 1
ATOM 13901 N N . HIS E 1 460 ? 32.845 12.116 -3.758 1.00 20.47 466 HIS E N 1
ATOM 13902 C CA . HIS E 1 460 ? 32.950 13.284 -2.897 1.00 20.85 466 HIS E CA 1
ATOM 13903 C C . HIS E 1 460 ? 33.650 14.516 -3.445 1.00 22.13 466 HIS E C 1
ATOM 13904 O O . HIS E 1 460 ? 33.890 15.472 -2.709 1.00 20.97 466 HIS E O 1
ATOM 13911 N N . ILE E 1 461 ? 33.983 14.493 -4.730 1.00 22.14 467 ILE E N 1
ATOM 13912 C CA . ILE E 1 461 ? 34.589 15.653 -5.373 1.00 24.15 467 ILE E CA 1
ATOM 13913 C C . ILE E 1 461 ? 34.017 15.726 -6.780 1.00 24.91 467 ILE E C 1
ATOM 13914 O O . ILE E 1 461 ? 33.643 14.704 -7.349 1.00 23.87 467 ILE E O 1
ATOM 13919 N N . LEU E 1 462 ? 33.926 16.931 -7.331 1.00 26.05 468 LEU E N 1
ATOM 13920 C CA . LEU E 1 462 ? 33.427 17.079 -8.690 1.00 28.45 468 LEU E CA 1
ATOM 13921 C C . LEU E 1 462 ? 34.568 16.648 -9.599 1.00 30.45 468 LEU E C 1
ATOM 13922 O O . LEU E 1 462 ? 35.725 17.006 -9.368 1.00 30.30 468 LEU E O 1
ATOM 13927 N N . ASN E 1 463 ? 34.242 15.864 -10.619 1.00 30.29 469 ASN E N 1
ATOM 13928 C CA . ASN E 1 463 ? 35.244 15.358 -11.547 1.00 32.28 469 ASN E CA 1
ATOM 13929 C C . ASN E 1 463 ? 35.403 16.264 -12.759 1.00 34.80 469 ASN E C 1
ATOM 13930 O O . ASN E 1 463 ? 36.545 16.698 -13.022 1.00 36.73 469 ASN E O 1
ATOM 13935 N N . PRO F 2 1 ? 39.934 -16.501 -4.764 1.00 34.50 130 PRO F N 1
ATOM 13936 C CA . PRO F 2 1 ? 38.945 -15.932 -5.713 1.00 33.16 130 PRO F CA 1
ATOM 13937 C C . PRO F 2 1 ? 39.587 -14.923 -6.663 1.00 30.91 130 PRO F C 1
ATOM 13938 O O . PRO F 2 1 ? 40.791 -14.676 -6.587 1.00 32.46 130 PRO F O 1
ATOM 13942 N N . ALA F 2 2 ? 38.787 -14.342 -7.552 1.00 26.55 131 ALA F N 1
ATOM 13943 C CA . ALA F 2 2 ? 39.309 -13.382 -8.523 1.00 25.05 131 ALA F CA 1
ATOM 13944 C C . ALA F 2 2 ? 39.203 -11.940 -8.054 1.00 22.24 131 ALA F C 1
ATOM 13945 O O . ALA F 2 2 ? 38.312 -11.587 -7.286 1.00 22.16 131 ALA F O 1
ATOM 13947 N N . ALA F 2 3 ? 40.131 -11.114 -8.522 1.00 21.74 132 ALA F N 1
ATOM 13948 C CA . ALA F 2 3 ? 40.158 -9.698 -8.182 1.00 19.32 132 ALA F CA 1
ATOM 13949 C C . ALA F 2 3 ? 38.880 -9.021 -8.685 1.00 19.96 132 ALA F C 1
ATOM 13950 O O . ALA F 2 3 ? 38.267 -9.476 -9.652 1.00 19.56 132 ALA F O 1
ATOM 13952 N N . PRO F 2 4 ? 38.461 -7.922 -8.036 1.00 18.63 133 PRO F N 1
ATOM 13953 C CA . PRO F 2 4 ? 37.248 -7.203 -8.437 1.00 17.67 133 PRO F CA 1
ATOM 13954 C C . PRO F 2 4 ? 37.133 -6.869 -9.923 1.00 17.33 133 PRO F C 1
ATOM 13955 O O . PRO F 2 4 ? 36.072 -7.056 -10.510 1.00 17.54 133 PRO F O 1
ATOM 13959 N N . SER F 2 5 ? 38.218 -6.386 -10.528 1.00 17.89 134 SER F N 1
ATOM 13960 C CA . SER F 2 5 ? 38.197 -6.011 -11.942 1.00 19.61 134 SER F CA 1
ATOM 13961 C C . SER F 2 5 ? 37.959 -7.196 -12.871 1.00 20.50 134 SER F C 1
ATOM 13962 O O . SER F 2 5 ? 37.366 -7.044 -13.946 1.00 20.09 134 SER F O 1
ATOM 13965 N N . ILE F 2 6 ? 38.425 -8.370 -12.458 1.00 20.78 135 ILE F N 1
ATOM 13966 C CA . ILE F 2 6 ? 38.247 -9.592 -13.242 1.00 20.24 135 ILE F CA 1
ATOM 13967 C C . ILE F 2 6 ? 36.795 -10.067 -13.113 1.00 19.66 135 ILE F C 1
ATOM 13968 O O . ILE F 2 6 ? 36.178 -10.498 -14.090 1.00 18.06 135 ILE F O 1
ATOM 13973 N N . ARG F 2 7 ? 36.250 -9.979 -11.902 1.00 18.58 136 ARG F N 1
ATOM 13974 C CA . ARG F 2 7 ? 34.871 -10.389 -11.658 1.00 19.28 136 ARG F CA 1
ATOM 13975 C C . ARG F 2 7 ? 33.912 -9.465 -12.399 1.00 20.60 136 ARG F C 1
ATOM 13976 O O . ARG F 2 7 ? 32.925 -9.911 -12.997 1.00 20.30 136 ARG F O 1
ATOM 13984 N N . ARG F 2 8 ? 34.205 -8.171 -12.356 1.00 19.24 137 ARG F N 1
ATOM 13985 C CA . ARG F 2 8 ? 33.361 -7.196 -13.024 1.00 21.64 137 ARG F CA 1
ATOM 13986 C C . ARG F 2 8 ? 33.448 -7.382 -14.535 1.00 20.07 137 ARG F C 1
ATOM 13987 O O . ARG F 2 8 ? 32.439 -7.308 -15.229 1.00 19.90 137 ARG F O 1
ATOM 13995 N N . LEU F 2 9 ? 34.653 -7.638 -15.033 1.00 20.60 138 LEU F N 1
ATOM 13996 C CA . LEU F 2 9 ? 34.878 -7.830 -16.468 1.00 22.20 138 LEU F CA 1
ATOM 13997 C C . LEU F 2 9 ? 34.084 -9.040 -16.963 1.00 22.75 138 LEU F C 1
ATOM 13998 O O . LEU F 2 9 ? 33.493 -9.011 -18.044 1.00 21.52 138 LEU F O 1
ATOM 14003 N N . ALA F 2 10 ? 34.084 -10.105 -16.168 1.00 20.69 139 ALA F N 1
ATOM 14004 C CA . ALA F 2 10 ? 33.370 -11.327 -16.521 1.00 22.59 139 ALA F CA 1
ATOM 14005 C C . ALA F 2 10 ? 31.866 -11.077 -16.646 1.00 24.22 139 ALA F C 1
ATOM 14006 O O . ALA F 2 10 ? 31.227 -11.572 -17.578 1.00 23.23 139 ALA F O 1
ATOM 14008 N N . ARG F 2 11 ? 31.300 -10.318 -15.710 1.00 24.21 140 ARG F N 1
ATOM 14009 C CA . ARG F 2 11 ? 29.876 -10.007 -15.760 1.00 26.59 140 ARG F CA 1
ATOM 14010 C C . ARG F 2 11 ? 29.595 -9.249 -17.046 1.00 27.12 140 ARG F C 1
ATOM 14011 O O . ARG F 2 11 ? 28.618 -9.521 -17.737 1.00 27.66 140 ARG F O 1
ATOM 14019 N N . GLU F 2 12 ? 30.457 -8.286 -17.350 1.00 28.42 141 GLU F N 1
ATOM 14020 C CA . GLU F 2 12 ? 30.314 -7.480 -18.555 1.00 30.99 141 GLU F CA 1
ATOM 14021 C C . GLU F 2 12 ? 30.309 -8.333 -19.820 1.00 30.83 141 GLU F C 1
ATOM 14022 O O . GLU F 2 12 ? 29.439 -8.180 -20.677 1.00 30.93 141 GLU F O 1
ATOM 14028 N N . LEU F 2 13 ? 31.285 -9.231 -19.927 1.00 30.15 142 LEU F N 1
ATOM 14029 C CA . LEU F 2 13 ? 31.411 -10.100 -21.094 1.00 29.63 142 LEU F CA 1
ATOM 14030 C C . LEU F 2 13 ? 30.513 -11.329 -21.068 1.00 29.67 142 LEU F C 1
ATOM 14031 O O . LEU F 2 13 ? 30.501 -12.116 -22.021 1.00 29.24 142 LEU F O 1
ATOM 14036 N N . GLY F 2 14 ? 29.759 -11.492 -19.989 1.00 28.68 143 GLY F N 1
ATOM 14037 C CA . GLY F 2 14 ? 28.882 -12.641 -19.876 1.00 29.27 143 GLY F CA 1
ATOM 14038 C C . GLY F 2 14 ? 29.669 -13.927 -19.698 1.00 29.94 143 GLY F C 1
ATOM 14039 O O . GLY F 2 14 ? 29.226 -15.006 -20.099 1.00 30.28 143 GLY F O 1
ATOM 14040 N N . VAL F 2 15 ? 30.847 -13.812 -19.094 1.00 28.16 144 VAL F N 1
ATOM 14041 C CA . VAL F 2 15 ? 31.701 -14.968 -18.856 1.00 26.51 144 VAL F CA 1
ATOM 14042 C C . VAL F 2 15 ? 31.471 -15.523 -17.455 1.00 25.89 144 VAL F C 1
ATOM 14043 O O . VAL F 2 15 ? 31.443 -14.773 -16.482 1.00 24.79 144 VAL F O 1
ATOM 14047 N N . ASP F 2 16 ? 31.296 -16.838 -17.362 1.00 24.91 145 ASP F N 1
ATOM 14048 C CA . ASP F 2 16 ? 31.084 -17.495 -16.076 1.00 25.45 145 ASP F CA 1
ATOM 14049 C C . ASP F 2 16 ? 32.444 -17.956 -15.553 1.00 26.13 145 ASP F C 1
ATOM 14050 O O . ASP F 2 16 ? 33.022 -18.918 -16.068 1.00 25.67 145 ASP F O 1
ATOM 14055 N N . LEU F 2 17 ? 32.954 -17.280 -14.528 1.00 25.23 146 LEU F N 1
ATOM 14056 C CA . LEU F 2 17 ? 34.258 -17.628 -13.966 1.00 26.46 146 LEU F CA 1
ATOM 14057 C C . LEU F 2 17 ? 34.364 -19.043 -13.390 1.00 27.18 146 LEU F C 1
ATOM 14058 O O . LEU F 2 17 ? 35.430 -19.654 -13.458 1.00 25.98 146 LEU F O 1
ATOM 14063 N N . THR F 2 18 ? 33.274 -19.562 -12.826 1.00 27.71 147 THR F N 1
ATOM 14064 C CA . THR F 2 18 ? 33.301 -20.902 -12.237 1.00 30.13 147 THR F CA 1
ATOM 14065 C C . THR F 2 18 ? 33.603 -21.976 -13.275 1.00 31.27 147 THR F C 1
ATOM 14066 O O . THR F 2 18 ? 33.973 -23.100 -12.930 1.00 31.89 147 THR F O 1
ATOM 14070 N N . ARG F 2 19 ? 33.444 -21.623 -14.546 1.00 31.13 148 ARG F N 1
ATOM 14071 C CA . ARG F 2 19 ? 33.678 -22.553 -15.640 1.00 32.11 148 ARG F CA 1
ATOM 14072 C C . ARG F 2 19 ? 35.080 -22.407 -16.215 1.00 32.18 148 ARG F C 1
ATOM 14073 O O . ARG F 2 19 ? 35.469 -23.151 -17.114 1.00 32.52 148 ARG F O 1
ATOM 14081 N N . LEU F 2 20 ? 35.842 -21.455 -15.689 1.00 31.45 149 LEU F N 1
ATOM 14082 C CA . LEU F 2 20 ? 37.191 -21.212 -16.184 1.00 32.04 149 LEU F CA 1
ATOM 14083 C C . LEU F 2 20 ? 38.302 -21.832 -15.361 1.00 32.73 149 LEU F C 1
ATOM 14084 O O . LEU F 2 20 ? 38.158 -22.077 -14.162 1.00 33.19 149 LEU F O 1
ATOM 14089 N N . ARG F 2 21 ? 39.417 -22.075 -16.038 1.00 33.05 150 ARG F N 1
ATOM 14090 C CA . ARG F 2 21 ? 40.618 -22.626 -15.433 1.00 34.27 150 ARG F CA 1
ATOM 14091 C C . ARG F 2 21 ? 41.660 -21.537 -15.658 1.00 33.26 150 ARG F C 1
ATOM 14092 O O . ARG F 2 21 ? 42.128 -21.344 -16.779 1.00 33.41 150 ARG F O 1
ATOM 14100 N N . GLY F 2 22 ? 42.004 -20.812 -14.601 1.00 32.35 151 GLY F N 1
ATOM 14101 C CA . GLY F 2 22 ? 42.977 -19.744 -14.735 1.00 31.85 151 GLY F CA 1
ATOM 14102 C C . GLY F 2 22 ? 44.330 -20.208 -15.237 1.00 31.76 151 GLY F C 1
ATOM 14103 O O . GLY F 2 22 ? 44.795 -21.287 -14.876 1.00 31.96 151 GLY F O 1
ATOM 14104 N N . THR F 2 23 ? 44.963 -19.391 -16.073 1.00 32.65 152 THR F N 1
ATOM 14105 C CA . THR F 2 23 ? 46.276 -19.724 -16.613 1.00 35.45 152 THR F CA 1
ATOM 14106 C C . THR F 2 23 ? 47.362 -18.935 -15.885 1.00 37.57 152 THR F C 1
ATOM 14107 O O . THR F 2 23 ? 48.546 -19.030 -16.220 1.00 37.76 152 THR F O 1
ATOM 14111 N N . GLY F 2 24 ? 46.949 -18.161 -14.884 1.00 38.06 153 GLY F N 1
ATOM 14112 C CA . GLY F 2 24 ? 47.890 -17.366 -14.115 1.00 38.93 153 GLY F CA 1
ATOM 14113 C C . GLY F 2 24 ? 48.734 -18.203 -13.172 1.00 39.72 153 GLY F C 1
ATOM 14114 O O . GLY F 2 24 ? 48.666 -19.430 -13.196 1.00 39.04 153 GLY F O 1
ATOM 14115 N N . LEU F 2 25 ? 49.519 -17.531 -12.333 1.00 41.29 154 LEU F N 1
ATOM 14116 C CA . LEU F 2 25 ? 50.407 -18.191 -11.376 1.00 43.68 154 LEU F CA 1
ATOM 14117 C C . LEU F 2 25 ? 49.849 -19.493 -10.805 1.00 44.01 154 LEU F C 1
ATOM 14118 O O . LEU F 2 25 ? 50.048 -20.565 -11.375 1.00 46.80 154 LEU F O 1
ATOM 14123 N N . ALA F 2 26 ? 49.155 -19.401 -9.676 1.00 43.89 155 ALA F N 1
ATOM 14124 C CA . ALA F 2 26 ? 48.583 -20.583 -9.041 1.00 42.29 155 ALA F CA 1
ATOM 14125 C C . ALA F 2 26 ? 47.141 -20.796 -9.486 1.00 40.93 155 ALA F C 1
ATOM 14126 O O . ALA F 2 26 ? 46.253 -21.008 -8.661 1.00 41.67 155 ALA F O 1
ATOM 14128 N N . GLY F 2 27 ? 46.917 -20.741 -10.795 1.00 38.96 156 GLY F N 1
ATOM 14129 C CA . GLY F 2 27 ? 45.579 -20.924 -11.325 1.00 36.34 156 GLY F CA 1
ATOM 14130 C C . GLY F 2 27 ? 44.772 -19.639 -11.327 1.00 34.34 156 GLY F C 1
ATOM 14131 O O . GLY F 2 27 ? 43.560 -19.659 -11.537 1.00 34.98 156 GLY F O 1
ATOM 14132 N N . ARG F 2 28 ? 45.440 -18.513 -11.099 1.00 33.43 157 ARG F N 1
ATOM 14133 C CA . ARG F 2 28 ? 44.754 -17.227 -11.075 1.00 30.52 157 ARG F CA 1
ATOM 14134 C C . ARG F 2 28 ? 44.172 -16.889 -12.441 1.00 28.29 157 ARG F C 1
ATOM 14135 O O . ARG F 2 28 ? 44.851 -16.992 -13.465 1.00 27.45 157 ARG F O 1
ATOM 14143 N N . ILE F 2 29 ? 42.905 -16.493 -12.452 1.00 26.46 158 ILE F N 1
ATOM 14144 C CA . ILE F 2 29 ? 42.233 -16.131 -13.692 1.00 26.23 158 ILE F CA 1
ATOM 14145 C C . ILE F 2 29 ? 42.726 -14.760 -14.150 1.00 27.40 158 ILE F C 1
ATOM 14146 O O . ILE F 2 29 ? 42.637 -13.784 -13.406 1.00 28.13 158 ILE F O 1
ATOM 14151 N N . THR F 2 30 ? 43.251 -14.692 -15.371 1.00 27.25 159 THR F N 1
ATOM 14152 C CA . THR F 2 30 ? 43.761 -13.438 -15.920 1.00 28.29 159 THR F CA 1
ATOM 14153 C C . THR F 2 30 ? 42.679 -12.741 -16.733 1.00 29.22 159 THR F C 1
ATOM 14154 O O . THR F 2 30 ? 41.698 -13.363 -17.138 1.00 28.26 159 THR F O 1
ATOM 14158 N N . GLU F 2 31 ? 42.854 -11.450 -16.979 1.00 31.55 160 GLU F N 1
ATOM 14159 C CA . GLU F 2 31 ? 41.862 -10.723 -17.751 1.00 34.05 160 GLU F CA 1
ATOM 14160 C C . GLU F 2 31 ? 41.786 -11.333 -19.151 1.00 34.51 160 GLU F C 1
ATOM 14161 O O . GLU F 2 31 ? 40.719 -11.364 -19.769 1.00 33.49 160 GLU F O 1
ATOM 14167 N N . GLU F 2 32 ? 42.914 -11.843 -19.637 1.00 35.43 161 GLU F N 1
ATOM 14168 C CA . GLU F 2 32 ? 42.951 -12.466 -20.956 1.00 36.00 161 GLU F CA 1
ATOM 14169 C C . GLU F 2 32 ? 42.167 -13.773 -20.908 1.00 33.93 161 GLU F C 1
ATOM 14170 O O . GLU F 2 32 ? 41.505 -14.146 -21.877 1.00 33.15 161 GLU F O 1
ATOM 14176 N N . ASP F 2 33 ? 42.248 -14.470 -19.777 1.00 32.24 162 ASP F N 1
ATOM 14177 C CA . ASP F 2 33 ? 41.508 -15.715 -19.605 1.00 29.66 162 ASP F CA 1
ATOM 14178 C C . ASP F 2 33 ? 40.028 -15.401 -19.773 1.00 28.30 162 ASP F C 1
ATOM 14179 O O . ASP F 2 33 ? 39.287 -16.144 -20.414 1.00 27.77 162 ASP F O 1
ATOM 14184 N N . VAL F 2 34 ? 39.595 -14.295 -19.179 1.00 25.63 163 VAL F N 1
ATOM 14185 C CA . VAL F 2 34 ? 38.197 -13.903 -19.264 1.00 25.08 163 VAL F CA 1
ATOM 14186 C C . VAL F 2 34 ? 37.780 -13.570 -20.696 1.00 26.17 163 VAL F C 1
ATOM 14187 O O . VAL F 2 34 ? 36.824 -14.143 -21.212 1.00 25.17 163 VAL F O 1
ATOM 14191 N N . ARG F 2 35 ? 38.489 -12.650 -21.342 1.00 27.16 164 ARG F N 1
ATOM 14192 C CA . ARG F 2 35 ? 38.109 -12.282 -22.701 1.00 31.15 164 ARG F CA 1
ATOM 14193 C C . ARG F 2 35 ? 38.261 -13.424 -23.700 1.00 31.24 164 ARG F C 1
ATOM 14194 O O . ARG F 2 35 ? 37.540 -13.481 -24.694 1.00 31.16 164 ARG F O 1
ATOM 14202 N N . ARG F 2 36 ? 39.183 -14.341 -23.432 1.00 31.71 165 ARG F N 1
ATOM 14203 C CA . ARG F 2 36 ? 39.377 -15.482 -24.319 1.00 35.56 165 ARG F CA 1
ATOM 14204 C C . ARG F 2 36 ? 38.130 -16.364 -24.291 1.00 34.85 165 ARG F C 1
ATOM 14205 O O . ARG F 2 36 ? 37.792 -17.007 -25.284 1.00 34.69 165 ARG F O 1
ATOM 14213 N N . ALA F 2 37 ? 37.448 -16.382 -23.147 1.00 34.15 166 ALA F N 1
ATOM 14214 C CA . ALA F 2 37 ? 36.239 -17.187 -22.975 1.00 34.38 166 ALA F CA 1
ATOM 14215 C C . ALA F 2 37 ? 34.988 -16.449 -23.439 1.00 34.90 166 ALA F C 1
ATOM 14216 O O . ALA F 2 37 ? 33.897 -17.022 -23.483 1.00 33.41 166 ALA F O 1
ATOM 14218 N N . ALA F 2 38 ? 35.150 -15.176 -23.780 1.00 36.08 167 ALA F N 1
ATOM 14219 C CA . ALA F 2 38 ? 34.031 -14.361 -24.233 1.00 38.47 167 ALA F CA 1
ATOM 14220 C C . ALA F 2 38 ? 33.614 -14.738 -25.650 1.00 41.02 167 ALA F C 1
ATOM 14221 O O . ALA F 2 38 ? 34.400 -15.303 -26.411 1.00 40.24 167 ALA F O 1
ATOM 14223 N N . GLY F 2 39 ? 32.373 -14.416 -25.999 1.00 43.82 168 GLY F N 1
ATOM 14224 C CA . GLY F 2 39 ? 31.874 -14.731 -27.326 1.00 48.00 168 GLY F CA 1
ATOM 14225 C C . GLY F 2 39 ? 31.564 -16.208 -27.476 1.00 49.12 168 GLY F C 1
ATOM 14226 O O . GLY F 2 39 ? 32.213 -16.873 -28.312 1.00 50.76 168 GLY F O 1
#

Solvent-accessible surface area: 72984 Å² total; per-residue (Å²): 246,143,104,15,58,0,0,0,9,11,0,12,15,5,1,4,8,0,0,0,6,0,19,53,58,63,36,114,3,1,0,2,20,59,36,112,13,0,18,54,8,7,26,42,15,24,2,2,12,12,0,1,14,29,0,0,55,14,31,47,32,12,152,63,0,75,49,1,2,3,100,25,81,41,121,31,77,44,146,106,1,1,38,24,8,78,116,1,20,157,124,28,18,42,28,4,24,92,20,2,164,45,37,64,10,75,59,43,133,24,81,4,116,0,37,10,75,60,60,0,50,8,77,55,105,137,53,38,10,153,5,0,0,0,11,24,21,3,76,35,67,107,41,192,36,0,76,75,44,147,22,3,4,31,17,45,65,0,1,53,1,34,101,50,49,11,171,75,1,0,0,10,8,0,29,37,64,0,1,8,2,0,1,0,1,56,31,24,61,2,88,3,21,1,1,17,116,86,83,29,0,18,61,166,10,1,82,56,0,0,12,54,0,42,118,19,0,61,177,40,9,2,152,19,87,37,78,14,52,14,64,13,74,103,141,109,214,84,12,1,35,0,110,2,31,35,7,139,22,54,150,37,76,108,32,41,4,36,47,0,0,3,13,54,34,55,74,4,108,8,133,46,3,5,4,136,126,5,48,10,124,57,26,184,154,16,12,0,140,32,71,50,55,0,40,13,47,17,108,7,0,11,0,1,3,27,0,3,63,55,65,50,45,15,10,3,8,8,10,0,0,15,1,0,0,12,7,19,33,69,108,64,2,6,26,71,18,67,38,0,39,15,3,18,1,32,19,20,8,0,3,4,25,54,12,59,116,68,0,128,168,67,61,80,127,39,57,40,2,82,6,54,8,74,27,9,10,26,0,39,0,38,20,38,18,116,13,14,2,3,0,0,0,8,116,142,83,29,38,4,9,0,0,6,4,1,1,42,44,0,1,12,7,0,0,4,0,0,0,0,16,5,5,7,0,37,0,57,45,0,3,72,0,2,0,0,19,1,2,1,0,16,2,0,18,6,0,0,10,12,2,56,137,47,0,1,28,33,109,92,152,93,94,30,40,0,0,0,9,12,1,11,15,4,1,4,4,0,0,0,3,0,18,52,53,65,30,150,4,0,0,2,19,59,40,112,12,0,17,54,7,8,29,48,15,25,1,1,12,11,0,1,13,28,0,0,58,16,34,40,32,9,135,65,0,101,37,0,5,2,54,21,186,57,104,33,59,46,154,108,0,2,38,24,14,78,121,4,18,160,129,26,15,40,26,5,22,88,22,2,165,44,37,63,8,84,65,42,124,24,88,4,104,0,36,10,67,62,41,0,44,6,75,61,93,97,12,1,13,157,12,0,0,0,10,28,22,4,69,35,68,104,39,194,37,0,75,76,44,133,20,3,5,32,16,39,49,0,7,77,0,54,93,45,36,13,160,75,1,0,0,8,6,1,29,38,65,0,1,8,2,1,0,0,1,57,28,27,67,1,95,4,25,2,2,16,92,78,82,25,1,15,61,158,10,1,77,59,0,0,14,33,0,48,110,24,1,67,166,41,36,3,49,14,91,34,120,8,48,12,59,14,72,98,134,87,216,83,11,3,24,0,120,2,25,46,15,142,27,47,160,30,66,109,32,38,3,38,40,0,0,4,14,55,35,49,67,3,110,9,129,44,4,5,5,137,133,4,51,10,128,55,26,140,141,14,9,0,94,32,69,47,67,0,46,15,46,17,112,21,0,12,0,1,4,26,0,3,66,52,66,54,44,14,9,4,7,6,11,0,0,12,5,0,0,26,10,21,33,68,102,131,19,47,24,122,50,65,37,0,38,13,3,17,0,31,17,19,6,0,4,4,24,56,10,46,112,69,0,98,186,62,66,84,34,33,65,43,2,81,2,53,8,81,27,12,11,25,2,35,0,44,23,42,32,52,10,18,4,7,0,0,0,8,108,149,80,26,59,5,9,0,0,5,4,1,1,49,42,0,1,11,10,0,0,5,0,0,0,0,23,63,26,41,0,19,0,32,3,0,10,20,0,2,0,0,19,1,3,3,1,12,3,3,20,7,0,0,9,12,2,58,139,54,0,1,29,35,107,90,110,11,4,1,23,22,34,46,18,3,88,130,58,70,19,76,34,130,203,48,207,9,98,15,170,105,38,70,25,45,68,113,7,0,112,171,51,46,105,158,128,72,6,34,0,0,0,10,11,0,12,14,5,1,3,8,0,0,0,3,0,17,53,60,63,38,121,3,0,0,2,20,61,36,115,14,0,18,53,7,6,26,48,15,25,1,1,12,12,0,1,13,29,1,0,56,17,33,40,32,10,137,68,0,103,36,1,3,2,54,17,141,51,61,34,70,43,151,95,1,1,38,24,5,76,113,0,21,158,129,30,17,41,26,5,24,92,20,2,148,43,35,55,6,84,65,44,130,23,83,4,116,0,37,9,70,69,49,0,48,8,82,58,106,101,18,6,13,135,8,0,0,0,12,26,21,3,72,37,68,114,27,181,30,0,78,75,45,147,20,3,4,31,17,45,65,0,4,69,0,38,96,54,53,11,163,63,1,0,0,10,8,0,30,37,67,0,1,8,2,0,0,0,1,56,29,20,59,0,74,1,20,2,1,16,113,84,83,27,0,18,56,160,11,2,83,56,0,0,14,52,0,43,114,14,2,65,169,36,10,4,125,15,85,38,79,11,67,13,56,8,63,92,142,85,172,73,13,1,23,0,105,1,35,40,4,135,20,56,144,54,82,68,33,18,3,39,47,0,0,3,14,58,36,56,78,5,110,8,130,46,3,5,4,137,128,5,49,10,127,60,27,185,155,17,12,0,147,25,77,51,58,0,27,13,44,19,108,13,0,7,0,1,4,26,0,3,60,55,66,51,46,14,11,3,8,9,10,0,0,14,2,0,0,15,7,19,33,70,104,60,3,8,27,73,16,66,38,0,40,15,3,16,0,31,21,20,6,0,3,4,26,56,12,58,112,68,0,130,174,66,61,80,132,41,54,40,2,83,5,51,6,81,27,9,11,24,0,40,0,41,20,38,22,111,10,14,2,1,0,0,0,8,113,140,91,28,38,5,9,0,0,6,4,2,1,45,41,0,1,11,5,0,0,4,0,0,0,0,15,5,5,8,0,36,0,56,43,0,2,73,0,2,0,0,18,1,1,1,0,16,2,0,19,7,0,0,11,13,2,56,139,43,0,2,27,35,97,97,138,72,99,34,52,0,0,0,9,12,1,10,15,5,1,4,5,0,0,0,2,0,18,54,52,63,37,153,4,0,0,2,19,57,40,111,14,0,18,54,8,7,27,42,15,24,1,1,12,12,0,2,15,26,0,1,57,17,31,42,32,12,144,63,0,115,38,1,6,3,52,36,61,57,111,38,74,42,158,98,1,1,36,25,10,78,117,3,20,160,133,26,16,41,29,5,24,88,20,2,163,48,35,63,5,86,64,42,127,23,81,4,115,0,36,10,70,67,43,0,56,6,76,60,94,93,20,3,13,142,1,0,0,0,10,24,23,3,73,37,65,104,42,188,35,0,74,74,44,145,26,3,6,30,16,43,61,0,2,50,0,61,99,45,48,12,167,74,1,0,0,8,7,0,28,37,65,0,1,8,3,1,1,0,1,58,30,23,66,1,97,4,21,1,2,15,115,86,91,27,1,16,61,160,9,1,78,57,0,0,14,17,0,45,109,16,2,62,170,42,35,4,133,8,52,36,117,10,59,10,62,14,74,104,132,90,219,76,11,3,20,0,119,1,26,43,8,133,25,46,159,27,67,106,31,40,4,39,43,0,0,4,13,54,35,53,69,3,108,8,130,46,4,4,5,138,127,5,51,10,129,57,34,188,158,16,10,0,133,34,73,48,68,0,39,13,50,18,106,15,0,12,0,0,4,26,0,3,64,54,66,52,41,14,9,5,8,7,12,0,0,13,5,0,0,25,9,6,31,69,99,136,18,47,25,122,50,62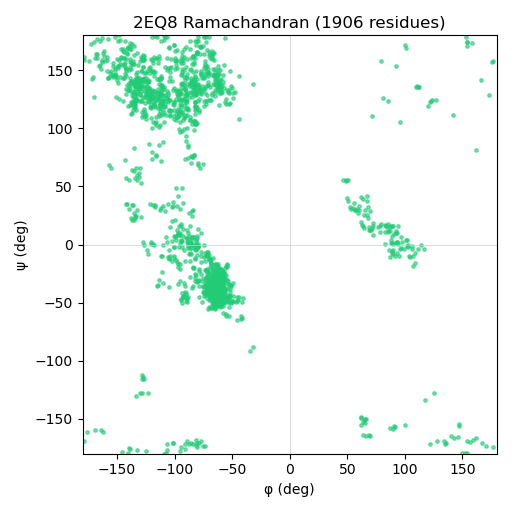,37,0,41,12,1,18,0,31,20,19,7,0,4,4,24,54,11,44,106,68,0,101,183,60,67,83,31,35,63,47,2,85,2,55,7,88,28,10,11,25,2,38,0,40,4,66,29,105,3,18,3,5,0,0,0,6,100,147,81,27,57,5,8,0,0,6,4,1,1,49,43,0,1,11,8,0,0,5,0,0,0,0,22,64,25,42,0,20,0,35,2,0,4,18,0,2,0,0,19,1,3,3,0,12,3,1,29,11,0,0,9,12,1,59,142,48,0,7,28,34,104,90,110,13,6,1,21,23,35,32,26,3,88,124,68,70,16,69,36,131,192,42,208,12,88,20,174,99,41,86,29,44,74,107,6,0,103,168,47,32,127

Secondary structure (DSSP, 8-state):
---EEEEEE--SHHHHHHHHHHHHTT--EEEEESS-TTHHHHHTSHHHHHHHHHHHHHHHHHHHHHTTTEE---EE-HHHHHHHHHHHHHHHHHHHHHHHHHTT-EEEES-EEEEETTEEEETTEEEEEEEEEE---EEEPPBTTB--SSSEE-HHHHT-GGG---SEEEEE--SHHHHHHHHHHHHTT-EEEEE-SSSSSSTTS-HHHHHHHHHHHHHTT-EEE-SEEEEEEEEETTEEEEEEEETT--S-EEEEESEEEE-S-EEE--TTSSHHHHT--B-TTSPBP--TT-B-SSTTEEE-GGGT-SS--HHHHHHHHHHHHHHHTT----------EEE-SSSEEEEEE--HHHHHHTT--EEEEEEEGGG-HHHHHTT----EEEEEEETTT-BEEEEEEEETTHHHHHHHHHHHHHTT-BHHHHHHS---SS-TTHHHHHHHHHHTT--SSS--/-EEEEEEEE--SHHHHHHHHHHHHTT--EEEEESS-TTHHHHHTSHHHHHHHHHHHHHHHHHHHHHTTTEE---EE-HHHHHHHHHHHHHHHHHHHHHHHHHTT-EEEES-EEEEETTEEEETTEEEEEEEEEE---EEEPPBTTB--SSSEE-HHHHH-GGG---SEEEEE--SHHHHHHHHHHHHTT-EEEEE-SSSSSSTTS-HHHHHHHHHHHHHTT-EEE-SEEEEEEEEETTEEEEEEEETT--S-EEEEESEEEE-S-EEES-TTSSHHHHT--B-TTSPBP--TT-B-SSTTEEE-GGGT-SS--HHHHHHHHHHHHHHHTT----------EEE-SSSEEEEEE--HHHHHHTT--EEEEEEEGGG-HHHHHTT----EEEEEEETTT-BEEEEEEEETTHHHHHHHHHHHHHTT-BHHHHHTS---SS-TTHHHHHHHHHHTT--SSS--/---HHHHHHHHHHT--GGG----STTSPPPHHHHHHHH-/-EEEEEEEE--SHHHHHHHHHHHHTT--EEEEESS-TTHHHHHTSHHHHHHHHHHHHHHHHHHHHGGGTEE---EE-HHHHHHHHHHHHHHHHHHHHHHHHHTT-EEEES-EEEEETTEEEETTEEEEEEEEEE---EEEPPBTTB--SSSEE-HHHHT-TTS---SEEEEE--SHHHHHHHHHHHHTT-EEEEE-SSSSSSTTS-HHHHHHHHHHHHHTT-EEE-SEEEEEEEEETTEEEEEEEETT--S-EEEEESEEEE-S-EEES-TTSSHHHHT--B-TTSPBP--TT-B-SSTTEEE-GGGT-SS--HHHHHHHHHHHHHHHTT----------EEE-SSSEEEEEE--HHHHHHTT--EEEEEEEGGG-HHHHHTT----EEEEEEETTT-BEEEEEEEETTHHHHHHHHHHHHHTT-BHHHHHHS---SS-TTHHHHHHHHHHTT--SSS--/-EEEEEEEE--SHHHHHHHHHHHHTT--EEEEESS-TTHHHHHTSHHHHHHHHHHHHHHHHHHHHGGGTEE---EE-HHHHHHHHHHHHHHHHHHHHHHHHHTT-EEEES-EEEEETTEEEETTEEEEEEEEEE---EEEPPBTTB--SSSEE-HHHHH-GGG---SEEEEE--SHHHHHHHHHHHHTT-EEEEE-SSSSSSTTS-HHHHHHHHHHHHHTT-EEE-SEEEEEEEEETTEEEEEEEETT--S-EEEEESEEEE-S-EEES-TTSSHHHHT--B-TTSPBP--TT-B-SSTTEEE-GGGT-SS--HHHHHHHHHHHHHHHTT----------EEE-SSSEEEEEE--HHHHHHHT--EEEEEEEGGG-HHHHHTSS---EEEEEEETTT-BEEEEEEEETTHHHHHHHHHHHHHTT-BHHHHHTS---SS-TTHHHHHHHHHHTT--SSS--/---HHHHHHHHHHT--GGG----STTSPPPHHHHHHH--

B-factor: mean 27.45, std 9.79, range [12.42, 72.1]

InterPro domains:
  IPR001100 Pyridine nucleotide-disulphide oxidoreductase, class I [PIRSF000350] (5-457)
  IPR004099 Pyridine nucleotide-disulphide oxidoreductase, dimerisation domain [PF02852] (342-451)
  IPR006258 Dihydrolipoamide dehydrogenase [TIGR01350] (7-461)
  IPR012999 Pyridine nucleotide-disulphide oxidoreductase, class I, active site [PS00076] (41-51)
  IPR016156 FAD/NAD-linked reductase, dimerisation domain superfamily [G3DSA:3.30.390.30] (341-464)
  IPR016156 FAD/NAD-linked reductase, dimerisation domain superfamily [SSF55424] (341-461)
  IPR023753 FAD/NAD(P)-binding domain [PF07992] (7-324)
  IPR036188 FAD/NAD(P)-binding domain superfamily [G3DSA:3.50.50.60] (7-331)
  IPR036188 FAD/NAD(P)-binding domain superfamily [G3DSA:3.50.50.60] (144-267)
  IPR036188 FAD/NAD(P)-binding domain superfamily [SSF51905] (1-333)
  IPR050151 Class-I pyridine nucleotide-disulfide oxidoreductase [PTHR22912] (5-453)

Foldseek 3Di:
DDAWQEEEEAQALQRLLLLLLLLVLPTAYEYEHADFHHPCCLQQRVQLLLLLQVVLVVLVCVVLVVVVPDDDDDDDQLVVSLVVSVVSSCVVSVVSVVSCVVSNYHYHYAAWAAQAQFWIAGPNDIHGHLAYEYEQAWAADADPQQGDDPFEAESRVLSSCNVDQWQEEEEEALELSRLSSQLSSLSNRHQAEYEELAQFRNVVDARVQRVLSVVVSVVSRHHYHYQKHWDHWDADPQAIWTWMAGSVGDDIDTDGTHHYYYRHDIAAPQPNRHCVSHVFDADPRQATEAFQLQDTPRPNYGYFANNHDDPRDSVRSNVSSSSNSCVSSVHHGGDDFWDKDWRSHAQIKIKIFDHQVRCVVVPAQKFKFKDFQVLAPVQVVSSHGRWMKMWIAGPPPQWTGMIIITHHPRVVLCVVVRVCVVVRHGLVNLLPPDDDPRDPNVRSNQSSCRSVLHRDSDHD/DAEWQEEEEAQALQRLLLLLLLLVLPTAYEYEAADFHHPCCLQQRVQLLLLLQVVLVVLVCVVLVVVVPDDDDDDDQLVVSLVVSVVSSCVVSVVSVCSCVVSNYHYDYAAWAALAQFWIAGPNDIYGHLFYEYEQAWAADDDVQQGDDPFEAESRVLSSPNVDQWQEEEEEALELSRQSSQQSSLSVHHQYEYEELAQFRPVVDARVQRVLVVVVVVVSRYHYHYQKHWNHWDQDPQAIWTWMAGSVGDDIDTDGTHHYYYHHDIQAPQPNRNCVSHVFDADPRQAGEAFQLQDTPRPNYGYFANNHDDPRDSVRSNVSSSSNSCVSSVHDGGDDFWDKDWRPHAQIKIKTFDHQVRCVVVPAQKFKFKFFCQLAPVCVVSSHWRWMKMWIDHPVVQWTGMIMITHHCSVVLCVVVRVCNVVRHGLVNLLPDDDDPRDPNVRSNQSSCRSVLHRDSDHD/DADPVQVVVLVVLVHDCVVFQAPDDPSYNDNVSSVVRSD/DAEWQEEEEAQALQRLLLLLLLLVLPTAYEYEAADQHHPCCLQQRVQLLLLLQVVLVVLVCVVLVVVVPRDDDDDDQLVVSLVVSVVSSCVVSVVSVVSCVVSNYHYHHAAWAAQAQFWIAGPRDIYGHLFYEYEQAWAFDADVQQGDDPQEAESRVLSSPNVDAWQEEEEEALELSRVSSQSSSLSVRHQAEYEELAQFRPVVDARVQRVLVVVVSVVSRYHYHYQKHWDHWDADPQAIWTWIAGSVGDDIDTDGTHHYYYHHDIAAPQPNRHCVSHVFDADPRQAGEADFLQDTPRPRYGYFANNHDDPRDSVRSNVSSSSNSQVSSPHHGGDDAWDKDWRPHAFIKIKIFDHQVVCVVVPAQKFKFKDFQVLAPVQVVSSHTRWMKMWIDHPPVQWTGMIIITHHCRVVLCVVVRVCVVVRHGLVNLLPPDDDPRDPNVRSNQSSCRSVPHRDSDHD/DAEWQEEEEAQALQRLLLLLLLLVLPTAYEYEAADQHHPCCLQQRVQLLLLLQVVLVVLVCVVLVVVVPRDDDDDDQLVVSLVVSVVSSCVVSVVSVVSCVVSNYHYHHAAWAAQAQFWIAGPNDIYGHLFYEYEQAWAADDDVQQGDDPFEAESRVLSSCNVDQWQEEEEEALELSRQSSQLSSLSVHHQYEYEELAQFRPVVDARVQRVLVVVVVVVSRHHYHYQKHWNHWDQDPQAIWTWMAGSVGDDIDTDGTHHYYYRHDIQAPQPSRNCVSYVFDADPRQATEAFQLQDTPRPRYGYFANNHDDPRDSVRSNVSSSSNSQVSSPHDGGDDFWDKDWRVHAQIKIKTFDHQVRCVVVPAQKFKFKFFQVLAPVQVVSGDWGWMKMWIDHPVVQWTGMIMITHHCRVVLCVVVRVCNVVRHGLVNLLPDDDDPRDPNVRSNQSSCRSVPHRDSDHD/DADPVLVVLLVVLVHDCVPFQAPDDVRYNDSCSRVVRGD